Protein AF-0000000076029149 (afdb_homodimer)

Secondary structure (DSSP, 8-state):
--EEEEE----B-TTTTTSBBTTS-BGGGS-HHHHS--GGGGG--S--HHHHEEEEE---EEEEEETTT-S-EEEEEEEETTS-HHHHHHIIIIIS-PPPPSEEEEEE---SS----HHHHHIIIIIIHHHHHHHTEEEEE--BSSHHHHHHHHHHHHHHHHS-TT-----EEEEEEEGGG-TTGGGG--TT-EEEEEE--S---TT--PBPTT-SEEEEEE-S-SS-S-TTHHHHHHHHHHHHT-EEE-SSS-EEE--EEEEE-S--THHHHHHHHHHHTT--EEEEETSSHHHHHHHHHHHHHHHHH----S---SS--S----HHHHHHHHHHHHHH-TT-S-HHHHHHHHHHHHHTGGGEEEEETTTS-HHHHHHHHHS-SGGGGTT--BGGGGHHHHHHHHHHT-HHHIIIIISSSSSB--HHHHHHHHHHHHHTT-HHHHHHHHHTT--HHHH-BHHHHHHHHHT--TTSHHHHHHHHHHHHHHHHH--SS--STTSSS-GGGGS--HHHHHHHHHHHHGGGSPPTTHHHHT--TT--HHHHHHHHHHHHHS--GGGGSBPSSHHHHHHHHHHHTT-HHHHHHHHHHSSSHHHHHHHHHHHHHHHHHH---HHHHHHHHHHHHHHHHHHHHHHHHHHHH-HHHHHHHHHBPPTTTTT--HHHHHHHTT-HHHHTSHHHHHHHHHHHHTTB-TT--HHHHHHHHH-GGGGGTTTS-B--SHHHHHHHHHHHHGGGG-----------HHHHHHTS---HHHHHHHHHHTSHHHHHHHHHHHHHHHHHHHHHHHHT--PPSTTT---HHHHHHHHHHHHHHHHHHHHHHSSSSS-HHHHHHHHHHSHHHHHHHHHHHHHHHHHHHHTSSTTHHHHHHHHHHHHHHHHHGGGGGGGGSTTHHHHHHHHHHHHHHHHHHHHHHHHHHHHHHHHHHHHH-S----HHHHHIIIIIHHHHHTTT---HHHH-GGG------B--HHHHHTTPPBPP--TTHHHHHHHHHHHHIIIIIIIHHHHHHHHHHHHHHHHTTHHHHHHHHHHHHHHHHHHS-SSPTTTHHHHHHHHHIIIIIS-PPPSGGGGT-B---THHHHHHHHHHHHHHHHHHHHHHHHHHTSHHHHHHHHHHHHHHHHHHHHHHHHHHHHHHHHHHHHHHHHHHHHHHHHHHHHHHHHHHHH-/--EEEEE----B-TTTTTSBBTTS-BGGGS-HHHHS--GGGGS--S--HHHHEEEEE---EEEEEETTT-S-EEEEEEEETTS-HHHHHHIIIIIS-PPPPSEEEEEE---SS----HHHHHIIIIIIHHHHHHHTEEEEE--BSSHHHHHHHHHHHHHHTTS-TT-----EEEEEEEGGG-TTGGGG--TT-EEEEEE--SS--TT--PBPTT-SEEEEEE-S-SS-S-TTHHHHHHHHHHHHT-EEE-SSS-EEE--EEEEE-S--THHHHHHHHHHHTT--EEEEETSSHHHHHHHHHHHHHHHHH----S---SS--S----HHHHHHHHHHHHHH-TT-S-HHHHHHHHHHHHHTGGGEEEEETTTS-HHHHHHHHHS-SGGGGTT---GGGGHHHHHHHHHHT-HHHIIIIISSSSS---HHHHHHHHHHHHHTT-HHHHHHHHHTT--HHHH-BHHHHHHHHHT--TTSHHHHHHHHHHHHHHHHH--SS--STTSSS-GGGGS--HHHHHHHHHHHHGGGSPPTTHHHHT--TT--HHHHHHHHHHHHHS--GGGGSBPSSHHHHHHHHHHHTT-HHHHHHHHHHSSSHHHHHHHHHHHHHHHHHH---HHHHHHHHHHHHHHHHHHHHHHHHHHHH-HHHHHHHHHBPPTTTTT--HHHHHHHTT-HHHHTSHHHHHHHHHHHHTTB-TT--HHHHHHHHH-GGGGGSTTS-B--THHHHHHHHHHHHHTT------------HHHHHHTS---HHHHHHHHHHTSHHHHHHHHHHHHHHHHHHHHHHHHT--PPSTTT---HHHHHHHHHHHHHHHHHHHHHHHSSSS-HHHHHHHHHHSHHHHHHHHHHHHHHHHHHHHTSSTTHHHHHHHHHHHHHHHHHGGGGGGGGSTTHHHHHHHHHHHHHHHHHHHHHHHHHHHHHHHHHHHHH-S----HHHHHIIIIIHHHHHHTT---HHHH-GGG------B--HHHHHHTPPBPP--TTHHHHHHHHHHHHIIIIIIIHHHHHHHHHHHHHHHHTTHHHHHHHHHHHHHHHHHHS-SSPTTTHHHHHHHHHIIIIIS-PPPSGGGGT-B---THHHHHHHHHHHHHHHHHHHHHHHHHHTSHHHHHHHHHHHHHHHHHHHHHHHHHHHHHHHHHHHHHHHHHHHHHHHHHHHHHHHHHHHH-

Organism: Dicentrarchus labrax (NCBI:txid13489)

Radius of gyration: 50.24 Å; Cα contacts (8 Å, |Δi|>4): 3100; chains: 2; bounding box: 127×170×126 Å

Sequence (2366 aa):
MAHKPQNNSFVGLCVSNGALCQCGGVRELHDSVATGDFFGAAIVTQWDSRQHSSECPTDAFGELEFAGAGRRHSHFLRLSCDTSPQIIYTLMTAHWGLPLPNLVVSVVGGEGHEKIKTWVRDVLRNGLVRAAQSTGAWILTGGLREGISRCVGEAVRDHGAAAPALSRKKVIAVGLAPWGLVHNRQQLVQAQGSFPARYYVQNTSRDSCCLDNNCQAFLLVDDGSVGRRGGETSFRLNLEDYISHQRTGIWGSGSIEIPVLCMLISGDACMLERLDASLRKATPWLVLAGSGPAADLISELLGNLSSASLSPTSPPVEGEAAEGLSPELRDRVREKIQKYFPAEAELDRLVDRALSIYQNRELITVFHGEQEGSDDFDTFFGFPPFASKRVSSEASEYTEELKLAVAWNRVDIAKTELFNGDIQWKYEDLEDSMTDALINDKPQFVRLFCENGLNILDYLTYRRLESLYHSLSDSSLAYVLLQRRLSERQDVTVPLKSSQSALTGPASTMELSMYEVSRLLWDLLGDVCQPFYYGPLGLDHSISTRRALKQVNKMLLGECMYRDQRCLSPWAALFIWAVLQNRSDMAVYFWEMAGESVLSALGGCKILRELSKLESETENKLAMKELAQKFENLAHDVFGECYQSSENRSFTLLIRKSPVWGGATCLQMAIAADARLFFSHDGVQSLLSQIWWGDMERSTEVWKLVLTFFLPPLLYTNLMSFRDQEEEVKSLEVNHIRDNESLDGNDATVFSLADIIQNSKRPFIVSRWRQFWFAPVTSFLGNVLMYFLFLCLFAYVLLVDFKPPPPHGPSTLEFVLYFWVFTLVCEEIRQTFFVGGNFVIQRMRNYIQDVWNKCDLTAIALFTLALCCRMFPWSYQFGRAVMAIDYMVFTLRLIHIFAIHKQLGPKIIIVGKMMKDVFFFLFFLAVWLTAYGVANQALLYSYDPRPNWILRRVFYRPYLHIFGQIPINEMDADKLGDMNCTNDTTRIEAGEEPCMNTNANWLVVILLVIYLLFTNIVLVNLLIAMFSYTFSKVQEHSDTYWKFQRYNLIVEYHSRPCLAPPFIIISHLHLFIKRYIRRIPSVKSKHFVLELRGRKASRLNTWEAIQKENLLSAHNKQQRDSDRARLKCTSVKVDSVLKQMAEIRDHDQRLRLLETEVSNTLMHKQDLVSLTCTSHHQLYCSLMAHKPQNNSFVGLCVSNGALCQCGGVRELHDSVATGDFFGAAIVTQWDSRQHSSECPTDAFGELEFAGAGRRHSHFLRLSCDTSPQIIYTLMTAHWGLPLPNLVVSVVGGEGHEKIKTWVRDVLRNGLVRAAQSTGAWILTGGLREGISRCVGEAVRDHGAAAPALSRKKVIAVGLAPWGLVHNRQQLVQAQGSFPARYYVQNTSRDSCCLDNNCQAFLLVDDGSVGRRGGETSFRLNLEDYISHQRTGIWGSGSIEIPVLCMLISGDACMLERLDASLRKATPWLVLAGSGPAADLISELLGNLSSASLSPTSPPVEGEAAEGLSPELRDRVREKIQKYFPAEAELDRLVDRALSIYQNRELITVFHGEQEGSDDFDTFFGFPPFASKRVSSEASEYTEELKLAVAWNRVDIAKTELFNGDIQWKYEDLEDSMTDALINDKPQFVRLFCENGLNILDYLTYRRLESLYHSLSDSSLAYVLLQRRLSERQDVTVPLKSSQSALTGPASTMELSMYEVSRLLWDLLGDVCQPFYYGPLGLDHSISTRRALKQVNKMLLGECMYRDQRCLSPWAALFIWAVLQNRSDMAVYFWEMAGESVLSALGGCKILRELSKLESETENKLAMKELAQKFENLAHDVFGECYQSSENRSFTLLIRKSPVWGGATCLQMAIAADARLFFSHDGVQSLLSQIWWGDMERSTEVWKLVLTFFLPPLLYTNLMSFRDQEEEVKSLEVNHIRDNESLDGNDATVFSLADIIQNSKRPFIVSRWRQFWFAPVTSFLGNVLMYFLFLCLFAYVLLVDFKPPPPHGPSTLEFVLYFWVFTLVCEEIRQTFFVGGNFVIQRMRNYIQDVWNKCDLTAIALFTLALCCRMFPWSYQFGRAVMAIDYMVFTLRLIHIFAIHKQLGPKIIIVGKMMKDVFFFLFFLAVWLTAYGVANQALLYSYDPRPNWILRRVFYRPYLHIFGQIPINEMDADKLGDMNCTNDTTRIEAGEEPCMNTNANWLVVILLVIYLLFTNIVLVNLLIAMFSYTFSKVQEHSDTYWKFQRYNLIVEYHSRPCLAPPFIIISHLHLFIKRYIRRIPSVKSKHFVLELRGRKASRLNTWEAIQKENLLSAHNKQQRDSDRARLKCTSVKVDSVLKQMAEIRDHDQRLRLLETEVSNTLMHKQDLVSLTCTSHHQLYCSL

InterPro domains:
  IPR005821 Ion transport domain [PF00520] (787-1038)
  IPR041491 TRPM, SLOG domain [PF18139] (75-299)
  IPR050927 Transient receptor potential cation channel M [PTHR13800] (20-1163)
  IPR057366 TRPM-like domain [PF25508] (417-681)

Nearest PDB structures (foldseek):
  8bdc-assembly1_A  TM=6.657E-01  e=8.096E-61  Homo sapiens
  8e4l-assembly1_A  TM=7.271E-01  e=3.669E-50  Mus musculus
  8e4p-assembly1_A  TM=7.004E-01  e=1.069E-48  Mus musculus
  6o72-assembly1_A  TM=6.635E-01  e=4.085E-46  Parus major
  6o6r-assembly1_A  TM=6.726E-01  e=1.006E-42  Parus major

Solvent-accessible surface area (backbone atoms only — not comparable to full-atom values): 126922 Å² total; per-residue (Å²): 133,59,32,26,49,43,64,52,56,66,43,59,28,78,88,60,79,50,51,30,25,64,41,52,43,50,61,86,77,46,52,70,79,22,66,52,80,59,77,79,62,71,75,61,84,69,84,45,60,78,81,38,31,48,82,38,74,40,36,27,34,42,31,36,33,46,62,86,84,54,90,62,70,19,40,36,38,40,25,27,42,81,56,63,46,67,60,50,53,46,41,44,39,70,68,70,57,45,75,81,47,58,28,35,38,35,54,44,46,36,79,51,90,58,84,75,55,67,68,58,52,44,38,41,38,61,10,49,41,46,43,25,36,64,46,20,18,31,36,38,32,48,30,31,47,41,36,47,33,32,52,49,32,51,24,48,51,56,47,65,69,64,50,63,83,78,60,80,46,62,62,43,36,36,12,44,30,41,46,42,48,40,56,72,50,71,54,52,58,33,76,86,42,27,91,60,24,62,46,74,81,88,82,83,48,94,83,54,44,33,75,38,86,60,36,45,30,36,42,25,25,30,51,57,43,36,72,58,85,70,53,38,54,65,34,52,52,47,36,52,55,53,48,38,70,33,64,42,61,62,71,67,80,62,70,39,60,21,51,49,39,34,34,37,38,17,30,54,80,69,48,51,55,51,51,38,58,40,46,74,69,69,44,37,36,40,30,32,38,78,63,30,51,41,19,33,49,51,47,49,54,60,64,60,57,56,71,70,66,63,66,79,71,78,71,80,67,85,78,74,68,87,64,76,74,53,70,65,56,56,53,51,46,43,54,51,48,45,69,65,45,68,84,57,85,64,52,67,62,51,38,55,38,50,52,52,40,58,73,52,43,54,41,51,41,76,40,52,60,91,78,44,56,46,69,52,40,36,56,45,62,71,49,62,62,75,55,55,73,60,74,66,72,53,39,78,77,45,47,64,59,49,49,49,32,60,71,43,67,38,61,69,57,40,45,61,69,55,58,61,71,75,41,64,61,50,50,82,70,45,51,55,54,48,49,27,28,59,67,64,71,35,51,69,54,48,51,50,42,44,71,60,62,39,45,47,45,75,65,34,22,44,46,50,52,39,51,55,66,66,64,51,56,82,85,38,68,53,42,52,56,42,51,53,46,48,50,54,55,49,61,72,63,57,74,90,73,86,78,75,65,72,81,71,56,68,73,60,68,82,44,83,53,69,62,43,54,22,51,50,49,34,67,50,58,40,85,61,33,50,66,55,70,31,68,72,70,72,47,64,93,84,59,54,73,70,60,49,52,54,51,50,53,56,42,52,75,49,85,62,70,51,38,78,35,62,40,90,57,42,43,55,52,50,22,51,56,25,48,60,67,68,38,65,70,48,22,53,52,27,46,68,40,23,71,63,52,50,48,50,23,30,50,48,20,26,43,25,51,50,47,33,71,72,45,81,54,64,70,60,25,51,52,29,49,51,52,20,50,49,26,40,49,50,21,38,52,42,48,49,48,36,37,75,72,34,59,69,62,40,50,49,57,38,19,28,47,30,81,86,56,37,52,27,26,37,55,60,41,32,61,74,38,66,41,40,71,48,42,50,33,64,63,55,45,50,49,51,46,41,57,35,36,40,48,37,45,79,82,61,55,68,68,60,53,56,50,31,68,79,38,58,78,49,67,82,40,87,81,64,63,59,63,68,69,53,58,63,48,44,56,48,42,56,57,43,55,76,50,54,75,66,70,80,75,73,82,72,71,71,64,49,65,64,60,56,63,65,58,53,76,61,52,68,66,59,44,52,51,47,42,52,47,65,10,24,53,49,23,48,53,44,36,53,53,36,49,53,51,46,53,52,51,52,52,45,31,55,34,60,50,62,56,59,40,65,88,78,19,72,40,72,69,47,50,52,51,52,50,35,50,49,35,50,50,51,51,54,52,46,58,36,70,68,52,72,93,66,57,68,68,57,29,45,50,59,45,56,68,36,68,68,49,43,53,50,51,51,34,52,53,36,43,53,51,16,56,61,26,31,60,36,78,92,35,25,70,58,10,52,51,39,42,28,52,27,49,27,50,56,43,58,54,53,61,63,68,41,44,75,38,86,76,50,16,36,53,52,53,48,51,58,59,44,48,58,55,47,53,58,49,49,53,57,49,50,54,52,39,50,56,49,13,50,51,48,45,57,52,33,38,87,68,76,87,51,64,73,58,48,51,38,52,24,48,51,45,53,55,37,41,71,53,65,52,63,62,52,53,79,62,36,64,92,50,47,64,98,65,90,50,43,88,49,67,72,48,36,74,72,68,47,49,59,44,71,43,60,87,58,31,70,55,50,55,51,50,48,53,53,47,47,47,46,51,62,50,49,50,45,48,51,49,38,53,52,40,31,50,56,43,52,62,46,58,74,47,29,68,37,52,31,47,48,52,40,50,60,54,48,54,52,38,59,71,42,65,52,50,32,61,54,57,28,53,59,49,50,52,51,49,48,44,40,47,73,70,65,62,55,81,69,72,71,58,49,74,64,45,36,88,66,67,60,56,62,38,40,52,51,51,44,52,52,43,53,38,42,51,50,50,50,12,21,50,38,15,51,52,52,67,27,70,67,43,45,51,51,52,42,49,52,49,48,52,50,42,53,51,50,50,52,53,51,52,50,47,54,52,48,48,51,50,47,52,50,49,51,52,50,52,52,50,51,48,52,49,50,51,49,48,52,51,51,53,52,51,53,54,55,71,73,98,133,61,31,26,50,42,63,51,55,65,42,60,27,77,86,60,78,50,50,29,26,64,40,51,41,50,62,82,78,45,51,71,78,21,64,53,81,58,78,80,60,74,74,62,83,67,84,45,58,79,80,36,32,48,80,38,75,39,38,27,34,42,31,36,33,43,60,46,72,38,58,60,60,18,41,37,38,38,25,26,45,80,56,61,47,67,59,52,51,45,42,43,40,70,69,68,57,44,76,81,47,58,28,36,38,35,53,43,46,36,78,49,90,59,85,74,56,68,67,58,51,45,36,41,38,60,10,50,42,47,41,25,37,62,45,13,15,30,37,40,32,47,28,30,48,38,36,47,33,33,53,49,32,50,22,42,51,60,39,57,47,50,43,57,46,83,54,80,35,61,64,42,33,37,13,46,30,38,44,40,48,40,55,72,51,67,54,51,56,31,77,86,39,26,53,59,22,62,47,72,80,83,63,81,44,92,83,49,42,33,74,38,83,58,35,48,31,35,45,25,24,28,51,57,40,36,70,59,85,68,50,38,53,66,34,51,53,48,37,50,54,51,48,38,68,34,64,41,56,66,70,70,78,62,68,38,60,20,51,49,38,35,35,37,39,18,28,53,78,72,47,53,59,52,50,39,57,41,46,73,70,71,43,37,35,40,29,33,37,79,65,30,48,40,19,34,49,52,47,50,54,59,63,62,55,55,69,72,67,63,66,81,71,82,71,81,70,85,80,75,68,87,67,78,76,53,71,67,56,57,53,52,48,43,56,53,46,46,69,63,44,69,85,58,83,65,54,68,61,51,40,54,40,53,54,54,40,59,72,50,45,64,43,52,44,77,42,51,58,93,77,45,60,44,68,54,42,37,58,47,62,71,50,62,68,74,53,61,71,58,73,63,72,51,40,79,76,44,45,65,59,48,50,48,32,60,74,39,68,37,61,68,56,40,47,64,70,55,58,62,72,77,43,65,64,52,54,82,71,45,50,55,53,47,49,28,26,57,67,64,70,36,51,69,56,47,52,51,40,51,74,58,64,42,56,59,60,76,62,36,22,43,46,51,53,38,50,56,65,66,63,52,55,82,86,38,67,54,40,52,55,42,49,53,46,49,50,53,53,48,61,69,61,60,74,88,74,83,78,75,62,73,84,70,57,67,73,61,70,81,45,83,53,68,62,42,53,22,51,51,49,32,69,52,57,39,87,60,33,46,63,56,69,31,68,72,70,71,47,64,92,83,58,53,73,71,59,48,51,53,50,52,51,55,41,54,74,49,87,64,68,50,39,78,36,62,40,91,55,43,42,54,54,50,22,50,55,26,48,60,65,67,38,65,69,49,21,52,52,27,46,69,72,24,74,63,50,48,46,49,22,30,51,49,20,24,43,25,51,50,48,32,70,71,45,83,51,63,70,60,24,53,52,27,47,51,52,19,50,51,27,41,50,48,23,38,51,41,48,50,47,36,40,74,73,35,58,68,61,40,51,50,56,38,19,29,46,29,80,86,55,39,54,27,25,38,54,60,39,31,61,74,36,68,40,38,70,47,43,52,32,66,65,55,46,50,50,51,45,39,57,34,37,40,47,37,43,77,84,61,57,67,69,62,53,56,50,32,69,79,38,61,77,49,68,83,39,86,80,63,62,60,64,69,71,58,60,65,55,48,54,56,52,54,59,50,58,71,67,58,73,76,69,87,77,76,83,75,75,72,70,53,65,67,59,56,67,67,57,56,76,61,54,71,68,58,44,53,51,49,45,50,49,66,10,23,53,48,21,46,52,44,36,54,52,38,47,54,50,48,54,51,51,52,50,42,31,69,75,73,49,63,56,59,40,64,87,82,20,72,40,73,68,45,51,51,49,53,50,37,53,49,34,50,51,50,50,54,51,44,57,35,70,67,51,70,94,66,57,68,68,56,27,45,49,59,44,56,67,36,69,68,47,43,53,50,51,50,31,51,51,38,44,52,51,15,56,61,27,30,59,36,80,92,36,25,71,58,11,54,54,38,42,54,54,26,51,51,50,57,57,59,56,57,59,63,68,43,44,75,39,84,76,51,16,37,52,52,54,47,51,58,59,44,49,56,54,49,53,55,50,48,53,59,48,49,46,52,39,50,23,52,15,51,27,47,46,37,50,37,32,71,62,60,80,53,64,71,60,46,53,40,54,24,48,51,47,53,57,38,38,69,76,42,55,61,66,53,52,81,60,36,68,91,52,47,64,97,67,91,51,44,85,48,67,70,50,36,75,73,66,48,49,58,42,71,42,64,84,60,32,72,55,50,54,50,50,49,55,52,48,48,45,46,54,58,50,48,48,45,32,50,49,49,25,52,45,51,52,54,43,52,63,48,57,77,47,30,68,38,51,30,48,47,53,40,49,60,55,47,54,53,38,57,70,40,64,52,47,33,61,53,56,28,52,58,50,50,53,49,49,48,44,38,45,73,70,67,60,54,80,72,70,71,57,47,73,63,44,32,85,67,67,71,65,63,39,51,50,50,49,53,52,53,50,52,38,42,52,54,50,52,52,52,50,52,50,54,54,58,67,29,69,66,46,46,51,51,52,50,44,52,50,50,52,50,48,47,52,52,48,53,52,50,52,51,52,48,53,52,47,50,52,48,49,51,50,51,51,51,53,49,52,52,51,51,50,49,51,52,49,51,51,52,52,52,53,54,52,57,71,71,98

pLDDT: mean 79.85, std 16.29, range [25.69, 98.0]

Foldseek 3Di:
DFWFWAFQAFDADVVVVRQAGPLGDGPVPHDPNRPPPPPVNVPPNDDDLVVGIDIGHFQFWAWEDEPPPDDAIATEGEHALPDALVVVVCCVCVVVVDDQFQAEEEEDAFFDADDFDPLVLVLLQLFVLVLCQLQLYEYEYQQWCATVRVSNLVSLVVVVVVPPPPSPRRYAYEHEHECQQEDPSVQRGHRVYDHYRYDYDDDPPNHHGHGRPSHRYYYHYYSSHHPDPDSRLSSVLSNLLVQQQDFDDLQFDDTAGRAYEYEYAAHDLVVLVSLLVNVVSVHAYEAEDPRYLVSVLLVCLQPPVVVPPPPVPDDPPDPDPPPDPPVVQLVVNLVSCCVRPVPDDPSNVSSVSSVSSNVSCQRYDYDHSLQDDSVVSSLCSLQPSPVSVVPDLECVSCLSSLLSCLSSLPLVSCVVPPVVPSHQDEQVSCLRVLRSCLLNLNQSVVVVCVVRYHDLQQNDFQLSLLVSLVSDDPPAPLVVQLVVLLVVLCVLPPDPDDPPCVVPQPPQSSGGHVVSVQVVLCVQQPPQAQGPPCVLQVHDSFDDPSVSSVSSSVCSSDDRPRRNDTDPFRLLSSLVVCLSRLSQVNNVVSLLVGFLNLQSLLSSLSNLQSVLVVDDDPVVSVSSNVSSVVSLVLSQLLLVLVCVVPLVLSLCQQFEFDPNRRGHGSVSSCLSSVSLVSLLRPSNLVLLLCLQLFQWDSPQDPVLLVVCLVVVVCLPPVNTDGNPPVVVVVVVVVVVVVVVVPPPDDPPPPPPPCVVVVPPPPPPVVVSVCRSLLRLNLLLVQQLVVLVVLLVLLVCCLPPQPDAAPPRDDDPSVVVNVLLLVLVVVQLVCQLAPPDPDDSVVSNVVQCVDPLSVLNVVLSVLLVVLVVQRNDNVSNVVSSVSSVVSSVSSVVSSLVSCLLPLVSNLVVVLVVVLVVVVVVLVVVLVVLLQVLQVVQCVQWFVDADDPVVSCCSSHVQLVVVLVPPHPCCRQPPVNPPDDPADCDPVVNVVPGHHGTDNPCSVVNVVSSVVSNCCSNPPSVVVSVVVSVVSCVVSVVVSSSSSSSSNVVSSVVSSPQGSHYPPCSVVVVVVVCCCCVVVVDDDPSVCSNHPYDDDPVVVVSRVSSSVSSVVSVVVVVVVVCPDPVNVVVVVVVVVVVVVVVVSVVVVVVVVVVVVVVVVVVVVVVVVVVVVVVVVVVVVVVVVD/DFWFWAFQAFDADVVVVRQAGPLGDGPVPHDPNRPDCPPVNVPPNDDDLVVGIDIGHWQFWAWEDAPPPDDAIATEGEHALPDALVVVVCCVCVVVVDDQFQAEEEEDAFFAADDFDPLVLVLLQLFVLVLCLLQLYEYEYQQWCGTVRVSNLVSLVVCVVVRDDPPPRRYAYEHEHACQQEDPSVQRGHNVYPHYRHDYDDPPPNVHRHGRPSHRYYYHYYSSHHPDPDSRLSSVLSNLLVQQQAFDDQQFDDTAGRAYEYEYAAHDLVVLVSLLSNVVSVHAYEAEDPRHLVSVLLVVLQPPPVVPPPPPPDDPPPPDPPPDPPVVSLVVSLVSCCVSPVPDDPSNVSSVSSVSSNVSCQRYHYDHSVQDDSVVSSLCSLQPSPVSVVPDLECVSCLSSLLSCLSSLPVVSCVVPPVVVSHQDEQVSCQRSLRSCLLNLNQSVVVVCVVRYHDLQQNAAQLSLQVSLQSDDPPAPLNVQLVVLLVVLVVLPPDPDDPPCPVPQPPQSSGGHVVSVQVLLCVQQPPQAQGPPCVLLVHDSADDPSVSSVSSNVCSSDDRPRRGGTDPFRLLSSLVVCLSRLSQVNNVVSLLVGFLNLQSLLSSLSNLQSSLVVDPDPVSSVSSNVSSVVSLVLSQVLLVLVCVVDLVLSLCQQFEFDPNRRGHGSVSSCLSSVSLVSLLRPSNLVLLLCLQLQQWDSPQDVVLLVVCLVVVVCLPPPNTDGNPPVVVVVVVVVVVVVVPPDPPDDPPPCPPPVNVVVPPPPPPVVVSVCRSLLRLNLLLVQQLVVLVVLLVLLVCCLPPQPDAAPPRDDDPSVVVNVLLVVLVVVQLVCQLQVPDPDDSVSSNVVQCVDPLSVLNVVLSVLLVVLVVQCNDRVSNVVSSVSSVVSSVSSVVSSLVSCLLPLVSNLVVVLVVVLVVVVVVLVVVLVVLLQVLQVVLCVQFFVDAPDPVVSCCSSHVQLVVVLVPPHPCCSQAPVNPPDDPADCDPVVNVVPGHHGTDNPPSVVNVVSSVVSNCCSNPPSVVVSVVVSVVSCVVSVVVSSSSSSSSNVVSSVVSSPQGSHHPPCSVVVVVVVCCCCVVVVDDDPSSCSNHPHDDDPVVVVSRVSSSVSSVVVVVVVVVVVCPDPVNVVVVVVVVVVVVVSVVSVVVVVVVVVVVVVVVVVVVVVVVVVVVVVVVVVVVVVVVVD

Structure (mmCIF, N/CA/C/O backbone):
data_AF-0000000076029149-model_v1
#
loop_
_entity.id
_entity.type
_entity.pdbx_description
1 polymer 'Transient receptor potential cation channel subfamily M member 4'
#
loop_
_atom_site.group_PDB
_atom_site.id
_atom_site.type_symbol
_atom_site.label_atom_id
_atom_site.label_alt_id
_atom_site.label_comp_id
_atom_site.label_asym_id
_atom_site.label_entity_id
_atom_site.label_seq_id
_atom_site.pdbx_PDB_ins_code
_atom_site.Cartn_x
_atom_site.Cartn_y
_atom_site.Cartn_z
_atom_site.occupancy
_atom_site.B_iso_or_equiv
_atom_site.auth_seq_id
_atom_site.auth_comp_id
_atom_site.auth_asym_id
_atom_site.auth_atom_id
_atom_site.pdbx_PDB_model_num
ATOM 1 N N . MET A 1 1 ? -47.312 47.062 -6.355 1 63.06 1 MET A N 1
ATOM 2 C CA . MET A 1 1 ? -47.031 47.656 -7.656 1 63.06 1 MET A CA 1
ATOM 3 C C . MET A 1 1 ? -46.25 48.969 -7.504 1 63.06 1 MET A C 1
ATOM 5 O O . MET A 1 1 ? -46.531 49.781 -6.625 1 63.06 1 MET A O 1
ATOM 9 N N . ALA A 1 2 ? -45.094 49.031 -8.148 1 75.69 2 ALA A N 1
ATOM 10 C CA . ALA A 1 2 ? -44.25 50.25 -8.117 1 75.69 2 ALA A CA 1
ATOM 11 C C . ALA A 1 2 ? -44.906 51.375 -8.922 1 75.69 2 ALA A C 1
ATOM 13 O O . ALA A 1 2 ? -45.625 51.125 -9.875 1 75.69 2 ALA A O 1
ATOM 14 N N . HIS A 1 3 ? -44.938 52.594 -8.414 1 80.31 3 HIS A N 1
ATOM 15 C CA . HIS A 1 3 ? -45.562 53.75 -9.031 1 80.31 3 HIS A CA 1
ATOM 16 C C . HIS A 1 3 ? -44.531 54.75 -9.562 1 80.31 3 HIS A C 1
ATOM 18 O O . HIS A 1 3 ? -43.344 54.688 -9.188 1 80.31 3 HIS A O 1
ATOM 24 N N . LYS A 1 4 ? -44.938 55.594 -10.578 1 81.06 4 LYS A N 1
ATOM 25 C CA . LYS A 1 4 ? -44.156 56.719 -11.094 1 81.06 4 LYS A CA 1
ATOM 26 C C . LYS A 1 4 ? -44.875 58.031 -10.906 1 81.06 4 LYS A C 1
ATOM 28 O O . LYS A 1 4 ? -46.125 58.062 -10.938 1 81.06 4 LYS A O 1
ATOM 33 N N . PRO A 1 5 ? -44.156 59.062 -10.625 1 81.88 5 PRO A N 1
ATOM 34 C CA . PRO A 1 5 ? -44.812 60.375 -10.539 1 81.88 5 PRO A CA 1
ATOM 35 C C . PRO A 1 5 ? -45.062 61 -11.906 1 81.88 5 PRO A C 1
ATOM 37 O O . PRO A 1 5 ? -44.25 60.875 -12.812 1 81.88 5 PRO A O 1
ATOM 40 N N . GLN A 1 6 ? -46.219 61.531 -12.141 1 78.62 6 GLN A N 1
ATOM 41 C CA . GLN A 1 6 ? -46.562 62.281 -13.344 1 78.62 6 GLN A CA 1
ATOM 42 C C . GLN A 1 6 ? -46.938 63.719 -13 1 78.62 6 GLN A C 1
ATOM 44 O O . GLN A 1 6 ? -47.75 63.969 -12.117 1 78.62 6 GLN A O 1
ATOM 49 N N . ASN A 1 7 ? -46.094 64.625 -13.531 1 77.25 7 ASN A N 1
ATOM 50 C CA . ASN A 1 7 ? -46.312 66.062 -13.266 1 77.25 7 ASN A CA 1
ATOM 51 C C . ASN A 1 7 ? -47.656 66.5 -13.812 1 77.25 7 ASN A C 1
ATOM 53 O O . ASN A 1 7 ? -47.906 66.438 -15.008 1 77.25 7 ASN A O 1
ATOM 57 N N . ASN A 1 8 ? -48.531 67.062 -12.953 1 73.81 8 ASN A N 1
ATOM 58 C CA . ASN A 1 8 ? -49.875 67.5 -13.359 1 73.81 8 ASN A CA 1
ATOM 59 C C . ASN A 1 8 ? -49.938 69 -13.453 1 73.81 8 ASN A C 1
ATOM 61 O O . ASN A 1 8 ? -50.969 69.562 -13.836 1 73.81 8 ASN A O 1
ATOM 65 N N . SER A 1 9 ? -48.844 69.688 -13.023 1 76.56 9 SER A N 1
ATOM 66 C CA . SER A 1 9 ? -48.906 71.188 -13.031 1 76.56 9 SER A CA 1
ATOM 67 C C . SER A 1 9 ? -47.656 71.812 -13.672 1 76.56 9 SER A C 1
ATOM 69 O O . SER A 1 9 ? -46.531 71.375 -13.383 1 76.56 9 SER A O 1
ATOM 71 N N . PHE A 1 10 ? -47.812 72.625 -14.664 1 75.94 10 PHE A N 1
ATOM 72 C CA . PHE A 1 10 ? -46.719 73.312 -15.312 1 75.94 10 PHE A CA 1
ATOM 73 C C . PHE A 1 10 ? -46.406 74.625 -14.594 1 75.94 10 PHE A C 1
ATOM 75 O O . PHE A 1 10 ? -47.219 75.5 -14.531 1 75.94 10 PHE A O 1
ATOM 82 N N . VAL A 1 11 ? -45.312 74.688 -13.82 1 77 11 VAL A N 1
ATOM 83 C CA . VAL A 1 11 ? -44.812 75.875 -13.164 1 77 11 VAL A CA 1
ATOM 84 C C . VAL A 1 11 ? -43.625 76.438 -13.93 1 77 11 VAL A C 1
ATOM 86 O O . VAL A 1 11 ? -42.531 75.875 -13.898 1 77 11 VAL A O 1
ATOM 89 N N . GLY A 1 12 ? -43.688 77.438 -14.766 1 71.31 12 GLY A N 1
ATOM 90 C CA . GLY A 1 12 ? -42.688 78 -15.656 1 71.31 12 GLY A CA 1
ATOM 91 C C . GLY A 1 12 ? -41.469 78.562 -14.922 1 71.31 12 GLY A C 1
ATOM 92 O O . GLY A 1 12 ? -41.562 79.125 -13.836 1 71.31 12 GLY A O 1
ATOM 93 N N . LEU A 1 13 ? -40.094 78.125 -15.305 1 66.94 13 LEU A N 1
ATOM 94 C CA . LEU A 1 13 ? -38.844 78.688 -14.789 1 66.94 13 LEU A CA 1
ATOM 95 C C . LEU A 1 13 ? -38.562 80.062 -15.328 1 66.94 13 LEU A C 1
ATOM 97 O O . LEU A 1 13 ? -38.719 80.312 -16.516 1 66.94 13 LEU A O 1
ATOM 101 N N . CYS A 1 14 ? -38.406 81.125 -14.523 1 60.69 14 CYS A N 1
ATOM 102 C CA . CYS A 1 14 ? -38.25 82.5 -14.906 1 60.69 14 CYS A CA 1
ATOM 103 C C . CYS A 1 14 ? -37.062 82.688 -15.852 1 60.69 14 CYS A C 1
ATOM 105 O O . CYS A 1 14 ? -37.062 83.5 -16.75 1 60.69 14 CYS A O 1
ATOM 107 N N . VAL A 1 15 ? -35.969 81.875 -15.648 1 61.88 15 VAL A N 1
ATOM 108 C CA . VAL A 1 15 ? -34.75 82.125 -16.406 1 61.88 15 VAL A CA 1
ATOM 109 C C . VAL A 1 15 ? -34.969 81.75 -17.875 1 61.88 15 VAL A C 1
ATOM 111 O O . VAL A 1 15 ? -34.375 82.375 -18.766 1 61.88 15 VAL A O 1
ATOM 114 N N . SER A 1 16 ? -35.688 80.75 -18.203 1 64.19 16 SER A N 1
ATOM 115 C CA . SER A 1 16 ? -35.844 80.375 -19.609 1 64.19 16 SER A CA 1
ATOM 116 C C . SER A 1 16 ? -37.125 80.938 -20.203 1 64.19 16 SER A C 1
ATOM 118 O O . SER A 1 16 ? -37.625 80.438 -21.234 1 64.19 16 SER A O 1
ATOM 120 N N . ASN A 1 17 ? -37.625 82.062 -19.938 1 64.12 17 ASN A N 1
ATOM 121 C CA . ASN A 1 17 ? -38.781 82.812 -20.438 1 64.12 17 ASN A CA 1
ATOM 122 C C . ASN A 1 17 ? -40 81.938 -20.531 1 64.12 17 ASN A C 1
ATOM 124 O O . ASN A 1 17 ? -40.75 82 -21.5 1 64.12 17 ASN A O 1
ATOM 128 N N . GLY A 1 18 ? -40.094 80.875 -19.531 1 63.06 18 GLY A N 1
ATOM 129 C CA . GLY A 1 18 ? -41.312 80.062 -19.422 1 63.06 18 GLY A CA 1
ATOM 130 C C . GLY A 1 18 ? -41.281 78.812 -20.281 1 63.06 18 GLY A C 1
ATOM 131 O O . GLY A 1 18 ? -42.312 78.125 -20.422 1 63.06 18 GLY A O 1
ATOM 132 N N . ALA A 1 19 ? -40.344 78.438 -21 1 69.38 19 ALA A N 1
ATOM 133 C CA . ALA A 1 19 ? -40.281 77.312 -21.891 1 69.38 19 ALA A CA 1
ATOM 134 C C . ALA A 1 19 ? -40 76 -21.109 1 69.38 19 ALA A C 1
ATOM 136 O O . ALA A 1 19 ? -40.438 74.938 -21.516 1 69.38 19 ALA A O 1
ATOM 137 N N . LEU A 1 20 ? -39.438 76.125 -20.016 1 74.62 20 LEU A N 1
ATOM 138 C CA . LEU A 1 20 ? -39.125 74.938 -19.219 1 74.62 20 LEU A CA 1
ATOM 139 C C . LEU A 1 20 ? -39.844 75 -17.875 1 74.62 20 LEU A C 1
ATOM 141 O O . LEU A 1 20 ? -40 76.062 -17.297 1 74.62 20 LEU A O 1
ATOM 145 N N . CYS A 1 21 ? -40.438 73.938 -17.516 1 76.94 21 CYS A N 1
ATOM 146 C CA . CYS A 1 21 ? -41.031 73.812 -16.188 1 76.94 21 CYS A CA 1
ATOM 147 C C . CYS A 1 21 ? -39.969 73.75 -15.117 1 76.94 21 CYS A C 1
ATOM 149 O O . CYS A 1 21 ? -38.812 73.375 -15.406 1 76.94 21 CYS A O 1
ATOM 151 N N . GLN A 1 22 ? -40.281 74.125 -13.992 1 75 22 GLN A N 1
ATOM 152 C CA . GLN A 1 22 ? -39.312 74.062 -12.891 1 75 22 GLN A CA 1
ATOM 153 C C . GLN A 1 22 ? -38.938 72.625 -12.609 1 75 22 GLN A C 1
ATOM 155 O O . GLN A 1 22 ? -37.938 72.312 -11.922 1 75 22 GLN A O 1
ATOM 160 N N . CYS A 1 23 ? -39.688 71.688 -13.156 1 73.81 23 CYS A N 1
ATOM 161 C CA . CYS A 1 23 ? -39.312 70.312 -13.047 1 73.81 23 CYS A CA 1
ATOM 162 C C . CYS A 1 23 ? -38.219 69.938 -14.055 1 73.81 23 CYS A C 1
ATOM 164 O O . CYS A 1 23 ? -37.594 68.875 -13.93 1 73.81 23 CYS A O 1
ATOM 166 N N . GLY A 1 24 ? -37.875 70.75 -14.984 1 73.62 24 GLY A N 1
ATOM 167 C CA . GLY A 1 24 ? -36.875 70.5 -15.992 1 73.62 24 GLY A CA 1
ATOM 168 C C . GLY A 1 24 ? -37.438 70.062 -17.328 1 73.62 24 GLY A C 1
ATOM 169 O O . GLY A 1 24 ? -36.688 69.938 -18.312 1 73.62 24 GLY A O 1
ATOM 170 N N . GLY A 1 25 ? -38.75 69.812 -17.453 1 75.19 25 GLY A N 1
ATOM 171 C CA . GLY A 1 25 ? -39.375 69.312 -18.672 1 75.19 25 GLY A CA 1
ATOM 172 C C . GLY A 1 25 ? -39.844 70.438 -19.578 1 75.19 25 GLY A C 1
ATOM 173 O O . GLY A 1 25 ? -40.094 71.562 -19.141 1 75.19 25 GLY A O 1
ATOM 174 N N . VAL A 1 26 ? -39.875 70.125 -20.766 1 78 26 VAL A N 1
ATOM 175 C CA . VAL A 1 26 ? -40.344 71.062 -21.766 1 78 26 VAL A CA 1
ATOM 176 C C . VAL A 1 26 ? -41.875 71.125 -21.719 1 78 26 VAL A C 1
ATOM 178 O O . VAL A 1 26 ? -42.531 70.188 -21.312 1 78 26 VAL A O 1
ATOM 181 N N . ARG A 1 27 ? -42.344 72.188 -21.938 1 75.06 27 ARG A N 1
ATOM 182 C CA . ARG A 1 27 ? -43.781 72.438 -21.875 1 75.06 27 ARG A CA 1
ATOM 183 C C . ARG A 1 27 ? -44.562 71.438 -22.734 1 75.06 27 ARG A C 1
ATOM 185 O O . ARG A 1 27 ? -45.625 71 -22.344 1 75.06 27 ARG A O 1
ATOM 192 N N . GLU A 1 28 ? -43.969 70.938 -23.828 1 71.44 28 GLU A N 1
ATOM 193 C CA . GLU A 1 28 ? -44.688 70.125 -24.766 1 71.44 28 GLU A CA 1
ATOM 194 C C . GLU A 1 28 ? -44.906 68.688 -24.188 1 71.44 28 GLU A C 1
ATOM 196 O O . GLU A 1 28 ? -45.812 68 -24.594 1 71.44 28 GLU A O 1
ATOM 201 N N . LEU A 1 29 ? -44.156 68.375 -23.156 1 70.31 29 LEU A N 1
ATOM 202 C CA . LEU A 1 29 ? -44.219 67 -22.625 1 70.31 29 LEU A CA 1
ATOM 203 C C . LEU A 1 29 ? -45.219 66.875 -21.5 1 70.31 29 LEU A C 1
ATOM 205 O O . LEU A 1 29 ? -45.531 65.812 -21.031 1 70.31 29 LEU A O 1
ATOM 209 N N . HIS A 1 30 ? -45.75 67.938 -21.062 1 73.62 30 HIS A N 1
ATOM 210 C CA . HIS A 1 30 ? -46.75 67.938 -20.016 1 73.62 30 HIS A CA 1
ATOM 211 C C . HIS A 1 30 ? -48.156 67.812 -20.594 1 73.62 30 HIS A C 1
ATOM 213 O O . HIS A 1 30 ? -48.406 68.25 -21.719 1 73.62 30 HIS A O 1
ATOM 219 N N . ASP A 1 31 ? -49.031 67.062 -20.062 1 67.94 31 ASP A N 1
ATOM 220 C CA . ASP A 1 31 ? -50.375 66.812 -20.516 1 67.94 31 ASP A CA 1
ATOM 221 C C . ASP A 1 31 ? -51.156 68.125 -20.594 1 67.94 31 ASP A C 1
ATOM 223 O O . ASP A 1 31 ? -50.844 69.062 -19.875 1 67.94 31 ASP A O 1
ATOM 227 N N . SER A 1 32 ? -52 68.25 -21.469 1 65.31 32 SER A N 1
ATOM 228 C CA . SER A 1 32 ? -52.844 69.438 -21.734 1 65.31 32 SER A CA 1
ATOM 229 C C . SER A 1 32 ? -53.531 69.938 -20.469 1 65.31 32 SER A C 1
ATOM 231 O O . SER A 1 32 ? -53.781 71.125 -20.297 1 65.31 32 SER A O 1
ATOM 233 N N . VAL A 1 33 ? -53.812 69 -19.562 1 61.03 33 VAL A N 1
ATOM 234 C CA . VAL A 1 33 ? -54.531 69.375 -18.344 1 61.03 33 VAL A CA 1
ATOM 235 C C . VAL A 1 33 ? -53.594 70.188 -17.422 1 61.03 33 VAL A C 1
ATOM 237 O O . VAL A 1 33 ? -54.031 71.062 -16.719 1 61.03 33 VAL A O 1
ATOM 240 N N . ALA A 1 34 ? -52.25 69.938 -17.469 1 62.75 34 ALA A N 1
ATOM 241 C CA . ALA A 1 34 ? -51.281 70.625 -16.609 1 62.75 34 ALA A CA 1
ATOM 242 C C . ALA A 1 34 ? -50.969 72 -17.109 1 62.75 34 ALA A C 1
ATOM 244 O O . ALA A 1 34 ? -50.625 72.938 -16.312 1 62.75 34 ALA A O 1
ATOM 245 N N . THR A 1 35 ? -51.094 72.25 -18.453 1 60.97 35 THR A N 1
ATOM 246 C CA . THR A 1 35 ? -50.844 73.562 -19.031 1 60.97 35 THR A CA 1
ATOM 247 C C . THR A 1 35 ? -52.062 74.438 -18.953 1 60.97 35 THR A C 1
ATOM 249 O O . THR A 1 35 ? -52 75.625 -19.25 1 60.97 35 THR A O 1
ATOM 252 N N . GLY A 1 36 ? -53.375 73.938 -18.891 1 52.38 36 GLY A N 1
ATOM 253 C CA . GLY A 1 36 ? -54.562 74.812 -18.891 1 52.38 36 GLY A CA 1
ATOM 254 C C . GLY A 1 36 ? -54.531 75.812 -17.75 1 52.38 36 GLY A C 1
ATOM 255 O O . GLY A 1 36 ? -53.875 75.625 -16.734 1 52.38 36 GLY A O 1
ATOM 256 N N . ASP A 1 37 ? -54.844 77.188 -18.078 1 46.22 37 ASP A N 1
ATOM 257 C CA . ASP A 1 37 ? -54.875 78.438 -17.328 1 46.22 37 ASP A CA 1
ATOM 258 C C . ASP A 1 37 ? -55.656 78.312 -16.031 1 46.22 37 ASP A C 1
ATOM 260 O O . ASP A 1 37 ? -56.844 78.562 -15.977 1 46.22 37 ASP A O 1
ATOM 264 N N . PHE A 1 38 ? -55.75 77.188 -15.406 1 41.09 38 PHE A N 1
ATOM 265 C CA . PHE A 1 38 ? -56.562 77.5 -14.242 1 41.09 38 PHE A CA 1
ATOM 266 C C . PHE A 1 38 ? -55.969 78.625 -13.391 1 41.09 38 PHE A C 1
ATOM 268 O O . PHE A 1 38 ? -54.75 78.688 -13.266 1 41.09 38 PHE A O 1
ATOM 275 N N . PHE A 1 39 ? -56.656 79.812 -13.242 1 40.22 39 PHE A N 1
ATOM 276 C CA . PHE A 1 39 ? -56.438 81 -12.469 1 40.22 39 PHE A CA 1
ATOM 277 C C . PHE A 1 39 ? -55.656 80.688 -11.195 1 40.22 39 PHE A C 1
ATOM 279 O O . PHE A 1 39 ? -54.906 81.562 -10.695 1 40.22 39 PHE A O 1
ATOM 286 N N . GLY A 1 40 ? -56.094 79.75 -10.406 1 40.03 40 GLY A N 1
ATOM 287 C CA . GLY A 1 40 ? -55.531 79.625 -9.078 1 40.03 40 GLY A CA 1
ATOM 288 C C . GLY A 1 40 ? -54.062 79.188 -9.094 1 40.03 40 GLY A C 1
ATOM 289 O O . GLY A 1 40 ? -53.469 79 -8.039 1 40.03 40 GLY A O 1
ATOM 290 N N . ALA A 1 41 ? -53.531 78.688 -10.055 1 42.75 41 ALA A N 1
ATOM 291 C CA . ALA A 1 41 ? -52.188 78.125 -10.148 1 42.75 41 ALA A CA 1
ATOM 292 C C . ALA A 1 41 ? -51.156 79.25 -10.203 1 42.75 41 ALA A C 1
ATOM 294 O O . ALA A 1 41 ? -49.938 79 -10.375 1 42.75 41 ALA A O 1
ATOM 295 N N . ALA A 1 42 ? -51.5 80.5 -10.469 1 42.34 42 ALA A N 1
ATOM 296 C CA . ALA A 1 42 ? -50.562 81.625 -10.414 1 42.34 42 ALA A CA 1
ATOM 297 C C . ALA A 1 42 ? -49.781 81.625 -9.117 1 42.34 42 ALA A C 1
ATOM 299 O O . ALA A 1 42 ? -48.688 82.25 -9.047 1 42.34 42 ALA A O 1
ATOM 300 N N . ILE A 1 43 ? -50.406 81.375 -8 1 43.91 43 ILE A N 1
ATOM 301 C CA . ILE A 1 43 ? -49.781 81.688 -6.719 1 43.91 43 ILE A CA 1
ATOM 302 C C . ILE A 1 43 ? -48.688 80.625 -6.453 1 43.91 43 ILE A C 1
ATOM 304 O O . ILE A 1 43 ? -47.969 80.75 -5.453 1 43.91 43 ILE A O 1
ATOM 308 N N . VAL A 1 44 ? -48.656 79.5 -7.129 1 49.81 44 VAL A N 1
ATOM 309 C CA . VAL A 1 44 ? -47.656 78.562 -6.637 1 49.81 44 VAL A CA 1
ATOM 310 C C . VAL A 1 44 ? -46.312 78.875 -7.246 1 49.81 44 VAL A C 1
ATOM 312 O O . VAL A 1 44 ? -46.125 78.812 -8.461 1 49.81 44 VAL A O 1
ATOM 315 N N . THR A 1 45 ? -45.469 79.625 -6.746 1 57.72 45 THR A N 1
ATOM 316 C CA . THR A 1 45 ? -44.156 80.188 -7.125 1 57.72 45 THR A CA 1
ATOM 317 C C . THR A 1 45 ? -43.125 79.062 -7.117 1 57.72 45 THR A C 1
ATOM 319 O O . THR A 1 45 ? -42.094 79.125 -7.824 1 57.72 45 THR A O 1
ATOM 322 N N . GLN A 1 46 ? -43.219 78.062 -6.395 1 68.44 46 GLN A N 1
ATOM 323 C CA . GLN A 1 46 ? -42.125 77.125 -6.316 1 68.44 46 GLN A CA 1
ATOM 324 C C . GLN A 1 46 ? -42.625 75.688 -6.547 1 68.44 46 GLN A C 1
ATOM 326 O O . GLN A 1 46 ? -43.656 75.312 -5.996 1 68.44 46 GLN A O 1
ATOM 331 N N . TRP A 1 47 ? -42.094 74.938 -7.508 1 75.38 47 TRP A N 1
ATOM 332 C CA . TRP A 1 47 ? -42.469 73.562 -7.832 1 75.38 47 TRP A CA 1
ATOM 333 C C . TRP A 1 47 ? -42 72.562 -6.73 1 75.38 47 TRP A C 1
ATOM 335 O O . TRP A 1 47 ? -40.844 72.688 -6.273 1 75.38 47 TRP A O 1
ATOM 345 N N . ASP A 1 48 ? -43.031 71.938 -6.176 1 72.44 48 ASP A N 1
ATOM 346 C CA . ASP A 1 48 ? -42.75 70.875 -5.227 1 72.44 48 ASP A CA 1
ATOM 347 C C . ASP A 1 48 ? -43.25 69.562 -5.738 1 72.44 48 ASP A C 1
ATOM 349 O O . ASP A 1 48 ? -44.438 69.438 -6.117 1 72.44 48 ASP A O 1
ATOM 353 N N . SER A 1 49 ? -42.375 68.5 -5.863 1 75.44 49 SER A N 1
ATOM 354 C CA . SER A 1 49 ? -42.688 67.188 -6.473 1 75.44 49 SER A CA 1
ATOM 355 C C . SER A 1 49 ? -43.906 66.5 -5.801 1 75.44 49 SER A C 1
ATOM 357 O O . SER A 1 49 ? -44.75 65.938 -6.473 1 75.44 49 SER A O 1
ATOM 359 N N . ARG A 1 50 ? -44.156 66.75 -4.492 1 72.94 50 ARG A N 1
ATOM 360 C CA . ARG A 1 50 ? -45.219 66.062 -3.768 1 72.94 50 ARG A CA 1
ATOM 361 C C . ARG A 1 50 ? -46.562 66.688 -4.059 1 72.94 50 ARG A C 1
ATOM 363 O O . ARG A 1 50 ? -47.594 66 -4.16 1 72.94 50 ARG A O 1
ATOM 370 N N . GLN A 1 51 ? -46.5 68.062 -4.289 1 73.94 51 GLN A N 1
ATOM 371 C CA . GLN A 1 51 ? -47.75 68.75 -4.441 1 73.94 51 GLN A CA 1
ATOM 372 C C . GLN A 1 51 ? -48.188 68.812 -5.902 1 73.94 51 GLN A C 1
ATOM 374 O O . GLN A 1 51 ? -49.375 68.875 -6.207 1 73.94 51 GLN A O 1
ATOM 379 N N . HIS A 1 52 ? -47.219 68.688 -6.766 1 75.81 52 HIS A N 1
ATOM 380 C CA . HIS A 1 52 ? -47.562 68.938 -8.156 1 75.81 52 HIS A CA 1
ATOM 381 C C . HIS A 1 52 ? -47.5 67.688 -9 1 75.81 52 HIS A C 1
ATOM 383 O O . HIS A 1 52 ? -47.531 67.75 -10.234 1 75.81 52 HIS A O 1
ATOM 389 N N . SER A 1 53 ? -47.25 66.438 -8.375 1 77.38 53 SER A N 1
ATOM 390 C CA . SER A 1 53 ? -47.188 65.25 -9.156 1 77.38 53 SER A CA 1
ATOM 391 C C . SER A 1 53 ? -48.156 64.188 -8.633 1 77.38 53 SER A C 1
ATOM 393 O O . SER A 1 53 ? -48.531 64.188 -7.449 1 77.38 53 SER A O 1
ATOM 395 N N . SER A 1 54 ? -48.906 63.438 -9.469 1 78.69 54 SER A N 1
ATOM 396 C CA . SER A 1 54 ? -49.781 62.312 -9.094 1 78.69 54 SER A CA 1
ATOM 397 C C . SER A 1 54 ? -49.062 60.969 -9.375 1 78.69 54 SER A C 1
ATOM 399 O O . SER A 1 54 ? -48.25 60.875 -10.281 1 78.69 54 SER A O 1
ATOM 401 N N . GLU A 1 55 ? -49.312 59.969 -8.57 1 83.38 55 GLU A N 1
ATOM 402 C CA . GLU A 1 55 ? -48.688 58.656 -8.695 1 83.38 55 GLU A CA 1
ATOM 403 C C . GLU A 1 55 ? -49.438 57.781 -9.695 1 83.38 55 GLU A C 1
ATOM 405 O O . GLU A 1 55 ? -50.656 57.656 -9.641 1 83.38 55 GLU A O 1
ATOM 410 N N . CYS A 1 56 ? -48.781 57.344 -10.812 1 81.62 56 CYS A N 1
ATOM 411 C CA . CYS A 1 56 ? -49.281 56.406 -11.805 1 81.62 56 CYS A CA 1
ATOM 412 C C . CYS A 1 56 ? -48.438 55.125 -11.797 1 81.62 56 CYS A C 1
ATOM 414 O O . CYS A 1 56 ? -47.344 55.094 -11.273 1 81.62 56 CYS A O 1
ATOM 416 N N . PRO A 1 57 ? -49.094 54.062 -12.234 1 84.69 57 PRO A N 1
ATOM 417 C CA . PRO A 1 57 ? -48.312 52.812 -12.312 1 84.69 57 PRO A CA 1
ATOM 418 C C .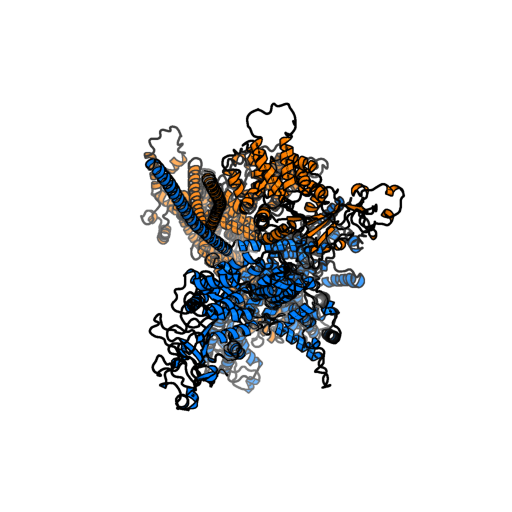 PRO A 1 57 ? -47.094 52.938 -13.211 1 84.69 57 PRO A C 1
ATOM 420 O O . PRO A 1 57 ? -47.125 53.688 -14.203 1 84.69 57 PRO A O 1
ATOM 423 N N . THR A 1 58 ? -46.031 52.219 -12.805 1 87.81 58 THR A N 1
ATOM 424 C CA . THR A 1 58 ? -44.75 52.375 -13.508 1 87.81 58 THR A CA 1
ATOM 425 C C . THR A 1 58 ? -44.844 51.812 -14.922 1 87.81 58 THR A C 1
ATOM 427 O O . THR A 1 58 ? -45.594 50.844 -15.164 1 87.81 58 THR A O 1
ATOM 430 N N . ASP A 1 59 ? -44.25 52.406 -15.93 1 85.94 59 ASP A N 1
ATOM 431 C CA . ASP A 1 59 ? -44.25 51.969 -17.328 1 85.94 59 ASP A CA 1
ATOM 432 C C . ASP A 1 59 ? -42.875 51.5 -17.766 1 85.94 59 ASP A C 1
ATOM 434 O O . ASP A 1 59 ? -42.594 51.344 -18.969 1 85.94 59 ASP A O 1
ATOM 438 N N . ALA A 1 60 ? -41.938 51.344 -16.844 1 89.75 60 ALA A N 1
ATOM 439 C CA . ALA A 1 60 ? -40.594 50.906 -17.234 1 89.75 60 ALA A CA 1
ATOM 440 C C . ALA A 1 60 ? -40.062 49.844 -16.266 1 89.75 60 ALA A C 1
ATOM 442 O O . ALA A 1 60 ? -39.656 50.188 -15.141 1 89.75 60 ALA A O 1
ATOM 443 N N . PHE A 1 61 ? -40.125 48.719 -16.594 1 91.31 61 PHE A N 1
ATOM 444 C CA . PHE A 1 61 ? -39.594 47.625 -15.773 1 91.31 61 PHE A CA 1
ATOM 445 C C . PHE A 1 61 ? -39.281 46.406 -16.625 1 91.31 61 PHE A C 1
ATOM 447 O O . PHE A 1 61 ? -39.781 46.281 -17.75 1 91.31 61 PHE A O 1
ATOM 454 N N . GLY A 1 62 ? -38.375 45.625 -16.234 1 90.38 62 GLY A N 1
ATOM 455 C CA . GLY A 1 62 ? -38.031 44.406 -16.953 1 90.38 62 GLY A CA 1
ATOM 456 C C . GLY A 1 62 ? -36.562 44.062 -16.906 1 90.38 62 GLY A C 1
ATOM 457 O O . GLY A 1 62 ? -35.906 44.281 -15.891 1 90.38 62 GLY A O 1
ATOM 458 N N . GLU A 1 63 ? -36.094 43.406 -18.031 1 91 63 GLU A N 1
ATOM 459 C CA . GLU A 1 63 ? -34.688 43.031 -18.188 1 91 63 GLU A CA 1
ATOM 460 C C . GLU A 1 63 ? -33.969 43.938 -19.188 1 91 63 GLU A C 1
ATOM 462 O O . GLU A 1 63 ? -34.562 44.344 -20.203 1 91 63 GLU A O 1
ATOM 467 N N . LEU A 1 64 ? -32.844 44.312 -18.781 1 89.75 64 LEU A N 1
ATOM 468 C CA . LEU A 1 64 ? -32.094 45.25 -19.594 1 89.75 64 LEU A CA 1
ATOM 469 C C . LEU A 1 64 ? -30.938 44.562 -20.328 1 89.75 64 LEU A C 1
ATOM 471 O O . LEU A 1 64 ? -30.188 43.781 -19.734 1 89.75 64 LEU A O 1
ATOM 475 N N . GLU A 1 65 ? -30.891 44.688 -21.625 1 89 65 GLU A N 1
ATOM 476 C CA . GLU A 1 65 ? -29.797 44.219 -22.453 1 89 65 GLU A CA 1
ATOM 477 C C . GLU A 1 65 ? -29 45.375 -23.047 1 89 65 GLU A C 1
ATOM 479 O O . GLU A 1 65 ? -29.578 46.25 -23.672 1 89 65 GLU A O 1
ATOM 484 N N . PHE A 1 66 ? -27.766 45.375 -22.641 1 85.5 66 PHE A N 1
ATOM 485 C CA . PHE A 1 66 ? -26.922 46.406 -23.25 1 85.5 66 PHE A CA 1
ATOM 486 C C . PHE A 1 66 ? -26.484 46 -24.656 1 85.5 66 PHE A C 1
ATOM 488 O O . PHE A 1 66 ? -25.688 45.062 -24.828 1 85.5 66 PHE A O 1
ATOM 495 N N . ALA A 1 67 ? -27.016 46.625 -25.562 1 77.56 67 ALA A N 1
ATOM 496 C CA . ALA A 1 67 ? -26.781 46.281 -26.969 1 77.56 67 ALA A CA 1
ATOM 497 C C . ALA A 1 67 ? -25.312 46.406 -27.328 1 77.56 67 ALA A C 1
ATOM 499 O O . ALA A 1 67 ? -24.719 47.5 -27.172 1 77.56 67 ALA A O 1
ATOM 500 N N . GLY A 1 68 ? -24.625 45.406 -27.672 1 67.81 68 GLY A N 1
ATOM 501 C CA . GLY A 1 68 ? -23.25 45.406 -28.141 1 67.81 68 GLY A CA 1
ATOM 502 C C . GLY A 1 68 ? -22.25 45.031 -27.062 1 67.81 68 GLY A C 1
ATOM 503 O O . GLY A 1 68 ? -21.078 44.781 -27.344 1 67.81 68 GLY A O 1
ATOM 504 N N . ALA A 1 69 ? -22.359 45.406 -25.719 1 65.94 69 ALA A N 1
ATOM 505 C CA . ALA A 1 69 ? -21.344 45.281 -24.672 1 65.94 69 ALA A CA 1
ATOM 506 C C . ALA A 1 69 ? -21.359 43.875 -24.078 1 65.94 69 ALA A C 1
ATOM 508 O O . ALA A 1 69 ? -20.484 43.531 -23.266 1 65.94 69 ALA A O 1
ATOM 509 N N . GLY A 1 70 ? -22.125 42.875 -24.625 1 62.12 70 GLY A N 1
ATOM 510 C CA . GLY A 1 70 ? -22.031 41.5 -24.156 1 62.12 70 GLY A CA 1
ATOM 511 C C . GLY A 1 70 ? -23.297 41 -23.5 1 62.12 70 GLY A C 1
ATOM 512 O O . GLY A 1 70 ? -24.281 41.75 -23.406 1 62.12 70 GLY A O 1
ATOM 513 N N . ARG A 1 71 ? -23.375 39.75 -23.062 1 62.97 71 ARG A N 1
ATOM 514 C CA . ARG A 1 71 ? -24.5 38.875 -22.75 1 62.97 71 ARG A CA 1
ATOM 515 C C . ARG A 1 71 ? -24.953 39.062 -21.312 1 62.97 71 ARG A C 1
ATOM 517 O O . ARG A 1 71 ? -25.688 38.219 -20.781 1 62.97 71 ARG A O 1
ATOM 524 N N . ARG A 1 72 ? -24.625 40.125 -20.609 1 73.88 72 ARG A N 1
ATOM 525 C CA . ARG A 1 72 ? -25.156 40.125 -19.25 1 73.88 72 ARG A CA 1
ATOM 526 C C . ARG A 1 72 ? -26.516 40.812 -19.188 1 73.88 72 ARG A C 1
ATOM 528 O O . ARG A 1 72 ? -26.734 41.844 -19.828 1 73.88 72 ARG A O 1
ATOM 535 N N . HIS A 1 73 ? -27.438 40.094 -18.641 1 81.75 73 HIS A N 1
ATOM 536 C CA . HIS A 1 73 ? -28.781 40.625 -18.422 1 81.75 73 HIS A CA 1
ATOM 537 C C . HIS A 1 73 ? -28.922 41.219 -17.016 1 81.75 73 HIS A C 1
ATOM 539 O O . HIS A 1 73 ? -28.422 40.625 -16.047 1 81.75 73 HIS A O 1
ATOM 545 N N . SER A 1 74 ? -29.359 42.469 -17.016 1 90 74 SER A N 1
ATOM 546 C CA . SER A 1 74 ? -29.609 43.125 -15.742 1 90 74 SER A CA 1
ATOM 547 C C . SER A 1 74 ? -31.094 43.406 -15.555 1 90 74 SER A C 1
ATOM 549 O O . SER A 1 74 ? -31.844 43.5 -16.531 1 90 74 SER A O 1
ATOM 551 N N . HIS A 1 75 ? -31.578 43.438 -14.383 1 93.06 75 HIS A N 1
ATOM 552 C CA . HIS A 1 75 ? -32.938 43.812 -14.078 1 93.06 75 HIS A CA 1
ATOM 553 C C . HIS A 1 75 ? -33.062 45.312 -13.852 1 93.06 75 HIS A C 1
ATOM 555 O O . HIS A 1 75 ? -32.094 45.969 -13.406 1 93.06 75 HIS A O 1
ATOM 561 N N . PHE A 1 76 ? -34.188 45.875 -14.281 1 92.75 76 PHE A N 1
ATOM 562 C CA . PHE A 1 76 ? -34.375 47.312 -14.023 1 92.75 76 PHE A CA 1
ATOM 563 C C . PHE A 1 76 ? -35.844 47.594 -13.664 1 92.75 76 PHE A C 1
ATOM 565 O O . PHE A 1 76 ? -36.75 46.875 -14.062 1 92.75 76 PHE A O 1
ATOM 572 N N . LEU A 1 77 ? -36.031 48.625 -12.875 1 92.81 77 LEU A N 1
ATOM 573 C CA . LEU A 1 77 ? -37.344 49.094 -12.43 1 92.81 77 LEU A CA 1
ATOM 574 C C . LEU A 1 77 ? -37.344 50.594 -12.227 1 92.81 77 LEU A C 1
ATOM 576 O O . LEU A 1 77 ? -36.438 51.156 -11.602 1 92.81 77 LEU A O 1
ATOM 580 N N . ARG A 1 78 ? -38.312 51.281 -12.852 1 92.31 78 ARG A N 1
ATOM 581 C CA . ARG A 1 78 ? -38.562 52.688 -12.594 1 92.31 78 ARG A CA 1
ATOM 582 C C . ARG A 1 78 ? -39.562 52.875 -11.438 1 92.31 78 ARG A C 1
ATOM 584 O O . ARG A 1 78 ? -40.656 52.312 -11.453 1 92.31 78 ARG A O 1
ATOM 591 N N . LEU A 1 79 ? -39.125 53.562 -10.398 1 90.38 79 LEU A N 1
ATOM 592 C CA . LEU A 1 79 ? -39.969 53.688 -9.219 1 90.38 79 LEU A CA 1
ATOM 593 C C . LEU A 1 79 ? -40 55.156 -8.734 1 90.38 79 LEU A C 1
ATOM 595 O O . LEU A 1 79 ? -39.125 55.938 -9.102 1 90.38 79 LEU A O 1
ATOM 599 N N . SER A 1 80 ? -41 55.375 -7.93 1 87.75 80 SER A N 1
ATOM 600 C CA . SER A 1 80 ? -41.156 56.688 -7.309 1 87.75 80 SER A CA 1
ATOM 601 C C . SER A 1 80 ? -40.312 56.812 -6.051 1 87.75 80 SER A C 1
ATOM 603 O O . SER A 1 80 ? -39.969 55.812 -5.434 1 87.75 80 SER A O 1
ATOM 605 N N . CYS A 1 81 ? -39.844 57.938 -5.633 1 83.62 81 CYS A N 1
ATOM 606 C CA . CYS A 1 81 ? -39.031 58.188 -4.461 1 83.62 81 CYS A CA 1
ATOM 607 C C . CYS A 1 81 ? -39.75 57.812 -3.182 1 83.62 81 CYS A C 1
ATOM 609 O O . CYS A 1 81 ? -39.156 57.562 -2.15 1 83.62 81 CYS A O 1
ATOM 611 N N . ASP A 1 82 ? -41.062 57.719 -3.184 1 81.25 82 ASP A N 1
ATOM 612 C CA . ASP A 1 82 ? -41.844 57.438 -1.979 1 81.25 82 ASP A CA 1
ATOM 613 C C . ASP A 1 82 ? -42.312 55.969 -1.954 1 81.25 82 ASP A C 1
ATOM 615 O O . ASP A 1 82 ? -43.125 55.594 -1.1 1 81.25 82 ASP A O 1
ATOM 619 N N . THR A 1 83 ? -41.781 55.188 -2.822 1 88.38 83 THR A N 1
ATOM 620 C CA . THR A 1 83 ? -42.156 53.781 -2.814 1 88.38 83 THR A CA 1
ATOM 621 C C . THR A 1 83 ? -41.625 53.094 -1.565 1 88.38 83 THR A C 1
ATOM 623 O O . THR A 1 83 ? -40.531 53.406 -1.098 1 88.38 83 THR A O 1
ATOM 626 N N . SER A 1 84 ? -42.406 52.219 -1.025 1 89.31 84 SER A N 1
ATOM 627 C CA . SER A 1 84 ? -42 51.5 0.184 1 89.31 84 SER A CA 1
ATOM 628 C C . SER A 1 84 ? -40.812 50.594 -0.083 1 89.31 84 SER A C 1
ATOM 630 O O . SER A 1 84 ? -40.812 49.812 -1.038 1 89.31 84 SER A O 1
ATOM 632 N N . PRO A 1 85 ? -39.781 50.688 0.752 1 91.44 85 PRO A N 1
ATOM 633 C CA . PRO A 1 85 ? -38.594 49.844 0.571 1 91.44 85 PRO A CA 1
ATOM 634 C C . PRO A 1 85 ? -38.906 48.344 0.724 1 91.44 85 PRO A C 1
ATOM 636 O O . PRO A 1 85 ? -38.188 47.5 0.172 1 91.44 85 PRO A O 1
ATOM 639 N N . GLN A 1 86 ? -39.844 47.938 1.438 1 91.38 86 GLN A N 1
ATOM 640 C CA . GLN A 1 86 ? -40.219 46.531 1.634 1 91.38 86 GLN A CA 1
ATOM 641 C C . GLN A 1 86 ? -40.594 45.875 0.313 1 91.38 86 GLN A C 1
ATOM 643 O O . GLN A 1 86 ? -40.219 44.75 0.041 1 91.38 86 GLN A O 1
ATOM 648 N N . ILE A 1 87 ? -41.312 46.562 -0.48 1 90.44 87 ILE A N 1
ATOM 649 C CA . ILE A 1 87 ? -41.781 46.062 -1.771 1 90.44 87 ILE A CA 1
ATOM 650 C C . ILE A 1 87 ? -40.562 45.844 -2.68 1 90.44 87 ILE A C 1
ATOM 652 O O . ILE A 1 87 ? -40.469 44.844 -3.381 1 90.44 87 ILE A O 1
ATOM 656 N N . ILE A 1 88 ? -39.719 46.688 -2.592 1 91.44 88 ILE A N 1
ATOM 657 C CA . ILE A 1 88 ? -38.562 46.625 -3.471 1 91.44 88 ILE A CA 1
ATOM 658 C C . ILE A 1 88 ? -37.625 45.469 -3.018 1 91.44 88 ILE A C 1
ATOM 660 O O . ILE A 1 88 ? -37.094 44.719 -3.846 1 91.44 88 ILE A O 1
ATOM 664 N N . TYR A 1 89 ? -37.406 45.375 -1.755 1 91.62 89 TYR A N 1
ATOM 665 C CA . TYR A 1 89 ? -36.594 44.312 -1.244 1 91.62 89 TYR A CA 1
ATOM 666 C C . TYR A 1 89 ? -37.156 42.938 -1.613 1 91.62 89 TYR A C 1
ATOM 668 O O . TYR A 1 89 ? -36.438 42.031 -2.025 1 91.62 89 TYR A O 1
ATOM 676 N N . THR A 1 90 ? -38.375 42.812 -1.464 1 89.12 90 THR A N 1
ATOM 677 C CA . THR A 1 90 ? -39.062 41.562 -1.817 1 89.12 90 THR A CA 1
ATOM 678 C C . THR A 1 90 ? -38.969 41.312 -3.32 1 89.12 90 THR A C 1
ATOM 680 O O . THR A 1 90 ? -38.844 40.156 -3.758 1 89.12 90 THR A O 1
ATOM 683 N N . LEU A 1 91 ? -39.094 42.375 -4.098 1 90.75 91 LEU A N 1
ATOM 684 C CA . LEU A 1 91 ? -38.938 42.25 -5.543 1 90.75 91 LEU A CA 1
ATOM 685 C C . LEU A 1 91 ? -37.531 41.75 -5.91 1 90.75 91 LEU A C 1
ATOM 687 O O . LEU A 1 91 ? -37.406 40.875 -6.758 1 90.75 91 LEU A O 1
ATOM 691 N N . MET A 1 92 ? -36.625 42.25 -5.293 1 90.31 92 MET A N 1
ATOM 692 C CA . MET A 1 92 ? -35.219 41.906 -5.609 1 90.31 92 MET A CA 1
ATOM 693 C C . MET A 1 92 ? -34.906 40.469 -5.176 1 90.31 92 MET A C 1
ATOM 695 O O . MET A 1 92 ? -34.219 39.719 -5.891 1 90.31 92 MET A O 1
ATOM 699 N N . THR A 1 93 ? -35.375 40 -4.035 1 87.69 93 THR A N 1
ATOM 700 C CA . THR A 1 93 ? -35 38.719 -3.48 1 87.69 93 THR A CA 1
ATOM 701 C C . THR A 1 93 ? -35.938 37.625 -4.008 1 87.69 93 THR A C 1
ATOM 703 O O . THR A 1 93 ? -35.469 36.562 -4.445 1 87.69 93 THR A O 1
ATOM 706 N N . ALA A 1 94 ? -37.156 37.844 -3.949 1 85.06 94 ALA A N 1
ATOM 707 C CA . ALA A 1 94 ? -38.125 36.781 -4.297 1 85.06 94 ALA A CA 1
ATOM 708 C C . ALA A 1 94 ? -38.375 36.75 -5.801 1 85.06 94 ALA A C 1
ATOM 710 O O . ALA A 1 94 ? -38.406 35.688 -6.41 1 85.06 94 ALA A O 1
ATOM 711 N N . HIS A 1 95 ? -38.5 37.906 -6.434 1 86 95 HIS A N 1
ATOM 712 C CA . HIS A 1 95 ? -38.875 37.938 -7.84 1 86 95 HIS A CA 1
ATOM 713 C C . HIS A 1 95 ? -37.656 37.875 -8.742 1 86 95 HIS A C 1
ATOM 715 O O . HIS A 1 95 ? -37.625 37.094 -9.695 1 86 95 HIS A O 1
ATOM 721 N N . TRP A 1 96 ? -36.719 38.75 -8.523 1 88.19 96 TRP A N 1
ATOM 722 C CA . TRP A 1 96 ? -35.5 38.719 -9.344 1 88.19 96 TRP A CA 1
ATOM 723 C C . TRP A 1 96 ? -34.625 37.562 -8.977 1 88.19 96 TRP A C 1
ATOM 725 O O . TRP A 1 96 ? -33.75 37.156 -9.75 1 88.19 96 TRP A O 1
ATOM 735 N N . GLY A 1 97 ? -34.75 36.938 -7.711 1 83.06 97 GLY A N 1
ATOM 736 C CA . GLY A 1 97 ? -34.031 35.75 -7.293 1 83.06 97 GLY A CA 1
ATOM 737 C C . GLY A 1 97 ? -32.594 36.062 -6.898 1 83.06 97 GLY A C 1
ATOM 738 O O . GLY A 1 97 ? -31.703 35.219 -7.098 1 83.06 97 GLY A O 1
ATOM 739 N N . LEU A 1 98 ? -32.281 37.25 -6.531 1 83.5 98 LEU A N 1
ATOM 740 C CA . LEU A 1 98 ? -30.953 37.594 -6.047 1 83.5 98 LEU A CA 1
ATOM 741 C C . LEU A 1 98 ? -30.688 36.906 -4.711 1 83.5 98 LEU A C 1
ATOM 743 O O . LEU A 1 98 ? -31.578 36.812 -3.863 1 83.5 98 LEU A O 1
ATOM 747 N N . PRO A 1 99 ? -29.547 36.312 -4.613 1 81 99 PRO A N 1
ATOM 748 C CA . PRO A 1 99 ? -29.234 35.688 -3.318 1 81 99 PRO A CA 1
ATOM 749 C C . PRO A 1 99 ? -29.25 36.688 -2.172 1 81 99 PRO A C 1
ATOM 751 O O . PRO A 1 99 ? -28.938 37.875 -2.377 1 81 99 PRO A O 1
ATOM 754 N N . LEU A 1 100 ? -29.609 36.25 -1.057 1 78.38 100 LEU A N 1
ATOM 755 C CA . LEU A 1 100 ? -29.625 37.125 0.112 1 78.38 100 LEU A CA 1
ATOM 756 C C . LEU A 1 100 ? -28.234 37.594 0.457 1 78.38 100 LEU A C 1
ATOM 758 O O . LEU A 1 100 ? -27.281 36.812 0.459 1 78.38 100 LEU A O 1
ATOM 762 N N . PRO A 1 101 ? -28.094 38.906 0.616 1 80.12 101 PRO A N 1
ATOM 763 C CA . PRO A 1 101 ? -26.766 39.438 0.922 1 80.12 101 PRO A CA 1
ATOM 764 C C . PRO A 1 101 ? -26.344 39.188 2.365 1 80.12 101 PRO A C 1
ATOM 766 O O . PRO A 1 101 ? -27.188 39.188 3.271 1 80.12 101 PRO A O 1
ATOM 769 N N . ASN A 1 102 ? -25.141 38.969 2.576 1 77.31 102 ASN A N 1
ATOM 770 C CA . ASN A 1 102 ? -24.562 38.875 3.91 1 77.31 102 ASN A CA 1
ATOM 771 C C . ASN A 1 102 ? -24.078 40.219 4.418 1 77.31 102 ASN A C 1
ATOM 773 O O . ASN A 1 102 ? -23.891 40.406 5.625 1 77.31 102 ASN A O 1
ATOM 777 N N . LEU A 1 103 ? -23.781 41.062 3.42 1 80.81 103 LEU A N 1
ATOM 778 C CA . LEU A 1 103 ? -23.312 42.406 3.672 1 80.81 103 LEU A CA 1
ATOM 779 C C . LEU A 1 103 ? -23.719 43.344 2.535 1 80.81 103 LEU A C 1
ATOM 781 O O . LEU A 1 103 ? -23.75 42.938 1.372 1 80.81 103 LEU A O 1
ATOM 785 N N . VAL A 1 104 ? -24.156 44.5 2.969 1 88.56 104 VAL A N 1
ATOM 786 C CA . VAL A 1 104 ? -24.484 45.5 1.955 1 88.56 104 VAL A CA 1
ATOM 787 C C . VAL A 1 104 ? -23.562 46.688 2.107 1 88.56 104 VAL A C 1
ATOM 789 O O . VAL A 1 104 ? -23.438 47.25 3.201 1 88.56 104 VAL A O 1
ATOM 792 N N . VAL A 1 105 ? -22.891 46.969 1.095 1 88.69 105 VAL A N 1
ATOM 793 C CA . VAL A 1 105 ? -22.031 48.156 1.085 1 88.69 105 VAL A CA 1
ATOM 794 C C . VAL A 1 105 ? -22.578 49.188 0.123 1 88.69 105 VAL A C 1
ATOM 796 O O . VAL A 1 105 ? -22.75 48.938 -1.067 1 88.69 105 VAL A O 1
ATOM 799 N N . SER A 1 106 ? -22.875 50.312 0.643 1 91.06 106 SER A N 1
ATOM 800 C CA . SER A 1 106 ? -23.359 51.406 -0.174 1 91.06 106 SER A CA 1
ATOM 801 C C . SER A 1 106 ? -22.266 52.438 -0.407 1 91.06 106 SER A C 1
ATOM 803 O O . SER A 1 106 ? -21.781 53.062 0.542 1 91.06 106 SER A O 1
ATOM 805 N N . VAL A 1 107 ? -21.891 52.625 -1.586 1 90.12 107 VAL A N 1
ATOM 806 C CA . VAL A 1 107 ? -20.828 53.594 -1.932 1 90.12 107 VAL A CA 1
ATOM 807 C C . VAL A 1 107 ? -21.453 54.906 -2.385 1 90.12 107 VAL A C 1
ATOM 809 O O . VAL A 1 107 ? -22.266 54.938 -3.316 1 90.12 107 VAL A O 1
ATOM 812 N N . VAL A 1 108 ? -21.047 55.938 -1.637 1 85.81 108 VAL A N 1
ATOM 813 C CA . VAL A 1 108 ? -21.609 57.25 -1.956 1 85.81 108 VAL A CA 1
ATOM 814 C C . VAL A 1 108 ? -20.469 58.25 -2.137 1 85.81 108 VAL A C 1
ATOM 816 O O . VAL A 1 108 ? -19.422 58.125 -1.507 1 85.81 108 VAL A O 1
ATOM 819 N N . GLY A 1 109 ? -20.531 59.156 -3.002 1 76.5 109 GLY A N 1
ATOM 820 C CA . GLY A 1 109 ? -19.609 60.25 -3.174 1 76.5 109 GLY A CA 1
ATOM 821 C C . GLY A 1 109 ? -19.062 60.375 -4.582 1 76.5 109 GLY A C 1
ATOM 822 O O . GLY A 1 109 ? -19.219 59.438 -5.391 1 76.5 109 GLY A O 1
ATOM 823 N N . GLY A 1 110 ? -18.391 61.5 -4.973 1 69.38 110 GLY A N 1
ATOM 824 C CA . GLY A 1 110 ? -17.625 61.812 -6.164 1 69.38 110 GLY A CA 1
ATOM 825 C C . GLY A 1 110 ? -18.453 61.719 -7.441 1 69.38 110 GLY A C 1
ATOM 826 O O . GLY A 1 110 ? -18.094 61 -8.375 1 69.38 110 GLY A O 1
ATOM 827 N N . GLU A 1 111 ? -19.625 62.281 -7.344 1 63.88 111 GLU A N 1
ATOM 828 C CA . GLU A 1 111 ? -20.5 62.344 -8.523 1 63.88 111 GLU A CA 1
ATOM 829 C C . GLU A 1 111 ? -20.078 63.438 -9.477 1 63.88 111 GLU A C 1
ATOM 831 O O . GLU A 1 111 ? -19.422 64.438 -9.07 1 63.88 111 GLU A O 1
ATOM 836 N N . GLY A 1 112 ? -19.844 63.188 -10.75 1 63.03 112 GLY A N 1
ATOM 837 C CA . GLY A 1 112 ? -19.531 64.125 -11.781 1 63.03 112 GLY A CA 1
ATOM 838 C C . GLY A 1 112 ? -18.234 63.844 -12.523 1 63.03 112 GLY A C 1
ATOM 839 O O . GLY A 1 112 ? -17.844 62.688 -12.625 1 63.03 112 GLY A O 1
ATOM 840 N N . HIS A 1 113 ? -17.562 64.812 -13.008 1 61.66 113 HIS A N 1
ATOM 841 C CA . HIS A 1 113 ? -16.391 64.688 -13.867 1 61.66 113 HIS A CA 1
ATOM 842 C C . HIS A 1 113 ? -15.094 64.812 -13.062 1 61.66 113 HIS A C 1
ATOM 844 O O . HIS A 1 113 ? -14.031 65.062 -13.625 1 61.66 113 HIS A O 1
ATOM 850 N N . GLU A 1 114 ? -15.172 64.375 -11.781 1 64.25 114 GLU A N 1
ATOM 851 C CA . GLU A 1 114 ? -13.953 64.5 -10.992 1 64.25 114 GLU A CA 1
ATOM 852 C C . GLU A 1 114 ? -12.984 63.375 -11.234 1 64.25 114 GLU A C 1
ATOM 854 O O . GLU A 1 114 ? -13.414 62.219 -11.414 1 64.25 114 GLU A O 1
ATOM 859 N N . LYS A 1 115 ? -11.773 63.656 -11.453 1 68.31 115 LYS A N 1
ATOM 860 C CA . LYS A 1 115 ? -10.719 62.688 -11.633 1 68.31 115 LYS A CA 1
ATOM 861 C C . LYS A 1 115 ? -10.438 61.906 -10.336 1 68.31 115 LYS A C 1
ATOM 863 O O . LYS A 1 115 ? -10.203 62.531 -9.297 1 68.31 115 LYS A O 1
ATOM 868 N N . ILE A 1 116 ? -10.695 60.625 -10.312 1 77.38 116 ILE A N 1
ATOM 869 C CA . ILE A 1 116 ? -10.5 59.75 -9.156 1 77.38 116 ILE A CA 1
ATOM 870 C C . ILE A 1 116 ? -9.023 59.406 -9.023 1 77.38 116 ILE A C 1
ATOM 872 O O . ILE A 1 116 ? -8.367 59.062 -10 1 77.38 116 ILE A O 1
ATOM 876 N N . LYS A 1 117 ? -8.578 59.625 -7.859 1 77.81 117 LYS A N 1
ATOM 877 C CA . LYS A 1 117 ? -7.184 59.312 -7.566 1 77.81 117 LYS A CA 1
ATOM 878 C C . LYS A 1 117 ? -6.895 57.812 -7.777 1 77.81 117 LYS A C 1
ATOM 880 O O . LYS A 1 117 ? -7.773 56.969 -7.59 1 77.81 117 LYS A O 1
ATOM 885 N N . THR A 1 118 ? -5.793 57.531 -8.117 1 75.5 118 THR A N 1
ATOM 886 C CA . THR A 1 118 ? -5.387 56.188 -8.477 1 75.5 118 THR A CA 1
ATOM 887 C C . THR A 1 118 ? -5.445 55.25 -7.266 1 75.5 118 THR A C 1
ATOM 889 O O . THR A 1 118 ? -5.801 54.094 -7.391 1 75.5 118 THR A O 1
ATOM 892 N N . TRP A 1 119 ? -5.105 55.781 -6.125 1 76.44 119 TRP A N 1
ATOM 893 C CA . TRP A 1 119 ? -5.117 54.938 -4.945 1 76.44 119 TRP A CA 1
ATOM 894 C C . TRP A 1 119 ? -6.543 54.531 -4.574 1 76.44 119 TRP A C 1
ATOM 896 O O . TRP A 1 119 ? -6.766 53.469 -4.016 1 76.44 119 TRP A O 1
ATOM 906 N N . VAL A 1 120 ? -7.387 55.438 -4.867 1 81.38 120 VAL A N 1
ATOM 907 C CA . VAL A 1 120 ? -8.789 55.156 -4.602 1 81.38 120 VAL A CA 1
ATOM 908 C C . VAL A 1 120 ? -9.258 54.031 -5.527 1 81.38 120 VAL A C 1
ATOM 910 O O . VAL A 1 120 ? -10 53.125 -5.109 1 81.38 120 VAL A O 1
ATOM 913 N N . ARG A 1 121 ? -8.812 54.062 -6.664 1 79.81 121 ARG A N 1
ATOM 914 C CA . ARG A 1 121 ? -9.148 53.031 -7.621 1 79.81 121 ARG A CA 1
ATOM 915 C C . ARG A 1 121 ? -8.609 51.656 -7.164 1 79.81 121 ARG A C 1
ATOM 917 O O . ARG A 1 121 ? -9.266 50.625 -7.336 1 79.81 121 ARG A O 1
ATOM 924 N N . ASP A 1 122 ? -7.496 51.75 -6.59 1 76.12 122 ASP A N 1
ATOM 925 C CA . ASP A 1 122 ? -6.883 50.5 -6.121 1 76.12 122 ASP A CA 1
ATOM 926 C C . ASP A 1 122 ? -7.621 49.938 -4.906 1 76.12 122 ASP A C 1
ATOM 928 O O . ASP A 1 122 ? -7.777 48.719 -4.766 1 76.12 122 ASP A O 1
ATOM 932 N N . VAL A 1 123 ? -8.031 50.75 -4.09 1 77.94 123 VAL A N 1
ATOM 933 C CA . VAL A 1 123 ? -8.766 50.344 -2.902 1 77.94 123 VAL A CA 1
ATOM 934 C C . VAL A 1 123 ? -10.117 49.75 -3.311 1 77.94 123 VAL A C 1
ATOM 936 O O . VAL A 1 123 ? -10.602 48.781 -2.691 1 77.94 123 VAL A O 1
ATOM 939 N N . LEU A 1 124 ? -10.594 50.312 -4.301 1 81.31 124 LEU A N 1
ATOM 940 C CA . LEU A 1 124 ? -11.883 49.781 -4.758 1 81.31 124 LEU A CA 1
ATOM 941 C C . LEU A 1 124 ? -11.711 48.469 -5.484 1 81.31 124 LEU A C 1
ATOM 943 O O . LEU A 1 124 ? -12.508 47.531 -5.301 1 81.31 124 LEU A O 1
ATOM 947 N N . ARG A 1 125 ? -10.75 48.406 -6.172 1 76.5 125 ARG A N 1
ATOM 948 C CA . ARG A 1 125 ? -10.523 47.219 -6.965 1 76.5 125 ARG A CA 1
ATOM 949 C C . ARG A 1 125 ? -10.023 46.062 -6.094 1 76.5 125 ARG A C 1
ATOM 951 O O . ARG A 1 125 ? -10.594 44.969 -6.102 1 76.5 125 ARG A O 1
ATOM 958 N N . ASN A 1 126 ? -9 46.281 -5.344 1 72.81 126 ASN A N 1
ATOM 959 C CA . ASN A 1 126 ? -8.352 45.188 -4.605 1 72.81 126 ASN A CA 1
ATOM 960 C C . ASN A 1 126 ? -8.867 45.094 -3.17 1 72.81 126 ASN A C 1
ATOM 962 O O . ASN A 1 126 ? -8.68 44.094 -2.496 1 72.81 126 ASN A O 1
ATOM 966 N N . GLY A 1 127 ? -9.523 46.062 -2.752 1 75.75 127 GLY A N 1
ATOM 967 C CA . GLY A 1 127 ? -10.023 46.062 -1.386 1 75.75 127 GLY A CA 1
ATOM 968 C C . GLY A 1 127 ? -11.508 45.75 -1.293 1 75.75 127 GLY A C 1
ATOM 969 O O . GLY A 1 127 ? -11.906 44.688 -0.83 1 75.75 127 GLY A O 1
ATOM 970 N N . LEU A 1 128 ? -12.258 46.594 -1.808 1 77.94 128 LEU A N 1
ATOM 971 C CA . LEU A 1 128 ? -13.711 46.5 -1.66 1 77.94 128 LEU A CA 1
ATOM 972 C C . LEU A 1 128 ? -14.258 45.281 -2.385 1 77.94 128 LEU A C 1
ATOM 974 O O . LEU A 1 128 ? -14.992 44.5 -1.799 1 77.94 128 LEU A O 1
ATOM 978 N N . VAL A 1 129 ? -13.938 45.156 -3.57 1 77.06 129 VAL A N 1
ATOM 979 C CA . VAL A 1 129 ? -14.555 44.062 -4.355 1 77.06 129 VAL A CA 1
ATOM 980 C C . VAL A 1 129 ? -14.055 42.719 -3.865 1 77.06 129 VAL A C 1
ATOM 982 O O . VAL A 1 129 ? -14.812 41.75 -3.83 1 77.06 129 VAL A O 1
ATOM 985 N N . ARG A 1 130 ? -12.883 42.656 -3.453 1 72.69 130 ARG A N 1
ATOM 986 C CA . ARG A 1 130 ? -12.359 41.406 -2.896 1 72.69 130 ARG A CA 1
ATOM 987 C C . ARG A 1 130 ? -13.086 41.062 -1.604 1 72.69 130 ARG A C 1
ATOM 989 O O . ARG A 1 130 ? -13.406 39.875 -1.375 1 72.69 130 ARG A O 1
ATOM 996 N N . ALA A 1 131 ? -13.227 42.031 -0.838 1 72.69 131 ALA A N 1
ATOM 997 C CA . ALA A 1 131 ? -13.961 41.812 0.405 1 72.69 131 ALA A CA 1
ATOM 998 C C . ALA A 1 131 ? -15.406 41.406 0.124 1 72.69 131 ALA A C 1
ATOM 1000 O O . ALA A 1 131 ? -15.969 40.562 0.827 1 72.69 131 ALA A O 1
ATOM 1001 N N . ALA A 1 132 ? -15.891 42 -0.852 1 76.38 132 ALA A N 1
ATOM 1002 C CA . ALA A 1 132 ? -17.266 41.688 -1.217 1 76.38 132 ALA A CA 1
ATOM 1003 C C . ALA A 1 132 ? -17.375 40.281 -1.78 1 76.38 132 ALA A C 1
ATOM 1005 O O . ALA A 1 132 ? -18.375 39.562 -1.552 1 76.38 132 ALA A O 1
ATOM 1006 N N . GLN A 1 133 ? -16.422 39.938 -2.467 1 74.25 133 GLN A N 1
ATOM 1007 C CA . GLN A 1 133 ? -16.422 38.594 -3.045 1 74.25 133 GLN A CA 1
ATOM 1008 C C . GLN A 1 133 ? -16.297 37.531 -1.961 1 74.25 133 GLN A C 1
ATOM 1010 O O . GLN A 1 133 ? -16.938 36.469 -2.031 1 74.25 133 GLN A O 1
ATOM 1015 N N . SER A 1 134 ? -15.492 37.719 -1.076 1 70 134 SER A N 1
ATOM 1016 C CA . SER A 1 134 ? -15.273 36.75 -0.01 1 70 134 SER A CA 1
ATOM 1017 C C . SER A 1 134 ? -16.484 36.656 0.913 1 70 134 SER A C 1
ATOM 1019 O O . SER A 1 134 ? -16.734 35.625 1.519 1 70 134 SER A O 1
ATOM 1021 N N . THR A 1 135 ? -17.312 37.719 1.011 1 70.38 135 THR A N 1
ATOM 1022 C CA . THR A 1 135 ? -18.438 37.75 1.933 1 70.38 135 THR A CA 1
ATOM 1023 C C . THR A 1 135 ? -19.75 37.531 1.184 1 70.38 135 THR A C 1
ATOM 1025 O O . THR A 1 135 ? -20.766 37.188 1.788 1 70.38 135 THR A O 1
ATOM 1028 N N . GLY A 1 136 ? -19.781 37.656 -0.03 1 75.5 136 GLY A N 1
ATOM 1029 C CA . GLY A 1 136 ? -21.047 37.688 -0.761 1 75.5 136 GLY A CA 1
ATOM 1030 C C . GLY A 1 136 ? -21.875 38.938 -0.479 1 75.5 136 GLY A C 1
ATOM 1031 O O . GLY A 1 136 ? -23.047 38.812 -0.11 1 75.5 136 GLY A O 1
ATOM 1032 N N . ALA A 1 137 ? -21.359 40.031 -0.795 1 80.38 137 ALA A N 1
ATOM 1033 C CA . ALA A 1 137 ? -21.984 41.312 -0.444 1 80.38 137 ALA A CA 1
ATOM 1034 C C . ALA A 1 137 ? -22.688 41.938 -1.646 1 80.38 137 ALA A C 1
ATOM 1036 O O . ALA A 1 137 ? -22.438 41.562 -2.789 1 80.38 137 ALA A O 1
ATOM 1037 N N . TRP A 1 138 ? -23.766 42.719 -1.342 1 89.19 138 TRP A N 1
ATOM 1038 C CA . TRP A 1 138 ? -24.359 43.625 -2.314 1 89.19 138 TRP A CA 1
ATOM 1039 C C . TRP A 1 138 ? -23.656 45 -2.307 1 89.19 138 TRP A C 1
ATOM 1041 O O . TRP A 1 138 ? -23.375 45.531 -1.242 1 89.19 138 TRP A O 1
ATOM 1051 N N . ILE A 1 139 ? -23.312 45.406 -3.432 1 90.31 139 ILE A N 1
ATOM 1052 C CA . ILE A 1 139 ? -22.75 46.75 -3.537 1 90.31 139 ILE A CA 1
ATOM 1053 C C . ILE A 1 139 ? -23.781 47.688 -4.156 1 90.31 139 ILE A C 1
ATOM 1055 O O . ILE A 1 139 ? -24.203 47.469 -5.297 1 90.31 139 ILE A O 1
ATOM 1059 N N . LEU A 1 140 ? -24.234 48.625 -3.416 1 92.12 140 LEU A N 1
ATOM 1060 C CA . LEU A 1 140 ? -25.125 49.656 -3.928 1 92.12 140 LEU A CA 1
ATOM 1061 C C . LEU A 1 140 ? -24.344 50.875 -4.441 1 92.12 140 LEU A C 1
ATOM 1063 O O . LEU A 1 140 ? -23.547 51.438 -3.703 1 92.12 140 LEU A O 1
ATOM 1067 N N . THR A 1 141 ? -24.516 51.188 -5.691 1 90.69 141 THR A N 1
ATOM 1068 C CA . THR A 1 141 ? -23.797 52.312 -6.312 1 90.69 141 THR A CA 1
ATOM 1069 C C . THR A 1 141 ? -24.75 53.219 -7.09 1 90.69 141 THR A C 1
ATOM 1071 O O . THR A 1 141 ? -25.953 52.938 -7.148 1 90.69 141 THR A O 1
ATOM 1074 N N . GLY A 1 142 ? -24.25 54.438 -7.746 1 86.44 142 GLY A N 1
ATOM 1075 C CA . GLY A 1 142 ? -25.031 55.406 -8.523 1 86.44 142 GLY A CA 1
ATOM 1076 C C . GLY A 1 142 ? -25.438 54.875 -9.883 1 86.44 142 GLY A C 1
ATOM 1077 O O . GLY A 1 142 ? -26.266 55.469 -10.562 1 86.44 142 GLY A O 1
ATOM 1078 N N . GLY A 1 143 ? -25.297 53.688 -10.383 1 86.19 143 GLY A N 1
ATOM 1079 C CA . GLY A 1 143 ? -25.719 52.969 -11.578 1 86.19 143 GLY A CA 1
ATOM 1080 C C . GLY A 1 143 ? -25.203 53.594 -12.859 1 86.19 143 GLY A C 1
ATOM 1081 O O . GLY A 1 143 ? -25.156 52.938 -13.898 1 86.19 143 GLY A O 1
ATOM 1082 N N . LEU A 1 144 ? -24.922 54.969 -12.875 1 86.06 144 LEU A N 1
ATOM 1083 C CA . LEU A 1 144 ? -24.469 55.656 -14.086 1 86.06 144 LEU A CA 1
ATOM 1084 C C . LEU A 1 144 ? -22.969 55.5 -14.258 1 86.06 144 LEU A C 1
ATOM 1086 O O . LEU A 1 144 ? -22.234 55.375 -13.273 1 86.06 144 LEU A O 1
ATOM 1090 N N . ARG A 1 145 ? -22.531 55.531 -15.383 1 84.06 145 ARG A N 1
ATOM 1091 C CA . ARG A 1 145 ? -21.109 55.406 -15.695 1 84.06 145 ARG A CA 1
ATOM 1092 C C . ARG A 1 145 ? -20.375 56.719 -15.492 1 84.06 145 ARG A C 1
ATOM 1094 O O . ARG A 1 145 ? -19.875 57.312 -16.453 1 84.06 145 ARG A O 1
ATOM 1101 N N . GLU A 1 146 ? -20.391 57.188 -14.328 1 81.19 146 GLU A N 1
ATOM 1102 C CA . GLU A 1 146 ? -19.703 58.438 -14.016 1 81.19 146 GLU A CA 1
ATOM 1103 C C . GLU A 1 146 ? -19 58.375 -12.664 1 81.19 146 GLU A C 1
ATOM 1105 O O . GLU A 1 146 ? -19.438 57.656 -11.766 1 81.19 146 GLU A O 1
ATOM 1110 N N . GLY A 1 147 ? -17.797 58.906 -12.656 1 80.38 147 GLY A N 1
ATOM 1111 C CA . GLY A 1 147 ? -17.062 59.094 -11.414 1 80.38 147 GLY A CA 1
ATOM 1112 C C . GLY A 1 147 ? -16.703 57.781 -10.742 1 80.38 147 GLY A C 1
ATOM 1113 O O . GLY A 1 147 ? -16.109 56.906 -11.367 1 80.38 147 GLY A O 1
ATOM 1114 N N . ILE A 1 148 ? -17.203 57.688 -9.453 1 85.75 148 ILE A N 1
ATOM 1115 C CA . ILE A 1 148 ? -16.844 56.562 -8.617 1 85.75 148 ILE A CA 1
ATOM 1116 C C . ILE A 1 148 ? -17.656 55.344 -9.039 1 85.75 148 ILE A C 1
ATOM 1118 O O . ILE A 1 148 ? -17.172 54.188 -8.93 1 85.75 148 ILE A O 1
ATOM 1122 N N . SER A 1 149 ? -18.844 55.531 -9.469 1 86.12 149 SER A N 1
ATOM 1123 C CA . SER A 1 149 ? -19.688 54.438 -9.891 1 86.12 149 SER A CA 1
ATOM 1124 C C . SER A 1 149 ? -19.078 53.688 -11.062 1 86.12 149 SER A C 1
ATOM 1126 O O . SER A 1 149 ? -19.203 52.469 -11.156 1 86.12 149 SER A O 1
ATOM 1128 N N . ARG A 1 150 ? -18.5 54.406 -11.844 1 84.69 150 ARG A N 1
ATOM 1129 C CA . ARG A 1 150 ? -17.797 53.75 -12.945 1 84.69 150 ARG A CA 1
ATOM 1130 C C . ARG A 1 150 ? -16.625 52.906 -12.445 1 84.69 150 ARG A C 1
ATOM 1132 O O . ARG A 1 150 ? -16.406 51.812 -12.922 1 84.69 150 ARG A O 1
ATOM 1139 N N . CYS A 1 151 ? -15.945 53.438 -11.508 1 85.25 151 CYS A N 1
ATOM 1140 C CA . CYS A 1 151 ? -14.805 52.719 -10.961 1 85.25 151 CYS A CA 1
ATOM 1141 C C . CYS A 1 151 ? -15.242 51.438 -10.258 1 85.25 151 CYS A C 1
ATOM 1143 O O . CYS A 1 151 ? -14.57 50.406 -10.359 1 85.25 151 CYS A O 1
ATOM 1145 N N . VAL A 1 152 ? -16.281 51.531 -9.562 1 87.94 152 VAL A N 1
ATOM 1146 C CA . VAL A 1 152 ? -16.812 50.344 -8.867 1 87.94 152 VAL A CA 1
ATOM 1147 C C . VAL A 1 152 ? -17.297 49.312 -9.891 1 87.94 152 VAL A C 1
ATOM 1149 O O . VAL A 1 152 ? -17.078 48.125 -9.719 1 87.94 152 VAL A O 1
ATOM 1152 N N . GLY A 1 153 ? -17.969 49.75 -10.859 1 84.38 153 GLY A N 1
ATOM 1153 C CA . GLY A 1 153 ? -18.406 48.844 -11.914 1 84.38 153 GLY A CA 1
ATOM 1154 C C . GLY A 1 153 ? -17.25 48.156 -12.609 1 84.38 153 GLY A C 1
ATOM 1155 O O . GLY A 1 153 ? -17.328 46.938 -12.883 1 84.38 153 GLY A O 1
ATOM 1156 N N . GLU A 1 154 ? -16.297 48.844 -12.828 1 83.5 154 GLU A N 1
ATOM 1157 C CA . GLU A 1 154 ? -15.109 48.25 -13.453 1 83.5 154 GLU A CA 1
ATOM 1158 C C . GLU A 1 154 ? -14.43 47.25 -12.516 1 83.5 154 GLU A C 1
ATOM 1160 O O . GLU A 1 154 ? -13.922 46.219 -12.953 1 83.5 154 GLU A O 1
ATOM 1165 N N . ALA A 1 155 ? -14.367 47.594 -11.312 1 83.56 155 ALA A N 1
ATOM 1166 C CA . ALA A 1 155 ? -13.773 46.688 -10.328 1 83.56 155 ALA A CA 1
ATOM 1167 C C . ALA A 1 155 ? -14.562 45.375 -10.219 1 83.56 155 ALA A C 1
ATOM 1169 O O . ALA A 1 155 ? -13.984 44.312 -10.062 1 83.56 155 ALA A O 1
ATOM 1170 N N . VAL A 1 156 ? -15.789 45.469 -10.273 1 84 156 VAL A N 1
ATOM 1171 C CA . VAL A 1 156 ? -16.656 44.312 -10.195 1 84 156 VAL A CA 1
ATOM 1172 C C . VAL A 1 156 ? -16.438 43.438 -11.43 1 84 156 VAL A C 1
ATOM 1174 O O . VAL A 1 156 ? -16.438 42.188 -11.328 1 84 156 VAL A O 1
ATOM 1177 N N . ARG A 1 157 ? -16.266 44.031 -12.477 1 78.88 157 ARG A N 1
ATOM 1178 C CA . ARG A 1 157 ? -16 43.281 -13.711 1 78.88 157 ARG A CA 1
ATOM 1179 C C . ARG A 1 157 ? -14.672 42.531 -13.625 1 78.88 157 ARG A C 1
ATOM 1181 O O . ARG A 1 157 ? -14.602 41.344 -13.977 1 78.88 157 ARG A O 1
ATOM 1188 N N . ASP A 1 158 ? -13.695 43.094 -13.117 1 73.81 158 ASP A N 1
ATOM 1189 C CA . ASP A 1 158 ? -12.359 42.5 -13.07 1 73.81 158 ASP A CA 1
ATOM 1190 C C . ASP A 1 158 ? -12.312 41.344 -12.086 1 73.81 158 ASP A C 1
ATOM 1192 O O . ASP A 1 158 ? -11.664 40.312 -12.352 1 73.81 158 ASP A O 1
ATOM 1196 N N . HIS A 1 159 ? -12.867 41.438 -10.992 1 71.31 159 HIS A N 1
ATOM 1197 C CA . HIS A 1 159 ? -12.828 40.375 -10 1 71.31 159 HIS A CA 1
ATOM 1198 C C . HIS A 1 159 ? -13.82 39.25 -10.344 1 71.31 159 HIS A C 1
ATOM 1200 O O . HIS A 1 159 ? -13.617 38.094 -9.969 1 71.31 159 HIS A O 1
ATOM 1206 N N . GLY A 1 160 ? -14.898 39.656 -10.797 1 63.19 160 GLY A N 1
ATOM 1207 C CA . GLY A 1 160 ? -15.805 38.594 -11.25 1 63.19 160 GLY A CA 1
ATOM 1208 C C . GLY A 1 160 ? -15.164 37.625 -12.227 1 63.19 160 GLY A C 1
ATOM 1209 O O . GLY A 1 160 ? -15.492 36.438 -12.227 1 63.19 160 GLY A O 1
ATOM 1210 N N . ALA A 1 161 ? -14.211 38.219 -12.93 1 52 161 ALA A N 1
ATOM 1211 C CA . ALA A 1 161 ? -13.484 37.375 -13.891 1 52 161 ALA A CA 1
ATOM 1212 C C . ALA A 1 161 ? -12.477 36.469 -13.18 1 52 161 ALA A C 1
ATOM 1214 O O . ALA A 1 161 ? -12.18 35.375 -13.641 1 52 161 ALA A O 1
ATOM 1215 N N . ALA A 1 162 ? -11.867 36.906 -12.07 1 49.72 162 ALA A N 1
ATOM 1216 C CA . ALA A 1 162 ? -10.789 36.188 -11.398 1 49.72 162 ALA A CA 1
ATOM 1217 C C . ALA A 1 162 ? -11.336 35.156 -10.406 1 49.72 162 ALA A C 1
ATOM 1219 O O . ALA A 1 162 ? -10.617 34.281 -9.969 1 49.72 162 ALA A O 1
ATOM 1220 N N . ALA A 1 163 ? -12.438 35.375 -9.891 1 51.19 163 ALA A N 1
ATOM 1221 C CA . ALA A 1 163 ? -12.945 34.5 -8.844 1 51.19 163 ALA A CA 1
ATOM 1222 C C . ALA A 1 163 ? -13.133 33.062 -9.359 1 51.19 163 ALA A C 1
ATOM 1224 O O . ALA A 1 163 ? -13.672 32.875 -10.453 1 51.19 163 ALA A O 1
ATOM 1225 N N . PRO A 1 164 ? -12.336 32.156 -8.867 1 46.75 164 PRO A N 1
ATOM 1226 C CA . PRO A 1 164 ? -12.539 30.766 -9.312 1 46.75 164 PRO A CA 1
ATOM 1227 C C . PRO A 1 164 ? -14.016 30.391 -9.414 1 46.75 164 PRO A C 1
ATOM 1229 O O . PRO A 1 164 ? -14.844 30.938 -8.688 1 46.75 164 PRO A O 1
ATOM 1232 N N . ALA A 1 165 ? -14.445 29.859 -10.461 1 42.22 165 ALA A N 1
ATOM 1233 C CA . ALA A 1 165 ? -15.781 29.422 -10.859 1 42.22 165 ALA A CA 1
ATOM 1234 C C . ALA A 1 165 ? -16.547 28.844 -9.672 1 42.22 165 ALA A C 1
ATOM 1236 O O . ALA A 1 165 ? -17.766 28.969 -9.586 1 42.22 165 ALA A O 1
ATOM 1237 N N . LEU A 1 166 ? -15.844 28.172 -8.828 1 43.44 166 LEU A N 1
ATOM 1238 C CA . LEU A 1 166 ? -16.547 27.375 -7.824 1 43.44 166 LEU A CA 1
ATOM 1239 C C . LEU A 1 166 ? -17.016 28.25 -6.672 1 43.44 166 LEU A C 1
ATOM 1241 O O . LEU A 1 166 ? -17.703 27.766 -5.758 1 43.44 166 LEU A O 1
ATOM 1245 N N . SER A 1 167 ? -16.453 29.406 -6.402 1 44.09 167 SER A N 1
ATOM 1246 C CA . SER A 1 167 ? -16.969 30.141 -5.25 1 44.09 167 SER A CA 1
ATOM 1247 C C . SER A 1 167 ? -18.406 30.609 -5.488 1 44.09 167 SER A C 1
ATOM 1249 O O . SER A 1 167 ? -18.656 31.359 -6.43 1 44.09 167 SER A O 1
ATOM 1251 N N . ARG A 1 168 ? -19.234 30.031 -5.113 1 49.41 168 ARG A N 1
ATOM 1252 C CA . ARG A 1 168 ? -20.688 30.281 -5.152 1 49.41 168 ARG A CA 1
ATOM 1253 C C . ARG A 1 168 ? -21.016 31.703 -4.746 1 49.41 168 ARG A C 1
ATOM 1255 O O . ARG A 1 168 ? -22.156 32.156 -4.871 1 49.41 168 ARG A O 1
ATOM 1262 N N . LYS A 1 169 ? -20.125 32.406 -4.109 1 55.28 169 LYS A N 1
ATOM 1263 C CA . LYS A 1 169 ? -20.531 33.688 -3.582 1 55.28 169 LYS A CA 1
ATOM 1264 C C . LYS A 1 169 ? -20.312 34.781 -4.609 1 55.28 169 LYS A C 1
ATOM 1266 O O . LYS A 1 169 ? -19.172 35.094 -4.961 1 55.28 169 LYS A O 1
ATOM 1271 N N . LYS A 1 170 ? -21.328 35.125 -5.355 1 64.88 170 LYS A N 1
ATOM 1272 C CA . LYS A 1 170 ? -21.297 36.125 -6.414 1 64.88 170 LYS A CA 1
ATOM 1273 C C . LYS A 1 170 ? -21.547 37.5 -5.848 1 64.88 170 LYS A C 1
ATOM 1275 O O . LYS A 1 170 ? -22.344 37.688 -4.926 1 64.88 170 LYS A O 1
ATOM 1280 N N . VAL A 1 171 ? -20.641 38.5 -6.172 1 79.56 171 VAL A N 1
ATOM 1281 C CA . VAL A 1 171 ? -20.844 39.906 -5.848 1 79.56 171 VAL A CA 1
ATOM 1282 C C . VAL A 1 171 ? -21.953 40.469 -6.719 1 79.56 171 VAL A C 1
ATOM 1284 O O . VAL A 1 171 ? -21.984 40.25 -7.934 1 79.56 171 VAL A O 1
ATOM 1287 N N . ILE A 1 172 ? -23.016 41.062 -6.023 1 86.25 172 ILE A N 1
ATOM 1288 C CA . ILE A 1 172 ? -24.141 41.688 -6.738 1 86.25 172 ILE A CA 1
ATOM 1289 C C . ILE A 1 172 ? -24.031 43.188 -6.652 1 86.25 172 ILE A C 1
ATOM 1291 O O . ILE A 1 172 ? -24 43.75 -5.555 1 86.25 172 ILE A O 1
ATOM 1295 N N . ALA A 1 173 ? -23.906 43.781 -7.754 1 90.19 173 ALA A N 1
ATOM 1296 C CA . ALA A 1 173 ? -23.891 45.25 -7.809 1 90.19 173 ALA A CA 1
ATOM 1297 C C . ALA A 1 173 ? -25.25 45.781 -8.211 1 90.19 173 ALA A C 1
ATOM 1299 O O . ALA A 1 173 ? -25.797 45.406 -9.25 1 90.19 173 ALA A O 1
ATOM 1300 N N . VAL A 1 174 ? -25.844 46.688 -7.438 1 92.5 174 VAL A N 1
ATOM 1301 C CA . VAL A 1 174 ? -27.141 47.312 -7.699 1 92.5 174 VAL A CA 1
ATOM 1302 C C . VAL A 1 174 ? -26.938 48.812 -7.965 1 92.5 174 VAL A C 1
ATOM 1304 O O . VAL A 1 174 ? -26.344 49.531 -7.145 1 92.5 174 VAL A O 1
ATOM 1307 N N . GLY A 1 175 ? -27.422 49.219 -9.062 1 92 175 GLY A N 1
ATOM 1308 C CA . GLY A 1 175 ? -27.312 50.625 -9.414 1 92 175 GLY A CA 1
ATOM 1309 C C . GLY A 1 175 ? -28.562 51.438 -9.133 1 92 175 GLY A C 1
ATOM 1310 O O . GLY A 1 175 ? -29.641 51.094 -9.641 1 92 175 GLY A O 1
ATOM 1311 N N . LEU A 1 176 ? -28.422 52.406 -8.391 1 92.12 176 LEU A N 1
ATOM 1312 C CA . LEU A 1 176 ? -29.5 53.375 -8.117 1 92.12 176 LEU A CA 1
ATOM 1313 C C . LEU A 1 176 ? -29.25 54.688 -8.852 1 92.12 176 LEU A C 1
ATOM 1315 O O . LEU A 1 176 ? -28.297 55.406 -8.562 1 92.12 176 LEU A O 1
ATOM 1319 N N . ALA A 1 177 ? -30.094 54.969 -9.773 1 89.31 177 ALA A N 1
ATOM 1320 C CA . ALA A 1 177 ? -29.922 56.188 -10.57 1 89.31 177 ALA A CA 1
ATOM 1321 C C . ALA A 1 177 ? -31.25 56.938 -10.68 1 89.31 177 ALA A C 1
ATOM 1323 O O . ALA A 1 177 ? -32.312 56.344 -10.641 1 89.31 177 ALA A O 1
ATOM 1324 N N . PRO A 1 178 ? -31.109 58.312 -10.773 1 89 178 PRO A N 1
ATOM 1325 C CA . PRO A 1 178 ? -32.312 59.094 -11.031 1 89 178 PRO A CA 1
ATOM 1326 C C . PRO A 1 178 ? -32.812 58.969 -12.477 1 89 178 PRO A C 1
ATOM 1328 O O . PRO A 1 178 ? -32 59.094 -13.414 1 89 178 PRO A O 1
ATOM 1331 N N . TRP A 1 179 ? -34.031 58.75 -12.648 1 89.44 179 TRP A N 1
ATOM 1332 C CA . TRP A 1 179 ? -34.625 58.5 -13.953 1 89.44 179 TRP A CA 1
ATOM 1333 C C . TRP A 1 179 ? -34.438 59.719 -14.867 1 89.44 179 TRP A C 1
ATOM 1335 O O . TRP A 1 179 ? -34.156 59.562 -16.062 1 89.44 179 TRP A O 1
ATOM 1345 N N . GLY A 1 180 ? -34.406 60.875 -14.32 1 83.19 180 GLY A N 1
ATOM 1346 C CA . GLY A 1 180 ? -34.312 62.094 -15.117 1 83.19 180 GLY A CA 1
ATOM 1347 C C . GLY A 1 180 ? -32.938 62.312 -15.719 1 83.19 180 GLY A C 1
ATOM 1348 O O . GLY A 1 180 ? -32.781 63.094 -16.656 1 83.19 180 GLY A O 1
ATOM 1349 N N . LEU A 1 181 ? -31.984 61.562 -15.211 1 85.75 181 LEU A N 1
ATOM 1350 C CA . LEU A 1 181 ? -30.625 61.781 -15.68 1 85.75 181 LEU A CA 1
ATOM 1351 C C . LEU A 1 181 ? -30.203 60.688 -16.656 1 85.75 181 LEU A C 1
ATOM 1353 O O . LEU A 1 181 ? -29.188 60.844 -17.344 1 85.75 181 LEU A O 1
ATOM 1357 N N . VAL A 1 182 ? -30.922 59.688 -16.797 1 89.44 182 VAL A N 1
ATOM 1358 C CA . VAL A 1 182 ? -30.562 58.562 -17.656 1 89.44 182 VAL A CA 1
ATOM 1359 C C . VAL A 1 182 ? -30.656 59 -19.125 1 89.44 182 VAL A C 1
ATOM 1361 O O . VAL A 1 182 ? -31.703 59.469 -19.578 1 89.44 182 VAL A O 1
ATOM 1364 N N . HIS A 1 183 ? -29.578 58.719 -19.688 1 87.75 183 HIS A N 1
ATOM 1365 C CA . HIS A 1 183 ? -29.531 59.031 -21.109 1 87.75 183 HIS A CA 1
ATOM 1366 C C . HIS A 1 183 ? -30.359 58.062 -21.922 1 87.75 183 HIS A C 1
ATOM 1368 O O . HIS A 1 183 ? -30.344 56.844 -21.656 1 87.75 183 HIS A O 1
ATOM 1374 N N . ASN A 1 184 ? -31.156 58.469 -22.875 1 85.88 184 ASN A N 1
ATOM 1375 C CA . ASN A 1 184 ? -32 57.656 -23.734 1 85.88 184 ASN A CA 1
ATOM 1376 C C . ASN A 1 184 ? -33 56.844 -22.938 1 85.88 184 ASN A C 1
ATOM 1378 O O . ASN A 1 184 ? -33.156 55.625 -23.156 1 85.88 184 ASN A O 1
ATOM 1382 N N . ARG A 1 185 ? -33.531 57.438 -21.938 1 87.75 185 ARG A N 1
ATOM 1383 C CA . ARG A 1 185 ? -34.469 56.781 -21.047 1 87.75 185 ARG A CA 1
ATOM 1384 C C . ARG A 1 185 ? -35.719 56.312 -21.797 1 87.75 185 ARG A C 1
ATOM 1386 O O . ARG A 1 185 ? -36.438 55.406 -21.359 1 87.75 185 ARG A O 1
ATOM 1393 N N . GLN A 1 186 ? -36 56.906 -22.953 1 86.12 186 GLN A N 1
ATOM 1394 C CA . GLN A 1 186 ? -37.188 56.562 -23.734 1 86.12 186 GLN A CA 1
ATOM 1395 C C . GLN A 1 186 ? -37.094 55.125 -24.25 1 86.12 186 GLN A C 1
ATOM 1397 O O . GLN A 1 186 ? -38.125 54.5 -24.5 1 86.12 186 GLN A O 1
ATOM 1402 N N . GLN A 1 187 ? -35.906 54.719 -24.266 1 89 187 GLN A N 1
ATOM 1403 C CA . GLN A 1 187 ? -35.719 53.375 -24.766 1 89 187 GLN A CA 1
ATOM 1404 C C . GLN A 1 187 ? -36.188 52.344 -23.734 1 89 187 GLN A C 1
ATOM 1406 O O . GLN A 1 187 ? -36.438 51.188 -24.078 1 89 187 GLN A O 1
ATOM 1411 N N . LEU A 1 188 ? -36.344 52.75 -22.531 1 90.25 188 LEU A N 1
ATOM 1412 C CA . LEU A 1 188 ? -36.656 51.812 -21.469 1 90.25 188 LEU A CA 1
ATOM 1413 C C . LEU A 1 188 ? -38.156 51.844 -21.156 1 90.25 188 LEU A C 1
ATOM 1415 O O . LEU A 1 188 ? -38.656 51.031 -20.375 1 90.25 188 LEU A O 1
ATOM 1419 N N . VAL A 1 189 ? -38.906 52.719 -21.812 1 88.5 189 VAL A N 1
ATOM 1420 C CA . VAL A 1 189 ? -40.312 52.906 -21.469 1 88.5 189 VAL A CA 1
ATOM 1421 C C . VAL A 1 189 ? -41.188 52 -22.344 1 88.5 189 VAL A C 1
ATOM 1423 O O . VAL A 1 189 ? -41.156 52.094 -23.578 1 88.5 189 VAL A O 1
ATOM 1426 N N . GLN A 1 190 ? -41.75 51 -21.703 1 85.94 190 GLN A N 1
ATOM 1427 C CA . GLN A 1 190 ? -42.75 50.156 -22.297 1 85.94 190 GLN A CA 1
ATOM 1428 C C . GLN A 1 190 ? -43.812 49.75 -21.281 1 85.94 190 GLN A C 1
ATOM 1430 O O . GLN A 1 190 ? -43.5 49.188 -20.234 1 85.94 190 GLN A O 1
ATOM 1435 N N . ALA A 1 191 ? -45.062 49.969 -21.438 1 79.44 191 ALA A N 1
ATOM 1436 C CA . ALA A 1 191 ? -46.188 49.812 -20.516 1 79.44 191 ALA A CA 1
ATOM 1437 C C . ALA A 1 191 ? -46.281 48.375 -20.031 1 79.44 191 ALA A C 1
ATOM 1439 O O . ALA A 1 191 ? -46.625 48.125 -18.859 1 79.44 191 ALA A O 1
ATOM 1440 N N . GLN A 1 192 ? -46.031 47.406 -20.859 1 81.81 192 GLN A N 1
ATOM 1441 C CA . GLN A 1 192 ? -46.188 46.031 -20.453 1 81.81 192 GLN A CA 1
ATOM 1442 C C . GLN A 1 192 ? -44.844 45.438 -20.031 1 81.81 192 GLN A C 1
ATOM 1444 O O . GLN A 1 192 ? -44.75 44.25 -19.688 1 81.81 192 GLN A O 1
ATOM 1449 N N . GLY A 1 193 ? -43.875 46.219 -19.812 1 84.12 193 GLY A N 1
ATOM 1450 C CA . GLY A 1 193 ? -42.562 45.719 -19.422 1 84.12 193 GLY A CA 1
ATOM 1451 C C . GLY A 1 193 ? -41.719 45.25 -20.609 1 84.12 193 GLY A C 1
ATOM 1452 O O . GLY A 1 193 ? -42.281 44.875 -21.641 1 84.12 193 GLY A O 1
ATOM 1453 N N . SER A 1 194 ? -40.5 45.281 -20.484 1 83.81 194 SER A N 1
ATOM 1454 C CA . SER A 1 194 ? -39.625 44.844 -21.578 1 83.81 194 SER A CA 1
ATOM 1455 C C . SER A 1 194 ? -38.719 43.688 -21.141 1 83.81 194 SER A C 1
ATOM 1457 O O . SER A 1 194 ? -38.031 43.781 -20.125 1 83.81 194 SER A O 1
ATOM 1459 N N . PHE A 1 195 ? -38.938 42.625 -21.938 1 84.81 195 PHE A N 1
ATOM 1460 C CA . PHE A 1 195 ? -38.156 41.438 -21.672 1 84.81 195 PHE A CA 1
ATOM 1461 C C . PHE A 1 195 ? -37.438 40.938 -22.938 1 84.81 195 PHE A C 1
ATOM 1463 O O . PHE A 1 195 ? -37.969 40.125 -23.672 1 84.81 195 PHE A O 1
ATOM 1470 N N . PRO A 1 196 ? -36.25 41.562 -23.25 1 85.44 196 PRO A N 1
ATOM 1471 C CA . PRO A 1 196 ? -35.406 42.562 -22.609 1 85.44 196 PRO A CA 1
ATOM 1472 C C . PRO A 1 196 ? -35.562 43.938 -23.219 1 85.44 196 PRO A C 1
ATOM 1474 O O . PRO A 1 196 ? -36.031 44.062 -24.344 1 85.44 196 PRO A O 1
ATOM 1477 N N . ALA A 1 197 ? -35.312 45 -22.484 1 88.75 197 ALA A N 1
ATOM 1478 C CA . ALA A 1 197 ? -35.219 46.344 -23.016 1 88.75 197 ALA A CA 1
ATOM 1479 C C . ALA A 1 197 ? -33.844 46.594 -23.609 1 88.75 197 ALA A C 1
ATOM 1481 O O . ALA A 1 197 ? -32.812 46.375 -22.938 1 88.75 197 ALA A O 1
ATOM 1482 N N . ARG A 1 198 ? -33.812 46.875 -24.844 1 87.69 198 ARG A N 1
ATOM 1483 C CA . ARG A 1 198 ? -32.562 47.094 -25.531 1 87.69 198 ARG A CA 1
ATOM 1484 C C . ARG A 1 198 ? -32.062 48.531 -25.297 1 87.69 198 ARG A C 1
ATOM 1486 O O . ARG A 1 198 ? -32.75 49.5 -25.672 1 87.69 198 ARG A O 1
ATOM 1493 N N . TYR A 1 199 ? -31.016 48.688 -24.562 1 87.62 199 TYR A N 1
ATOM 1494 C CA . TYR A 1 199 ? -30.422 49.969 -24.25 1 87.62 199 TYR A CA 1
ATOM 1495 C C . TYR A 1 199 ? -29.141 50.188 -25.062 1 87.62 199 TYR A C 1
ATOM 1497 O O . TYR A 1 199 ? -28.203 49.406 -24.984 1 87.62 199 TYR A O 1
ATOM 1505 N N . TYR A 1 200 ? -29.188 51.094 -25.969 1 82.88 200 TYR A N 1
ATOM 1506 C CA . TYR A 1 200 ? -28.047 51.406 -26.844 1 82.88 200 TYR A CA 1
ATOM 1507 C C . TYR A 1 200 ? -27.594 52.844 -26.688 1 82.88 200 TYR A C 1
ATOM 1509 O O . TYR A 1 200 ? -28.406 53.75 -26.656 1 82.88 200 TYR A O 1
ATOM 1517 N N . VAL A 1 201 ? -26.266 52.938 -26.375 1 75.56 201 VAL A N 1
ATOM 1518 C CA . VAL A 1 201 ? -25.703 54.281 -26.297 1 75.56 201 VAL A CA 1
ATOM 1519 C C . VAL A 1 201 ? -24.5 54.406 -27.234 1 75.56 201 VAL A C 1
ATOM 1521 O O . VAL A 1 201 ? -23.594 53.562 -27.188 1 75.56 201 VAL A O 1
ATOM 1524 N N . GLN A 1 202 ? -24.438 54.969 -28.5 1 64.06 202 GLN A N 1
ATOM 1525 C CA . GLN A 1 202 ? -23.359 55.062 -29.484 1 64.06 202 GLN A CA 1
ATOM 1526 C C . GLN A 1 202 ? -22.141 55.781 -28.906 1 64.06 202 GLN A C 1
ATOM 1528 O O . GLN A 1 202 ? -21.016 55.312 -29.062 1 64.06 202 GLN A O 1
ATOM 1533 N N . ASN A 1 203 ? -22.047 57.25 -28.688 1 56.75 203 ASN A N 1
ATOM 1534 C CA . ASN A 1 203 ? -20.891 58.094 -28.359 1 56.75 203 ASN A CA 1
ATOM 1535 C C . ASN A 1 203 ? -20.781 58.312 -26.844 1 56.75 203 ASN A C 1
ATOM 1537 O O . ASN A 1 203 ? -21.438 59.188 -26.297 1 56.75 203 ASN A O 1
ATOM 1541 N N . THR A 1 204 ? -20.266 57.344 -26.203 1 57.12 204 THR A N 1
ATOM 1542 C CA . THR A 1 204 ? -20.062 57.406 -24.766 1 57.12 204 THR A CA 1
ATOM 1543 C C . THR A 1 204 ? -19.156 58.594 -24.391 1 57.12 204 THR A C 1
ATOM 1545 O O . THR A 1 204 ? -17.938 58.438 -24.359 1 57.12 204 THR A O 1
ATOM 1548 N N . SER A 1 205 ? -19.312 59.75 -24.969 1 52.69 205 SER A N 1
ATOM 1549 C CA . SER A 1 205 ? -18.484 60.875 -24.5 1 52.69 205 SER A CA 1
ATOM 1550 C C . SER A 1 205 ? -18.625 61.062 -23 1 52.69 205 SER A C 1
ATOM 1552 O O . SER A 1 205 ? -19.609 60.594 -22.391 1 52.69 205 SER A O 1
ATOM 1554 N N . ARG A 1 206 ? -17.594 61.656 -22.375 1 53.94 206 ARG A N 1
ATOM 1555 C CA . ARG A 1 206 ? -17.359 61.875 -20.953 1 53.94 206 ARG A CA 1
ATOM 1556 C C . ARG A 1 206 ? -18.562 62.562 -20.312 1 53.94 206 ARG A C 1
ATOM 1558 O O . ARG A 1 206 ? -18.781 62.438 -19.109 1 53.94 206 ARG A O 1
ATOM 1565 N N . ASP A 1 207 ? -19.422 63.25 -21.109 1 57.09 207 ASP A N 1
ATOM 1566 C CA . ASP A 1 207 ? -20.453 64.062 -20.5 1 57.09 207 ASP A CA 1
ATOM 1567 C C . ASP A 1 207 ? -21.781 63.312 -20.406 1 57.09 207 ASP A C 1
ATOM 1569 O O . ASP A 1 207 ? -22.75 63.844 -19.844 1 57.09 207 ASP A O 1
ATOM 1573 N N . SER A 1 208 ? -21.984 62.125 -20.938 1 64.62 208 SER A N 1
ATOM 1574 C CA . SER A 1 208 ? -23.281 61.469 -20.984 1 64.62 208 SER A CA 1
ATOM 1575 C C . SER A 1 208 ? -23.453 60.5 -19.812 1 64.62 208 SER A C 1
ATOM 1577 O O . SER A 1 208 ? -22.516 59.781 -19.453 1 64.62 208 SER A O 1
ATOM 1579 N N . CYS A 1 209 ? -24.562 60.625 -19.062 1 80.88 209 CYS A N 1
ATOM 1580 C CA . CYS A 1 209 ? -24.953 59.812 -17.922 1 80.88 209 CYS A CA 1
ATOM 1581 C C . CYS A 1 209 ? -25.594 58.5 -18.375 1 80.88 209 CYS A C 1
ATOM 1583 O O . CYS A 1 209 ? -26.828 58.375 -18.406 1 80.88 209 CYS A O 1
ATOM 1585 N N . CYS A 1 210 ? -24.812 57.562 -18.844 1 86.62 210 CYS A N 1
ATOM 1586 C CA . CYS A 1 210 ? -25.312 56.281 -19.297 1 86.62 210 CYS A CA 1
ATOM 1587 C C . CYS A 1 210 ? -25.281 55.25 -18.172 1 86.62 210 CYS A C 1
ATOM 1589 O O . CYS A 1 210 ? -24.547 55.438 -17.188 1 86.62 210 CYS A O 1
ATOM 1591 N N . LEU A 1 211 ? -26.172 54.344 -18.312 1 89.31 211 LEU A N 1
ATOM 1592 C CA . LEU A 1 211 ? -26.203 53.25 -17.328 1 89.31 211 LEU A CA 1
ATOM 1593 C C . LEU A 1 211 ? -24.969 52.375 -17.453 1 89.31 211 LEU A C 1
ATOM 1595 O O . LEU A 1 211 ? -24.453 52.156 -18.547 1 89.31 211 LEU A O 1
ATOM 1599 N N . ASP A 1 212 ? -24.5 51.969 -16.312 1 87.44 212 ASP A N 1
ATOM 1600 C CA . ASP A 1 212 ? -23.297 51.156 -16.281 1 87.44 212 ASP A CA 1
ATOM 1601 C C . ASP A 1 212 ? -23.625 49.688 -16.562 1 87.44 212 ASP A C 1
ATOM 1603 O O . ASP A 1 212 ? -24.453 49.094 -15.875 1 87.44 212 ASP A O 1
ATOM 1607 N N . ASN A 1 213 ? -22.984 49.094 -17.422 1 85.38 213 ASN A N 1
ATOM 1608 C CA . ASN A 1 213 ? -23.266 47.719 -17.875 1 85.38 213 ASN A CA 1
ATOM 1609 C C . ASN A 1 213 ? -22.766 46.688 -16.875 1 85.38 213 ASN A C 1
ATOM 1611 O O . ASN A 1 213 ? -23.047 45.5 -17 1 85.38 213 ASN A O 1
ATOM 1615 N N . ASN A 1 214 ? -22.094 47.031 -15.922 1 86.25 214 ASN A N 1
ATOM 1616 C CA . ASN A 1 214 ? -21.531 46.062 -14.984 1 86.25 214 ASN A CA 1
ATOM 1617 C C . ASN A 1 214 ? -22.438 45.812 -13.789 1 86.25 214 ASN A C 1
ATOM 1619 O O . ASN A 1 214 ? -22.172 44.969 -12.953 1 86.25 214 ASN A O 1
ATOM 1623 N N . CYS A 1 215 ? -23.5 46.469 -13.703 1 87.81 215 CYS A N 1
ATOM 1624 C CA . CYS A 1 215 ? -24.453 46.281 -12.617 1 87.81 215 CYS A CA 1
ATOM 1625 C C . CYS A 1 215 ? -25.453 45.188 -12.961 1 87.81 215 CYS A C 1
ATOM 1627 O O . CYS A 1 215 ? -25.844 45.031 -14.125 1 87.81 215 CYS A O 1
ATOM 1629 N N . GLN A 1 216 ? -25.922 44.5 -12 1 89.31 216 GLN A N 1
ATOM 1630 C CA . GLN A 1 216 ? -26.844 43.375 -12.219 1 89.31 216 GLN A CA 1
ATOM 1631 C C . GLN A 1 216 ? -28.297 43.844 -12.094 1 89.31 216 GLN A C 1
ATOM 1633 O O . GLN A 1 216 ? -29.203 43.188 -12.594 1 89.31 216 GLN A O 1
ATOM 1638 N N . ALA A 1 217 ? -28.5 44.812 -11.328 1 91.94 217 ALA A N 1
ATOM 1639 C CA . ALA A 1 217 ? -29.828 45.375 -11.156 1 91.94 217 ALA A CA 1
ATOM 1640 C C . ALA A 1 217 ? -29.797 46.906 -11.117 1 91.94 217 ALA A C 1
ATOM 1642 O O . ALA A 1 217 ? -28.828 47.5 -10.641 1 91.94 217 ALA A O 1
ATOM 1643 N N . PHE A 1 218 ? -30.922 47.469 -11.656 1 92.94 218 PHE A N 1
ATOM 1644 C CA . PHE A 1 218 ? -31.047 48.938 -11.656 1 92.94 218 PHE A CA 1
ATOM 1645 C C . PHE A 1 218 ? -32.344 49.375 -11.023 1 92.94 218 PHE A C 1
ATOM 1647 O O . PHE A 1 218 ? -33.406 48.844 -11.352 1 92.94 218 PHE A O 1
ATOM 1654 N N . LEU A 1 219 ? -32.188 50.188 -10.133 1 93.75 219 LEU A N 1
ATOM 1655 C CA . LEU A 1 219 ? -33.344 50.906 -9.562 1 93.75 219 LEU A CA 1
ATOM 1656 C C . LEU A 1 219 ? -33.375 52.344 -9.992 1 93.75 219 LEU A C 1
ATOM 1658 O O . LEU A 1 219 ? -32.594 53.156 -9.477 1 93.75 219 LEU A O 1
ATOM 1662 N N . LEU A 1 220 ? -34.25 52.594 -10.883 1 92.88 220 LEU A N 1
ATOM 1663 C CA . LEU A 1 220 ? -34.312 53.938 -11.43 1 92.88 220 LEU A CA 1
ATOM 1664 C C . LEU A 1 220 ? -35.375 54.75 -10.695 1 92.88 220 LEU A C 1
ATOM 1666 O O . LEU A 1 220 ? -36.594 54.562 -10.914 1 92.88 220 LEU A O 1
ATOM 1670 N N . VAL A 1 221 ? -34.906 55.688 -9.914 1 91.69 221 VAL A N 1
ATOM 1671 C CA . VAL A 1 221 ? -35.812 56.469 -9.039 1 91.69 221 VAL A CA 1
ATOM 1672 C C . VAL A 1 221 ? -36.25 57.75 -9.75 1 91.69 221 VAL A C 1
ATOM 1674 O O . VAL A 1 221 ? -35.438 58.5 -10.242 1 91.69 221 VAL A O 1
ATOM 1677 N N . ASP A 1 222 ? -37.562 57.938 -9.75 1 87.56 222 ASP A N 1
ATOM 1678 C CA . ASP A 1 222 ? -38.156 59.094 -10.414 1 87.56 222 ASP A CA 1
ATOM 1679 C C . ASP A 1 222 ? -38.781 60.062 -9.391 1 87.56 222 ASP A C 1
ATOM 1681 O O . ASP A 1 222 ? -39.719 59.688 -8.672 1 87.56 222 ASP A O 1
ATOM 1685 N N . ASP A 1 223 ? -38.219 61.25 -9.234 1 81 223 ASP A N 1
ATOM 1686 C CA . ASP A 1 223 ? -38.781 62.281 -8.367 1 81 223 ASP A CA 1
ATOM 1687 C C . ASP A 1 223 ? -39.594 63.281 -9.18 1 81 223 ASP A C 1
ATOM 1689 O O . ASP A 1 223 ? -40 64.312 -8.648 1 81 223 ASP A O 1
ATOM 1693 N N . GLY A 1 224 ? -39.75 63.094 -10.445 1 76.94 224 GLY A N 1
ATOM 1694 C CA . GLY A 1 224 ? -40.531 63.969 -11.297 1 76.94 224 GLY A CA 1
ATOM 1695 C C . GLY A 1 224 ? -39.688 65.062 -11.961 1 76.94 224 GLY A C 1
ATOM 1696 O O . GLY A 1 224 ? -40.156 65.75 -12.844 1 76.94 224 GLY A O 1
ATOM 1697 N N . SER A 1 225 ? -38.469 65.188 -11.469 1 78.38 225 SER A N 1
ATOM 1698 C CA . SER A 1 225 ? -37.625 66.25 -12.023 1 78.38 225 SER A CA 1
ATOM 1699 C C . SER A 1 225 ? -36.75 65.688 -13.164 1 78.38 225 SER A C 1
ATOM 1701 O O . SER A 1 225 ? -36.531 64.5 -13.25 1 78.38 225 SER A O 1
ATOM 1703 N N . VAL A 1 226 ? -36.5 66.562 -14.141 1 78.69 226 VAL A N 1
ATOM 1704 C CA . VAL A 1 226 ? -35.625 66.125 -15.25 1 78.69 226 VAL A CA 1
ATOM 1705 C C . VAL A 1 226 ? -34.312 66.938 -15.18 1 78.69 226 VAL A C 1
ATOM 1707 O O . VAL A 1 226 ? -34.312 68.125 -15.008 1 78.69 226 VAL A O 1
ATOM 1710 N N . GLY A 1 227 ? -33.156 66.188 -15.117 1 73.94 227 GLY A N 1
ATOM 1711 C CA . GLY A 1 227 ? -31.859 66.812 -15.195 1 73.94 227 GLY A CA 1
ATOM 1712 C C . GLY A 1 227 ? -31.281 67.188 -13.844 1 73.94 227 GLY A C 1
ATOM 1713 O O . GLY A 1 227 ? -30.266 67.875 -13.758 1 73.94 227 GLY A O 1
ATOM 1714 N N . ARG A 1 228 ? -32.031 66.875 -12.797 1 73.31 228 ARG A N 1
ATOM 1715 C CA . ARG A 1 228 ? -31.547 67.25 -11.461 1 73.31 228 ARG A CA 1
ATOM 1716 C C . ARG A 1 228 ? -31 66.062 -10.734 1 73.31 228 ARG A C 1
ATOM 1718 O O . ARG A 1 228 ? -31.547 64.938 -10.828 1 73.31 228 ARG A O 1
ATOM 1725 N N . ARG A 1 229 ? -29.922 66.375 -10.047 1 74.12 229 ARG A N 1
ATOM 1726 C CA . ARG A 1 229 ? -29.297 65.312 -9.242 1 74.12 229 ARG A CA 1
ATOM 1727 C C . ARG A 1 229 ? -29.828 65.312 -7.816 1 74.12 229 ARG A C 1
ATOM 1729 O O . ARG A 1 229 ? -30.203 66.375 -7.301 1 74.12 229 ARG A O 1
ATOM 1736 N N . GLY A 1 230 ? -30 64.125 -7.125 1 71.62 230 GLY A N 1
ATOM 1737 C CA . GLY A 1 230 ? -30.312 64.125 -5.703 1 71.62 230 GLY A CA 1
ATOM 1738 C C . GLY A 1 230 ? -31.656 63.5 -5.398 1 71.62 230 GLY A C 1
ATOM 1739 O O . GLY A 1 230 ? -32 63.25 -4.234 1 71.62 230 GLY A O 1
ATOM 1740 N N . GLY A 1 231 ? -32.469 63.25 -6.363 1 71.94 231 GLY A N 1
ATOM 1741 C CA . GLY A 1 231 ? -33.781 62.688 -6.105 1 71.94 231 GLY A CA 1
ATOM 1742 C C . GLY A 1 231 ? -33.719 61.281 -5.566 1 71.94 231 GLY A C 1
ATOM 1743 O O . GLY A 1 231 ? -34.656 60.812 -4.918 1 71.94 231 GLY A O 1
ATOM 1744 N N . GLU A 1 232 ? -32.688 60.625 -5.711 1 83.25 232 GLU A N 1
ATOM 1745 C CA . GLU A 1 232 ? -32.562 59.219 -5.332 1 83.25 232 GLU A CA 1
ATOM 1746 C C . GLU A 1 232 ? -32.062 59.062 -3.902 1 83.25 232 GLU A C 1
ATOM 1748 O O . GLU A 1 232 ? -32.125 57.969 -3.324 1 83.25 232 GLU A O 1
ATOM 1753 N N . THR A 1 233 ? -31.609 60.062 -3.264 1 84.38 233 THR A N 1
ATOM 1754 C CA . THR A 1 233 ? -30.922 59.969 -1.982 1 84.38 233 THR A CA 1
ATOM 1755 C C . THR A 1 233 ? -31.875 59.531 -0.874 1 84.38 233 THR A C 1
ATOM 1757 O O . THR A 1 233 ? -31.531 58.719 -0.022 1 84.38 233 THR A O 1
ATOM 1760 N N . SER A 1 234 ? -33.062 60.156 -0.89 1 83.69 234 SER A N 1
ATOM 1761 C CA . SER A 1 234 ? -34.031 59.812 0.164 1 83.69 234 SER A CA 1
ATOM 1762 C C . SER A 1 234 ? -34.469 58.344 0.052 1 83.69 234 SER A C 1
ATOM 1764 O O . SER A 1 234 ? -34.562 57.656 1.061 1 83.69 234 SER A O 1
ATOM 1766 N N . PHE A 1 235 ? -34.719 57.906 -1.107 1 89.62 235 PHE A N 1
ATOM 1767 C CA . PHE A 1 235 ? -35.094 56.531 -1.314 1 89.62 235 PHE A CA 1
ATOM 1768 C C . PHE A 1 235 ? -33.969 55.594 -0.92 1 89.62 235 PHE A C 1
ATOM 1770 O O . PHE A 1 235 ? -34.219 54.562 -0.283 1 89.62 235 PHE A O 1
ATOM 1777 N N . ARG A 1 236 ? -32.781 55.875 -1.367 1 90.69 236 ARG A N 1
ATOM 1778 C CA . ARG A 1 236 ? -31.625 55.062 -1.033 1 90.69 236 ARG A CA 1
ATOM 1779 C C . ARG A 1 236 ? -31.469 54.938 0.477 1 90.69 236 ARG A C 1
ATOM 1781 O O . ARG A 1 236 ? -31.172 53.844 0.985 1 90.69 236 ARG A O 1
ATOM 1788 N N . LEU A 1 237 ? -31.625 55.938 1.188 1 89.12 237 LEU A N 1
ATOM 1789 C CA . LEU A 1 237 ? -31.516 55.938 2.643 1 89.12 237 LEU A CA 1
ATOM 1790 C C . LEU A 1 237 ? -32.562 55.031 3.266 1 89.12 237 LEU A C 1
ATOM 1792 O O . LEU A 1 237 ? -32.281 54.281 4.199 1 89.12 237 LEU A O 1
ATOM 1796 N N . ASN A 1 238 ? -33.688 55.094 2.738 1 89.75 238 ASN A N 1
ATOM 1797 C CA . ASN A 1 238 ? -34.781 54.281 3.277 1 89.75 238 ASN A CA 1
ATOM 1798 C C . ASN A 1 238 ? -34.562 52.812 2.936 1 89.75 238 ASN A C 1
ATOM 1800 O O . ASN A 1 238 ? -34.906 51.906 3.732 1 89.75 238 ASN A O 1
ATOM 1804 N N . LEU A 1 239 ? -34.125 52.625 1.816 1 92.44 239 LEU A N 1
ATOM 1805 C CA . LEU A 1 239 ? -33.844 51.25 1.419 1 92.44 239 LEU A CA 1
ATOM 1806 C C . LEU A 1 239 ? -32.719 50.656 2.281 1 92.44 239 LEU A C 1
ATOM 1808 O O . LEU A 1 239 ? -32.844 49.531 2.73 1 92.44 239 LEU A O 1
ATOM 1812 N N . GLU A 1 240 ? -31.672 51.312 2.467 1 91.88 240 GLU A N 1
ATOM 1813 C CA . GLU A 1 240 ? -30.578 50.844 3.316 1 91.88 240 GLU A CA 1
ATOM 1814 C C . GLU A 1 240 ? -31.047 50.594 4.738 1 91.88 240 GLU A C 1
ATOM 1816 O O . GLU A 1 240 ? -30.656 49.594 5.355 1 91.88 240 GLU A O 1
ATOM 1821 N N . ASP A 1 241 ? -31.812 51.375 5.234 1 88.62 241 ASP A N 1
ATOM 1822 C CA . ASP A 1 241 ? -32.344 51.219 6.582 1 88.62 241 ASP A CA 1
ATOM 1823 C C . ASP A 1 241 ? -33.219 49.969 6.672 1 88.62 241 ASP A C 1
ATOM 1825 O O . ASP A 1 241 ? -33.156 49.219 7.641 1 88.62 241 ASP A O 1
ATOM 1829 N N . TYR A 1 242 ? -34 49.781 5.73 1 90.25 242 TYR A N 1
ATOM 1830 C CA . TYR A 1 242 ? -34.875 48.594 5.73 1 90.25 242 TYR A CA 1
ATOM 1831 C C . TYR A 1 242 ? -34.031 47.312 5.664 1 90.25 242 TYR A C 1
ATOM 1833 O O . TYR A 1 242 ? -34.344 46.344 6.371 1 90.25 242 TYR A O 1
ATOM 1841 N N . ILE A 1 243 ? -33.125 47.312 4.84 1 89.06 243 ILE A N 1
ATOM 1842 C CA . ILE A 1 243 ? -32.312 46.125 4.668 1 89.06 243 ILE A CA 1
ATOM 1843 C C . ILE A 1 243 ? -31.562 45.812 5.965 1 89.06 243 ILE A C 1
ATOM 1845 O O . ILE A 1 243 ? -31.344 44.656 6.316 1 89.06 243 ILE A O 1
ATOM 1849 N N . SER A 1 244 ? -31.109 46.75 6.699 1 85.38 244 SER A N 1
ATOM 1850 C CA . SER A 1 244 ? -30.359 46.562 7.941 1 85.38 244 SER A CA 1
ATOM 1851 C C . SER A 1 244 ? -31.203 45.844 8.984 1 85.38 244 SER A C 1
ATOM 1853 O O . SER A 1 244 ? -30.656 45.219 9.906 1 85.38 244 SER A O 1
ATOM 1855 N N . HIS A 1 245 ? -32.469 45.812 8.781 1 80.25 245 HIS A N 1
ATOM 1856 C CA . HIS A 1 245 ? -33.312 45.156 9.766 1 80.25 245 HIS A CA 1
ATOM 1857 C C . HIS A 1 245 ? -33.781 43.781 9.266 1 80.25 245 HIS A C 1
ATOM 1859 O O . HIS A 1 245 ? -34.5 43.062 9.977 1 80.25 245 HIS A O 1
ATOM 1865 N N . GLN A 1 246 ? -33.344 43.5 8.148 1 81.5 246 GLN A N 1
ATOM 1866 C CA . GLN A 1 246 ? -33.688 42.188 7.621 1 81.5 246 GLN A CA 1
ATOM 1867 C C . GLN A 1 246 ? -32.719 41.125 8.109 1 81.5 246 GLN A C 1
ATOM 1869 O O . GLN A 1 246 ? -31.562 41.406 8.414 1 81.5 246 GLN A O 1
ATOM 1874 N N . ARG A 1 247 ? -33.312 40 8.305 1 72.06 247 ARG A N 1
ATOM 1875 C CA . ARG A 1 247 ? -32.531 38.906 8.859 1 72.06 247 ARG A CA 1
ATOM 1876 C C . ARG A 1 247 ? -32.125 37.938 7.766 1 72.06 247 ARG A C 1
ATOM 1878 O O . ARG A 1 247 ? -32.844 37.75 6.773 1 72.06 247 ARG A O 1
ATOM 1885 N N . THR A 1 248 ? -30.859 37.656 7.703 1 62.97 248 THR A N 1
ATOM 1886 C CA . THR A 1 248 ? -30.375 36.594 6.816 1 62.97 248 THR A CA 1
ATOM 1887 C C . THR A 1 248 ? -29.953 35.375 7.617 1 62.97 248 THR A C 1
ATOM 1889 O O . THR A 1 248 ? -29.609 35.469 8.797 1 62.97 248 THR A O 1
ATOM 1892 N N . GLY A 1 249 ? -30.484 34.25 7.477 1 55.25 249 GLY A N 1
ATOM 1893 C CA . GLY A 1 249 ? -30.25 33.125 8.367 1 55.25 249 GLY A CA 1
ATOM 1894 C C . GLY A 1 249 ? -29.359 32.062 7.758 1 55.25 249 GLY A C 1
ATOM 1895 O O . GLY A 1 249 ? -29.359 31.859 6.539 1 55.25 249 GLY A O 1
ATOM 1896 N N . ILE A 1 250 ? -28.125 31.859 8.234 1 56.84 250 ILE A N 1
ATOM 1897 C CA . ILE A 1 250 ? -27.484 30.547 8.133 1 56.84 250 ILE A CA 1
ATOM 1898 C C . ILE A 1 250 ? -28.406 29.484 8.734 1 56.84 250 ILE A C 1
ATOM 1900 O O . ILE A 1 250 ? -29.125 29.75 9.695 1 56.84 250 ILE A O 1
ATOM 1904 N N . TRP A 1 251 ? -28.734 28.438 8.039 1 53.03 251 TRP A N 1
ATOM 1905 C CA . TRP A 1 251 ? -29.531 27.328 8.57 1 53.03 251 TRP A CA 1
ATOM 1906 C C . TRP A 1 251 ? -29.062 26.953 9.969 1 53.03 251 TRP A C 1
ATOM 1908 O O . TRP A 1 251 ? -27.859 26.812 10.211 1 53.03 251 TRP A O 1
ATOM 1918 N N . GLY A 1 252 ? -29.812 27.078 11.078 1 54.94 252 GLY A N 1
ATOM 1919 C CA . GLY A 1 252 ? -29.625 26.609 12.445 1 54.94 252 GLY A CA 1
ATOM 1920 C C . GLY A 1 252 ? -30.375 27.453 13.461 1 54.94 252 GLY A C 1
ATOM 1921 O O . GLY A 1 252 ? -31.578 27.672 13.336 1 54.94 252 GLY A O 1
ATOM 1922 N N . SER A 1 253 ? -29.719 27.891 14.562 1 55.75 253 SER A N 1
ATOM 1923 C CA . SER A 1 253 ? -30.344 28.516 15.727 1 55.75 253 SER A CA 1
ATOM 1924 C C . SER A 1 253 ? -30.531 30.016 15.516 1 55.75 253 SER A C 1
ATOM 1926 O O . SER A 1 253 ? -31.406 30.625 16.125 1 55.75 253 SER A O 1
ATOM 1928 N N . GLY A 1 254 ? -29.578 31.047 14.609 1 55.66 254 GLY A N 1
ATOM 1929 C CA . GLY A 1 254 ? -29.641 32.469 14.914 1 55.66 254 GLY A CA 1
ATOM 1930 C C . GLY A 1 254 ? -29.703 33.344 13.68 1 55.66 254 GLY A C 1
ATOM 1931 O O . GLY A 1 254 ? -29.078 33.031 12.664 1 55.66 254 GLY A O 1
ATOM 1932 N N . SER A 1 255 ? -30.922 33.812 13.305 1 61.25 255 SER A N 1
ATOM 1933 C CA . SER A 1 255 ? -31.125 34.812 12.273 1 61.25 255 SER A CA 1
ATOM 1934 C C . SER A 1 255 ? -30.312 36.094 12.562 1 61.25 255 SER A C 1
ATOM 1936 O O . SER A 1 255 ? -30.203 36.5 13.719 1 61.25 255 SER A O 1
ATOM 1938 N N . ILE A 1 256 ? -29.297 36.406 11.781 1 67 256 ILE A N 1
ATOM 1939 C CA . ILE A 1 256 ? -28.484 37.594 11.938 1 67 256 ILE A CA 1
ATOM 1940 C C . ILE A 1 256 ? -29.016 38.719 11.023 1 67 256 ILE A C 1
ATOM 1942 O O . ILE A 1 256 ? -29.5 38.438 9.922 1 67 256 ILE A O 1
ATOM 1946 N N . GLU A 1 257 ? -29.047 39.844 11.656 1 75.56 257 GLU A N 1
ATOM 1947 C CA . GLU A 1 257 ? -29.406 41.031 10.844 1 75.56 257 GLU A CA 1
ATOM 1948 C C . GLU A 1 257 ? -28.328 41.312 9.812 1 75.56 257 GLU A C 1
ATOM 1950 O O . GLU A 1 257 ? -27.141 41.094 10.062 1 75.56 257 GLU A O 1
ATOM 1955 N N . ILE A 1 258 ? -28.688 41.781 8.672 1 80.5 258 ILE A N 1
ATOM 1956 C CA . ILE A 1 258 ? -27.766 42.094 7.594 1 80.5 258 ILE A CA 1
ATOM 1957 C C . ILE A 1 258 ? -27.047 43.406 7.895 1 80.5 258 ILE A C 1
ATOM 1959 O O . ILE A 1 258 ? -27.672 44.438 8.008 1 80.5 258 ILE A O 1
ATOM 1963 N N . PRO A 1 259 ? -25.797 43.344 8.062 1 79.81 259 PRO A N 1
ATOM 1964 C CA . PRO A 1 259 ? -25.062 44.594 8.273 1 79.81 259 PRO A CA 1
ATOM 1965 C C . PRO A 1 259 ? -24.984 45.469 7.012 1 79.81 259 PRO A C 1
ATOM 1967 O O . PRO A 1 259 ? -24.766 44.938 5.918 1 79.81 259 PRO A O 1
ATOM 1970 N N . VAL A 1 260 ? -25.281 46.75 7.18 1 86.88 260 VAL A N 1
ATOM 1971 C CA . VAL A 1 260 ? -25.188 47.719 6.082 1 86.88 260 VAL A CA 1
ATOM 1972 C C . VAL A 1 260 ? -24.094 48.75 6.375 1 86.88 260 VAL A C 1
ATOM 1974 O O . VAL A 1 260 ? -24.047 49.312 7.461 1 86.88 260 VAL A O 1
ATOM 1977 N N . LEU A 1 261 ? -23.172 48.812 5.504 1 86.19 261 LEU A N 1
ATOM 1978 C CA . LEU A 1 261 ? -22.062 49.781 5.629 1 86.19 261 LEU A CA 1
ATOM 1979 C C . LEU A 1 261 ? -22.094 50.781 4.496 1 86.19 261 LEU A C 1
ATOM 1981 O O . LEU A 1 261 ? -22.281 50.406 3.332 1 86.19 261 LEU A O 1
ATOM 1985 N N . CYS A 1 262 ? -21.969 52.031 4.859 1 88.56 262 CYS A N 1
ATOM 1986 C CA . CYS A 1 262 ? -21.891 53.094 3.857 1 88.56 262 CYS A CA 1
ATOM 1987 C C . CYS A 1 262 ? -20.453 53.594 3.707 1 88.56 262 CYS A C 1
ATOM 1989 O O . CYS A 1 262 ? -19.734 53.75 4.699 1 88.56 262 CYS A O 1
ATOM 1991 N N . MET A 1 263 ? -20.047 53.781 2.525 1 88.81 263 MET A N 1
ATOM 1992 C CA . MET A 1 263 ? -18.703 54.25 2.232 1 88.81 263 MET A CA 1
ATOM 1993 C C . MET A 1 263 ? -18.734 55.594 1.547 1 88.81 263 MET A C 1
ATOM 1995 O O . MET A 1 263 ? -19.422 55.781 0.545 1 88.81 263 MET A O 1
ATOM 1999 N N . LEU A 1 264 ? -17.969 56.562 2.123 1 89.75 264 LEU A N 1
ATOM 2000 C CA . LEU A 1 264 ? -17.906 57.875 1.545 1 89.75 264 LEU A CA 1
ATOM 2001 C C . LEU A 1 264 ? -16.578 58.094 0.828 1 89.75 264 LEU A C 1
ATOM 2003 O O . LEU A 1 264 ? -15.508 57.938 1.423 1 89.75 264 LEU A O 1
ATOM 2007 N N . ILE A 1 265 ? -16.719 58.344 -0.385 1 88.25 265 ILE A N 1
ATOM 2008 C CA . ILE A 1 265 ? -15.539 58.688 -1.191 1 88.25 265 ILE A CA 1
ATOM 2009 C C . ILE A 1 265 ? -15.695 60.094 -1.779 1 88.25 265 ILE A C 1
ATOM 2011 O O . ILE A 1 265 ? -16.656 60.375 -2.5 1 88.25 265 ILE A O 1
ATOM 2015 N N . SER A 1 266 ? -14.773 60.906 -1.467 1 85 266 SER A N 1
ATOM 2016 C CA . SER A 1 266 ? -14.82 62.312 -1.885 1 85 266 SER A CA 1
ATOM 2017 C C . SER A 1 266 ? -16.156 62.969 -1.521 1 85 266 SER A C 1
ATOM 2019 O O . SER A 1 266 ? -16.688 62.719 -0.435 1 85 266 SER A O 1
ATOM 2021 N N . GLY A 1 267 ? -16.906 63.688 -2.234 1 82.19 267 GLY A N 1
ATOM 2022 C CA . GLY A 1 267 ? -18.234 64.25 -2.02 1 82.19 267 GLY A CA 1
ATOM 2023 C C . GLY A 1 267 ? -18.25 65.75 -1.842 1 82.19 267 GLY A C 1
ATOM 2024 O O . GLY A 1 267 ? -17.219 66.312 -1.494 1 82.19 267 GLY A O 1
ATOM 2025 N N . ASP A 1 268 ? -19.422 66.25 -2.045 1 79.62 268 ASP A N 1
ATOM 2026 C CA . ASP A 1 268 ? -19.641 67.688 -1.915 1 79.62 268 ASP A CA 1
ATOM 2027 C C . ASP A 1 268 ? -20.391 68 -0.623 1 79.62 268 ASP A C 1
ATOM 2029 O O . ASP A 1 268 ? -20.578 67.125 0.228 1 79.62 268 ASP A O 1
ATOM 2033 N N . ALA A 1 269 ? -20.766 69.25 -0.443 1 80.06 269 ALA A N 1
ATOM 2034 C CA . ALA A 1 269 ? -21.422 69.75 0.773 1 80.06 269 ALA A CA 1
ATOM 2035 C C . ALA A 1 269 ? -22.766 69.062 0.982 1 80.06 269 ALA A C 1
ATOM 2037 O O . ALA A 1 269 ? -23.219 68.875 2.119 1 80.06 269 ALA A O 1
ATOM 2038 N N . CYS A 1 270 ? -23.375 68.562 -0.102 1 76.81 270 CYS A N 1
ATOM 2039 C CA . CYS A 1 270 ? -24.672 67.938 0.009 1 76.81 270 CYS A CA 1
ATOM 2040 C C . CYS A 1 270 ? -24.547 66.562 0.693 1 76.81 270 CYS A C 1
ATOM 2042 O O . CYS A 1 270 ? -25.531 66.062 1.239 1 76.81 270 CYS A O 1
ATOM 2044 N N . MET A 1 271 ? -23.453 66.062 0.688 1 85.5 271 MET A N 1
ATOM 2045 C CA . MET A 1 271 ? -23.219 64.75 1.285 1 85.5 271 MET A CA 1
ATOM 2046 C C . MET A 1 271 ? -23.266 64.812 2.807 1 85.5 271 MET A C 1
ATOM 2048 O O . MET A 1 271 ? -23.516 63.812 3.479 1 85.5 271 MET A O 1
ATOM 2052 N N . LEU A 1 272 ? -23.031 66 3.336 1 86.38 272 LEU A N 1
ATOM 2053 C CA . LEU A 1 272 ? -23.078 66.188 4.785 1 86.38 272 LEU A CA 1
ATOM 2054 C C . LEU A 1 272 ? -24.5 66 5.301 1 86.38 272 LEU A C 1
ATOM 2056 O O . LEU A 1 272 ? -24.703 65.438 6.398 1 86.38 272 LEU A O 1
ATOM 2060 N N . GLU A 1 273 ? -25.422 66.375 4.469 1 82.94 273 GLU A N 1
ATOM 2061 C CA . GLU A 1 273 ? -26.812 66.188 4.844 1 82.94 273 GLU A CA 1
ATOM 2062 C C . GLU A 1 273 ? -27.172 64.688 4.812 1 82.94 273 GLU A C 1
ATOM 2064 O O . GLU A 1 273 ? -27.875 64.188 5.691 1 82.94 273 GLU A O 1
ATOM 2069 N N . ARG A 1 274 ? -26.672 64.062 3.891 1 87 274 ARG A N 1
ATOM 2070 C CA . ARG A 1 274 ? -26.922 62.625 3.773 1 87 274 ARG A CA 1
ATOM 2071 C C . ARG A 1 274 ? -26.266 61.875 4.918 1 87 274 ARG A C 1
ATOM 2073 O O . ARG A 1 274 ? -26.859 60.938 5.484 1 87 274 ARG A O 1
ATOM 2080 N N . LEU A 1 275 ? -25.094 62.156 5.18 1 89.31 275 LEU A N 1
ATOM 2081 C CA . LEU A 1 275 ? -24.359 61.5 6.273 1 89.31 275 LEU A CA 1
ATOM 2082 C C . LEU A 1 275 ? -25.078 61.719 7.598 1 89.31 275 LEU A C 1
ATOM 2084 O O . LEU A 1 275 ? -25.219 60.781 8.391 1 89.31 275 LEU A O 1
ATOM 2088 N N . ASP A 1 276 ? -25.531 62.938 7.781 1 87.44 276 ASP A N 1
ATOM 2089 C CA . ASP A 1 276 ? -26.234 63.219 9.023 1 87.44 276 ASP A CA 1
ATOM 2090 C C . ASP A 1 276 ? -27.531 62.438 9.133 1 87.44 276 ASP A C 1
ATOM 2092 O O . ASP A 1 276 ? -27.844 61.875 10.188 1 87.44 276 ASP A O 1
ATOM 2096 N N . ALA A 1 277 ? -28.25 62.312 8.031 1 85.88 277 ALA A N 1
ATOM 2097 C CA . ALA A 1 277 ? -29.516 61.562 8.016 1 85.88 277 ALA A CA 1
ATOM 2098 C C . ALA A 1 277 ? -29.266 60.094 8.242 1 85.88 277 ALA A C 1
ATOM 2100 O O . ALA A 1 277 ? -30.047 59.438 8.938 1 85.88 277 ALA A O 1
ATOM 2101 N N . SER A 1 278 ? -28.297 59.562 7.703 1 88.94 278 SER A N 1
ATOM 2102 C CA . SER A 1 278 ? -27.969 58.156 7.832 1 88.94 278 SER A CA 1
ATOM 2103 C C . SER A 1 278 ? -27.469 57.812 9.227 1 88.94 278 SER A C 1
ATOM 2105 O O . SER A 1 278 ? -27.75 56.75 9.766 1 88.94 278 SER A O 1
ATOM 2107 N N . LEU A 1 279 ? -26.672 58.656 9.82 1 87.12 279 LEU A N 1
ATOM 2108 C CA . LEU A 1 279 ? -26.125 58.438 11.148 1 87.12 279 LEU A CA 1
ATOM 2109 C C . LEU A 1 279 ? -27.234 58.469 12.203 1 87.12 279 LEU A C 1
ATOM 2111 O O . LEU A 1 279 ? -27.141 57.781 13.227 1 87.12 279 LEU A O 1
ATOM 2115 N N . ARG A 1 280 ? -28.203 59.281 11.914 1 82.12 280 ARG A N 1
ATOM 2116 C CA . ARG A 1 280 ? -29.344 59.312 12.836 1 82.12 280 ARG A CA 1
ATOM 2117 C C . ARG A 1 280 ? -30.094 58 12.852 1 82.12 280 ARG A C 1
ATOM 2119 O O . ARG A 1 280 ? -30.734 57.656 13.852 1 82.12 280 ARG A O 1
ATOM 2126 N N . LYS A 1 281 ? -29.938 57.281 11.75 1 82.06 281 LYS A N 1
ATOM 2127 C CA . LYS A 1 281 ? -30.547 55.969 11.68 1 82.06 281 LYS A CA 1
ATOM 2128 C C . LYS A 1 281 ? -29.578 54.875 12.133 1 82.06 281 LYS A C 1
ATOM 2130 O O . LYS A 1 281 ? -29.812 53.688 11.891 1 82.06 281 LYS A O 1
ATOM 2135 N N . ALA A 1 282 ? -28.453 55.219 12.664 1 80.5 282 ALA A N 1
ATOM 2136 C CA . ALA A 1 282 ? -27.453 54.375 13.273 1 80.5 282 ALA A CA 1
ATOM 2137 C C . ALA A 1 282 ? -26.766 53.5 12.227 1 80.5 282 ALA A C 1
ATOM 2139 O O . ALA A 1 282 ? -26.469 52.344 12.484 1 80.5 282 ALA A O 1
ATOM 2140 N N . THR A 1 283 ? -26.625 53.938 11.047 1 85.69 283 THR A N 1
ATOM 2141 C CA . THR A 1 283 ? -25.875 53.219 10.023 1 85.69 283 THR A CA 1
ATOM 2142 C C . THR A 1 283 ? -24.391 53.594 10.086 1 85.69 283 THR A C 1
ATOM 2144 O O . THR A 1 283 ? -24.047 54.781 10.078 1 85.69 283 THR A O 1
ATOM 2147 N N . PRO A 1 284 ? -23.547 52.594 10.148 1 85 284 PRO A N 1
ATOM 2148 C CA . PRO A 1 284 ? -22.125 52.906 10.227 1 85 284 PRO A CA 1
ATOM 2149 C C . PRO A 1 284 ? -21.547 53.375 8.898 1 85 284 PRO A C 1
ATOM 2151 O O . PRO A 1 284 ? -22.016 52.969 7.832 1 85 284 PRO A O 1
ATOM 2154 N N . TRP A 1 285 ? -20.469 54.281 8.953 1 86.5 285 TRP A N 1
ATOM 2155 C CA . TRP A 1 285 ? -19.875 54.875 7.762 1 86.5 285 TRP A CA 1
ATOM 2156 C C . TRP A 1 285 ? -18.359 54.625 7.73 1 86.5 285 TRP A C 1
ATOM 2158 O O . TRP A 1 285 ? -17.703 54.688 8.773 1 86.5 285 TRP A O 1
ATOM 2168 N N . LEU A 1 286 ? -17.922 54.281 6.609 1 85.56 286 LEU A N 1
ATOM 2169 C CA . LEU A 1 286 ? -16.484 54.219 6.328 1 85.56 286 LEU A CA 1
ATOM 2170 C C . LEU A 1 286 ? -16.078 55.375 5.441 1 85.56 286 LEU A C 1
ATOM 2172 O O . LEU A 1 286 ? -16.578 55.531 4.328 1 85.56 286 LEU A O 1
ATOM 2176 N N . VAL A 1 287 ? -15.172 56.219 5.953 1 87.25 287 VAL A N 1
ATOM 2177 C CA . VAL A 1 287 ? -14.766 57.406 5.219 1 87.25 287 VAL A CA 1
ATOM 2178 C C . VAL A 1 287 ? -13.328 57.25 4.738 1 87.25 287 VAL A C 1
ATOM 2180 O O . VAL A 1 287 ? -12.438 56.906 5.52 1 87.25 287 VAL A O 1
ATOM 2183 N N . LEU A 1 288 ? -13.148 57.406 3.502 1 85.75 288 LEU A N 1
ATOM 2184 C CA . LEU A 1 288 ? -11.805 57.375 2.93 1 85.75 288 LEU A CA 1
ATOM 2185 C C . LEU A 1 288 ? -11.133 58.719 2.977 1 85.75 288 LEU A C 1
ATOM 2187 O O . LEU A 1 288 ? -11.352 59.562 2.098 1 85.75 288 LEU A O 1
ATOM 2191 N N . ALA A 1 289 ? -10.289 58.906 3.854 1 83.38 289 ALA A N 1
ATOM 2192 C CA . ALA A 1 289 ? -9.602 60.188 4.012 1 83.38 289 ALA A CA 1
ATOM 2193 C C . ALA A 1 289 ? -8.641 60.438 2.855 1 83.38 289 ALA A C 1
ATOM 2195 O O . ALA A 1 289 ? -7.965 59.5 2.387 1 83.38 289 ALA A O 1
ATOM 2196 N N . GLY A 1 290 ? -8.578 61.625 2.336 1 78.94 290 GLY A N 1
ATOM 2197 C CA . GLY A 1 290 ? -7.688 62 1.262 1 78.94 290 GLY A CA 1
ATOM 2198 C C . GLY A 1 290 ? -8.328 61.938 -0.111 1 78.94 290 GLY A C 1
ATOM 2199 O O . GLY A 1 290 ? -7.723 62.344 -1.108 1 78.94 290 GLY A O 1
ATOM 2200 N N . SER A 1 291 ? -9.5 61.438 -0.286 1 84 291 SER A N 1
ATOM 2201 C CA . SER A 1 291 ? -10.141 61.219 -1.58 1 84 291 SER A CA 1
ATOM 2202 C C . SER A 1 291 ? -10.805 62.5 -2.084 1 84 291 SER A C 1
ATOM 2204 O O . SER A 1 291 ? -10.914 62.719 -3.293 1 84 291 SER A O 1
ATOM 2206 N N . GLY A 1 292 ? -11.375 63.469 -1.151 1 81.56 292 GLY A N 1
ATOM 2207 C CA . GLY A 1 292 ? -12.078 64.688 -1.566 1 81.56 292 GLY A CA 1
ATOM 2208 C C . GLY A 1 292 ? -12.422 65.562 -0.408 1 81.56 292 GLY A C 1
ATOM 2209 O O . GLY A 1 292 ? -12.039 65.312 0.733 1 81.56 292 GLY A O 1
ATOM 2210 N N . PRO A 1 293 ? -13.039 66.5 -0.662 1 82.88 293 PRO A N 1
ATOM 2211 C CA . PRO A 1 293 ? -13.25 67.562 0.337 1 82.88 293 PRO A CA 1
ATOM 2212 C C . PRO A 1 293 ? -14.148 67.125 1.484 1 82.88 293 PRO A C 1
ATOM 2214 O O . PRO A 1 293 ? -13.82 67.312 2.654 1 82.88 293 PRO A O 1
ATOM 2217 N N . ALA A 1 294 ? -15.305 66.5 1.104 1 87.12 294 ALA A N 1
ATOM 2218 C CA . ALA A 1 294 ? -16.188 66.062 2.182 1 87.12 294 ALA A CA 1
ATOM 2219 C C . ALA A 1 294 ? -15.516 65.062 3.068 1 87.12 294 ALA A C 1
ATOM 2221 O O . ALA A 1 294 ? -15.617 65.125 4.297 1 87.12 294 ALA A O 1
ATOM 2222 N N . ALA A 1 295 ? -14.953 64 2.498 1 89.12 295 ALA A N 1
ATOM 2223 C CA . ALA A 1 295 ? -14.273 62.969 3.252 1 89.12 295 ALA A CA 1
ATOM 2224 C C . ALA A 1 295 ? -13.156 63.562 4.109 1 89.12 295 ALA A C 1
ATOM 2226 O O . ALA A 1 295 ? -12.977 63.156 5.262 1 89.12 295 ALA A O 1
ATOM 2227 N N . ASP A 1 296 ? -12.438 64.438 3.602 1 86.38 296 ASP A N 1
ATOM 2228 C CA . ASP A 1 296 ? -11.328 65.062 4.332 1 86.38 296 ASP A CA 1
ATOM 2229 C C . ASP A 1 296 ? -11.844 65.938 5.473 1 86.38 296 ASP A C 1
ATOM 2231 O O . ASP A 1 296 ? -11.227 66 6.535 1 86.38 296 ASP A O 1
ATOM 2235 N N . LEU A 1 297 ? -12.891 66.625 5.184 1 87.94 297 LEU A N 1
ATOM 2236 C CA . LEU A 1 297 ? -13.492 67.438 6.238 1 87.94 297 LEU A CA 1
ATOM 2237 C C . LEU A 1 297 ? -13.867 66.562 7.438 1 87.94 297 LEU A C 1
ATOM 2239 O O . LEU A 1 297 ? -13.57 66.938 8.578 1 87.94 297 LEU A O 1
ATOM 2243 N N . ILE A 1 298 ? -14.477 65.5 7.133 1 87.94 298 ILE A N 1
ATOM 2244 C CA . ILE A 1 298 ? -14.922 64.625 8.203 1 87.94 298 ILE A CA 1
ATOM 2245 C C . ILE A 1 298 ? -13.711 64.062 8.938 1 87.94 298 ILE A C 1
ATOM 2247 O O . ILE A 1 298 ? -13.727 63.906 10.164 1 87.94 298 ILE A O 1
ATOM 2251 N N . SER A 1 299 ? -12.742 63.688 8.242 1 86.5 299 SER A N 1
ATOM 2252 C CA . SER A 1 299 ? -11.531 63.156 8.859 1 86.5 299 SER A CA 1
ATOM 2253 C C . SER A 1 299 ? -10.898 64.188 9.797 1 86.5 299 SER A C 1
ATOM 2255 O O . SER A 1 299 ? -10.453 63.844 10.891 1 86.5 299 SER A O 1
ATOM 2257 N N . GLU A 1 300 ? -10.852 65.375 9.438 1 82.38 300 GLU A N 1
ATOM 2258 C CA . GLU A 1 300 ? -10.273 66.438 10.25 1 82.38 300 GLU A CA 1
ATOM 2259 C C . GLU A 1 300 ? -11.156 66.75 11.453 1 82.38 300 GLU A C 1
ATOM 2261 O O . GLU A 1 300 ? -10.648 67.062 12.531 1 82.38 300 GLU A O 1
ATOM 2266 N N . LEU A 1 301 ? -12.375 66.75 11.156 1 82.44 301 LEU A N 1
ATOM 2267 C CA . LEU A 1 301 ? -13.32 67 12.234 1 82.44 301 LEU A CA 1
ATOM 2268 C C . LEU A 1 301 ? -13.156 66 13.352 1 82.44 301 LEU A C 1
ATOM 2270 O O . LEU A 1 301 ? -13.188 66.312 14.539 1 82.44 301 LEU A O 1
ATOM 2274 N N . LEU A 1 302 ? -13.008 64.75 12.969 1 80.38 302 LEU A N 1
ATOM 2275 C CA . LEU A 1 302 ? -12.914 63.656 13.953 1 80.38 302 LEU A CA 1
ATOM 2276 C C . LEU A 1 302 ? -11.531 63.656 14.609 1 80.38 302 LEU A C 1
ATOM 2278 O O . LEU A 1 302 ? -11.406 63.312 15.789 1 80.38 302 LEU A O 1
ATOM 2282 N N . GLY A 1 303 ? -10.406 63.812 14.016 1 69.62 303 GLY A N 1
ATOM 2283 C CA . GLY A 1 303 ? -9.055 63.781 14.555 1 69.62 303 GLY A CA 1
ATOM 2284 C C . GLY A 1 303 ? -8.766 64.938 15.469 1 69.62 303 GLY A C 1
ATOM 2285 O O . GLY A 1 303 ? -8.172 64.812 16.531 1 69.62 303 GLY A O 1
ATOM 2286 N N . ASN A 1 304 ? -8.992 66.25 15.141 1 58.66 304 ASN A N 1
ATOM 2287 C CA . ASN A 1 304 ? -8.57 67.438 15.836 1 58.66 304 ASN A CA 1
ATOM 2288 C C . ASN A 1 304 ? -9.523 67.812 16.969 1 58.66 304 ASN A C 1
ATOM 2290 O O . ASN A 1 304 ? -9.102 68.375 18 1 58.66 304 ASN A O 1
ATOM 2294 N N . LEU A 1 305 ? -10.758 67.625 16.891 1 55.03 305 LEU A N 1
ATOM 2295 C CA . LEU A 1 305 ? -11.672 68.125 17.922 1 55.03 305 LEU A CA 1
ATOM 2296 C C . LEU A 1 305 ? -11.617 67.188 19.156 1 55.03 305 LEU A C 1
ATOM 2298 O O . LEU A 1 305 ? -11.969 67.625 20.25 1 55.03 305 LEU A O 1
ATOM 2302 N N . SER A 1 306 ? -11.227 66 19.031 1 52.03 306 SER A N 1
ATOM 2303 C CA . SER A 1 306 ? -11.172 65.125 20.188 1 52.03 306 SER A CA 1
ATOM 2304 C C . SER A 1 306 ? -10.094 65.562 21.172 1 52.03 306 SER A C 1
ATOM 2306 O O . SER A 1 306 ? -10.234 65.312 22.375 1 52.03 306 SER A O 1
ATOM 2308 N N . SER A 1 307 ? -8.945 66.062 20.812 1 45.06 307 SER A N 1
ATOM 2309 C CA . SER A 1 307 ? -7.891 66.438 21.75 1 45.06 307 SER A CA 1
ATOM 2310 C C . SER A 1 307 ? -8.352 67.562 22.688 1 45.06 307 SER A C 1
ATOM 2312 O O . SER A 1 307 ? -7.887 67.625 23.828 1 45.06 307 SER A O 1
ATOM 2314 N N . ALA A 1 308 ? -9.125 68.562 22.375 1 41.25 308 ALA A N 1
ATOM 2315 C CA . ALA A 1 308 ? -9.406 69.688 23.281 1 41.25 308 ALA A CA 1
ATOM 2316 C C . ALA A 1 308 ? -10.406 69.25 24.359 1 41.25 308 ALA A C 1
ATOM 2318 O O . ALA A 1 308 ? -10.352 69.812 25.484 1 41.25 308 ALA A O 1
ATOM 2319 N N . SER A 1 309 ? -11.375 68.562 23.953 1 39.28 309 SER A N 1
ATOM 2320 C CA . SER A 1 309 ? -12.461 68.438 24.922 1 39.28 309 SER A CA 1
ATOM 2321 C C . SER A 1 309 ? -12.148 67.438 26 1 39.28 309 SER A C 1
ATOM 2323 O O . SER A 1 309 ? -12.93 67.25 26.938 1 39.28 309 SER A O 1
ATOM 2325 N N . LEU A 1 310 ? -11.297 66.5 25.734 1 36.38 310 LEU A N 1
ATOM 2326 C CA . LEU A 1 310 ? -11.266 65.5 26.797 1 36.38 310 LEU A CA 1
ATOM 2327 C C . LEU A 1 310 ? -10.492 66 28 1 36.38 310 LEU A C 1
ATOM 2329 O O . LEU A 1 310 ? -9.352 65.625 28.234 1 36.38 310 LEU A O 1
ATOM 2333 N N . SER A 1 311 ? -10.438 67.25 28.344 1 31.39 311 SER A N 1
ATOM 2334 C CA . SER A 1 311 ? -9.961 67.312 29.734 1 31.39 311 SER A CA 1
ATOM 2335 C C . SER A 1 311 ? -10.859 66.438 30.641 1 31.39 311 SER A C 1
ATOM 2337 O O . SER A 1 311 ? -12.078 66.625 30.656 1 31.39 311 SER A O 1
ATOM 2339 N N . PRO A 1 312 ? -10.422 65.312 31.062 1 34.12 312 PRO A N 1
ATOM 2340 C CA . PRO A 1 312 ? -11.086 64.312 31.922 1 34.12 312 PRO A CA 1
ATOM 2341 C C . PRO A 1 312 ? -11.742 64.938 33.125 1 34.12 312 PRO A C 1
ATOM 2343 O O . PRO A 1 312 ? -12.211 64.25 34.031 1 34.12 312 PRO A O 1
ATOM 2346 N N . THR A 1 313 ? -11.406 66.188 33.594 1 33.28 313 THR A N 1
ATOM 2347 C CA . THR A 1 313 ? -11.805 66.438 34.969 1 33.28 313 THR A CA 1
ATOM 2348 C C . THR A 1 313 ? -13.305 66.188 35.156 1 33.28 313 THR A C 1
ATOM 2350 O O . THR A 1 313 ? -13.727 65.562 36.156 1 33.28 313 THR A O 1
ATOM 2353 N N . SER A 1 314 ? -14.227 67.188 35.062 1 33.09 314 SER A N 1
ATOM 2354 C CA . SER A 1 314 ? -15.461 67.188 35.844 1 33.09 314 SER A CA 1
ATOM 2355 C C . SER A 1 314 ? -16.484 66.25 35.281 1 33.09 314 SER A C 1
ATOM 2357 O O . SER A 1 314 ? -16.656 66.125 34.062 1 33.09 314 SER A O 1
ATOM 2359 N N . PRO A 1 315 ? -16.812 65.125 36.062 1 34.44 315 PRO A N 1
ATOM 2360 C CA . PRO A 1 315 ? -17.844 64.125 35.719 1 34.44 315 PRO A CA 1
ATOM 2361 C C . PRO A 1 315 ? -19.078 64.75 35.062 1 34.44 315 PRO A C 1
ATOM 2363 O O . PRO A 1 315 ? -19.438 65.938 35.406 1 34.44 315 PRO A O 1
ATOM 2366 N N . PRO A 1 316 ? -19.438 64.438 33.844 1 33.66 316 PRO A N 1
ATOM 2367 C CA . PRO A 1 316 ? -20.703 65.062 33.406 1 33.66 316 PRO A CA 1
ATOM 2368 C C . PRO A 1 316 ? -21.812 64.875 34.438 1 33.66 316 PRO A C 1
ATOM 2370 O O . PRO A 1 316 ? -22 63.781 34.969 1 33.66 316 PRO A O 1
ATOM 2373 N N . VAL A 1 317 ? -22 65.812 35.406 1 33.34 317 VAL A N 1
ATOM 2374 C CA . VAL A 1 317 ? -23.188 65.75 36.25 1 33.34 317 VAL A CA 1
ATOM 2375 C C . VAL A 1 317 ? -24.375 65.312 35.406 1 33.34 317 VAL A C 1
ATOM 2377 O O . VAL A 1 317 ? -24.484 65.688 34.219 1 33.34 317 VAL A O 1
ATOM 2380 N N . GLU A 1 318 ? -25.031 64.188 35.75 1 32.66 318 GLU A N 1
ATOM 2381 C CA . GLU A 1 318 ? -26.141 63.438 35.188 1 32.66 318 GLU A CA 1
ATOM 2382 C C . GLU A 1 318 ? -27.094 64.312 34.406 1 32.66 318 GLU A C 1
ATOM 2384 O O . GLU A 1 318 ? -27.672 63.938 33.406 1 32.66 318 GLU A O 1
ATOM 2389 N N . GLY A 1 319 ? -27.797 65.188 35.156 1 30.89 319 GLY A N 1
ATOM 2390 C CA . GLY A 1 319 ? -29.047 65.875 34.781 1 30.89 319 GLY A CA 1
ATOM 2391 C C . GLY A 1 319 ? -28.922 66.75 33.594 1 30.89 319 GLY A C 1
ATOM 2392 O O . GLY A 1 319 ? -29.922 67.25 33.031 1 30.89 319 GLY A O 1
ATOM 2393 N N . GLU A 1 320 ? -27.984 67.75 33.656 1 30.89 320 GLU A N 1
ATOM 2394 C CA . GLU A 1 320 ? -28.125 68.938 32.781 1 30.89 320 GLU A CA 1
ATOM 2395 C C . GLU A 1 320 ? -27.844 68.562 31.328 1 30.89 320 GLU A C 1
ATOM 2397 O O . GLU A 1 320 ? -26.797 67.938 31.031 1 30.89 320 GLU A O 1
ATOM 2402 N N . ALA A 1 321 ? -28.781 68.562 30.469 1 37.19 321 ALA A N 1
ATOM 2403 C CA . ALA A 1 321 ? -29.062 68.375 29.047 1 37.19 321 ALA A CA 1
ATOM 2404 C C . ALA A 1 321 ? -27.859 68.812 28.203 1 37.19 321 ALA A C 1
ATOM 2406 O O . ALA A 1 321 ? -26.953 69.5 28.703 1 37.19 321 ALA A O 1
ATOM 2407 N N . ALA A 1 322 ? -28.172 68.875 26.938 1 39.72 322 ALA A N 1
ATOM 2408 C CA . ALA A 1 322 ? -27.609 69.188 25.641 1 39.72 322 ALA A CA 1
ATOM 2409 C C . ALA A 1 322 ? -26.844 70.562 25.734 1 39.72 322 ALA A C 1
ATOM 2411 O O . ALA A 1 322 ? -27.406 71.625 25.453 1 39.72 322 ALA A O 1
ATOM 2412 N N . GLU A 1 323 ? -26.453 70.875 26.891 1 37.72 323 GLU A N 1
ATOM 2413 C CA . GLU A 1 323 ? -25.938 72.25 27 1 37.72 323 GLU A CA 1
ATOM 2414 C C . GLU A 1 323 ? -25.047 72.562 25.812 1 37.72 323 GLU A C 1
ATOM 2416 O O . GLU A 1 323 ? -24.484 71.688 25.172 1 37.72 323 GLU A O 1
ATOM 2421 N N . GLY A 1 324 ? -25.125 73.812 25.344 1 41.94 324 GLY A N 1
ATOM 2422 C CA . GLY A 1 324 ? -24.625 74.688 24.266 1 41.94 324 GLY A CA 1
ATOM 2423 C C . GLY A 1 324 ? -23.172 74.438 23.953 1 41.94 324 GLY A C 1
ATOM 2424 O O . GLY A 1 324 ? -22.328 74.5 24.859 1 41.94 324 GLY A O 1
ATOM 2425 N N . LEU A 1 325 ? -22.906 73.438 22.969 1 49.31 325 LEU A N 1
ATOM 2426 C CA . LEU A 1 325 ? -21.594 73.375 22.344 1 49.31 325 LEU A CA 1
ATOM 2427 C C . LEU A 1 325 ? -20.906 74.75 22.375 1 49.31 325 LEU A C 1
ATOM 2429 O O . LEU A 1 325 ? -21.547 75.75 22.156 1 49.31 325 LEU A O 1
ATOM 2433 N N . SER A 1 326 ? -20.016 74.938 23.125 1 61 326 SER A N 1
ATOM 2434 C CA . SER A 1 326 ? -19.25 76.125 23.359 1 61 326 SER A CA 1
ATOM 2435 C C . SER A 1 326 ? -19.109 76.938 22.078 1 61 326 SER A C 1
ATOM 2437 O O . SER A 1 326 ? -19.094 76.438 20.984 1 61 326 SER A O 1
ATOM 2439 N N . PRO A 1 327 ? -19.656 78.188 21.891 1 68.06 327 PRO A N 1
ATOM 2440 C CA . PRO A 1 327 ? -19.5 79.062 20.75 1 68.06 327 PRO A CA 1
ATOM 2441 C C . PRO A 1 327 ? -18.125 79 20.109 1 68.06 327 PRO A C 1
ATOM 2443 O O . PRO A 1 327 ? -17.984 79.125 18.891 1 68.06 327 PRO A O 1
ATOM 2446 N N . GLU A 1 328 ? -17.156 78.562 20.906 1 73.69 328 GLU A N 1
ATOM 2447 C CA . GLU A 1 328 ? -15.828 78.375 20.344 1 73.69 328 GLU A CA 1
ATOM 2448 C C . GLU A 1 328 ? -15.75 77.188 19.391 1 73.69 328 GLU A C 1
ATOM 2450 O O . GLU A 1 328 ? -15.102 77.25 18.344 1 73.69 328 GLU A O 1
ATOM 2455 N N . LEU A 1 329 ? -16.5 76.125 19.688 1 78.19 329 LEU A N 1
ATOM 2456 C CA . LEU A 1 329 ? -16.516 74.938 18.828 1 78.19 329 LEU A CA 1
ATOM 2457 C C . LEU A 1 329 ? -17.25 75.25 17.516 1 78.19 329 LEU A C 1
ATOM 2459 O O . LEU A 1 329 ? -16.812 74.812 16.453 1 78.19 329 LEU A O 1
ATOM 2463 N N . ARG A 1 330 ? -18.219 75.938 17.594 1 80.75 330 ARG A N 1
ATOM 2464 C CA . ARG A 1 330 ? -18.969 76.312 16.406 1 80.75 330 ARG A CA 1
ATOM 2465 C C . ARG A 1 330 ? -18.141 77.188 15.469 1 80.75 330 ARG A C 1
ATOM 2467 O O . ARG A 1 330 ? -18.188 77 14.242 1 80.75 330 ARG A O 1
ATOM 2474 N N . ASP A 1 331 ? -17.297 78.125 16.172 1 80.19 331 ASP A N 1
ATOM 2475 C CA . ASP A 1 331 ? -16.453 79 15.344 1 80.19 331 ASP A CA 1
ATOM 2476 C C . ASP A 1 331 ? -15.328 78.188 14.68 1 80.19 331 ASP A C 1
ATOM 2478 O O . ASP A 1 331 ? -14.984 78.438 13.523 1 80.19 331 ASP A O 1
ATOM 2482 N N . ARG A 1 332 ? -14.891 77.188 15.289 1 82.19 332 ARG A N 1
ATOM 2483 C CA . ARG A 1 332 ? -13.836 76.375 14.719 1 82.19 332 ARG A CA 1
ATOM 2484 C C . ARG A 1 332 ? -14.375 75.5 13.57 1 82.19 332 ARG A C 1
ATOM 2486 O O . ARG A 1 332 ? -13.695 75.312 12.555 1 82.19 332 ARG A O 1
ATOM 2493 N N . VAL A 1 333 ? -15.5 74.938 13.789 1 87.5 333 VAL A N 1
ATOM 2494 C CA . VAL A 1 333 ? -16.125 74.188 12.742 1 87.5 333 VAL A CA 1
ATOM 2495 C C . VAL A 1 333 ? -16.453 75.062 11.539 1 87.5 333 VAL A C 1
ATOM 2497 O O . VAL A 1 333 ? -16.312 74.625 10.391 1 87.5 333 VAL A O 1
ATOM 2500 N N . ARG A 1 334 ? -16.828 76.188 11.82 1 84.69 334 ARG A N 1
ATOM 2501 C CA . ARG A 1 334 ? -17.141 77.125 10.75 1 84.69 334 ARG A CA 1
ATOM 2502 C C . ARG A 1 334 ? -15.898 77.438 9.906 1 84.69 334 ARG A C 1
ATOM 2504 O O . ARG A 1 334 ? -15.984 77.5 8.68 1 84.69 334 ARG A O 1
ATOM 2511 N N . GLU A 1 335 ? -14.836 77.625 10.547 1 83.5 335 GLU A N 1
ATOM 2512 C CA . GLU A 1 335 ? -13.586 77.875 9.836 1 83.5 335 GLU A CA 1
ATOM 2513 C C . GLU A 1 335 ? -13.195 76.688 8.961 1 83.5 335 GLU A C 1
ATOM 2515 O O . GLU A 1 335 ? -12.727 76.875 7.836 1 83.5 335 GLU A O 1
ATOM 2520 N N . LYS A 1 336 ? -13.438 75.562 9.461 1 86.5 336 LYS A N 1
ATOM 2521 C CA . LYS A 1 336 ? -13.078 74.375 8.703 1 86.5 336 LYS A CA 1
ATOM 2522 C C . LYS A 1 336 ? -14.008 74.188 7.508 1 86.5 336 LYS A C 1
ATOM 2524 O O . LYS A 1 336 ? -13.562 73.812 6.426 1 86.5 336 LYS A O 1
ATOM 2529 N N . ILE A 1 337 ? -15.211 74.312 7.633 1 87.38 337 ILE A N 1
ATOM 2530 C CA . ILE A 1 337 ? -16.172 74.188 6.539 1 87.38 337 ILE A CA 1
ATOM 2531 C C . ILE A 1 337 ? -15.852 75.25 5.453 1 87.38 337 ILE A C 1
ATOM 2533 O O . ILE A 1 337 ? -15.945 74.938 4.262 1 87.38 337 ILE A O 1
ATOM 2537 N N . GLN A 1 338 ? -15.445 76.438 5.93 1 85.06 338 GLN A N 1
ATOM 2538 C CA . GLN A 1 338 ? -15.109 77.5 4.965 1 85.06 338 GLN A CA 1
ATOM 2539 C C . GLN A 1 338 ? -13.852 77.125 4.184 1 85.06 338 GLN A C 1
ATOM 2541 O O . GLN A 1 338 ? -13.711 77.562 3.021 1 85.06 338 GLN A O 1
ATOM 2546 N N . LYS A 1 339 ? -13.047 76.375 4.766 1 84.25 339 LYS A N 1
ATOM 2547 C CA . LYS A 1 339 ? -11.82 75.938 4.109 1 84.25 339 LYS A CA 1
ATOM 2548 C C . LYS A 1 339 ? -12.117 75 2.99 1 84.25 339 LYS A C 1
ATOM 2550 O O . LYS A 1 339 ? -11.555 75.062 1.896 1 84.25 339 LYS A O 1
ATOM 2555 N N . TYR A 1 340 ? -12.977 74.125 3.24 1 86.12 340 TYR A N 1
ATOM 2556 C CA . TYR A 1 340 ? -13.203 73.062 2.273 1 86.12 340 TYR A CA 1
ATOM 2557 C C . TYR A 1 340 ? -14.344 73.375 1.328 1 86.12 340 TYR A C 1
ATOM 2559 O O . TYR A 1 340 ? -14.367 72.938 0.175 1 86.12 340 TYR A O 1
ATOM 2567 N N . PHE A 1 341 ? -15.352 74.125 1.842 1 85.69 341 PHE A N 1
ATOM 2568 C CA . PHE A 1 341 ? -16.469 74.562 1.003 1 85.69 341 PHE A CA 1
ATOM 2569 C C . PHE A 1 341 ? -16.609 76.062 0.978 1 85.69 341 PHE A C 1
ATOM 2571 O O . PHE A 1 341 ? -17.547 76.625 1.561 1 85.69 341 PHE A O 1
ATOM 2578 N N . PRO A 1 342 ? -15.773 76.75 0.268 1 79 342 PRO A N 1
ATOM 2579 C CA . PRO A 1 342 ? -15.812 78.188 0.283 1 79 342 PRO A CA 1
ATOM 2580 C C . PRO A 1 342 ? -17.047 78.75 -0.432 1 79 342 PRO A C 1
ATOM 2582 O O . PRO A 1 342 ? -17.5 79.875 -0.108 1 79 342 PRO A O 1
ATOM 2585 N N . ALA A 1 343 ? -17.594 78 -1.369 1 72.62 343 ALA A N 1
ATOM 2586 C CA . ALA A 1 343 ? -18.641 78.562 -2.232 1 72.62 343 ALA A CA 1
ATOM 2587 C C . ALA A 1 343 ? -20.016 78.375 -1.612 1 72.62 343 ALA A C 1
ATOM 2589 O O . ALA A 1 343 ? -21 78.938 -2.111 1 72.62 343 ALA A O 1
ATOM 2590 N N . GLU A 1 344 ? -20.156 77.812 -0.47 1 72.19 344 GLU A N 1
ATOM 2591 C CA . GLU A 1 344 ? -21.5 77.5 -0 1 72.19 344 GLU A CA 1
ATOM 2592 C C . GLU A 1 344 ? -22.078 78.562 0.863 1 72.19 344 GLU A C 1
ATOM 2594 O O . GLU A 1 344 ? -21.406 79.125 1.75 1 72.19 344 GLU A O 1
ATOM 2599 N N . ALA A 1 345 ? -23.266 79.062 0.452 1 65.94 345 ALA A N 1
ATOM 2600 C CA . ALA A 1 345 ? -23.938 80.25 1.016 1 65.94 345 ALA A CA 1
ATOM 2601 C C . ALA A 1 345 ? -24.484 79.938 2.406 1 65.94 345 ALA A C 1
ATOM 2603 O O . ALA A 1 345 ? -24.453 80.812 3.291 1 65.94 345 ALA A O 1
ATOM 2604 N N . GLU A 1 346 ? -25.016 78.75 2.658 1 78.88 346 GLU A N 1
ATOM 2605 C CA . GLU A 1 346 ? -25.656 78.438 3.941 1 78.88 346 GLU A CA 1
ATOM 2606 C C . GLU A 1 346 ? -24.672 77.812 4.902 1 78.88 346 GLU A C 1
ATOM 2608 O O . GLU A 1 346 ? -24.812 76.625 5.234 1 78.88 346 GLU A O 1
ATOM 2613 N N . LEU A 1 347 ? -23.781 78.438 5.418 1 81.25 347 LEU A N 1
ATOM 2614 C CA . LEU A 1 347 ? -22.688 77.938 6.25 1 81.25 347 LEU A CA 1
ATOM 2615 C C . LEU A 1 347 ? -23.203 77.5 7.629 1 81.25 347 LEU A C 1
ATOM 2617 O O . LEU A 1 347 ? -22.734 76.5 8.195 1 81.25 347 LEU A O 1
ATOM 2621 N N . ASP A 1 348 ? -24.312 78.25 8.109 1 80.69 348 ASP A N 1
ATOM 2622 C CA . ASP A 1 348 ? -24.781 77.938 9.453 1 80.69 348 ASP A CA 1
ATOM 2623 C C . ASP A 1 348 ? -25.469 76.625 9.492 1 80.69 348 ASP A C 1
ATOM 2625 O O . ASP A 1 348 ? -25.328 75.875 10.461 1 80.69 348 ASP A O 1
ATOM 2629 N N . ARG A 1 349 ? -26.094 76.25 8.484 1 84.38 349 ARG A N 1
ATOM 2630 C CA . ARG A 1 349 ? -26.75 74.938 8.414 1 84.38 349 ARG A CA 1
ATOM 2631 C C . ARG A 1 349 ? -25.703 73.812 8.32 1 84.38 349 ARG A C 1
ATOM 2633 O O . ARG A 1 349 ? -25.875 72.75 8.938 1 84.38 349 ARG A O 1
ATOM 2640 N N . LEU A 1 350 ? -24.703 74.062 7.637 1 87.25 350 LEU A N 1
ATOM 2641 C CA . LEU A 1 350 ? -23.656 73.062 7.48 1 87.25 350 LEU A CA 1
ATOM 2642 C C . LEU A 1 350 ? -22.891 72.875 8.789 1 87.25 350 LEU A C 1
ATOM 2644 O O . LEU A 1 350 ? -22.453 71.75 9.102 1 87.25 350 LEU A O 1
ATOM 2648 N N . VAL A 1 351 ? -22.781 73.938 9.477 1 87.38 351 VAL A N 1
ATOM 2649 C CA . VAL A 1 351 ? -22.094 73.875 10.766 1 87.38 351 VAL A CA 1
ATOM 2650 C C . VAL A 1 351 ? -22.922 73.062 11.742 1 87.38 351 VAL A C 1
ATOM 2652 O O . VAL A 1 351 ? -22.391 72.188 12.477 1 87.38 351 VAL A O 1
ATOM 2655 N N . ASP A 1 352 ? -24.234 73.312 11.719 1 85.38 352 ASP A N 1
ATOM 2656 C CA . ASP A 1 352 ? -25.094 72.5 12.578 1 85.38 352 ASP A CA 1
ATOM 2657 C C . ASP A 1 352 ? -25.031 71 12.203 1 85.38 352 ASP A C 1
ATOM 2659 O O . ASP A 1 352 ? -25.031 70.188 13.086 1 85.38 352 ASP A O 1
ATOM 2663 N N . ARG A 1 353 ? -24.953 70.75 11 1 87.56 353 ARG A N 1
ATOM 2664 C CA . ARG A 1 353 ? -24.875 69.375 10.531 1 87.56 353 ARG A CA 1
ATOM 2665 C C . ARG A 1 353 ? -23.531 68.75 10.906 1 87.56 353 ARG A C 1
ATOM 2667 O O . ARG A 1 353 ? -23.484 67.562 11.297 1 87.56 353 ARG A O 1
ATOM 2674 N N . ALA A 1 354 ? -22.531 69.375 10.719 1 87.12 354 ALA A N 1
ATOM 2675 C CA . ALA A 1 354 ? -21.203 68.875 11.07 1 87.12 354 ALA A CA 1
ATOM 2676 C C . ALA A 1 354 ? -21.094 68.625 12.562 1 87.12 354 ALA A C 1
ATOM 2678 O O . ALA A 1 354 ? -20.453 67.625 12.961 1 87.12 354 ALA A O 1
ATOM 2679 N N . LEU A 1 355 ? -21.797 69.5 13.336 1 85.75 355 LEU A N 1
ATOM 2680 C CA . LEU A 1 355 ? -21.766 69.25 14.773 1 85.75 355 LEU A CA 1
ATOM 2681 C C . LEU A 1 355 ? -22.609 68 15.141 1 85.75 355 LEU A C 1
ATOM 2683 O O . LEU A 1 355 ? -22.25 67.25 16.047 1 85.75 355 LEU A O 1
ATOM 2687 N N . SER A 1 356 ? -23.609 67.812 14.406 1 86.62 356 SER A N 1
ATOM 2688 C CA . SER A 1 356 ? -24.406 66.625 14.602 1 86.62 356 SER A CA 1
ATOM 2689 C C . SER A 1 356 ? -23.625 65.375 14.234 1 86.62 356 SER A C 1
ATOM 2691 O O . SER A 1 356 ? -23.719 64.312 14.906 1 86.62 356 SER A O 1
ATOM 2693 N N . ILE A 1 357 ? -22.922 65.375 13.219 1 88.12 357 ILE A N 1
ATOM 2694 C CA . ILE A 1 357 ? -22.094 64.25 12.766 1 88.12 357 ILE A CA 1
ATOM 2695 C C . ILE A 1 357 ? -21.031 63.938 13.82 1 88.12 357 ILE A C 1
ATOM 2697 O O . ILE A 1 357 ? -20.75 62.781 14.109 1 88.12 357 ILE A O 1
ATOM 2701 N N . TYR A 1 358 ? -20.531 65 14.32 1 84.88 358 TYR A N 1
ATOM 2702 C CA . TYR A 1 358 ? -19.5 64.812 15.328 1 84.88 358 TYR A CA 1
ATOM 2703 C C . TYR A 1 358 ? -20.047 64.125 16.578 1 84.88 358 TYR A C 1
ATOM 2705 O O . TYR A 1 358 ? -19.344 63.375 17.25 1 84.88 358 TYR A O 1
ATOM 2713 N N . GLN A 1 359 ? -21.266 64.375 16.844 1 79.06 359 GLN A N 1
ATOM 2714 C CA . GLN A 1 359 ? -21.875 63.719 18 1 79.06 359 GLN A CA 1
ATOM 2715 C C . GLN A 1 359 ? -22.016 62.219 17.797 1 79.06 359 GLN A C 1
ATOM 2717 O O . GLN A 1 359 ? -22.016 61.438 18.766 1 79.06 359 GLN A O 1
ATOM 2722 N N . ASN A 1 360 ? -22.141 61.781 16.609 1 82.12 360 ASN A N 1
ATOM 2723 C CA . ASN A 1 360 ? -22.234 60.375 16.281 1 82.12 360 ASN A CA 1
ATOM 2724 C C . ASN A 1 360 ? -20.906 59.844 15.727 1 82.12 360 ASN A C 1
ATOM 2726 O O . ASN A 1 360 ? -20.906 59.031 14.789 1 82.12 360 ASN A O 1
ATOM 2730 N N . ARG A 1 361 ? -19.875 60.25 16.234 1 79.75 361 ARG A N 1
ATOM 2731 C CA . ARG A 1 361 ? -18.547 59.938 15.719 1 79.75 361 ARG A CA 1
ATOM 2732 C C . ARG A 1 361 ? -18.25 58.438 15.883 1 79.75 361 ARG A C 1
ATOM 2734 O O . ARG A 1 361 ? -17.422 57.875 15.156 1 79.75 361 ARG A O 1
ATOM 2741 N N . GLU A 1 362 ? -18.953 57.844 16.719 1 74.44 362 GLU A N 1
ATOM 2742 C CA . GLU A 1 362 ? -18.672 56.438 17 1 74.44 362 GLU A CA 1
ATOM 2743 C C . GLU A 1 362 ? -19.031 55.531 15.812 1 74.44 362 GLU A C 1
ATOM 2745 O O . GLU A 1 362 ? -18.484 54.469 15.648 1 74.44 362 GLU A O 1
ATOM 2750 N N . LEU A 1 363 ? -19.875 55.969 14.984 1 80 363 LEU A N 1
ATOM 2751 C CA . LEU A 1 363 ? -20.328 55.156 13.844 1 80 363 LEU A CA 1
ATOM 2752 C C . LEU A 1 363 ? -19.469 55.438 12.609 1 80 363 LEU A C 1
ATOM 2754 O O . LEU A 1 363 ? -19.688 54.844 11.547 1 80 363 LEU A O 1
ATOM 2758 N N . ILE A 1 364 ? -18.469 56.281 12.789 1 82.88 364 ILE A N 1
ATOM 2759 C CA . ILE A 1 364 ? -17.656 56.656 11.633 1 82.88 364 ILE A CA 1
ATOM 2760 C C . ILE A 1 364 ? -16.234 56.125 11.789 1 82.88 364 ILE A C 1
ATOM 2762 O O . ILE A 1 364 ? -15.609 56.312 12.828 1 82.88 364 ILE A O 1
ATOM 2766 N N . THR A 1 365 ? -15.883 55.281 10.867 1 79.75 365 THR A N 1
ATOM 2767 C CA . THR A 1 365 ? -14.508 54.812 10.812 1 79.75 365 THR A CA 1
ATOM 2768 C C . THR A 1 365 ? -13.758 55.438 9.648 1 79.75 365 THR A C 1
ATOM 2770 O O . THR A 1 365 ? -14.297 55.562 8.539 1 79.75 365 THR A O 1
ATOM 2773 N N . VAL A 1 366 ? -12.602 55.969 9.914 1 80.31 366 VAL A N 1
ATOM 2774 C CA . VAL A 1 366 ? -11.844 56.688 8.891 1 80.31 366 VAL A CA 1
ATOM 2775 C C . VAL A 1 366 ? -10.695 55.781 8.398 1 80.31 366 VAL A C 1
ATOM 2777 O O . VAL A 1 366 ? -9.945 55.25 9.211 1 80.31 366 VAL A O 1
ATOM 2780 N N . PHE A 1 367 ? -10.719 55.469 7.191 1 75.94 367 PHE A N 1
ATOM 2781 C CA . PHE A 1 367 ? -9.641 54.719 6.555 1 75.94 367 PHE A CA 1
ATOM 2782 C C . PHE A 1 367 ? -8.648 55.656 5.875 1 75.94 367 PHE A C 1
ATOM 2784 O O . PHE A 1 367 ? -9.039 56.5 5.066 1 75.94 367 PHE A O 1
ATOM 2791 N N . HIS A 1 368 ? -7.465 55.469 6.316 1 69.06 368 HIS A N 1
ATOM 2792 C CA . HIS A 1 368 ? -6.434 56.312 5.711 1 69.06 368 HIS A CA 1
ATOM 2793 C C . HIS A 1 368 ? -5.691 55.562 4.609 1 69.06 368 HIS A C 1
ATOM 2795 O O . HIS A 1 368 ? -4.816 54.75 4.895 1 69.06 368 HIS A O 1
ATOM 2801 N N . GLY A 1 369 ? -6.285 55.406 3.457 1 60.94 369 GLY A N 1
ATOM 2802 C CA . GLY A 1 369 ? -5.867 54.625 2.303 1 60.94 369 GLY A CA 1
ATOM 2803 C C . GLY A 1 369 ? -4.398 54.781 1.963 1 60.94 369 GLY A C 1
ATOM 2804 O O . GLY A 1 369 ? -3.752 53.844 1.488 1 60.94 369 GLY A O 1
ATOM 2805 N N . GLU A 1 370 ? -3.918 56.031 2.08 1 55.97 370 GLU A N 1
ATOM 2806 C CA . GLU A 1 370 ? -2.531 56.25 1.674 1 55.97 370 GLU A CA 1
ATOM 2807 C C . GLU A 1 370 ? -1.569 55.469 2.582 1 55.97 370 GLU A C 1
ATOM 2809 O O . GLU A 1 370 ? -0.515 55.031 2.135 1 55.97 370 GLU A O 1
ATOM 2814 N N . GLN A 1 371 ? -2.08 55.25 3.768 1 51.81 371 GLN A N 1
ATOM 2815 C CA . GLN A 1 371 ? -1.2 54.625 4.754 1 51.81 371 GLN A CA 1
ATOM 2816 C C . GLN A 1 371 ? -1.501 53.125 4.898 1 51.81 371 GLN A C 1
ATOM 2818 O O . GLN A 1 371 ? -0.592 52.344 5.125 1 51.81 371 GLN A O 1
ATOM 2823 N N . GLU A 1 372 ? -2.789 52.812 4.82 1 54.06 372 GLU A N 1
ATOM 2824 C CA . GLU A 1 372 ? -3.195 51.469 5.121 1 54.06 372 GLU A CA 1
ATOM 2825 C C . GLU A 1 372 ? -3.373 50.625 3.846 1 54.06 372 GLU A C 1
ATOM 2827 O O . GLU A 1 372 ? -3.938 51.125 2.863 1 54.06 372 GLU A O 1
ATOM 2832 N N . GLY A 1 373 ? -2.57 49.625 3.531 1 53.19 373 GLY A N 1
ATOM 2833 C CA . GLY A 1 373 ? -2.59 48.812 2.324 1 53.19 373 GLY A CA 1
ATOM 2834 C C . GLY A 1 373 ? -3.926 48.156 2.082 1 53.19 373 GLY A C 1
ATOM 2835 O O . GLY A 1 373 ? -4.824 48.219 2.922 1 53.19 373 GLY A O 1
ATOM 2836 N N . SER A 1 374 ? -4.199 47.719 0.855 1 54.78 374 SER A N 1
ATOM 2837 C CA . SER A 1 374 ? -5.398 47.062 0.353 1 54.78 374 SER A CA 1
ATOM 2838 C C . SER A 1 374 ? -5.762 45.844 1.212 1 54.78 374 SER A C 1
ATOM 2840 O O . SER A 1 374 ? -6.941 45.531 1.373 1 54.78 374 SER A O 1
ATOM 2842 N N . ASP A 1 375 ? -4.828 45.188 1.857 1 55.88 375 ASP A N 1
ATOM 2843 C CA . ASP A 1 375 ? -5.109 44 2.641 1 55.88 375 ASP A CA 1
ATOM 2844 C C . ASP A 1 375 ? -5.734 44.344 3.986 1 55.88 375 ASP A C 1
ATOM 2846 O O . ASP A 1 375 ? -6.516 43.562 4.539 1 55.88 375 ASP A O 1
ATOM 2850 N N . ASP A 1 376 ? -5.438 45.5 4.402 1 56.66 376 ASP A N 1
ATOM 2851 C CA . ASP A 1 376 ? -6.035 45.969 5.656 1 56.66 376 ASP A CA 1
ATOM 2852 C C . ASP A 1 376 ? -7.52 46.281 5.48 1 56.66 376 ASP A C 1
ATOM 2854 O O . ASP A 1 376 ? -8.297 46.188 6.434 1 56.66 376 ASP A O 1
ATOM 2858 N N . PHE A 1 377 ? -7.684 46.562 4.301 1 60.81 377 PHE A N 1
ATOM 2859 C CA . PHE A 1 377 ? -9.078 46.875 4.012 1 60.81 377 PHE A CA 1
ATOM 2860 C C . PHE A 1 377 ? -9.953 45.625 4.168 1 60.81 377 PHE A C 1
ATOM 2862 O O . PHE A 1 377 ? -11.086 45.719 4.637 1 60.81 377 PHE A O 1
ATOM 2869 N N . ASP A 1 378 ? -9.352 44.594 3.855 1 59.78 378 ASP A N 1
ATOM 2870 C CA . ASP A 1 378 ? -10.094 43.344 4 1 59.78 378 ASP A CA 1
ATOM 2871 C C . ASP A 1 378 ? -10.383 43.031 5.469 1 59.78 378 ASP A C 1
ATOM 2873 O O . ASP A 1 378 ? -11.453 42.531 5.805 1 59.78 378 ASP A O 1
ATOM 2877 N N . THR A 1 379 ? -9.43 43.344 6.156 1 57.38 379 THR A N 1
ATOM 2878 C CA . THR A 1 379 ? -9.625 43.094 7.582 1 57.38 379 THR A CA 1
ATOM 2879 C C . THR A 1 379 ? -10.641 44.094 8.164 1 57.38 379 THR A C 1
ATOM 2881 O O . THR A 1 379 ? -11.391 43.719 9.078 1 57.38 379 THR A O 1
ATOM 2884 N N . PHE A 1 380 ? -10.516 45.219 7.578 1 56.5 380 PHE A N 1
ATOM 2885 C CA . PHE A 1 380 ? -11.43 46.25 8.062 1 56.5 380 PHE A CA 1
ATOM 2886 C C . PHE A 1 380 ? -12.875 45.875 7.723 1 56.5 380 PHE A C 1
ATOM 2888 O O . PHE A 1 380 ? -13.789 46.156 8.508 1 56.5 380 PHE A O 1
ATOM 2895 N N . PHE A 1 381 ? -12.961 45.438 6.5 1 54.88 381 PHE A N 1
ATOM 2896 C CA . PHE A 1 381 ? -14.297 45.094 6.023 1 54.88 381 PHE A CA 1
ATOM 2897 C C . PHE A 1 381 ? -14.867 43.906 6.82 1 54.88 381 PHE A C 1
ATOM 2899 O O . PHE A 1 381 ? -16.078 43.75 6.91 1 54.88 381 PHE A O 1
ATOM 2906 N N . GLY A 1 382 ? -14.07 43.031 7.137 1 51.31 382 GLY A N 1
ATOM 2907 C CA . GLY A 1 382 ? -14.57 41.906 7.891 1 51.31 382 GLY A CA 1
ATOM 2908 C C . GLY A 1 382 ? -15.188 42.312 9.219 1 51.31 382 GLY A C 1
ATOM 2909 O O . GLY A 1 382 ? -15.977 41.531 9.797 1 51.31 382 GLY A O 1
ATOM 2910 N N . PHE A 1 383 ? -14.609 43.281 10 1 50 383 PHE A N 1
ATOM 2911 C CA . PHE A 1 383 ? -15.211 43.688 11.273 1 50 383 PHE A CA 1
ATOM 2912 C C . PHE A 1 383 ? -15.875 45.031 11.148 1 50 383 PHE A C 1
ATOM 2914 O O . PHE A 1 383 ? -15.203 46.062 11.133 1 50 383 PHE A O 1
ATOM 2921 N N . PRO A 1 384 ? -16.891 45.125 10.461 1 46.22 384 PRO A N 1
ATOM 2922 C CA . PRO A 1 384 ? -17.469 46.469 10.453 1 46.22 384 PRO A CA 1
ATOM 2923 C C . PRO A 1 384 ? -17.203 47.25 11.75 1 46.22 384 PRO A C 1
ATOM 2925 O O . PRO A 1 384 ? -17.078 46.625 12.812 1 46.22 384 PRO A O 1
ATOM 2928 N N . PRO A 1 385 ? -16.578 48.406 11.789 1 42.75 385 PRO A N 1
ATOM 2929 C CA . PRO A 1 385 ? -16.391 49.281 12.945 1 42.75 385 PRO A CA 1
ATOM 2930 C C . PRO A 1 385 ? -17.531 49.188 13.953 1 42.75 385 PRO A C 1
ATOM 2932 O O . PRO A 1 385 ? -17.953 50.219 14.5 1 42.75 385 PRO A O 1
ATOM 2935 N N . PHE A 1 386 ? -18.281 48.344 13.945 1 46.09 386 PHE A N 1
ATOM 2936 C CA . PHE A 1 386 ? -19.297 48.312 14.992 1 46.09 386 PHE A CA 1
ATOM 2937 C C . PHE A 1 386 ? -18.656 48.5 16.375 1 46.09 386 PHE A C 1
ATOM 2939 O O . PHE A 1 386 ? -19.312 48.281 17.391 1 46.09 386 PHE A O 1
ATOM 2946 N N . ALA A 1 387 ? -17.453 48.625 16.406 1 42.81 387 ALA A N 1
ATOM 2947 C CA . ALA A 1 387 ? -16.453 48.781 17.469 1 42.81 387 ALA A CA 1
ATOM 2948 C C . ALA A 1 387 ? -16.906 49.844 18.469 1 42.81 387 ALA A C 1
ATOM 2950 O O . ALA A 1 387 ? -16.281 50 19.531 1 42.81 387 ALA A O 1
ATOM 2951 N N . SER A 1 388 ? -17.484 50.875 17.938 1 38.75 388 SER A N 1
ATOM 2952 C CA . SER A 1 388 ? -17.547 52.031 18.828 1 38.75 388 SER A CA 1
ATOM 2953 C C . SER A 1 388 ? -18.156 51.656 20.172 1 38.75 388 SER A C 1
ATOM 2955 O O . SER A 1 388 ? -18.125 52.438 21.109 1 38.75 388 SER A O 1
ATOM 2957 N N . LYS A 1 389 ? -19.016 50.781 20.078 1 43.09 389 LYS A N 1
ATOM 2958 C CA . LYS A 1 389 ? -19.656 50.594 21.375 1 43.09 389 LYS A CA 1
ATOM 2959 C C . LYS A 1 389 ? -18.766 49.781 22.312 1 43.09 389 LYS A C 1
ATOM 2961 O O . LYS A 1 389 ? -19.234 49.281 23.344 1 43.09 389 LYS A O 1
ATOM 2966 N N . ARG A 1 390 ? -17.594 49.719 22 1 48.25 390 ARG A N 1
ATOM 2967 C CA . ARG A 1 390 ? -16.656 48.781 22.625 1 48.25 390 ARG A CA 1
ATOM 2968 C C . ARG A 1 390 ? -16.234 49.281 24 1 48.25 390 ARG A C 1
ATOM 2970 O O . ARG A 1 390 ? -15.242 50.031 24.109 1 48.25 390 ARG A O 1
ATOM 2977 N N . VAL A 1 391 ? -17.094 49.594 24.609 1 45.38 391 VAL A N 1
ATOM 2978 C CA . VAL A 1 391 ? -16.578 50.031 25.891 1 45.38 391 VAL A CA 1
ATOM 2979 C C . VAL A 1 391 ? -16.031 48.844 26.688 1 45.38 391 VAL A C 1
ATOM 2981 O O . VAL A 1 391 ? -15.008 48.969 27.344 1 45.38 391 VAL A O 1
ATOM 2984 N N . SER A 1 392 ? -16.828 47.688 26.734 1 47.5 392 SER A N 1
ATOM 2985 C CA . SER A 1 392 ? -16.453 46.688 27.75 1 47.5 392 SER A CA 1
ATOM 2986 C C . SER A 1 392 ? -15.852 45.438 27.125 1 47.5 392 SER A C 1
ATOM 2988 O O . SER A 1 392 ? -16.125 45.125 25.969 1 47.5 392 SER A O 1
ATOM 2990 N N . SER A 1 393 ? -14.742 44.938 27.531 1 53.12 393 SER A N 1
ATOM 2991 C CA . SER A 1 393 ? -14.016 43.719 27.203 1 53.12 393 SER A CA 1
ATOM 2992 C C . SER A 1 393 ? -14.891 42.469 27.375 1 53.12 393 SER A C 1
ATOM 2994 O O . SER A 1 393 ? -14.414 41.344 27.234 1 53.12 393 SER A O 1
ATOM 2996 N N . GLU A 1 394 ? -16.172 42.656 27.516 1 60.16 394 GLU A N 1
ATOM 2997 C CA . GLU A 1 394 ? -16.984 41.469 27.75 1 60.16 394 GLU A CA 1
ATOM 2998 C C . GLU A 1 394 ? -17.406 40.812 26.453 1 60.16 394 GLU A C 1
ATOM 3000 O O . GLU A 1 394 ? -17.703 41.5 25.469 1 60.16 394 GLU A O 1
ATOM 3005 N N . ALA A 1 395 ? -17.406 39.469 26.297 1 64.69 395 ALA A N 1
ATOM 3006 C CA . ALA A 1 395 ? -17.672 38.625 25.141 1 64.69 395 ALA A CA 1
ATOM 3007 C C . ALA A 1 395 ? -19.047 38.875 24.547 1 64.69 395 ALA A C 1
ATOM 3009 O O . ALA A 1 395 ? -19.25 38.75 23.344 1 64.69 395 ALA A O 1
ATOM 3010 N N . SER A 1 396 ? -20.031 39.312 25.359 1 65.06 396 SER A N 1
ATOM 3011 C CA . SER A 1 396 ? -21.406 39.469 24.906 1 65.06 396 SER A CA 1
ATOM 3012 C C . SER A 1 396 ? -21.5 40.562 23.844 1 65.06 396 SER A C 1
ATOM 3014 O O . SER A 1 396 ? -22.375 40.531 22.984 1 65.06 396 SER A O 1
ATOM 3016 N N . GLU A 1 397 ? -20.469 41.406 23.938 1 65.94 397 GLU A N 1
ATOM 3017 C CA . GLU A 1 397 ? -20.5 42.531 22.969 1 65.94 397 GLU A CA 1
ATOM 3018 C C . GLU A 1 397 ? -19.984 42.062 21.609 1 65.94 397 GLU A C 1
ATOM 3020 O O . GLU A 1 397 ? -20.297 42.688 20.594 1 65.94 397 GLU A O 1
ATOM 3025 N N . TYR A 1 398 ? -19.406 40.875 21.656 1 76.12 398 TYR A N 1
ATOM 3026 C CA . TYR A 1 398 ? -18.766 40.438 20.422 1 76.12 398 TYR A CA 1
ATOM 3027 C C . TYR A 1 398 ? -19.484 39.219 19.828 1 76.12 398 TYR A C 1
ATOM 3029 O O . TYR A 1 398 ? -19.016 38.656 18.844 1 76.12 398 TYR A O 1
ATOM 3037 N N . THR A 1 399 ? -20.609 38.812 20.312 1 79.38 399 THR A N 1
ATOM 3038 C CA . THR A 1 399 ? -21.312 37.625 19.859 1 79.38 399 THR A CA 1
ATOM 3039 C C . THR A 1 399 ? -21.859 37.812 18.453 1 79.38 399 THR A C 1
ATOM 3041 O O . THR A 1 399 ? -21.891 36.906 17.641 1 79.38 399 THR A O 1
ATOM 3044 N N . GLU A 1 400 ? -22.328 39 18.109 1 73.88 400 GLU A N 1
ATOM 3045 C CA . GLU A 1 400 ? -22.875 39.25 16.781 1 73.88 400 GLU A CA 1
ATOM 3046 C C . GLU A 1 400 ? -21.781 39.25 15.719 1 73.88 400 GLU A C 1
ATOM 3048 O O . GLU A 1 400 ? -22.016 38.781 14.594 1 73.88 400 GLU A O 1
ATOM 3053 N N . GLU A 1 401 ? -20.672 39.812 16.156 1 75.31 401 GLU A N 1
ATOM 3054 C CA . GLU A 1 401 ? -19.547 39.75 15.227 1 75.31 401 GLU A CA 1
ATOM 3055 C C . GLU A 1 401 ? -19.109 38.312 14.969 1 75.31 401 GLU A C 1
ATOM 3057 O O . GLU A 1 401 ? -18.703 37.969 13.859 1 75.31 401 GLU A O 1
ATOM 3062 N N . LEU A 1 402 ? -19.188 37.531 15.969 1 82.75 402 LEU A N 1
ATOM 3063 C CA . LEU A 1 402 ? -18.812 36.156 15.805 1 82.75 402 LEU A CA 1
ATOM 3064 C C . LEU A 1 402 ? -19.781 35.406 14.891 1 82.75 402 LEU A C 1
ATOM 3066 O O . LEU A 1 402 ? -19.375 34.625 14.047 1 82.75 402 LEU A O 1
ATOM 3070 N N . LYS A 1 403 ? -21.047 35.688 15.07 1 80 403 LYS A N 1
ATOM 3071 C CA . LYS A 1 403 ? -22.062 35.062 14.219 1 80 403 LYS A CA 1
ATOM 3072 C C . LYS A 1 403 ? -21.859 35.469 12.758 1 80 403 LYS A C 1
ATOM 3074 O O . LYS A 1 403 ? -22.078 34.656 11.852 1 80 403 LYS A O 1
ATOM 3079 N N . LEU A 1 404 ? -21.406 36.688 12.562 1 73.81 404 LEU A N 1
ATOM 3080 C CA . LEU A 1 404 ? -21.141 37.188 11.203 1 73.81 404 LEU A CA 1
ATOM 3081 C C . LEU A 1 404 ? -19.906 36.5 10.625 1 73.81 404 LEU A C 1
ATOM 3083 O O . LEU A 1 404 ? -19.875 36.156 9.445 1 73.81 404 LEU A O 1
ATOM 3087 N N . ALA A 1 405 ? -18.938 36.344 11.492 1 78.31 405 ALA A N 1
ATOM 3088 C CA . ALA A 1 405 ? -17.719 35.656 11.039 1 78.31 405 ALA A CA 1
ATOM 3089 C C . ALA A 1 405 ? -18.016 34.219 10.625 1 78.31 405 ALA A C 1
ATOM 3091 O O . ALA A 1 405 ? -17.438 33.719 9.656 1 78.31 405 ALA A O 1
ATOM 3092 N N . VAL A 1 406 ? -18.875 33.594 11.32 1 83 406 VAL A N 1
ATOM 3093 C CA . VAL A 1 406 ? -19.25 32.219 11.008 1 83 406 VAL A CA 1
ATOM 3094 C C . VAL A 1 406 ? -20.047 32.188 9.711 1 83 406 VAL A C 1
ATOM 3096 O O . VAL A 1 406 ? -19.844 31.297 8.867 1 83 406 VAL A O 1
ATOM 3099 N N . ALA A 1 407 ? -20.891 33.094 9.562 1 74.25 407 ALA A N 1
ATOM 3100 C CA . ALA A 1 407 ? -21.719 33.156 8.359 1 74.25 407 ALA A CA 1
ATOM 3101 C C . ALA A 1 407 ? -20.875 33.375 7.113 1 74.25 407 ALA A C 1
ATOM 3103 O O . ALA A 1 407 ? -21.141 32.812 6.051 1 74.25 407 ALA A O 1
ATOM 3104 N N . TRP A 1 408 ? -19.812 34.219 7.328 1 70.81 408 TRP A N 1
ATOM 3105 C CA . TRP A 1 408 ? -18.938 34.531 6.203 1 70.81 408 TRP A CA 1
ATOM 3106 C C . TRP A 1 408 ? -17.859 33.469 6.031 1 70.81 408 TRP A C 1
ATOM 3108 O O . TRP A 1 408 ? -17.141 33.469 5.027 1 70.81 408 TRP A O 1
ATOM 3118 N N . ASN A 1 409 ? -17.703 32.531 6.855 1 79 409 ASN A N 1
ATOM 3119 C CA . ASN A 1 409 ? -16.688 31.484 6.863 1 79 409 ASN A CA 1
ATOM 3120 C C . ASN A 1 409 ? -15.273 32.062 6.82 1 79 409 ASN A C 1
ATOM 3122 O O . ASN A 1 409 ? -14.461 31.672 5.992 1 79 409 ASN A O 1
ATOM 3126 N N . ARG A 1 410 ? -15.055 33.125 7.52 1 77.94 410 ARG A N 1
ATOM 3127 C CA . ARG A 1 410 ? -13.742 33.75 7.629 1 77.94 410 ARG A CA 1
ATOM 3128 C C . ARG A 1 410 ? -13.086 33.406 8.961 1 77.94 410 ARG A C 1
ATOM 3130 O O . ARG A 1 410 ? -13.148 34.219 9.906 1 77.94 410 ARG A O 1
ATOM 3137 N N . VAL A 1 411 ? -12.445 32.375 8.898 1 84.31 411 VAL A N 1
ATOM 3138 C CA . VAL A 1 411 ? -11.812 31.875 10.109 1 84.31 411 VAL A CA 1
ATOM 3139 C C . VAL A 1 411 ? -10.57 32.688 10.422 1 84.31 411 VAL A C 1
ATOM 3141 O O . VAL A 1 411 ? -10.188 32.844 11.586 1 84.31 411 VAL A O 1
ATOM 3144 N N . ASP A 1 412 ? -9.914 33.344 9.461 1 75.44 412 ASP A N 1
ATOM 3145 C CA . ASP A 1 412 ? -8.711 34.125 9.648 1 75.44 412 ASP A CA 1
ATOM 3146 C C . ASP A 1 412 ? -9 35.375 10.508 1 75.44 412 ASP A C 1
ATOM 3148 O O . ASP A 1 412 ? -8.25 35.688 11.438 1 75.44 412 ASP A O 1
ATOM 3152 N N . ILE A 1 413 ? -10.156 35.938 10.195 1 70.5 413 ILE A N 1
ATOM 3153 C CA . ILE A 1 413 ? -10.539 37.156 10.922 1 70.5 413 ILE A CA 1
ATOM 3154 C C . ILE A 1 413 ? -10.93 36.781 12.352 1 70.5 413 ILE A C 1
ATOM 3156 O O . ILE A 1 413 ? -10.633 37.5 13.297 1 70.5 413 ILE A O 1
ATOM 3160 N N . ALA A 1 414 ? -11.625 35.625 12.445 1 79.81 414 ALA A N 1
ATOM 3161 C CA . ALA A 1 414 ? -12.039 35.219 13.781 1 79.81 414 ALA A CA 1
ATOM 3162 C C . ALA A 1 414 ? -10.828 34.906 14.656 1 79.81 414 ALA A C 1
ATOM 3164 O O . ALA A 1 414 ? -10.812 35.25 15.844 1 79.81 414 ALA A O 1
ATOM 3165 N N . LYS A 1 415 ? -9.867 34.406 14.141 1 78.75 415 LYS A N 1
ATOM 3166 C CA . LYS A 1 415 ? -8.688 34.031 14.906 1 78.75 415 LYS A CA 1
ATOM 3167 C C . LYS A 1 415 ? -7.883 35.25 15.336 1 78.75 415 LYS A C 1
ATOM 3169 O O . LYS A 1 415 ? -7.383 35.312 16.453 1 78.75 415 LYS A O 1
ATOM 3174 N N . THR A 1 416 ? -7.797 36.156 14.422 1 68.94 416 THR A N 1
ATOM 3175 C CA . THR A 1 416 ? -6.93 37.312 14.68 1 68.94 416 THR A CA 1
ATOM 3176 C C . THR A 1 416 ? -7.656 38.344 15.523 1 68.94 416 THR A C 1
ATOM 3178 O O . THR A 1 416 ? -7.055 38.969 16.406 1 68.94 416 THR A O 1
ATOM 3181 N N . GLU A 1 417 ? -8.953 38.469 15.305 1 69.12 417 GLU A N 1
ATOM 3182 C CA . GLU A 1 417 ? -9.641 39.594 15.938 1 69.12 417 GLU A CA 1
ATOM 3183 C C . GLU A 1 417 ? -10.461 39.125 17.141 1 69.12 417 GLU A C 1
ATOM 3185 O O . GLU A 1 417 ? -10.602 39.875 18.125 1 69.12 417 GLU A O 1
ATOM 3190 N N . LEU A 1 418 ? -10.984 38.031 17.031 1 77.19 418 LEU A N 1
ATOM 3191 C CA . LEU A 1 418 ? -11.945 37.656 18.062 1 77.19 418 LEU A CA 1
ATOM 3192 C C . LEU A 1 418 ? -11.312 36.719 19.078 1 77.19 418 LEU A C 1
ATOM 3194 O O . LEU A 1 418 ? -11.672 36.719 20.25 1 77.19 418 LEU A O 1
ATOM 3198 N N . PHE A 1 419 ? -10.445 35.875 18.625 1 77.12 419 PHE A N 1
ATOM 3199 C CA . PHE A 1 419 ? -9.875 34.906 19.531 1 77.12 419 PHE A CA 1
ATOM 3200 C C . PHE A 1 419 ? -8.391 35.188 19.766 1 77.12 419 PHE A C 1
ATOM 3202 O O . PHE A 1 419 ? -7.559 34.281 19.672 1 77.12 419 PHE A O 1
ATOM 3209 N N . ASN A 1 420 ? -8.031 36.438 19.812 1 64.44 420 ASN A N 1
ATOM 3210 C CA . ASN A 1 420 ? -6.648 36.844 20.031 1 64.44 420 ASN A CA 1
ATOM 3211 C C . ASN A 1 420 ? -6.289 36.812 21.516 1 64.44 420 ASN A C 1
ATOM 3213 O O . ASN A 1 420 ? -5.16 37.125 21.891 1 64.44 420 ASN A O 1
ATOM 3217 N N . GLY A 1 421 ? -7.18 36.25 22.406 1 63.25 421 GLY A N 1
ATOM 3218 C CA . GLY A 1 421 ? -6.852 36.156 23.828 1 63.25 421 GLY A CA 1
ATOM 3219 C C . GLY A 1 421 ? -7.449 37.25 24.672 1 63.25 421 GLY A C 1
ATOM 3220 O O . GLY A 1 421 ? -7.539 37.156 25.891 1 63.25 421 GLY A O 1
ATOM 3221 N N . ASP A 1 422 ? -7.84 38.438 23.984 1 61.09 422 ASP A N 1
ATOM 3222 C CA . ASP A 1 422 ? -8.336 39.594 24.719 1 61.09 422 ASP A CA 1
ATOM 3223 C C . ASP A 1 422 ? -9.781 39.375 25.172 1 61.09 422 ASP A C 1
ATOM 3225 O O . ASP A 1 422 ? -10.203 39.906 26.203 1 61.09 422 ASP A O 1
ATOM 3229 N N . ILE A 1 423 ? -10.477 38.594 24.438 1 71.06 423 ILE A N 1
ATOM 3230 C CA . ILE A 1 423 ? -11.883 38.375 24.734 1 71.06 423 ILE A CA 1
ATOM 3231 C C . ILE A 1 423 ? -12.062 37.062 25.453 1 71.06 423 ILE A C 1
ATOM 3233 O O . ILE A 1 423 ? -11.5 36.031 25.031 1 71.06 423 ILE A O 1
ATOM 3237 N N . GLN A 1 424 ? -12.68 37.062 26.594 1 70.06 424 GLN A N 1
ATOM 3238 C CA . GLN A 1 424 ? -12.945 35.844 27.312 1 70.06 424 GLN A CA 1
ATOM 3239 C C . GLN A 1 424 ? -14.297 35.25 26.922 1 70.06 424 GLN A C 1
ATOM 3241 O O . GLN A 1 424 ? -15.344 35.781 27.281 1 70.06 424 GLN A O 1
ATOM 3246 N N . TRP A 1 425 ? -14.32 34.219 26.172 1 77.25 425 TRP A N 1
ATOM 3247 C CA . TRP A 1 425 ? -15.523 33.531 25.688 1 77.25 425 TRP A CA 1
ATOM 3248 C C . TRP A 1 425 ? -16 32.5 26.688 1 77.25 425 TRP A C 1
ATOM 3250 O O . TRP A 1 425 ? -15.203 31.719 27.219 1 77.25 425 TRP A O 1
ATOM 3260 N N . LYS A 1 426 ? -17.219 32.625 27.156 1 77.62 426 LYS A N 1
ATOM 3261 C CA . LYS A 1 426 ? -17.844 31.609 28 1 77.62 426 LYS A CA 1
ATOM 3262 C C . LYS A 1 426 ? -18.562 30.562 27.156 1 77.62 426 LYS A C 1
ATOM 3264 O O . LYS A 1 426 ? -18.828 30.781 25.969 1 77.62 426 LYS A O 1
ATOM 3269 N N . TYR A 1 427 ? -18.922 29.516 27.703 1 82.44 427 TYR A N 1
ATOM 3270 C CA . TYR A 1 427 ? -19.578 28.406 27.031 1 82.44 427 TYR A CA 1
ATOM 3271 C C . TYR A 1 427 ? -20.922 28.844 26.453 1 82.44 427 TYR A C 1
ATOM 3273 O O . TYR A 1 427 ? -21.266 28.5 25.328 1 82.44 427 TYR A O 1
ATOM 3281 N N . GLU A 1 428 ? -21.672 29.594 27.188 1 80.19 428 GLU A N 1
ATOM 3282 C CA . GLU A 1 428 ? -23.031 29.969 26.797 1 80.19 428 GLU A CA 1
ATOM 3283 C C . GLU A 1 428 ? -23.016 30.875 25.562 1 80.19 428 GLU A C 1
ATOM 3285 O O . GLU A 1 428 ? -23.969 30.875 24.781 1 80.19 428 GLU A O 1
ATOM 3290 N N . ASP A 1 429 ? -21.859 31.5 25.391 1 81.5 429 ASP A N 1
ATOM 3291 C CA . ASP A 1 429 ? -21.766 32.438 24.25 1 81.5 429 ASP A CA 1
ATOM 3292 C C . ASP A 1 429 ? -21.484 31.672 22.953 1 81.5 429 ASP A C 1
ATOM 3294 O O . ASP A 1 429 ? -21.828 32.125 21.875 1 81.5 429 ASP A O 1
ATOM 3298 N N . LEU A 1 430 ? -20.859 30.531 23.109 1 87.88 430 LEU A N 1
ATOM 3299 C CA . LEU A 1 430 ? -20.359 29.828 21.922 1 87.88 430 LEU A CA 1
ATOM 3300 C C . LEU A 1 430 ? -21.312 28.719 21.516 1 87.88 430 LEU A C 1
ATOM 3302 O O . LEU A 1 430 ? -21.188 28.172 20.406 1 87.88 430 LEU A O 1
ATOM 3306 N N . GLU A 1 431 ? -22.328 28.406 22.234 1 88.12 431 GLU A N 1
ATOM 3307 C CA . GLU A 1 431 ? -23.188 27.25 22 1 88.12 431 GLU A CA 1
ATOM 3308 C C . GLU A 1 431 ? -23.969 27.406 20.703 1 88.12 431 GLU A C 1
ATOM 3310 O O . GLU A 1 431 ? -23.984 26.5 19.875 1 88.12 431 GLU A O 1
ATOM 3315 N N . ASP A 1 432 ? -24.547 28.516 20.453 1 84.94 432 ASP A N 1
ATOM 3316 C CA . ASP A 1 432 ? -25.359 28.734 19.25 1 84.94 432 ASP A CA 1
ATOM 3317 C C . ASP A 1 432 ? -24.484 28.797 18 1 84.94 432 ASP A C 1
ATOM 3319 O O . ASP A 1 432 ? -24.875 28.297 16.953 1 84.94 432 ASP A O 1
ATOM 3323 N N . SER A 1 433 ? -23.375 29.484 18.156 1 87.31 433 SER A N 1
ATOM 3324 C CA . SER A 1 433 ? -22.484 29.562 17.016 1 87.31 433 SER A CA 1
ATOM 3325 C C . SER A 1 433 ? -21.922 28.188 16.641 1 87.31 433 SER A C 1
ATOM 3327 O O . SER A 1 433 ? -21.656 27.922 15.469 1 87.31 433 SER A O 1
ATOM 3329 N N . MET A 1 434 ? -21.781 27.344 17.625 1 91.62 434 MET A N 1
ATOM 3330 C CA . MET A 1 434 ? -21.312 25.984 17.375 1 91.62 434 MET A CA 1
ATOM 3331 C C . MET A 1 434 ? -22.344 25.188 16.578 1 91.62 434 MET A C 1
ATOM 3333 O O . MET A 1 434 ? -22 24.484 15.625 1 91.62 434 MET A O 1
ATOM 3337 N N . THR A 1 435 ? -23.609 25.297 16.953 1 91.31 435 THR A N 1
ATOM 3338 C CA . THR A 1 435 ? -24.688 24.609 16.234 1 91.31 435 THR A CA 1
ATOM 3339 C C . THR A 1 435 ? -24.766 25.094 14.789 1 91.31 435 THR A C 1
ATOM 3341 O O . THR A 1 435 ? -24.969 24.297 13.875 1 91.31 435 THR A O 1
ATOM 3344 N N . ASP A 1 436 ? -24.516 26.375 14.586 1 87.94 436 ASP A N 1
ATOM 3345 C CA . ASP A 1 436 ? -24.547 26.938 13.242 1 87.94 436 ASP A CA 1
ATOM 3346 C C . ASP A 1 436 ? -23.359 26.438 12.414 1 87.94 436 ASP A C 1
ATOM 3348 O O . ASP A 1 436 ? -23.5 26.172 11.219 1 87.94 436 ASP A O 1
ATOM 3352 N N . ALA A 1 437 ? -22.25 26.391 13.07 1 90.94 437 ALA A N 1
ATOM 3353 C CA . ALA A 1 437 ? -21.062 25.906 12.367 1 90.94 437 ALA A CA 1
ATOM 3354 C C . ALA A 1 437 ? -21.219 24.453 11.953 1 90.94 437 ALA A C 1
ATOM 3356 O O . ALA A 1 437 ? -20.766 24.047 10.875 1 90.94 437 ALA A O 1
ATOM 3357 N N . LEU A 1 438 ? -21.906 23.641 12.758 1 93.44 438 LEU A N 1
ATOM 3358 C CA . LEU A 1 438 ? -22.109 22.219 12.461 1 93.44 438 LEU A CA 1
ATOM 3359 C C . LEU A 1 438 ? -23.109 22.031 11.336 1 93.44 438 LEU A C 1
ATOM 3361 O O . LEU A 1 438 ? -22.859 21.312 10.375 1 93.44 438 LEU A O 1
ATOM 3365 N N . ILE A 1 439 ? -24.203 22.719 11.422 1 90.5 439 ILE A N 1
ATOM 3366 C CA . ILE A 1 439 ? -25.297 22.562 10.461 1 90.5 439 ILE A CA 1
ATOM 3367 C C . ILE A 1 439 ? -24.844 23.062 9.086 1 90.5 439 ILE A C 1
ATOM 3369 O O . ILE A 1 439 ? -25.188 22.469 8.062 1 90.5 439 ILE A O 1
ATOM 3373 N N . ASN A 1 440 ? -23.969 24.094 9.062 1 86.62 440 ASN A N 1
ATOM 3374 C CA . ASN A 1 440 ? -23.531 24.672 7.793 1 86.62 440 ASN A CA 1
ATOM 3375 C C . ASN A 1 440 ? -22.203 24.094 7.336 1 86.62 440 ASN A C 1
ATOM 3377 O O . ASN A 1 440 ? -21.594 24.594 6.387 1 86.62 440 ASN A O 1
ATOM 3381 N N . ASP A 1 441 ? -21.656 23.062 7.922 1 90.5 441 ASP A N 1
ATOM 3382 C CA . ASP A 1 441 ? -20.469 22.297 7.535 1 90.5 441 ASP A CA 1
ATOM 3383 C C . ASP A 1 441 ? -19.234 23.188 7.48 1 90.5 441 ASP A C 1
ATOM 3385 O O . ASP A 1 441 ? -18.562 23.266 6.445 1 90.5 441 ASP A O 1
ATOM 3389 N N . LYS A 1 442 ? -18.969 23.906 8.516 1 91.88 442 LYS A N 1
ATOM 3390 C CA . LYS A 1 442 ? -17.766 24.719 8.664 1 91.88 442 LYS A CA 1
ATOM 3391 C C . LYS A 1 442 ? -16.812 24.109 9.695 1 91.88 442 LYS A C 1
ATOM 3393 O O . LYS A 1 442 ? -16.781 24.547 10.852 1 91.88 442 LYS A O 1
ATOM 3398 N N . PRO A 1 443 ? -15.977 23.188 9.234 1 93.56 443 PRO A N 1
ATOM 3399 C CA . PRO A 1 443 ? -15.148 22.438 10.188 1 93.56 443 PRO A CA 1
ATOM 3400 C C . PRO A 1 443 ? -14.078 23.297 10.852 1 93.56 443 PRO A C 1
ATOM 3402 O O . PRO A 1 443 ? -13.742 23.078 12.016 1 93.56 443 PRO A O 1
ATOM 3405 N N . GLN A 1 444 ? -13.578 24.391 10.219 1 91.25 444 GLN A N 1
ATOM 3406 C CA . GLN A 1 444 ? -12.531 25.219 10.805 1 91.25 444 GLN A CA 1
ATOM 3407 C C . GLN A 1 444 ? -13.062 26.016 12 1 91.25 444 GLN A C 1
ATOM 3409 O O . GLN A 1 444 ? -12.336 26.219 12.977 1 91.25 444 GLN A O 1
ATOM 3414 N N . PHE A 1 445 ? -14.32 26.406 11.914 1 90.81 445 PHE A N 1
ATOM 3415 C CA . PHE A 1 445 ? -14.922 27.094 13.039 1 90.81 445 PHE A CA 1
ATOM 3416 C C . PHE A 1 445 ? -15.172 26.141 14.203 1 90.81 445 PHE A C 1
ATOM 3418 O O . PHE A 1 445 ? -15.023 26.516 15.367 1 90.81 445 PHE A O 1
ATOM 3425 N N . VAL A 1 446 ? -15.594 24.953 13.852 1 93.12 446 VAL A N 1
ATOM 3426 C CA . VAL A 1 446 ? -15.805 23.953 14.906 1 93.12 446 VAL A CA 1
ATOM 3427 C C . VAL A 1 446 ? -14.492 23.719 15.656 1 93.12 446 VAL A C 1
ATOM 3429 O O . VAL A 1 446 ? -14.484 23.656 16.891 1 93.12 446 VAL A O 1
ATOM 3432 N N . ARG A 1 447 ? -13.469 23.641 14.906 1 88.94 447 ARG A N 1
ATOM 3433 C CA . ARG A 1 447 ? -12.156 23.453 15.516 1 88.94 447 ARG A CA 1
ATOM 3434 C C . ARG A 1 447 ? -11.789 24.656 16.391 1 88.94 447 ARG A C 1
ATOM 3436 O O . ARG A 1 447 ? -11.258 24.484 17.484 1 88.94 447 ARG A O 1
ATOM 3443 N N . LEU A 1 448 ? -12.023 25.828 15.883 1 87.62 448 LEU A N 1
ATOM 3444 C CA . LEU A 1 448 ? -11.703 27.047 16.594 1 87.62 448 LEU A CA 1
ATOM 3445 C C . LEU A 1 448 ? -12.461 27.125 17.922 1 87.62 448 LEU A C 1
ATOM 3447 O O . LEU A 1 448 ? -11.891 27.5 18.938 1 87.62 448 LEU A O 1
ATOM 3451 N N . PHE A 1 449 ? -13.711 26.719 17.938 1 88.38 449 PHE A N 1
ATOM 3452 C CA . PHE A 1 449 ? -14.539 26.797 19.141 1 88.38 449 PHE A CA 1
ATOM 3453 C C . PHE A 1 449 ? -14.094 25.766 20.156 1 88.38 449 PHE A C 1
ATOM 3455 O O . PHE A 1 449 ? -14.07 26.047 21.359 1 88.38 449 PHE A O 1
ATOM 3462 N N . CYS A 1 450 ? -13.727 24.594 19.688 1 84.25 450 CYS A N 1
ATOM 3463 C CA . CYS A 1 450 ? -13.289 23.531 20.594 1 84.25 450 CYS A CA 1
ATOM 3464 C C . CYS A 1 450 ? -11.938 23.875 21.219 1 84.25 450 CYS A C 1
ATOM 3466 O O . CYS A 1 450 ? -11.648 23.484 22.344 1 84.25 450 CYS A O 1
ATOM 3468 N N . GLU A 1 451 ? -11.172 24.641 20.484 1 77.38 451 GLU A N 1
ATOM 3469 C CA . GLU A 1 451 ? -9.852 25 20.984 1 77.38 451 GLU A CA 1
ATOM 3470 C C . GLU A 1 451 ? -9.93 26.188 21.938 1 77.38 451 GLU A C 1
ATOM 3472 O O . GLU A 1 451 ? -9.023 26.406 22.734 1 77.38 451 GLU A O 1
ATOM 3477 N N . ASN A 1 452 ? -11.023 26.938 21.75 1 76.25 452 ASN A N 1
ATOM 3478 C CA . ASN A 1 452 ? -11.094 28.172 22.516 1 76.25 452 ASN A CA 1
ATOM 3479 C C . ASN A 1 452 ? -12.164 28.094 23.609 1 76.25 452 ASN A C 1
ATOM 3481 O O . ASN A 1 452 ? -12.859 29.078 23.875 1 76.25 452 ASN A O 1
ATOM 3485 N N . GLY A 1 453 ? -12.344 26.953 24.266 1 71.31 453 GLY A N 1
ATOM 3486 C CA . GLY A 1 453 ? -13.109 26.938 25.5 1 71.31 453 GLY A CA 1
ATOM 3487 C C . GLY A 1 453 ? -14.375 26.109 25.406 1 71.31 453 GLY A C 1
ATOM 3488 O O . GLY A 1 453 ? -15.016 25.828 26.438 1 71.31 453 GLY A O 1
ATOM 3489 N N . LEU A 1 454 ? -14.82 25.75 24.266 1 82.88 454 LEU A N 1
ATOM 3490 C CA . LEU A 1 454 ? -16.031 24.953 24.188 1 82.88 454 LEU A CA 1
ATOM 3491 C C . LEU A 1 454 ? -15.734 23.484 24.469 1 82.88 454 LEU A C 1
ATOM 3493 O O . LEU A 1 454 ? -14.867 22.891 23.828 1 82.88 454 LEU A O 1
ATOM 3497 N N . ASN A 1 455 ? -16.391 23.016 25.516 1 81.75 455 ASN A N 1
ATOM 3498 C CA . ASN A 1 455 ? -16.266 21.594 25.812 1 81.75 455 ASN A CA 1
ATOM 3499 C C . ASN A 1 455 ? -17.391 20.781 25.172 1 81.75 455 ASN A C 1
ATOM 3501 O O . ASN A 1 455 ? -18.562 21 25.469 1 81.75 455 ASN A O 1
ATOM 3505 N N . ILE A 1 456 ? -17.125 19.875 24.391 1 88.44 456 ILE A N 1
ATOM 3506 C CA . ILE A 1 456 ? -18.062 19.109 23.562 1 88.44 456 ILE A CA 1
ATOM 3507 C C . ILE A 1 456 ? -18.922 18.219 24.469 1 88.44 456 ILE A C 1
ATOM 3509 O O . ILE A 1 456 ? -20.047 17.844 24.094 1 88.44 456 ILE A O 1
ATOM 3513 N N . LEU A 1 457 ? -18.5 17.844 25.672 1 85.62 457 LEU A N 1
ATOM 3514 C CA . LEU A 1 457 ? -19.281 16.984 26.578 1 85.62 457 LEU A CA 1
ATOM 3515 C C . LEU A 1 457 ? -20.5 17.719 27.109 1 85.62 457 LEU A C 1
ATOM 3517 O O . LEU A 1 457 ? -21.562 17.109 27.266 1 85.62 457 LEU A O 1
ATOM 3521 N N . ASP A 1 458 ? -20.281 18.938 27.312 1 85.5 458 ASP A N 1
ATOM 3522 C CA . ASP A 1 458 ? -21.422 19.719 27.797 1 85.5 458 ASP A CA 1
ATOM 3523 C C . ASP A 1 458 ? -22.328 20.125 26.656 1 85.5 458 ASP A C 1
ATOM 3525 O O . ASP A 1 458 ? -23.531 20.297 26.844 1 85.5 458 ASP A O 1
ATOM 3529 N N . TYR A 1 459 ? -21.75 20.312 25.547 1 91.19 459 TYR A N 1
ATOM 3530 C CA . TYR A 1 459 ? -22.516 20.781 24.406 1 91.19 459 TYR A CA 1
ATOM 3531 C C . TYR A 1 459 ? -23.438 19.703 23.891 1 91.19 459 TYR A C 1
ATOM 3533 O O . TYR A 1 459 ? -24.609 19.969 23.609 1 91.19 459 TYR A O 1
ATOM 3541 N N . LEU A 1 460 ? -22.906 18.469 23.781 1 93.44 460 LEU A N 1
ATOM 3542 C CA . LEU A 1 460 ? -23.672 17.453 23.062 1 93.44 460 LEU A CA 1
ATOM 3543 C C . LEU A 1 460 ? -24.531 16.641 24.016 1 93.44 460 LEU A C 1
ATOM 3545 O O . LEU A 1 460 ? -24.062 15.648 24.594 1 93.44 460 LEU A O 1
ATOM 3549 N N . THR A 1 461 ? -25.688 16.984 24.25 1 93.12 461 THR A N 1
ATOM 3550 C CA . THR A 1 461 ? -26.734 16.219 24.906 1 93.12 461 THR A CA 1
ATOM 3551 C C . THR A 1 461 ? -27.562 15.453 23.891 1 93.12 461 THR A C 1
ATOM 3553 O O . THR A 1 461 ? -27.453 15.688 22.688 1 93.12 461 THR A O 1
ATOM 3556 N N . TYR A 1 462 ? -28.344 14.531 24.234 1 94 462 TYR A N 1
ATOM 3557 C CA . TYR A 1 462 ? -29.156 13.766 23.297 1 94 462 TYR A CA 1
ATOM 3558 C C . TYR A 1 462 ? -30.219 14.648 22.672 1 94 462 TYR A C 1
ATOM 3560 O O . TYR A 1 462 ? -30.625 14.422 21.531 1 94 462 TYR A O 1
ATOM 3568 N N . ARG A 1 463 ? -30.641 15.703 23.391 1 90.56 463 ARG A N 1
ATOM 3569 C CA . ARG A 1 463 ? -31.562 16.672 22.812 1 90.56 463 ARG A CA 1
ATOM 3570 C C . ARG A 1 463 ? -30.922 17.422 21.656 1 90.56 463 ARG A C 1
ATOM 3572 O O . ARG A 1 463 ? -31.531 17.578 20.594 1 90.56 463 ARG A O 1
ATOM 3579 N N . ARG A 1 464 ? -29.703 17.828 21.906 1 92.56 464 ARG A N 1
ATOM 3580 C CA . ARG A 1 464 ? -28.984 18.547 20.859 1 92.56 464 ARG A CA 1
ATOM 3581 C C . ARG A 1 464 ? -28.688 17.6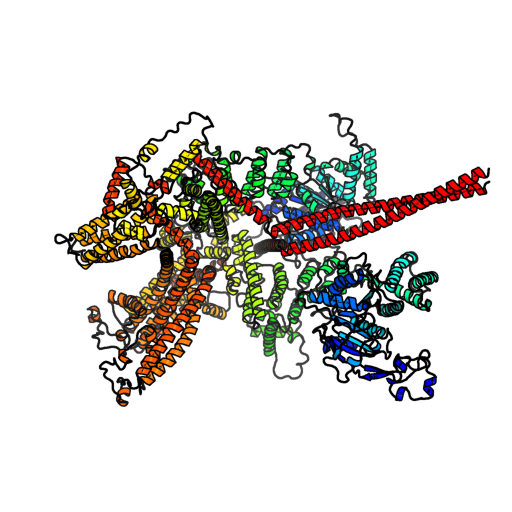25 19.688 1 92.56 464 ARG A C 1
ATOM 3583 O O . ARG A 1 464 ? -28.719 18.062 18.531 1 92.56 464 ARG A O 1
ATOM 3590 N N . LEU A 1 465 ? -28.344 16.406 19.969 1 94.94 465 LEU A N 1
ATOM 3591 C CA . LEU A 1 465 ? -28.062 15.445 18.891 1 94.94 465 LEU A CA 1
ATOM 3592 C C . LEU A 1 465 ? -29.312 15.219 18.047 1 94.94 465 LEU A C 1
ATOM 3594 O O . LEU A 1 465 ? -29.219 15.109 16.828 1 94.94 465 LEU A O 1
ATOM 3598 N N . GLU A 1 466 ? -30.5 15.102 18.656 1 93.19 466 GLU A N 1
ATOM 3599 C CA . GLU A 1 466 ? -31.766 14.977 17.922 1 93.19 466 GLU A CA 1
ATOM 3600 C C . GLU A 1 466 ? -32.031 16.219 17.078 1 93.19 466 GLU A C 1
ATOM 3602 O O . GLU A 1 466 ? -32.531 16.109 15.945 1 93.19 466 GLU A O 1
ATOM 3607 N N . SER A 1 467 ? -31.688 17.344 17.656 1 90.5 467 SER A N 1
ATOM 3608 C CA . SER A 1 467 ? -31.891 18.578 16.906 1 90.5 467 SER A CA 1
ATOM 3609 C C . SER A 1 467 ? -31 18.641 15.68 1 90.5 467 SER A C 1
ATOM 3611 O O . SER A 1 467 ? -31.391 19.188 14.641 1 90.5 467 SER A O 1
ATOM 3613 N N . LEU A 1 468 ? -29.797 18.125 15.828 1 93.12 468 LEU A N 1
ATOM 3614 C CA . LEU A 1 468 ? -28.891 18.062 14.688 1 93.12 468 LEU A CA 1
ATOM 3615 C C . LEU A 1 468 ? -29.453 17.172 13.594 1 93.12 468 LEU A C 1
ATOM 3617 O O . LEU A 1 468 ? -29.344 17.484 12.406 1 93.12 468 LEU A O 1
ATOM 3621 N N . TYR A 1 469 ? -30.094 16.047 13.938 1 94.25 469 TYR A N 1
ATOM 3622 C CA . TYR A 1 469 ? -30.672 15.133 12.945 1 94.25 469 TYR A CA 1
ATOM 3623 C C . TYR A 1 469 ? -31.938 15.719 12.344 1 94.25 469 TYR A C 1
ATOM 3625 O O . TYR A 1 469 ? -32.344 15.336 11.242 1 94.25 469 TYR A O 1
ATOM 3633 N N . HIS A 1 470 ? -32.562 16.672 13.031 1 88.88 470 HIS A N 1
ATOM 3634 C CA . HIS A 1 470 ? -33.719 17.375 12.5 1 88.88 470 HIS A CA 1
ATOM 3635 C C . HIS A 1 470 ? -33.312 18.391 11.43 1 88.88 470 HIS A C 1
ATOM 3637 O O . HIS A 1 470 ? -34.094 18.734 10.555 1 88.88 470 HIS A O 1
ATOM 3643 N N . SER A 1 471 ? -32.094 18.797 11.57 1 88.25 471 SER A N 1
ATOM 3644 C CA . SER A 1 471 ? -31.625 19.859 10.688 1 88.25 471 SER A CA 1
ATOM 3645 C C . SER A 1 471 ? -30.969 19.297 9.43 1 88.25 471 SER A C 1
ATOM 3647 O O . SER A 1 471 ? -30.281 20.016 8.703 1 88.25 471 SER A O 1
ATOM 3649 N N . LEU A 1 472 ? -31.266 18.062 9.094 1 90.25 472 LEU A N 1
ATOM 3650 C CA . LEU A 1 472 ? -30.719 17.469 7.879 1 90.25 472 LEU A CA 1
ATOM 3651 C C . LEU A 1 472 ? -31.406 18.031 6.641 1 90.25 472 LEU A C 1
ATOM 3653 O O . LEU A 1 472 ? -32.594 18.391 6.695 1 90.25 472 LEU A O 1
ATOM 3657 N N . SER A 1 473 ? -30.641 18.172 5.566 1 85.62 473 SER A N 1
ATOM 3658 C CA . SER A 1 473 ? -31.234 18.641 4.312 1 85.62 473 SER A CA 1
ATOM 3659 C C . SER A 1 473 ? -32.219 17.625 3.734 1 85.62 473 SER A C 1
ATOM 3661 O O . SER A 1 473 ? -31.969 16.406 3.832 1 85.62 473 SER A O 1
ATOM 3663 N N . ASP A 1 474 ? -33.188 18.016 3.143 1 83.06 474 ASP A N 1
ATOM 3664 C CA . ASP A 1 474 ? -34.25 17.156 2.598 1 83.06 474 ASP A CA 1
ATOM 3665 C C . ASP A 1 474 ? -33.75 16.344 1.407 1 83.06 474 ASP A C 1
ATOM 3667 O O . ASP A 1 474 ? -34.312 15.305 1.076 1 83.06 474 ASP A O 1
ATOM 3671 N N . SER A 1 475 ? -32.719 16.844 0.887 1 83.5 475 SER A N 1
ATOM 3672 C CA . SER A 1 475 ? -32.219 16.156 -0.302 1 83.5 475 SER A CA 1
ATOM 3673 C C . SER A 1 475 ? -31.188 15.117 0.059 1 83.5 475 SER A C 1
ATOM 3675 O O . SER A 1 475 ? -30.781 14.312 -0.789 1 83.5 475 SER A O 1
ATOM 3677 N N . SER A 1 476 ? -30.938 14.969 1.27 1 89.75 476 SER A N 1
ATOM 3678 C CA . SER A 1 476 ? -29.906 14.008 1.672 1 89.75 476 SER A CA 1
ATOM 3679 C C . SER A 1 476 ? -30.5 12.609 1.825 1 89.75 476 SER A C 1
ATOM 3681 O O . SER A 1 476 ? -31.672 12.453 2.154 1 89.75 476 SER A O 1
ATOM 3683 N N . LEU A 1 477 ? -29.766 11.609 1.458 1 93.62 477 LEU A N 1
ATOM 3684 C CA . LEU A 1 477 ? -30.188 10.219 1.564 1 93.62 477 LEU A CA 1
ATOM 3685 C C . LEU A 1 477 ? -30.5 9.852 3.012 1 93.62 477 LEU A C 1
ATOM 3687 O O . LEU A 1 477 ? -31.453 9.102 3.277 1 93.62 477 LEU A O 1
ATOM 3691 N N . ALA A 1 478 ? -29.719 10.359 3.961 1 93.94 478 ALA A N 1
ATOM 3692 C CA . ALA A 1 478 ? -29.922 10.078 5.379 1 93.94 478 ALA A CA 1
ATOM 3693 C C . ALA A 1 478 ? -31.297 10.562 5.828 1 93.94 478 ALA A C 1
ATOM 3695 O O . ALA A 1 478 ? -31.969 9.914 6.641 1 93.94 478 ALA A O 1
ATOM 3696 N N . TYR A 1 479 ? -31.688 11.711 5.285 1 93 479 TYR A N 1
ATOM 3697 C CA . TYR A 1 479 ? -33 12.242 5.625 1 93 479 TYR A CA 1
ATOM 3698 C C . TYR A 1 479 ? -34.125 11.312 5.145 1 93 479 TYR A C 1
ATOM 3700 O O . TYR A 1 479 ? -35.062 11.008 5.895 1 93 479 TYR A O 1
ATOM 3708 N N . VAL A 1 480 ? -34 10.812 3.963 1 92.69 480 VAL A N 1
ATOM 3709 C CA . VAL A 1 480 ? -35 9.953 3.367 1 92.69 480 VAL A CA 1
ATOM 3710 C C . VAL A 1 480 ? -35.094 8.641 4.145 1 92.69 480 VAL A C 1
ATOM 3712 O O . VAL A 1 480 ? -36.188 8.141 4.418 1 92.69 480 VAL A O 1
ATOM 3715 N N . LEU A 1 481 ? -34 8.109 4.523 1 95.19 481 LEU A N 1
ATOM 3716 C CA . LEU A 1 481 ? -33.969 6.84 5.246 1 95.19 481 LEU A CA 1
ATOM 3717 C C . LEU A 1 481 ? -34.562 7.004 6.648 1 95.19 481 LEU A C 1
ATOM 3719 O O . LEU A 1 481 ? -35.25 6.113 7.148 1 95.19 481 LEU A O 1
ATOM 3723 N N . LEU A 1 482 ? -34.281 8.133 7.266 1 94.88 482 LEU A N 1
ATOM 3724 C CA . LEU A 1 482 ? -34.781 8.383 8.609 1 94.88 482 LEU A CA 1
ATOM 3725 C C . LEU A 1 482 ? -36.312 8.641 8.57 1 94.88 482 LEU A C 1
ATOM 3727 O O . LEU A 1 482 ? -37.031 8.219 9.469 1 94.88 482 LEU A O 1
ATOM 3731 N N . GLN A 1 483 ? -36.781 9.328 7.473 1 91.44 483 GLN A N 1
ATOM 3732 C CA . GLN A 1 483 ? -38.188 9.578 7.332 1 91.44 483 GLN A CA 1
ATOM 3733 C C . GLN A 1 483 ? -38.969 8.281 7.094 1 91.44 483 GLN A C 1
ATOM 3735 O O . GLN A 1 483 ? -40.125 8.141 7.539 1 91.44 483 GLN A O 1
ATOM 3740 N N . ARG A 1 484 ? -38.344 7.398 6.457 1 91.5 484 ARG A N 1
ATOM 3741 C CA . ARG A 1 484 ? -38.969 6.098 6.238 1 91.5 484 ARG A CA 1
ATOM 3742 C C . ARG A 1 484 ? -39.156 5.348 7.555 1 91.5 484 ARG A C 1
ATOM 3744 O O . ARG A 1 484 ? -40.188 4.734 7.785 1 91.5 484 ARG A O 1
ATOM 3751 N N . ARG A 1 485 ? -38.219 5.41 8.406 1 90.81 485 ARG A N 1
ATOM 3752 C CA . ARG A 1 485 ? -38.312 4.746 9.703 1 90.81 485 ARG A CA 1
ATOM 3753 C C . ARG A 1 485 ? -39.281 5.449 10.617 1 90.81 485 ARG A C 1
ATOM 3755 O O . ARG A 1 485 ? -39.969 4.805 11.422 1 90.81 485 ARG A O 1
ATOM 3762 N N . LEU A 1 486 ? -39.344 6.75 10.5 1 90.31 486 LEU A N 1
ATOM 3763 C CA . LEU A 1 486 ? -40.312 7.508 11.273 1 90.31 486 LEU A CA 1
ATOM 3764 C C . LEU A 1 486 ? -41.719 7.141 10.859 1 90.31 486 LEU A C 1
ATOM 3766 O O . LEU A 1 486 ? -42.625 6.977 11.711 1 90.31 486 LEU A O 1
ATOM 3770 N N . SER A 1 487 ? -41.938 6.941 9.539 1 89 487 SER A N 1
ATOM 3771 C CA . SER A 1 487 ? -43.25 6.562 9.039 1 89 487 SER A CA 1
ATOM 3772 C C . SER A 1 487 ? -43.656 5.172 9.523 1 89 487 SER A C 1
ATOM 3774 O O . SER A 1 487 ? -44.844 4.918 9.781 1 89 487 SER A O 1
ATOM 3776 N N . GLU A 1 488 ? -42.688 4.344 9.719 1 86.94 488 GLU A N 1
ATOM 3777 C CA . GLU A 1 488 ? -42.969 3.002 10.219 1 86.94 488 GLU A CA 1
ATOM 3778 C C . GLU A 1 488 ? -43.438 3.039 11.672 1 86.94 488 GLU A C 1
ATOM 3780 O O . GLU A 1 488 ? -44.312 2.264 12.055 1 86.94 488 GLU A O 1
ATOM 3785 N N . ARG A 1 489 ? -42.812 3.863 12.461 1 84.56 489 ARG A N 1
ATOM 3786 C CA . ARG A 1 489 ? -43.25 3.986 13.852 1 84.56 489 ARG A CA 1
ATOM 3787 C C . ARG A 1 489 ? -44.625 4.613 13.953 1 84.56 489 ARG A C 1
ATOM 3789 O O . ARG A 1 489 ? -45.438 4.188 14.758 1 84.56 489 ARG A O 1
ATOM 3796 N N . GLN A 1 490 ? -44.906 5.586 13.094 1 83.56 490 GLN A N 1
ATOM 3797 C CA . GLN A 1 490 ? -46.188 6.281 13.109 1 83.56 490 GLN A CA 1
ATOM 3798 C C . GLN A 1 490 ? -47.312 5.363 12.648 1 83.56 490 GLN A C 1
ATOM 3800 O O . GLN A 1 490 ? -48.469 5.496 13.102 1 83.56 490 GLN A O 1
ATOM 3805 N N . ASP A 1 491 ? -46.969 4.492 11.789 1 79.88 491 ASP A N 1
ATOM 3806 C CA . ASP A 1 491 ? -47.969 3.541 11.297 1 79.88 491 ASP A CA 1
ATOM 3807 C C . ASP A 1 491 ? -48.406 2.592 12.406 1 79.88 491 ASP A C 1
ATOM 3809 O O . ASP A 1 491 ? -49.562 2.186 12.461 1 79.88 491 ASP A O 1
ATOM 3813 N N . VAL A 1 492 ? -47.469 2.256 13.203 1 75.56 492 VAL A N 1
ATOM 3814 C CA . VAL A 1 492 ? -47.781 1.316 14.273 1 75.56 492 VAL A CA 1
ATOM 3815 C C . VAL A 1 492 ? -48.562 2.037 15.375 1 75.56 492 VAL A C 1
ATOM 3817 O O . VAL A 1 492 ? -49.406 1.438 16.047 1 75.56 492 VAL A O 1
ATOM 3820 N N . THR A 1 493 ? -48.219 3.344 15.617 1 65.5 493 THR A N 1
ATOM 3821 C CA . THR A 1 493 ? -48.844 4.074 16.719 1 65.5 493 THR A CA 1
ATOM 3822 C C . THR A 1 493 ? -50.188 4.617 16.312 1 65.5 493 THR A C 1
ATOM 3824 O O . THR A 1 493 ? -50.938 5.125 17.141 1 65.5 493 THR A O 1
ATOM 3827 N N . VAL A 1 494 ? -50.531 4.984 14.977 1 53.5 494 VAL A N 1
ATOM 3828 C CA . VAL A 1 494 ? -51.812 5.594 14.719 1 53.5 494 VAL A CA 1
ATOM 3829 C C . VAL A 1 494 ? -52.938 4.637 15.133 1 53.5 494 VAL A C 1
ATOM 3831 O O . VAL A 1 494 ? -53.094 3.561 14.547 1 53.5 494 VAL A O 1
ATOM 3834 N N . PRO A 1 495 ? -53.406 4.57 16.25 1 46.16 495 PRO A N 1
ATOM 3835 C CA . PRO A 1 495 ? -54.719 4.004 16.484 1 46.16 495 PRO A CA 1
ATOM 3836 C C . PRO A 1 495 ? -55.781 4.527 15.492 1 46.16 495 PRO A C 1
ATOM 3838 O O . PRO A 1 495 ? -55.656 5.66 15.016 1 46.16 495 PRO A O 1
ATOM 3841 N N . LEU A 1 496 ? -56.688 3.637 14.836 1 37.69 496 LEU A N 1
ATOM 3842 C CA . LEU A 1 496 ? -57.844 3.93 13.984 1 37.69 496 LEU A CA 1
ATOM 3843 C C . LEU A 1 496 ? -58.438 5.289 14.328 1 37.69 496 LEU A C 1
ATOM 3845 O O . LEU A 1 496 ? -58.688 6.113 13.445 1 37.69 496 LEU A O 1
ATOM 3849 N N . LYS A 1 497 ? -59.875 5.129 15.078 1 35.41 497 LYS A N 1
ATOM 3850 C CA . LYS A 1 497 ? -61.156 5.828 15.078 1 35.41 497 LYS A CA 1
ATOM 3851 C C . LYS A 1 497 ? -61 7.207 15.719 1 35.41 497 LYS A C 1
ATOM 3853 O O . LYS A 1 497 ? -61.969 8 15.688 1 35.41 497 LYS A O 1
ATOM 3858 N N . SER A 1 498 ? -60.625 7.277 17.031 1 33.91 498 SER A N 1
ATOM 3859 C CA . SER A 1 498 ? -61.219 8.461 17.641 1 33.91 498 SER A CA 1
ATOM 3860 C C . SER A 1 498 ? -60.625 9.742 17.062 1 33.91 498 SER A C 1
ATOM 3862 O O . SER A 1 498 ? -59.406 9.836 16.875 1 33.91 498 SER A O 1
ATOM 3864 N N . SER A 1 499 ? -61.375 10.516 16.188 1 36.38 499 SER A N 1
ATOM 3865 C CA . SER A 1 499 ? -61.406 11.781 15.453 1 36.38 499 SER A CA 1
ATOM 3866 C C . SER A 1 499 ? -60.562 12.844 16.172 1 36.38 499 SER A C 1
ATOM 3868 O O . SER A 1 499 ? -60.125 13.805 15.539 1 36.38 499 SER A O 1
ATOM 3870 N N . GLN A 1 500 ? -61.031 13.109 17.516 1 34.62 500 GLN A N 1
ATOM 3871 C CA . GLN A 1 500 ? -60.844 14.422 18.125 1 34.62 500 GLN A CA 1
ATOM 3872 C C . GLN A 1 500 ? -59.344 14.695 18.344 1 34.62 500 GLN A C 1
ATOM 3874 O O . GLN A 1 500 ? -58.906 15.836 18.203 1 34.62 500 GLN A O 1
ATOM 3879 N N . SER A 1 501 ? -58.625 13.836 19.188 1 36.28 501 SER A N 1
ATOM 3880 C CA . SER A 1 501 ? -57.406 14.367 19.859 1 36.28 501 SER A CA 1
ATOM 3881 C C . SER A 1 501 ? -56.188 14.297 18.938 1 36.28 501 SER A C 1
ATOM 3883 O O . SER A 1 501 ? -55.062 14.164 19.406 1 36.28 501 SER A O 1
ATOM 3885 N N . ALA A 1 502 ? -56.219 14.07 17.75 1 39.78 502 ALA A N 1
ATOM 3886 C CA . ALA A 1 502 ? -55.156 14.094 16.734 1 39.78 502 ALA A CA 1
ATOM 3887 C C . ALA A 1 502 ? -54.344 15.383 16.828 1 39.78 502 ALA A C 1
ATOM 3889 O O . ALA A 1 502 ? -53.156 15.406 16.484 1 39.78 502 ALA A O 1
ATOM 3890 N N . LEU A 1 503 ? -55.062 16.469 16.922 1 36.88 503 LEU A N 1
ATOM 3891 C CA . LEU A 1 503 ? -54.438 17.781 16.844 1 36.88 503 LEU A CA 1
ATOM 3892 C C . LEU A 1 503 ? -53.469 18 18 1 36.88 503 LEU A C 1
ATOM 3894 O O . LEU A 1 503 ? -52.562 18.812 17.906 1 36.88 503 LEU A O 1
ATOM 3898 N N . THR A 1 504 ? -53.844 17.562 19.297 1 37.72 504 THR A N 1
ATOM 3899 C CA . THR A 1 504 ? -53.031 17.969 20.438 1 37.72 504 THR A CA 1
ATOM 3900 C C . THR A 1 504 ? -52 16.922 20.781 1 37.72 504 THR A C 1
ATOM 3902 O O . THR A 1 504 ? -51.5 16.875 21.906 1 37.72 504 THR A O 1
ATOM 3905 N N . GLY A 1 505 ? -51.781 15.773 20.188 1 45.28 505 GLY A N 1
ATOM 3906 C CA . GLY A 1 505 ? -50.719 14.922 20.656 1 45.28 505 GLY A CA 1
ATOM 3907 C C . GLY A 1 505 ? -49.375 15.625 20.672 1 45.28 505 GLY A C 1
ATOM 3908 O O . GLY A 1 505 ? -49.156 16.641 20 1 45.28 505 GLY A O 1
ATOM 3909 N N . PRO A 1 506 ? -48.5 15.453 21.859 1 53.16 506 PRO A N 1
ATOM 3910 C CA . PRO A 1 506 ? -47.25 16.219 22.031 1 53.16 506 PRO A CA 1
ATOM 3911 C C . PRO A 1 506 ? -46.312 16.141 20.828 1 53.16 506 PRO A C 1
ATOM 3913 O O . PRO A 1 506 ? -46.312 15.133 20.109 1 53.16 506 PRO A O 1
ATOM 3916 N N . ALA A 1 507 ? -46.094 17.312 20.109 1 60.44 507 ALA A N 1
ATOM 3917 C CA . ALA A 1 507 ? -45.156 17.656 19.031 1 60.44 507 ALA A CA 1
ATOM 3918 C C . ALA A 1 507 ? -43.969 16.719 19.031 1 60.44 507 ALA A C 1
ATOM 3920 O O . ALA A 1 507 ? -43.406 16.422 17.969 1 60.44 507 ALA A O 1
ATOM 3921 N N . SER A 1 508 ? -43.75 16.016 20.094 1 66.06 508 SER A N 1
ATOM 3922 C CA . SER A 1 508 ? -42.531 15.188 20.203 1 66.06 508 SER A CA 1
ATOM 3923 C C . SER A 1 508 ? -42.719 13.844 19.516 1 66.06 508 SER A C 1
ATOM 3925 O O . SER A 1 508 ? -41.75 13.25 19.016 1 66.06 508 SER A O 1
ATOM 3927 N N . THR A 1 509 ? -43.969 13.305 19.344 1 66.88 509 THR A N 1
ATOM 3928 C CA . THR A 1 509 ? -44.188 11.984 18.766 1 66.88 509 THR A CA 1
ATOM 3929 C C . THR A 1 509 ? -44.062 12.047 17.234 1 66.88 509 THR A C 1
ATOM 3931 O O . THR A 1 509 ? -43.844 11.031 16.578 1 66.88 509 THR A O 1
ATOM 3934 N N . MET A 1 510 ? -44.219 13.281 16.719 1 75.19 510 MET A N 1
ATOM 3935 C CA . MET A 1 510 ? -44.219 13.398 15.258 1 75.19 510 MET A CA 1
ATOM 3936 C C . MET A 1 510 ? -42.812 13.734 14.766 1 75.19 510 MET A C 1
ATOM 3938 O O . MET A 1 510 ? -42.531 13.695 13.562 1 75.19 510 MET A O 1
ATOM 3942 N N . GLU A 1 511 ? -41.906 13.898 15.742 1 85.88 511 GLU A N 1
ATOM 3943 C CA . GLU A 1 511 ? -40.562 14.281 15.352 1 85.88 511 GLU A CA 1
ATOM 3944 C C . GLU A 1 511 ? -39.594 13.102 15.469 1 85.88 511 GLU A C 1
ATOM 3946 O O . GLU A 1 511 ? -39.938 12.062 16.031 1 85.88 511 GLU A O 1
ATOM 3951 N N . LEU A 1 512 ? -38.5 13.188 14.859 1 90.19 512 LEU A N 1
ATOM 3952 C CA . LEU A 1 512 ? -37.469 12.164 14.859 1 90.19 512 LEU A CA 1
ATOM 3953 C C . LEU A 1 512 ? -36.875 11.992 16.25 1 90.19 512 LEU A C 1
ATOM 3955 O O . LEU A 1 512 ? -36.625 12.977 16.953 1 90.19 512 LEU A O 1
ATOM 3959 N N . SER A 1 513 ? -36.812 10.82 16.719 1 90.75 513 SER A N 1
ATOM 3960 C CA . SER A 1 513 ? -36.156 10.484 17.984 1 90.75 513 SER A CA 1
ATOM 3961 C C . SER A 1 513 ? -34.875 9.688 17.766 1 90.75 513 SER A C 1
ATOM 3963 O O . SER A 1 513 ? -34.562 9.344 16.625 1 90.75 513 SER A O 1
ATOM 3965 N N . MET A 1 514 ? -34.219 9.398 18.844 1 92.25 514 MET A N 1
ATOM 3966 C CA . MET A 1 514 ? -32.938 8.672 18.766 1 92.25 514 MET A CA 1
ATOM 3967 C C . MET A 1 514 ? -33.188 7.211 18.391 1 92.25 514 MET A C 1
ATOM 3969 O O . MET A 1 514 ? -32.25 6.52 17.969 1 92.25 514 MET A O 1
ATOM 3973 N N . TYR A 1 515 ? -34.375 6.77 18.5 1 91.62 515 TYR A N 1
ATOM 3974 C CA . TYR A 1 515 ? -34.688 5.387 18.156 1 91.62 515 TYR A CA 1
ATOM 3975 C C . TYR A 1 515 ? -34.594 5.16 16.656 1 91.62 515 TYR A C 1
ATOM 3977 O O . TYR A 1 515 ? -34.094 4.125 16.219 1 91.62 515 TYR A O 1
ATOM 3985 N N . GLU A 1 516 ? -35.125 6.074 15.867 1 93.44 516 GLU A N 1
ATOM 3986 C CA . GLU A 1 516 ? -35.031 5.945 14.414 1 93.44 516 GLU A CA 1
ATOM 3987 C C . GLU A 1 516 ? -33.562 5.961 13.953 1 93.44 516 GLU A C 1
ATOM 3989 O O . GLU A 1 516 ? -33.219 5.27 12.992 1 93.44 516 GLU A O 1
ATOM 3994 N N . VAL A 1 517 ? -32.781 6.75 14.594 1 94.62 517 VAL A N 1
ATOM 3995 C CA . VAL A 1 517 ? -31.359 6.793 14.25 1 94.62 517 VAL A CA 1
ATOM 3996 C C . VAL A 1 517 ? -30.703 5.453 14.578 1 94.62 517 VAL A C 1
ATOM 3998 O O . VAL A 1 517 ? -29.875 4.957 13.82 1 94.62 517 VAL A O 1
ATOM 4001 N N . SER A 1 518 ? -31.078 4.887 15.727 1 93.25 518 SER A N 1
ATOM 4002 C CA . SER A 1 518 ? -30.547 3.584 16.109 1 93.25 518 SER A CA 1
ATOM 4003 C C . SER A 1 518 ? -30.938 2.506 15.109 1 93.25 518 SER A C 1
ATOM 4005 O O . SER A 1 518 ? -30.125 1.652 14.758 1 93.25 518 SER A O 1
ATOM 4007 N N . ARG A 1 519 ? -32.125 2.531 14.617 1 92.06 519 ARG A N 1
ATOM 4008 C CA . ARG A 1 519 ? -32.594 1.555 13.641 1 92.06 519 ARG A CA 1
ATOM 4009 C C . ARG A 1 519 ? -31.891 1.712 12.305 1 92.06 519 ARG A C 1
ATOM 4011 O O . ARG A 1 519 ? -31.562 0.722 11.648 1 92.06 519 ARG A O 1
ATOM 4018 N N . LEU A 1 520 ? -31.734 2.895 11.953 1 94.81 520 LEU A N 1
ATOM 4019 C CA . LEU A 1 520 ? -30.984 3.146 10.719 1 94.81 520 LEU A CA 1
ATOM 4020 C C . LEU A 1 520 ? -29.562 2.607 10.82 1 94.81 520 LEU A C 1
ATOM 4022 O O . LEU A 1 520 ? -29.078 1.96 9.891 1 94.81 520 LEU A O 1
ATOM 4026 N N . LEU A 1 521 ? -28.906 2.854 11.914 1 94.75 521 LEU A N 1
ATOM 4027 C CA . LEU A 1 521 ? -27.531 2.395 12.094 1 94.75 521 LEU A CA 1
ATOM 4028 C C . LEU A 1 521 ? -27.484 0.872 12.156 1 94.75 521 LEU A C 1
ATOM 4030 O O . LEU A 1 521 ? -26.5 0.266 11.703 1 94.75 521 LEU A O 1
ATOM 4034 N N . TRP A 1 522 ? -28.484 0.302 12.664 1 90.75 522 TRP A N 1
ATOM 4035 C CA . TRP A 1 522 ? -28.547 -1.155 12.719 1 90.75 522 TRP A CA 1
ATOM 4036 C C . TRP A 1 522 ? -28.688 -1.748 11.32 1 90.75 522 TRP A C 1
ATOM 4038 O O . TRP A 1 522 ? -28.094 -2.795 11.023 1 90.75 522 TRP A O 1
ATOM 4048 N N . ASP A 1 523 ? -29.406 -1.09 10.5 1 91.38 523 ASP A N 1
ATOM 4049 C CA . ASP A 1 523 ? -29.547 -1.542 9.117 1 91.38 523 ASP A CA 1
ATOM 4050 C C . ASP A 1 523 ? -28.234 -1.411 8.352 1 91.38 523 ASP A C 1
ATOM 4052 O O . ASP A 1 523 ? -27.922 -2.236 7.492 1 91.38 523 ASP A O 1
ATOM 4056 N N . LEU A 1 524 ? -27.531 -0.427 8.656 1 94.38 524 LEU A N 1
ATOM 4057 C CA . LEU A 1 524 ? -26.297 -0.164 7.926 1 94.38 524 LEU A CA 1
ATOM 4058 C C . LEU A 1 524 ? -25.156 -1.023 8.453 1 94.38 524 LEU A C 1
ATOM 4060 O O . LEU A 1 524 ? -24.359 -1.561 7.68 1 94.38 524 LEU A O 1
ATOM 4064 N N . LEU A 1 525 ? -25.016 -1.219 9.789 1 92.75 525 LEU A N 1
ATOM 4065 C CA . LEU A 1 525 ? -23.891 -1.933 10.391 1 92.75 525 LEU A CA 1
ATOM 4066 C C . LEU A 1 525 ? -24.203 -3.42 10.516 1 92.75 525 LEU A C 1
ATOM 4068 O O . LEU A 1 525 ? -23.297 -4.242 10.602 1 92.75 525 LEU A O 1
ATOM 4072 N N . GLY A 1 526 ? -25.375 -3.764 10.469 1 83 526 GLY A N 1
ATOM 4073 C CA . GLY A 1 526 ? -25.75 -5.172 10.492 1 83 526 GLY A CA 1
ATOM 4074 C C . GLY A 1 526 ? -25.547 -5.816 11.852 1 83 526 GLY A C 1
ATOM 4075 O O . GLY A 1 526 ? -25.688 -5.16 12.883 1 83 526 GLY A O 1
ATOM 4076 N N . ASP A 1 527 ? -25.094 -7.039 11.867 1 79.5 527 ASP A N 1
ATOM 4077 C CA . ASP A 1 527 ? -25.047 -7.836 13.094 1 79.5 527 ASP A CA 1
ATOM 4078 C C . ASP A 1 527 ? -23.656 -7.773 13.719 1 79.5 527 ASP A C 1
ATOM 4080 O O . ASP A 1 527 ? -23.406 -8.406 14.75 1 79.5 527 ASP A O 1
ATOM 4084 N N . VAL A 1 528 ? -22.875 -6.945 13.219 1 83.19 528 VAL A N 1
ATOM 4085 C CA . VAL A 1 528 ? -21.516 -6.871 13.75 1 83.19 528 VAL A CA 1
ATOM 4086 C C . VAL A 1 528 ? -21.516 -6.09 15.062 1 83.19 528 VAL A C 1
ATOM 4088 O O . VAL A 1 528 ? -20.766 -6.41 15.984 1 83.19 528 VAL A O 1
ATOM 4091 N N . CYS A 1 529 ? -22.469 -5.051 15.125 1 88.12 529 CYS A N 1
ATOM 4092 C CA . CYS A 1 529 ? -22.531 -4.203 16.312 1 88.12 529 CYS A CA 1
ATOM 4093 C C . CYS A 1 529 ? -23.875 -4.352 17.016 1 88.12 529 CYS A C 1
ATOM 4095 O O . CYS A 1 529 ? -24.891 -4.672 16.375 1 88.12 529 CYS A O 1
ATOM 4097 N N . GLN A 1 530 ? -23.844 -4.262 18.297 1 87.12 530 GLN A N 1
ATOM 4098 C CA . GLN A 1 530 ? -25.094 -4.094 19.031 1 87.12 530 GLN A CA 1
ATOM 4099 C C . GLN A 1 530 ? -25.734 -2.746 18.719 1 87.12 530 GLN A C 1
ATOM 4101 O O . GLN A 1 530 ? -25.047 -1.799 18.328 1 87.12 530 GLN A O 1
ATOM 4106 N N . PRO A 1 531 ? -27 -2.734 18.766 1 89.19 531 PRO A N 1
ATOM 4107 C CA . PRO A 1 531 ? -27.672 -1.484 18.422 1 89.19 531 PRO A CA 1
ATOM 4108 C C . PRO A 1 531 ? -27.219 -0.305 19.266 1 89.19 531 PRO A C 1
ATOM 4110 O O . PRO A 1 531 ? -27.047 -0.445 20.484 1 89.19 531 PRO A O 1
ATOM 4113 N N . PHE A 1 532 ? -27.016 0.801 18.562 1 91.81 532 PHE A N 1
ATOM 4114 C CA . PHE A 1 532 ? -26.547 2.023 19.203 1 91.81 532 PHE A CA 1
ATOM 4115 C C . PHE A 1 532 ? -27.672 2.686 19.984 1 91.81 532 PHE A C 1
ATOM 4117 O O . PHE A 1 532 ? -28.844 2.637 19.578 1 91.81 532 PHE A O 1
ATOM 4124 N N . TYR A 1 533 ? -27.484 3.301 21.078 1 91.5 533 TYR A N 1
ATOM 4125 C CA . TYR A 1 533 ? -28.328 4.203 21.859 1 91.5 533 TYR A CA 1
ATOM 4126 C C . TYR A 1 533 ? -29.484 3.449 22.516 1 91.5 533 TYR A C 1
ATOM 4128 O O . TYR A 1 533 ? -30.516 4.039 22.828 1 91.5 533 TYR A O 1
ATOM 4136 N N . TYR A 1 534 ? -29.469 2.188 22.672 1 88.25 534 TYR A N 1
ATOM 4137 C CA . TYR A 1 534 ? -30.469 1.431 23.391 1 88.25 534 TYR A CA 1
ATOM 4138 C C . TYR A 1 534 ? -30.359 1.672 24.891 1 88.25 534 TYR A C 1
ATOM 4140 O O . TYR A 1 534 ? -31.375 1.685 25.594 1 88.25 534 TYR A O 1
ATOM 4148 N N . GLY A 1 535 ? -29.188 1.991 25.391 1 86.19 535 GLY A N 1
ATOM 4149 C CA . GLY A 1 535 ? -28.984 2.256 26.812 1 86.19 535 GLY A CA 1
ATOM 4150 C C . GLY A 1 535 ? -29.75 3.467 27.312 1 86.19 535 GLY A C 1
ATOM 4151 O O . GLY A 1 535 ? -30.609 3.344 28.172 1 86.19 535 GLY A O 1
ATOM 4152 N N . PRO A 1 536 ? -29.484 4.586 26.656 1 88.06 536 PRO A N 1
ATOM 4153 C CA . PRO A 1 536 ? -30.219 5.789 27.078 1 88.06 536 PRO A CA 1
ATOM 4154 C C . PRO A 1 536 ? -31.719 5.668 26.906 1 88.06 536 PRO A C 1
ATOM 4156 O O . PRO A 1 536 ? -32.5 6.305 27.625 1 88.06 536 PRO A O 1
ATOM 4159 N N . LEU A 1 537 ? -32.156 4.793 25.984 1 89 537 LEU A N 1
ATOM 4160 C CA . LEU A 1 537 ? -33.594 4.613 25.734 1 89 537 LEU A CA 1
ATOM 4161 C C . LEU A 1 537 ? -34.188 3.551 26.656 1 89 537 LEU A C 1
ATOM 4163 O O . LEU A 1 537 ? -35.406 3.332 26.672 1 89 537 LEU A O 1
ATOM 4167 N N . GLY A 1 538 ? -33.312 2.91 27.484 1 84.62 538 GLY A N 1
ATOM 4168 C CA . GLY A 1 538 ? -33.781 1.916 28.438 1 84.62 538 GLY A CA 1
ATOM 4169 C C . GLY A 1 538 ? -34.188 0.61 27.797 1 84.62 538 GLY A C 1
ATOM 4170 O O . GLY A 1 538 ? -35.031 -0.112 28.328 1 84.62 538 GLY A O 1
ATOM 4171 N N . LEU A 1 539 ? -33.75 0.363 26.594 1 88.38 539 LEU A N 1
ATOM 4172 C CA . LEU A 1 539 ? -34.094 -0.854 25.875 1 88.38 539 LEU A CA 1
ATOM 4173 C C . LEU A 1 539 ? -33.031 -1.931 26.078 1 88.38 539 LEU A C 1
ATOM 4175 O O . LEU A 1 539 ? -31.844 -1.624 26.188 1 88.38 539 LEU A O 1
ATOM 4179 N N . ASP A 1 540 ? -33.5 -3.113 26.203 1 83.88 540 ASP A N 1
ATOM 4180 C CA . ASP A 1 540 ? -32.562 -4.242 26.281 1 83.88 540 ASP A CA 1
ATOM 4181 C C . ASP A 1 540 ? -32.094 -4.66 24.906 1 83.88 540 ASP A C 1
ATOM 4183 O O . ASP A 1 540 ? -32.812 -4.488 23.906 1 83.88 540 ASP A O 1
ATOM 4187 N N . HIS A 1 541 ? -30.984 -5.191 24.797 1 77.62 541 HIS A N 1
ATOM 4188 C CA . HIS A 1 541 ? -30.391 -5.551 23.516 1 77.62 541 HIS A CA 1
ATOM 4189 C C . HIS A 1 541 ? -31.094 -6.754 22.906 1 77.62 541 HIS A C 1
ATOM 4191 O O . HIS A 1 541 ? -31.031 -6.961 21.688 1 77.62 541 HIS A O 1
ATOM 4197 N N . SER A 1 542 ? -31.875 -7.516 23.688 1 76.75 542 SER A N 1
ATOM 4198 C CA . SER A 1 542 ? -32.5 -8.727 23.172 1 76.75 542 SER A CA 1
ATOM 4199 C C . SER A 1 542 ? -34 -8.516 22.906 1 76.75 542 SER A C 1
ATOM 4201 O O . SER A 1 542 ? -34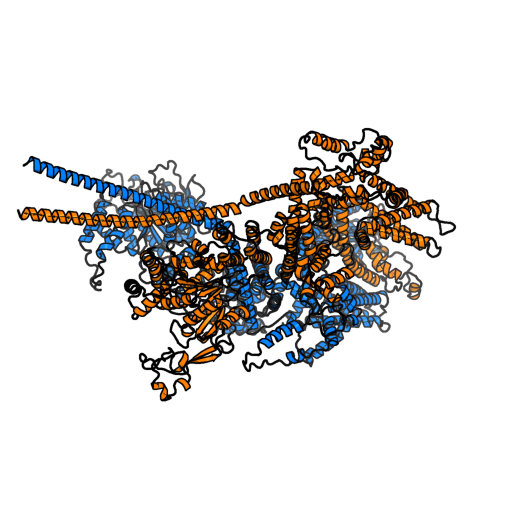.688 -9.453 22.547 1 76.75 542 SER A O 1
ATOM 4203 N N . ILE A 1 543 ? -34.469 -7.254 22.844 1 79.69 543 ILE A N 1
ATOM 4204 C CA . ILE A 1 543 ? -35.875 -6.973 22.703 1 79.69 543 ILE A CA 1
ATOM 4205 C C . ILE A 1 543 ? -36.281 -7.039 21.234 1 79.69 543 ILE A C 1
ATOM 4207 O O . ILE A 1 543 ? -35.5 -6.688 20.344 1 79.69 543 ILE A O 1
ATOM 4211 N N . SER A 1 544 ? -37.438 -7.586 20.969 1 80.31 544 SER A N 1
ATOM 4212 C CA . SER A 1 544 ? -37.938 -7.641 19.609 1 80.31 544 SER A CA 1
ATOM 4213 C C . SER A 1 544 ? -38.312 -6.25 19.094 1 80.31 544 SER A C 1
ATOM 4215 O O . SER A 1 544 ? -38.531 -5.328 19.891 1 80.31 544 SER A O 1
ATOM 4217 N N . THR A 1 545 ? -38.25 -5.988 17.797 1 83.44 545 THR A N 1
ATOM 4218 C CA . THR A 1 545 ? -38.469 -4.691 17.156 1 83.44 545 THR A CA 1
ATOM 4219 C C . THR A 1 545 ? -39.875 -4.172 17.453 1 83.44 545 THR A C 1
ATOM 4221 O O . THR A 1 545 ? -40.062 -2.977 17.688 1 83.44 545 THR A O 1
ATOM 4224 N N . ARG A 1 546 ? -40.938 -5.012 17.578 1 82.5 546 ARG A N 1
ATOM 4225 C CA . ARG A 1 546 ? -42.312 -4.582 17.797 1 82.5 546 ARG A CA 1
ATOM 4226 C C . ARG A 1 546 ? -42.5 -4.098 19.234 1 82.5 546 ARG A C 1
ATOM 4228 O O . ARG A 1 546 ? -43.188 -3.094 19.469 1 82.5 546 ARG A O 1
ATOM 4235 N N . ARG A 1 547 ? -41.969 -4.77 20.203 1 85.12 547 ARG A N 1
ATOM 4236 C CA . ARG A 1 547 ? -42.062 -4.363 21.594 1 85.12 547 ARG A CA 1
ATOM 4237 C C . ARG A 1 547 ? -41.25 -3.08 21.859 1 85.12 547 ARG A C 1
ATOM 4239 O O . ARG A 1 547 ? -41.656 -2.26 22.688 1 85.12 547 ARG A O 1
ATOM 4246 N N . ALA A 1 548 ? -40.062 -3 21.125 1 88 548 ALA A N 1
ATOM 4247 C CA . ALA A 1 548 ? -39.25 -1.795 21.281 1 88 548 ALA A CA 1
ATOM 4248 C C . ALA A 1 548 ? -40.031 -0.561 20.797 1 88 548 ALA A C 1
ATOM 4250 O O . ALA A 1 548 ? -39.938 0.498 21.438 1 88 548 ALA A O 1
ATOM 4251 N N . LEU A 1 549 ? -40.781 -0.706 19.719 1 88 549 LEU A N 1
ATOM 4252 C CA . LEU A 1 549 ? -41.562 0.402 19.172 1 88 549 LEU A CA 1
ATOM 4253 C C . LEU A 1 549 ? -42.656 0.836 20.125 1 88 549 LEU A C 1
ATOM 4255 O O . LEU A 1 549 ? -42.906 2.033 20.297 1 88 549 LEU A O 1
ATOM 4259 N N . LYS A 1 550 ? -43.281 -0.099 20.812 1 84.12 550 LYS A N 1
ATOM 4260 C CA . LYS A 1 550 ? -44.344 0.207 21.75 1 84.12 550 LYS A CA 1
ATOM 4261 C C . LYS A 1 550 ? -43.781 0.901 23 1 84.12 550 LYS A C 1
ATOM 4263 O O . LYS A 1 550 ? -44.406 1.843 23.516 1 84.12 550 LYS A O 1
ATOM 4268 N N . GLN A 1 551 ? -42.656 0.433 23.359 1 86.62 551 GLN A N 1
ATOM 4269 C CA . GLN A 1 551 ? -42.062 1.018 24.547 1 86.62 551 GLN A CA 1
ATOM 4270 C C . GLN A 1 551 ? -41.562 2.438 24.281 1 86.62 551 GLN A C 1
ATOM 4272 O O . GLN A 1 551 ? -41.688 3.314 25.141 1 86.62 551 GLN A O 1
ATOM 4277 N N . VAL A 1 552 ? -40.969 2.664 23.141 1 88.38 552 VAL A N 1
ATOM 4278 C CA . VAL A 1 552 ? -40.469 3.98 22.781 1 88.38 552 VAL A CA 1
ATOM 4279 C C . VAL A 1 552 ? -41.625 4.961 22.625 1 88.38 552 VAL A C 1
ATOM 4281 O O . VAL A 1 552 ? -41.5 6.121 23.031 1 88.38 552 VAL A O 1
ATOM 4284 N N . ASN A 1 553 ? -42.75 4.539 22.094 1 83.38 553 ASN A N 1
ATOM 4285 C CA . ASN A 1 553 ? -43.906 5.406 21.922 1 83.38 553 ASN A CA 1
ATOM 4286 C C . ASN A 1 553 ? -44.5 5.809 23.281 1 83.38 553 ASN A C 1
ATOM 4288 O O . ASN A 1 553 ? -44.938 6.945 23.453 1 83.38 553 ASN A O 1
ATOM 4292 N N . LYS A 1 554 ? -44.469 4.84 24.141 1 82.31 554 LYS A N 1
ATOM 4293 C CA . LYS A 1 554 ? -44.969 5.141 25.484 1 82.31 554 LYS A CA 1
ATOM 4294 C C . LYS A 1 554 ? -44.062 6.152 26.188 1 82.31 554 LYS A C 1
ATOM 4296 O O . LYS A 1 554 ? -44.531 7.035 26.906 1 82.31 554 LYS A O 1
ATOM 4301 N N . MET A 1 555 ? -42.812 6.02 25.938 1 86.12 555 MET A N 1
ATOM 4302 C CA . MET A 1 555 ? -41.812 6.922 26.547 1 86.12 555 MET A CA 1
ATOM 4303 C C . MET A 1 555 ? -41.938 8.328 25.969 1 86.12 555 MET A C 1
ATOM 4305 O O . MET A 1 555 ? -41.812 9.32 26.688 1 86.12 555 MET A O 1
ATOM 4309 N N . LEU A 1 556 ? -42.188 8.461 24.688 1 85.56 556 LEU A N 1
ATOM 4310 C CA . LEU A 1 556 ? -42.25 9.75 24 1 85.56 556 LEU A CA 1
ATOM 4311 C C . LEU A 1 556 ? -43.5 10.516 24.375 1 85.56 556 LEU A C 1
ATOM 4313 O O . LEU A 1 556 ? -43.562 11.742 24.234 1 85.56 556 LEU A O 1
ATOM 4317 N N . LEU A 1 557 ? -44.594 9.82 24.891 1 79 557 LEU A N 1
ATOM 4318 C CA . LEU A 1 557 ? -45.812 10.453 25.328 1 79 557 LEU A CA 1
ATOM 4319 C C . LEU A 1 557 ? -45.656 11.07 26.719 1 79 557 LEU A C 1
ATOM 4321 O O . LEU A 1 557 ? -46.375 12.016 27.062 1 79 557 LEU A O 1
ATOM 4325 N N . GLY A 1 558 ? -44.594 10.555 27.406 1 77.75 558 GLY A N 1
ATOM 4326 C CA . GLY A 1 558 ? -44.344 11.094 28.734 1 77.75 558 GLY A CA 1
ATOM 4327 C C . GLY A 1 558 ? -43.188 12.078 28.766 1 77.75 558 GLY A C 1
ATOM 4328 O O . GLY A 1 558 ? -42.938 12.766 27.766 1 77.75 558 GLY A O 1
ATOM 4329 N N . GLU A 1 559 ? -42.625 12.352 29.969 1 79.81 559 GLU A N 1
ATOM 4330 C CA . GLU A 1 559 ? -41.438 13.195 30.125 1 79.81 559 GLU A CA 1
ATOM 4331 C C . GLU A 1 559 ? -40.188 12.453 29.734 1 79.81 559 GLU A C 1
ATOM 4333 O O . GLU A 1 559 ? -39.906 11.367 30.234 1 79.81 559 GLU A O 1
ATOM 4338 N N . CYS A 1 560 ? -39.625 12.773 28.578 1 83.44 560 CYS A N 1
ATOM 4339 C CA . CYS A 1 560 ? -38.406 12.133 28.062 1 83.44 560 CYS A CA 1
ATOM 4340 C C . CYS A 1 560 ? -37.188 12.578 28.828 1 83.44 560 CYS A C 1
ATOM 4342 O O . CYS A 1 560 ? -36.531 13.555 28.453 1 83.44 560 CYS A O 1
ATOM 4344 N N . MET A 1 561 ? -36.688 11.938 29.812 1 84.88 561 MET A N 1
ATOM 4345 C CA . MET A 1 561 ? -35.562 12.289 30.688 1 84.88 561 MET A CA 1
ATOM 4346 C C . MET A 1 561 ? -34.219 12.031 30 1 84.88 561 MET A C 1
ATOM 4348 O O . MET A 1 561 ? -33.219 12.617 30.375 1 84.88 561 MET A O 1
ATOM 4352 N N . TYR A 1 562 ? -34.219 11.156 28.969 1 89.12 562 TYR A N 1
ATOM 4353 C CA . TYR A 1 562 ? -32.938 10.828 28.344 1 89.12 562 TYR A CA 1
ATOM 4354 C C . TYR A 1 562 ? -32.406 12.008 27.531 1 89.12 562 TYR A C 1
ATOM 4356 O O . TYR A 1 562 ? -31.203 12.086 27.266 1 89.12 562 TYR A O 1
ATOM 4364 N N . ARG A 1 563 ? -33.281 12.922 27.125 1 88.88 563 ARG A N 1
ATOM 4365 C CA . ARG A 1 563 ? -32.906 14.047 26.281 1 88.88 563 ARG A CA 1
ATOM 4366 C C . ARG A 1 563 ? -31.938 14.984 27.016 1 88.88 563 ARG A C 1
ATOM 4368 O O . ARG A 1 563 ? -31.109 15.648 26.391 1 88.88 563 ARG A O 1
ATOM 4375 N N . ASP A 1 564 ? -31.906 14.984 28.266 1 88.44 564 ASP A N 1
ATOM 4376 C CA . ASP A 1 564 ? -31.078 15.914 29.016 1 88.44 564 ASP A CA 1
ATOM 4377 C C . ASP A 1 564 ? -29.797 15.242 29.5 1 88.44 564 ASP A C 1
ATOM 4379 O O . ASP A 1 564 ? -28.922 15.898 30.078 1 88.44 564 ASP A O 1
ATOM 4383 N N . GLN A 1 565 ? -29.688 14.07 29.141 1 91.19 565 GLN A N 1
ATOM 4384 C CA . GLN A 1 565 ? -28.469 13.367 29.5 1 91.19 565 GLN A CA 1
ATOM 4385 C C . GLN A 1 565 ? -27.344 13.656 28.5 1 91.19 565 GLN A C 1
ATOM 4387 O O . GLN A 1 565 ? -27.609 13.883 27.312 1 91.19 565 GLN A O 1
ATOM 4392 N N . ARG A 1 566 ? -26.125 13.727 29.031 1 89.25 566 ARG A N 1
ATOM 4393 C CA . ARG A 1 566 ? -24.953 13.953 28.188 1 89.25 566 ARG A CA 1
ATOM 4394 C C . ARG A 1 566 ? -24.547 12.68 27.469 1 89.25 566 ARG A C 1
ATOM 4396 O O . ARG A 1 566 ? -24.734 11.578 27.969 1 89.25 566 ARG A O 1
ATOM 4403 N N . CYS A 1 567 ? -24.094 12.891 26.25 1 90.31 567 CYS A N 1
ATOM 4404 C CA . CYS A 1 567 ? -23.609 11.758 25.469 1 90.31 567 CYS A CA 1
ATOM 4405 C C . CYS A 1 567 ? -22.281 11.25 26 1 90.31 567 CYS A C 1
ATOM 4407 O O . CYS A 1 567 ? -21.391 12.039 26.297 1 90.31 567 CYS A O 1
ATOM 4409 N N . LEU A 1 568 ? -22.172 10.008 26.219 1 83 568 LEU A N 1
ATOM 4410 C CA . LEU A 1 568 ? -20.969 9.406 26.797 1 83 568 LEU A CA 1
ATOM 4411 C C . LEU A 1 568 ? -19.781 9.578 25.875 1 83 568 LEU A C 1
ATOM 4413 O O . LEU A 1 568 ? -18.672 9.875 26.328 1 83 568 LEU A O 1
ATOM 4417 N N . SER A 1 569 ? -20.016 9.352 24.531 1 89 569 SER A N 1
ATOM 4418 C CA . SER A 1 569 ? -18.969 9.531 23.531 1 89 569 SER A CA 1
ATOM 4419 C C . SER A 1 569 ? -19.406 10.523 22.453 1 89 569 SER A C 1
ATOM 4421 O O . SER A 1 569 ? -19.766 10.125 21.359 1 89 569 SER A O 1
ATOM 4423 N N . PRO A 1 570 ? -19.219 11.797 22.75 1 92.38 570 PRO A N 1
ATOM 4424 C CA . PRO A 1 570 ? -19.75 12.82 21.859 1 92.38 570 PRO A CA 1
ATOM 4425 C C . PRO A 1 570 ? -19.031 12.859 20.5 1 92.38 570 PRO A C 1
ATOM 4427 O O . PRO A 1 570 ? -19.672 13.047 19.469 1 92.38 570 PRO A O 1
ATOM 4430 N N . TRP A 1 571 ? -17.734 12.672 20.469 1 92.56 571 TRP A N 1
ATOM 4431 C CA . TRP A 1 571 ? -16.984 12.75 19.219 1 92.56 571 TRP A CA 1
ATOM 4432 C C . TRP A 1 571 ? -17.375 11.633 18.266 1 92.56 571 TRP A C 1
ATOM 4434 O O . TRP A 1 571 ? -17.5 11.844 17.062 1 92.56 571 TRP A O 1
ATOM 4444 N N . ALA A 1 572 ? -17.609 10.422 18.781 1 93.69 572 ALA A N 1
ATOM 4445 C CA . ALA A 1 572 ? -18.047 9.305 17.953 1 93.69 572 ALA A CA 1
ATOM 4446 C C . ALA A 1 572 ? -19.438 9.547 17.406 1 93.69 572 ALA A C 1
ATOM 4448 O O . ALA A 1 572 ? -19.734 9.211 16.25 1 93.69 572 ALA A O 1
ATOM 4449 N N . ALA A 1 573 ? -20.297 10.117 18.25 1 95.44 573 ALA A N 1
ATOM 4450 C CA . ALA A 1 573 ? -21.656 10.414 17.797 1 95.44 573 ALA A CA 1
ATOM 4451 C C . ALA A 1 573 ? -21.656 11.453 16.688 1 95.44 573 ALA A C 1
ATOM 4453 O O . ALA A 1 573 ? -22.391 11.32 15.695 1 95.44 573 ALA A O 1
ATOM 4454 N N . LEU A 1 574 ? -20.812 12.461 16.844 1 95.81 574 LEU A N 1
ATOM 4455 C CA . LEU A 1 574 ? -20.703 13.492 15.812 1 95.81 574 LEU A CA 1
ATOM 4456 C C . LEU A 1 574 ? -20.047 12.938 14.555 1 95.81 574 LEU A C 1
ATOM 4458 O O . LEU A 1 574 ? -20.406 13.336 13.438 1 95.81 574 LEU A O 1
ATOM 4462 N N . PHE A 1 575 ? -19.172 12.023 14.781 1 97 575 PHE A N 1
ATOM 4463 C CA . PHE A 1 575 ? -18.531 11.367 13.641 1 97 575 PHE A CA 1
ATOM 4464 C C . PHE A 1 575 ? -19.562 10.617 12.805 1 97 575 PHE A C 1
ATOM 4466 O O . PHE A 1 575 ? -19.594 10.75 11.578 1 97 575 PHE A O 1
ATOM 4473 N N . ILE A 1 576 ? -20.391 9.836 13.445 1 97.31 576 ILE A N 1
ATOM 4474 C CA . ILE A 1 576 ? -21.422 9.078 12.75 1 97.31 576 ILE A CA 1
ATOM 4475 C C . ILE A 1 576 ? -22.391 10.039 12.055 1 97.31 576 ILE A C 1
ATOM 4477 O O . ILE A 1 576 ? -22.781 9.812 10.906 1 97.31 576 ILE A O 1
ATOM 4481 N N . TRP A 1 577 ? -22.703 11.133 12.766 1 96.69 577 TRP A N 1
ATOM 4482 C CA . TRP A 1 577 ? -23.594 12.148 12.203 1 96.69 577 TRP A CA 1
ATOM 4483 C C . TRP A 1 577 ? -22.984 12.758 10.945 1 96.69 577 TRP A C 1
ATOM 4485 O O . TRP A 1 577 ? -23.688 12.953 9.945 1 96.69 577 TRP A O 1
ATOM 4495 N N . ALA A 1 578 ? -21.703 13.055 10.938 1 97 578 ALA A N 1
ATOM 4496 C CA . ALA A 1 578 ? -21.031 13.656 9.789 1 97 578 ALA A CA 1
ATOM 4497 C C . ALA A 1 578 ? -20.906 12.656 8.641 1 97 578 ALA A C 1
ATOM 4499 O O . ALA A 1 578 ? -21.062 13.016 7.473 1 97 578 ALA A O 1
ATOM 4500 N N . VAL A 1 579 ? -20.672 11.375 8.93 1 97.44 579 VAL A N 1
ATOM 4501 C CA . VAL A 1 579 ? -20.5 10.328 7.93 1 97.44 579 VAL A CA 1
ATOM 4502 C C . VAL A 1 579 ? -21.812 10.062 7.219 1 97.44 579 VAL A C 1
ATOM 4504 O O . VAL A 1 579 ? -21.844 9.836 6.008 1 97.44 579 VAL A O 1
ATOM 4507 N N . LEU A 1 580 ? -22.891 10.109 7.953 1 96.62 580 LEU A N 1
ATOM 4508 C CA . LEU A 1 580 ? -24.203 9.875 7.363 1 96.62 580 LEU A CA 1
ATOM 4509 C C . LEU A 1 580 ? -24.547 10.953 6.344 1 96.62 580 LEU A C 1
ATOM 4511 O O . LEU A 1 580 ? -25.297 10.703 5.395 1 96.62 580 LEU A O 1
ATOM 4515 N N . GLN A 1 581 ? -23.922 12.156 6.484 1 94.75 581 GLN A N 1
ATOM 4516 C CA . GLN A 1 581 ? -24.203 13.266 5.578 1 94.75 581 GLN A CA 1
ATOM 4517 C C . GLN A 1 581 ? -23.109 13.398 4.52 1 94.75 581 GLN A C 1
ATOM 4519 O O . GLN A 1 581 ? -23.141 14.32 3.707 1 94.75 581 GLN A O 1
ATOM 4524 N N . ASN A 1 582 ? -22.156 12.539 4.441 1 94.56 582 ASN A N 1
ATOM 4525 C CA . ASN A 1 582 ? -21.047 12.516 3.49 1 94.56 582 ASN A CA 1
ATOM 4526 C C . ASN A 1 582 ? -20.266 13.82 3.52 1 94.56 582 ASN A C 1
ATOM 4528 O O . ASN A 1 582 ? -19.938 14.375 2.471 1 94.56 582 ASN A O 1
ATOM 4532 N N . ARG A 1 583 ? -20.094 14.406 4.746 1 95.06 583 ARG A N 1
ATOM 4533 C CA . ARG A 1 583 ? -19.25 15.586 4.934 1 95.06 583 ARG A CA 1
ATOM 4534 C C . ARG A 1 583 ? -17.797 15.18 5.145 1 95.06 583 ARG A C 1
ATOM 4536 O O . ARG A 1 583 ? -17.406 14.812 6.254 1 95.06 583 ARG A O 1
ATOM 4543 N N . SER A 1 584 ? -17 15.242 4.184 1 95.25 584 SER A N 1
ATOM 4544 C CA . SER A 1 584 ? -15.648 14.672 4.184 1 95.25 584 SER A CA 1
ATOM 4545 C C . SER A 1 584 ? -14.758 15.359 5.207 1 95.25 584 SER A C 1
ATOM 4547 O O . SER A 1 584 ? -14.242 14.711 6.121 1 95.25 584 SER A O 1
ATOM 4549 N N . ASP A 1 585 ? -14.641 16.781 5.246 1 94 585 ASP A N 1
ATOM 4550 C CA . ASP A 1 585 ? -13.711 17.484 6.121 1 94 585 ASP A CA 1
ATOM 4551 C C . ASP A 1 585 ? -14.156 17.406 7.578 1 94 585 ASP A C 1
ATOM 4553 O O . ASP A 1 585 ? -13.336 17.234 8.484 1 94 585 ASP A O 1
ATOM 4557 N N . MET A 1 586 ? -15.414 17.547 7.824 1 96 586 MET A N 1
ATOM 4558 C CA . MET A 1 586 ? -15.945 17.469 9.18 1 96 586 MET A CA 1
ATOM 4559 C C . MET A 1 586 ? -15.781 16.078 9.766 1 96 586 MET A C 1
ATOM 4561 O O . MET A 1 586 ? -15.438 15.922 10.938 1 96 586 MET A O 1
ATOM 4565 N N . ALA A 1 587 ? -16.031 15.055 8.93 1 97.19 587 ALA A N 1
ATOM 4566 C CA . ALA A 1 587 ? -15.914 13.672 9.391 1 97.19 587 ALA A CA 1
ATOM 4567 C C . ALA A 1 587 ? -14.461 13.344 9.75 1 97.19 587 ALA A C 1
ATOM 4569 O O . ALA A 1 587 ? -14.195 12.664 10.742 1 97.19 587 ALA A O 1
ATOM 4570 N N . VAL A 1 588 ? -13.547 13.812 8.898 1 95.62 588 VAL A N 1
ATOM 4571 C CA . VAL A 1 588 ? -12.133 13.555 9.164 1 95.62 588 VAL A CA 1
ATOM 4572 C C . VAL A 1 588 ? -11.711 14.242 10.461 1 95.62 588 VAL A C 1
ATOM 4574 O O . VAL A 1 588 ? -10.961 13.68 11.258 1 95.62 588 VAL A O 1
ATOM 4577 N N . TYR A 1 589 ? -12.18 15.469 10.703 1 93.5 589 TYR A N 1
ATOM 4578 C CA . TYR A 1 589 ? -11.859 16.172 11.945 1 93.5 589 TYR A CA 1
ATOM 4579 C C . TYR A 1 589 ? -12.414 15.43 13.148 1 93.5 589 TYR A C 1
ATOM 4581 O O . TYR A 1 589 ? -11.719 15.266 14.156 1 93.5 589 TYR A O 1
ATOM 4589 N N . PHE A 1 590 ? -13.664 15 13.094 1 95.69 590 PHE A N 1
ATOM 4590 C CA . PHE A 1 590 ? -14.25 14.281 14.219 1 95.69 590 PHE A CA 1
ATOM 4591 C C . PHE A 1 590 ? -13.547 12.953 14.445 1 95.69 590 PHE A C 1
ATOM 4593 O O . PHE A 1 590 ? -13.414 12.5 15.586 1 95.69 590 PHE A O 1
ATOM 4600 N N . TRP A 1 591 ? -13.141 12.328 13.391 1 95.62 591 TRP A N 1
ATOM 4601 C CA . TRP A 1 591 ? -12.359 11.102 13.516 1 95.62 591 TRP A CA 1
ATOM 4602 C C . TRP A 1 591 ? -11.039 11.367 14.242 1 95.62 591 TRP A C 1
ATOM 4604 O O . TRP A 1 591 ? -10.609 10.555 15.062 1 95.62 591 TRP A O 1
ATOM 4614 N N . GLU A 1 592 ? -10.398 12.547 13.945 1 91.44 592 GLU A N 1
ATOM 4615 C CA . GLU A 1 592 ? -9.148 12.906 14.609 1 91.44 592 GLU A CA 1
ATOM 4616 C C . GLU A 1 592 ? -9.344 13.062 16.109 1 91.44 592 GLU A C 1
ATOM 4618 O O . GLU A 1 592 ? -8.445 12.742 16.891 1 91.44 592 GLU A O 1
ATOM 4623 N N . MET A 1 593 ? -10.523 13.5 16.469 1 89.56 593 MET A N 1
ATOM 4624 C CA . MET A 1 593 ? -10.781 13.773 17.875 1 89.56 593 MET A CA 1
ATOM 4625 C C . MET A 1 593 ? -11.312 12.539 18.594 1 89.56 593 MET A C 1
ATOM 4627 O O . MET A 1 593 ? -11.188 12.414 19.812 1 89.56 593 MET A O 1
ATOM 4631 N N . ALA A 1 594 ? -11.844 11.617 17.844 1 90.31 594 ALA A N 1
ATOM 4632 C CA . ALA A 1 594 ? -12.461 10.438 18.453 1 90.31 594 ALA A CA 1
ATOM 4633 C C . ALA A 1 594 ? -11.406 9.414 18.859 1 90.31 594 ALA A C 1
ATOM 4635 O O . ALA A 1 594 ? -10.289 9.43 18.344 1 90.31 594 ALA A O 1
ATOM 4636 N N . GLY A 1 595 ? -11.758 8.617 19.906 1 87.31 595 GLY A N 1
ATOM 4637 C CA . GLY A 1 595 ? -10.898 7.516 20.312 1 87.31 595 GLY A CA 1
ATOM 4638 C C . GLY A 1 595 ? -11.078 6.273 19.453 1 87.31 595 GLY A C 1
ATOM 4639 O O . GLY A 1 595 ? -11.883 6.262 18.531 1 87.31 595 GLY A O 1
ATOM 4640 N N . GLU A 1 596 ? -10.258 5.266 19.625 1 92.62 596 GLU A N 1
ATOM 4641 C CA . GLU A 1 596 ? -10.289 4.035 18.844 1 92.62 596 GLU A CA 1
ATOM 4642 C C . GLU A 1 596 ? -10.289 4.34 17.344 1 92.62 596 GLU A C 1
ATOM 4644 O O . GLU A 1 596 ? -11.227 3.967 16.625 1 92.62 596 GLU A O 1
ATOM 4649 N N . SER A 1 597 ? -9.273 4.895 16.906 1 94.19 597 SER A N 1
ATOM 4650 C CA . SER A 1 597 ? -9.188 5.492 15.578 1 94.19 597 SER A CA 1
ATOM 4651 C C . SER A 1 597 ? -9.289 4.434 14.492 1 94.19 597 SER A C 1
ATOM 4653 O O . SER A 1 597 ? -9.953 4.645 13.477 1 94.19 597 SER A O 1
ATOM 4655 N N . VAL A 1 598 ? -8.727 3.207 14.68 1 97.25 598 VAL A N 1
ATOM 4656 C CA . VAL A 1 598 ? -8.758 2.18 13.648 1 97.25 598 VAL A CA 1
ATOM 4657 C C . VAL A 1 598 ? -10.18 1.665 13.469 1 97.25 598 VAL A C 1
ATOM 4659 O O . VAL A 1 598 ? -10.695 1.624 12.352 1 97.25 598 VAL A O 1
ATOM 4662 N N . LEU A 1 599 ? -10.836 1.364 14.555 1 97.19 599 LEU A N 1
ATOM 4663 C CA . LEU A 1 599 ? -12.188 0.828 14.508 1 97.19 599 LEU A CA 1
ATOM 4664 C C . LEU A 1 599 ? -13.172 1.88 14.008 1 97.19 599 LEU A C 1
ATOM 4666 O O . LEU A 1 599 ? -14.07 1.57 13.219 1 97.19 599 LEU A O 1
ATOM 4670 N N . SER A 1 600 ? -13.016 3.145 14.43 1 96.94 600 SER A N 1
ATOM 4671 C CA . SER A 1 600 ? -13.914 4.207 13.984 1 96.94 600 SER A CA 1
ATOM 4672 C C . SER A 1 600 ? -13.781 4.449 12.484 1 96.94 600 SER A C 1
ATOM 4674 O O . SER A 1 600 ? -14.773 4.703 11.797 1 96.94 600 SER A O 1
ATOM 4676 N N . ALA A 1 601 ? -12.578 4.398 11.977 1 97.94 601 ALA A N 1
ATOM 4677 C CA . ALA A 1 601 ? -12.375 4.562 10.539 1 97.94 601 ALA A CA 1
ATOM 4678 C C . ALA A 1 601 ? -13.023 3.424 9.758 1 97.94 601 ALA A C 1
ATOM 4680 O O . ALA A 1 601 ? -13.664 3.652 8.727 1 97.94 601 ALA A O 1
ATOM 4681 N N . LEU A 1 602 ? -12.906 2.188 10.266 1 97.81 602 LEU A N 1
ATOM 4682 C CA . LEU A 1 602 ? -13.523 1.037 9.609 1 97.81 602 LEU A CA 1
ATOM 4683 C C . LEU A 1 602 ? -15.039 1.111 9.703 1 97.81 602 LEU A C 1
ATOM 4685 O O . LEU A 1 602 ? -15.742 0.715 8.766 1 97.81 602 LEU A O 1
ATOM 4689 N N . GLY A 1 603 ? -15.516 1.592 10.844 1 97.06 603 GLY A N 1
ATOM 4690 C CA . GLY A 1 603 ? -16.953 1.808 10.961 1 97.06 603 GLY A CA 1
ATOM 4691 C C . GLY A 1 603 ? -17.484 2.826 9.977 1 97.06 603 GLY A C 1
ATOM 4692 O O . GLY A 1 603 ? -18.547 2.627 9.383 1 97.06 603 GLY A O 1
ATOM 4693 N N . GLY A 1 604 ? -16.734 3.932 9.766 1 96.94 604 GLY A N 1
ATOM 4694 C CA . GLY A 1 604 ? -17.109 4.906 8.758 1 96.94 604 GLY A CA 1
ATOM 4695 C C . GLY A 1 604 ? -17.078 4.348 7.348 1 96.94 604 GLY A C 1
ATOM 4696 O O . GLY A 1 604 ? -17.953 4.656 6.535 1 96.94 604 GLY A O 1
ATOM 4697 N N . CYS A 1 605 ? -16.125 3.494 7.102 1 97.44 605 CYS A N 1
ATOM 4698 C CA . CYS A 1 605 ? -16.016 2.844 5.801 1 97.44 605 CYS A CA 1
ATOM 4699 C C . CYS A 1 605 ? -17.234 1.953 5.539 1 97.44 605 CYS A C 1
ATOM 4701 O O . CYS A 1 605 ? -17.797 1.985 4.449 1 97.44 605 CYS A O 1
ATOM 4703 N N . LYS A 1 606 ? -17.672 1.196 6.551 1 97.5 606 LYS A N 1
ATOM 4704 C CA . LYS A 1 606 ? -18.797 0.292 6.41 1 97.5 606 LYS A CA 1
ATOM 4705 C C . LYS A 1 606 ? -20.094 1.065 6.152 1 97.5 606 LYS A C 1
ATOM 4707 O O . LYS A 1 606 ? -20.859 0.729 5.242 1 97.5 606 LYS A O 1
ATOM 4712 N N . ILE A 1 607 ? -20.297 2.123 6.855 1 97.44 607 ILE A N 1
ATOM 4713 C CA . ILE A 1 607 ? -21.5 2.922 6.723 1 97.44 607 ILE A CA 1
ATOM 4714 C C . ILE A 1 607 ? -21.562 3.545 5.328 1 97.44 607 ILE A C 1
ATOM 4716 O O . ILE A 1 607 ? -22.594 3.475 4.652 1 97.44 607 ILE A O 1
ATOM 4720 N N . LEU A 1 608 ? -20.453 4.078 4.848 1 97.56 608 LEU A N 1
ATOM 4721 C CA . LEU A 1 608 ? -20.422 4.773 3.566 1 97.56 608 LEU A CA 1
ATOM 4722 C C . LEU A 1 608 ? -20.578 3.795 2.412 1 97.56 608 LEU A C 1
ATOM 4724 O O . LEU A 1 608 ? -21.234 4.109 1.414 1 97.56 608 LEU A O 1
ATOM 4728 N N . ARG A 1 609 ? -20.062 2.602 2.539 1 96.75 609 ARG A N 1
ATOM 4729 C CA . ARG A 1 609 ? -20.219 1.608 1.479 1 96.75 609 ARG A CA 1
ATOM 4730 C C . ARG A 1 609 ? -21.656 1.127 1.378 1 96.75 609 ARG A C 1
ATOM 4732 O O . ARG A 1 609 ? -22.188 0.951 0.276 1 96.75 609 ARG A O 1
ATOM 4739 N N . GLU A 1 610 ? -22.328 0.924 2.463 1 96.31 610 GLU A N 1
ATOM 4740 C CA . GLU A 1 610 ? -23.734 0.528 2.445 1 96.31 610 GLU A CA 1
ATOM 4741 C C . GLU A 1 610 ? -24.625 1.656 1.924 1 96.31 610 GLU A C 1
ATOM 4743 O O . GLU A 1 610 ? -25.594 1.41 1.195 1 96.31 610 GLU A O 1
ATOM 4748 N N . LEU A 1 611 ? -24.234 2.906 2.309 1 96.06 611 LEU A N 1
ATOM 4749 C CA . LEU A 1 611 ? -24.984 4.055 1.816 1 96.06 611 LEU A CA 1
ATOM 4750 C C . LEU A 1 611 ? -24.812 4.215 0.311 1 96.06 611 LEU A C 1
ATOM 4752 O O . LEU A 1 611 ? -25.75 4.609 -0.392 1 96.06 611 LEU A O 1
ATOM 4756 N N . SER A 1 612 ? -23.609 3.951 -0.201 1 95.75 612 SER A N 1
ATOM 4757 C CA . SER A 1 612 ? -23.344 4.082 -1.63 1 95.75 612 SER A CA 1
ATOM 4758 C C . SER A 1 612 ? -24.203 3.115 -2.443 1 95.75 612 SER A C 1
ATOM 4760 O O . SER A 1 612 ? -24.578 3.416 -3.578 1 95.75 612 SER A O 1
ATOM 4762 N N . LYS A 1 613 ? -24.594 1.963 -1.809 1 94.31 613 LYS A N 1
ATOM 4763 C CA . LYS A 1 613 ? -25.438 0.986 -2.494 1 94.31 613 LYS A CA 1
ATOM 4764 C C . LYS A 1 613 ? -26.875 1.476 -2.59 1 94.31 613 LYS A C 1
ATOM 4766 O O . LYS A 1 613 ? -27.578 1.158 -3.549 1 94.31 613 LYS A O 1
ATOM 4771 N N . LEU A 1 614 ? -27.266 2.303 -1.621 1 93.94 614 LEU A N 1
ATOM 4772 C CA . LEU A 1 614 ? -28.641 2.771 -1.554 1 93.94 614 LEU A CA 1
ATOM 4773 C C . LEU A 1 614 ? -28.812 4.082 -2.314 1 93.94 614 LEU A C 1
ATOM 4775 O O . LEU A 1 614 ? -29.922 4.461 -2.672 1 93.94 614 LEU A O 1
ATOM 4779 N N . GLU A 1 615 ? -27.688 4.723 -2.654 1 93 615 GLU A N 1
ATOM 4780 C CA . GLU A 1 615 ? -27.734 6.012 -3.334 1 93 615 GLU A CA 1
ATOM 4781 C C . GLU A 1 615 ? -27.953 5.84 -4.832 1 93 615 GLU A C 1
ATOM 4783 O O . GLU A 1 615 ? -27.312 4.992 -5.469 1 93 615 GLU A O 1
ATOM 4788 N N . SER A 1 616 ? -28.828 6.59 -5.367 1 89.19 616 SER A N 1
ATOM 4789 C CA . SER A 1 616 ? -29.188 6.469 -6.777 1 89.19 616 SER A CA 1
ATOM 4790 C C . SER A 1 616 ? -28.422 7.488 -7.625 1 89.19 616 SER A C 1
ATOM 4792 O O . SER A 1 616 ? -28.141 7.234 -8.797 1 89.19 616 SER A O 1
ATOM 4794 N N . GLU A 1 617 ? -28.047 8.664 -7.008 1 90.5 617 GLU A N 1
ATOM 4795 C CA . GLU A 1 617 ? -27.297 9.68 -7.754 1 90.5 617 GLU A CA 1
ATOM 4796 C C . GLU A 1 617 ? -25.844 9.273 -7.926 1 90.5 617 GLU A C 1
ATOM 4798 O O . GLU A 1 617 ? -25.141 9.016 -6.945 1 90.5 617 GLU A O 1
ATOM 4803 N N . THR A 1 618 ? -25.375 9.289 -9.133 1 89.25 618 THR A N 1
ATOM 4804 C CA . THR A 1 618 ? -24.062 8.742 -9.469 1 89.25 618 THR A CA 1
ATOM 4805 C C . THR A 1 618 ? -22.953 9.602 -8.867 1 89.25 618 THR A C 1
ATOM 4807 O O . THR A 1 618 ? -21.953 9.07 -8.375 1 89.25 618 THR A O 1
ATOM 4810 N N . GLU A 1 619 ? -23.078 10.945 -8.891 1 89.69 619 GLU A N 1
ATOM 4811 C CA . GLU A 1 619 ? -22.016 11.805 -8.359 1 89.69 619 GLU A CA 1
ATOM 4812 C C . GLU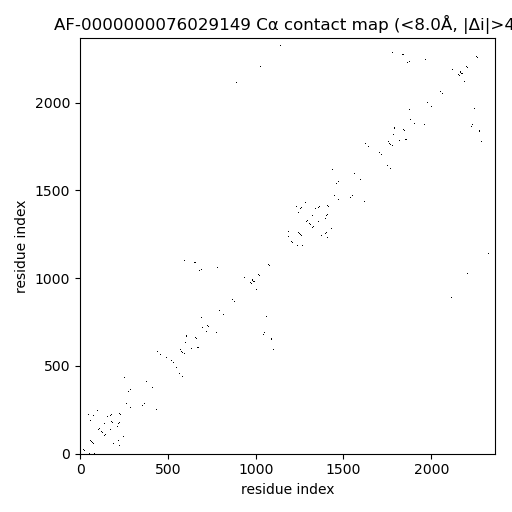 A 1 619 ? -21.859 11.617 -6.855 1 89.69 619 GLU A C 1
ATOM 4814 O O . GLU A 1 619 ? -20.734 11.562 -6.348 1 89.69 619 GLU A O 1
ATOM 4819 N N . ASN A 1 620 ? -22.984 11.547 -6.199 1 91.25 620 ASN A N 1
ATOM 4820 C CA . ASN A 1 620 ? -22.938 11.32 -4.758 1 91.25 620 ASN A CA 1
ATOM 4821 C C . ASN A 1 620 ? -22.438 9.922 -4.43 1 91.25 620 ASN A C 1
ATOM 4823 O O . ASN A 1 620 ? -21.75 9.727 -3.428 1 91.25 620 ASN A O 1
ATOM 4827 N N . LYS A 1 621 ? -22.812 9.047 -5.266 1 93.94 621 LYS A N 1
ATOM 4828 C CA . LYS A 1 621 ? -22.328 7.684 -5.086 1 93.94 621 LYS A CA 1
ATOM 4829 C C . LYS A 1 621 ? -20.812 7.613 -5.172 1 93.94 621 LYS A C 1
ATOM 4831 O O . LYS A 1 621 ? -20.156 6.965 -4.344 1 93.94 621 LYS A O 1
ATOM 4836 N N . LEU A 1 622 ? -20.25 8.328 -6.176 1 94 622 LEU A N 1
ATOM 4837 C CA . LEU A 1 622 ? -18.797 8.336 -6.348 1 94 622 LEU A CA 1
ATOM 4838 C C . LEU A 1 622 ? -18.109 9.047 -5.188 1 94 622 LEU A C 1
ATOM 4840 O O . LEU A 1 622 ? -17.062 8.617 -4.715 1 94 622 LEU A O 1
ATOM 4844 N N . ALA A 1 623 ? -18.75 10.07 -4.68 1 94.25 623 ALA A N 1
ATOM 4845 C CA . ALA A 1 623 ? -18.188 10.812 -3.553 1 94.25 623 ALA A CA 1
ATOM 4846 C C . ALA A 1 623 ? -18.172 9.953 -2.289 1 94.25 623 ALA A C 1
ATOM 4848 O O . ALA A 1 623 ? -17.219 10 -1.51 1 94.25 623 ALA A O 1
ATOM 4849 N N . MET A 1 624 ? -19.203 9.195 -2.131 1 96.31 624 MET A N 1
ATOM 4850 C CA . MET A 1 624 ? -19.281 8.32 -0.963 1 96.31 624 MET A CA 1
ATOM 4851 C C . MET A 1 624 ? -18.234 7.215 -1.038 1 96.31 624 MET A C 1
ATOM 4853 O O . MET A 1 624 ? -17.625 6.871 -0.03 1 96.31 624 MET A O 1
ATOM 4857 N N . LYS A 1 625 ? -18.047 6.68 -2.195 1 96.12 625 LYS A N 1
ATOM 4858 C CA . LYS A 1 625 ? -17.031 5.633 -2.367 1 96.12 625 LYS A CA 1
ATOM 4859 C C . LYS A 1 625 ? -15.633 6.184 -2.141 1 96.12 625 LYS A C 1
ATOM 4861 O O . LYS A 1 625 ? -14.789 5.508 -1.551 1 96.12 625 LYS A O 1
ATOM 4866 N N . GLU A 1 626 ? -15.398 7.367 -2.594 1 95.81 626 GLU A N 1
ATOM 4867 C CA . GLU A 1 626 ? -14.094 7.992 -2.389 1 95.81 626 GLU A CA 1
ATOM 4868 C C . GLU A 1 626 ? -13.836 8.258 -0.909 1 95.81 626 GLU A C 1
ATOM 4870 O O . GLU A 1 626 ? -12.719 8.062 -0.422 1 95.81 626 GLU A O 1
ATOM 4875 N N . LEU A 1 627 ? -14.82 8.727 -0.229 1 97.06 627 LEU A N 1
ATOM 4876 C CA . LEU A 1 627 ? -14.664 8.969 1.202 1 97.06 627 LEU A CA 1
ATOM 4877 C C . LEU A 1 627 ? -14.484 7.66 1.959 1 97.06 627 LEU A C 1
ATOM 4879 O O . LEU A 1 627 ? -13.727 7.598 2.93 1 97.06 627 LEU A O 1
ATOM 4883 N N . ALA A 1 628 ? -15.203 6.609 1.532 1 97.75 628 ALA A N 1
ATOM 4884 C CA . ALA A 1 628 ? -15.023 5.293 2.143 1 97.75 628 ALA A CA 1
ATOM 4885 C C . ALA A 1 628 ? -13.594 4.793 1.966 1 97.75 628 ALA A C 1
ATOM 4887 O O . ALA A 1 628 ? -13 4.25 2.898 1 97.75 628 ALA A O 1
ATOM 4888 N N . GLN A 1 629 ? -13.062 5.016 0.783 1 96.69 629 GLN A N 1
ATOM 4889 C CA . GLN A 1 629 ? -11.68 4.617 0.518 1 96.69 629 GLN A CA 1
ATOM 4890 C C . GLN A 1 629 ? -10.703 5.438 1.354 1 96.69 629 GLN A C 1
ATOM 4892 O O . GLN A 1 629 ? -9.68 4.922 1.8 1 96.69 629 GLN A O 1
ATOM 4897 N N . LYS A 1 630 ? -11.008 6.668 1.536 1 96.44 630 LYS A N 1
ATOM 4898 C CA . LYS A 1 630 ? -10.164 7.516 2.373 1 96.44 630 LYS A CA 1
ATOM 4899 C C . LYS A 1 630 ? -10.109 6.992 3.807 1 96.44 630 LYS A C 1
ATOM 4901 O O . LYS A 1 630 ? -9.039 6.945 4.414 1 96.44 630 LYS A O 1
ATOM 4906 N N . PHE A 1 631 ? -11.203 6.562 4.352 1 97.62 631 PHE A N 1
ATOM 4907 C CA . PHE A 1 631 ? -11.227 6.047 5.719 1 97.62 631 PHE A CA 1
ATOM 4908 C C . PHE A 1 631 ? -10.547 4.684 5.793 1 97.62 631 PHE A C 1
ATOM 4910 O O . PHE A 1 631 ? -9.914 4.355 6.797 1 97.62 631 PHE A O 1
ATOM 4917 N N . GLU A 1 632 ? -10.703 3.906 4.832 1 97.62 632 GLU A N 1
ATOM 4918 C CA . GLU A 1 632 ? -9.961 2.648 4.812 1 97.62 632 GLU A CA 1
ATOM 4919 C C . GLU A 1 632 ? -8.453 2.895 4.793 1 97.62 632 GLU A C 1
ATOM 4921 O O . GLU A 1 632 ? -7.699 2.211 5.488 1 97.62 632 GLU A O 1
ATOM 4926 N N . ASN A 1 633 ? -8.031 3.898 4.016 1 95.69 633 ASN A N 1
ATOM 4927 C CA . ASN A 1 633 ? -6.613 4.254 3.967 1 95.69 633 ASN A CA 1
ATOM 4928 C C . ASN A 1 633 ? -6.121 4.773 5.312 1 95.69 633 ASN A C 1
ATOM 4930 O O . ASN A 1 633 ? -5 4.469 5.727 1 95.69 633 ASN A O 1
ATOM 4934 N N . LEU A 1 634 ? -6.98 5.539 5.965 1 96.25 634 LEU A N 1
ATOM 4935 C CA . LEU A 1 634 ? -6.602 6.055 7.277 1 96.25 634 LEU A CA 1
ATOM 4936 C C . LEU A 1 634 ? -6.469 4.918 8.289 1 96.25 634 LEU A C 1
ATOM 4938 O O . LEU A 1 634 ? -5.535 4.91 9.094 1 96.25 634 LEU A O 1
ATOM 4942 N N . ALA A 1 635 ? -7.418 3.98 8.266 1 97.38 635 ALA A N 1
ATOM 4943 C CA . ALA A 1 635 ? -7.324 2.822 9.148 1 97.38 635 ALA A CA 1
ATOM 4944 C C . ALA A 1 635 ? -6.059 2.016 8.867 1 97.38 635 ALA A C 1
ATOM 4946 O O . ALA A 1 635 ? -5.367 1.591 9.797 1 97.38 635 ALA A O 1
ATOM 4947 N N . HIS A 1 636 ? -5.785 1.829 7.586 1 95.75 636 HIS A N 1
ATOM 4948 C CA . HIS A 1 636 ? -4.602 1.089 7.156 1 95.75 636 HIS A CA 1
ATOM 4949 C C . HIS A 1 636 ? -3.322 1.773 7.621 1 95.75 636 HIS A C 1
ATOM 4951 O O . HIS A 1 636 ? -2.414 1.118 8.141 1 95.75 636 HIS A O 1
ATOM 4957 N N . ASP A 1 637 ? -3.238 3.123 7.547 1 93.94 637 ASP A N 1
ATOM 4958 C CA . ASP A 1 637 ? -2.037 3.879 7.887 1 93.94 637 ASP A CA 1
ATOM 4959 C C . ASP A 1 637 ? -1.829 3.928 9.398 1 93.94 637 ASP A C 1
ATOM 4961 O O . ASP A 1 637 ? -0.703 3.793 9.883 1 93.94 637 ASP A O 1
ATOM 4965 N N . VAL A 1 638 ? -2.904 4.137 10.141 1 95.88 638 VAL A N 1
ATOM 4966 C CA . VAL A 1 638 ? -2.771 4.164 11.594 1 95.88 638 VAL A CA 1
ATOM 4967 C C . VAL A 1 638 ? -2.348 2.789 12.102 1 95.88 638 VAL A C 1
ATOM 4969 O O . VAL A 1 638 ? -1.468 2.682 12.961 1 95.88 638 VAL A O 1
ATOM 4972 N N . PHE A 1 639 ? -2.955 1.777 11.586 1 96.31 639 PHE A N 1
ATOM 4973 C CA . PHE A 1 639 ? -2.588 0.43 12 1 96.31 639 PHE A CA 1
ATOM 4974 C C . PHE A 1 639 ? -1.147 0.116 11.617 1 96.31 639 PHE A C 1
ATOM 4976 O O . PHE A 1 639 ? -0.44 -0.582 12.344 1 96.31 639 PHE A O 1
ATOM 4983 N N . GLY A 1 640 ? -0.761 0.604 10.484 1 91.31 640 GLY A N 1
ATOM 4984 C CA . GLY A 1 640 ? 0.623 0.421 10.078 1 91.31 640 GLY A CA 1
ATOM 4985 C C . GLY A 1 640 ? 1.616 1.03 11.055 1 91.31 640 GLY A C 1
ATOM 4986 O O . GLY A 1 640 ? 2.633 0.413 11.375 1 91.31 640 GLY A O 1
ATOM 4987 N N . GLU A 1 641 ? 1.313 2.174 11.586 1 90.19 641 GLU A N 1
ATOM 4988 C CA . GLU A 1 641 ? 2.154 2.816 12.586 1 90.19 641 GLU A CA 1
ATOM 4989 C C . GLU A 1 641 ? 2.133 2.041 13.906 1 90.19 641 GLU A C 1
ATOM 4991 O O . GLU A 1 641 ? 3.148 1.959 14.594 1 90.19 641 GLU A O 1
ATOM 4996 N N . CYS A 1 642 ? 0.983 1.512 14.219 1 90.69 642 CYS A N 1
ATOM 4997 C CA . CYS A 1 642 ? 0.869 0.708 15.43 1 90.69 642 CYS A CA 1
ATOM 4998 C C . CYS A 1 642 ? 1.691 -0.57 15.32 1 90.69 642 CYS A C 1
ATOM 5000 O O . CYS A 1 642 ? 2.389 -0.951 16.266 1 90.69 642 CYS A O 1
ATOM 5002 N N . TYR A 1 643 ? 1.649 -1.185 14.188 1 91.75 643 TYR A N 1
ATOM 5003 C CA . TYR A 1 643 ? 2.369 -2.436 13.977 1 91.75 643 TYR A CA 1
ATOM 5004 C C . TYR A 1 643 ? 3.877 -2.211 14.031 1 91.75 643 TYR A C 1
ATOM 5006 O O . TYR A 1 643 ? 4.617 -3.039 14.562 1 91.75 643 TYR A O 1
ATOM 5014 N N . GLN A 1 644 ? 4.312 -1.077 13.484 1 80.88 644 GLN A N 1
ATOM 5015 C CA . GLN A 1 644 ? 5.738 -0.756 13.5 1 80.88 644 GLN A CA 1
ATOM 5016 C C . GLN A 1 644 ? 6.227 -0.482 14.922 1 80.88 644 GLN A C 1
ATOM 5018 O O . GLN A 1 644 ? 7.375 -0.774 15.25 1 80.88 644 GLN A O 1
ATOM 5023 N N . SER A 1 645 ? 5.277 -0.001 15.789 1 80.06 645 SER A N 1
ATOM 5024 C CA . SER A 1 645 ? 5.645 0.299 17.172 1 80.06 645 SER A CA 1
ATOM 5025 C C . SER A 1 645 ? 5.699 -0.97 18.016 1 80.06 645 SER A C 1
ATOM 5027 O O . SER A 1 645 ? 6.68 -1.208 18.719 1 80.06 645 SER A O 1
ATOM 5029 N N . SER A 1 646 ? 4.574 -1.738 17.953 1 84.38 646 SER A N 1
ATOM 5030 C CA . SER A 1 646 ? 4.52 -2.977 18.719 1 84.38 646 SER A CA 1
ATOM 5031 C C . SER A 1 646 ? 3.658 -4.023 18.016 1 84.38 646 SER A C 1
ATOM 5033 O O . SER A 1 646 ? 2.479 -3.785 17.75 1 84.38 646 SER A O 1
ATOM 5035 N N . GLU A 1 647 ? 4.254 -5.137 17.844 1 86.44 647 GLU A N 1
ATOM 5036 C CA . GLU A 1 647 ? 3.521 -6.207 17.188 1 86.44 647 GLU A CA 1
ATOM 5037 C C . GLU A 1 647 ? 2.482 -6.828 18.109 1 86.44 647 GLU A C 1
ATOM 5039 O O . GLU A 1 647 ? 1.333 -7.035 17.719 1 86.44 647 GLU A O 1
ATOM 5044 N N . ASN A 1 648 ? 2.766 -7.035 19.344 1 85.38 648 ASN A N 1
ATOM 5045 C CA . ASN A 1 648 ? 1.871 -7.711 20.281 1 85.38 648 ASN A CA 1
ATOM 5046 C C . ASN A 1 648 ? 0.664 -6.844 20.625 1 85.38 648 ASN A C 1
ATOM 5048 O O . ASN A 1 648 ? -0.465 -7.336 20.672 1 85.38 648 ASN A O 1
ATOM 5052 N N . ARG A 1 649 ? 0.93 -5.598 20.812 1 90.5 649 ARG A N 1
ATOM 5053 C CA . ARG A 1 649 ? -0.181 -4.703 21.125 1 90.5 649 ARG A CA 1
ATOM 5054 C C . ARG A 1 649 ? -1.104 -4.531 19.922 1 90.5 649 ARG A C 1
ATOM 5056 O O . ARG A 1 649 ? -2.312 -4.352 20.094 1 90.5 649 ARG A O 1
ATOM 5063 N N . SER A 1 650 ? -0.498 -4.59 18.766 1 93.75 650 SER A N 1
ATOM 5064 C CA . SER A 1 650 ? -1.318 -4.469 17.562 1 93.75 650 SER A CA 1
ATOM 5065 C C . SER A 1 650 ? -2.252 -5.664 17.406 1 93.75 650 SER A C 1
ATOM 5067 O O . SER A 1 650 ? -3.385 -5.52 16.938 1 93.75 650 SER A O 1
ATOM 5069 N N . PHE A 1 651 ? -1.813 -6.867 17.844 1 93.12 651 PHE A N 1
ATOM 5070 C CA . PHE A 1 651 ? -2.672 -8.047 17.812 1 93.12 651 PHE A CA 1
ATOM 5071 C C . PHE A 1 651 ? -3.85 -7.895 18.766 1 93.12 651 PHE A C 1
ATOM 5073 O O . PHE A 1 651 ? -4.988 -8.203 18.406 1 93.12 651 PHE A O 1
ATOM 5080 N N . THR A 1 652 ? -3.521 -7.32 19.875 1 93.19 652 THR A N 1
ATOM 5081 C CA . THR A 1 652 ? -4.578 -7.109 20.859 1 93.19 652 THR A CA 1
ATOM 5082 C C . THR A 1 652 ? -5.574 -6.062 20.375 1 93.19 652 THR A C 1
ATOM 5084 O O . THR A 1 652 ? -6.773 -6.164 20.641 1 93.19 652 THR A O 1
ATOM 5087 N N . LEU A 1 653 ? -5.102 -5.105 19.656 1 95.25 653 LEU A N 1
ATOM 5088 C CA . LEU A 1 653 ? -5.957 -4.051 19.125 1 95.25 653 LEU A CA 1
ATOM 5089 C C . LEU A 1 653 ? -6.957 -4.617 18.125 1 95.25 653 LEU A C 1
ATOM 5091 O O . LEU A 1 653 ? -8.109 -4.188 18.078 1 95.25 653 LEU A O 1
ATOM 5095 N N . LEU A 1 654 ? -6.555 -5.637 17.344 1 95.31 654 LEU A N 1
ATOM 5096 C CA . LEU A 1 654 ? -7.398 -6.215 16.312 1 95.31 654 LEU A CA 1
ATOM 5097 C C . LEU A 1 654 ? -8.516 -7.051 16.922 1 95.31 654 LEU A C 1
ATOM 5099 O O . LEU A 1 654 ? -9.609 -7.148 16.344 1 95.31 654 LEU A O 1
ATOM 5103 N N . ILE A 1 655 ? -8.328 -7.586 18.141 1 94.5 655 ILE A N 1
ATOM 5104 C CA . ILE A 1 655 ? -9.281 -8.555 18.688 1 94.5 655 ILE A CA 1
ATOM 5105 C C . ILE A 1 655 ? -10.008 -7.957 19.875 1 94.5 655 ILE A C 1
ATOM 5107 O O . ILE A 1 655 ? -10.891 -8.594 20.469 1 94.5 655 ILE A O 1
ATOM 5111 N N . ARG A 1 656 ? -9.758 -6.781 20.203 1 94.25 656 ARG A N 1
ATOM 5112 C CA . ARG A 1 656 ? -10.383 -6.156 21.359 1 94.25 656 ARG A CA 1
ATOM 5113 C C . ARG A 1 656 ? -11.82 -5.75 21.047 1 94.25 656 ARG A C 1
ATOM 5115 O O . ARG A 1 656 ? -12.094 -5.195 19.984 1 94.25 656 ARG A O 1
ATOM 5122 N N . LYS A 1 657 ? -12.695 -6.008 22 1 93.12 657 LYS A N 1
ATOM 5123 C CA . LYS A 1 657 ? -14.078 -5.559 21.891 1 93.12 657 LYS A CA 1
ATOM 5124 C C . LYS A 1 657 ? -14.219 -4.098 22.297 1 93.12 657 LYS A C 1
ATOM 5126 O O . LYS A 1 657 ? -13.68 -3.676 23.328 1 93.12 657 LYS A O 1
ATOM 5131 N N . SER A 1 658 ? -14.883 -3.334 21.438 1 93.25 658 SER A N 1
ATOM 5132 C CA . SER A 1 658 ? -15.055 -1.909 21.719 1 93.25 658 SER A CA 1
ATOM 5133 C C . SER A 1 658 ? -16.391 -1.635 22.391 1 93.25 658 SER A C 1
ATOM 5135 O O . SER A 1 658 ? -17.438 -2.061 21.891 1 93.25 658 SER A O 1
ATOM 5137 N N . PRO A 1 659 ? -16.359 -0.967 23.484 1 88.44 659 PRO A N 1
ATOM 5138 C CA . PRO A 1 659 ? -17.641 -0.573 24.109 1 88.44 659 PRO A CA 1
ATOM 5139 C C . PRO A 1 659 ? -18.328 0.554 23.344 1 88.44 659 PRO A C 1
ATOM 5141 O O . PRO A 1 659 ? -19.547 0.71 23.453 1 88.44 659 PRO A O 1
ATOM 5144 N N . VAL A 1 660 ? -17.594 1.316 22.547 1 90 660 VAL A N 1
ATOM 5145 C CA . VAL A 1 660 ? -18.141 2.451 21.828 1 90 660 VAL A CA 1
ATOM 5146 C C . VAL A 1 660 ? -18.891 1.955 20.594 1 90 660 VAL A C 1
ATOM 5148 O O . VAL A 1 660 ? -19.984 2.441 20.281 1 90 660 VAL A O 1
ATOM 5151 N N . TRP A 1 661 ? -18.359 0.936 19.906 1 93.44 661 TRP A N 1
ATOM 5152 C CA . TRP A 1 661 ? -18.953 0.42 18.672 1 93.44 661 TRP A CA 1
ATOM 5153 C C . TRP A 1 661 ? -19.734 -0.865 18.938 1 93.44 661 TRP A C 1
ATOM 5155 O O . TRP A 1 661 ? -19.656 -1.815 18.156 1 93.44 661 TRP A O 1
ATOM 5165 N N . GLY A 1 662 ? -20.438 -0.928 20.078 1 89 662 GLY A N 1
ATOM 5166 C CA . GLY A 1 662 ? -21.359 -2.01 20.375 1 89 662 GLY A CA 1
ATOM 5167 C C . GLY A 1 662 ? -20.672 -3.361 20.5 1 89 662 GLY A C 1
ATOM 5168 O O . GLY A 1 662 ? -21.203 -4.371 20.031 1 89 662 GLY A O 1
ATOM 5169 N N . GLY A 1 663 ? -19.453 -3.412 20.844 1 89.38 663 GLY A N 1
ATOM 5170 C CA . GLY A 1 663 ? -18.766 -4.68 21.078 1 89.38 663 GLY A CA 1
ATOM 5171 C C . GLY A 1 663 ? -18.141 -5.254 19.828 1 89.38 663 GLY A C 1
ATOM 5172 O O . GLY A 1 663 ? -17.828 -6.445 19.766 1 89.38 663 GLY A O 1
ATOM 5173 N N . ALA A 1 664 ? -17.984 -4.508 18.812 1 92.5 664 ALA A N 1
ATOM 5174 C CA . ALA A 1 664 ? -17.359 -4.965 17.578 1 92.5 664 ALA A CA 1
ATOM 5175 C C . ALA A 1 664 ? -15.836 -4.945 17.688 1 92.5 664 ALA A C 1
ATOM 5177 O O . ALA A 1 664 ? -15.273 -4.172 18.484 1 92.5 664 ALA A O 1
ATOM 5178 N N . THR A 1 665 ? -15.18 -5.887 17.031 1 94.12 665 THR A N 1
ATOM 5179 C CA . THR A 1 665 ? -13.719 -5.879 16.938 1 94.12 665 THR A CA 1
ATOM 5180 C C . THR A 1 665 ? -13.273 -5.285 15.609 1 94.12 665 THR A C 1
ATOM 5182 O O . THR A 1 665 ? -14.078 -5.125 14.688 1 94.12 665 THR A O 1
ATOM 5185 N N . CYS A 1 666 ? -12.031 -4.906 15.492 1 95.19 666 CYS A N 1
ATOM 5186 C CA . CYS A 1 666 ? -11.492 -4.348 14.258 1 95.19 666 CYS A CA 1
ATOM 5187 C C . CYS A 1 666 ? -11.523 -5.375 13.133 1 95.19 666 CYS A C 1
ATOM 5189 O O . CYS A 1 666 ? -11.859 -5.047 11.992 1 95.19 666 CYS A O 1
ATOM 5191 N N . LEU A 1 667 ? -11.273 -6.629 13.484 1 93.75 667 LEU A N 1
ATOM 5192 C CA . LEU A 1 667 ? -11.258 -7.699 12.492 1 93.75 667 LEU A CA 1
ATOM 5193 C C . LEU A 1 667 ? -12.656 -7.969 11.961 1 93.75 667 LEU A C 1
ATOM 5195 O O . LEU A 1 667 ? -12.859 -8.094 10.75 1 93.75 667 LEU A O 1
ATOM 5199 N N . GLN A 1 668 ? -13.625 -8.008 12.812 1 92 668 GLN A N 1
ATOM 5200 C CA . GLN A 1 668 ? -15.008 -8.242 12.406 1 92 668 GLN A CA 1
ATOM 5201 C C . GLN A 1 668 ? -15.539 -7.098 11.555 1 92 668 GLN A C 1
ATOM 5203 O O . GLN A 1 668 ? -16.203 -7.324 10.539 1 92 668 GLN A O 1
ATOM 5208 N N . MET A 1 669 ? -15.219 -5.867 11.977 1 94.44 669 MET A N 1
ATOM 5209 C CA . MET A 1 669 ? -15.672 -4.695 11.242 1 94.44 669 MET A CA 1
ATOM 5210 C C . MET A 1 669 ? -15.008 -4.621 9.867 1 94.44 669 MET A C 1
ATOM 5212 O O . MET A 1 669 ? -15.641 -4.23 8.883 1 94.44 669 MET A O 1
ATOM 5216 N N . ALA A 1 670 ? -13.742 -5.012 9.781 1 95 670 ALA A N 1
ATOM 5217 C CA . ALA A 1 670 ? -13.008 -4.98 8.523 1 95 670 ALA A CA 1
ATOM 5218 C C . ALA A 1 670 ? -13.602 -5.977 7.523 1 95 670 ALA A C 1
ATOM 5220 O O . ALA A 1 670 ? -13.703 -5.684 6.328 1 95 670 ALA A O 1
ATOM 5221 N N . ILE A 1 671 ? -14.062 -7.16 7.973 1 91.88 671 ILE A N 1
ATOM 5222 C CA . ILE A 1 671 ? -14.656 -8.164 7.098 1 91.88 671 ILE A CA 1
ATOM 5223 C C . ILE A 1 671 ? -16.047 -7.703 6.648 1 91.88 671 ILE A C 1
ATOM 5225 O O . ILE A 1 671 ? -16.391 -7.84 5.477 1 91.88 671 ILE A O 1
ATOM 5229 N N . ALA A 1 672 ? -16.734 -7.141 7.594 1 91.62 672 ALA A N 1
ATOM 5230 C CA . ALA A 1 672 ? -18.078 -6.672 7.273 1 91.62 672 ALA A CA 1
ATOM 5231 C C . ALA A 1 672 ? -18.031 -5.504 6.293 1 91.62 672 ALA A C 1
ATOM 5233 O O . ALA A 1 672 ? -18.922 -5.359 5.449 1 91.62 672 ALA A O 1
ATOM 5234 N N . ALA A 1 673 ? -16.969 -4.664 6.398 1 94.44 673 ALA A N 1
ATOM 5235 C CA . ALA A 1 673 ? -16.828 -3.502 5.527 1 94.44 673 ALA A CA 1
ATOM 5236 C C . ALA A 1 673 ? -16.156 -3.883 4.211 1 94.44 673 ALA A C 1
ATOM 5238 O O . ALA A 1 673 ? -16 -3.047 3.32 1 94.44 673 ALA A O 1
ATOM 5239 N N . ASP A 1 674 ? -15.758 -5.133 3.984 1 92.38 674 ASP A N 1
ATOM 5240 C CA . ASP A 1 674 ? -15.031 -5.578 2.799 1 92.38 674 ASP A CA 1
ATOM 5241 C C . ASP A 1 674 ? -13.789 -4.719 2.561 1 92.38 674 ASP A C 1
ATOM 5243 O O . ASP A 1 674 ? -13.578 -4.223 1.453 1 92.38 674 ASP A O 1
ATOM 5247 N N . ALA A 1 675 ? -13.125 -4.41 3.701 1 95.25 675 ALA A N 1
ATOM 5248 C CA . ALA A 1 675 ? -11.898 -3.617 3.631 1 95.25 675 ALA A CA 1
ATOM 5249 C C . ALA A 1 675 ? -10.703 -4.484 3.246 1 95.25 675 ALA A C 1
ATOM 5251 O O . ALA A 1 675 ? -9.883 -4.84 4.098 1 95.25 675 ALA A O 1
ATOM 5252 N N . ARG A 1 676 ? -10.477 -4.719 2.031 1 93.69 676 ARG A N 1
ATOM 5253 C CA . ARG A 1 676 ? -9.492 -5.66 1.506 1 93.69 676 ARG A CA 1
ATOM 5254 C C . ARG A 1 676 ? -8.078 -5.109 1.647 1 93.69 676 ARG A C 1
ATOM 5256 O O . ARG A 1 676 ? -7.141 -5.855 1.942 1 93.69 676 ARG A O 1
ATOM 5263 N N . LEU A 1 677 ? -7.949 -3.818 1.458 1 92.75 677 LEU A N 1
ATOM 5264 C CA . LEU A 1 677 ? -6.629 -3.217 1.606 1 92.75 677 LEU A CA 1
ATOM 5265 C C . LEU A 1 677 ? -6.141 -3.33 3.047 1 92.75 677 LEU A C 1
ATOM 5267 O O . LEU A 1 677 ? -4.984 -3.691 3.287 1 92.75 677 LEU A O 1
ATOM 5271 N N . PHE A 1 678 ? -7.031 -3.096 4.016 1 94.88 678 PHE A N 1
ATOM 5272 C CA . PHE A 1 678 ? -6.695 -3.213 5.43 1 94.88 678 PHE A CA 1
ATOM 5273 C C . PHE A 1 678 ? -6.305 -4.645 5.777 1 94.88 678 PHE A C 1
ATOM 5275 O O . PHE A 1 678 ? -5.34 -4.871 6.512 1 94.88 678 PHE A O 1
ATOM 5282 N N . PHE A 1 679 ? -6.988 -5.574 5.227 1 91.69 679 PHE A N 1
ATOM 5283 C CA . PHE A 1 679 ? -6.738 -6.98 5.523 1 91.69 679 PHE A CA 1
ATOM 5284 C C . PHE A 1 679 ? -5.418 -7.438 4.922 1 91.69 679 PHE A C 1
ATOM 5286 O O . PHE A 1 679 ? -4.809 -8.391 5.402 1 91.69 679 PHE A O 1
ATOM 5293 N N . SER A 1 680 ? -5.031 -6.793 3.891 1 90.69 680 SER A N 1
ATOM 5294 C CA . SER A 1 680 ? -3.805 -7.195 3.209 1 90.69 680 SER A CA 1
ATOM 5295 C C . SER A 1 680 ? -2.57 -6.672 3.932 1 90.69 680 SER A C 1
ATOM 5297 O O . SER A 1 680 ? -1.441 -7 3.562 1 90.69 680 SER A O 1
ATOM 5299 N N . HIS A 1 681 ? -2.85 -5.949 5.031 1 91.5 681 HIS A N 1
ATOM 5300 C CA . HIS A 1 681 ? -1.723 -5.445 5.809 1 91.5 681 HIS A CA 1
ATOM 5301 C C . HIS A 1 681 ? -0.962 -6.586 6.477 1 91.5 681 HIS A C 1
ATOM 5303 O O . HIS A 1 681 ? -1.563 -7.582 6.891 1 91.5 681 HIS A O 1
ATOM 5309 N N . ASP A 1 682 ? 0.378 -6.504 6.605 1 88.75 682 ASP A N 1
ATOM 5310 C CA . ASP A 1 682 ? 1.235 -7.566 7.125 1 88.75 682 ASP A CA 1
ATOM 5311 C C . ASP A 1 682 ? 0.917 -7.859 8.594 1 88.75 682 ASP A C 1
ATOM 5313 O O . ASP A 1 682 ? 1.047 -9 9.047 1 88.75 682 ASP A O 1
ATOM 5317 N N . GLY A 1 683 ? 0.515 -6.805 9.297 1 91 683 GLY A N 1
ATOM 5318 C CA . GLY A 1 683 ? 0.164 -7.023 10.688 1 91 683 GLY A CA 1
ATOM 5319 C C . GLY A 1 683 ? -1.042 -7.926 10.867 1 91 683 GLY A C 1
ATOM 5320 O O . GLY A 1 683 ? -1.044 -8.805 11.734 1 91 683 GLY A O 1
ATOM 5321 N N . VAL A 1 684 ? -2.1 -7.707 10.094 1 94.06 684 VAL A N 1
ATOM 5322 C CA . VAL A 1 684 ? -3.301 -8.531 10.164 1 94.06 684 VAL A CA 1
ATOM 5323 C C . VAL A 1 684 ? -2.975 -9.961 9.727 1 94.06 684 VAL A C 1
ATOM 5325 O O . VAL A 1 684 ? -3.389 -10.922 10.375 1 94.06 684 VAL A O 1
ATOM 5328 N N . GLN A 1 685 ? -2.131 -10.086 8.688 1 91.19 685 GLN A N 1
ATOM 5329 C CA . GLN A 1 685 ? -1.777 -11.398 8.164 1 91.19 685 GLN A CA 1
ATOM 5330 C C . GLN A 1 685 ? -0.875 -12.148 9.141 1 91.19 685 GLN A C 1
ATOM 5332 O O . GLN A 1 685 ? -0.952 -13.375 9.25 1 91.19 685 GLN A O 1
ATOM 5337 N N . SER A 1 686 ? -0.038 -11.422 9.82 1 89.56 686 SER A N 1
ATOM 5338 C CA . SER A 1 686 ? 0.818 -12.062 10.812 1 89.56 686 SER A CA 1
ATOM 5339 C C . SER A 1 686 ? -0.002 -12.641 11.961 1 89.56 686 SER A C 1
ATOM 5341 O O . SER A 1 686 ? 0.314 -13.711 12.477 1 89.56 686 SER A O 1
ATOM 5343 N N . LEU A 1 687 ? -1.039 -11.898 12.367 1 92.56 687 LEU A N 1
ATOM 5344 C CA . LEU A 1 687 ? -1.924 -12.43 13.398 1 92.56 687 LEU A CA 1
ATOM 5345 C C . LEU A 1 687 ? -2.635 -13.688 12.914 1 92.56 687 LEU A C 1
ATOM 5347 O O . LEU A 1 687 ? -2.703 -14.688 13.641 1 92.56 687 LEU A O 1
ATOM 5351 N N . LEU A 1 688 ? -3.113 -13.672 11.695 1 92.38 688 LEU A N 1
ATOM 5352 C CA . LEU A 1 688 ? -3.832 -14.812 11.148 1 92.38 688 LEU A CA 1
ATOM 5353 C C . LEU A 1 688 ? -2.9 -16.016 10.977 1 92.38 688 LEU A C 1
ATOM 5355 O O . LEU A 1 688 ? -3.301 -17.156 11.211 1 92.38 688 LEU A O 1
ATOM 5359 N N . SER A 1 689 ? -1.676 -15.734 10.547 1 90.62 689 SER A N 1
ATOM 5360 C CA . SER A 1 689 ? -0.703 -16.812 10.43 1 90.62 689 SER A CA 1
ATOM 5361 C C . SER A 1 689 ? -0.368 -17.406 11.797 1 90.62 689 SER A C 1
ATOM 5363 O O . SER A 1 689 ? -0.165 -18.625 11.922 1 90.62 689 SER A O 1
ATOM 5365 N N . GLN A 1 690 ? -0.328 -16.562 12.766 1 89.62 690 GLN A N 1
ATOM 5366 C CA . GLN A 1 690 ? -0.073 -17.062 14.117 1 89.62 690 GLN A CA 1
ATOM 5367 C C . GLN A 1 690 ? -1.211 -17.953 14.602 1 89.62 690 GLN A C 1
ATOM 5369 O O . GLN A 1 690 ? -0.971 -18.984 15.234 1 89.62 690 GLN A O 1
ATOM 5374 N N . ILE A 1 691 ? -2.395 -17.547 14.312 1 91.25 691 ILE A N 1
ATOM 5375 C CA . ILE A 1 691 ? -3.543 -18.344 14.703 1 91.25 691 ILE A CA 1
ATOM 5376 C C . ILE A 1 691 ? -3.564 -19.641 13.898 1 91.25 691 ILE A C 1
ATOM 5378 O O . ILE A 1 691 ? -3.875 -20.719 14.43 1 91.25 691 ILE A O 1
ATOM 5382 N N . TRP A 1 692 ? -3.18 -19.594 12.656 1 91.81 692 TRP A N 1
ATOM 5383 C CA . TRP A 1 692 ? -3.184 -20.75 11.75 1 91.81 692 TRP A CA 1
ATOM 5384 C C . TRP A 1 692 ? -2.184 -21.797 12.203 1 91.81 692 TRP A C 1
ATOM 5386 O O . TRP A 1 692 ? -2.498 -23 12.227 1 91.81 692 TRP A O 1
ATOM 5396 N N . TRP A 1 693 ? -1.026 -21.391 12.68 1 91.19 693 TRP A N 1
ATOM 5397 C CA . TRP A 1 693 ? 0.027 -22.328 13.062 1 91.19 693 TRP A CA 1
ATOM 5398 C C . TRP A 1 693 ? -0.056 -22.656 14.547 1 91.19 693 TRP A C 1
ATOM 5400 O O . TRP A 1 693 ? 0.598 -23.594 15.016 1 91.19 693 TRP A O 1
ATOM 5410 N N . GLY A 1 694 ? -0.981 -21.938 15.25 1 89 694 GLY A N 1
ATOM 5411 C CA . GLY A 1 694 ? -1.125 -22.203 16.672 1 89 694 GLY A CA 1
ATOM 5412 C C . GLY A 1 694 ? 0.139 -21.922 17.453 1 89 694 GLY A C 1
ATOM 5413 O O . GLY A 1 694 ? 0.714 -20.828 17.344 1 89 694 GLY A O 1
ATOM 5414 N N . ASP A 1 695 ? 0.609 -22.969 18.156 1 86.12 695 ASP A N 1
ATOM 5415 C CA . ASP A 1 695 ? 1.789 -22.797 19 1 86.12 695 ASP A CA 1
ATOM 5416 C C . ASP A 1 695 ? 3.062 -23.172 18.25 1 86.12 695 ASP A C 1
ATOM 5418 O O . ASP A 1 695 ? 4.164 -23.047 18.781 1 86.12 695 ASP A O 1
ATOM 5422 N N . MET A 1 696 ? 2.855 -23.562 17.031 1 87.56 696 MET A N 1
ATOM 5423 C CA . MET A 1 696 ? 4.012 -23.891 16.203 1 87.56 696 MET A CA 1
ATOM 5424 C C . MET A 1 696 ? 4.621 -22.641 15.594 1 87.56 696 MET A C 1
ATOM 5426 O O . MET A 1 696 ? 3.924 -21.641 15.391 1 87.56 696 MET A O 1
ATOM 5430 N N . GLU A 1 697 ? 5.895 -22.75 15.266 1 85.06 697 GLU A N 1
ATOM 5431 C CA . GLU A 1 697 ? 6.551 -21.609 14.656 1 85.06 697 GLU A CA 1
ATOM 5432 C C . GLU A 1 697 ? 6.016 -21.344 13.25 1 85.06 697 GLU A C 1
ATOM 5434 O O . GLU A 1 697 ? 5.777 -22.297 12.484 1 85.06 697 GLU A O 1
ATOM 5439 N N . ARG A 1 698 ? 5.914 -20.109 12.883 1 78.06 698 ARG A N 1
ATOM 5440 C CA . ARG A 1 698 ? 5.328 -19.672 11.625 1 78.06 698 ARG A CA 1
ATOM 5441 C C . ARG A 1 698 ? 6.203 -20.078 10.445 1 78.06 698 ARG A C 1
ATOM 5443 O O . ARG A 1 698 ? 5.703 -20.266 9.328 1 78.06 698 ARG A O 1
ATOM 5450 N N . SER A 1 699 ? 7.484 -20.281 10.688 1 75.5 699 SER A N 1
ATOM 5451 C CA . SER A 1 699 ? 8.414 -20.516 9.586 1 75.5 699 SER A CA 1
ATOM 5452 C C . SER A 1 699 ? 8.641 -22.016 9.383 1 75.5 699 SER A C 1
ATOM 5454 O O . SER A 1 699 ? 9.586 -22.422 8.695 1 75.5 699 SER A O 1
ATOM 5456 N N . THR A 1 700 ? 7.691 -22.828 9.922 1 83.69 700 THR A N 1
ATOM 5457 C CA . THR A 1 700 ? 7.844 -24.281 9.75 1 83.69 700 THR A CA 1
ATOM 5458 C C . THR A 1 700 ? 7.586 -24.672 8.297 1 83.69 700 THR A C 1
ATOM 5460 O O . THR A 1 700 ? 6.652 -24.172 7.668 1 83.69 700 THR A O 1
ATOM 5463 N N . GLU A 1 701 ? 8.484 -25.516 7.809 1 85.5 701 GLU A N 1
ATOM 5464 C CA . GLU A 1 701 ? 8.32 -25.984 6.438 1 85.5 701 GLU A CA 1
ATOM 5465 C C . GLU A 1 701 ? 7.188 -27 6.332 1 85.5 701 GLU A C 1
ATOM 5467 O O . GLU A 1 701 ? 6.988 -27.812 7.242 1 85.5 701 GLU A O 1
ATOM 5472 N N . VAL A 1 702 ? 6.496 -26.984 5.27 1 87.69 702 VAL A N 1
ATOM 5473 C CA . VAL A 1 702 ? 5.289 -27.781 5.062 1 87.69 702 VAL A CA 1
ATOM 5474 C C . VAL A 1 702 ? 5.641 -29.266 5.059 1 87.69 702 VAL A C 1
ATOM 5476 O O . VAL A 1 702 ? 4.879 -30.094 5.566 1 87.69 702 VAL A O 1
ATOM 5479 N N . TRP A 1 703 ? 6.875 -29.719 4.543 1 88.25 703 TRP A N 1
ATOM 5480 C CA . TRP A 1 703 ? 7.211 -31.125 4.465 1 88.25 703 TRP A CA 1
ATOM 5481 C C . TRP A 1 703 ? 7.438 -31.719 5.859 1 88.25 703 TRP A C 1
ATOM 5483 O O . TRP A 1 703 ? 7.102 -32.875 6.113 1 88.25 703 TRP A O 1
ATOM 5493 N N . LYS A 1 704 ? 7.957 -30.891 6.805 1 90.94 704 LYS A N 1
ATOM 5494 C CA . LYS A 1 704 ? 8.125 -31.344 8.18 1 90.94 704 LYS A CA 1
ATOM 5495 C C . LYS A 1 704 ? 6.781 -31.594 8.852 1 90.94 704 LYS A C 1
ATOM 5497 O O . LYS A 1 704 ? 6.629 -32.531 9.625 1 90.94 704 LYS A O 1
ATOM 5502 N N . LEU A 1 705 ? 5.832 -30.734 8.492 1 91.44 705 LEU A N 1
ATOM 5503 C CA . LEU A 1 705 ? 4.484 -30.875 9.039 1 91.44 705 LEU A CA 1
ATOM 5504 C C . LEU A 1 705 ? 3.82 -32.156 8.531 1 91.44 705 LEU A C 1
ATOM 5506 O O . LEU A 1 705 ? 3.24 -32.906 9.312 1 91.44 705 LEU A O 1
ATOM 5510 N N . VAL A 1 706 ? 3.992 -32.469 7.199 1 92.06 706 VAL A N 1
ATOM 5511 C CA . VAL A 1 706 ? 3.363 -33.656 6.582 1 92.06 706 VAL A CA 1
ATOM 5512 C C . VAL A 1 706 ? 4.031 -34.906 7.09 1 92.06 706 VAL A C 1
ATOM 5514 O O . VAL A 1 706 ? 3.352 -35.906 7.398 1 92.06 706 VAL A O 1
ATOM 5517 N N . LEU A 1 707 ? 5.309 -34.812 7.285 1 91.81 707 LEU A N 1
ATOM 5518 C CA . LEU A 1 707 ? 6.047 -35.969 7.793 1 91.81 707 LEU A CA 1
ATOM 5519 C C . LEU A 1 707 ? 5.656 -36.281 9.234 1 91.81 707 LEU A C 1
ATOM 5521 O O . LEU A 1 707 ? 5.453 -37.438 9.594 1 91.81 707 LEU A O 1
ATOM 5525 N N . THR A 1 708 ? 5.465 -35.25 10.047 1 91.56 708 THR A N 1
ATOM 5526 C CA . THR A 1 708 ? 5.098 -35.438 11.445 1 91.56 708 THR A CA 1
ATOM 5527 C C . THR A 1 708 ? 3.65 -35.906 11.57 1 91.56 708 THR A C 1
ATOM 5529 O O . THR A 1 708 ? 3.311 -36.656 12.492 1 91.56 708 THR A O 1
ATOM 5532 N N . PHE A 1 709 ? 2.883 -35.562 10.656 1 92.44 709 PHE A N 1
ATOM 5533 C CA . PHE A 1 709 ? 1.483 -35.969 10.656 1 92.44 709 PHE A CA 1
ATOM 5534 C C . PHE A 1 709 ? 1.356 -37.469 10.469 1 92.44 709 PHE A C 1
ATOM 5536 O O . PHE A 1 709 ? 0.55 -38.125 11.133 1 92.44 709 PHE A O 1
ATOM 5543 N N . PHE A 1 710 ? 2.174 -38 9.602 1 92.62 710 PHE A N 1
ATOM 5544 C CA . PHE A 1 710 ? 2.1 -39.438 9.305 1 92.62 710 PHE A CA 1
ATOM 5545 C C . PHE A 1 710 ? 2.932 -40.25 10.297 1 92.62 710 PHE A C 1
ATOM 5547 O O . PHE A 1 710 ? 2.646 -41.406 10.555 1 92.62 710 PHE A O 1
ATOM 5554 N N . LEU A 1 711 ? 3.984 -39.5 10.906 1 93.56 711 LEU A N 1
ATOM 5555 C CA . LEU A 1 711 ? 4.824 -40.125 11.914 1 93.56 711 LEU A CA 1
ATOM 5556 C C . LEU A 1 711 ? 4.832 -39.312 13.203 1 93.56 711 LEU A C 1
ATOM 5558 O O . LEU A 1 711 ? 5.801 -38.594 13.484 1 93.56 711 LEU A O 1
ATOM 5562 N N . PRO A 1 712 ? 3.775 -39.469 14.109 1 90.44 712 PRO A N 1
ATOM 5563 C CA . PRO A 1 712 ? 3.578 -38.625 15.297 1 90.44 712 PRO A CA 1
ATOM 5564 C C . PRO A 1 712 ? 4.738 -38.719 16.281 1 90.44 712 PRO A C 1
ATOM 5566 O O . PRO A 1 712 ? 5.039 -37.75 16.984 1 90.44 712 PRO A O 1
ATOM 5569 N N . PRO A 1 713 ? 5.543 -39.812 16.328 1 87.94 713 PRO A N 1
ATOM 5570 C CA . PRO A 1 713 ? 6.645 -39.812 17.297 1 87.94 713 PRO A CA 1
ATOM 5571 C C . PRO A 1 713 ? 7.727 -38.781 16.969 1 87.94 713 PRO A C 1
ATOM 5573 O O . PRO A 1 713 ? 8.539 -38.469 17.828 1 87.94 713 PRO A O 1
ATOM 5576 N N . LEU A 1 714 ? 7.711 -38.25 15.828 1 90.69 714 LEU A N 1
ATOM 5577 C CA . LEU A 1 714 ? 8.688 -37.25 15.438 1 90.69 714 LEU A CA 1
ATOM 5578 C C . LEU A 1 714 ? 8.406 -35.938 16.141 1 90.69 714 LEU A C 1
ATOM 5580 O O . LEU A 1 714 ? 9.25 -35.031 16.141 1 90.69 714 LEU A O 1
ATOM 5584 N N . LEU A 1 715 ? 7.242 -35.781 16.766 1 89.5 715 LEU A N 1
ATOM 5585 C CA . LEU A 1 715 ? 6.84 -34.594 17.484 1 89.5 715 LEU A CA 1
ATOM 5586 C C . LEU A 1 715 ? 7.762 -34.344 18.672 1 89.5 715 LEU A C 1
ATOM 5588 O O . LEU A 1 715 ? 7.957 -33.188 19.078 1 89.5 715 LEU A O 1
ATOM 5592 N N . TYR A 1 716 ? 8.273 -35.406 19.141 1 86.38 716 TYR A N 1
ATOM 5593 C CA . TYR A 1 716 ? 9.062 -35.312 20.359 1 86.38 716 TYR A CA 1
ATOM 5594 C C . TYR A 1 716 ? 10.539 -35.125 20.047 1 86.38 716 TYR A C 1
ATOM 5596 O O . TYR A 1 716 ? 11.375 -35.062 20.938 1 86.38 716 TYR A O 1
ATOM 5604 N N . THR A 1 717 ? 10.758 -34.875 18.703 1 84.75 717 THR A N 1
ATOM 5605 C CA . THR A 1 717 ? 12.109 -34.562 18.281 1 84.75 717 THR A CA 1
ATOM 5606 C C . THR A 1 717 ? 12.258 -33.062 18.016 1 84.75 717 THR A C 1
ATOM 5608 O O . THR A 1 717 ? 11.297 -32.312 18.188 1 84.75 717 THR A O 1
ATOM 5611 N N . ASN A 1 718 ? 13.43 -32.562 17.719 1 80.69 718 ASN A N 1
ATOM 5612 C CA . ASN A 1 718 ? 13.711 -31.156 17.5 1 80.69 718 ASN A CA 1
ATOM 5613 C C . ASN A 1 718 ? 13.461 -30.766 16.047 1 80.69 718 ASN A C 1
ATOM 5615 O O . ASN A 1 718 ? 14 -29.766 15.562 1 80.69 718 ASN A O 1
ATOM 5619 N N . LEU A 1 719 ? 12.664 -31.578 15.453 1 82.81 719 LEU A N 1
ATOM 5620 C CA . LEU A 1 719 ? 12.391 -31.266 14.055 1 82.81 719 LEU A CA 1
ATOM 5621 C C . LEU A 1 719 ? 11.539 -30.016 13.93 1 82.81 719 LEU A C 1
ATOM 5623 O O . LEU A 1 719 ? 11.742 -29.203 13.016 1 82.81 719 LEU A O 1
ATOM 5627 N N . MET A 1 720 ? 10.586 -29.875 14.906 1 86.25 720 MET A N 1
ATOM 5628 C CA . MET A 1 720 ? 9.703 -28.703 14.891 1 86.25 720 MET A CA 1
ATOM 5629 C C . MET A 1 720 ? 9.891 -27.859 16.141 1 86.25 720 MET A C 1
ATOM 5631 O O . MET A 1 720 ? 10.117 -28.406 17.234 1 86.25 720 MET A O 1
ATOM 5635 N N . SER A 1 721 ? 9.953 -26.531 15.828 1 82.81 721 SER A N 1
ATOM 5636 C CA . SER A 1 721 ? 10.109 -25.625 16.953 1 82.81 721 SER A CA 1
ATOM 5637 C C . SER A 1 721 ? 8.766 -25.062 17.406 1 82.81 721 SER A C 1
ATOM 5639 O O . SER A 1 721 ? 7.891 -24.797 16.578 1 82.81 721 SER A O 1
ATOM 5641 N N . PHE A 1 722 ? 8.484 -25.078 18.703 1 84.06 722 PHE A N 1
ATOM 5642 C CA . PHE A 1 722 ? 7.246 -24.578 19.281 1 84.06 722 PHE A CA 1
ATOM 5643 C C . PHE A 1 722 ? 7.504 -23.312 20.109 1 84.06 722 PHE A C 1
ATOM 5645 O O . PHE A 1 722 ? 8.586 -23.156 20.672 1 84.06 722 PHE A O 1
ATOM 5652 N N . ARG A 1 723 ? 6.727 -22.344 19.906 1 70.94 723 ARG A N 1
ATOM 5653 C CA . ARG A 1 723 ? 6.84 -21.094 20.641 1 70.94 723 ARG A CA 1
ATOM 5654 C C . ARG A 1 723 ? 6.766 -21.328 22.141 1 70.94 723 ARG A C 1
ATOM 5656 O O . ARG A 1 723 ? 5.926 -22.094 22.625 1 70.94 723 ARG A O 1
ATOM 5663 N N . ASP A 1 724 ? 7.918 -21.172 22.859 1 58.09 724 ASP A N 1
ATOM 5664 C CA . ASP A 1 724 ? 7.965 -21.359 24.312 1 58.09 724 ASP A CA 1
ATOM 5665 C C . ASP A 1 724 ? 6.988 -20.438 25.016 1 58.09 724 ASP A C 1
ATOM 5667 O O . ASP A 1 724 ? 7.027 -19.219 24.812 1 58.09 724 ASP A O 1
ATOM 5671 N N . GLN A 1 725 ? 5.859 -20.781 25.422 1 49 725 GLN A N 1
ATOM 5672 C CA . GLN A 1 725 ? 4.938 -20.031 26.281 1 49 725 GLN A CA 1
ATOM 5673 C C . GLN A 1 725 ? 5.672 -19.375 27.438 1 49 725 GLN A C 1
ATOM 5675 O O . GLN A 1 725 ? 5.164 -18.438 28.047 1 49 725 GLN A O 1
ATOM 5680 N N . GLU A 1 726 ? 6.711 -19.875 28 1 42.94 726 GLU A N 1
ATOM 5681 C CA . GLU A 1 726 ? 7.352 -19.422 29.234 1 42.94 726 GLU A CA 1
ATOM 5682 C C . GLU A 1 726 ? 7.992 -18.047 29.047 1 42.94 726 GLU A C 1
ATOM 5684 O O . GLU A 1 726 ? 8.109 -17.281 30 1 42.94 726 GLU A O 1
ATOM 5689 N N . GLU A 1 727 ? 8.5 -17.766 27.984 1 40.75 727 GLU A N 1
ATOM 5690 C CA . GLU A 1 727 ? 9.18 -16.469 27.859 1 40.75 727 GLU A CA 1
ATOM 5691 C C . GLU A 1 727 ? 8.195 -15.312 27.953 1 40.75 727 GLU A C 1
ATOM 5693 O O . GLU A 1 727 ? 8.547 -14.227 28.422 1 40.75 727 GLU A O 1
ATOM 5698 N N . GLU A 1 728 ? 7.016 -15.477 27.531 1 39.69 728 GLU A N 1
ATOM 5699 C CA . GLU A 1 728 ? 6.02 -14.453 27.844 1 39.69 728 GLU A CA 1
ATOM 5700 C C . GLU A 1 728 ? 5.695 -14.445 29.344 1 39.69 728 GLU A C 1
ATOM 5702 O O . GLU A 1 728 ? 5.457 -13.383 29.922 1 39.69 728 GLU A O 1
ATOM 5707 N N . VAL A 1 729 ? 5.598 -15.57 30 1 39.5 729 VAL A N 1
ATOM 5708 C CA . VAL A 1 729 ? 5.41 -15.633 31.453 1 39.5 729 VAL A CA 1
ATOM 5709 C C . VAL A 1 729 ? 6.695 -15.203 32.156 1 39.5 729 VAL A C 1
ATOM 5711 O O . VAL A 1 729 ? 6.652 -14.57 33.219 1 39.5 729 VAL A O 1
ATOM 5714 N N . LYS A 1 730 ? 7.91 -15.641 31.844 1 38.53 730 LYS A N 1
ATOM 5715 C CA . LYS A 1 730 ? 9.117 -15.148 32.5 1 38.53 730 LYS A CA 1
ATOM 5716 C C . LYS A 1 730 ? 9.312 -13.656 32.25 1 38.53 730 LYS A C 1
ATOM 5718 O O . LYS A 1 730 ? 9.82 -12.938 33.125 1 38.53 730 LYS A O 1
ATOM 5723 N N . SER A 1 731 ? 8.984 -13.289 31.031 1 37 731 SER A N 1
ATOM 5724 C CA . SER A 1 731 ? 9.062 -11.844 30.875 1 37 731 SER A CA 1
ATOM 5725 C C . SER A 1 731 ? 8.023 -11.141 31.75 1 37 731 SER A C 1
ATOM 5727 O O . SER A 1 731 ? 8.273 -10.047 32.25 1 37 731 SER A O 1
ATOM 5729 N N . LEU A 1 732 ? 6.902 -11.797 31.953 1 36.66 732 LEU A N 1
ATOM 5730 C CA . LEU A 1 732 ? 5.996 -11.289 32.969 1 36.66 732 LEU A CA 1
ATOM 5731 C C . LEU A 1 732 ? 6.551 -11.547 34.375 1 36.66 732 LEU A C 1
ATOM 5733 O O . LEU A 1 732 ? 6.375 -10.727 35.281 1 36.66 732 LEU A O 1
ATOM 5737 N N . GLU A 1 733 ? 7.078 -12.773 34.688 1 35.66 733 GLU A N 1
ATOM 5738 C CA . GLU A 1 733 ? 7.629 -13 36 1 35.66 733 GLU A CA 1
ATOM 5739 C C . GLU A 1 733 ? 8.891 -12.164 36.219 1 35.66 733 GLU A C 1
ATOM 5741 O O . GLU A 1 733 ? 9.141 -11.703 37.344 1 35.66 733 GLU A O 1
ATOM 5746 N N . VAL A 1 734 ? 9.867 -12.109 35.281 1 35.94 734 VAL A N 1
ATOM 5747 C CA . VAL A 1 734 ? 11.008 -11.258 35.562 1 35.94 734 VAL A CA 1
ATOM 5748 C C . VAL A 1 734 ? 10.539 -9.828 35.844 1 35.94 734 VAL A C 1
ATOM 5750 O O . VAL A 1 734 ? 11.094 -9.117 36.688 1 35.94 734 VAL A O 1
ATOM 5753 N N . ASN A 1 735 ? 9.5 -9.438 35.156 1 32.88 735 ASN A N 1
ATOM 5754 C CA . ASN A 1 735 ? 8.992 -8.141 35.594 1 32.88 735 ASN A CA 1
ATOM 5755 C C . ASN A 1 735 ? 8.281 -8.258 36.938 1 32.88 735 ASN A C 1
ATOM 5757 O O . ASN A 1 735 ? 7.996 -7.25 37.594 1 32.88 735 ASN A O 1
ATOM 5761 N N . HIS A 1 736 ? 7.844 -9.508 37.312 1 31.92 736 HIS A N 1
ATOM 5762 C CA . HIS A 1 736 ? 7.363 -9.562 38.688 1 31.92 736 HIS A CA 1
ATOM 5763 C C . HIS A 1 736 ? 8.523 -9.602 39.656 1 31.92 736 HIS A C 1
ATOM 5765 O O . HIS A 1 736 ? 8.336 -9.359 40.844 1 31.92 736 HIS A O 1
ATOM 5771 N N . ILE A 1 737 ? 9.656 -10.234 39.438 1 31.42 737 ILE A N 1
ATOM 5772 C CA . ILE A 1 737 ? 10.609 -10.18 40.531 1 31.42 737 ILE A CA 1
ATOM 5773 C C . ILE A 1 737 ? 11.016 -8.727 40.781 1 31.42 737 ILE A C 1
ATOM 5775 O O . ILE A 1 737 ? 11.164 -8.312 41.938 1 31.42 737 ILE A O 1
ATOM 5779 N N . ARG A 1 738 ? 11.43 -7.98 39.812 1 32.16 738 ARG A N 1
ATOM 5780 C CA . ARG A 1 738 ? 11.867 -6.672 40.281 1 32.16 738 ARG A CA 1
ATOM 5781 C C . ARG A 1 738 ? 10.711 -5.898 40.906 1 32.16 738 ARG A C 1
ATOM 5783 O O . ARG A 1 738 ? 10.906 -4.832 41.5 1 32.16 738 ARG A O 1
ATOM 5790 N N . ASP A 1 739 ? 9.445 -6.27 40.531 1 30.25 739 ASP A N 1
ATOM 5791 C CA . ASP A 1 739 ? 8.445 -5.586 41.344 1 30.25 739 ASP A CA 1
ATOM 5792 C C . ASP A 1 739 ? 8.297 -6.266 42.719 1 30.25 739 ASP A C 1
ATOM 5794 O O . ASP A 1 739 ? 7.277 -6.09 43.406 1 30.25 739 ASP A O 1
ATOM 5798 N N . ASN A 1 740 ? 9.094 -7.227 43.125 1 27.73 740 ASN A N 1
ATOM 5799 C CA . ASN A 1 740 ? 8.891 -7.672 44.5 1 27.73 740 ASN A CA 1
ATOM 5800 C C . ASN A 1 740 ? 8.898 -6.496 45.5 1 27.73 740 ASN A C 1
ATOM 5802 O O . ASN A 1 740 ? 8.547 -6.656 46.656 1 27.73 740 ASN A O 1
ATOM 5806 N N . GLU A 1 741 ? 9.883 -5.562 45.5 1 27.98 741 GLU A N 1
ATOM 5807 C CA . GLU A 1 741 ? 9.898 -4.793 46.719 1 27.98 741 GLU A CA 1
ATOM 5808 C C . GLU A 1 741 ? 8.609 -3.996 46.906 1 27.98 741 GLU A C 1
ATOM 5810 O O . GLU A 1 741 ? 8.484 -3.215 47.844 1 27.98 741 GLU A O 1
ATOM 5815 N N . SER A 1 742 ? 7.891 -3.578 45.844 1 26.52 742 SER A N 1
ATOM 5816 C CA . SER A 1 742 ? 6.789 -2.75 46.312 1 26.52 742 SER A CA 1
ATOM 5817 C C . SER A 1 742 ? 5.77 -3.578 47.094 1 26.52 742 SER A C 1
ATOM 5819 O O . SER A 1 742 ? 5.383 -4.664 46.656 1 26.52 742 SER A O 1
ATOM 5821 N N . LEU A 1 743 ? 5.695 -3.436 48.5 1 26.62 743 LEU A N 1
ATOM 5822 C CA . LEU A 1 743 ? 4.828 -3.777 49.625 1 26.62 743 LEU A CA 1
ATOM 5823 C C . LEU A 1 743 ? 3.359 -3.641 49.219 1 26.62 743 LEU A C 1
ATOM 5825 O O . LEU A 1 743 ? 2.479 -3.723 50.094 1 26.62 743 LEU A O 1
ATOM 5829 N N . ASP A 1 744 ? 2.988 -2.938 48.219 1 25.69 744 ASP A N 1
ATOM 5830 C CA . ASP A 1 744 ? 1.554 -2.707 48.375 1 25.69 744 ASP A CA 1
ATOM 5831 C C . ASP A 1 744 ? 0.799 -4.023 48.531 1 25.69 744 ASP A C 1
ATOM 5833 O O . ASP A 1 744 ? 1.169 -5.035 47.938 1 25.69 744 ASP A O 1
ATOM 5837 N N . GLY A 1 745 ? 0.056 -4.168 49.656 1 25.94 745 GLY A N 1
ATOM 5838 C CA . GLY A 1 745 ? -0.859 -5.113 50.281 1 25.94 745 GLY A CA 1
ATOM 5839 C C . GLY A 1 745 ? -1.695 -5.883 49.281 1 25.94 745 GLY A C 1
ATOM 5840 O O . GLY A 1 745 ? -1.343 -5.961 48.094 1 25.94 745 GLY A O 1
ATOM 5841 N N . ASN A 1 746 ? -3.127 -5.801 49.5 1 25.86 746 ASN A N 1
ATOM 5842 C CA . ASN A 1 746 ? -4.258 -6.719 49.406 1 25.86 746 ASN A CA 1
ATOM 5843 C C . ASN A 1 746 ? -4.742 -6.898 47.969 1 25.86 746 ASN A C 1
ATOM 5845 O O . ASN A 1 746 ? -5.844 -7.398 47.75 1 25.86 746 ASN A O 1
ATOM 5849 N N . ASP A 1 747 ? -4.488 -6.148 47.062 1 28.09 747 ASP A N 1
ATOM 5850 C CA . ASP A 1 747 ? -5.398 -6.566 46 1 28.09 747 ASP A CA 1
ATOM 5851 C C . ASP A 1 747 ? -5.246 -8.055 45.688 1 28.09 747 ASP A C 1
ATOM 5853 O O . ASP A 1 747 ? -4.145 -8.531 45.438 1 28.09 747 ASP A O 1
ATOM 5857 N N . ALA A 1 748 ? -6.125 -8.898 46.344 1 29.64 748 ALA A N 1
ATOM 5858 C CA . ALA A 1 748 ? -6.504 -10.289 46.062 1 29.64 748 ALA A CA 1
ATOM 5859 C C . ALA A 1 748 ? -6.449 -10.602 44.594 1 29.64 748 ALA A C 1
ATOM 5861 O O . ALA A 1 748 ? -7.281 -10.125 43.812 1 29.64 748 ALA A O 1
ATOM 5862 N N . THR A 1 749 ? -5.406 -10.516 44.031 1 31.56 749 THR A N 1
ATOM 5863 C CA . THR A 1 749 ? -5.262 -11.219 42.75 1 31.56 749 THR A CA 1
ATOM 5864 C C . THR A 1 749 ? -6.027 -12.539 42.781 1 31.56 749 THR A C 1
ATOM 5866 O O . THR A 1 749 ? -5.641 -13.477 43.469 1 31.56 749 THR A O 1
ATOM 5869 N N . VAL A 1 750 ? -7.449 -12.367 43 1 31.78 750 VAL A N 1
ATOM 5870 C CA . VAL A 1 750 ? -8.273 -13.539 42.719 1 31.78 750 VAL A CA 1
ATOM 5871 C C . VAL A 1 750 ? -7.707 -14.328 41.562 1 31.78 750 VAL A C 1
ATOM 5873 O O . VAL A 1 750 ? -7.707 -13.852 40.406 1 31.78 750 VAL A O 1
ATOM 5876 N N . PHE A 1 751 ? -6.582 -14.906 41.719 1 31.84 751 PHE A N 1
ATOM 5877 C CA . PHE A 1 751 ? -6.211 -16.031 40.875 1 31.84 751 PHE A CA 1
ATOM 5878 C C . PHE A 1 751 ? -7.434 -16.875 40.531 1 31.84 751 PHE A C 1
ATOM 5880 O O . PHE A 1 751 ? -8.078 -17.438 41.406 1 31.84 751 PHE A O 1
ATOM 5887 N N . SER A 1 752 ? -8.297 -16.359 39.656 1 33.88 752 SER A N 1
ATOM 5888 C CA . SER A 1 752 ? -9.32 -17.328 39.281 1 33.88 752 SER A CA 1
ATOM 5889 C C . SER A 1 752 ? -8.734 -18.734 39.188 1 33.88 752 SER A C 1
ATOM 5891 O O . SER A 1 752 ? -7.539 -18.891 38.906 1 33.88 752 SER A O 1
ATOM 5893 N N . LEU A 1 753 ? -9.328 -19.656 39.875 1 34.5 753 LEU A N 1
ATOM 5894 C CA . LEU A 1 753 ? -9.047 -21.094 39.75 1 34.5 753 LEU A CA 1
ATOM 5895 C C . LEU A 1 753 ? -8.625 -21.453 38.312 1 34.5 753 LEU A C 1
ATOM 5897 O O . LEU A 1 753 ? -7.805 -22.344 38.125 1 34.5 753 LEU A O 1
ATOM 5901 N N . ALA A 1 754 ? -9.219 -20.75 37.344 1 37.16 754 ALA A N 1
ATOM 5902 C CA . ALA A 1 754 ? -8.898 -21.047 35.938 1 37.16 754 ALA A CA 1
ATOM 5903 C C . ALA A 1 754 ? -7.438 -20.734 35.625 1 37.16 754 ALA A C 1
ATOM 5905 O O . ALA A 1 754 ? -6.797 -21.453 34.875 1 37.16 754 ALA A O 1
ATOM 5906 N N . ASP A 1 755 ? -6.879 -19.703 36.188 1 39.34 755 ASP A N 1
ATOM 5907 C CA . ASP A 1 755 ? -5.465 -19.391 35.969 1 39.34 755 ASP A CA 1
ATOM 5908 C C . ASP A 1 755 ? -4.574 -20.422 36.656 1 39.34 755 ASP A C 1
ATOM 5910 O O . ASP A 1 755 ? -3.484 -20.734 36.188 1 39.34 755 ASP A O 1
ATOM 5914 N N . ILE A 1 756 ? -4.898 -20.859 37.875 1 39.31 756 ILE A N 1
ATOM 5915 C CA . ILE A 1 756 ? -4.176 -21.922 38.562 1 39.31 756 ILE A CA 1
ATOM 5916 C C . ILE A 1 756 ? -4.273 -23.203 37.75 1 39.31 756 ILE A C 1
ATOM 5918 O O . ILE A 1 756 ? -3.291 -23.938 37.625 1 39.31 756 ILE A O 1
ATOM 5922 N N . ILE A 1 757 ? -5.543 -23.625 37.406 1 38.59 757 ILE A N 1
ATOM 5923 C CA . ILE A 1 757 ? -5.734 -24.844 36.625 1 38.59 757 ILE A CA 1
ATOM 5924 C C . ILE A 1 757 ? -4.996 -24.75 35.312 1 38.59 757 ILE A C 1
ATOM 5926 O O . ILE A 1 757 ? -4.504 -25.75 34.781 1 38.59 757 ILE A O 1
ATOM 5930 N N . GLN A 1 758 ? -5.012 -23.562 34.75 1 40 758 GLN A N 1
ATOM 5931 C CA . GLN A 1 758 ? -4.293 -23.422 33.469 1 40 758 GLN A CA 1
ATOM 5932 C C . GLN A 1 758 ? -2.789 -23.594 33.688 1 40 758 GLN A C 1
ATOM 5934 O O . GLN A 1 758 ? -2.072 -24 32.75 1 40 758 GLN A O 1
ATOM 5939 N N . ASN A 1 759 ? -2.254 -23.203 34.906 1 41.88 759 ASN A N 1
ATOM 5940 C CA . ASN A 1 759 ? -0.823 -23.344 35.156 1 41.88 759 ASN A CA 1
ATOM 5941 C C . ASN A 1 759 ? -0.45 -24.797 35.469 1 41.88 759 ASN A C 1
ATOM 5943 O O . ASN A 1 759 ? 0.619 -25.062 36 1 41.88 759 ASN A O 1
ATOM 5947 N N . SER A 1 760 ? -1.331 -25.625 35.75 1 46.53 760 SER A N 1
ATOM 5948 C CA . SER A 1 760 ? -0.731 -26.938 35.938 1 46.53 760 SER A CA 1
ATOM 5949 C C . SER A 1 760 ? 0.036 -27.359 34.688 1 46.53 760 SER A C 1
ATOM 5951 O O . SER A 1 760 ? -0.53 -27.422 33.594 1 46.53 760 SER A O 1
ATOM 5953 N N . LYS A 1 761 ? 1.264 -27.281 34.781 1 54.69 761 LYS A N 1
ATOM 5954 C CA . LYS A 1 761 ? 2.242 -27.641 33.75 1 54.69 761 LYS A CA 1
ATOM 5955 C C . LYS A 1 761 ? 1.973 -29.047 33.219 1 54.69 761 LYS A C 1
ATOM 5957 O O . LYS A 1 761 ? 2.09 -30.031 33.938 1 54.69 761 LYS A O 1
ATOM 5962 N N . ARG A 1 762 ? 1.112 -29.141 32.25 1 65.94 762 ARG A N 1
ATOM 5963 C CA . ARG A 1 762 ? 0.969 -30.406 31.547 1 65.94 762 ARG A CA 1
ATOM 5964 C C . ARG A 1 762 ? 2.332 -31 31.188 1 65.94 762 ARG A C 1
ATOM 5966 O O . ARG A 1 762 ? 3.299 -30.25 31 1 65.94 762 ARG A O 1
ATOM 5973 N N . PRO A 1 763 ? 2.363 -32.312 31.406 1 74.44 763 PRO A N 1
ATOM 5974 C CA . PRO A 1 763 ? 3.619 -32.938 30.984 1 74.44 763 PRO A CA 1
ATOM 5975 C C . PRO A 1 763 ? 3.998 -32.594 29.547 1 74.44 763 PRO A C 1
ATOM 5977 O O . PRO A 1 763 ? 3.127 -32.281 28.734 1 74.44 763 PRO A O 1
ATOM 5980 N N . PHE A 1 764 ? 5.23 -32.531 29.438 1 80.5 764 PHE A N 1
ATOM 5981 C CA . PHE A 1 764 ? 5.82 -32.156 28.156 1 80.5 764 PHE A CA 1
ATOM 5982 C C . PHE A 1 764 ? 5.203 -32.938 27.016 1 80.5 764 PHE A C 1
ATOM 5984 O O . PHE A 1 764 ? 4.867 -32.375 25.969 1 80.5 764 PHE A O 1
ATOM 5991 N N . ILE A 1 765 ? 4.945 -34.219 27.312 1 81.69 765 ILE A N 1
ATOM 5992 C CA . ILE A 1 765 ? 4.465 -35.094 26.25 1 81.69 765 ILE A CA 1
ATOM 5993 C C . ILE A 1 765 ? 3.025 -34.719 25.891 1 81.69 765 ILE A C 1
ATOM 5995 O O . ILE A 1 765 ? 2.674 -34.625 24.719 1 81.69 765 ILE A O 1
ATOM 5999 N N . VAL A 1 766 ? 2.287 -34.438 26.844 1 85.81 766 VAL A N 1
ATOM 6000 C CA . VAL A 1 766 ? 0.882 -34.125 26.609 1 85.81 766 VAL A CA 1
ATOM 6001 C C . VAL A 1 766 ? 0.755 -32.719 26.031 1 85.81 766 VAL A C 1
ATOM 6003 O O . VAL A 1 766 ? -0.083 -32.469 25.172 1 85.81 766 VAL A O 1
ATOM 6006 N N . SER A 1 767 ? 1.621 -31.922 26.453 1 84.75 767 SER A N 1
ATOM 6007 C CA . SER A 1 767 ? 1.55 -30.547 25.969 1 84.75 767 SER A CA 1
ATOM 6008 C C . SER A 1 767 ? 1.944 -30.453 24.5 1 84.75 767 SER A C 1
ATOM 6010 O O . SER A 1 767 ? 1.299 -29.75 23.719 1 84.75 767 SER A O 1
ATOM 6012 N N . ARG A 1 768 ? 2.941 -31.266 24.156 1 87.06 768 ARG A N 1
ATOM 6013 C CA . ARG A 1 768 ? 3.389 -31.25 22.766 1 87.06 768 ARG A CA 1
ATOM 6014 C C . ARG A 1 768 ? 2.346 -31.891 21.859 1 87.06 768 ARG A C 1
ATOM 6016 O O . ARG A 1 768 ? 2.133 -31.422 20.734 1 87.06 768 ARG A O 1
ATOM 6023 N N . TRP A 1 769 ? 1.731 -32.875 22.375 1 87.44 769 TRP A N 1
ATOM 6024 C CA . TRP A 1 769 ? 0.675 -33.562 21.625 1 87.44 769 TRP A CA 1
ATOM 6025 C C . TRP A 1 769 ? -0.499 -32.625 21.375 1 87.44 769 TRP A C 1
ATOM 6027 O O . TRP A 1 769 ? -1.009 -32.531 20.266 1 87.44 769 TRP A O 1
ATOM 6037 N N . ARG A 1 770 ? -0.826 -31.891 22.328 1 86.44 770 ARG A N 1
ATOM 6038 C CA . ARG A 1 770 ? -1.951 -30.969 22.203 1 86.44 770 ARG A CA 1
ATOM 6039 C C . ARG A 1 770 ? -1.599 -29.781 21.312 1 86.44 770 ARG A C 1
ATOM 6041 O O . ARG A 1 770 ? -2.424 -29.328 20.516 1 86.44 770 ARG A O 1
ATOM 6048 N N . GLN A 1 771 ? -0.398 -29.406 21.406 1 88.19 771 GLN A N 1
ATOM 6049 C CA . GLN A 1 771 ? 0.033 -28.25 20.625 1 88.19 771 GLN A CA 1
ATOM 6050 C C . GLN A 1 771 ? 0.018 -28.562 19.141 1 88.19 771 GLN A C 1
ATOM 6052 O O . GLN A 1 771 ? -0.314 -27.703 18.312 1 88.19 771 GLN A O 1
ATOM 6057 N N . PHE A 1 772 ? 0.325 -29.781 18.812 1 90.75 772 PHE A N 1
ATOM 6058 C CA . PHE A 1 772 ? 0.393 -30.156 17.406 1 90.75 772 PHE A CA 1
ATOM 6059 C C . PHE A 1 772 ? -0.998 -30.438 16.859 1 90.75 772 PHE A C 1
ATOM 6061 O O . PHE A 1 772 ? -1.376 -29.922 15.805 1 90.75 772 PHE A O 1
ATOM 6068 N N . TRP A 1 773 ? -1.779 -31.172 17.562 1 89.88 773 TRP A N 1
ATOM 6069 C CA . TRP A 1 773 ? -3.037 -31.672 17.016 1 89.88 773 TRP A CA 1
ATOM 6070 C C . TRP A 1 773 ? -4.141 -30.625 17.141 1 89.88 773 TRP A C 1
ATOM 6072 O O . TRP A 1 773 ? -5.145 -30.688 16.422 1 89.88 773 TRP A O 1
ATOM 6082 N N . PHE A 1 774 ? -4.016 -29.594 17.953 1 88.06 774 PHE A N 1
ATOM 6083 C CA . PHE A 1 774 ? -5.062 -28.594 18.125 1 88.06 774 PHE A CA 1
ATOM 6084 C C . PHE A 1 774 ? -4.789 -27.375 17.25 1 88.06 774 PHE A C 1
ATOM 6086 O O . PHE A 1 774 ? -5.586 -26.438 17.219 1 88.06 774 PHE A O 1
ATOM 6093 N N . ALA A 1 775 ? -3.695 -27.469 16.5 1 91.69 775 ALA A N 1
ATOM 6094 C CA . ALA A 1 775 ? -3.426 -26.375 15.555 1 91.69 775 ALA A CA 1
ATOM 6095 C C . ALA A 1 775 ? -4.352 -26.469 14.344 1 91.69 775 ALA A C 1
ATOM 6097 O O . ALA A 1 775 ? -4.605 -27.547 13.82 1 91.69 775 ALA A O 1
ATOM 6098 N N . PRO A 1 776 ? -4.898 -25.328 13.891 1 92.81 776 PRO A N 1
ATOM 6099 C CA . PRO A 1 776 ? -5.816 -25.328 12.75 1 92.81 776 PRO A CA 1
ATOM 6100 C C . PRO A 1 776 ? -5.18 -25.875 11.477 1 92.81 776 PRO A C 1
ATOM 6102 O O . PRO A 1 776 ? -5.863 -26.484 10.656 1 92.81 776 PRO A O 1
ATOM 6105 N N . VAL A 1 777 ? -3.879 -25.766 11.297 1 93.25 777 VAL A N 1
ATOM 6106 C CA . VAL A 1 777 ? -3.221 -26.266 10.094 1 93.25 777 VAL A CA 1
ATOM 6107 C C . VAL A 1 777 ? -3.248 -27.797 10.078 1 93.25 777 VAL A C 1
ATOM 6109 O O . VAL A 1 777 ? -3.443 -28.406 9.031 1 93.25 777 VAL A O 1
ATOM 6112 N N . THR A 1 778 ? -3.055 -28.438 11.258 1 93.81 778 THR A N 1
ATOM 6113 C CA . THR A 1 778 ? -3.088 -29.891 11.359 1 93.81 778 THR A CA 1
ATOM 6114 C C . THR A 1 778 ? -4.512 -30.406 11.172 1 93.81 778 THR A C 1
ATOM 6116 O O . THR A 1 778 ? -4.719 -31.453 10.547 1 93.81 778 THR A O 1
ATOM 6119 N N . SER A 1 779 ? -5.473 -29.641 11.742 1 92.81 779 SER A N 1
ATOM 6120 C CA . SER A 1 779 ? -6.867 -30.016 11.531 1 92.81 779 SER A CA 1
ATOM 6121 C C . SER A 1 779 ? -7.254 -29.922 10.062 1 92.81 779 SER A C 1
ATOM 6123 O O . SER A 1 779 ? -8.023 -30.734 9.555 1 92.81 779 SER A O 1
ATOM 6125 N N . PHE A 1 780 ? -6.754 -28.953 9.398 1 94.12 780 PHE A N 1
ATOM 6126 C CA . PHE A 1 780 ? -7.004 -28.781 7.977 1 94.12 780 PHE A CA 1
ATOM 6127 C C . PHE A 1 780 ? -6.453 -29.953 7.18 1 94.12 780 PHE A C 1
ATOM 6129 O O . PHE A 1 780 ? -7.141 -30.5 6.32 1 94.12 780 PHE A O 1
ATOM 6136 N N . LEU A 1 781 ? -5.199 -30.359 7.465 1 93.31 781 LEU A N 1
ATOM 6137 C CA . LEU A 1 781 ? -4.562 -31.484 6.77 1 93.31 781 LEU A CA 1
ATOM 6138 C C . LEU A 1 781 ? -5.32 -32.781 7.016 1 93.31 781 LEU A C 1
ATOM 6140 O O . LEU A 1 781 ? -5.523 -33.562 6.09 1 93.31 781 LEU A O 1
ATOM 6144 N N . GLY A 1 782 ? -5.727 -32.969 8.258 1 93.69 782 GLY A N 1
ATOM 6145 C CA . GLY A 1 782 ? -6.508 -34.156 8.578 1 93.69 782 GLY A CA 1
ATOM 6146 C C . GLY A 1 782 ? -7.848 -34.188 7.867 1 93.69 782 GLY A C 1
ATOM 6147 O O . GLY A 1 782 ? -8.258 -35.25 7.371 1 93.69 782 GLY A O 1
ATOM 6148 N N . ASN A 1 783 ? -8.492 -33.062 7.734 1 93.62 783 ASN A N 1
ATOM 6149 C CA . ASN A 1 783 ? -9.773 -33 7.051 1 93.62 783 ASN A CA 1
ATOM 6150 C C . ASN A 1 783 ? -9.625 -33.219 5.547 1 93.62 783 ASN A C 1
ATOM 6152 O O . ASN A 1 783 ? -10.484 -33.844 4.914 1 93.62 783 ASN A O 1
ATOM 6156 N N . VAL A 1 784 ? -8.531 -32.75 4.969 1 93.5 784 VAL A N 1
ATOM 6157 C CA . VAL A 1 784 ? -8.305 -32.906 3.539 1 93.5 784 VAL A CA 1
ATOM 6158 C C . VAL A 1 784 ? -8.023 -34.375 3.221 1 93.5 784 VAL A C 1
ATOM 6160 O O . VAL A 1 784 ? -8.602 -34.938 2.285 1 93.5 784 VAL A O 1
ATOM 6163 N N . LEU A 1 785 ? -7.258 -35.031 4.023 1 93.75 785 LEU A N 1
ATOM 6164 C CA . LEU A 1 785 ? -6.926 -36.438 3.807 1 93.75 785 LEU A CA 1
ATOM 6165 C C . LEU A 1 785 ? -8.156 -37.312 3.977 1 93.75 785 LEU A C 1
ATOM 6167 O O . LEU A 1 785 ? -8.422 -38.188 3.145 1 93.75 785 LEU A O 1
ATOM 6171 N N . MET A 1 786 ? -8.875 -37.062 5.02 1 94.88 786 MET A N 1
ATOM 6172 C CA . MET A 1 786 ? -10.062 -37.875 5.277 1 94.88 786 MET A CA 1
ATOM 6173 C C . MET A 1 786 ? -11.141 -37.594 4.238 1 94.88 786 MET A C 1
ATOM 6175 O O . MET A 1 786 ? -11.906 -38.5 3.889 1 94.88 786 MET A O 1
ATOM 6179 N N . TYR A 1 787 ? -11.18 -36.375 3.738 1 94.56 787 TYR A N 1
ATOM 6180 C CA . TYR A 1 787 ? -12.156 -36.062 2.701 1 94.56 787 TYR A CA 1
ATOM 6181 C C . TYR A 1 787 ? -11.836 -36.812 1.409 1 94.56 787 TYR A C 1
ATOM 6183 O O . TYR A 1 787 ? -12.734 -37.281 0.723 1 94.56 787 TYR A O 1
ATOM 6191 N N . PHE A 1 788 ? -10.578 -36.969 1.065 1 94.62 788 PHE A N 1
ATOM 6192 C CA . PHE A 1 788 ? -10.172 -37.75 -0.1 1 94.62 788 PHE A CA 1
ATOM 6193 C C . PHE A 1 788 ? -10.523 -39.219 0.084 1 94.62 788 PHE A C 1
ATOM 6195 O O . PHE A 1 788 ? -10.992 -39.875 -0.85 1 94.62 788 PHE A O 1
ATOM 6202 N N . LEU A 1 789 ? -10.375 -39.688 1.29 1 95.25 789 LEU A N 1
ATOM 6203 C CA . LEU A 1 789 ? -10.734 -41.062 1.588 1 95.25 789 LEU A CA 1
ATOM 6204 C C . LEU A 1 789 ? -12.25 -41.25 1.505 1 95.25 789 LEU A C 1
ATOM 6206 O O . LEU A 1 789 ? -12.719 -42.281 1.039 1 95.25 789 LEU A O 1
ATOM 6210 N N . PHE A 1 790 ? -12.984 -40.312 1.885 1 95.88 790 PHE A N 1
ATOM 6211 C CA . PHE A 1 790 ? -14.438 -40.312 1.795 1 95.88 790 PHE A CA 1
ATOM 6212 C C . PHE A 1 790 ? -14.891 -40.406 0.342 1 95.88 790 PHE A C 1
ATOM 6214 O O . PHE A 1 790 ? -15.758 -41.219 0.001 1 95.88 790 PHE A O 1
ATOM 6221 N N . LEU A 1 791 ? -14.258 -39.562 -0.479 1 95.25 791 LEU A N 1
ATOM 6222 C CA . LEU A 1 791 ? -14.641 -39.531 -1.888 1 95.25 791 LEU A CA 1
ATOM 6223 C C . LEU A 1 791 ? -14.281 -40.875 -2.551 1 95.25 791 LEU A C 1
ATOM 6225 O O . LEU A 1 791 ? -15.031 -41.375 -3.385 1 95.25 791 LEU A O 1
ATOM 6229 N N . CYS A 1 792 ? -13.148 -41.5 -2.146 1 95.19 792 CYS A N 1
ATOM 6230 C CA . CYS A 1 792 ? -12.75 -42.781 -2.684 1 95.19 792 CYS A CA 1
ATOM 6231 C C . CYS A 1 792 ? -13.727 -43.875 -2.246 1 95.19 792 CYS A C 1
ATOM 6233 O O . CYS A 1 792 ? -14.109 -44.75 -3.047 1 95.19 792 CYS A O 1
ATOM 6235 N N . LEU A 1 793 ? -14.133 -43.812 -0.975 1 96.06 793 LEU A N 1
ATOM 6236 C CA . LEU A 1 793 ? -15.109 -44.781 -0.475 1 96.06 793 LEU A CA 1
ATOM 6237 C C . LEU A 1 793 ? -16.453 -44.594 -1.186 1 96.06 793 LEU A C 1
ATOM 6239 O O . LEU A 1 793 ? -17.078 -45.594 -1.583 1 96.06 793 LEU A O 1
ATOM 6243 N N . PHE A 1 794 ? -16.859 -43.375 -1.328 1 96 794 PHE A N 1
ATOM 6244 C CA . PHE A 1 794 ? -18.125 -43.062 -1.989 1 96 794 PHE A CA 1
ATOM 6245 C C . PHE A 1 794 ? -18.109 -43.562 -3.432 1 96 794 PHE A C 1
ATOM 6247 O O . PHE A 1 794 ? -19.062 -44.188 -3.887 1 96 794 PHE A O 1
ATOM 6254 N N . ALA A 1 795 ? -17.062 -43.344 -4.168 1 93.81 795 ALA A N 1
ATOM 6255 C CA . ALA A 1 795 ? -16.938 -43.812 -5.547 1 93.81 795 ALA A CA 1
ATOM 6256 C C . ALA A 1 795 ? -16.922 -45.344 -5.613 1 93.81 795 ALA A C 1
ATOM 6258 O O . ALA A 1 795 ? -17.562 -45.938 -6.488 1 93.81 795 ALA A O 1
ATOM 6259 N N . TYR A 1 796 ? -16.281 -45.969 -4.637 1 92.62 796 TYR A N 1
ATOM 6260 C CA . TYR A 1 796 ? -16.203 -47.438 -4.613 1 92.62 796 TYR A CA 1
ATOM 6261 C C . TYR A 1 796 ? -17.578 -48.031 -4.383 1 92.62 796 TYR A C 1
ATOM 6263 O O . TYR A 1 796 ? -17.953 -49 -5.039 1 92.62 796 TYR A O 1
ATOM 6271 N N . VAL A 1 797 ? -18.344 -47.5 -3.457 1 93 797 VAL A N 1
ATOM 6272 C CA . VAL A 1 797 ? -19.672 -48 -3.146 1 93 797 VAL A CA 1
ATOM 6273 C C . VAL A 1 797 ? -20.594 -47.812 -4.352 1 93 797 VAL A C 1
ATOM 6275 O O . VAL A 1 797 ? -21.344 -48.719 -4.711 1 93 797 VAL A O 1
ATOM 6278 N N . LEU A 1 798 ? -20.516 -46.688 -5.008 1 91.69 798 LEU A N 1
ATOM 6279 C CA . LEU A 1 798 ? -21.406 -46.375 -6.113 1 91.69 798 LEU A CA 1
ATOM 6280 C C . LEU A 1 798 ? -21.078 -47.188 -7.34 1 91.69 798 LEU A C 1
ATOM 6282 O O . LEU A 1 798 ? -21.984 -47.656 -8.055 1 91.69 798 LEU A O 1
ATOM 6286 N N . LEU A 1 799 ? -19.812 -47.531 -7.617 1 89.19 799 LEU A N 1
ATOM 6287 C CA . LEU A 1 799 ? -19.406 -48.156 -8.859 1 89.19 799 LEU A CA 1
ATOM 6288 C C . LEU A 1 799 ? -19.375 -49.688 -8.703 1 89.19 799 LEU A C 1
ATOM 6290 O O . LEU A 1 799 ? -19.672 -50.406 -9.648 1 89.19 799 LEU A O 1
ATOM 6294 N N . VAL A 1 800 ? -19.016 -50.156 -7.484 1 87.12 800 VAL A N 1
ATOM 6295 C CA . VAL A 1 800 ? -18.734 -51.594 -7.379 1 87.12 800 VAL A CA 1
ATOM 6296 C C . VAL A 1 800 ? -19.703 -52.25 -6.398 1 87.12 800 VAL A C 1
ATOM 6298 O O . VAL A 1 800 ? -20.188 -53.344 -6.641 1 87.12 800 VAL A O 1
ATOM 6301 N N . ASP A 1 801 ? -20.016 -51.562 -5.293 1 88.06 801 ASP A N 1
ATOM 6302 C CA . ASP A 1 801 ? -20.672 -52.25 -4.188 1 88.06 801 ASP A CA 1
ATOM 6303 C C . ASP A 1 801 ? -22.062 -51.656 -3.93 1 88.06 801 ASP A C 1
ATOM 6305 O O . ASP A 1 801 ? -22.422 -51.375 -2.779 1 88.06 801 ASP A O 1
ATOM 6309 N N . PHE A 1 802 ? -22.828 -51.281 -4.895 1 90.62 802 PHE A N 1
ATOM 6310 C CA . PHE A 1 802 ? -24.172 -50.75 -4.691 1 90.62 802 PHE A CA 1
ATOM 6311 C C . PHE A 1 802 ? -25.219 -51.844 -4.867 1 90.62 802 PHE A C 1
ATOM 6313 O O . PHE A 1 802 ? -25.766 -52.031 -5.957 1 90.62 802 PHE A O 1
ATOM 6320 N N . LYS A 1 803 ? -25.547 -52.562 -3.818 1 89.19 803 LYS A N 1
ATOM 6321 C CA . LYS A 1 803 ? -26.438 -53.719 -3.848 1 89.19 803 LYS A CA 1
ATOM 6322 C C . LYS A 1 803 ? -27.906 -53.281 -3.906 1 89.19 803 LYS A C 1
ATOM 6324 O O . LYS A 1 803 ? -28.219 -52.125 -3.627 1 89.19 803 LYS A O 1
ATOM 6329 N N . PRO A 1 804 ? -28.766 -54.062 -4.34 1 88.75 804 PRO A N 1
ATOM 6330 C CA . PRO A 1 804 ? -30.203 -53.75 -4.422 1 88.75 804 PRO A CA 1
ATOM 6331 C C . PRO A 1 804 ? -30.828 -53.531 -3.053 1 88.75 804 PRO A C 1
ATOM 6333 O O . PRO A 1 804 ? -30.172 -53.656 -2.027 1 88.75 804 PRO A O 1
ATOM 6336 N N . PRO A 1 805 ? -32.094 -53 -2.922 1 90.44 805 PRO A N 1
ATOM 6337 C CA . PRO A 1 805 ? -32.75 -52.656 -1.663 1 90.44 805 PRO A CA 1
ATOM 6338 C C . PRO A 1 805 ? -32.812 -53.812 -0.679 1 90.44 805 PRO A C 1
ATOM 6340 O O . PRO A 1 805 ? -32.562 -54.938 -1.053 1 90.44 805 PRO A O 1
ATOM 6343 N N . PRO A 1 806 ? -33.188 -53.5 0.648 1 85.81 806 PRO A N 1
ATOM 6344 C CA . PRO A 1 806 ? -33.312 -54.562 1.639 1 85.81 806 PRO A CA 1
ATOM 6345 C C . PRO A 1 806 ? -34.375 -55.594 1.254 1 85.81 806 PRO A C 1
ATOM 6347 O O . PRO A 1 806 ? -35.375 -55.25 0.632 1 85.81 806 PRO A O 1
ATOM 6350 N N . PRO A 1 807 ? -33.938 -56.75 1.633 1 86.19 807 PRO A N 1
ATOM 6351 C CA . PRO A 1 807 ? -32.969 -57.25 2.623 1 86.19 807 PRO A CA 1
ATOM 6352 C C . PRO A 1 807 ? -31.594 -57.531 2.025 1 86.19 807 PRO A C 1
ATOM 6354 O O . PRO A 1 807 ? -30.656 -57.844 2.756 1 86.19 807 PRO A O 1
ATOM 6357 N N . HIS A 1 808 ? -31.391 -57.5 0.685 1 86.31 808 HIS A N 1
ATOM 6358 C CA . HIS A 1 808 ? -30.109 -57.844 0.082 1 86.31 808 HIS A CA 1
ATOM 6359 C C . HIS A 1 808 ? -29.078 -56.781 0.331 1 86.31 808 HIS A C 1
ATOM 6361 O O . HIS A 1 808 ? -27.875 -57.062 0.405 1 86.31 808 HIS A O 1
ATOM 6367 N N . GLY A 1 809 ? -29.562 -55.656 0.398 1 82.31 809 GLY A N 1
ATOM 6368 C CA . GLY A 1 809 ? -28.703 -54.5 0.676 1 82.31 809 GLY A CA 1
ATOM 6369 C C . GLY A 1 809 ? -29.172 -53.656 1.847 1 82.31 809 GLY A C 1
ATOM 6370 O O . GLY A 1 809 ? -30.25 -53.906 2.402 1 82.31 809 GLY A O 1
ATOM 6371 N N . PRO A 1 810 ? -28.281 -52.875 2.268 1 90.25 810 PRO A N 1
ATOM 6372 C CA . PRO A 1 810 ? -27.047 -52.25 1.813 1 90.25 810 PRO A CA 1
ATOM 6373 C C . PRO A 1 810 ? -25.797 -53.031 2.213 1 90.25 810 PRO A C 1
ATOM 6375 O O . PRO A 1 810 ? -25.844 -53.844 3.152 1 90.25 810 PRO A O 1
ATOM 6378 N N . SER A 1 811 ? -24.766 -52.906 1.479 1 92.62 811 SER A N 1
ATOM 6379 C CA . SER A 1 811 ? -23.5 -53.531 1.793 1 92.62 811 SER A CA 1
ATOM 6380 C C . SER A 1 811 ? -22.875 -52.938 3.057 1 92.62 811 SER A C 1
ATOM 6382 O O . SER A 1 811 ? -23.328 -51.906 3.537 1 92.62 811 SER A O 1
ATOM 6384 N N . THR A 1 812 ? -21.922 -53.594 3.725 1 93.44 812 THR A N 1
ATOM 6385 C CA . THR A 1 812 ? -21.266 -53.156 4.949 1 93.44 812 THR A CA 1
ATOM 6386 C C . THR A 1 812 ? -20.562 -51.812 4.719 1 93.44 812 THR A C 1
ATOM 6388 O O . THR A 1 812 ? -20.578 -50.938 5.574 1 93.44 812 THR A O 1
ATOM 6391 N N . LEU A 1 813 ? -19.891 -51.719 3.578 1 94.19 813 LEU A N 1
ATOM 6392 C CA . LEU A 1 813 ? -19.172 -50.469 3.281 1 94.19 813 LEU A CA 1
ATOM 6393 C C . LEU A 1 813 ? -20.125 -49.312 3.057 1 94.19 813 LEU A C 1
ATOM 6395 O O . LEU A 1 813 ? -19.797 -48.156 3.318 1 94.19 813 LEU A O 1
ATOM 6399 N N . GLU A 1 814 ? -21.359 -49.625 2.527 1 95.44 814 GLU A N 1
ATOM 6400 C CA . GLU A 1 814 ? -22.375 -48.594 2.365 1 95.44 814 GLU A CA 1
ATOM 6401 C C . GLU A 1 814 ? -22.844 -48.062 3.719 1 95.44 814 GLU A C 1
ATOM 6403 O O . GLU A 1 814 ? -23.156 -46.875 3.855 1 95.44 814 GLU A O 1
ATOM 6408 N N . PHE A 1 815 ? -22.828 -48.906 4.73 1 94.5 815 PHE A N 1
ATOM 6409 C CA . PHE A 1 815 ? -23.188 -48.469 6.07 1 94.5 815 PHE A CA 1
ATOM 6410 C C . PHE A 1 815 ? -22.109 -47.531 6.625 1 94.5 815 PHE A C 1
ATOM 6412 O O . PHE A 1 815 ? -22.422 -46.594 7.344 1 94.5 815 PHE A O 1
ATOM 6419 N N . VAL A 1 816 ? -20.891 -47.875 6.344 1 95.94 816 VAL A N 1
ATOM 6420 C CA . VAL A 1 816 ? -19.812 -47 6.762 1 95.94 816 VAL A CA 1
ATOM 6421 C C . VAL A 1 816 ? -19.969 -45.625 6.109 1 95.94 816 VAL A C 1
ATOM 6423 O O . VAL A 1 816 ? -19.719 -44.594 6.742 1 95.94 816 VAL A O 1
ATOM 6426 N N . LEU A 1 817 ? -20.359 -45.625 4.859 1 96.56 817 LEU A N 1
ATOM 6427 C CA . LEU A 1 817 ? -20.609 -44.375 4.148 1 96.56 817 LEU A CA 1
ATOM 6428 C C . LEU A 1 817 ? -21.734 -43.562 4.812 1 96.56 817 LEU A C 1
ATOM 6430 O O . LEU A 1 817 ? -21.625 -42.344 4.969 1 96.56 817 LEU A O 1
ATOM 6434 N N . TYR A 1 818 ? -22.875 -44.281 5.199 1 96.38 818 TYR A N 1
ATOM 6435 C CA . TYR A 1 818 ? -23.969 -43.625 5.871 1 96.38 818 TYR A CA 1
ATOM 6436 C C . TYR A 1 818 ? -23.516 -43 7.184 1 96.38 818 TYR A C 1
ATOM 6438 O O . TYR A 1 818 ? -23.891 -41.875 7.504 1 96.38 818 TYR A O 1
ATOM 6446 N N . PHE A 1 819 ? -22.688 -43.656 7.852 1 95.5 819 PHE A N 1
ATOM 6447 C CA . PHE A 1 819 ? -22.172 -43.156 9.117 1 95.5 819 PHE A CA 1
ATOM 6448 C C . PHE A 1 819 ? -21.281 -41.938 8.891 1 95.5 819 PHE A C 1
ATOM 6450 O O . PHE A 1 819 ? -21.328 -40.969 9.656 1 95.5 819 PHE A O 1
ATOM 6457 N N . TRP A 1 820 ? -20.453 -42.031 7.934 1 96.5 820 TRP A N 1
ATOM 6458 C CA . TRP A 1 820 ? -19.562 -40.906 7.586 1 96.5 820 TRP A CA 1
ATOM 6459 C C . TRP A 1 820 ? -20.375 -39.656 7.301 1 96.5 820 TRP A C 1
ATOM 6461 O O . TRP A 1 820 ? -20.078 -38.594 7.848 1 96.5 820 TRP A O 1
ATOM 6471 N N . VAL A 1 821 ? -21.406 -39.719 6.504 1 96.56 821 VAL A N 1
ATOM 6472 C CA . VAL A 1 821 ? -22.234 -38.562 6.152 1 96.56 821 VAL A CA 1
ATOM 6473 C C . VAL A 1 821 ? -23 -38.094 7.379 1 96.56 821 VAL A C 1
ATOM 6475 O O . VAL A 1 821 ? -23.203 -36.906 7.559 1 96.56 821 VAL A O 1
ATOM 6478 N N . PHE A 1 822 ? -23.359 -39.062 8.18 1 95.62 822 PHE A N 1
ATOM 6479 C CA . PHE A 1 822 ? -24.031 -38.688 9.414 1 95.62 822 PHE A CA 1
ATOM 6480 C C . PHE A 1 822 ? -23.141 -37.781 10.266 1 95.62 822 PHE A C 1
ATOM 6482 O O . PHE A 1 822 ? -23.625 -36.781 10.828 1 95.62 822 PHE A O 1
ATOM 6489 N N . THR A 1 823 ? -21.891 -38.031 10.383 1 95.31 823 THR A N 1
ATOM 6490 C CA . THR A 1 823 ? -20.969 -37.219 11.156 1 95.31 823 THR A CA 1
ATOM 6491 C C . THR A 1 823 ? -20.781 -35.844 10.492 1 95.31 823 THR A C 1
ATOM 6493 O O . THR A 1 823 ? -20.562 -34.844 11.172 1 95.31 823 THR A O 1
ATOM 6496 N N . LEU A 1 824 ? -20.844 -35.844 9.195 1 94.81 824 LEU A N 1
ATOM 6497 C CA . LEU A 1 824 ? -20.781 -34.562 8.492 1 94.81 824 LEU A CA 1
ATOM 6498 C C . LEU A 1 824 ? -22 -33.719 8.805 1 94.81 824 LEU A C 1
ATOM 6500 O O . LEU A 1 824 ? -21.875 -32.5 8.977 1 94.81 824 LEU A O 1
ATOM 6504 N N . VAL A 1 825 ? -23.141 -34.344 8.898 1 94.75 825 VAL A N 1
ATOM 6505 C CA . VAL A 1 825 ? -24.375 -33.656 9.227 1 94.75 825 VAL A CA 1
ATOM 6506 C C . VAL A 1 825 ? -24.297 -33.094 10.648 1 94.75 825 VAL A C 1
ATOM 6508 O O . VAL A 1 825 ? -24.703 -31.969 10.906 1 94.75 825 VAL A O 1
ATOM 6511 N N . CYS A 1 826 ? -23.719 -33.812 11.492 1 92.25 826 CYS A N 1
ATOM 6512 C CA . CYS A 1 826 ? -23.562 -33.375 12.875 1 92.25 826 CYS A CA 1
ATOM 6513 C C . CYS A 1 826 ? -22.672 -32.156 12.953 1 92.25 826 CYS A C 1
ATOM 6515 O O . CYS A 1 826 ? -22.922 -31.25 13.742 1 92.25 826 CYS A O 1
ATOM 6517 N N . GLU A 1 827 ? -21.688 -32.156 12.219 1 91.12 827 GLU A N 1
ATOM 6518 C CA . GLU A 1 827 ? -20.781 -31 12.195 1 91.12 827 GLU A CA 1
ATOM 6519 C C . GLU A 1 827 ? -21.484 -29.766 11.641 1 91.12 827 GLU A C 1
ATOM 6521 O O . GLU A 1 827 ? -21.297 -28.656 12.148 1 91.12 827 GLU A O 1
ATOM 6526 N N . GLU A 1 828 ? -22.344 -29.906 10.602 1 91.19 828 GLU A N 1
ATOM 6527 C CA . GLU A 1 828 ? -23.078 -28.781 10.039 1 91.19 828 GLU A CA 1
ATOM 6528 C C . GLU A 1 828 ? -24.094 -28.234 11.031 1 91.19 828 GLU A C 1
ATOM 6530 O O . GLU A 1 828 ? -24.328 -27.031 11.094 1 91.19 828 GLU A O 1
ATOM 6535 N N . ILE A 1 829 ? -24.625 -29.094 11.773 1 88.56 829 ILE A N 1
ATOM 6536 C CA . ILE A 1 829 ? -25.578 -28.672 12.797 1 88.56 829 ILE A CA 1
ATOM 6537 C C . ILE A 1 829 ? -24.844 -27.906 13.891 1 88.56 829 ILE A C 1
ATOM 6539 O O . ILE A 1 829 ? -25.344 -26.891 14.375 1 88.56 829 ILE A O 1
ATOM 6543 N N . ARG A 1 830 ? -23.734 -28.297 14.266 1 87.31 830 ARG A N 1
ATOM 6544 C CA . ARG A 1 830 ? -22.938 -27.609 15.281 1 87.31 830 ARG A CA 1
ATOM 6545 C C . ARG A 1 830 ? -22.531 -26.219 14.805 1 87.31 830 ARG A C 1
ATOM 6547 O O . ARG A 1 830 ? -22.609 -25.25 15.562 1 87.31 830 ARG A O 1
ATOM 6554 N N . GLN A 1 831 ? -22.094 -26.109 13.555 1 84.94 831 GLN A N 1
ATOM 6555 C CA . GLN A 1 831 ? -21.672 -24.828 13 1 84.94 831 GLN A CA 1
ATOM 6556 C C . GLN A 1 831 ? -22.828 -23.828 12.945 1 84.94 831 GLN A C 1
ATOM 6558 O O . GLN A 1 831 ? -22.625 -22.625 13.141 1 84.94 831 GLN A O 1
ATOM 6563 N N . THR A 1 832 ? -24.016 -24.328 12.688 1 82.94 832 THR A N 1
ATOM 6564 C CA . THR A 1 832 ? -25.188 -23.469 12.531 1 82.94 832 THR A CA 1
ATOM 6565 C C . THR A 1 832 ? -25.688 -22.984 13.891 1 82.94 832 THR A C 1
ATOM 6567 O O . THR A 1 832 ? -26.016 -21.812 14.055 1 82.94 832 THR A O 1
ATOM 6570 N N . PHE A 1 833 ? -25.641 -23.781 14.906 1 75.12 833 PHE A N 1
ATOM 6571 C CA . PHE A 1 833 ? -26.359 -23.438 16.125 1 75.12 833 PHE A CA 1
ATOM 6572 C C . PHE A 1 833 ? -25.391 -23.031 17.234 1 75.12 833 PHE A C 1
ATOM 6574 O O . PHE A 1 833 ? -25.75 -22.297 18.141 1 75.12 833 PHE A O 1
ATOM 6581 N N . PHE A 1 834 ? -24.203 -23.359 17.188 1 63.66 834 PHE A N 1
ATOM 6582 C CA . PHE A 1 834 ? -23.391 -23.156 18.375 1 63.66 834 PHE A CA 1
ATOM 6583 C C . PHE A 1 834 ? -22.297 -22.125 18.125 1 63.66 834 PHE A C 1
ATOM 6585 O O . PHE A 1 834 ? -21.531 -21.781 19.031 1 63.66 834 PHE A O 1
ATOM 6592 N N . VAL A 1 835 ? -22.234 -21.625 16.922 1 57.41 835 VAL A N 1
ATOM 6593 C CA . VAL A 1 835 ? -21.188 -20.625 16.688 1 57.41 835 VAL A CA 1
ATOM 6594 C C . VAL A 1 835 ? -21.812 -19.234 16.625 1 57.41 835 VAL A C 1
ATOM 6596 O O . VAL A 1 835 ? -22.719 -18.984 15.828 1 57.41 835 VAL A O 1
ATOM 6599 N N . GLY A 1 836 ? -21.594 -18.312 17.609 1 57.53 836 GLY A N 1
ATOM 6600 C CA . GLY A 1 836 ? -21.969 -16.906 17.578 1 57.53 836 GLY A CA 1
ATOM 6601 C C . GLY A 1 836 ? -23.016 -16.562 18.641 1 57.53 836 GLY A C 1
ATOM 6602 O O . GLY A 1 836 ? -23.672 -17.438 19.188 1 57.53 836 GLY A O 1
ATOM 6603 N N . GLY A 1 837 ? -22.906 -15.586 19.438 1 57.59 837 GLY A N 1
ATOM 6604 C CA . GLY A 1 837 ? -23.703 -15.133 20.562 1 57.59 837 GLY A CA 1
ATOM 6605 C C . GLY A 1 837 ? -25.047 -14.547 20.141 1 57.59 837 GLY A C 1
ATOM 6606 O O . GLY A 1 837 ? -25.812 -14.078 20.984 1 57.59 837 GLY A O 1
ATOM 6607 N N . ASN A 1 838 ? -25.484 -14.617 18.922 1 60.81 838 ASN A N 1
ATOM 6608 C CA . ASN A 1 838 ? -26.672 -13.898 18.484 1 60.81 838 ASN A CA 1
ATOM 6609 C C . ASN A 1 838 ? -27.906 -14.805 18.469 1 60.81 838 ASN A C 1
ATOM 6611 O O . ASN A 1 838 ? -27.828 -15.961 18.891 1 60.81 838 ASN A O 1
ATOM 6615 N N . PHE A 1 839 ? -28.953 -14.234 18.047 1 69 839 PHE A N 1
ATOM 6616 C CA . PHE A 1 839 ? -30.25 -14.898 17.859 1 69 839 PHE A CA 1
ATOM 6617 C C . PHE A 1 839 ? -30.125 -16.031 16.859 1 69 839 PHE A C 1
ATOM 6619 O O . PHE A 1 839 ? -29.312 -15.969 15.93 1 69 839 PHE A O 1
ATOM 6626 N N . VAL A 1 840 ? -30.766 -17.109 17.062 1 75.88 840 VAL A N 1
ATOM 6627 C CA . VAL A 1 840 ? -30.703 -18.344 16.297 1 75.88 840 VAL A CA 1
ATOM 6628 C C . VAL A 1 840 ? -30.969 -18.047 14.82 1 75.88 840 VAL A C 1
ATOM 6630 O O . VAL A 1 840 ? -30.297 -18.562 13.938 1 75.88 840 VAL A O 1
ATOM 6633 N N . ILE A 1 841 ? -31.859 -17.109 14.531 1 76 841 ILE A N 1
ATOM 6634 C CA . ILE A 1 841 ? -32.219 -16.828 13.148 1 76 841 ILE A CA 1
ATOM 6635 C C . ILE A 1 841 ? -31.094 -16.062 12.461 1 76 841 ILE A C 1
ATOM 6637 O O . ILE A 1 841 ? -30.812 -16.281 11.281 1 76 841 ILE A O 1
ATOM 6641 N N . GLN A 1 842 ? -30.484 -15.32 13.227 1 75.25 842 GLN A N 1
ATOM 6642 C CA . GLN A 1 842 ? -29.359 -14.57 12.672 1 75.25 842 GLN A CA 1
ATOM 6643 C C . GLN A 1 842 ? -28.172 -15.469 12.406 1 75.25 842 GLN A C 1
ATOM 6645 O O . GLN A 1 842 ? -27.453 -15.297 11.406 1 75.25 842 GLN A O 1
ATOM 6650 N N . ARG A 1 843 ? -28.047 -16.469 13.219 1 78.56 843 ARG A N 1
ATOM 6651 C CA . ARG A 1 843 ? -26.953 -17.406 13.031 1 78.56 843 ARG A CA 1
ATOM 6652 C C . ARG A 1 843 ? -27.172 -18.25 11.773 1 78.56 843 ARG A C 1
ATOM 6654 O O . ARG A 1 843 ? -26.234 -18.484 11.016 1 78.56 843 ARG A O 1
ATOM 6661 N N . MET A 1 844 ? -28.406 -18.609 11.57 1 80.62 844 MET A N 1
ATOM 6662 C CA . MET A 1 844 ? -28.75 -19.406 10.398 1 80.62 844 MET A CA 1
ATOM 6663 C C . MET A 1 844 ? -28.578 -18.594 9.117 1 80.62 844 MET A C 1
ATOM 6665 O O . MET A 1 844 ? -28.094 -19.125 8.117 1 80.62 844 MET A O 1
ATOM 6669 N N . ARG A 1 845 ? -28.875 -17.359 9.266 1 79.56 845 ARG A N 1
ATOM 6670 C CA . ARG A 1 845 ? -28.734 -16.5 8.102 1 79.56 845 ARG A CA 1
ATOM 6671 C C . ARG A 1 845 ? -27.266 -16.281 7.758 1 79.56 845 ARG A C 1
ATOM 6673 O O . ARG A 1 845 ? -26.891 -16.281 6.582 1 79.56 845 ARG A O 1
ATOM 6680 N N . ASN A 1 846 ? -26.469 -16.156 8.781 1 77.88 846 ASN A N 1
ATOM 6681 C CA . ASN A 1 846 ? -25.031 -15.961 8.555 1 77.88 846 ASN A CA 1
ATOM 6682 C C . ASN A 1 846 ? -24.375 -17.219 7.992 1 77.88 846 ASN A C 1
ATOM 6684 O O . ASN A 1 846 ? -23.484 -17.125 7.152 1 77.88 846 ASN A O 1
ATOM 6688 N N . TYR A 1 847 ? -24.891 -18.312 8.43 1 82.56 847 TYR A N 1
ATOM 6689 C CA . TYR A 1 847 ? -24.359 -19.578 7.945 1 82.56 847 TYR A CA 1
ATOM 6690 C C . TYR A 1 847 ? -24.688 -19.797 6.473 1 82.56 847 TYR A C 1
ATOM 6692 O O . TYR A 1 847 ? -23.844 -20.203 5.688 1 82.56 847 TYR A O 1
ATOM 6700 N N . ILE A 1 848 ? -25.891 -19.406 6.016 1 84.19 848 ILE A N 1
ATOM 6701 C CA . ILE A 1 848 ? -26.359 -19.672 4.664 1 84.19 848 ILE A CA 1
ATOM 6702 C C . ILE A 1 848 ? -25.75 -18.656 3.697 1 84.19 848 ILE A C 1
ATOM 6704 O O . ILE A 1 848 ? -25.656 -18.922 2.494 1 84.19 848 ILE A O 1
ATOM 6708 N N . GLN A 1 849 ? -25.234 -17.641 4.281 1 80.12 849 GLN A N 1
ATOM 6709 C CA . GLN A 1 849 ? -24.703 -16.594 3.408 1 80.12 849 GLN A CA 1
ATOM 6710 C C . GLN A 1 849 ? -23.375 -17.047 2.777 1 80.12 849 GLN A C 1
ATOM 6712 O O . GLN A 1 849 ? -23.016 -16.562 1.704 1 80.12 849 GLN A O 1
ATOM 6717 N N . ASP A 1 850 ? -22.797 -18.031 3.361 1 83.75 850 ASP A N 1
ATOM 6718 C CA . ASP A 1 850 ? -21.578 -18.562 2.771 1 83.75 850 ASP A CA 1
ATOM 6719 C C . ASP A 1 850 ? -21.906 -19.547 1.64 1 83.75 850 ASP A C 1
ATOM 6721 O O . ASP A 1 850 ? -22.719 -20.453 1.809 1 83.75 850 ASP A O 1
ATOM 6725 N N . VAL A 1 851 ? -21.344 -19.359 0.496 1 85.31 851 VAL A N 1
ATOM 6726 C CA . VAL A 1 851 ? -21.656 -20.125 -0.71 1 85.31 851 VAL A CA 1
ATOM 6727 C C . VAL A 1 851 ? -21.25 -21.594 -0.515 1 85.31 851 VAL A C 1
ATOM 6729 O O . VAL A 1 851 ? -21.938 -22.5 -0.996 1 85.31 851 VAL A O 1
ATOM 6732 N N . TRP A 1 852 ? -20.203 -21.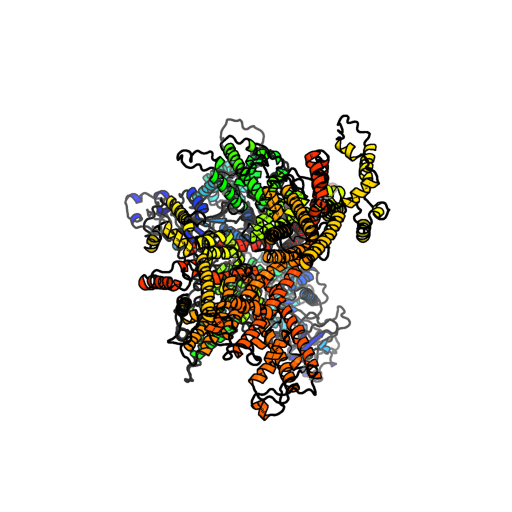875 0.197 1 85.94 852 TRP A N 1
ATOM 6733 C CA . TRP A 1 852 ? -19.719 -23.25 0.374 1 85.94 852 TRP A CA 1
ATOM 6734 C C . TRP A 1 852 ? -20.594 -24.016 1.351 1 85.94 852 TRP A C 1
ATOM 6736 O O . TRP A 1 852 ? -20.75 -25.234 1.239 1 85.94 852 TRP A O 1
ATOM 6746 N N . ASN A 1 853 ? -21.203 -23.234 2.264 1 89.12 853 ASN A N 1
ATOM 6747 C CA . ASN A 1 853 ? -22.156 -23.875 3.15 1 89.12 853 ASN A CA 1
ATOM 6748 C C . ASN A 1 853 ? -23.453 -24.234 2.414 1 89.12 853 ASN A C 1
ATOM 6750 O O . ASN A 1 853 ? -24.094 -25.234 2.732 1 89.12 853 ASN A O 1
ATOM 6754 N N . LYS A 1 854 ? -23.797 -23.453 1.455 1 90.62 854 LYS A N 1
ATOM 6755 C CA . LYS A 1 854 ? -24.938 -23.812 0.613 1 90.62 854 LYS A CA 1
ATOM 6756 C C . LYS A 1 854 ? -24.688 -25.094 -0.162 1 90.62 854 LYS A C 1
ATOM 6758 O O . LYS A 1 854 ? -25.578 -25.922 -0.333 1 90.62 854 LYS A O 1
ATOM 6763 N N . CYS A 1 855 ? -23.453 -25.234 -0.639 1 90.56 855 CYS A N 1
ATOM 6764 C CA . CYS A 1 855 ? -23.062 -26.438 -1.354 1 90.56 855 CYS A CA 1
ATOM 6765 C C . CYS A 1 855 ? -23.141 -27.656 -0.439 1 90.56 855 CYS A C 1
ATOM 6767 O O . CYS A 1 855 ? -23.625 -28.719 -0.842 1 90.56 855 CYS A O 1
ATOM 6769 N N . ASP A 1 856 ? -22.734 -27.469 0.793 1 92.69 856 ASP A N 1
ATOM 6770 C CA . ASP A 1 856 ? -22.781 -28.562 1.756 1 92.69 856 ASP A CA 1
ATOM 6771 C C . ASP A 1 856 ? -24.234 -28.938 2.09 1 92.69 856 ASP A C 1
ATOM 6773 O O . ASP A 1 856 ? -24.578 -30.109 2.168 1 92.69 856 ASP A O 1
ATOM 6777 N N . LEU A 1 857 ? -25.078 -27.922 2.225 1 93.38 857 LEU A N 1
ATOM 6778 C CA . LEU A 1 857 ? -26.484 -28.188 2.521 1 93.38 857 LEU A CA 1
ATOM 6779 C C . LEU A 1 857 ? -27.172 -28.875 1.352 1 93.38 857 LEU A C 1
ATOM 6781 O O . LEU A 1 857 ? -28 -29.781 1.555 1 93.38 857 LEU A O 1
ATOM 6785 N N . THR A 1 858 ? -26.781 -28.5 0.184 1 94.81 858 THR A N 1
ATOM 6786 C CA . THR A 1 858 ? -27.328 -29.141 -1.004 1 94.81 858 THR A CA 1
ATOM 6787 C C . THR A 1 858 ? -26.859 -30.594 -1.094 1 94.81 858 THR A C 1
ATOM 6789 O O . THR A 1 858 ? -27.656 -31.484 -1.424 1 94.81 858 THR A O 1
ATOM 6792 N N . ALA A 1 859 ? -25.641 -30.875 -0.782 1 96.25 859 ALA A N 1
ATOM 6793 C CA . ALA A 1 859 ? -25.109 -32.219 -0.821 1 96.25 859 ALA A CA 1
ATOM 6794 C C . ALA A 1 859 ? -25.781 -33.125 0.216 1 96.25 859 ALA A C 1
ATOM 6796 O O . ALA A 1 859 ? -26.172 -34.25 -0.086 1 96.25 859 ALA A O 1
ATOM 6797 N N . ILE A 1 860 ? -26.016 -32.594 1.397 1 95.62 860 ILE A N 1
ATOM 6798 C CA . ILE A 1 860 ? -26.641 -33.375 2.471 1 95.62 860 ILE A CA 1
ATOM 6799 C C . ILE A 1 860 ? -28.109 -33.625 2.145 1 95.62 860 ILE A C 1
ATOM 6801 O O . ILE A 1 860 ? -28.625 -34.719 2.367 1 95.62 860 ILE A O 1
ATOM 6805 N N . ALA A 1 861 ? -28.75 -32.594 1.609 1 96 861 ALA A N 1
ATOM 6806 C CA . ALA A 1 861 ? -30.156 -32.75 1.226 1 96 861 ALA A CA 1
ATOM 6807 C C . ALA A 1 861 ? -30.312 -33.812 0.138 1 96 861 ALA A C 1
ATOM 6809 O O . ALA A 1 861 ? -31.203 -34.656 0.211 1 96 861 ALA A O 1
ATOM 6810 N N . LEU A 1 862 ? -29.406 -33.812 -0.838 1 96.81 862 LEU A N 1
ATOM 6811 C CA . LEU A 1 862 ? -29.453 -34.781 -1.92 1 96.81 862 LEU A CA 1
ATOM 6812 C C . LEU A 1 862 ? -29.141 -36.188 -1.398 1 96.81 862 LEU A C 1
ATOM 6814 O O . LEU A 1 862 ? -29.75 -37.156 -1.823 1 96.81 862 LEU A O 1
ATOM 6818 N N . PHE A 1 863 ? -28.219 -36.25 -0.494 1 97.31 863 PHE A N 1
ATOM 6819 C CA . PHE A 1 863 ? -27.859 -37.562 0.066 1 97.31 863 PHE A CA 1
ATOM 6820 C C . PHE A 1 863 ? -29.016 -38.156 0.849 1 97.31 863 PHE A C 1
ATOM 6822 O O . PHE A 1 863 ? -29.297 -39.344 0.743 1 97.31 863 PHE A O 1
ATOM 6829 N N . THR A 1 864 ? -29.703 -37.312 1.651 1 96.5 864 THR A N 1
ATOM 6830 C CA . THR A 1 864 ? -30.844 -37.781 2.436 1 96.5 864 THR A CA 1
ATOM 6831 C C . THR A 1 864 ? -31.969 -38.219 1.522 1 96.5 864 THR A C 1
ATOM 6833 O O . THR A 1 864 ? -32.625 -39.25 1.782 1 96.5 864 THR A O 1
ATOM 6836 N N . LEU A 1 865 ? -32.156 -37.469 0.52 1 96.38 865 LEU A N 1
ATOM 6837 C CA . LEU A 1 865 ? -33.156 -37.875 -0.454 1 96.38 865 LEU A CA 1
ATOM 6838 C C . LEU A 1 865 ? -32.781 -39.188 -1.127 1 96.38 865 LEU A C 1
ATOM 6840 O O . LEU A 1 865 ? -33.656 -40.062 -1.284 1 96.38 865 LEU A O 1
ATOM 6844 N N . ALA A 1 866 ? -31.547 -39.312 -1.519 1 96.56 866 ALA A N 1
ATOM 6845 C CA . ALA A 1 866 ? -31.078 -40.531 -2.172 1 96.56 866 ALA A CA 1
ATOM 6846 C C . ALA A 1 866 ? -31.188 -41.75 -1.234 1 96.56 866 ALA A C 1
ATOM 6848 O O . ALA A 1 866 ? -31.594 -42.844 -1.65 1 96.56 866 ALA A O 1
ATOM 6849 N N . LEU A 1 867 ? -30.891 -41.562 0.045 1 95.38 867 LEU A N 1
ATOM 6850 C CA . LEU A 1 867 ? -30.953 -42.625 1.037 1 95.38 867 LEU A CA 1
ATOM 6851 C C . LEU A 1 867 ? -32.375 -43.094 1.24 1 95.38 867 LEU A C 1
ATOM 6853 O O . LEU A 1 867 ? -32.656 -44.312 1.307 1 95.38 867 LEU A O 1
ATOM 6857 N N . CYS A 1 868 ? -33.344 -42.188 1.256 1 94.81 868 CYS A N 1
ATOM 6858 C CA . CYS A 1 868 ? -34.75 -42.531 1.431 1 94.81 868 CYS A CA 1
ATOM 6859 C C . CYS A 1 868 ? -35.281 -43.281 0.213 1 94.81 868 CYS A C 1
ATOM 6861 O O . CYS A 1 868 ? -36 -44.281 0.351 1 94.81 868 CYS A O 1
ATOM 6863 N N . CYS A 1 869 ? -34.812 -42.906 -0.929 1 94.31 869 CYS A N 1
ATOM 6864 C CA . CYS A 1 869 ? -35.344 -43.5 -2.16 1 94.31 869 CYS A CA 1
ATOM 6865 C C . CYS A 1 869 ? -34.719 -44.844 -2.445 1 94.31 869 CYS A C 1
ATOM 6867 O O . CYS A 1 869 ? -35.375 -45.719 -3.047 1 94.31 869 CYS A O 1
ATOM 6869 N N . ARG A 1 870 ? -33.531 -45.031 -2.02 1 93.75 870 ARG A N 1
ATOM 6870 C CA . ARG A 1 870 ? -32.844 -46.281 -2.34 1 93.75 870 ARG A CA 1
ATOM 6871 C C . ARG A 1 870 ? -33.406 -47.406 -1.482 1 93.75 870 ARG A C 1
ATOM 6873 O O . ARG A 1 870 ? -33.25 -48.594 -1.843 1 93.75 870 ARG A O 1
ATOM 6880 N N . MET A 1 871 ? -34.188 -47.156 -0.385 1 92.31 871 MET A N 1
ATOM 6881 C CA . MET A 1 871 ? -34.625 -48.156 0.555 1 92.31 871 MET A CA 1
ATOM 6882 C C . MET A 1 871 ? -35.844 -48.906 0.022 1 92.31 871 MET A C 1
ATOM 6884 O O . MET A 1 871 ? -36.188 -50 0.496 1 92.31 871 MET A O 1
ATOM 6888 N N . PHE A 1 872 ? -36.469 -48.406 -1.104 1 92.5 872 PHE A N 1
ATOM 6889 C CA . PHE A 1 872 ? -37.688 -49.031 -1.658 1 92.5 872 PHE A CA 1
ATOM 6890 C C . PHE A 1 872 ? -37.438 -49.5 -3.08 1 92.5 872 PHE A C 1
ATOM 6892 O O . PHE A 1 872 ? -36.688 -48.875 -3.84 1 92.5 872 PHE A O 1
ATOM 6899 N N . PRO A 1 873 ? -37.969 -50.625 -3.52 1 91.38 873 PRO A N 1
ATOM 6900 C CA . PRO A 1 873 ? -37.75 -51.188 -4.852 1 91.38 873 PRO A CA 1
ATOM 6901 C C . PRO A 1 873 ? -38.281 -50.312 -5.973 1 91.38 873 PRO A C 1
ATOM 6903 O O . PRO A 1 873 ? -37.688 -50.219 -7.047 1 91.38 873 PRO A O 1
ATOM 6906 N N . TRP A 1 874 ? -39.469 -49.562 -5.684 1 89.75 874 TRP A N 1
ATOM 6907 C CA . TRP A 1 874 ? -40.062 -48.75 -6.742 1 89.75 874 TRP A CA 1
ATOM 6908 C C . TRP A 1 874 ? -39.219 -47.5 -6.977 1 89.75 874 TRP A C 1
ATOM 6910 O O . TRP A 1 874 ? -39.156 -47 -8.102 1 89.75 874 TRP A O 1
ATOM 6920 N N . SER A 1 875 ? -38.5 -47.031 -6.016 1 92.12 875 SER A N 1
ATOM 6921 C CA . SER A 1 875 ? -37.75 -45.781 -6.129 1 92.12 875 SER A CA 1
ATOM 6922 C C . SER A 1 875 ? -36.25 -46.031 -6.145 1 92.12 875 SER A C 1
ATOM 6924 O O . SER A 1 875 ? -35.438 -45.094 -6.055 1 92.12 875 SER A O 1
ATOM 6926 N N . TYR A 1 876 ? -35.875 -47.281 -6.34 1 90.88 876 TYR A N 1
ATOM 6927 C CA . TYR A 1 876 ? -34.469 -47.656 -6.219 1 90.88 876 TYR A CA 1
ATOM 6928 C C . TYR A 1 876 ? -33.656 -47.031 -7.32 1 90.88 876 TYR A C 1
ATOM 6930 O O . TYR A 1 876 ? -32.562 -46.469 -7.055 1 90.88 876 TYR A O 1
ATOM 6938 N N . GLN A 1 877 ? -34.062 -47.094 -8.602 1 89.44 877 GLN A N 1
ATOM 6939 C CA . GLN A 1 877 ? -33.281 -46.562 -9.711 1 89.44 877 GLN A CA 1
ATOM 6940 C C . GLN A 1 877 ? -33.188 -45.031 -9.609 1 89.44 877 GLN A C 1
ATOM 6942 O O . GLN A 1 877 ? -32.156 -44.469 -9.977 1 89.44 877 GLN A O 1
ATOM 6947 N N . PHE A 1 878 ? -34.219 -44.5 -9.062 1 91 878 PHE A N 1
ATOM 6948 C CA . PHE A 1 878 ? -34.188 -43.062 -8.836 1 91 878 PHE A CA 1
ATOM 6949 C C . PHE A 1 878 ? -33.188 -42.719 -7.727 1 91 878 PHE A C 1
ATOM 6951 O O . PHE A 1 878 ? -32.469 -41.75 -7.82 1 91 878 PHE A O 1
ATOM 6958 N N . GLY A 1 879 ? -33.188 -43.469 -6.758 1 92.38 879 GLY A N 1
ATOM 6959 C CA . GLY A 1 879 ? -32.219 -43.281 -5.676 1 92.38 879 GLY A CA 1
ATOM 6960 C C . GLY A 1 879 ? -30.781 -43.406 -6.117 1 92.38 879 GLY A C 1
ATOM 6961 O O . GLY A 1 879 ? -29.938 -42.594 -5.688 1 92.38 879 GLY A O 1
ATOM 6962 N N . ARG A 1 880 ? -30.516 -44.312 -6.949 1 91.75 880 ARG A N 1
ATOM 6963 C CA . ARG A 1 880 ? -29.156 -44.469 -7.465 1 91.75 880 ARG A CA 1
ATOM 6964 C C . ARG A 1 880 ? -28.734 -43.281 -8.32 1 91.75 880 ARG A C 1
ATOM 6966 O O . ARG A 1 880 ? -27.594 -42.844 -8.242 1 91.75 880 ARG A O 1
ATOM 6973 N N . ALA A 1 881 ? -29.625 -42.75 -9.141 1 92.75 881 ALA A N 1
ATOM 6974 C CA . ALA A 1 881 ? -29.328 -41.594 -9.961 1 92.75 881 ALA A CA 1
ATOM 6975 C C . ALA A 1 881 ? -29.047 -40.344 -9.094 1 92.75 881 ALA A C 1
ATOM 6977 O O . ALA A 1 881 ? -28.125 -39.594 -9.367 1 92.75 881 ALA A O 1
ATOM 6978 N N . VAL A 1 882 ? -29.812 -40.25 -8.078 1 94.38 882 VAL A N 1
ATOM 6979 C CA . VAL A 1 882 ? -29.625 -39.094 -7.191 1 94.38 882 VAL A CA 1
ATOM 6980 C C . VAL A 1 882 ? -28.312 -39.25 -6.438 1 94.38 882 VAL A C 1
ATOM 6982 O O . VAL A 1 882 ? -27.625 -38.25 -6.184 1 94.38 882 VAL A O 1
ATOM 6985 N N . MET A 1 883 ? -27.922 -40.375 -6.109 1 94.62 883 MET A N 1
ATOM 6986 C CA . MET A 1 883 ? -26.641 -40.625 -5.43 1 94.62 883 MET A CA 1
ATOM 6987 C C . MET A 1 883 ? -25.469 -40.281 -6.336 1 94.62 883 MET A C 1
ATOM 6989 O O . MET A 1 883 ? -24.453 -39.75 -5.863 1 94.62 883 MET A O 1
ATOM 6993 N N . ALA A 1 884 ? -25.609 -40.531 -7.605 1 94.06 884 ALA A N 1
ATOM 6994 C CA . ALA A 1 884 ? -24.562 -40.188 -8.555 1 94.06 884 ALA A CA 1
ATOM 6995 C C . ALA A 1 884 ? -24.391 -38.688 -8.664 1 94.06 884 ALA A C 1
ATOM 6997 O O . ALA A 1 884 ? -23.266 -38.188 -8.703 1 94.06 884 ALA A O 1
ATOM 6998 N N . ILE A 1 885 ? -25.469 -37.969 -8.664 1 94.62 885 ILE A N 1
ATOM 6999 C CA . ILE A 1 885 ? -25.422 -36.5 -8.688 1 94.62 885 ILE A CA 1
ATOM 7000 C C . ILE A 1 885 ? -24.812 -36 -7.391 1 94.62 885 ILE A C 1
ATOM 7002 O O . ILE A 1 885 ? -24.047 -35.031 -7.398 1 94.62 885 ILE A O 1
ATOM 7006 N N . ASP A 1 886 ? -25.203 -36.625 -6.371 1 96 886 ASP A N 1
ATOM 7007 C CA . ASP A 1 886 ? -24.672 -36.219 -5.07 1 96 886 ASP A CA 1
ATOM 7008 C C . ASP A 1 886 ? -23.156 -36.375 -5.031 1 96 886 ASP A C 1
ATOM 7010 O O . ASP A 1 886 ? -22.453 -35.531 -4.484 1 96 886 ASP A O 1
ATOM 7014 N N . TYR A 1 887 ? -22.641 -37.5 -5.562 1 95.12 887 TYR A N 1
ATOM 7015 C CA . TYR A 1 887 ? -21.203 -37.656 -5.633 1 95.12 887 TYR A CA 1
ATOM 7016 C C . TYR A 1 887 ? -20.547 -36.5 -6.379 1 95.12 887 TYR A C 1
ATOM 7018 O O . TYR A 1 887 ? -19.484 -36.031 -5.984 1 95.12 887 TYR A O 1
ATOM 7026 N N . MET A 1 888 ? -21.172 -36.094 -7.422 1 94.81 888 MET A N 1
ATOM 7027 C CA . MET A 1 888 ? -20.641 -34.969 -8.195 1 94.81 888 MET A CA 1
ATOM 7028 C C . MET A 1 888 ? -20.562 -33.719 -7.348 1 94.81 888 MET A C 1
ATOM 7030 O O . MET A 1 888 ? -19.562 -33 -7.391 1 94.81 888 MET A O 1
ATOM 7034 N N . VAL A 1 889 ? -21.547 -33.469 -6.59 1 94.12 889 VAL A N 1
ATOM 7035 C CA . VAL A 1 889 ? -21.594 -32.281 -5.762 1 94.12 889 VAL A CA 1
ATOM 7036 C C . VAL A 1 889 ? -20.516 -32.344 -4.684 1 94.12 889 VAL A C 1
ATOM 7038 O O . VAL A 1 889 ? -19.797 -31.375 -4.438 1 94.12 889 VAL A O 1
ATOM 7041 N N . PHE A 1 890 ? -20.344 -33.469 -4.066 1 95 890 PHE A N 1
ATOM 7042 C CA . PHE A 1 890 ? -19.297 -33.656 -3.055 1 95 890 PHE A CA 1
ATOM 7043 C C . PHE A 1 890 ? -17.922 -33.469 -3.66 1 95 890 PHE A C 1
ATOM 7045 O O . PHE A 1 890 ? -17.016 -32.938 -3.01 1 95 890 PHE A O 1
ATOM 7052 N N . THR A 1 891 ? -17.75 -34 -4.84 1 94.31 891 THR A N 1
ATOM 7053 C CA . THR A 1 891 ? -16.453 -33.875 -5.484 1 94.31 891 THR A CA 1
ATOM 7054 C C . THR A 1 891 ? -16.141 -32.406 -5.832 1 94.31 891 THR A C 1
ATOM 7056 O O . THR A 1 891 ? -15.016 -31.953 -5.676 1 94.31 891 THR A O 1
ATOM 7059 N N . LEU A 1 892 ? -17.141 -31.656 -6.273 1 91.69 892 LEU A N 1
ATOM 7060 C CA . LEU A 1 892 ? -16.953 -30.25 -6.609 1 91.69 892 LEU A CA 1
ATOM 7061 C C . LEU A 1 892 ? -16.609 -29.438 -5.367 1 91.69 892 LEU A C 1
ATOM 7063 O O . LEU A 1 892 ? -15.984 -28.391 -5.469 1 91.69 892 LEU A O 1
ATOM 7067 N N . ARG A 1 893 ? -16.969 -29.906 -4.238 1 92.75 893 ARG A N 1
ATOM 7068 C CA . ARG A 1 893 ? -16.641 -29.25 -2.977 1 92.75 893 ARG A CA 1
ATOM 7069 C C . ARG A 1 893 ? -15.141 -29.25 -2.723 1 92.75 893 ARG A C 1
ATOM 7071 O O . ARG A 1 893 ? -14.641 -28.438 -1.945 1 92.75 893 ARG A O 1
ATOM 7078 N N . LEU A 1 894 ? -14.398 -30.094 -3.424 1 90 894 LEU A N 1
ATOM 7079 C CA . LEU A 1 894 ? -12.953 -30.188 -3.291 1 90 894 LEU A CA 1
ATOM 7080 C C . LEU A 1 894 ? -12.281 -28.891 -3.732 1 90 894 LEU A C 1
ATOM 7082 O O . LEU A 1 894 ? -11.172 -28.578 -3.293 1 90 894 LEU A O 1
ATOM 7086 N N . ILE A 1 895 ? -12.938 -28.125 -4.5 1 88.12 895 ILE A N 1
ATOM 7087 C CA . ILE A 1 895 ? -12.375 -26.891 -5.012 1 88.12 895 ILE A CA 1
ATOM 7088 C C . ILE A 1 895 ? -12.125 -25.922 -3.854 1 88.12 895 ILE A C 1
ATOM 7090 O O . ILE A 1 895 ? -11.188 -25.125 -3.893 1 88.12 895 ILE A O 1
ATOM 7094 N N . HIS A 1 896 ? -12.906 -26.047 -2.799 1 87 896 HIS A N 1
ATOM 7095 C CA . HIS A 1 896 ? -12.773 -25.172 -1.645 1 87 896 HIS A CA 1
ATOM 7096 C C . HIS A 1 896 ? -11.422 -25.344 -0.961 1 87 896 HIS A C 1
ATOM 7098 O O . HIS A 1 896 ? -10.859 -24.391 -0.43 1 87 896 HIS A O 1
ATOM 7104 N N . ILE A 1 897 ? -10.859 -26.547 -1.033 1 85.62 897 ILE A N 1
ATOM 7105 C CA . ILE A 1 897 ? -9.617 -26.875 -0.354 1 85.62 897 ILE A CA 1
ATOM 7106 C C . ILE A 1 897 ? -8.461 -26.109 -1 1 85.62 897 ILE A C 1
ATOM 7108 O O . ILE A 1 897 ? -7.488 -25.766 -0.328 1 85.62 897 ILE A O 1
ATOM 7112 N N . PHE A 1 898 ? -8.578 -25.766 -2.209 1 85.44 898 PHE A N 1
ATOM 7113 C CA . PHE A 1 898 ? -7.492 -25.125 -2.926 1 85.44 898 PHE A CA 1
ATOM 7114 C C . PHE A 1 898 ? -7.465 -23.625 -2.625 1 85.44 898 PHE A C 1
ATOM 7116 O O . PHE A 1 898 ? -6.559 -22.922 -3.068 1 85.44 898 PHE A O 1
ATOM 7123 N N . ALA A 1 899 ? -8.367 -23.156 -1.789 1 86.44 899 ALA A N 1
ATOM 7124 C CA . ALA A 1 899 ? -8.453 -21.734 -1.469 1 86.44 899 ALA A CA 1
ATOM 7125 C C . ALA A 1 899 ? -7.277 -21.297 -0.603 1 86.44 899 ALA A C 1
ATOM 7127 O O . ALA A 1 899 ? -6.918 -20.109 -0.581 1 86.44 899 ALA A O 1
ATOM 7128 N N . ILE A 1 900 ? -6.629 -22.219 0.075 1 85.81 900 ILE A N 1
ATOM 7129 C CA . ILE A 1 900 ? -5.555 -21.875 1.001 1 85.81 900 ILE A CA 1
ATOM 7130 C C . ILE A 1 900 ? -4.266 -21.625 0.223 1 85.81 900 ILE A C 1
ATOM 7132 O O . ILE A 1 900 ? -3.371 -20.922 0.702 1 85.81 900 ILE A O 1
ATOM 7136 N N . HIS A 1 901 ? -4.242 -22.141 -0.981 1 86.38 901 HIS A N 1
ATOM 7137 C CA . HIS A 1 901 ? -3.02 -22 -1.765 1 86.38 901 HIS A CA 1
ATOM 7138 C C . HIS A 1 901 ? -2.916 -20.609 -2.398 1 86.38 901 HIS A C 1
ATOM 7140 O O . HIS A 1 901 ? -3.883 -20.125 -2.986 1 86.38 901 HIS A O 1
ATOM 7146 N N . LYS A 1 902 ? -1.756 -20 -2.314 1 86 902 LYS A N 1
ATOM 7147 C CA . LYS A 1 902 ? -1.545 -18.609 -2.719 1 86 902 LYS A CA 1
ATOM 7148 C C . LYS A 1 902 ? -1.798 -18.422 -4.211 1 86 902 LYS A C 1
ATOM 7150 O O . LYS A 1 902 ? -2.268 -17.375 -4.645 1 86 902 LYS A O 1
ATOM 7155 N N . GLN A 1 903 ? -1.59 -19.5 -5.059 1 85.19 903 GLN A N 1
ATOM 7156 C CA . GLN A 1 903 ? -1.739 -19.344 -6.504 1 85.19 903 GLN A CA 1
ATOM 7157 C C . GLN A 1 903 ? -3.113 -19.828 -6.965 1 85.19 903 GLN A C 1
ATOM 7159 O O . GLN A 1 903 ? -3.697 -19.25 -7.887 1 85.19 903 GLN A O 1
ATOM 7164 N N . LEU A 1 904 ? -3.664 -20.797 -6.289 1 87.25 904 LEU A N 1
ATOM 7165 C CA . LEU A 1 904 ? -4.941 -21.375 -6.703 1 87.25 904 LEU A CA 1
ATOM 7166 C C . LEU A 1 904 ? -6.105 -20.609 -6.078 1 87.25 904 LEU A C 1
ATOM 7168 O O . LEU A 1 904 ? -7.195 -20.562 -6.648 1 87.25 904 LEU A O 1
ATOM 7172 N N . GLY A 1 905 ? -5.855 -20 -4.953 1 87.69 905 GLY A N 1
ATOM 7173 C CA . GLY A 1 905 ? -6.922 -19.281 -4.258 1 87.69 905 GLY A CA 1
ATOM 7174 C C . GLY A 1 905 ? -7.566 -18.203 -5.102 1 87.69 905 GLY A C 1
ATOM 7175 O O . GLY A 1 905 ? -8.773 -18.234 -5.355 1 87.69 905 GLY A O 1
ATOM 7176 N N . PRO A 1 906 ? -6.77 -17.312 -5.637 1 87.62 906 PRO A N 1
ATOM 7177 C CA . PRO A 1 906 ? -7.352 -16.25 -6.461 1 87.62 906 PRO A CA 1
ATOM 7178 C C . PRO A 1 906 ? -8.039 -16.781 -7.715 1 87.62 906 PRO A C 1
ATOM 7180 O O . PRO A 1 906 ? -8.977 -16.172 -8.219 1 87.62 906 PRO A O 1
ATOM 7183 N N . LYS A 1 907 ? -7.613 -17.938 -8.242 1 88.69 907 LYS A N 1
ATOM 7184 C CA . LYS A 1 907 ? -8.211 -18.5 -9.445 1 88.69 907 LYS A CA 1
ATOM 7185 C C . LYS A 1 907 ? -9.625 -19.016 -9.164 1 88.69 907 LYS A C 1
ATOM 7187 O O . LYS A 1 907 ? -10.484 -19 -10.055 1 88.69 907 LYS A O 1
ATOM 7192 N N . ILE A 1 908 ? -9.859 -19.359 -7.91 1 88 908 ILE A N 1
ATOM 7193 C CA . ILE A 1 908 ? -11.211 -19.781 -7.527 1 88 908 ILE A CA 1
ATOM 7194 C C . ILE A 1 908 ? -12.141 -18.562 -7.523 1 88 908 ILE A C 1
ATOM 7196 O O . ILE A 1 908 ? -13.289 -18.656 -7.953 1 88 908 ILE A O 1
ATOM 7200 N N . ILE A 1 909 ? -11.617 -17.453 -7.051 1 88.75 909 ILE A N 1
ATOM 7201 C CA . ILE A 1 909 ? -12.414 -16.234 -7.043 1 88.75 909 ILE A CA 1
ATOM 7202 C C . ILE A 1 909 ? -12.68 -15.781 -8.477 1 88.75 909 ILE A C 1
ATOM 7204 O O . ILE A 1 909 ? -13.773 -15.32 -8.797 1 88.75 909 ILE A O 1
ATOM 7208 N N . ILE A 1 910 ? -11.695 -15.961 -9.383 1 90.38 910 ILE A N 1
ATOM 7209 C CA . ILE A 1 910 ? -11.836 -15.586 -10.789 1 90.38 910 ILE A CA 1
ATOM 7210 C C . ILE A 1 910 ? -12.914 -16.438 -11.445 1 90.38 910 ILE A C 1
ATOM 7212 O O . ILE A 1 910 ? -13.781 -15.93 -12.156 1 90.38 910 ILE A O 1
ATOM 7216 N N . VAL A 1 911 ? -12.93 -17.75 -11.086 1 88 911 VAL A N 1
ATOM 7217 C CA . VAL A 1 911 ? -13.93 -18.656 -11.641 1 88 911 VAL A CA 1
ATOM 7218 C C . VAL A 1 911 ? -15.32 -18.266 -11.148 1 88 911 VAL A C 1
ATOM 7220 O O . VAL A 1 911 ? -16.297 -18.297 -11.906 1 88 911 VAL A O 1
ATOM 7223 N N . GLY A 1 912 ? -15.414 -17.875 -9.891 1 87.5 912 GLY A N 1
ATOM 7224 C CA . GLY A 1 912 ? -16.688 -17.422 -9.344 1 87.5 912 GLY A CA 1
ATOM 7225 C C . GLY A 1 912 ? -17.234 -16.188 -10.031 1 87.5 912 GLY A C 1
ATOM 7226 O O . GLY A 1 912 ? -18.422 -16.109 -10.344 1 87.5 912 GLY A O 1
ATOM 7227 N N . LYS A 1 913 ? -16.375 -15.273 -10.266 1 89.06 913 LYS A N 1
ATOM 7228 C CA . LYS A 1 913 ? -16.797 -14.047 -10.938 1 89.06 913 LYS A CA 1
ATOM 7229 C C . LYS A 1 913 ? -17.125 -14.305 -12.406 1 89.06 913 LYS A C 1
ATOM 7231 O O . LYS A 1 913 ? -18 -13.664 -12.977 1 89.06 913 LYS A O 1
ATOM 7236 N N . MET A 1 914 ? -16.453 -15.242 -13.062 1 90.5 914 MET A N 1
ATOM 7237 C CA . MET A 1 914 ? -16.656 -15.578 -14.469 1 90.5 914 MET A CA 1
ATOM 7238 C C . MET A 1 914 ? -17.984 -16.297 -14.664 1 90.5 914 MET A C 1
ATOM 7240 O O . MET A 1 914 ? -18.547 -16.297 -15.758 1 90.5 914 MET A O 1
ATOM 7244 N N . MET A 1 915 ? -18.5 -16.922 -13.539 1 88.69 915 MET A N 1
ATOM 7245 C CA . MET A 1 915 ? -19.781 -17.594 -13.617 1 88.69 915 MET A CA 1
ATOM 7246 C C . MET A 1 915 ? -20.891 -16.609 -13.953 1 88.69 915 MET A C 1
ATOM 7248 O O . MET A 1 915 ? -21.859 -16.953 -14.633 1 88.69 915 MET A O 1
ATOM 7252 N N . LYS A 1 916 ? -20.734 -15.391 -13.492 1 87.56 916 LYS A N 1
ATOM 7253 C CA . LYS A 1 916 ? -21.719 -14.375 -13.852 1 87.56 916 LYS A CA 1
ATOM 7254 C C . LYS A 1 916 ? -21.656 -14.062 -15.344 1 87.56 916 LYS A C 1
ATOM 7256 O O . LYS A 1 916 ? -22.688 -13.875 -15.984 1 87.56 916 LYS A O 1
ATOM 7261 N N . ASP A 1 917 ? -20.453 -14.062 -15.844 1 88.5 917 ASP A N 1
ATOM 7262 C CA . ASP A 1 917 ? -20.281 -13.844 -17.266 1 88.5 917 ASP A CA 1
ATOM 7263 C C . ASP A 1 917 ? -20.875 -14.992 -18.078 1 88.5 917 ASP A C 1
ATOM 7265 O O . ASP A 1 917 ? -21.469 -14.773 -19.141 1 88.5 917 ASP A O 1
ATOM 7269 N N . VAL A 1 918 ? -20.812 -16.25 -17.609 1 90.69 918 VAL A N 1
ATOM 7270 C CA . VAL A 1 918 ? -21.344 -17.438 -18.281 1 90.69 918 VAL A CA 1
ATOM 7271 C C . VAL A 1 918 ? -22.875 -17.375 -18.297 1 90.69 918 VAL A C 1
ATOM 7273 O O . VAL A 1 918 ? -23.5 -17.75 -19.297 1 90.69 918 VAL A O 1
ATOM 7276 N N . PHE A 1 919 ? -23.422 -16.859 -17.266 1 89.25 919 PHE A N 1
ATOM 7277 C CA . PHE A 1 919 ? -24.875 -16.75 -17.188 1 89.25 919 PHE A CA 1
ATOM 7278 C C . PHE A 1 919 ? -25.406 -15.82 -18.266 1 89.25 919 PHE A C 1
ATOM 7280 O O . PHE A 1 919 ? -26.391 -16.125 -18.922 1 89.25 919 PHE A O 1
ATOM 7287 N N . PHE A 1 920 ? -24.797 -14.711 -18.453 1 87.88 920 PHE A N 1
ATOM 7288 C CA . PHE A 1 920 ? -25.203 -13.789 -19.5 1 87.88 920 PHE A CA 1
ATOM 7289 C C . PHE A 1 920 ? -24.969 -14.406 -20.875 1 87.88 920 PHE A C 1
ATOM 7291 O O . PHE A 1 920 ? -25.797 -14.242 -21.781 1 87.88 920 PHE A O 1
ATOM 7298 N N . PHE A 1 921 ? -23.875 -15.109 -21.016 1 89.62 921 PHE A N 1
ATOM 7299 C CA . PHE A 1 921 ? -23.562 -15.797 -22.266 1 89.62 921 PHE A CA 1
ATOM 7300 C C . PHE A 1 921 ? -24.609 -16.859 -22.578 1 89.62 921 PHE A C 1
ATOM 7302 O O . PHE A 1 921 ? -25.031 -16.984 -23.719 1 89.62 921 PHE A O 1
ATOM 7309 N N . LEU A 1 922 ? -25.047 -17.672 -21.547 1 91.31 922 LEU A N 1
ATOM 7310 C CA . LEU A 1 922 ? -26.031 -18.719 -21.734 1 91.31 922 LEU A CA 1
ATOM 7311 C C . LEU A 1 922 ? -27.375 -18.141 -22.172 1 91.31 922 LEU A C 1
ATOM 7313 O O . LEU A 1 922 ? -28.094 -18.766 -22.953 1 91.31 922 LEU A O 1
ATOM 7317 N N . PHE A 1 923 ? -27.625 -16.922 -21.75 1 91.12 923 PHE A N 1
ATOM 7318 C CA . PHE A 1 923 ? -28.859 -16.266 -22.172 1 91.12 923 PHE A CA 1
ATOM 7319 C C . PHE A 1 923 ? -28.828 -15.953 -23.656 1 91.12 923 PHE A C 1
ATOM 7321 O O . PHE A 1 923 ? -29.797 -16.203 -24.375 1 91.12 923 PHE A O 1
ATOM 7328 N N . PHE A 1 924 ? -27.75 -15.414 -24.141 1 91.31 924 PHE A N 1
ATOM 7329 C CA . PHE A 1 924 ? -27.609 -15.133 -25.578 1 91.31 924 PHE A CA 1
ATOM 7330 C C . PHE A 1 924 ? -27.578 -16.422 -26.375 1 91.31 924 PHE A C 1
ATOM 7332 O O . PHE A 1 924 ? -28.172 -16.5 -27.469 1 91.31 924 PHE A O 1
ATOM 7339 N N . LEU A 1 925 ? -26.875 -17.469 -25.844 1 92.25 925 LEU A N 1
ATOM 7340 C CA . LEU A 1 925 ? -26.781 -18.75 -26.531 1 92.25 925 LEU A CA 1
ATOM 7341 C C . LEU A 1 925 ? -28.156 -19.422 -26.641 1 92.25 925 LEU A C 1
ATOM 7343 O O . LEU A 1 925 ? -28.484 -20 -27.672 1 92.25 925 LEU A O 1
ATOM 7347 N N . ALA A 1 926 ? -28.969 -19.281 -25.531 1 92.88 926 ALA A N 1
ATOM 7348 C CA . ALA A 1 926 ? -30.297 -19.891 -25.531 1 92.88 926 ALA A CA 1
ATOM 7349 C C . ALA A 1 926 ? -31.172 -19.281 -26.625 1 92.88 926 ALA A C 1
ATOM 7351 O O . ALA A 1 926 ? -31.969 -20 -27.25 1 92.88 926 ALA A O 1
ATOM 7352 N N . VAL A 1 927 ? -31.016 -18.016 -26.922 1 92.56 927 VAL A N 1
ATOM 7353 C CA . VAL A 1 927 ? -31.797 -17.359 -27.969 1 92.56 927 VAL A CA 1
ATOM 7354 C C . VAL A 1 927 ? -31.406 -17.922 -29.344 1 92.56 927 VAL A C 1
ATOM 7356 O O . VAL A 1 927 ? -32.25 -18.25 -30.156 1 92.56 927 VAL A O 1
ATOM 7359 N N . TRP A 1 928 ? -30.141 -18.109 -29.531 1 92.38 928 TRP A N 1
ATOM 7360 C CA . TRP A 1 928 ? -29.672 -18.609 -30.812 1 92.38 928 TRP A CA 1
ATOM 7361 C C . TRP A 1 928 ? -30 -20.094 -30.984 1 92.38 928 TRP A C 1
ATOM 7363 O O . TRP A 1 928 ? -30.359 -20.547 -32.062 1 92.38 928 TRP A O 1
ATOM 7373 N N . LEU A 1 929 ? -29.906 -20.859 -29.891 1 94 929 LEU A N 1
ATOM 7374 C CA . LEU A 1 929 ? -30.219 -22.281 -29.906 1 94 929 LEU A CA 1
ATOM 7375 C C . LEU A 1 929 ? -31.688 -22.516 -30.25 1 94 929 LEU A C 1
ATOM 7377 O O . LEU A 1 929 ? -32 -23.375 -31.078 1 94 929 LEU A O 1
ATOM 7381 N N . THR A 1 930 ? -32.531 -21.656 -29.672 1 93.75 930 THR A N 1
ATOM 7382 C CA . THR A 1 930 ? -33.969 -21.812 -29.906 1 93.75 930 THR A CA 1
ATOM 7383 C C . THR A 1 930 ? -34.344 -21.391 -31.328 1 93.75 930 THR A C 1
ATOM 7385 O O . THR A 1 930 ? -35.125 -22.047 -32 1 93.75 930 THR A O 1
ATOM 7388 N N . ALA A 1 931 ? -33.75 -20.297 -31.766 1 93.81 931 ALA A N 1
ATOM 7389 C CA . ALA A 1 931 ? -34.031 -19.812 -33.125 1 93.81 931 ALA A CA 1
ATOM 7390 C C . ALA A 1 931 ? -33.594 -20.828 -34.188 1 93.81 931 ALA A C 1
ATOM 7392 O O . ALA A 1 931 ? -34.375 -21.188 -35.062 1 93.81 931 ALA A O 1
ATOM 7393 N N . TYR A 1 932 ? -32.438 -21.359 -34.062 1 94.94 932 TYR A N 1
ATOM 7394 C CA . TYR A 1 932 ? -31.891 -22.312 -35 1 94.94 932 TYR A CA 1
ATOM 7395 C C . TYR A 1 932 ? -32.562 -23.672 -34.844 1 94.94 932 TYR A C 1
ATOM 7397 O O . TYR A 1 932 ? -32.938 -24.328 -35.812 1 94.94 932 TYR A O 1
ATOM 7405 N N . GLY A 1 933 ? -32.75 -24.141 -33.594 1 94.06 933 GLY A N 1
ATOM 7406 C CA . GLY A 1 933 ? -33.312 -25.469 -33.344 1 94.06 933 GLY A CA 1
ATOM 7407 C C . GLY A 1 933 ? -34.719 -25.641 -33.906 1 94.06 933 GLY A C 1
ATOM 7408 O O . GLY A 1 933 ? -35 -26.625 -34.562 1 94.06 933 GLY A O 1
ATOM 7409 N N . VAL A 1 934 ? -35.562 -24.672 -33.719 1 93 934 VAL A N 1
ATOM 7410 C CA . VAL A 1 934 ? -36.938 -24.75 -34.188 1 93 934 VAL A CA 1
ATOM 7411 C C . VAL A 1 934 ? -36.938 -24.672 -35.719 1 93 934 VAL A C 1
ATOM 7413 O O . VAL A 1 934 ? -37.688 -25.422 -36.344 1 93 934 VAL A O 1
ATOM 7416 N N . ALA A 1 935 ? -36.156 -23.797 -36.25 1 92.62 935 ALA A N 1
ATOM 7417 C CA . ALA A 1 935 ? -36.094 -23.656 -37.719 1 92.62 935 ALA A CA 1
ATOM 7418 C C . ALA A 1 935 ? -35.562 -24.953 -38.344 1 92.62 935 ALA A C 1
ATOM 7420 O O . ALA A 1 935 ? -36.125 -25.406 -39.375 1 92.62 935 ALA A O 1
ATOM 7421 N N . ASN A 1 936 ? -34.562 -25.5 -37.75 1 91.31 936 ASN A N 1
ATOM 7422 C CA . ASN A 1 936 ? -33.969 -26.719 -38.281 1 91.31 936 ASN A CA 1
ATOM 7423 C C . ASN A 1 936 ? -34.938 -27.891 -38.219 1 91.31 936 ASN A C 1
ATOM 7425 O O . ASN A 1 936 ? -35.062 -28.672 -39.156 1 91.31 936 ASN A O 1
ATOM 7429 N N . GLN A 1 937 ? -35.656 -28.016 -37.125 1 89.81 937 GLN A N 1
ATOM 7430 C CA . GLN A 1 937 ? -36.625 -29.094 -36.969 1 89.81 937 GLN A CA 1
ATOM 7431 C C . GLN A 1 937 ? -37.812 -28.906 -37.906 1 89.81 937 GLN A C 1
ATOM 7433 O O . GLN A 1 937 ? -38.312 -29.891 -38.469 1 89.81 937 GLN A O 1
ATOM 7438 N N . ALA A 1 938 ? -38.25 -27.703 -38.094 1 89.62 938 ALA A N 1
ATOM 7439 C CA . ALA A 1 938 ? -39.406 -27.422 -38.969 1 89.62 938 ALA A CA 1
ATOM 7440 C C . ALA A 1 938 ? -39.062 -27.703 -40.438 1 89.62 938 ALA A C 1
ATOM 7442 O O . ALA A 1 938 ? -39.938 -28.125 -41.188 1 89.62 938 ALA A O 1
ATOM 7443 N N . LEU A 1 939 ? -37.844 -27.5 -40.781 1 89.38 939 LEU A N 1
ATOM 7444 C CA . LEU A 1 939 ? -37.438 -27.688 -42.156 1 89.38 939 LEU A CA 1
ATOM 7445 C C . LEU A 1 939 ? -37.125 -29.156 -42.469 1 89.38 939 LEU A C 1
ATOM 7447 O O . LEU A 1 939 ? -37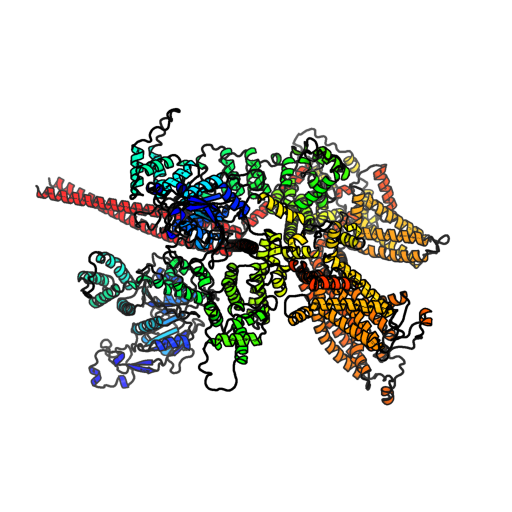.375 -29.641 -43.562 1 89.38 939 LEU A O 1
ATOM 7451 N N . LEU A 1 940 ? -36.656 -29.859 -41.5 1 88.44 940 LEU A N 1
ATOM 7452 C CA . LEU A 1 940 ? -36.25 -31.25 -41.719 1 88.44 940 LEU A CA 1
ATOM 7453 C C . LEU A 1 940 ? -37.406 -32.219 -41.562 1 88.44 940 LEU A C 1
ATOM 7455 O O . LEU A 1 940 ? -37.5 -33.188 -42.312 1 88.44 940 LEU A O 1
ATOM 7459 N N . TYR A 1 941 ? -38.219 -31.922 -40.562 1 86.25 941 TYR A N 1
ATOM 7460 C CA . TYR A 1 941 ? -39.312 -32.844 -40.281 1 86.25 941 TYR A CA 1
ATOM 7461 C C . TYR A 1 941 ? -40.656 -32.125 -40.375 1 86.25 941 TYR A C 1
ATOM 7463 O O . TYR A 1 941 ? -40.906 -31.188 -39.625 1 86.25 941 TYR A O 1
ATOM 7471 N N . SER A 1 942 ? -41.5 -32.625 -41.25 1 78.69 942 SER A N 1
ATOM 7472 C CA . SER A 1 942 ? -42.812 -32 -41.469 1 78.69 942 SER A CA 1
ATOM 7473 C C . SER A 1 942 ? -43.75 -32.312 -40.312 1 78.69 942 SER A C 1
ATOM 7475 O O . SER A 1 942 ? -44.594 -31.469 -39.969 1 78.69 942 SER A O 1
ATOM 7477 N N . TYR A 1 943 ? -43.594 -33.469 -39.781 1 79.44 943 TYR A N 1
ATOM 7478 C CA . TYR A 1 943 ? -44.5 -33.844 -38.688 1 79.44 943 TYR A CA 1
ATOM 7479 C C . TYR A 1 943 ? -43.844 -34.781 -37.688 1 79.44 943 TYR A C 1
ATOM 7481 O O . TYR A 1 943 ? -43.312 -35.844 -38.094 1 79.44 943 TYR A O 1
ATOM 7489 N N . ASP A 1 944 ? -43.688 -34.406 -36.469 1 81.69 944 ASP A N 1
ATOM 7490 C CA . ASP A 1 944 ? -43.219 -35.219 -35.344 1 81.69 944 ASP A CA 1
ATOM 7491 C C . ASP A 1 944 ? -43.875 -34.781 -34.062 1 81.69 944 ASP A C 1
ATOM 7493 O O . ASP A 1 944 ? -43.469 -33.812 -33.438 1 81.69 944 ASP A O 1
ATOM 7497 N N . PRO A 1 945 ? -44.844 -35.469 -33.531 1 80 945 PRO A N 1
ATOM 7498 C CA . PRO A 1 945 ? -45.594 -35.031 -32.344 1 80 945 PRO A CA 1
ATOM 7499 C C . PRO A 1 945 ? -44.938 -35.438 -31.047 1 80 945 PRO A C 1
ATOM 7501 O O . PRO A 1 945 ? -45.406 -35.031 -29.969 1 80 945 PRO A O 1
ATOM 7504 N N . ARG A 1 946 ? -43.938 -36.062 -30.875 1 82 946 ARG A N 1
ATOM 7505 C CA . ARG A 1 946 ? -43.281 -36.562 -29.656 1 82 946 ARG A CA 1
ATOM 7506 C C . ARG A 1 946 ? -42.5 -35.469 -28.984 1 82 946 ARG A C 1
ATOM 7508 O O . ARG A 1 946 ? -41.5 -35 -29.516 1 82 946 ARG A O 1
ATOM 7515 N N . PRO A 1 947 ? -42.906 -35.125 -27.781 1 84.19 947 PRO A N 1
ATOM 7516 C CA . PRO A 1 947 ? -42.281 -34 -27.141 1 84.19 947 PRO A CA 1
ATOM 7517 C C . PRO A 1 947 ? -40.812 -34.25 -26.781 1 84.19 947 PRO A C 1
ATOM 7519 O O . PRO A 1 947 ? -40 -33.344 -26.875 1 84.19 947 PRO A O 1
ATOM 7522 N N . ASN A 1 948 ? -40.469 -35.375 -26.297 1 81.56 948 ASN A N 1
ATOM 7523 C CA . ASN A 1 948 ? -39.094 -35.656 -25.906 1 81.56 948 ASN A CA 1
ATOM 7524 C C . ASN A 1 948 ? -38.125 -35.594 -27.094 1 81.56 948 ASN A C 1
ATOM 7526 O O . ASN A 1 948 ? -37 -35.094 -26.953 1 81.56 948 ASN A O 1
ATOM 7530 N N . TRP A 1 949 ? -38.688 -36 -28.25 1 82.56 949 TRP A N 1
ATOM 7531 C CA . TRP A 1 949 ? -37.844 -35.938 -29.438 1 82.56 949 TRP A CA 1
ATOM 7532 C C . TRP A 1 949 ? -37.719 -34.5 -29.953 1 82.56 949 TRP A C 1
ATOM 7534 O O . TRP A 1 949 ? -36.688 -34.125 -30.469 1 82.56 949 TRP A O 1
ATOM 7544 N N . ILE A 1 950 ? -38.781 -33.781 -29.734 1 86.12 950 ILE A N 1
ATOM 7545 C CA . ILE A 1 950 ? -38.75 -32.406 -30.141 1 86.12 950 ILE A CA 1
ATOM 7546 C C . ILE A 1 950 ? -37.719 -31.656 -29.297 1 86.12 950 ILE A C 1
ATOM 7548 O O . ILE A 1 950 ? -36.906 -30.891 -29.828 1 86.12 950 ILE A O 1
ATOM 7552 N N . LEU A 1 951 ? -37.656 -31.859 -27.984 1 87.88 951 LEU A N 1
ATOM 7553 C CA . LEU A 1 951 ? -36.688 -31.188 -27.109 1 87.88 951 LEU A CA 1
ATOM 7554 C C . LEU A 1 951 ? -35.25 -31.594 -27.438 1 87.88 951 LEU A C 1
ATOM 7556 O O . LEU A 1 951 ? -34.344 -30.766 -27.391 1 87.88 951 LEU A O 1
ATOM 7560 N N . ARG A 1 952 ? -35.062 -32.781 -27.797 1 86.69 952 ARG A N 1
ATOM 7561 C CA . ARG A 1 952 ? -33.719 -33.281 -28.141 1 86.69 952 ARG A CA 1
ATOM 7562 C C . ARG A 1 952 ? -33.25 -32.656 -29.453 1 86.69 952 ARG A C 1
ATOM 7564 O O . ARG A 1 952 ? -32.094 -32.25 -29.562 1 86.69 952 ARG A O 1
ATOM 7571 N N . ARG A 1 953 ? -34.156 -32.562 -30.406 1 87.12 953 ARG A N 1
ATOM 7572 C CA . ARG A 1 953 ? -33.75 -32.094 -31.719 1 87.12 953 ARG A CA 1
ATOM 7573 C C . ARG A 1 953 ? -33.625 -30.562 -31.734 1 87.12 953 ARG A C 1
ATOM 7575 O O . ARG A 1 953 ? -32.844 -30 -32.5 1 87.12 953 ARG A O 1
ATOM 7582 N N . VAL A 1 954 ? -34.375 -29.938 -30.875 1 89.56 954 VAL A N 1
ATOM 7583 C CA . VAL A 1 954 ? -34.406 -28.469 -30.875 1 89.56 954 VAL A CA 1
ATOM 7584 C C . VAL A 1 954 ? -33.312 -27.922 -29.969 1 89.56 954 VAL A C 1
ATOM 7586 O O . VAL A 1 954 ? -32.688 -26.891 -30.266 1 89.56 954 VAL A O 1
ATOM 7589 N N . PHE A 1 955 ? -32.906 -28.547 -28.844 1 89.75 955 PHE A N 1
ATOM 7590 C CA . PHE A 1 955 ? -31.953 -27.969 -27.906 1 89.75 955 PHE A CA 1
ATOM 7591 C C . PHE A 1 955 ? -30.688 -28.812 -27.828 1 89.75 955 PHE A C 1
ATOM 7593 O O . PHE A 1 955 ? -29.578 -28.297 -28 1 89.75 955 PHE A O 1
ATOM 7600 N N . TYR A 1 956 ? -30.781 -30.109 -27.656 1 88.19 956 TYR A N 1
ATOM 7601 C CA . TYR A 1 956 ? -29.656 -30.984 -27.391 1 88.19 956 TYR A CA 1
ATOM 7602 C C . TYR A 1 956 ? -28.781 -31.125 -28.641 1 88.19 956 TYR A C 1
ATOM 7604 O O . TYR A 1 956 ? -27.562 -30.969 -28.562 1 88.19 956 TYR A O 1
ATOM 7612 N N . ARG A 1 957 ? -29.391 -31.391 -29.797 1 88.81 957 ARG A N 1
ATOM 7613 C CA . ARG A 1 957 ? -28.609 -31.594 -31.016 1 88.81 957 ARG A CA 1
ATOM 7614 C C . ARG A 1 957 ? -27.875 -30.328 -31.422 1 88.81 957 ARG A C 1
ATOM 7616 O O . ARG A 1 957 ? -26.656 -30.344 -31.625 1 88.81 957 ARG A O 1
ATOM 7623 N N . PRO A 1 958 ? -28.578 -29.203 -31.469 1 90.75 958 PRO A N 1
ATOM 7624 C CA . PRO A 1 958 ? -27.828 -27.984 -31.812 1 90.75 958 PRO A CA 1
ATOM 7625 C C . PRO A 1 958 ? -26.734 -27.656 -30.797 1 90.75 958 PRO A C 1
ATOM 7627 O O . PRO A 1 958 ? -25.703 -27.094 -31.156 1 90.75 958 PRO A O 1
ATOM 7630 N N . TYR A 1 959 ? -26.953 -27.891 -29.609 1 91.12 959 TYR A N 1
ATOM 7631 C CA . TYR A 1 959 ? -25.938 -27.656 -28.594 1 91.12 959 TYR A CA 1
ATOM 7632 C C . TYR A 1 959 ? -24.703 -28.5 -28.859 1 91.12 959 TYR A C 1
ATOM 7634 O O . TYR A 1 959 ? -23.578 -28.016 -28.734 1 91.12 959 TYR A O 1
ATOM 7642 N N . LEU A 1 960 ? -24.797 -29.703 -29.234 1 89.75 960 LEU A N 1
ATOM 7643 C CA . LEU A 1 960 ? -23.672 -30.594 -29.531 1 89.75 960 LEU A CA 1
ATOM 7644 C C . LEU A 1 960 ? -22.969 -30.172 -30.812 1 89.75 960 LEU A C 1
ATOM 7646 O O . LEU A 1 960 ? -21.797 -30.5 -31 1 89.75 960 LEU A O 1
ATOM 7650 N N . HIS A 1 961 ? -23.781 -29.453 -31.719 1 89.81 961 HIS A N 1
ATOM 7651 C CA . HIS A 1 961 ? -23.156 -28.938 -32.938 1 89.81 961 HIS A CA 1
ATOM 7652 C C . HIS A 1 961 ? -22.016 -27.969 -32.594 1 89.81 961 HIS A C 1
ATOM 7654 O O . HIS A 1 961 ? -21.031 -27.891 -33.344 1 89.81 961 HIS A O 1
ATOM 7660 N N . ILE A 1 962 ? -22.188 -27.375 -31.484 1 88.56 962 ILE A N 1
ATOM 7661 C CA . ILE A 1 962 ? -21.203 -26.375 -31.078 1 88.56 962 ILE A CA 1
ATOM 7662 C C . ILE A 1 962 ? -19.875 -27.062 -30.766 1 88.56 962 ILE A C 1
ATOM 7664 O O . ILE A 1 962 ? -18.812 -26.484 -30.969 1 88.56 962 ILE A O 1
ATOM 7668 N N . PHE A 1 963 ? -19.953 -28.312 -30.359 1 87.62 963 PHE A N 1
ATOM 7669 C CA . PHE A 1 963 ? -18.75 -29.031 -29.969 1 87.62 963 PHE A CA 1
ATOM 7670 C C . PHE A 1 963 ? -18.297 -29.984 -31.062 1 87.62 963 PHE A C 1
ATOM 7672 O O . PHE A 1 963 ? -17.484 -30.875 -30.828 1 87.62 963 PHE A O 1
ATOM 7679 N N . GLY A 1 964 ? -18.844 -29.906 -32.188 1 82.5 964 GLY A N 1
ATOM 7680 C CA . GLY A 1 964 ? -18.328 -30.609 -33.344 1 82.5 964 GLY A CA 1
ATOM 7681 C C . GLY A 1 964 ? -19.094 -31.859 -33.688 1 82.5 964 GLY A C 1
ATOM 7682 O O . GLY A 1 964 ? -18.797 -32.531 -34.656 1 82.5 964 GLY A O 1
ATOM 7683 N N . GLN A 1 965 ? -20.141 -32.125 -32.844 1 86.25 965 GLN A N 1
ATOM 7684 C CA . GLN A 1 965 ? -20.938 -33.312 -33.156 1 86.25 965 GLN A CA 1
ATOM 7685 C C . GLN A 1 965 ? -22.078 -33 -34.094 1 86.25 965 GLN A C 1
ATOM 7687 O O . GLN A 1 965 ? -23.234 -32.906 -33.656 1 86.25 965 GLN A O 1
ATOM 7692 N N . ILE A 1 966 ? -21.703 -32.875 -35.375 1 86.06 966 ILE A N 1
ATOM 7693 C CA . ILE A 1 966 ? -22.688 -32.562 -36.406 1 86.06 966 ILE A CA 1
ATOM 7694 C C . ILE A 1 966 ? -23.016 -33.812 -37.219 1 86.06 966 ILE A C 1
ATOM 7696 O O . ILE A 1 966 ? -22.141 -34.344 -37.938 1 86.06 966 ILE A O 1
ATOM 7700 N N . PRO A 1 967 ? -24.219 -34.312 -36.938 1 83.38 967 PRO A N 1
ATOM 7701 C CA . PRO A 1 967 ? -24.594 -35.469 -37.75 1 83.38 967 PRO A CA 1
ATOM 7702 C C . PRO A 1 967 ? -24.922 -35.125 -39.188 1 83.38 967 PRO A C 1
ATOM 7704 O O . PRO A 1 967 ? -26.094 -35.062 -39.594 1 83.38 967 PRO A O 1
ATOM 7707 N N . ILE A 1 968 ? -24 -35.062 -39.969 1 79.81 968 ILE A N 1
ATOM 7708 C CA . ILE A 1 968 ? -24.141 -34.656 -41.344 1 79.81 968 ILE A CA 1
ATOM 7709 C C . ILE A 1 968 ? -24.953 -35.688 -42.125 1 79.81 968 ILE A C 1
ATOM 7711 O O . ILE A 1 968 ? -25.75 -35.344 -43 1 79.81 968 ILE A O 1
ATOM 7715 N N . ASN A 1 969 ? -24.891 -37 -41.594 1 77.69 969 ASN A N 1
ATOM 7716 C CA . ASN A 1 969 ? -25.594 -38.062 -42.281 1 77.69 969 ASN A CA 1
ATOM 7717 C C . ASN A 1 969 ? -27.094 -38 -42.031 1 77.69 969 ASN A C 1
ATOM 7719 O O . ASN A 1 969 ? -27.875 -38.625 -42.75 1 77.69 969 ASN A O 1
ATOM 7723 N N . GLU A 1 970 ? -27.469 -37.188 -41.094 1 77.56 970 GLU A N 1
ATOM 7724 C CA . GLU A 1 970 ? -28.891 -37.094 -40.75 1 77.56 970 GLU A CA 1
ATOM 7725 C C . GLU A 1 970 ? -29.469 -35.75 -41.156 1 77.56 970 GLU A C 1
ATOM 7727 O O . GLU A 1 970 ? -30.688 -35.562 -41.156 1 77.56 970 GLU A O 1
ATOM 7732 N N . MET A 1 971 ? -28.672 -34.844 -41.688 1 81.81 971 MET A N 1
ATOM 7733 C CA . MET A 1 971 ? -29.188 -33.5 -41.938 1 81.81 971 MET A CA 1
ATOM 7734 C C . MET A 1 971 ? -29.016 -33.125 -43.406 1 81.81 971 MET A C 1
ATOM 7736 O O . MET A 1 971 ? -29.859 -32.438 -43.969 1 81.81 971 MET A O 1
ATOM 7740 N N . ASP A 1 972 ? -28 -33.719 -43.938 1 75.25 972 ASP A N 1
ATOM 7741 C CA . ASP A 1 972 ? -27.719 -33.438 -45.344 1 75.25 972 ASP A CA 1
ATOM 7742 C C . ASP A 1 972 ? -28.312 -34.5 -46.25 1 75.25 972 ASP A C 1
ATOM 7744 O O . ASP A 1 972 ? -27.906 -35.656 -46.219 1 75.25 972 ASP A O 1
ATOM 7748 N N . ALA A 1 973 ? -29.281 -34.156 -47.062 1 76.62 973 ALA A N 1
ATOM 7749 C CA . ALA A 1 973 ? -30.016 -35.062 -47.938 1 76.62 973 ALA A CA 1
ATOM 7750 C C . ALA A 1 973 ? -29.062 -35.781 -48.875 1 76.62 973 ALA A C 1
ATOM 7752 O O . ALA A 1 973 ? -29.312 -36.938 -49.25 1 76.62 973 ALA A O 1
ATOM 7753 N N . ASP A 1 974 ? -28.016 -35.125 -49.25 1 70.88 974 ASP A N 1
ATOM 7754 C CA . ASP A 1 974 ? -27.094 -35.75 -50.188 1 70.88 974 ASP A CA 1
ATOM 7755 C C . ASP A 1 974 ? -26.281 -36.875 -49.531 1 70.88 974 ASP A C 1
ATOM 7757 O O . ASP A 1 974 ? -25.766 -37.75 -50.219 1 70.88 974 ASP A O 1
ATOM 7761 N N . LYS A 1 975 ? -26.234 -36.906 -48.219 1 73.62 975 LYS A N 1
ATOM 7762 C CA . LYS A 1 975 ? -25.453 -37.906 -47.5 1 73.62 975 LYS A CA 1
ATOM 7763 C C . LYS A 1 975 ? -26.344 -38.844 -46.688 1 73.62 975 LYS A C 1
ATOM 7765 O O . LYS A 1 975 ? -25.891 -39.531 -45.812 1 73.62 975 LYS A O 1
ATOM 7770 N N . LEU A 1 976 ? -27.562 -38.656 -47 1 69.56 976 LEU A N 1
ATOM 7771 C CA . LEU A 1 976 ? -28.562 -39.438 -46.281 1 69.56 976 LEU A CA 1
ATOM 7772 C C . LEU A 1 976 ? -28.391 -40.938 -46.594 1 69.56 976 LEU A C 1
ATOM 7774 O O . LEU A 1 976 ? -28.328 -41.312 -47.75 1 69.56 976 LEU A O 1
ATOM 7778 N N . GLY A 1 977 ? -27.766 -41.75 -45.688 1 63.53 977 GLY A N 1
ATOM 7779 C CA . GLY A 1 977 ? -27.719 -43.188 -45.906 1 63.53 977 GLY A CA 1
ATOM 7780 C C . GLY A 1 977 ? -29.078 -43.875 -45.812 1 63.53 977 GLY A C 1
ATOM 7781 O O . GLY A 1 977 ? -30.094 -43.188 -45.656 1 63.53 977 GLY A O 1
ATOM 7782 N N . ASP A 1 978 ? -29.141 -45.188 -46 1 63.91 978 ASP A N 1
ATOM 7783 C CA . ASP A 1 978 ? -30.344 -46 -45.969 1 63.91 978 ASP A CA 1
ATOM 7784 C C . ASP A 1 978 ? -30.969 -46 -44.562 1 63.91 978 ASP A C 1
ATOM 7786 O O . ASP A 1 978 ? -30.359 -46.469 -43.625 1 63.91 978 ASP A O 1
ATOM 7790 N N . MET A 1 979 ? -31.797 -44.969 -44.25 1 68.12 979 MET A N 1
ATOM 7791 C CA . MET A 1 979 ? -32.438 -44.969 -42.938 1 68.12 979 MET A CA 1
ATOM 7792 C C . MET A 1 979 ? -33.875 -45.5 -43.031 1 68.12 979 MET A C 1
ATOM 7794 O O . MET A 1 979 ? -34.562 -45.281 -44.062 1 68.12 979 MET A O 1
ATOM 7798 N N . ASN A 1 980 ? -34.219 -46.469 -42.188 1 72.31 980 ASN A N 1
ATOM 7799 C CA . ASN A 1 980 ? -35.594 -46.969 -42.094 1 72.31 980 ASN A CA 1
ATOM 7800 C C . ASN A 1 980 ? -36.531 -45.875 -41.594 1 72.31 980 ASN A C 1
ATOM 7802 O O . ASN A 1 980 ? -36.562 -45.562 -40.375 1 72.31 980 ASN A O 1
ATOM 7806 N N . CYS A 1 981 ? -37.125 -45 -42.531 1 79.31 981 CYS A N 1
ATOM 7807 C CA . CYS A 1 981 ? -38.031 -43.938 -42.125 1 79.31 981 CYS A CA 1
ATOM 7808 C C . CYS A 1 981 ? -39.406 -44.094 -42.781 1 79.31 981 CYS A C 1
ATOM 7810 O O . CYS A 1 981 ? -39.562 -44.938 -43.688 1 79.31 981 CYS A O 1
ATOM 7812 N N . THR A 1 982 ? -40.438 -43.656 -42.094 1 81.88 982 THR A N 1
ATOM 7813 C CA . THR A 1 982 ? -41.781 -43.75 -42.625 1 81.88 982 THR A CA 1
ATOM 7814 C C . THR A 1 982 ? -42.438 -42.375 -42.625 1 81.88 982 THR A C 1
ATOM 7816 O O . THR A 1 982 ? -42.094 -41.5 -41.844 1 81.88 982 THR A O 1
ATOM 7819 N N . ASN A 1 983 ? -43.219 -41.938 -43.625 1 80 983 ASN A N 1
ATOM 7820 C CA . ASN A 1 983 ? -43.969 -40.688 -43.719 1 80 983 ASN A CA 1
ATOM 7821 C C . ASN A 1 983 ? -45.406 -40.906 -43.25 1 80 983 ASN A C 1
ATOM 7823 O O . ASN A 1 983 ? -46.219 -39.969 -43.281 1 80 983 ASN A O 1
ATOM 7827 N N . ASP A 1 984 ? -45.625 -42.156 -42.75 1 80.06 984 ASP A N 1
ATOM 7828 C CA . ASP A 1 984 ? -46.969 -42.469 -42.281 1 80.06 984 ASP A CA 1
ATOM 7829 C C . ASP A 1 984 ? -47.156 -41.969 -40.844 1 80.06 984 ASP A C 1
ATOM 7831 O O . ASP A 1 984 ? -46.406 -42.281 -39.938 1 80.06 984 ASP A O 1
ATOM 7835 N N . THR A 1 985 ? -48.125 -41.031 -40.625 1 82.56 985 THR A N 1
ATOM 7836 C CA . THR A 1 985 ? -48.406 -40.344 -39.375 1 82.56 985 THR A CA 1
ATOM 7837 C C . THR A 1 985 ? -48.688 -41.344 -38.25 1 82.56 985 THR A C 1
ATOM 7839 O O . THR A 1 985 ? -48.25 -41.156 -37.125 1 82.56 985 THR A O 1
ATOM 7842 N N . THR A 1 986 ? -49.438 -42.406 -38.562 1 80.38 986 THR A N 1
ATOM 7843 C CA . THR A 1 986 ? -49.812 -43.406 -37.531 1 80.38 986 THR A CA 1
ATOM 7844 C C . THR A 1 986 ? -48.594 -44.188 -37.062 1 80.38 986 THR A C 1
ATOM 7846 O O . THR A 1 986 ? -48.469 -44.469 -35.875 1 80.38 986 THR A O 1
ATOM 7849 N N . ARG A 1 987 ? -47.719 -44.375 -37.906 1 83.94 987 ARG A N 1
ATOM 7850 C CA . ARG A 1 987 ? -46.5 -45.125 -37.562 1 83.94 987 ARG A CA 1
ATOM 7851 C C . ARG A 1 987 ? -45.531 -44.25 -36.812 1 83.94 987 ARG A C 1
ATOM 7853 O O . ARG A 1 987 ? -44.781 -44.719 -35.938 1 83.94 987 ARG A O 1
ATOM 7860 N N . ILE A 1 988 ? -45.5 -43.031 -37.125 1 83.94 988 ILE A N 1
ATOM 7861 C CA . ILE A 1 988 ? -44.625 -42.094 -36.438 1 83.94 988 ILE A CA 1
ATOM 7862 C C . ILE A 1 988 ? -45.062 -41.938 -35 1 83.94 988 ILE A C 1
ATOM 7864 O O . ILE A 1 988 ? -44.25 -41.875 -34.094 1 83.94 988 ILE A O 1
ATOM 7868 N N . GLU A 1 989 ? -46.406 -41.938 -34.875 1 81 989 GLU A N 1
ATOM 7869 C CA . GLU A 1 989 ? -46.938 -41.844 -33.5 1 81 989 GLU A CA 1
ATOM 7870 C C . GLU A 1 989 ? -46.625 -43.094 -32.688 1 81 989 GLU A C 1
ATOM 7872 O O . GLU A 1 989 ? -46.469 -43.031 -31.469 1 81 989 GLU A O 1
ATOM 7877 N N . ALA A 1 990 ? -46.438 -44.25 -33.5 1 75.88 990 ALA A N 1
ATOM 7878 C CA . ALA A 1 990 ? -46.094 -45.5 -32.844 1 75.88 990 ALA A CA 1
ATOM 7879 C C . ALA A 1 990 ? -44.625 -45.562 -32.5 1 75.88 990 ALA A C 1
ATOM 7881 O O . ALA A 1 990 ? -44.188 -46.469 -31.781 1 75.88 990 ALA A O 1
ATOM 7882 N N . GLY A 1 991 ? -43.812 -44.562 -32.906 1 75 991 GLY A N 1
ATOM 7883 C CA . GLY A 1 991 ? -42.438 -44.5 -32.438 1 75 991 GLY A CA 1
ATOM 7884 C C . GLY A 1 991 ? -41.406 -44.594 -33.562 1 75 991 GLY A C 1
ATOM 7885 O O . GLY A 1 991 ? -40.219 -44.562 -33.312 1 75 991 GLY A O 1
ATOM 7886 N N . GLU A 1 992 ? -41.906 -44.812 -34.812 1 78.75 992 GLU A N 1
ATOM 7887 C CA . GLU A 1 992 ? -40.938 -44.906 -35.906 1 78.75 992 GLU A CA 1
ATOM 7888 C C . GLU A 1 992 ? -40.406 -43.562 -36.312 1 78.75 992 GLU A C 1
ATOM 7890 O O . GLU A 1 992 ? -41.062 -42.531 -36.062 1 78.75 992 GLU A O 1
ATOM 7895 N N . GLU A 1 993 ? -39.219 -43.5 -36.938 1 83.19 993 GLU A N 1
ATOM 7896 C CA . GLU A 1 993 ? -38.531 -42.25 -37.281 1 83.19 993 GLU A CA 1
ATOM 7897 C C . GLU A 1 993 ? -39.125 -41.656 -38.562 1 83.19 993 GLU A C 1
ATOM 7899 O O . GLU A 1 993 ? -39.344 -42.344 -39.531 1 83.19 993 GLU A O 1
ATOM 7904 N N . PRO A 1 994 ? -39.562 -40.406 -38.438 1 84 994 PRO A N 1
ATOM 7905 C CA . PRO A 1 994 ? -40.062 -39.719 -39.625 1 84 994 PRO A CA 1
ATOM 7906 C C . PRO A 1 994 ? -39 -39.5 -40.688 1 84 994 PRO A C 1
ATOM 7908 O O . PRO A 1 994 ? -37.812 -39.281 -40.344 1 84 994 PRO A O 1
ATOM 7911 N N . CYS A 1 995 ? -39.438 -39.562 -41.938 1 81.69 995 CYS A N 1
ATOM 7912 C CA . CYS A 1 995 ? -38.469 -39.312 -43 1 81.69 995 CYS A CA 1
ATOM 7913 C C . CYS A 1 995 ? -38.188 -37.844 -43.156 1 81.69 995 CYS A C 1
ATOM 7915 O O . CYS A 1 995 ? -39.031 -37 -42.906 1 81.69 995 CYS A O 1
ATOM 7917 N N . MET A 1 996 ? -36.938 -37.5 -43.469 1 85.25 996 MET A N 1
ATOM 7918 C CA . MET A 1 996 ? -36.469 -36.125 -43.625 1 85.25 996 MET A CA 1
ATOM 7919 C C . MET A 1 996 ? -37.031 -35.5 -44.906 1 85.25 996 MET A C 1
ATOM 7921 O O . MET A 1 996 ? -37.156 -36.188 -45.906 1 85.25 996 MET A O 1
ATOM 7925 N N . ASN A 1 997 ? -37.5 -34.312 -44.75 1 81.38 997 ASN A N 1
ATOM 7926 C CA . ASN A 1 997 ? -37.938 -33.531 -45.906 1 81.38 997 ASN A CA 1
ATOM 7927 C C . ASN A 1 997 ? -36.781 -33.031 -46.75 1 81.38 997 ASN A C 1
ATOM 7929 O O . ASN A 1 997 ? -35.938 -32.281 -46.25 1 81.38 997 ASN A O 1
ATOM 7933 N N . THR A 1 998 ? -36.531 -33.438 -47.969 1 79.69 998 THR A N 1
ATOM 7934 C CA . THR A 1 998 ? -35.344 -33.094 -48.781 1 79.69 998 THR A CA 1
ATOM 7935 C C . THR A 1 998 ? -35.594 -31.828 -49.594 1 79.69 998 THR A C 1
ATOM 7937 O O . THR A 1 998 ? -34.688 -31.312 -50.219 1 79.69 998 THR A O 1
ATOM 7940 N N . ASN A 1 999 ? -36.781 -31.344 -49.719 1 78.56 999 ASN A N 1
ATOM 7941 C CA . ASN A 1 999 ? -37.094 -30.219 -50.594 1 78.56 999 ASN A CA 1
ATOM 7942 C C . ASN A 1 999 ? -36.25 -29 -50.219 1 78.56 999 ASN A C 1
ATOM 7944 O O . ASN A 1 999 ? -35.625 -28.391 -51.094 1 78.56 999 ASN A O 1
ATOM 7948 N N . ALA A 1 1000 ? -36.25 -28.5 -49 1 82 1000 ALA A N 1
ATOM 7949 C CA . ALA A 1 1000 ? -35.531 -27.281 -48.594 1 82 1000 ALA A CA 1
ATOM 7950 C C . ALA A 1 1000 ? -34.312 -27.625 -47.75 1 82 1000 ALA A C 1
ATOM 7952 O O . ALA A 1 1000 ? -34.031 -26.938 -46.781 1 82 1000 ALA A O 1
ATOM 7953 N N . ASN A 1 1001 ? -33.5 -28.562 -48.25 1 87.25 1001 ASN A N 1
ATOM 7954 C CA . ASN A 1 1001 ? -32.375 -29 -47.469 1 87.25 1001 ASN A CA 1
ATOM 7955 C C . ASN A 1 1001 ? -31.188 -28.031 -47.594 1 87.25 1001 ASN A C 1
ATOM 7957 O O . ASN A 1 1001 ? -30.359 -27.922 -46.688 1 87.25 1001 ASN A O 1
ATOM 7961 N N . TRP A 1 1002 ? -31.141 -27.344 -48.812 1 84.94 1002 TRP A N 1
ATOM 7962 C CA . TRP A 1 1002 ? -30.094 -26.344 -49 1 84.94 1002 TRP A CA 1
ATOM 7963 C C . TRP A 1 1002 ? -30.188 -25.266 -47.938 1 84.94 1002 TRP A C 1
ATOM 7965 O O . TRP A 1 1002 ? -29.172 -24.734 -47.469 1 84.94 1002 TRP A O 1
ATOM 7975 N N . LEU A 1 1003 ? -31.375 -24.984 -47.531 1 89.12 1003 LEU A N 1
ATOM 7976 C CA . LEU A 1 1003 ? -31.578 -23.969 -46.531 1 89.12 1003 LEU A CA 1
ATOM 7977 C C . LEU A 1 1003 ? -31.109 -24.469 -45.156 1 89.12 1003 LEU A C 1
ATOM 7979 O O . LEU A 1 1003 ? -30.609 -23.688 -44.344 1 89.12 1003 LEU A O 1
ATOM 7983 N N . VAL A 1 1004 ? -31.219 -25.688 -44.938 1 90.69 1004 VAL A N 1
ATOM 7984 C CA . VAL A 1 1004 ? -30.766 -26.281 -43.688 1 90.69 1004 VAL A CA 1
ATOM 7985 C C . VAL A 1 1004 ? -29.25 -26.141 -43.562 1 90.69 1004 VAL A C 1
ATOM 7987 O O . VAL A 1 1004 ? -28.734 -25.797 -42.5 1 90.69 1004 VAL A O 1
ATOM 7990 N N . VAL A 1 1005 ? -28.562 -26.328 -44.625 1 89.38 1005 VAL A N 1
ATOM 7991 C CA . VAL A 1 1005 ? -27.109 -26.25 -44.625 1 89.38 1005 VAL A CA 1
ATOM 7992 C C . VAL A 1 1005 ? -26.672 -24.797 -44.438 1 89.38 1005 VAL A C 1
ATOM 7994 O O . VAL A 1 1005 ? -25.734 -24.531 -43.688 1 89.38 1005 VAL A O 1
ATOM 7997 N N . ILE A 1 1006 ? -27.344 -23.906 -45.031 1 91.25 1006 ILE A N 1
ATOM 7998 C CA . ILE A 1 1006 ? -27 -22.5 -44.875 1 91.25 1006 ILE A CA 1
ATOM 7999 C C . ILE A 1 1006 ? -27.25 -22.062 -43.438 1 91.25 1006 ILE A C 1
ATOM 8001 O O . ILE A 1 1006 ? -26.453 -21.312 -42.844 1 91.25 1006 ILE A O 1
ATOM 8005 N N . LEU A 1 1007 ? -28.344 -22.469 -42.906 1 93.44 1007 LEU A N 1
ATOM 8006 C CA . LEU A 1 1007 ? -28.656 -22.094 -41.531 1 93.44 1007 LEU A CA 1
ATOM 8007 C C . LEU A 1 1007 ? -27.641 -22.672 -40.562 1 93.44 1007 LEU A C 1
ATOM 8009 O O . LEU A 1 1007 ? -27.312 -22.047 -39.531 1 93.44 1007 LEU A O 1
ATOM 8013 N N . LEU A 1 1008 ? -27.172 -23.828 -40.875 1 92.88 1008 LEU A N 1
ATOM 8014 C CA . LEU A 1 1008 ? -26.141 -24.438 -40.062 1 92.88 1008 LEU A CA 1
ATOM 8015 C C . LEU A 1 1008 ? -24.859 -23.609 -40.062 1 92.88 1008 LEU A C 1
ATOM 8017 O O . LEU A 1 1008 ? -24.234 -23.391 -39.031 1 92.88 1008 LEU A O 1
ATOM 8021 N N . VAL A 1 1009 ? -24.5 -23.125 -41.281 1 91.5 1009 VAL A N 1
ATOM 8022 C CA . VAL A 1 1009 ? -23.297 -22.312 -41.406 1 91.5 1009 VAL A CA 1
ATOM 8023 C C . VAL A 1 1009 ? -23.453 -21.031 -40.625 1 91.5 1009 VAL A C 1
ATOM 8025 O O . VAL A 1 1009 ? -22.531 -20.625 -39.906 1 91.5 1009 VAL A O 1
ATOM 8028 N N . ILE A 1 1010 ? -24.578 -20.422 -40.688 1 91.94 1010 ILE A N 1
ATOM 8029 C CA . ILE A 1 1010 ? -24.844 -19.188 -39.969 1 91.94 1010 ILE A CA 1
ATOM 8030 C C . ILE A 1 1010 ? -24.844 -19.453 -38.469 1 91.94 1010 ILE A C 1
ATOM 8032 O O . ILE A 1 1010 ? -24.266 -18.688 -37.688 1 91.94 1010 ILE A O 1
ATOM 8036 N N . TYR A 1 1011 ? -25.422 -20.5 -38.125 1 94.38 1011 TYR A N 1
ATOM 8037 C CA . TYR A 1 1011 ? -25.5 -20.875 -36.719 1 94.38 1011 TYR A CA 1
ATOM 8038 C C . TYR A 1 1011 ? -24.109 -21.094 -36.125 1 94.38 1011 TYR A C 1
ATOM 8040 O O . TYR A 1 1011 ? -23.797 -20.578 -35.062 1 94.38 1011 TYR A O 1
ATOM 8048 N N . LEU A 1 1012 ? -23.328 -21.75 -36.781 1 93.69 1012 LEU A N 1
ATOM 8049 C CA . LEU A 1 1012 ? -21.984 -22.047 -36.281 1 93.69 1012 LEU A CA 1
ATOM 8050 C C . LEU A 1 1012 ? -21.125 -20.781 -36.281 1 93.69 1012 LEU A C 1
ATOM 8052 O O . LEU A 1 1012 ? -20.266 -20.625 -35.406 1 93.69 1012 LEU A O 1
ATOM 8056 N N . LEU A 1 1013 ? -21.359 -19.938 -37.25 1 91.81 1013 LEU A N 1
ATOM 8057 C CA . LEU A 1 1013 ? -20.641 -18.656 -37.281 1 91.81 1013 LEU A CA 1
ATOM 8058 C C . LEU A 1 1013 ? -20.969 -17.828 -36.031 1 91.81 1013 LEU A C 1
ATOM 8060 O O . LEU A 1 1013 ? -20.078 -17.281 -35.375 1 91.81 1013 LEU A O 1
ATOM 8064 N N . PHE A 1 1014 ? -22.156 -17.812 -35.656 1 90.88 1014 PHE A N 1
ATOM 8065 C CA . PHE A 1 1014 ? -22.562 -16.969 -34.531 1 90.88 1014 PHE A CA 1
ATOM 8066 C C . PHE A 1 1014 ? -22.219 -17.625 -33.219 1 90.88 1014 PHE A C 1
ATOM 8068 O O . PHE A 1 1014 ? -21.781 -16.969 -32.281 1 90.88 1014 PHE A O 1
ATOM 8075 N N . THR A 1 1015 ? -22.422 -18.891 -33.094 1 92.06 1015 THR A N 1
ATOM 8076 C CA . THR A 1 1015 ? -22.219 -19.547 -31.812 1 92.06 1015 THR A CA 1
ATOM 8077 C C . THR A 1 1015 ? -20.734 -19.828 -31.562 1 92.06 1015 THR A C 1
ATOM 8079 O O . THR A 1 1015 ? -20.203 -19.453 -30.516 1 92.06 1015 THR A O 1
ATOM 8082 N N . ASN A 1 1016 ? -19.953 -20.359 -32.5 1 88.75 1016 ASN A N 1
ATOM 8083 C CA . ASN A 1 1016 ? -18.578 -20.781 -32.281 1 88.75 1016 ASN A CA 1
ATOM 8084 C C . ASN A 1 1016 ? -17.594 -19.641 -32.5 1 88.75 1016 ASN A C 1
ATOM 8086 O O . ASN A 1 1016 ? -16.531 -19.594 -31.875 1 88.75 1016 ASN A O 1
ATOM 8090 N N . ILE A 1 1017 ? -17.984 -18.703 -33.281 1 87.12 1017 ILE A N 1
ATOM 8091 C CA . ILE A 1 1017 ? -17 -17.672 -33.594 1 87.12 1017 ILE A CA 1
ATOM 8092 C C . ILE A 1 1017 ? -17.344 -16.391 -32.844 1 87.12 1017 ILE A C 1
ATOM 8094 O O . ILE A 1 1017 ? -16.516 -15.844 -32.094 1 87.12 1017 ILE A O 1
ATOM 8098 N N . VAL A 1 1018 ? -18.547 -15.953 -32.938 1 88.81 1018 VAL A N 1
ATOM 8099 C CA . VAL A 1 1018 ? -18.875 -14.656 -32.375 1 88.81 1018 VAL A CA 1
ATOM 8100 C C . VAL A 1 1018 ? -19.094 -14.797 -30.859 1 88.81 1018 VAL A C 1
ATOM 8102 O O . VAL A 1 1018 ? -18.422 -14.125 -30.062 1 88.81 1018 VAL A O 1
ATOM 8105 N N . LEU A 1 1019 ? -19.938 -15.656 -30.453 1 90.69 1019 LEU A N 1
ATOM 8106 C CA . LEU A 1 1019 ? -20.328 -15.742 -29.047 1 90.69 1019 LEU A CA 1
ATOM 8107 C C . LEU A 1 1019 ? -19.188 -16.281 -28.203 1 90.69 1019 LEU A C 1
ATOM 8109 O O . LEU A 1 1019 ? -18.953 -15.797 -27.094 1 90.69 1019 LEU A O 1
ATOM 8113 N N . VAL A 1 1020 ? -18.516 -17.266 -28.688 1 88.56 1020 VAL A N 1
ATOM 8114 C CA . VAL A 1 1020 ? -17.406 -17.828 -27.922 1 88.56 1020 VAL A CA 1
ATOM 8115 C C . VAL A 1 1020 ? -16.297 -16.797 -27.797 1 88.56 1020 VAL A C 1
ATOM 8117 O O . VAL A 1 1020 ? -15.68 -16.656 -26.734 1 88.56 1020 VAL A O 1
ATOM 8120 N N . ASN A 1 1021 ? -16.031 -16.047 -28.828 1 86.19 1021 ASN A N 1
ATOM 8121 C CA . ASN A 1 1021 ? -15 -15.016 -28.75 1 86.19 1021 ASN A CA 1
ATOM 8122 C C . ASN A 1 1021 ? -15.422 -13.867 -27.828 1 86.19 1021 ASN A C 1
ATOM 8124 O O . ASN A 1 1021 ? -14.578 -13.25 -27.188 1 86.19 1021 ASN A O 1
ATOM 8128 N N . LEU A 1 1022 ? -16.625 -13.57 -27.875 1 89 1022 LEU A N 1
ATOM 8129 C CA . LEU A 1 1022 ? -17.125 -12.586 -26.922 1 89 1022 LEU A CA 1
ATOM 8130 C C . LEU A 1 1022 ? -16.906 -13.07 -25.484 1 89 1022 LEU A C 1
ATOM 8132 O O . LEU A 1 1022 ? -16.516 -12.289 -24.625 1 89 1022 LEU A O 1
ATOM 8136 N N . LEU A 1 1023 ? -17.172 -14.242 -25.297 1 88.69 1023 LEU A N 1
ATOM 8137 C CA . LEU A 1 1023 ? -16.984 -14.812 -23.969 1 88.69 1023 LEU A CA 1
ATOM 8138 C C . LEU A 1 1023 ? -15.508 -14.781 -23.562 1 88.69 1023 LEU A C 1
ATOM 8140 O O . LEU A 1 1023 ? -15.18 -14.469 -22.422 1 88.69 1023 LEU A O 1
ATOM 8144 N N . ILE A 1 1024 ? -14.641 -15.109 -24.469 1 88.75 1024 ILE A N 1
ATOM 8145 C CA . ILE A 1 1024 ? -13.203 -15.086 -24.219 1 88.75 1024 ILE A CA 1
ATOM 8146 C C . ILE A 1 1024 ? -12.773 -13.664 -23.844 1 88.75 1024 ILE A C 1
ATOM 8148 O O . ILE A 1 1024 ? -11.977 -13.477 -22.922 1 88.75 1024 ILE A O 1
ATOM 8152 N N . ALA A 1 1025 ? -13.305 -12.711 -24.531 1 88 1025 ALA A N 1
ATOM 8153 C CA . ALA A 1 1025 ? -12.961 -11.32 -24.266 1 88 1025 ALA A CA 1
ATOM 8154 C C . ALA A 1 1025 ? -13.438 -10.906 -22.875 1 88 1025 ALA A C 1
ATOM 8156 O O . ALA A 1 1025 ? -12.711 -10.234 -22.125 1 88 1025 ALA A O 1
ATOM 8157 N N . MET A 1 1026 ? -14.609 -11.312 -22.547 1 90.31 1026 MET A N 1
ATOM 8158 C CA . MET A 1 1026 ? -15.148 -11.008 -21.219 1 90.31 1026 MET A CA 1
ATOM 8159 C C . MET A 1 1026 ? -14.305 -11.664 -20.125 1 90.31 1026 MET A C 1
ATOM 8161 O O . MET A 1 1026 ? -14.008 -11.031 -19.109 1 90.31 1026 MET A O 1
ATOM 8165 N N . PHE A 1 1027 ? -13.961 -12.891 -20.375 1 90.12 1027 PHE A N 1
ATOM 8166 C CA . PHE A 1 1027 ? -13.156 -13.617 -19.406 1 90.12 1027 PHE A CA 1
ATOM 8167 C C . PHE A 1 1027 ? -11.781 -12.977 -19.25 1 90.12 1027 PHE A C 1
ATOM 8169 O O . PHE A 1 1027 ? -11.25 -12.898 -18.141 1 90.12 1027 PHE A O 1
ATOM 8176 N N . SER A 1 1028 ? -11.18 -12.555 -20.359 1 88.81 1028 SER A N 1
ATOM 8177 C CA . SER A 1 1028 ? -9.875 -11.914 -20.297 1 88.81 1028 SER A CA 1
ATOM 8178 C C . SER A 1 1028 ? -9.93 -10.617 -19.484 1 88.81 1028 SER A C 1
ATOM 8180 O O . SER A 1 1028 ? -9.016 -10.32 -18.719 1 88.81 1028 SER A O 1
ATOM 8182 N N . TYR A 1 1029 ? -11 -9.938 -19.641 1 89.25 1029 TYR A N 1
ATOM 8183 C CA . TYR A 1 1029 ? -11.18 -8.695 -18.891 1 89.25 1029 TYR A CA 1
ATOM 8184 C C . TYR A 1 1029 ? -11.328 -8.977 -17.391 1 89.25 1029 TYR A C 1
ATOM 8186 O O . TYR A 1 1029 ? -10.656 -8.344 -16.578 1 89.25 1029 TYR A O 1
ATOM 8194 N N . THR A 1 1030 ? -12.188 -9.852 -17.047 1 89.56 1030 THR A N 1
ATOM 8195 C CA . THR A 1 1030 ? -12.414 -10.195 -15.648 1 89.56 1030 THR A CA 1
ATOM 8196 C C . THR A 1 1030 ? -11.141 -10.758 -15.016 1 89.56 1030 THR A C 1
ATOM 8198 O O . THR A 1 1030 ? -10.82 -10.43 -13.867 1 89.56 1030 THR A O 1
ATOM 8201 N N . PHE A 1 1031 ? -10.477 -11.555 -15.781 1 89.44 1031 PHE A N 1
ATOM 8202 C CA . PHE A 1 1031 ? -9.242 -12.148 -15.281 1 89.44 1031 PHE A CA 1
ATOM 8203 C C . PHE A 1 1031 ? -8.211 -11.07 -14.969 1 89.44 1031 PHE A C 1
ATOM 8205 O O . PHE A 1 1031 ? -7.59 -11.086 -13.906 1 89.44 1031 PHE A O 1
ATOM 8212 N N . SER A 1 1032 ? -8 -10.219 -15.906 1 88.75 1032 SER A N 1
ATOM 8213 C CA . SER A 1 1032 ? -6.996 -9.18 -15.727 1 88.75 1032 SER A CA 1
ATOM 8214 C C . SER A 1 1032 ? -7.324 -8.289 -14.531 1 88.75 1032 SER A C 1
ATOM 8216 O O . SER A 1 1032 ? -6.434 -7.902 -13.773 1 88.75 1032 SER A O 1
ATOM 8218 N N . LYS A 1 1033 ? -8.523 -8.008 -14.328 1 88.44 1033 LYS A N 1
ATOM 8219 C CA . LYS A 1 1033 ? -8.969 -7.152 -13.227 1 88.44 1033 LYS A CA 1
ATOM 8220 C C . LYS A 1 1033 ? -8.688 -7.809 -11.875 1 88.44 1033 LYS A C 1
ATOM 8222 O O . LYS A 1 1033 ? -8.203 -7.152 -10.953 1 88.44 1033 LYS A O 1
ATOM 8227 N N . VAL A 1 1034 ? -8.906 -9.055 -11.711 1 88.06 1034 VAL A N 1
ATOM 8228 C CA . VAL A 1 1034 ? -8.727 -9.758 -10.445 1 88.06 1034 VAL A CA 1
ATOM 8229 C C . VAL A 1 1034 ? -7.258 -10.109 -10.258 1 88.06 1034 VAL A C 1
ATOM 8231 O O . VAL A 1 1034 ? -6.734 -10.055 -9.141 1 88.06 1034 VAL A O 1
ATOM 8234 N N . GLN A 1 1035 ? -6.562 -10.445 -11.375 1 87.12 1035 GLN A N 1
ATOM 8235 C CA . GLN A 1 1035 ? -5.168 -10.859 -11.289 1 87.12 1035 GLN A CA 1
ATOM 8236 C C . GLN A 1 1035 ? -4.277 -9.703 -10.836 1 87.12 1035 GLN A C 1
ATOM 8238 O O . GLN A 1 1035 ? -3.285 -9.906 -10.141 1 87.12 1035 GLN A O 1
ATOM 8243 N N . GLU A 1 1036 ? -4.656 -8.578 -11.195 1 85.56 1036 GLU A N 1
ATOM 8244 C CA . GLU A 1 1036 ? -3.873 -7.41 -10.789 1 85.56 1036 GLU A CA 1
ATOM 8245 C C . GLU A 1 1036 ? -3.918 -7.215 -9.273 1 85.56 1036 GLU A C 1
ATOM 8247 O O . GLU A 1 1036 ? -2.963 -6.707 -8.688 1 85.56 1036 GLU A O 1
ATOM 8252 N N . HIS A 1 1037 ? -4.941 -7.699 -8.594 1 87.06 1037 HIS A N 1
ATOM 8253 C CA . HIS A 1 1037 ? -5.078 -7.598 -7.141 1 87.06 1037 HIS A CA 1
ATOM 8254 C C . HIS A 1 1037 ? -5.238 -8.977 -6.504 1 87.06 1037 HIS A C 1
ATOM 8256 O O . HIS A 1 1037 ? -5.977 -9.125 -5.527 1 87.06 1037 HIS A O 1
ATOM 8262 N N . SER A 1 1038 ? -4.598 -9.953 -7.102 1 87.06 1038 SER A N 1
ATOM 8263 C CA . SER A 1 1038 ? -4.785 -11.336 -6.684 1 87.06 1038 SER A CA 1
ATOM 8264 C C . SER A 1 1038 ? -4.32 -11.547 -5.246 1 87.06 1038 SER A C 1
ATOM 8266 O O . SER A 1 1038 ? -4.969 -12.258 -4.477 1 87.06 1038 SER A O 1
ATOM 8268 N N . ASP A 1 1039 ? -3.266 -10.836 -4.82 1 86.94 1039 ASP A N 1
ATOM 8269 C CA . ASP A 1 1039 ? -2.727 -11.008 -3.475 1 86.94 1039 ASP A CA 1
ATOM 8270 C C . ASP A 1 1039 ? -3.699 -10.484 -2.42 1 86.94 1039 ASP A C 1
ATOM 8272 O O . ASP A 1 1039 ? -3.906 -11.125 -1.387 1 86.94 1039 ASP A O 1
ATOM 8276 N N . THR A 1 1040 ? -4.324 -9.367 -2.689 1 88.94 1040 THR A N 1
ATOM 8277 C CA . THR A 1 1040 ? -5.273 -8.773 -1.754 1 88.94 1040 THR A CA 1
ATOM 8278 C C . THR A 1 1040 ? -6.516 -9.656 -1.617 1 88.94 1040 THR A C 1
ATOM 8280 O O . THR A 1 1040 ? -7.035 -9.836 -0.514 1 88.94 1040 THR A O 1
ATOM 8283 N N . TYR A 1 1041 ? -6.949 -10.273 -2.684 1 89.31 1041 TYR A N 1
ATOM 8284 C CA . TYR A 1 1041 ? -8.117 -11.148 -2.646 1 89.31 1041 TYR A CA 1
ATOM 8285 C C . TYR A 1 1041 ? -7.816 -12.43 -1.88 1 89.31 1041 TYR A C 1
ATOM 8287 O O . TYR A 1 1041 ? -8.648 -12.898 -1.099 1 89.31 1041 TYR A O 1
ATOM 8295 N N . TRP A 1 1042 ? -6.668 -12.969 -2.119 1 89.25 1042 TRP A N 1
ATOM 8296 C CA . TRP A 1 1042 ? -6.289 -14.203 -1.445 1 89.25 1042 TRP A CA 1
ATOM 8297 C C . TRP A 1 1042 ? -6.191 -14 0.062 1 89.25 1042 TRP A C 1
ATOM 8299 O O . TRP A 1 1042 ? -6.699 -14.805 0.841 1 89.25 1042 TRP A O 1
ATOM 8309 N N . LYS A 1 1043 ? -5.574 -12.898 0.455 1 89.25 1043 LYS A N 1
ATOM 8310 C CA . LYS A 1 1043 ? -5.41 -12.602 1.875 1 89.25 1043 LYS A CA 1
ATOM 8311 C C . LYS A 1 1043 ? -6.766 -12.391 2.549 1 89.25 1043 LYS A C 1
ATOM 8313 O O . LYS A 1 1043 ? -6.949 -12.766 3.709 1 89.25 1043 LYS A O 1
ATOM 8318 N N . PHE A 1 1044 ? -7.707 -11.82 1.839 1 90.5 1044 PHE A N 1
ATOM 8319 C CA . PHE A 1 1044 ? -9.055 -11.602 2.365 1 90.5 1044 PHE A CA 1
ATOM 8320 C C . PHE A 1 1044 ? -9.789 -12.922 2.523 1 90.5 1044 PHE A C 1
ATOM 8322 O O . PHE A 1 1044 ? -10.453 -13.148 3.535 1 90.5 1044 PHE A O 1
ATOM 8329 N N . GLN A 1 1045 ? -9.633 -13.844 1.591 1 88.19 1045 GLN A N 1
ATOM 8330 C CA . GLN A 1 1045 ? -10.32 -15.125 1.604 1 88.19 1045 GLN A CA 1
ATOM 8331 C C . GLN A 1 1045 ? -9.719 -16.062 2.654 1 88.19 1045 GLN A C 1
ATOM 8333 O O . GLN A 1 1045 ? -10.43 -16.906 3.219 1 88.19 1045 GLN A O 1
ATOM 8338 N N . ARG A 1 1046 ? -8.523 -15.906 2.891 1 88.75 1046 ARG A N 1
ATOM 8339 C CA . ARG A 1 1046 ? -7.812 -16.734 3.857 1 88.75 1046 ARG A CA 1
ATOM 8340 C C . ARG A 1 1046 ? -8.43 -16.609 5.246 1 88.75 1046 ARG A C 1
ATOM 8342 O O . ARG A 1 1046 ? -8.453 -17.578 6.012 1 88.75 1046 ARG A O 1
ATOM 8349 N N . TYR A 1 1047 ? -9.016 -15.445 5.551 1 90.69 1047 TYR A N 1
ATOM 8350 C CA . TYR A 1 1047 ? -9.633 -15.219 6.852 1 90.69 1047 TYR A CA 1
ATOM 8351 C C . TYR A 1 1047 ? -10.773 -16.203 7.098 1 90.69 1047 TYR A C 1
ATOM 8353 O O . TYR A 1 1047 ? -10.836 -16.844 8.156 1 90.69 1047 TYR A O 1
ATOM 8361 N N . ASN A 1 1048 ? -11.641 -16.375 6.156 1 86.5 1048 ASN A N 1
ATOM 8362 C CA . ASN A 1 1048 ? -12.797 -17.25 6.324 1 86.5 1048 ASN A CA 1
ATOM 8363 C C . ASN A 1 1048 ? -12.375 -18.703 6.492 1 86.5 1048 ASN A C 1
ATOM 8365 O O . ASN A 1 1048 ? -12.992 -19.438 7.262 1 86.5 1048 ASN A O 1
ATOM 8369 N N . LEU A 1 1049 ? -11.375 -19.062 5.828 1 89.12 1049 LEU A N 1
ATOM 8370 C CA . LEU A 1 1049 ? -10.898 -20.438 5.926 1 89.12 1049 LEU A CA 1
ATOM 8371 C C . LEU A 1 1049 ? -10.266 -20.703 7.289 1 89.12 1049 LEU A C 1
ATOM 8373 O O . LEU A 1 1049 ? -10.5 -21.75 7.902 1 89.12 1049 LEU A O 1
ATOM 8377 N N . ILE A 1 1050 ? -9.531 -19.734 7.793 1 90.75 1050 ILE A N 1
ATOM 8378 C CA . ILE A 1 1050 ? -8.852 -19.891 9.078 1 90.75 1050 ILE A CA 1
ATOM 8379 C C . ILE A 1 1050 ? -9.883 -19.922 10.203 1 90.75 1050 ILE A C 1
ATOM 8381 O O . ILE A 1 1050 ? -9.781 -20.719 11.133 1 90.75 1050 ILE A O 1
ATOM 8385 N N . VAL A 1 1051 ? -10.914 -19.031 10.102 1 88.56 1051 VAL A N 1
ATOM 8386 C CA . VAL A 1 1051 ? -11.945 -18.984 11.133 1 88.56 1051 VAL A CA 1
ATOM 8387 C C . VAL A 1 1051 ? -12.727 -20.297 11.141 1 88.56 1051 VAL A C 1
ATOM 8389 O O . VAL A 1 1051 ? -13.07 -20.812 12.203 1 88.56 1051 VAL A O 1
ATOM 8392 N N . GLU A 1 1052 ? -12.961 -20.844 10.016 1 87 1052 GLU A N 1
ATOM 8393 C CA . GLU A 1 1052 ? -13.695 -22.109 9.906 1 87 1052 GLU A CA 1
ATOM 8394 C C . GLU A 1 1052 ? -12.93 -23.25 10.562 1 87 1052 GLU A C 1
ATOM 8396 O O . GLU A 1 1052 ? -13.484 -24 11.367 1 87 1052 GLU A O 1
ATOM 8401 N N . TYR A 1 1053 ? -11.672 -23.391 10.32 1 89.75 1053 TYR A N 1
ATOM 8402 C CA . TYR A 1 1053 ? -10.922 -24.547 10.82 1 89.75 1053 TYR A CA 1
ATOM 8403 C C . TYR A 1 1053 ? -10.438 -24.297 12.242 1 89.75 1053 TYR A C 1
ATOM 8405 O O . TYR A 1 1053 ? -10.078 -25.234 12.953 1 89.75 1053 TYR A O 1
ATOM 8413 N N . HIS A 1 1054 ? -10.43 -23.047 12.617 1 89.38 1054 HIS A N 1
ATOM 8414 C CA . HIS A 1 1054 ? -10.172 -22.766 14.031 1 89.38 1054 HIS A CA 1
ATOM 8415 C C . HIS A 1 1054 ? -11.344 -23.203 14.898 1 89.38 1054 HIS A C 1
ATOM 8417 O O . HIS A 1 1054 ? -11.148 -23.672 16.016 1 89.38 1054 HIS A O 1
ATOM 8423 N N . SER A 1 1055 ? -12.523 -23.031 14.312 1 86.31 1055 SER A N 1
ATOM 8424 C CA . SER A 1 1055 ? -13.711 -23.391 15.078 1 86.31 1055 SER A CA 1
ATOM 8425 C C . SER A 1 1055 ? -13.977 -24.891 15.008 1 86.31 1055 SER A C 1
ATOM 8427 O O . SER A 1 1055 ? -14.641 -25.453 15.891 1 86.31 1055 SER A O 1
ATOM 8429 N N . ARG A 1 1056 ? -13.438 -25.547 14.031 1 87.88 1056 ARG A N 1
ATOM 8430 C CA . ARG A 1 1056 ? -13.641 -26.984 13.875 1 87.88 1056 ARG A CA 1
ATOM 8431 C C . ARG A 1 1056 ? -12.82 -27.766 14.883 1 87.88 1056 ARG A C 1
ATOM 8433 O O . ARG A 1 1056 ? -11.703 -27.375 15.227 1 87.88 1056 ARG A O 1
ATOM 8440 N N . PRO A 1 1057 ? -13.422 -28.828 15.352 1 87.75 1057 PRO A N 1
ATOM 8441 C CA . PRO A 1 1057 ? -12.656 -29.672 16.266 1 87.75 1057 PRO A CA 1
ATOM 8442 C C . PRO A 1 1057 ? -11.438 -30.297 15.609 1 87.75 1057 PRO A C 1
ATOM 8444 O O . PRO A 1 1057 ? -11.289 -30.25 14.391 1 87.75 1057 PRO A O 1
ATOM 8447 N N . CYS A 1 1058 ? -10.562 -30.969 16.359 1 87.06 1058 CYS A N 1
ATOM 8448 C CA . CYS A 1 1058 ? -9.258 -31.453 15.914 1 87.06 1058 CYS A CA 1
ATOM 8449 C C . CYS A 1 1058 ? -9.398 -32.688 15.039 1 87.06 1058 CYS A C 1
ATOM 8451 O O . CYS A 1 1058 ? -8.648 -32.875 14.078 1 87.06 1058 CYS A O 1
ATOM 8453 N N . LEU A 1 1059 ? -10.352 -33.531 15.32 1 91.81 1059 LEU A N 1
ATOM 8454 C CA . LEU A 1 1059 ? -10.492 -34.75 14.555 1 91.81 1059 LEU A CA 1
ATOM 8455 C C . LEU A 1 1059 ? -11.375 -34.531 13.328 1 91.81 1059 LEU A C 1
ATOM 8457 O O . LEU A 1 1059 ? -12.32 -33.75 13.375 1 91.81 1059 LEU A O 1
ATOM 8461 N N . ALA A 1 1060 ? -11.031 -35.188 12.281 1 93.44 1060 ALA A N 1
ATOM 8462 C CA . ALA A 1 1060 ? -11.773 -35.094 11.031 1 93.44 1060 ALA A CA 1
ATOM 8463 C C . ALA A 1 1060 ? -12.883 -36.125 10.977 1 93.44 1060 ALA A C 1
ATOM 8465 O O . ALA A 1 1060 ? -12.859 -37.125 11.719 1 93.44 1060 ALA A O 1
ATOM 8466 N N . PRO A 1 1061 ? -13.898 -35.875 10.211 1 93.94 1061 PRO A N 1
ATOM 8467 C CA . PRO A 1 1061 ? -14.93 -36.875 10.016 1 93.94 1061 PRO A CA 1
ATOM 8468 C C . PRO A 1 1061 ? -14.375 -38.156 9.391 1 93.94 1061 PRO A C 1
ATOM 8470 O O . PRO A 1 1061 ? -13.531 -38.094 8.5 1 93.94 1061 PRO A O 1
ATOM 8473 N N . PRO A 1 1062 ? -14.836 -39.344 9.914 1 94.25 1062 PRO A N 1
ATOM 8474 C CA . PRO A 1 1062 ? -15.992 -39.625 10.773 1 94.25 1062 PRO A CA 1
ATOM 8475 C C . PRO A 1 1062 ? -15.641 -39.625 12.258 1 94.25 1062 PRO A C 1
ATOM 8477 O O . PRO A 1 1062 ? -16.531 -39.75 13.102 1 94.25 1062 PRO A O 1
ATOM 8480 N N . PHE A 1 1063 ? -14.375 -39.406 12.539 1 93 1063 PHE A N 1
ATOM 8481 C CA . PHE A 1 1063 ? -13.93 -39.469 13.922 1 93 1063 PHE A CA 1
ATOM 8482 C C . PHE A 1 1063 ? -14.297 -38.219 14.688 1 93 1063 PHE A C 1
ATOM 8484 O O . PHE A 1 1063 ? -14.055 -38.125 15.891 1 93 1063 PHE A O 1
ATOM 8491 N N . ILE A 1 1064 ? -14.883 -37.25 14.008 1 93.56 1064 ILE A N 1
ATOM 8492 C CA . ILE A 1 1064 ? -15.234 -35.969 14.594 1 93.56 1064 ILE A CA 1
ATOM 8493 C C . ILE A 1 1064 ? -16.281 -36.156 15.68 1 93.56 1064 ILE A C 1
ATOM 8495 O O . ILE A 1 1064 ? -16.438 -35.312 16.562 1 93.56 1064 ILE A O 1
ATOM 8499 N N . ILE A 1 1065 ? -17.016 -37.281 15.672 1 91.56 1065 ILE A N 1
ATOM 8500 C CA . ILE A 1 1065 ? -18.094 -37.562 16.625 1 91.56 1065 ILE A CA 1
ATOM 8501 C C . ILE A 1 1065 ? -17.5 -37.688 18.031 1 91.56 1065 ILE A C 1
ATOM 8503 O O . ILE A 1 1065 ? -18.141 -37.312 19.016 1 91.56 1065 ILE A O 1
ATOM 8507 N N . ILE A 1 1066 ? -16.297 -38.156 18.062 1 91.25 1066 ILE A N 1
ATOM 8508 C CA . ILE A 1 1066 ? -15.617 -38.281 19.359 1 91.25 1066 ILE A CA 1
ATOM 8509 C C . ILE A 1 1066 ? -15.336 -36.906 19.938 1 91.25 1066 ILE A C 1
ATOM 8511 O O . ILE A 1 1066 ? -15.523 -36.688 21.141 1 91.25 1066 ILE A O 1
ATOM 8515 N N . SER A 1 1067 ? -14.961 -36.062 19.094 1 90.5 1067 SER A N 1
ATOM 8516 C CA . SER A 1 1067 ? -14.695 -34.688 19.531 1 90.5 1067 SER A CA 1
ATOM 8517 C C . SER A 1 1067 ? -15.984 -33.969 19.922 1 90.5 1067 SER A C 1
ATOM 8519 O O . SER A 1 1067 ? -15.992 -33.188 20.875 1 90.5 1067 SER A O 1
ATOM 8521 N N . HIS A 1 1068 ? -17.078 -34.281 19.234 1 90.31 1068 HIS A N 1
ATOM 8522 C CA . HIS A 1 1068 ? -18.359 -33.656 19.578 1 90.31 1068 HIS A CA 1
ATOM 8523 C C . HIS A 1 1068 ? -18.859 -34.156 20.938 1 90.31 1068 HIS A C 1
ATOM 8525 O O . HIS A 1 1068 ? -19.391 -33.375 21.719 1 90.31 1068 HIS A O 1
ATOM 8531 N N . LEU A 1 1069 ? -18.656 -35.344 21.125 1 89.81 1069 LEU A N 1
ATOM 8532 C CA . LEU A 1 1069 ? -19.062 -35.906 22.422 1 89.81 1069 LEU A CA 1
ATOM 8533 C C . LEU A 1 1069 ? -18.219 -35.312 23.547 1 89.81 1069 LEU A C 1
ATOM 8535 O O . LEU A 1 1069 ? -18.766 -35 24.609 1 89.81 1069 LEU A O 1
ATOM 8539 N N . HIS A 1 1070 ? -17 -35.188 23.281 1 88.12 1070 HIS A N 1
ATOM 8540 C CA . HIS A 1 1070 ? -16.109 -34.594 24.266 1 88.12 1070 HIS A CA 1
ATOM 8541 C C . HIS A 1 1070 ? -16.484 -33.125 24.531 1 88.12 1070 HIS A C 1
ATOM 8543 O O . HIS A 1 1070 ? -16.484 -32.688 25.688 1 88.12 1070 HIS A O 1
ATOM 8549 N N . LEU A 1 1071 ? -16.781 -32.375 23.531 1 86.69 1071 LEU A N 1
ATOM 8550 C CA . LEU A 1 1071 ? -17.156 -30.969 23.656 1 86.69 1071 LEU A CA 1
ATOM 8551 C C . LEU A 1 1071 ? -18.484 -30.844 24.391 1 86.69 1071 LEU A C 1
ATOM 8553 O O . LEU A 1 1071 ? -18.672 -29.922 25.188 1 86.69 1071 LEU A O 1
ATOM 8557 N N . PHE A 1 1072 ? -19.375 -31.812 24.156 1 85.62 1072 PHE A N 1
ATOM 8558 C CA . PHE A 1 1072 ? -20.656 -31.797 24.828 1 85.62 1072 PHE A CA 1
ATOM 8559 C C . PHE A 1 1072 ? -20.5 -32.031 26.328 1 85.62 1072 PHE A C 1
ATOM 8561 O O . PHE A 1 1072 ? -21.125 -31.344 27.125 1 85.62 1072 PHE A O 1
ATOM 8568 N N . ILE A 1 1073 ? -19.594 -32.812 26.625 1 87.31 1073 ILE A N 1
ATOM 8569 C CA . ILE A 1 1073 ? -19.328 -33.125 28.031 1 87.31 1073 ILE A CA 1
ATOM 8570 C C . ILE A 1 1073 ? -18.641 -31.922 28.688 1 87.31 1073 ILE A C 1
ATOM 8572 O O . ILE A 1 1073 ? -19 -31.5 29.781 1 87.31 1073 ILE A O 1
ATOM 8576 N N . LYS A 1 1074 ? -17.781 -31.344 28 1 85.31 1074 LYS A N 1
ATOM 8577 C CA . LYS A 1 1074 ? -16.984 -30.234 28.531 1 85.31 1074 LYS A CA 1
ATOM 8578 C C . LYS A 1 1074 ? -17.844 -28.984 28.703 1 85.31 1074 LYS A C 1
ATOM 8580 O O . LYS A 1 1074 ? -17.75 -28.297 29.719 1 85.31 1074 LYS A O 1
ATOM 8585 N N . ARG A 1 1075 ? -18.75 -28.656 27.734 1 82.12 1075 ARG A N 1
ATOM 8586 C CA . ARG A 1 1075 ? -19.469 -27.391 27.719 1 82.12 1075 ARG A CA 1
ATOM 8587 C C . ARG A 1 1075 ? -20.766 -27.484 28.547 1 82.12 1075 ARG A C 1
ATOM 8589 O O . ARG A 1 1075 ? -21.141 -26.547 29.25 1 82.12 1075 ARG A O 1
ATOM 8596 N N . TYR A 1 1076 ? -21.469 -28.625 28.484 1 81.44 1076 TYR A N 1
ATOM 8597 C CA . TYR A 1 1076 ? -22.797 -28.688 29.094 1 81.44 1076 TYR A CA 1
ATOM 8598 C C . TYR A 1 1076 ? -22.75 -29.406 30.438 1 81.44 1076 TYR A C 1
ATOM 8600 O O . TYR A 1 1076 ? -23.516 -29.078 31.344 1 81.44 1076 TYR A O 1
ATOM 8608 N N . ILE A 1 1077 ? -21.719 -30.266 30.516 1 82.12 1077 ILE A N 1
ATOM 8609 C CA . ILE A 1 1077 ? -21.656 -30.984 31.781 1 82.12 1077 ILE A CA 1
ATOM 8610 C C . ILE A 1 1077 ? -20.672 -30.281 32.719 1 82.12 1077 ILE A C 1
ATOM 8612 O O . ILE A 1 1077 ? -21.016 -29.938 33.844 1 82.12 1077 ILE A O 1
ATOM 8616 N N . ARG A 1 1078 ? -19.453 -29.891 32.219 1 84.19 1078 ARG A N 1
ATOM 8617 C CA . ARG A 1 1078 ? -18.422 -29.266 33.031 1 84.19 1078 ARG A CA 1
ATOM 8618 C C . ARG A 1 1078 ? -18.5 -27.75 32.969 1 84.19 1078 ARG A C 1
ATOM 8620 O O . ARG A 1 1078 ? -17.953 -27.047 33.844 1 84.19 1078 ARG A O 1
ATOM 8627 N N . ARG A 1 1079 ? -19.219 -27.109 32.125 1 81.81 1079 ARG A N 1
ATOM 8628 C CA . ARG A 1 1079 ? -19.469 -25.672 31.969 1 81.81 1079 ARG A CA 1
ATOM 8629 C C . ARG A 1 1079 ? -18.156 -24.891 31.922 1 81.81 1079 ARG A C 1
ATOM 8631 O O . ARG A 1 1079 ? -18 -23.891 32.625 1 81.81 1079 ARG A O 1
ATOM 8638 N N . ILE A 1 1080 ? -17.094 -25.375 31.141 1 79.62 1080 ILE A N 1
ATOM 8639 C CA . ILE A 1 1080 ? -15.836 -24.688 30.922 1 79.62 1080 ILE A CA 1
ATOM 8640 C C . ILE A 1 1080 ? -15.914 -23.859 29.641 1 79.62 1080 ILE A C 1
ATOM 8642 O O . ILE A 1 1080 ? -16.266 -24.391 28.578 1 79.62 1080 ILE A O 1
ATOM 8646 N N . PRO A 1 1081 ? -15.695 -22.469 29.781 1 77.81 1081 PRO A N 1
ATOM 8647 C CA . PRO A 1 1081 ? -15.742 -21.672 28.562 1 77.81 1081 PRO A CA 1
ATOM 8648 C C . PRO A 1 1081 ? -14.602 -21.984 27.594 1 77.81 1081 PRO A C 1
ATOM 8650 O O . PRO A 1 1081 ? -13.586 -22.547 28 1 77.81 1081 PRO A O 1
ATOM 8653 N N . SER A 1 1082 ? -14.922 -21.734 26.328 1 75.5 1082 SER A N 1
ATOM 8654 C CA . SER A 1 1082 ? -13.938 -22.031 25.297 1 75.5 1082 SER A CA 1
ATOM 8655 C C . SER A 1 1082 ? -12.789 -21.031 25.312 1 75.5 1082 SER A C 1
ATOM 8657 O O . SER A 1 1082 ? -13.016 -19.828 25.328 1 75.5 1082 SER A O 1
ATOM 8659 N N . VAL A 1 1083 ? -11.555 -21.469 25.453 1 74.25 1083 VAL A N 1
ATOM 8660 C CA . VAL A 1 1083 ? -10.352 -20.656 25.391 1 74.25 1083 VAL A CA 1
ATOM 8661 C C . VAL A 1 1083 ? -10.078 -20.219 23.953 1 74.25 1083 VAL A C 1
ATOM 8663 O O . VAL A 1 1083 ? -9.484 -19.172 23.719 1 74.25 1083 VAL A O 1
ATOM 8666 N N . LYS A 1 1084 ? -10.633 -20.984 22.984 1 77.62 1084 LYS A N 1
ATOM 8667 C CA . LYS A 1 1084 ? -10.383 -20.703 21.578 1 77.62 1084 LYS A CA 1
ATOM 8668 C C . LYS A 1 1084 ? -11.102 -19.438 21.125 1 77.62 1084 LYS A C 1
ATOM 8670 O O . LYS A 1 1084 ? -10.648 -18.766 20.203 1 77.62 1084 LYS A O 1
ATOM 8675 N N . SER A 1 1085 ? -12.141 -19.141 21.828 1 75.81 1085 SER A N 1
ATOM 8676 C CA . SER A 1 1085 ? -12.883 -17.953 21.406 1 75.81 1085 SER A CA 1
ATOM 8677 C C . SER A 1 1085 ? -12.117 -16.672 21.719 1 75.81 1085 SER A C 1
ATOM 8679 O O . SER A 1 1085 ? -12.359 -15.633 21.125 1 75.81 1085 SER A O 1
ATOM 8681 N N . LYS A 1 1086 ? -11.133 -16.812 22.562 1 75.94 1086 LYS A N 1
ATOM 8682 C CA . LYS A 1 1086 ? -10.367 -15.641 22.984 1 75.94 1086 LYS A CA 1
ATOM 8683 C C . LYS A 1 1086 ? -9.32 -15.258 21.953 1 75.94 1086 LYS A C 1
ATOM 8685 O O . LYS A 1 1086 ? -8.789 -14.148 21.984 1 75.94 1086 LYS A O 1
ATOM 8690 N N . HIS A 1 1087 ? -9.227 -16.188 20.984 1 79.88 1087 HIS A N 1
ATOM 8691 C CA . HIS A 1 1087 ? -8.211 -15.898 19.984 1 79.88 1087 HIS A CA 1
ATOM 8692 C C . HIS A 1 1087 ? -8.703 -14.844 19 1 79.88 1087 HIS A C 1
ATOM 8694 O O . HIS A 1 1087 ? -7.891 -14.133 18.391 1 79.88 1087 HIS A O 1
ATOM 8700 N N . PHE A 1 1088 ? -10.023 -14.625 18.875 1 85.5 1088 PHE A N 1
ATOM 8701 C CA . PHE A 1 1088 ? -10.547 -13.648 17.922 1 85.5 1088 PHE A CA 1
ATOM 8702 C C . PHE A 1 1088 ? -11.25 -12.516 18.656 1 85.5 1088 PHE A C 1
ATOM 8704 O O . PHE A 1 1088 ? -11.492 -11.453 18.078 1 85.5 1088 PHE A O 1
ATOM 8711 N N . VAL A 1 1089 ? -11.656 -12.727 19.922 1 88.38 1089 VAL A N 1
ATOM 8712 C CA . VAL A 1 1089 ? -12.375 -11.711 20.688 1 88.38 1089 VAL A CA 1
ATOM 8713 C C . VAL A 1 1089 ? -11.82 -11.648 22.109 1 88.38 1089 VAL A C 1
ATOM 8715 O O . VAL A 1 1089 ? -11.766 -12.656 22.812 1 88.38 1089 VAL A O 1
ATOM 8718 N N . LEU A 1 1090 ? -11.328 -10.492 22.453 1 89.5 1090 LEU A N 1
ATOM 8719 C CA . LEU A 1 1090 ? -10.758 -10.281 23.766 1 89.5 1090 LEU A CA 1
ATOM 8720 C C . LEU A 1 1090 ? -11.43 -9.109 24.469 1 89.5 1090 LEU A C 1
ATOM 8722 O O . LEU A 1 1090 ? -11.633 -8.047 23.875 1 89.5 1090 LEU A O 1
ATOM 8726 N N . GLU A 1 1091 ? -11.922 -9.297 25.641 1 88.94 1091 GLU A N 1
ATOM 8727 C CA . GLU A 1 1091 ? -12.484 -8.227 26.453 1 88.94 1091 GLU A CA 1
ATOM 8728 C C . GLU A 1 1091 ? -11.461 -7.703 27.453 1 88.94 1091 GLU A C 1
ATOM 8730 O O . GLU A 1 1091 ? -10.922 -8.469 28.266 1 88.94 1091 GLU A O 1
ATOM 8735 N N . LEU A 1 1092 ? -11.031 -6.48 27.266 1 87.44 1092 LEU A N 1
ATOM 8736 C CA . LEU A 1 1092 ? -10.07 -5.84 28.156 1 87.44 1092 LEU A CA 1
ATOM 8737 C C . LEU A 1 1092 ? -10.766 -4.82 29.047 1 87.44 1092 LEU A C 1
ATOM 8739 O O . LEU A 1 1092 ? -11.633 -4.074 28.594 1 87.44 1092 LEU A O 1
ATOM 8743 N N . ARG A 1 1093 ? -10.508 -4.938 30.359 1 79.75 1093 ARG A N 1
ATOM 8744 C CA . ARG A 1 1093 ? -11.109 -3.984 31.281 1 79.75 1093 ARG A CA 1
ATOM 8745 C C . ARG A 1 1093 ? -10.039 -3.268 32.094 1 79.75 1093 ARG A C 1
ATOM 8747 O O . ARG A 1 1093 ? -8.898 -3.73 32.188 1 79.75 1093 ARG A O 1
ATOM 8754 N N . GLY A 1 1094 ? -10.352 -2.031 32.406 1 76.94 1094 GLY A N 1
ATOM 8755 C CA . GLY A 1 1094 ? -9.586 -1.289 33.406 1 76.94 1094 GLY A CA 1
ATOM 8756 C C . GLY A 1 1094 ? -8.336 -0.651 32.812 1 76.94 1094 GLY A C 1
ATOM 8757 O O . GLY A 1 1094 ? -8.398 0.051 31.812 1 76.94 1094 GLY A O 1
ATOM 8758 N N . ARG A 1 1095 ? -7.227 -1.011 33.438 1 74.5 1095 ARG A N 1
ATOM 8759 C CA . ARG A 1 1095 ? -5.941 -0.37 33.156 1 74.5 1095 ARG A CA 1
ATOM 8760 C C . ARG A 1 1095 ? -5.383 -0.823 31.812 1 74.5 1095 ARG A C 1
ATOM 8762 O O . ARG A 1 1095 ? -4.812 -0.02 31.078 1 74.5 1095 ARG A O 1
ATOM 8769 N N . LYS A 1 1096 ? -5.605 -2.057 31.469 1 81.69 1096 LYS A N 1
ATOM 8770 C CA . LYS A 1 1096 ? -5.066 -2.572 30.219 1 81.69 1096 LYS A CA 1
ATOM 8771 C C . LYS A 1 1096 ? -5.773 -1.947 29.016 1 81.69 1096 LYS A C 1
ATOM 8773 O O . LYS A 1 1096 ? -5.137 -1.649 28 1 81.69 1096 LYS A O 1
ATOM 8778 N N . ALA A 1 1097 ? -7.047 -1.716 29.172 1 86.5 1097 ALA A N 1
ATOM 8779 C CA . ALA A 1 1097 ? -7.805 -1.091 28.094 1 86.5 1097 ALA A CA 1
ATOM 8780 C C . ALA A 1 1097 ? -7.387 0.364 27.906 1 86.5 1097 ALA A C 1
ATOM 8782 O O . ALA A 1 1097 ? -7.25 0.832 26.766 1 86.5 1097 ALA A O 1
ATOM 8783 N N . SER A 1 1098 ? -7.164 1.05 29.016 1 80.31 1098 SER A N 1
ATOM 8784 C CA . SER A 1 1098 ? -6.789 2.459 28.938 1 80.31 1098 SER A CA 1
ATOM 8785 C C . SER A 1 1098 ? -5.391 2.629 28.359 1 80.31 1098 SER A C 1
ATOM 8787 O O . SER A 1 1098 ? -5.145 3.559 27.578 1 80.31 1098 SER A O 1
ATOM 8789 N N . ARG A 1 1099 ? -4.535 1.682 28.703 1 79.81 1099 ARG A N 1
ATOM 8790 C CA . ARG A 1 1099 ? -3.178 1.741 28.172 1 79.81 1099 ARG A CA 1
ATOM 8791 C C . ARG A 1 1099 ? -3.17 1.529 26.656 1 79.81 1099 ARG A C 1
ATOM 8793 O O . ARG A 1 1099 ? -2.422 2.191 25.938 1 79.81 1099 ARG A O 1
ATOM 8800 N N . LEU A 1 1100 ? -3.99 0.641 26.234 1 88.56 1100 LEU A N 1
ATOM 8801 C CA . LEU A 1 1100 ? -4.066 0.364 24.812 1 88.56 1100 LEU A CA 1
ATOM 8802 C C . LEU A 1 1100 ? -4.664 1.55 24.062 1 88.56 1100 LEU A C 1
ATOM 8804 O O . LEU A 1 1100 ? -4.207 1.891 22.969 1 88.56 1100 LEU A O 1
ATOM 8808 N N . ASN A 1 1101 ? -5.633 2.201 24.609 1 87.06 1101 ASN A N 1
ATOM 8809 C CA . ASN A 1 1101 ? -6.258 3.357 23.984 1 87.06 1101 ASN A CA 1
ATOM 8810 C C . ASN A 1 1101 ? -5.293 4.535 23.891 1 87.06 1101 ASN A C 1
ATOM 8812 O O . ASN A 1 1101 ? -5.25 5.23 22.875 1 87.06 1101 ASN A O 1
ATOM 8816 N N . THR A 1 1102 ? -4.543 4.723 24.938 1 81.19 1102 THR A N 1
ATOM 8817 C CA . THR A 1 1102 ? -3.568 5.809 24.922 1 81.19 1102 THR A CA 1
ATOM 8818 C C . THR A 1 1102 ? -2.459 5.531 23.922 1 81.19 1102 THR A C 1
ATOM 8820 O O . THR A 1 1102 ? -2.01 6.441 23.219 1 81.19 1102 THR A O 1
ATOM 8823 N N . TRP A 1 1103 ? -2.066 4.273 23.891 1 84.12 1103 TRP A N 1
ATOM 8824 C CA . TRP A 1 1103 ? -1.032 3.881 22.938 1 84.12 1103 TRP A CA 1
ATOM 8825 C C . TRP A 1 1103 ? -1.499 4.102 21.516 1 84.12 1103 TRP A C 1
ATOM 8827 O O . TRP A 1 1103 ? -0.751 4.629 20.688 1 84.12 1103 TRP A O 1
ATOM 8837 N N . GLU A 1 1104 ? -2.66 3.74 21.188 1 91.25 1104 GLU A N 1
ATOM 8838 C CA . GLU A 1 1104 ? -3.217 3.945 19.844 1 91.25 1104 GLU A CA 1
ATOM 8839 C C . GLU A 1 1104 ? -3.342 5.43 19.516 1 91.25 1104 GLU A C 1
ATOM 8841 O O . GLU A 1 1104 ? -3.076 5.852 18.391 1 91.25 1104 GLU A O 1
ATOM 8846 N N . ALA A 1 1105 ? -3.713 6.238 20.453 1 85.75 1105 ALA A N 1
ATOM 8847 C CA . ALA A 1 1105 ? -3.887 7.676 20.25 1 85.75 1105 ALA A CA 1
ATOM 8848 C C . ALA A 1 1105 ? -2.553 8.352 19.953 1 85.75 1105 ALA A C 1
ATOM 8850 O O . ALA A 1 1105 ? -2.486 9.281 19.141 1 85.75 1105 ALA A O 1
ATOM 8851 N N . ILE A 1 1106 ? -1.515 7.879 20.594 1 79.12 1106 ILE A N 1
ATOM 8852 C CA . ILE A 1 1106 ? -0.188 8.445 20.359 1 79.12 1106 ILE A CA 1
ATOM 8853 C C . ILE A 1 1106 ? 0.267 8.141 18.938 1 79.12 1106 ILE A C 1
ATOM 8855 O O . ILE A 1 1106 ? 0.831 9 18.266 1 79.12 1106 ILE A O 1
ATOM 8859 N N . GLN A 1 1107 ? -0.016 6.922 18.547 1 85.5 1107 GLN A N 1
ATOM 8860 C CA . GLN A 1 1107 ? 0.397 6.551 17.188 1 85.5 1107 GLN A CA 1
ATOM 8861 C C . GLN A 1 1107 ? -0.39 7.332 16.141 1 85.5 1107 GLN A C 1
ATOM 8863 O O . GLN A 1 1107 ? 0.148 7.684 15.086 1 85.5 1107 GLN A O 1
ATOM 8868 N N . LYS A 1 1108 ? -1.684 7.551 16.328 1 89.5 1108 LYS A N 1
ATOM 8869 C CA . LYS A 1 1108 ? -2.486 8.375 15.422 1 89.5 1108 LYS A CA 1
ATOM 8870 C C . LYS A 1 1108 ? -1.924 9.789 15.32 1 89.5 1108 LYS A C 1
ATOM 8872 O O . LYS A 1 1108 ? -1.842 10.352 14.234 1 89.5 1108 LYS A O 1
ATOM 8877 N N . GLU A 1 1109 ? -1.543 10.352 16.438 1 80.44 1109 GLU A N 1
ATOM 8878 C CA . GLU A 1 1109 ? -0.993 11.703 16.453 1 80.44 1109 GLU A CA 1
ATOM 8879 C C . GLU A 1 1109 ? 0.324 11.773 15.68 1 80.44 1109 GLU A C 1
ATOM 8881 O O . GLU A 1 1109 ? 0.604 12.766 15.008 1 80.44 1109 GLU A O 1
ATOM 8886 N N . ASN A 1 1110 ? 1.049 10.711 15.789 1 78 1110 ASN A N 1
ATOM 8887 C CA . ASN A 1 1110 ? 2.295 10.656 15.031 1 78 1110 ASN A CA 1
ATOM 8888 C C . ASN A 1 1110 ? 2.039 10.641 13.531 1 78 1110 ASN A C 1
ATOM 8890 O O . ASN A 1 1110 ? 2.732 11.32 12.766 1 78 1110 ASN A O 1
ATOM 8894 N N . LEU A 1 1111 ? 1.069 9.906 13.18 1 87.06 1111 LEU A N 1
ATOM 8895 C CA . LEU A 1 1111 ? 0.739 9.82 11.766 1 87.06 1111 LEU A CA 1
ATOM 8896 C C . LEU A 1 1111 ? 0.196 11.156 11.25 1 87.06 1111 LEU A C 1
ATOM 8898 O O . LEU A 1 1111 ? 0.57 11.602 10.164 1 87.06 1111 LEU A O 1
ATOM 8902 N N . LEU A 1 1112 ? -0.712 11.766 11.977 1 85.69 1112 LEU A N 1
ATOM 8903 C CA . LEU A 1 1112 ? -1.321 13.023 11.562 1 85.69 1112 LEU A CA 1
ATOM 8904 C C . LEU A 1 1112 ? -0.282 14.141 11.508 1 85.69 1112 LEU A C 1
ATOM 8906 O O . LEU A 1 1112 ? -0.328 14.992 10.617 1 85.69 1112 LEU A O 1
ATOM 8910 N N . SER A 1 1113 ? 0.632 14.102 12.375 1 77.44 1113 SER A N 1
ATOM 8911 C CA . SER A 1 1113 ? 1.707 15.086 12.352 1 77.44 1113 SER A CA 1
ATOM 8912 C C . SER A 1 1113 ? 2.594 14.906 11.125 1 77.44 1113 SER A C 1
ATOM 8914 O O . SER A 1 1113 ? 3.02 15.891 10.516 1 77.44 1113 SER A O 1
ATOM 8916 N N . ALA A 1 1114 ? 2.801 13.672 10.758 1 78.75 1114 ALA A N 1
ATOM 8917 C CA . ALA A 1 1114 ? 3.594 13.391 9.562 1 78.75 1114 ALA A CA 1
ATOM 8918 C C . ALA A 1 1114 ? 2.859 13.828 8.297 1 78.75 1114 ALA A C 1
ATOM 8920 O O . ALA A 1 1114 ? 3.469 14.367 7.375 1 78.75 1114 ALA A O 1
ATOM 8921 N N . HIS A 1 1115 ? 1.615 13.625 8.305 1 82.81 1115 HIS A N 1
ATOM 8922 C CA . HIS A 1 1115 ? 0.806 14.023 7.164 1 82.81 1115 HIS A CA 1
ATOM 8923 C C . HIS A 1 1115 ? 0.762 15.547 7.031 1 82.81 1115 HIS A C 1
ATOM 8925 O O . HIS A 1 1115 ? 0.812 16.078 5.918 1 82.81 1115 HIS A O 1
ATOM 8931 N N . ASN A 1 1116 ? 0.589 16.203 8.117 1 76.81 1116 ASN A N 1
ATOM 8932 C CA . ASN A 1 1116 ? 0.553 17.656 8.094 1 76.81 1116 ASN A CA 1
ATOM 8933 C C . ASN A 1 1116 ? 1.889 18.25 7.645 1 76.81 1116 ASN A C 1
ATOM 8935 O O . ASN A 1 1116 ? 1.924 19.25 6.93 1 76.81 1116 ASN A O 1
ATOM 8939 N N . LYS A 1 1117 ? 2.914 17.578 7.953 1 71.06 1117 LYS A N 1
ATOM 8940 C CA . LYS A 1 1117 ? 4.238 18.016 7.512 1 71.06 1117 LYS A CA 1
ATOM 8941 C C . LYS A 1 1117 ? 4.402 17.828 6.004 1 71.06 1117 LYS A C 1
ATOM 8943 O O . LYS A 1 1117 ? 4.922 18.719 5.324 1 71.06 1117 LYS A O 1
ATOM 8948 N N . GLN A 1 1118 ? 3.971 16.797 5.598 1 79.56 1118 GLN A N 1
ATOM 8949 C CA . GLN A 1 1118 ? 4.051 16.547 4.164 1 79.56 1118 GLN A CA 1
ATOM 8950 C C . GLN A 1 1118 ? 3.219 17.547 3.375 1 79.56 1118 GLN A C 1
ATOM 8952 O O . GLN A 1 1118 ? 3.611 17.969 2.283 1 79.56 1118 GLN A O 1
ATOM 8957 N N . GLN A 1 1119 ? 2.131 17.938 3.93 1 78.81 1119 GLN A N 1
ATOM 8958 C CA . GLN A 1 1119 ? 1.278 18.906 3.268 1 78.81 1119 GLN A CA 1
ATOM 8959 C C . GLN A 1 1119 ? 1.911 20.297 3.295 1 78.81 1119 GLN A C 1
ATOM 8961 O O . GLN A 1 1119 ? 1.782 21.062 2.338 1 78.81 1119 GLN A O 1
ATOM 8966 N N . ARG A 1 1120 ? 2.604 20.531 4.285 1 70.94 1120 ARG A N 1
ATOM 8967 C CA . ARG A 1 1120 ? 3.281 21.812 4.395 1 70.94 1120 ARG A CA 1
ATOM 8968 C C . ARG A 1 1120 ? 4.484 21.891 3.461 1 70.94 1120 ARG A C 1
ATOM 8970 O O . ARG A 1 1120 ? 4.805 22.953 2.934 1 70.94 1120 ARG A O 1
ATOM 8977 N N . ASP A 1 1121 ? 5.039 20.688 3.232 1 71.88 1121 ASP A N 1
ATOM 8978 C CA . ASP A 1 1121 ? 6.227 20.625 2.389 1 71.88 1121 ASP A CA 1
ATOM 8979 C C . ASP A 1 1121 ? 5.852 20.422 0.921 1 71.88 1121 ASP A C 1
ATOM 8981 O O . ASP A 1 1121 ? 6.727 20.344 0.055 1 71.88 1121 ASP A O 1
ATOM 8985 N N . SER A 1 1122 ? 4.676 20.516 0.788 1 81.19 1122 SER A N 1
ATOM 8986 C CA . SER A 1 1122 ? 4.234 20.375 -0.597 1 81.19 1122 SER A CA 1
ATOM 8987 C C . SER A 1 1122 ? 4.543 21.641 -1.403 1 81.19 1122 SER A C 1
ATOM 8989 O O . SER A 1 1122 ? 4.688 22.719 -0.838 1 81.19 1122 SER A O 1
ATOM 8991 N N . ASP A 1 1123 ? 4.773 21.5 -2.646 1 80.5 1123 ASP A N 1
ATOM 8992 C CA . ASP A 1 1123 ? 5.109 22.594 -3.539 1 80.5 1123 ASP A CA 1
ATOM 8993 C C . ASP A 1 1123 ? 4.012 23.656 -3.531 1 80.5 1123 ASP A C 1
ATOM 8995 O O . ASP A 1 1123 ? 4.297 24.859 -3.594 1 80.5 1123 ASP A O 1
ATOM 8999 N N . ARG A 1 1124 ? 2.859 23.203 -3.377 1 80 1124 ARG A N 1
ATOM 9000 C CA . ARG A 1 1124 ? 1.743 24.156 -3.361 1 80 1124 ARG A CA 1
ATOM 9001 C C . ARG A 1 1124 ? 1.77 25.016 -2.1 1 80 1124 ARG A C 1
ATOM 9003 O O . ARG A 1 1124 ? 1.557 26.219 -2.162 1 80 1124 ARG A O 1
ATOM 9010 N N . ALA A 1 1125 ? 1.967 24.375 -0.998 1 79 1125 ALA A N 1
ATOM 9011 C CA . ALA A 1 1125 ? 2.014 25.109 0.265 1 79 1125 ALA A CA 1
ATOM 9012 C C . ALA A 1 1125 ? 3.23 26.031 0.319 1 79 1125 ALA A C 1
ATOM 9014 O O . ALA A 1 1125 ? 3.148 27.141 0.838 1 79 1125 ALA A O 1
ATOM 9015 N N . ARG A 1 1126 ? 4.312 25.688 -0.219 1 77.25 1126 ARG A N 1
ATOM 9016 C CA . ARG A 1 1126 ? 5.516 26.516 -0.247 1 77.25 1126 ARG A CA 1
ATOM 9017 C C . ARG A 1 1126 ? 5.324 27.734 -1.149 1 77.25 1126 ARG A C 1
ATOM 9019 O O . ARG A 1 1126 ? 5.816 28.812 -0.847 1 77.25 1126 ARG A O 1
ATOM 9026 N N . LEU A 1 1127 ? 4.711 27.469 -2.209 1 81.25 1127 LEU A N 1
ATOM 9027 C CA . LEU A 1 1127 ? 4.414 28.578 -3.111 1 81.25 1127 LEU A CA 1
ATOM 9028 C C . LEU A 1 1127 ? 3.486 29.594 -2.445 1 81.25 1127 LEU A C 1
ATOM 9030 O O . LEU A 1 1127 ? 3.658 30.797 -2.611 1 81.25 1127 LEU A O 1
ATOM 9034 N N . LYS A 1 1128 ? 2.521 29.047 -1.728 1 76.25 1128 LYS A N 1
ATOM 9035 C CA . LYS A 1 1128 ? 1.607 29.938 -1.023 1 76.25 1128 LYS A CA 1
ATOM 9036 C C . LYS A 1 1128 ? 2.336 30.734 0.066 1 76.25 1128 LYS A C 1
ATOM 9038 O O . LYS A 1 1128 ? 2.109 31.922 0.232 1 76.25 1128 LYS A O 1
ATOM 9043 N N . CYS A 1 1129 ? 3.172 30.062 0.785 1 73.12 1129 CYS A N 1
ATOM 9044 C CA . CYS A 1 1129 ? 3.936 30.719 1.84 1 73.12 1129 CYS A CA 1
ATOM 9045 C C . CYS A 1 1129 ? 4.883 31.766 1.259 1 73.12 1129 CYS A C 1
ATOM 9047 O O . CYS A 1 1129 ? 5.023 32.844 1.808 1 73.12 1129 CYS A O 1
ATOM 9049 N N . THR A 1 1130 ? 5.512 31.406 0.127 1 78.75 1130 THR A N 1
ATOM 9050 C CA . THR A 1 1130 ? 6.418 32.344 -0.526 1 78.75 1130 THR A CA 1
ATOM 9051 C C . THR A 1 1130 ? 5.652 33.562 -1.064 1 78.75 1130 THR A C 1
ATOM 9053 O O . THR A 1 1130 ? 6.145 34.688 -1.01 1 78.75 1130 THR A O 1
ATOM 9056 N N . SER A 1 1131 ? 4.52 33.281 -1.485 1 74.75 1131 SER A N 1
ATOM 9057 C CA . SER A 1 1131 ? 3.703 34.375 -1.98 1 74.75 1131 SER A CA 1
ATOM 9058 C C . SER A 1 1131 ? 3.314 35.344 -0.853 1 74.75 1131 SER A C 1
ATOM 9060 O O . SER A 1 1131 ? 3.322 36.562 -1.03 1 74.75 1131 SER A O 1
ATOM 9062 N N . VAL A 1 1132 ? 3.023 34.75 0.281 1 72.62 1132 VAL A N 1
ATOM 9063 C CA . VAL A 1 1132 ? 2.67 35.562 1.437 1 72.62 1132 VAL A CA 1
ATOM 9064 C C . VAL A 1 1132 ? 3.891 36.344 1.905 1 72.62 1132 VAL A C 1
ATOM 9066 O O . VAL A 1 1132 ? 3.777 37.531 2.287 1 72.62 1132 VAL A O 1
ATOM 9069 N N . LYS A 1 1133 ? 5.078 35.812 1.835 1 73.69 1133 LYS A N 1
ATOM 9070 C CA . LYS A 1 1133 ? 6.312 36.5 2.227 1 73.69 1133 LYS A CA 1
ATOM 9071 C C . LYS A 1 1133 ? 6.652 37.625 1.26 1 73.69 1133 LYS A C 1
ATOM 9073 O O . LYS A 1 1133 ? 7.129 38.688 1.676 1 73.69 1133 LYS A O 1
ATOM 9078 N N . VAL A 1 1134 ? 6.41 37.312 0.055 1 77.75 1134 VAL A N 1
ATOM 9079 C CA . VAL A 1 1134 ? 6.656 38.344 -0.95 1 77.75 1134 VAL A CA 1
ATOM 9080 C C . VAL A 1 1134 ? 5.699 39.5 -0.74 1 77.75 1134 VAL A C 1
ATOM 9082 O O . VAL A 1 1134 ? 6.094 40.656 -0.866 1 77.75 1134 VAL A O 1
ATOM 9085 N N . ASP A 1 1135 ? 4.52 39.094 -0.404 1 65.25 1135 ASP A N 1
ATOM 9086 C CA . ASP A 1 1135 ? 3.559 40.156 -0.119 1 65.25 1135 ASP A CA 1
ATOM 9087 C C . ASP A 1 1135 ? 3.988 41 1.097 1 65.25 1135 ASP A C 1
ATOM 9089 O O . ASP A 1 1135 ? 3.811 42.219 1.127 1 65.25 1135 ASP A O 1
ATOM 9093 N N . SER A 1 1136 ? 4.574 40.281 2.021 1 71.44 1136 SER A N 1
ATOM 9094 C CA . SER A 1 1136 ? 5.07 40.969 3.209 1 71.44 1136 SER A CA 1
ATOM 9095 C C . SER A 1 1136 ? 6.266 41.844 2.873 1 71.44 1136 SER A C 1
ATOM 9097 O O . SER A 1 1136 ? 6.398 42.969 3.412 1 71.44 1136 SER A O 1
ATOM 9099 N N . VAL A 1 1137 ? 7.082 41.406 1.952 1 75.12 1137 VAL A N 1
ATOM 9100 C CA . VAL A 1 1137 ? 8.227 42.219 1.5 1 75.12 1137 VAL A CA 1
ATOM 9101 C C . VAL A 1 1137 ? 7.734 43.469 0.777 1 75.12 1137 VAL A C 1
ATOM 9103 O O . VAL A 1 1137 ? 8.266 44.562 0.987 1 75.12 1137 VAL A O 1
ATOM 9106 N N . LEU A 1 1138 ? 6.758 43.219 0.072 1 64.75 1138 LEU A N 1
ATOM 9107 C CA . LEU A 1 1138 ? 6.223 44.344 -0.692 1 64.75 1138 LEU A CA 1
ATOM 9108 C C . LEU A 1 1138 ? 5.578 45.375 0.232 1 64.75 1138 LEU A C 1
ATOM 9110 O O . LEU A 1 1138 ? 5.684 46.594 -0.006 1 64.75 1138 LEU A O 1
ATOM 9114 N N . LYS A 1 1139 ? 5.066 44.875 1.317 1 65.88 1139 LYS A N 1
ATOM 9115 C CA . LYS A 1 1139 ? 4.477 45.75 2.312 1 65.88 1139 LYS A CA 1
ATOM 9116 C C . LYS A 1 1139 ? 5.551 46.531 3.045 1 65.88 1139 LYS A C 1
ATOM 9118 O O . LYS A 1 1139 ? 5.414 47.75 3.24 1 65.88 1139 LYS A O 1
ATOM 9123 N N . GLN A 1 1140 ? 6.586 45.875 3.303 1 70.62 1140 GLN A N 1
ATOM 9124 C CA . GLN A 1 1140 ? 7.664 46.531 4.035 1 70.62 1140 GLN A CA 1
ATOM 9125 C C . GLN A 1 1140 ? 8.422 47.5 3.137 1 70.62 1140 GLN A C 1
ATOM 9127 O O . GLN A 1 1140 ? 8.867 48.562 3.592 1 70.62 1140 GLN A O 1
ATOM 9132 N N . MET A 1 1141 ? 8.5 47.156 1.91 1 69.19 1141 MET A N 1
ATOM 9133 C CA . MET A 1 1141 ? 9.148 48.062 0.953 1 69.19 1141 MET A CA 1
ATOM 9134 C C . MET A 1 1141 ? 8.344 49.344 0.755 1 69.19 1141 MET A C 1
ATOM 9136 O O . MET A 1 1141 ? 8.914 50.406 0.597 1 69.19 1141 MET A O 1
ATOM 9140 N N . ALA A 1 1142 ? 7.039 49.188 0.858 1 61.94 1142 ALA A N 1
ATOM 9141 C CA . ALA A 1 1142 ? 6.18 50.375 0.749 1 61.94 1142 ALA A CA 1
ATOM 9142 C C . ALA A 1 1142 ? 6.344 51.281 1.963 1 61.94 1142 ALA A C 1
ATOM 9144 O O . ALA A 1 1142 ? 6.352 52.5 1.83 1 61.94 1142 ALA A O 1
ATOM 9145 N N . GLU A 1 1143 ? 6.594 50.562 3.088 1 64.19 1143 GLU A N 1
ATOM 9146 C CA . GLU A 1 1143 ? 6.809 51.344 4.309 1 64.19 1143 GLU A CA 1
ATOM 9147 C C . GLU A 1 1143 ? 8.141 52.094 4.266 1 64.19 1143 GLU A C 1
ATOM 9149 O O . GLU A 1 1143 ? 8.242 53.219 4.711 1 64.19 1143 GLU A O 1
ATOM 9154 N N . ILE A 1 1144 ? 9.109 51.438 3.666 1 66.31 1144 ILE A N 1
ATOM 9155 C CA . ILE A 1 1144 ? 10.422 52.031 3.566 1 66.31 1144 ILE A CA 1
ATOM 9156 C C . ILE A 1 1144 ? 10.375 53.188 2.574 1 66.31 1144 ILE A C 1
ATOM 9158 O O . ILE A 1 1144 ? 11.016 54.219 2.789 1 66.31 1144 ILE A O 1
ATOM 9162 N N . ARG A 1 1145 ? 9.641 53.125 1.627 1 60.81 1145 ARG A N 1
ATOM 9163 C CA . ARG A 1 1145 ? 9.492 54.188 0.66 1 60.81 1145 ARG A CA 1
ATOM 9164 C C . ARG A 1 1145 ? 8.812 55.406 1.293 1 60.81 1145 ARG A C 1
ATOM 9166 O O . ARG A 1 1145 ? 9.18 56.562 1.02 1 60.81 1145 ARG A O 1
ATOM 9173 N N . ASP A 1 1146 ? 7.969 55.125 2.191 1 57.84 1146 ASP A N 1
ATOM 9174 C CA . ASP A 1 1146 ? 7.293 56.219 2.898 1 57.84 1146 ASP A CA 1
ATOM 9175 C C . ASP A 1 1146 ? 8.258 56.938 3.83 1 57.84 1146 ASP A C 1
ATOM 9177 O O . ASP A 1 1146 ? 8.195 58.156 3.953 1 57.84 1146 ASP A O 1
ATOM 9181 N N . HIS A 1 1147 ? 9.094 56.156 4.34 1 60.47 1147 HIS A N 1
ATOM 9182 C CA . HIS A 1 1147 ? 10.094 56.781 5.203 1 60.47 1147 HIS A CA 1
ATOM 9183 C C . HIS A 1 1147 ? 11.039 57.656 4.398 1 60.47 1147 HIS A C 1
ATOM 9185 O O . HIS A 1 1147 ? 11.422 58.75 4.855 1 60.47 1147 HIS A O 1
ATOM 9191 N N . ASP A 1 1148 ? 11.336 57.219 3.27 1 58.94 1148 ASP A N 1
ATOM 9192 C CA . ASP A 1 1148 ? 12.195 58.031 2.41 1 58.94 1148 ASP A CA 1
ATOM 9193 C C . ASP A 1 1148 ? 11.539 59.375 2.061 1 58.94 1148 ASP A C 1
ATOM 9195 O O . ASP A 1 1148 ? 12.203 60.406 2.049 1 58.94 1148 ASP A O 1
ATOM 9199 N N . GLN A 1 1149 ? 10.258 59.344 1.971 1 58.25 1149 GLN A N 1
ATOM 9200 C CA . GLN A 1 1149 ? 9.547 60.562 1.686 1 58.25 1149 GLN A CA 1
ATOM 9201 C C . GLN A 1 1149 ? 9.531 61.5 2.904 1 58.25 1149 GLN A C 1
ATOM 9203 O O . GLN A 1 1149 ? 9.695 62.719 2.775 1 58.25 1149 GLN A O 1
ATOM 9208 N N . ARG A 1 1150 ? 9.547 60.906 4.023 1 59.38 1150 ARG A N 1
ATOM 9209 C CA . ARG A 1 1150 ? 9.57 61.688 5.25 1 59.38 1150 ARG A CA 1
ATOM 9210 C C . ARG A 1 1150 ? 10.961 62.281 5.496 1 59.38 1150 ARG A C 1
ATOM 9212 O O . ARG A 1 1150 ? 11.086 63.406 5.941 1 59.38 1150 ARG A O 1
ATOM 9219 N N . LEU A 1 1151 ? 11.852 61.469 5.109 1 61.38 1151 LEU A N 1
ATOM 9220 C CA . LEU A 1 1151 ? 13.219 61.969 5.246 1 61.38 1151 LEU A CA 1
ATOM 9221 C C . LEU A 1 1151 ? 13.469 63.125 4.297 1 61.38 1151 LEU A C 1
ATOM 9223 O O . LEU A 1 1151 ? 14.141 64.062 4.656 1 61.38 1151 LEU A O 1
ATOM 9227 N N . ARG A 1 1152 ? 12.836 63.094 3.24 1 59.69 1152 ARG A N 1
ATOM 9228 C CA . ARG A 1 1152 ? 12.977 64.188 2.297 1 59.69 1152 ARG A CA 1
ATOM 9229 C C . ARG A 1 1152 ? 12.273 65.438 2.809 1 59.69 1152 ARG A C 1
ATOM 9231 O O . ARG A 1 1152 ? 12.797 66.562 2.68 1 59.69 1152 ARG A O 1
ATOM 9238 N N . LEU A 1 1153 ? 11.234 65.188 3.531 1 60.03 1153 LEU A N 1
ATOM 9239 C CA . LEU A 1 1153 ? 10.508 66.312 4.102 1 60.03 1153 LEU A CA 1
ATOM 9240 C C . LEU A 1 1153 ? 11.289 66.938 5.262 1 60.03 1153 LEU A C 1
ATOM 9242 O O . LEU A 1 1153 ? 11.336 68.125 5.406 1 60.03 1153 LEU A O 1
ATOM 9246 N N . LEU A 1 1154 ? 11.922 66.062 5.934 1 60.28 1154 LEU A N 1
ATOM 9247 C CA . LEU A 1 1154 ? 12.734 66.562 7.043 1 60.28 1154 LEU A CA 1
ATOM 9248 C C . LEU A 1 1154 ? 13.969 67.312 6.531 1 60.28 1154 LEU A C 1
ATOM 9250 O O . LEU A 1 1154 ? 14.359 68.312 7.082 1 60.28 1154 LEU A O 1
ATOM 9254 N N . GLU A 1 1155 ? 14.531 66.75 5.523 1 60.41 1155 GLU A N 1
ATOM 9255 C CA . GLU A 1 1155 ? 15.68 67.438 4.906 1 60.41 1155 GLU A CA 1
ATOM 9256 C C . GLU A 1 1155 ? 15.305 68.812 4.375 1 60.41 1155 GLU A C 1
ATOM 9258 O O . GLU A 1 1155 ? 16.062 69.75 4.535 1 60.41 1155 GLU A O 1
ATOM 9263 N N . THR A 1 1156 ? 14.109 68.875 3.967 1 60.5 1156 THR A N 1
ATOM 9264 C CA . THR A 1 1156 ? 13.656 70.188 3.455 1 60.5 1156 THR A CA 1
ATOM 9265 C C . THR A 1 1156 ? 13.359 71.125 4.598 1 60.5 1156 THR A C 1
ATOM 9267 O O . THR A 1 1156 ? 13.672 72.312 4.512 1 60.5 1156 THR A O 1
ATOM 9270 N N . GLU A 1 1157 ? 12.953 70.562 5.672 1 58.34 1157 GLU A N 1
ATOM 9271 C CA . GLU A 1 1157 ? 12.656 71.438 6.824 1 58.34 1157 GLU A CA 1
ATOM 9272 C C . GLU A 1 1157 ? 13.93 71.875 7.512 1 58.34 1157 GLU A C 1
ATOM 9274 O O . GLU A 1 1157 ? 14.031 73.062 7.926 1 58.34 1157 GLU A O 1
ATOM 9279 N N . VAL A 1 1158 ? 14.867 71.062 7.539 1 61.47 1158 VAL A N 1
ATOM 9280 C CA . VAL A 1 1158 ? 16.141 71.438 8.141 1 61.47 1158 VAL A CA 1
ATOM 9281 C C . VAL A 1 1158 ? 16.859 72.438 7.242 1 61.47 1158 VAL A C 1
ATOM 9283 O O . VAL A 1 1158 ? 17.453 73.375 7.73 1 61.47 1158 VAL A O 1
ATOM 9286 N N . SER A 1 1159 ? 16.703 72.25 6.031 1 59.84 1159 SER A N 1
ATOM 9287 C CA . SER A 1 1159 ? 17.328 73.188 5.109 1 59.84 1159 SER A CA 1
ATOM 9288 C C . SER A 1 1159 ? 16.641 74.562 5.188 1 59.84 1159 SER A C 1
ATOM 9290 O O . SER A 1 1159 ? 17.312 75.625 5.172 1 59.84 1159 SER A O 1
ATOM 9292 N N . ASN A 1 1160 ? 15.43 74.562 5.449 1 59.44 1160 ASN A N 1
ATOM 9293 C CA . ASN A 1 1160 ? 14.703 75.812 5.562 1 59.44 1160 ASN A CA 1
ATOM 9294 C C . ASN A 1 1160 ? 15.023 76.562 6.871 1 59.44 1160 ASN A C 1
ATOM 9296 O O . ASN A 1 1160 ? 15.188 77.75 6.895 1 59.44 1160 ASN A O 1
ATOM 9300 N N . THR A 1 1161 ? 15.18 75.812 7.84 1 57.56 1161 THR A N 1
ATOM 9301 C CA . THR A 1 1161 ? 15.508 76.438 9.125 1 57.56 1161 THR A CA 1
ATOM 9302 C C . THR A 1 1161 ? 16.938 76.938 9.125 1 57.56 1161 THR A C 1
ATOM 9304 O O . THR A 1 1161 ? 17.203 78 9.68 1 57.56 1161 THR A O 1
ATOM 9307 N N . LEU A 1 1162 ? 17.766 76.312 8.477 1 57.47 1162 LEU A N 1
ATOM 9308 C CA . LEU A 1 1162 ? 19.141 76.812 8.352 1 57.47 1162 LEU A CA 1
ATOM 9309 C C . LEU A 1 1162 ? 19.203 78 7.477 1 57.47 1162 LEU A C 1
ATOM 9311 O O . LEU A 1 1162 ? 19.953 78.938 7.77 1 57.47 1162 LEU A O 1
ATOM 9315 N N . MET A 1 1163 ? 18.391 78.125 6.609 1 59.12 1163 MET A N 1
ATOM 9316 C CA . MET A 1 1163 ? 18.344 79.312 5.773 1 59.12 1163 MET A CA 1
ATOM 9317 C C . MET A 1 1163 ? 17.766 80.5 6.543 1 59.12 1163 MET A C 1
ATOM 9319 O O . MET A 1 1163 ? 18.25 81.625 6.426 1 59.12 1163 MET A O 1
ATOM 9323 N N . HIS A 1 1164 ? 16.891 80.25 7.391 1 56.03 1164 HIS A N 1
ATOM 9324 C CA . HIS A 1 1164 ? 16.328 81.312 8.203 1 56.03 1164 HIS A CA 1
ATOM 9325 C C . HIS A 1 1164 ? 17.328 81.75 9.258 1 56.03 1164 HIS A C 1
ATOM 9327 O O . HIS A 1 1164 ? 17.422 83 9.539 1 56.03 1164 HIS A O 1
ATOM 9333 N N . LYS A 1 1165 ? 18.156 80.938 9.719 1 53.53 1165 LYS A N 1
ATOM 9334 C CA . LYS A 1 1165 ? 19.219 81.312 10.648 1 53.53 1165 LYS A CA 1
ATOM 9335 C C . LYS A 1 1165 ? 20.297 82.125 9.945 1 53.53 1165 LYS A C 1
ATOM 9337 O O . LYS A 1 1165 ? 20.828 83.062 10.5 1 53.53 1165 LYS A O 1
ATOM 9342 N N . GLN A 1 1166 ? 20.516 81.75 8.82 1 55.66 1166 GLN A N 1
ATOM 9343 C CA . GLN A 1 1166 ? 21.5 82.5 8.07 1 55.66 1166 GLN A CA 1
ATOM 9344 C C . GLN A 1 1166 ? 20.969 83.938 7.746 1 55.66 1166 GLN A C 1
ATOM 9346 O O . GLN A 1 1166 ? 21.719 84.875 7.82 1 55.66 1166 GLN A O 1
ATOM 9351 N N . ASP A 1 1167 ? 19.734 84 7.621 1 56.81 1167 ASP A N 1
ATOM 9352 C CA . ASP A 1 1167 ? 19.141 85.312 7.367 1 56.81 1167 ASP A CA 1
ATOM 9353 C C . ASP A 1 1167 ? 19.094 86.188 8.648 1 56.81 1167 ASP A C 1
ATOM 9355 O O . ASP A 1 1167 ? 19.359 87.375 8.617 1 56.81 1167 ASP A O 1
ATOM 9359 N N . LEU A 1 1168 ? 18.891 85.562 9.766 1 52.78 1168 LEU A N 1
ATOM 9360 C CA . LEU A 1 1168 ? 18.906 86.312 11.031 1 52.78 1168 LEU A CA 1
ATOM 9361 C C . LEU A 1 1168 ? 20.312 86.75 11.398 1 52.78 1168 LEU A C 1
ATOM 9363 O O . LEU A 1 1168 ? 20.531 87.812 11.883 1 52.78 1168 LEU A O 1
ATOM 9367 N N . VAL A 1 1169 ? 21.281 85.875 11.102 1 55.06 1169 VAL A N 1
ATOM 9368 C CA . VAL A 1 1169 ? 22.672 86.25 11.352 1 55.06 1169 VAL A CA 1
ATOM 9369 C C . VAL A 1 1169 ? 23.078 87.375 10.398 1 55.06 1169 VAL A C 1
ATOM 9371 O O . VAL A 1 1169 ? 23.75 88.312 10.797 1 55.06 1169 VAL A O 1
ATOM 9374 N N . SER A 1 1170 ? 22.531 87.312 9.273 1 56.75 1170 SER A N 1
ATOM 9375 C CA . SER A 1 1170 ? 22.844 88.375 8.336 1 56.75 1170 SER A CA 1
ATOM 9376 C C . SER A 1 1170 ? 22.141 89.688 8.719 1 56.75 1170 SER A C 1
ATOM 9378 O O . SER A 1 1170 ? 22.719 90.75 8.586 1 56.75 1170 SER A O 1
ATOM 9380 N N . LEU A 1 1171 ? 20.969 89.562 9.336 1 53.53 1171 LEU A N 1
ATOM 9381 C CA . LEU A 1 1171 ? 20.266 90.75 9.781 1 53.53 1171 LEU A CA 1
ATOM 9382 C C . LEU A 1 1171 ? 20.906 91.312 11.047 1 53.53 1171 LEU A C 1
ATOM 9384 O O . LEU A 1 1171 ? 21.016 92.5 11.195 1 53.53 1171 LEU A O 1
ATOM 9388 N N . THR A 1 1172 ? 21.422 90.438 11.875 1 52.19 1172 THR A N 1
ATOM 9389 C CA . THR A 1 1172 ? 22.125 90.938 13.062 1 52.19 1172 THR A CA 1
ATOM 9390 C C . THR A 1 1172 ? 23.484 91.5 12.68 1 52.19 1172 THR A C 1
ATOM 9392 O O . THR A 1 1172 ? 23.906 92.5 13.266 1 52.19 1172 THR A O 1
ATOM 9395 N N . CYS A 1 1173 ? 24.094 91 11.664 1 51.94 1173 CYS A N 1
ATOM 9396 C CA . CYS A 1 1173 ? 25.344 91.625 11.195 1 51.94 1173 CYS A CA 1
ATOM 9397 C C . CYS A 1 1173 ? 25.078 92.938 10.477 1 51.94 1173 CYS A C 1
ATOM 9399 O O . CYS A 1 1173 ? 25.844 93.875 10.617 1 51.94 1173 CYS A O 1
ATOM 9401 N N . THR A 1 1174 ? 23.984 92.938 9.773 1 54.53 1174 THR A N 1
ATOM 9402 C CA . THR A 1 1174 ? 23.703 94.25 9.117 1 54.53 1174 THR A CA 1
ATOM 9403 C C . THR A 1 1174 ? 23.234 95.25 10.133 1 54.53 1174 THR A C 1
ATOM 9405 O O . THR A 1 1174 ? 23.547 96.438 10 1 54.53 1174 THR A O 1
ATOM 9408 N N . SER A 1 1175 ? 22.609 94.875 11.195 1 51.12 1175 SER A N 1
ATOM 9409 C CA . SER A 1 1175 ? 22.234 95.875 12.219 1 51.12 1175 SER A CA 1
ATOM 9410 C C . SER A 1 1175 ? 23.438 96.25 13.039 1 51.12 1175 SER A C 1
ATOM 9412 O O . SER A 1 1175 ? 23.562 97.438 13.43 1 51.12 1175 SER A O 1
ATOM 9414 N N . HIS A 1 1176 ? 24.438 95.5 13.258 1 49.94 1176 HIS A N 1
ATOM 9415 C CA . HIS A 1 1176 ? 25.672 95.938 13.922 1 49.94 1176 HIS A CA 1
ATOM 9416 C C . HIS A 1 1176 ? 26.5 96.812 13.008 1 49.94 1176 HIS A C 1
ATOM 9418 O O . HIS A 1 1176 ? 27.094 97.812 13.469 1 49.94 1176 HIS A O 1
ATOM 9424 N N . HIS A 1 1177 ? 26.531 96.625 11.758 1 49.59 1177 HIS A N 1
ATOM 9425 C CA . HIS A 1 1177 ? 27.266 97.562 10.875 1 49.59 1177 HIS A CA 1
ATOM 9426 C C . HIS A 1 1177 ? 26.578 98.875 10.781 1 49.59 1177 HIS A C 1
ATOM 9428 O O . HIS A 1 1177 ? 27.234 99.938 10.727 1 49.59 1177 HIS A O 1
ATOM 9434 N N . GLN A 1 1178 ? 25.312 98.938 10.844 1 48.22 1178 GLN A N 1
ATOM 9435 C CA . GLN A 1 1178 ? 24.656 100.25 10.797 1 48.22 1178 GLN A CA 1
ATOM 9436 C C . GLN A 1 1178 ? 24.859 101 12.102 1 48.22 1178 GLN A C 1
ATOM 9438 O O . GLN A 1 1178 ? 24.984 102.25 12.102 1 48.22 1178 GLN A O 1
ATOM 9443 N N . LEU A 1 1179 ? 25.094 100.375 13.195 1 45.25 1179 LEU A N 1
ATOM 9444 C CA . LEU A 1 1179 ? 25.391 101.062 14.43 1 45.25 1179 LEU A CA 1
ATOM 9445 C C . LEU A 1 1179 ? 26.812 101.625 14.422 1 45.25 1179 LEU A C 1
ATOM 9447 O O . LEU A 1 1179 ? 27.078 102.75 14.891 1 45.25 1179 LEU A O 1
ATOM 9451 N N . TYR A 1 1180 ? 27.828 101 13.797 1 45.06 1180 TYR A N 1
ATOM 9452 C CA . TYR A 1 1180 ? 29.172 101.562 13.719 1 45.06 1180 TYR A CA 1
ATOM 9453 C C . TYR A 1 1180 ? 29.188 102.75 12.797 1 45.06 1180 TYR A C 1
ATOM 9455 O O . TYR A 1 1180 ? 29.906 103.75 13.055 1 45.06 1180 TYR A O 1
ATOM 9463 N N . CYS A 1 1181 ? 28.469 102.75 11.695 1 45 1181 CYS A N 1
ATOM 9464 C CA . CYS A 1 1181 ? 28.547 103.938 10.852 1 45 1181 CYS A CA 1
ATOM 9465 C C . CYS A 1 1181 ? 27.828 105.125 11.5 1 45 1181 CYS A C 1
ATOM 9467 O O . CYS A 1 1181 ? 28.031 106.25 11.102 1 45 1181 CYS A O 1
ATOM 9469 N N . SER A 1 1182 ? 26.797 104.812 12.312 1 41.22 1182 SER A N 1
ATOM 9470 C CA . SER A 1 1182 ? 26.172 106 12.891 1 41.22 1182 SER A CA 1
ATOM 9471 C C . SER A 1 1182 ? 26.969 106.562 14.086 1 41.22 1182 SER A C 1
ATOM 9473 O O . SER A 1 1182 ? 26.641 107.562 14.648 1 41.22 1182 SER A O 1
ATOM 9475 N N . LEU A 1 1183 ? 28.031 105.812 14.648 1 33.66 1183 LEU A N 1
ATOM 9476 C CA . LEU A 1 1183 ? 28.922 106.562 15.539 1 33.66 1183 LEU A CA 1
ATOM 9477 C C . LEU A 1 1183 ? 30.047 107.25 14.758 1 33.66 1183 LEU A C 1
ATOM 9479 O O . LEU A 1 1183 ? 30.641 106.625 13.875 1 33.66 1183 LEU A O 1
ATOM 9483 N N . MET B 1 1 ? 8.586 4.414 45.438 1 62.03 1 MET B N 1
ATOM 9484 C CA . MET B 1 1 ? 7.215 4.887 45.562 1 62.03 1 MET B CA 1
ATOM 9485 C C . MET B 1 1 ? 7.18 6.383 45.875 1 62.03 1 MET B C 1
ATOM 9487 O O . MET B 1 1 ? 7.965 6.875 46.688 1 62.03 1 MET B O 1
ATOM 9491 N N . ALA B 1 2 ? 6.453 7.117 45 1 74.44 2 ALA B N 1
ATOM 9492 C CA . ALA B 1 2 ? 6.305 8.555 45.219 1 74.44 2 ALA B CA 1
ATOM 9493 C C . ALA B 1 2 ? 5.418 8.836 46.438 1 74.44 2 ALA B C 1
ATOM 9495 O O . ALA B 1 2 ? 4.547 8.031 46.781 1 74.44 2 ALA B O 1
ATOM 9496 N N . HIS B 1 3 ? 5.797 9.742 47.344 1 79.88 3 HIS B N 1
ATOM 9497 C CA . HIS B 1 3 ? 5.086 10.062 48.562 1 79.88 3 HIS B CA 1
ATOM 9498 C C . HIS B 1 3 ? 4.395 11.422 48.469 1 79.88 3 HIS B C 1
ATOM 9500 O O . HIS B 1 3 ? 4.703 12.211 47.562 1 79.88 3 HIS B O 1
ATOM 9506 N N . LYS B 1 4 ? 3.307 11.602 49.25 1 79.69 4 LYS B N 1
ATOM 9507 C CA . LYS B 1 4 ? 2.629 12.883 49.406 1 79.69 4 LYS B CA 1
ATOM 9508 C C . LYS B 1 4 ? 2.719 13.352 50.875 1 79.69 4 LYS B C 1
ATOM 9510 O O . LYS B 1 4 ? 2.746 12.539 51.781 1 79.69 4 LYS B O 1
ATOM 9515 N N . PRO B 1 5 ? 2.846 14.664 51.094 1 80.12 5 PRO B N 1
ATOM 9516 C CA . PRO B 1 5 ? 2.836 15.164 52.469 1 80.12 5 PRO B CA 1
ATOM 9517 C C . PRO B 1 5 ? 1.425 15.281 53.031 1 80.12 5 PRO B C 1
ATOM 9519 O O . PRO B 1 5 ? 0.485 15.609 52.312 1 80.12 5 PRO B O 1
ATOM 9522 N N . GLN B 1 6 ? 1.232 14.836 54.156 1 78.62 6 GLN B N 1
ATOM 9523 C CA . GLN B 1 6 ? -0.023 15.016 54.875 1 78.62 6 GLN B CA 1
ATOM 9524 C C . GLN B 1 6 ? 0.183 15.844 56.156 1 78.62 6 GLN B C 1
ATOM 9526 O O . GLN B 1 6 ? 1.083 15.562 56.938 1 78.62 6 GLN B O 1
ATOM 9531 N N . ASN B 1 7 ? -0.543 16.969 56.188 1 75.56 7 ASN B N 1
ATOM 9532 C CA . ASN B 1 7 ? -0.419 17.891 57.312 1 75.56 7 ASN B CA 1
ATOM 9533 C C . ASN B 1 7 ? -0.941 17.25 58.625 1 75.56 7 ASN B C 1
ATOM 9535 O O . ASN B 1 7 ? -2.102 16.859 58.688 1 75.56 7 ASN B O 1
ATOM 9539 N N . ASN B 1 8 ? -0.076 17.172 59.656 1 72.25 8 ASN B N 1
ATOM 9540 C CA . ASN B 1 8 ? -0.446 16.547 60.938 1 72.25 8 ASN B CA 1
ATOM 9541 C C . ASN B 1 8 ? -0.694 17.594 62 1 72.25 8 ASN B C 1
ATOM 9543 O O . ASN B 1 8 ? -1.065 17.234 63.125 1 72.25 8 ASN B O 1
ATOM 9547 N N . SER B 1 9 ? -0.409 18.906 61.719 1 75.69 9 SER B N 1
ATOM 9548 C CA . SER B 1 9 ? -0.564 19.906 62.75 1 75.69 9 SER B CA 1
ATOM 9549 C C . SER B 1 9 ? -1.349 21.109 62.25 1 75.69 9 SER B C 1
ATOM 9551 O O . SER B 1 9 ? -1.088 21.625 61.156 1 75.69 9 SER B O 1
ATOM 9553 N N . PHE B 1 10 ? -2.414 21.469 62.938 1 77.38 10 PHE B N 1
ATOM 9554 C CA . PHE B 1 10 ? -3.207 22.641 62.594 1 77.38 10 PHE B CA 1
ATOM 9555 C C . PHE B 1 10 ? -2.66 23.891 63.25 1 77.38 10 PHE B C 1
ATOM 9557 O O . PHE B 1 10 ? -2.635 24 64.5 1 77.38 10 PHE B O 1
ATOM 9564 N N . VAL B 1 11 ? -1.981 24.719 62.469 1 76.69 11 VAL B N 1
ATOM 9565 C CA . VAL B 1 11 ? -1.5 26 62.969 1 76.69 11 VAL B CA 1
ATOM 9566 C C . VAL B 1 11 ? -2.395 27.125 62.469 1 76.69 11 VAL B C 1
ATOM 9568 O O . VAL B 1 11 ? -2.355 27.469 61.281 1 76.69 11 VAL B O 1
ATOM 9571 N N . GLY B 1 12 ? -3.311 27.688 63.188 1 71.75 12 GLY B N 1
ATOM 9572 C CA . GLY B 1 12 ? -4.316 28.656 62.781 1 71.75 12 GLY B CA 1
ATOM 9573 C C . GLY B 1 12 ? -3.727 29.953 62.281 1 71.75 12 GLY B C 1
ATOM 9574 O O . GLY B 1 12 ? -2.701 30.422 62.781 1 71.75 12 GLY B O 1
ATOM 9575 N N . LEU B 1 13 ? -4.137 30.547 61.031 1 66.69 13 LEU B N 1
ATOM 9576 C CA . LEU B 1 13 ? -3.76 31.859 60.5 1 66.69 13 LEU B CA 1
ATOM 9577 C C . LEU B 1 13 ? -4.465 32.969 61.25 1 66.69 13 LEU B C 1
ATOM 9579 O O . LEU B 1 13 ? -5.664 32.906 61.531 1 66.69 13 LEU B O 1
ATOM 9583 N N . CYS B 1 14 ? -3.744 33.906 61.875 1 59.47 14 CYS B N 1
ATOM 9584 C CA . CYS B 1 14 ? -4.281 34.969 62.656 1 59.47 14 CYS B CA 1
ATOM 9585 C C . CYS B 1 14 ? -5.309 35.781 61.875 1 59.47 14 CYS B C 1
ATOM 9587 O O . CYS B 1 14 ? -6.293 36.25 62.469 1 59.47 14 CYS B O 1
ATOM 9589 N N . VAL B 1 15 ? -5.043 35.875 60.562 1 61.06 15 VAL B N 1
ATOM 9590 C CA . VAL B 1 15 ? -5.898 36.812 59.844 1 61.06 15 VAL B CA 1
ATOM 9591 C C . VAL B 1 15 ? -7.301 36.219 59.688 1 61.06 15 VAL B C 1
ATOM 9593 O O . VAL B 1 15 ? -8.289 36.969 59.719 1 61.06 15 VAL B O 1
ATOM 9596 N N . SER B 1 16 ? -7.457 35 59.531 1 63.5 16 SER B N 1
ATOM 9597 C CA . SER B 1 16 ? -8.781 34.406 59.344 1 63.5 16 SER B CA 1
ATOM 9598 C C . SER B 1 16 ? -9.383 33.906 60.625 1 63.5 16 SER B C 1
ATOM 9600 O O . SER B 1 16 ? -10.344 33.156 60.625 1 63.5 16 SER B O 1
ATOM 9602 N N . ASN B 1 17 ? -9.164 34.469 61.75 1 62.16 17 ASN B N 1
ATOM 9603 C CA . ASN B 1 17 ? -9.664 34.156 63.062 1 62.16 17 ASN B CA 1
ATOM 9604 C C . ASN B 1 17 ? -9.602 32.656 63.344 1 62.16 17 ASN B C 1
ATOM 9606 O O . ASN B 1 17 ? -10.539 32.094 63.906 1 62.16 17 ASN B O 1
ATOM 9610 N N . GLY B 1 18 ? -8.531 32 62.719 1 62.19 18 GLY B N 1
ATOM 9611 C CA . GLY B 1 18 ? -8.266 30.609 63.062 1 62.19 18 GLY B CA 1
ATOM 9612 C C . GLY B 1 18 ? -9 29.641 62.156 1 62.19 18 GLY B C 1
ATOM 9613 O O . GLY B 1 18 ? -9.016 28.438 62.406 1 62.19 18 GLY B O 1
ATOM 9614 N N . ALA B 1 19 ? -9.727 30.016 61.188 1 69.56 19 ALA B N 1
ATOM 9615 C CA . ALA B 1 19 ? -10.5 29.109 60.344 1 69.56 19 ALA B CA 1
ATOM 9616 C C . ALA B 1 19 ? -9.609 28.453 59.281 1 69.56 19 ALA B C 1
ATOM 9618 O O . ALA B 1 19 ? -9.875 27.328 58.844 1 69.56 19 ALA B O 1
ATOM 9619 N N . LEU B 1 20 ? -8.594 29.062 58.938 1 76.19 20 LEU B N 1
ATOM 9620 C CA . LEU B 1 20 ? -7.672 28.516 57.938 1 76.19 20 LEU B CA 1
ATOM 9621 C C . LEU B 1 20 ? -6.309 28.219 58.562 1 76.19 20 LEU B C 1
ATOM 9623 O O . LEU B 1 20 ? -5.852 28.969 59.438 1 76.19 20 LEU B O 1
ATOM 9627 N N . CYS B 1 21 ? -5.84 27.062 58.25 1 76.38 21 CYS B N 1
ATOM 9628 C CA . CYS B 1 21 ? -4.48 26.734 58.688 1 76.38 21 CYS B CA 1
ATOM 9629 C C . CYS B 1 21 ? -3.461 27.531 57.875 1 76.38 21 CYS B C 1
ATOM 9631 O O . CYS B 1 21 ? -3.775 28.031 56.781 1 76.38 21 CYS B O 1
ATOM 9633 N N . GLN B 1 22 ? -2.387 27.766 58.406 1 74.38 22 GLN B N 1
ATOM 9634 C CA . GLN B 1 22 ? -1.333 28.484 57.688 1 74.38 22 GLN B CA 1
ATOM 9635 C C . GLN B 1 22 ? -0.924 27.734 56.438 1 74.38 22 GLN B C 1
ATOM 9637 O O . GLN B 1 22 ? -0.287 28.297 55.531 1 74.38 22 GLN B O 1
ATOM 9642 N N . CYS B 1 23 ? -1.354 26.5 56.344 1 72.12 23 CYS B N 1
ATOM 9643 C CA . CYS B 1 23 ? -1.106 25.75 55.125 1 72.12 23 CYS B CA 1
ATOM 9644 C C . CYS B 1 23 ? -2.129 26.109 54.062 1 72.12 23 CYS B C 1
ATOM 9646 O O . CYS B 1 23 ? -1.922 25.812 52.875 1 72.12 23 CYS B O 1
ATOM 9648 N N . GLY B 1 24 ? -3.102 26.766 54.344 1 72.62 24 GLY B N 1
ATOM 9649 C CA . GLY B 1 24 ? -4.137 27.188 53.406 1 72.62 24 GLY B CA 1
ATOM 9650 C C . GLY B 1 24 ? -5.379 26.312 53.469 1 72.62 24 GLY B C 1
ATOM 9651 O O . GLY B 1 24 ? -6.383 26.609 52.812 1 72.62 24 GLY B O 1
ATOM 9652 N N . GLY B 1 25 ? -5.363 25.25 54.25 1 75.06 25 GLY B N 1
ATOM 9653 C CA . GLY B 1 25 ? -6.488 24.328 54.344 1 75.06 25 GLY B CA 1
ATOM 9654 C C . GLY B 1 25 ? -7.496 24.703 55.406 1 75.06 25 GLY B C 1
ATOM 9655 O O . GLY B 1 25 ? -7.164 25.406 56.344 1 75.06 25 GLY B O 1
ATOM 9656 N N . VAL B 1 26 ? -8.625 24.25 55.125 1 78.31 26 VAL B N 1
ATOM 9657 C CA . VAL B 1 26 ? -9.695 24.484 56.094 1 78.31 26 VAL B CA 1
ATOM 9658 C C . VAL B 1 26 ? -9.555 23.516 57.25 1 78.31 26 VAL B C 1
ATOM 9660 O O . VAL B 1 26 ? -8.992 22.422 57.094 1 78.31 26 VAL B O 1
ATOM 9663 N N . ARG B 1 27 ? -9.914 23.906 58.281 1 75.44 27 ARG B N 1
ATOM 9664 C CA . ARG B 1 27 ? -9.781 23.141 59.531 1 75.44 27 ARG B CA 1
ATOM 9665 C C . ARG B 1 27 ? -10.477 21.781 59.406 1 75.44 27 ARG B C 1
ATOM 9667 O O . ARG B 1 27 ? -9.977 20.781 59.906 1 75.44 27 ARG B O 1
ATOM 9674 N N . GLU B 1 28 ? -11.484 21.688 58.562 1 71.38 28 GLU B N 1
ATOM 9675 C CA . GLU B 1 28 ? -12.273 20.469 58.5 1 71.38 28 GLU B CA 1
ATOM 9676 C C . GLU B 1 28 ? -11.523 19.391 57.719 1 71.38 28 GLU B C 1
ATOM 9678 O O . GLU B 1 28 ? -11.789 18.188 57.906 1 71.38 28 GLU B O 1
ATOM 9683 N N . LEU B 1 29 ? -10.555 19.75 56.938 1 72.12 29 LEU B N 1
ATOM 9684 C CA . LEU B 1 29 ? -9.875 18.781 56.094 1 72.12 29 LEU B CA 1
ATOM 9685 C C . LEU B 1 29 ? -8.695 18.156 56.812 1 72.12 29 LEU B C 1
ATOM 9687 O O . LEU B 1 29 ? -8.102 17.172 56.344 1 72.12 29 LEU B O 1
ATOM 9691 N N . HIS B 1 30 ? -8.383 18.688 58 1 74.12 30 HIS B N 1
ATOM 9692 C CA . HIS B 1 30 ? -7.289 18.125 58.781 1 74.12 30 HIS B CA 1
ATOM 9693 C C . HIS B 1 30 ? -7.777 17.016 59.688 1 74.12 30 HIS B C 1
ATOM 9695 O O . HIS B 1 30 ? -8.93 17.016 60.125 1 74.12 30 HIS B O 1
ATOM 9701 N N . ASP B 1 31 ? -7.031 15.969 59.75 1 68.31 31 ASP B N 1
ATOM 9702 C CA . ASP B 1 31 ? -7.379 14.82 60.594 1 68.31 31 ASP B CA 1
ATOM 9703 C C . ASP B 1 31 ? -7.559 15.234 62.062 1 68.31 31 ASP B C 1
ATOM 9705 O O . ASP B 1 31 ? -7.012 16.25 62.5 1 68.31 31 ASP B O 1
ATOM 9709 N N . SER B 1 32 ? -8.352 14.617 62.75 1 65.19 32 SER B N 1
ATOM 9710 C CA . SER B 1 32 ? -8.711 14.867 64.125 1 65.19 32 SER B CA 1
ATOM 9711 C C . SER B 1 32 ? -7.473 14.914 65.062 1 65.19 32 SER B C 1
ATOM 9713 O O . SER B 1 32 ? -7.434 15.656 66 1 65.19 32 SER B O 1
ATOM 9715 N N . VAL B 1 33 ? -6.434 14.164 64.688 1 61.19 33 VAL B N 1
ATOM 9716 C CA . VAL B 1 33 ? -5.234 14.125 65.5 1 61.19 33 VAL B CA 1
ATOM 9717 C C . VAL B 1 33 ? -4.488 15.453 65.375 1 61.19 33 VAL B C 1
ATOM 9719 O O . VAL B 1 33 ? -3.877 15.906 66.375 1 61.19 33 VAL B O 1
ATOM 9722 N N . ALA B 1 34 ? -4.578 16.188 64.25 1 63.44 34 ALA B N 1
ATOM 9723 C CA . ALA B 1 34 ? -3.865 17.438 64 1 63.44 34 ALA B CA 1
ATOM 9724 C C . ALA B 1 34 ? -4.535 18.594 64.75 1 63.44 34 ALA B C 1
ATOM 9726 O O . ALA B 1 34 ? -3.871 19.547 65.125 1 63.44 34 ALA B O 1
ATOM 9727 N N . THR B 1 35 ? -5.941 18.453 64.875 1 62.12 35 THR B N 1
ATOM 9728 C CA . THR B 1 35 ? -6.676 19.516 65.562 1 62.12 35 THR B CA 1
ATOM 9729 C C . THR B 1 35 ? -6.609 19.344 67.125 1 62.12 35 THR B C 1
ATOM 9731 O O . THR B 1 35 ? -7 20.234 67.875 1 62.12 35 THR B O 1
ATOM 9734 N N . GLY B 1 36 ? -6.371 18.109 67.75 1 52.38 36 GLY B N 1
ATOM 9735 C CA . GLY B 1 36 ? -6.375 17.953 69.188 1 52.38 36 GLY B CA 1
ATOM 9736 C C . GLY B 1 36 ? -5.348 18.828 69.875 1 52.38 36 GLY B C 1
ATOM 9737 O O . GLY B 1 36 ? -4.367 19.25 69.25 1 52.38 36 GLY B O 1
ATOM 9738 N N . ASP B 1 37 ? -5.793 19.578 71 1 46.44 37 ASP B N 1
ATOM 9739 C CA . ASP B 1 37 ? -5.191 20.562 71.875 1 46.44 37 ASP B CA 1
ATOM 9740 C C . ASP B 1 37 ? -3.846 20.062 72.438 1 46.44 37 ASP B C 1
ATOM 9742 O O . ASP B 1 37 ? -3.773 19.469 73.5 1 46.44 37 ASP B O 1
ATOM 9746 N N . PHE B 1 38 ? -3.098 19.281 71.812 1 41.22 38 PHE B N 1
ATOM 9747 C CA . PHE B 1 38 ? -1.938 19.031 72.688 1 41.22 38 PHE B CA 1
ATOM 9748 C C . PHE B 1 38 ? -1.256 20.328 73.062 1 41.22 38 PHE B C 1
ATOM 9750 O O . PHE B 1 38 ? -1.209 21.281 72.25 1 41.22 38 PHE B O 1
ATOM 9757 N N . PHE B 1 39 ? -1.141 20.703 74.375 1 40.12 39 PHE B N 1
ATOM 9758 C CA . PHE B 1 39 ? -0.525 21.797 75.125 1 40.12 39 PHE B CA 1
ATOM 9759 C C . PHE B 1 39 ? 0.689 22.344 74.375 1 40.12 39 PHE B C 1
ATOM 9761 O O . PHE B 1 39 ? 1.019 23.516 74.438 1 40.12 39 PHE B O 1
ATOM 9768 N N . GLY B 1 40 ? 1.65 21.469 74 1 39.72 40 GLY B N 1
ATOM 9769 C CA . GLY B 1 40 ? 2.939 21.922 73.5 1 39.72 40 GLY B CA 1
ATOM 9770 C C . GLY B 1 40 ? 2.846 22.656 72.188 1 39.72 40 GLY B C 1
ATOM 9771 O O . GLY B 1 40 ? 3.863 23.062 71.562 1 39.72 40 GLY B O 1
ATOM 9772 N N . ALA B 1 41 ? 1.874 22.594 71.375 1 42.47 41 ALA B N 1
ATOM 9773 C CA . ALA B 1 41 ? 1.651 23.141 70.062 1 42.47 41 ALA B CA 1
ATOM 9774 C C . ALA B 1 41 ? 1.43 24.641 70.062 1 42.47 41 ALA B C 1
ATOM 9776 O O . ALA B 1 41 ? 1.157 25.281 69.062 1 42.47 41 ALA B O 1
ATOM 9777 N N . ALA B 1 42 ? 1.067 25.25 71.188 1 42.25 42 ALA B N 1
ATOM 9778 C CA . ALA B 1 42 ? 0.95 26.688 71.375 1 42.25 42 ALA B CA 1
ATOM 9779 C C . ALA B 1 42 ? 2.168 27.422 70.812 1 42.25 42 ALA B C 1
ATOM 9781 O O . ALA B 1 42 ? 2.076 28.578 70.438 1 42.25 42 ALA B O 1
ATOM 9782 N N . ILE B 1 43 ? 3.379 26.906 71.062 1 43.56 43 ILE B N 1
ATOM 9783 C CA . ILE B 1 43 ? 4.582 27.688 70.875 1 43.56 43 ILE B CA 1
ATOM 9784 C C . ILE B 1 43 ? 4.895 27.703 69.375 1 43.56 43 ILE B C 1
ATOM 9786 O O . ILE B 1 43 ? 5.82 28.391 68.938 1 43.56 43 ILE B O 1
ATOM 9790 N N . VAL B 1 44 ? 4.367 26.797 68.5 1 49.38 44 VAL B N 1
ATOM 9791 C CA . VAL B 1 44 ? 4.879 26.844 67.188 1 49.38 44 VAL B CA 1
ATOM 9792 C C . VAL B 1 44 ? 4.137 27.906 66.375 1 49.38 44 VAL B C 1
ATOM 9794 O O . VAL B 1 44 ? 2.924 27.812 66.125 1 49.38 44 VAL B O 1
ATOM 9797 N N . THR B 1 45 ? 4.516 29.094 66.188 1 57.44 45 THR B N 1
ATOM 9798 C CA . THR B 1 45 ? 3.992 30.312 65.562 1 57.44 45 THR B CA 1
ATOM 9799 C C . THR B 1 45 ? 4.066 30.203 64.062 1 57.44 45 THR B C 1
ATOM 9801 O O . THR B 1 45 ? 3.277 30.828 63.344 1 57.44 45 THR B O 1
ATOM 9804 N N . GLN B 1 46 ? 4.934 29.484 63.5 1 69.25 46 GLN B N 1
ATOM 9805 C CA . GLN B 1 46 ? 5.066 29.516 62.062 1 69.25 46 GLN B CA 1
ATOM 9806 C C . GLN B 1 46 ? 5.012 28.125 61.469 1 69.25 46 GLN B C 1
ATOM 9808 O O . GLN B 1 46 ? 5.656 27.203 61.969 1 69.25 46 GLN B O 1
ATOM 9813 N N . TRP B 1 47 ? 4.098 27.828 60.562 1 74.75 47 TRP B N 1
ATOM 9814 C CA . TRP B 1 47 ? 3.939 26.547 59.875 1 74.75 47 TRP B CA 1
ATOM 9815 C C . TRP B 1 47 ? 5.102 26.297 58.906 1 74.75 47 TRP B C 1
ATOM 9817 O O . TRP B 1 47 ? 5.484 27.188 58.156 1 74.75 47 TRP B O 1
ATOM 9827 N N . ASP B 1 48 ? 5.781 25.219 59.25 1 72.75 48 ASP B N 1
ATOM 9828 C CA . ASP B 1 48 ? 6.82 24.75 58.344 1 72.75 48 ASP B CA 1
ATOM 9829 C C . ASP B 1 48 ? 6.48 23.375 57.781 1 72.75 48 ASP B C 1
ATOM 9831 O O . ASP B 1 48 ? 6.199 22.438 58.531 1 72.75 48 ASP B O 1
ATOM 9835 N N . SER B 1 49 ? 6.402 23.172 56.375 1 75.88 49 SER B N 1
ATOM 9836 C CA . SER B 1 49 ? 5.969 21.969 55.688 1 75.88 49 SER B CA 1
ATOM 9837 C C . SER B 1 49 ? 6.777 20.75 56.156 1 75.88 49 SER B C 1
ATOM 9839 O O . SER B 1 49 ? 6.227 19.672 56.344 1 75.88 49 SER B O 1
ATOM 9841 N N . ARG B 1 50 ? 8.062 20.906 56.531 1 75.12 50 ARG B N 1
ATOM 9842 C CA . ARG B 1 50 ? 8.914 19.781 56.875 1 75.12 50 ARG B CA 1
ATOM 9843 C C . ARG B 1 50 ? 8.633 19.281 58.312 1 75.12 50 ARG B C 1
ATOM 9845 O O . ARG B 1 50 ? 8.664 18.078 58.562 1 75.12 50 ARG B O 1
ATOM 9852 N N . GLN B 1 51 ? 8.273 20.25 59.125 1 73.88 51 GLN B N 1
ATOM 9853 C CA . GLN B 1 51 ? 8.125 19.891 60.531 1 73.88 51 GLN B CA 1
ATOM 9854 C C . GLN B 1 51 ? 6.691 19.469 60.844 1 73.88 51 GLN B C 1
ATOM 9856 O O . GLN B 1 51 ? 6.465 18.641 61.75 1 73.88 51 GLN B O 1
ATOM 9861 N N . HIS B 1 52 ? 5.844 19.922 60.031 1 75.5 52 HIS B N 1
ATOM 9862 C CA . HIS B 1 52 ? 4.449 19.703 60.406 1 75.5 52 HIS B CA 1
ATOM 9863 C C . HIS B 1 52 ? 3.76 18.734 59.438 1 75.5 52 HIS B C 1
ATOM 9865 O O . HIS B 1 52 ? 2.533 18.609 59.469 1 75.5 52 HIS B O 1
ATOM 9871 N N . SER B 1 53 ? 4.48 18.078 58.469 1 77.94 53 SER B N 1
ATOM 9872 C CA . SER B 1 53 ? 3.848 17.156 57.531 1 77.94 53 SER B CA 1
ATOM 9873 C C . SER B 1 53 ? 4.543 15.797 57.531 1 77.94 53 SER B C 1
ATOM 9875 O O . SER B 1 53 ? 5.73 15.703 57.844 1 77.94 53 SER B O 1
ATOM 9877 N N . SER B 1 54 ? 3.805 14.672 57.469 1 79.12 54 SER B N 1
ATOM 9878 C CA . SER B 1 54 ? 4.348 13.32 57.344 1 79.12 54 SER B CA 1
ATOM 9879 C C . SER B 1 54 ? 4.18 12.812 55.906 1 79.12 54 SER B C 1
ATOM 9881 O O . SER B 1 54 ? 3.266 13.234 55.188 1 79.12 54 SER B O 1
ATOM 9883 N N . GLU B 1 55 ? 5.074 12.008 55.5 1 83.75 55 GLU B N 1
ATOM 9884 C CA . GLU B 1 55 ? 5.062 11.484 54.125 1 83.75 55 GLU B CA 1
ATOM 9885 C C . GLU B 1 55 ? 4.211 10.219 54.031 1 83.75 55 GLU B C 1
ATOM 9887 O O . GLU B 1 55 ? 4.359 9.305 54.844 1 83.75 55 GLU B O 1
ATOM 9892 N N . CYS B 1 56 ? 3.178 10.25 53.219 1 82.56 56 CYS B N 1
ATOM 9893 C CA . CYS B 1 56 ? 2.332 9.109 52.875 1 82.56 56 CYS B CA 1
ATOM 9894 C C . CYS B 1 56 ? 2.436 8.766 51.406 1 82.56 56 CYS B C 1
ATOM 9896 O O . CYS B 1 56 ? 2.906 9.57 50.594 1 82.56 56 CYS B O 1
ATOM 9898 N N . PRO B 1 57 ? 2.107 7.5 51.156 1 84.5 57 PRO B N 1
ATOM 9899 C CA . PRO B 1 57 ? 2.127 7.145 49.719 1 84.5 57 PRO B CA 1
ATOM 9900 C C . PRO B 1 57 ? 1.152 7.977 48.906 1 84.5 57 PRO B C 1
ATOM 9902 O O . PRO B 1 57 ? 0.088 8.359 49.375 1 84.5 57 PRO B O 1
ATOM 9905 N N . THR B 1 58 ? 1.522 8.25 47.656 1 88.12 58 THR B N 1
ATOM 9906 C CA . THR B 1 58 ? 0.742 9.141 46.781 1 88.12 58 THR B CA 1
ATOM 9907 C C . THR B 1 58 ? -0.595 8.5 46.438 1 88.12 58 THR B C 1
ATOM 9909 O O . THR B 1 58 ? -0.696 7.273 46.344 1 88.12 58 THR B O 1
ATOM 9912 N N . ASP B 1 59 ? -1.646 9.234 46.375 1 85.38 59 ASP B N 1
ATOM 9913 C CA . ASP B 1 59 ? -2.988 8.766 46.031 1 85.38 59 ASP B CA 1
ATOM 9914 C C . ASP B 1 59 ? -3.453 9.328 44.688 1 85.38 59 ASP B C 1
ATOM 9916 O O . ASP B 1 59 ? -4.641 9.258 44.375 1 85.38 59 ASP B O 1
ATOM 9920 N N . ALA B 1 60 ? -2.576 9.969 44 1 89.62 60 ALA B N 1
ATOM 9921 C CA . ALA B 1 60 ? -2.99 10.523 42.719 1 89.62 60 ALA B CA 1
ATOM 9922 C C . ALA B 1 60 ? -1.945 10.25 41.625 1 89.62 60 ALA B C 1
ATOM 9924 O O . ALA B 1 60 ? -0.901 10.906 41.594 1 89.62 60 ALA B O 1
ATOM 9925 N N . PHE B 1 61 ? -2.186 9.273 40.875 1 89.31 61 PHE B N 1
ATOM 9926 C CA . PHE B 1 61 ? -1.282 8.945 39.75 1 89.31 61 PHE B CA 1
ATOM 9927 C C . PHE B 1 61 ? -2.012 8.172 38.688 1 89.31 61 PHE B C 1
ATOM 9929 O O . PHE B 1 61 ? -3.08 7.605 38.906 1 89.31 61 PHE B O 1
ATOM 9936 N N . GLY B 1 62 ? -1.595 8.305 37.5 1 87.75 62 GLY B N 1
ATOM 9937 C CA . GLY B 1 62 ? -2.189 7.559 36.406 1 87.75 62 GLY B CA 1
ATOM 9938 C C . GLY B 1 62 ? -2.201 8.32 35.094 1 87.75 62 GLY B C 1
ATOM 9939 O O . GLY B 1 62 ? -1.247 9.039 34.781 1 87.75 62 GLY B O 1
ATOM 9940 N N . GLU B 1 63 ? -3.23 8.055 34.312 1 87.56 63 GLU B N 1
ATOM 9941 C CA . GLU B 1 63 ? -3.42 8.727 33.031 1 87.56 63 GLU B CA 1
ATOM 9942 C C . GLU B 1 63 ? -4.555 9.742 33.094 1 87.56 63 GLU B C 1
ATOM 9944 O O . GLU B 1 63 ? -5.57 9.5 33.75 1 87.56 63 GLU B O 1
ATOM 9949 N N . LEU B 1 64 ? -4.23 10.844 32.5 1 87.81 64 LEU B N 1
ATOM 9950 C CA . LEU B 1 64 ? -5.184 11.945 32.594 1 87.81 64 LEU B CA 1
ATOM 9951 C C . LEU B 1 64 ? -5.895 12.141 31.25 1 87.81 64 LEU B C 1
ATOM 9953 O O . LEU B 1 64 ? -5.254 12.172 30.203 1 87.81 64 LEU B O 1
ATOM 9957 N N . GLU B 1 65 ? -7.199 12.039 31.266 1 83.69 65 GLU B N 1
ATOM 9958 C CA . GLU B 1 65 ? -8.023 12.352 30.109 1 83.69 65 GLU B CA 1
ATOM 9959 C C . GLU B 1 65 ? -8.797 13.648 30.312 1 83.69 65 GLU B C 1
ATOM 9961 O O . GLU B 1 65 ? -9.516 13.805 31.297 1 83.69 65 GLU B O 1
ATOM 9966 N N . PHE B 1 66 ? -8.461 14.562 29.406 1 79.75 66 PHE B N 1
ATOM 9967 C CA . PHE B 1 66 ? -9.242 15.789 29.453 1 79.75 66 PHE B CA 1
ATOM 9968 C C . PHE B 1 66 ? -10.602 15.602 28.797 1 79.75 66 PHE B C 1
ATOM 9970 O O . PHE B 1 66 ? -10.695 15.492 27.578 1 79.75 66 PHE B O 1
ATOM 9977 N N . ALA B 1 67 ? -11.57 15.453 29.578 1 76.25 67 ALA B N 1
ATOM 9978 C CA . ALA B 1 67 ? -12.914 15.141 29.094 1 76.25 67 ALA B CA 1
ATOM 9979 C C . ALA B 1 67 ? -13.406 16.188 28.109 1 76.25 67 ALA B C 1
ATOM 9981 O O . ALA B 1 67 ? -13.484 17.375 28.438 1 76.25 67 ALA B O 1
ATOM 9982 N N . GLY B 1 68 ? -13.617 15.953 26.969 1 67.5 68 GLY B N 1
ATOM 9983 C CA . GLY B 1 68 ? -14.211 16.859 26 1 67.5 68 GLY B CA 1
ATOM 9984 C C . GLY B 1 68 ? -13.195 17.484 25.062 1 67.5 68 GLY B C 1
ATOM 9985 O O . GLY B 1 68 ? -13.555 18 24 1 67.5 68 GLY B O 1
ATOM 9986 N N . ALA B 1 69 ? -11.969 17.922 25.547 1 64.5 69 ALA B N 1
ATOM 9987 C CA . ALA B 1 69 ? -11.016 18.703 24.766 1 64.5 69 ALA B CA 1
ATOM 9988 C C . ALA B 1 69 ? -10.227 17.812 23.797 1 64.5 69 ALA B C 1
ATOM 9990 O O . ALA B 1 69 ? -9.492 18.312 22.953 1 64.5 69 ALA B O 1
ATOM 9991 N N . GLY B 1 70 ? -10.578 16.719 23.766 1 61.31 70 GLY B N 1
ATOM 9992 C CA . GLY B 1 70 ? -9.891 15.961 22.75 1 61.31 70 GLY B CA 1
ATOM 9993 C C . GLY B 1 70 ? -9.102 14.789 23.297 1 61.31 70 GLY B C 1
ATOM 9994 O O . GLY B 1 70 ? -9.086 14.562 24.516 1 61.31 70 GLY B O 1
ATOM 9995 N N . ARG B 1 71 ? -8.453 13.977 22.359 1 61.47 71 ARG B N 1
ATOM 9996 C CA . ARG B 1 71 ? -7.98 12.602 22.438 1 61.47 71 ARG B CA 1
ATOM 9997 C C . ARG B 1 71 ? -6.613 12.523 23.109 1 61.47 71 ARG B C 1
ATOM 9999 O O . ARG B 1 71 ? -6.043 11.445 23.25 1 61.47 71 ARG B O 1
ATOM 10006 N N . ARG B 1 72 ? -6.047 13.633 23.703 1 68.31 72 ARG B N 1
ATOM 10007 C CA . ARG B 1 72 ? -4.668 13.391 24.109 1 68.31 72 ARG B CA 1
ATOM 10008 C C . ARG B 1 72 ? -4.613 12.883 25.547 1 68.31 72 ARG B C 1
ATOM 10010 O O . ARG B 1 72 ? -5.336 13.375 26.422 1 68.31 72 ARG B O 1
ATOM 10017 N N . HIS B 1 73 ? -4.086 11.812 25.688 1 77.31 73 HIS B N 1
ATOM 10018 C CA . HIS B 1 73 ? -3.852 11.242 27.016 1 77.31 73 HIS B CA 1
ATOM 10019 C C . HIS B 1 73 ? -2.484 11.648 27.547 1 77.31 73 HIS B C 1
ATOM 10021 O O . HIS B 1 73 ? -1.507 11.703 26.797 1 77.31 73 HIS B O 1
ATOM 10027 N N . SER B 1 74 ? -2.617 12.219 28.781 1 86.62 74 SER B N 1
ATOM 10028 C CA . SER B 1 74 ? -1.385 12.625 29.453 1 86.62 74 SER B CA 1
ATOM 10029 C C . SER B 1 74 ? -1.149 11.805 30.719 1 86.62 74 SER B C 1
ATOM 10031 O O . SER B 1 74 ? -2.08 11.211 31.266 1 86.62 74 SER B O 1
ATOM 10033 N N . HIS B 1 75 ? 0.032 11.602 31.109 1 89.31 75 HIS B N 1
ATOM 10034 C CA . HIS B 1 75 ? 0.38 10.977 32.375 1 89.31 75 HIS B CA 1
ATOM 10035 C C . HIS B 1 75 ? 0.459 12.016 33.5 1 89.31 75 HIS B C 1
ATOM 10037 O O . HIS B 1 75 ? 0.77 13.18 33.25 1 89.31 75 HIS B O 1
ATOM 10043 N N . PHE B 1 76 ? 0.031 11.656 34.719 1 91.5 76 PHE B N 1
ATOM 10044 C CA . PHE B 1 76 ? 0.154 12.578 35.812 1 91.5 76 PHE B CA 1
ATOM 10045 C C . PHE B 1 76 ? 0.565 11.844 37.094 1 91.5 76 PHE B C 1
ATOM 10047 O O . PHE B 1 76 ? 0.287 10.648 37.25 1 91.5 76 PHE B O 1
ATOM 10054 N N . LEU B 1 77 ? 1.304 12.492 38 1 92.81 77 LEU B N 1
ATOM 10055 C CA . LEU B 1 77 ? 1.776 11.984 39.281 1 92.81 77 LEU B CA 1
ATOM 10056 C C . LEU B 1 77 ? 1.82 13.094 40.344 1 92.81 77 LEU B C 1
ATOM 10058 O O . LEU B 1 77 ? 2.324 14.188 40.062 1 92.81 77 LEU B O 1
ATOM 10062 N N . ARG B 1 78 ? 1.144 12.844 41.469 1 92.69 78 ARG B N 1
ATOM 10063 C CA . ARG B 1 78 ? 1.27 13.719 42.656 1 92.69 78 ARG B CA 1
ATOM 10064 C C . ARG B 1 78 ? 2.455 13.305 43.5 1 92.69 78 ARG B C 1
ATOM 10066 O O . ARG B 1 78 ? 2.559 12.148 43.906 1 92.69 78 ARG B O 1
ATOM 10073 N N . LEU B 1 79 ? 3.381 14.188 43.688 1 91.38 79 LEU B N 1
ATOM 10074 C CA . LEU B 1 79 ? 4.586 13.844 44.438 1 91.38 79 LEU B CA 1
ATOM 10075 C C . LEU B 1 79 ? 4.91 14.922 45.469 1 91.38 79 LEU B C 1
ATOM 10077 O O . LEU B 1 79 ? 4.418 16.047 45.375 1 91.38 79 LEU B O 1
ATOM 10081 N N . SER B 1 80 ? 5.742 14.492 46.406 1 88.69 80 SER B N 1
ATOM 10082 C CA . SER B 1 80 ? 6.23 15.422 47.406 1 88.69 80 SER B CA 1
ATOM 10083 C C . SER B 1 80 ? 7.422 16.219 46.906 1 88.69 80 SER B C 1
ATOM 10085 O O . SER B 1 80 ? 8.125 15.781 46 1 88.69 80 SER B O 1
ATOM 10087 N N . CYS B 1 81 ? 7.676 17.375 47.406 1 85.38 81 CYS B N 1
ATOM 10088 C CA . CYS B 1 81 ? 8.766 18.25 46.969 1 85.38 81 CYS B CA 1
ATOM 10089 C C . CYS B 1 81 ? 10.117 17.641 47.312 1 85.38 81 CYS B C 1
ATOM 10091 O O . CYS B 1 81 ? 11.125 17.984 46.688 1 85.38 81 CYS B O 1
ATOM 10093 N N . ASP B 1 82 ? 10.148 16.625 48.156 1 82.38 82 ASP B N 1
ATOM 10094 C CA . ASP B 1 82 ? 11.414 16.047 48.562 1 82.38 82 ASP B CA 1
ATOM 10095 C C . ASP B 1 82 ? 11.633 14.68 47.906 1 82.38 82 ASP B C 1
ATOM 10097 O O . ASP B 1 82 ? 12.578 13.961 48.25 1 82.38 82 ASP B O 1
ATOM 10101 N N . THR B 1 83 ? 10.828 14.398 46.969 1 88.81 83 THR B N 1
ATOM 10102 C CA . THR B 1 83 ? 11 13.125 46.281 1 88.81 83 THR B CA 1
ATOM 10103 C C . THR B 1 83 ? 12.281 13.141 45.438 1 88.81 83 THR B C 1
ATOM 10105 O O . THR B 1 83 ? 12.648 14.172 44.875 1 88.81 83 THR B O 1
ATOM 10108 N N . SER B 1 84 ? 12.953 12.062 45.375 1 89.44 84 SER B N 1
ATOM 10109 C CA . SER B 1 84 ? 14.203 11.961 44.656 1 89.44 84 SER B CA 1
ATOM 10110 C C . SER B 1 84 ? 13.969 12.102 43.156 1 89.44 84 SER B C 1
ATOM 10112 O O . SER B 1 84 ? 13.094 11.438 42.594 1 89.44 84 SER B O 1
ATOM 10114 N N . PRO B 1 85 ? 14.727 12.984 42.5 1 91.44 85 PRO B N 1
ATOM 10115 C CA . PRO B 1 85 ? 14.57 13.172 41.062 1 91.44 85 PRO B CA 1
ATOM 10116 C C . PRO B 1 85 ? 14.906 11.914 40.25 1 91.44 85 PRO B C 1
ATOM 10118 O O . PRO B 1 85 ? 14.414 11.742 39.125 1 91.44 85 PRO B O 1
ATOM 10121 N N . GLN B 1 86 ? 15.695 11.023 40.781 1 91.06 86 GLN B N 1
ATOM 10122 C CA . GLN B 1 86 ? 16.047 9.781 40.094 1 91.06 86 GLN B CA 1
ATOM 10123 C C . GLN B 1 86 ? 14.828 8.898 39.875 1 91.06 86 GLN B C 1
ATOM 10125 O O . GLN B 1 86 ? 14.656 8.32 38.812 1 91.06 86 GLN B O 1
ATOM 10130 N N . ILE B 1 87 ? 14.016 8.867 40.844 1 90.81 87 ILE B N 1
ATOM 10131 C CA . ILE B 1 87 ? 12.805 8.055 40.75 1 90.81 87 ILE B CA 1
ATOM 10132 C C . ILE B 1 87 ? 11.867 8.617 39.688 1 90.81 87 ILE B C 1
ATOM 10134 O O . ILE B 1 87 ? 11.273 7.867 38.906 1 90.81 87 ILE B O 1
ATOM 10138 N N . ILE B 1 88 ? 11.828 9.828 39.656 1 91.44 88 ILE B N 1
ATOM 10139 C CA . ILE B 1 88 ? 10.898 10.469 38.719 1 91.44 88 ILE B CA 1
ATOM 10140 C C . ILE B 1 88 ? 11.422 10.336 37.281 1 91.44 88 ILE B C 1
ATOM 10142 O O . ILE B 1 88 ? 10.648 10.102 36.344 1 91.44 88 ILE B O 1
ATOM 10146 N N . TYR B 1 89 ? 12.68 10.508 37.156 1 91.38 89 TYR B N 1
ATOM 10147 C CA . TYR B 1 89 ? 13.258 10.359 35.812 1 91.38 89 TYR B CA 1
ATOM 10148 C C . TYR B 1 89 ? 13.055 8.945 35.281 1 91.38 89 TYR B C 1
ATOM 10150 O O . TYR B 1 89 ? 12.719 8.75 34.125 1 91.38 89 TYR B O 1
ATOM 10158 N N . THR B 1 90 ? 13.234 8.016 36.125 1 88.06 90 THR B N 1
ATOM 10159 C CA . THR B 1 90 ? 13.039 6.621 35.719 1 88.06 90 THR B CA 1
ATOM 10160 C C . THR B 1 90 ? 11.57 6.336 35.438 1 88.06 90 THR B C 1
ATOM 10162 O O . THR B 1 90 ? 11.25 5.555 34.531 1 88.06 90 THR B O 1
ATOM 10165 N N . LEU B 1 91 ? 10.727 6.953 36.219 1 89.94 91 LEU B N 1
ATOM 10166 C CA . LEU B 1 91 ? 9.297 6.801 36 1 89.94 91 LEU B CA 1
ATOM 10167 C C . LEU B 1 91 ? 8.906 7.359 34.625 1 89.94 91 LEU B C 1
ATOM 10169 O O . LEU B 1 91 ? 8.141 6.73 33.875 1 89.94 91 LEU B O 1
ATOM 10173 N N . MET B 1 92 ? 9.445 8.414 34.281 1 89.69 92 MET B N 1
ATOM 10174 C CA . MET B 1 92 ? 9.086 9.078 33.031 1 89.69 92 MET B CA 1
ATOM 10175 C C . MET B 1 92 ? 9.641 8.32 31.828 1 89.69 92 MET B C 1
ATOM 10177 O O . MET B 1 92 ? 8.969 8.195 30.797 1 89.69 92 MET B O 1
ATOM 10181 N N . THR B 1 93 ? 10.82 7.773 31.938 1 86.06 93 THR B N 1
ATOM 10182 C CA . THR B 1 93 ? 11.477 7.156 30.797 1 86.06 93 THR B CA 1
ATOM 10183 C C . THR B 1 93 ? 11.102 5.68 30.688 1 86.06 93 THR B C 1
ATOM 10185 O O . THR B 1 93 ? 10.734 5.203 29.609 1 86.06 93 THR B O 1
ATOM 10188 N N . ALA B 1 94 ? 11.18 4.984 31.75 1 80.69 94 ALA B N 1
ATOM 10189 C CA . ALA B 1 94 ? 10.992 3.537 31.703 1 80.69 94 ALA B CA 1
ATOM 10190 C C . ALA B 1 94 ? 9.516 3.17 31.812 1 80.69 94 ALA B C 1
ATOM 10192 O O . ALA B 1 94 ? 9.031 2.305 31.078 1 80.69 94 ALA B O 1
ATOM 10193 N N . HIS B 1 95 ? 8.797 3.893 32.656 1 81 95 HIS B N 1
ATOM 10194 C CA . HIS B 1 95 ? 7.414 3.496 32.938 1 81 95 HIS B CA 1
ATOM 10195 C C . HIS B 1 95 ? 6.457 4.191 31.969 1 81 95 HIS B C 1
ATOM 10197 O O . HIS B 1 95 ? 5.57 3.553 31.391 1 81 95 HIS B O 1
ATOM 10203 N N . TRP B 1 96 ? 6.59 5.512 31.875 1 82.69 96 TRP B N 1
ATOM 10204 C CA . TRP B 1 96 ? 5.707 6.238 30.969 1 82.69 96 TRP B CA 1
ATOM 10205 C C . TRP B 1 96 ? 6.137 6.047 29.516 1 82.69 96 TRP B C 1
ATOM 10207 O O . TRP B 1 96 ? 5.348 6.27 28.594 1 82.69 96 TRP B O 1
ATOM 10217 N N . GLY B 1 97 ? 7.43 5.57 29.281 1 76.25 97 GLY B N 1
ATOM 10218 C CA . GLY B 1 97 ? 7.918 5.277 27.938 1 76.25 97 GLY B CA 1
ATOM 10219 C C . GLY B 1 97 ? 8.188 6.523 27.125 1 76.25 97 GLY B C 1
ATOM 10220 O O . GLY B 1 97 ? 8.016 6.512 25.891 1 76.25 97 GLY B O 1
ATOM 10221 N N . LEU B 1 98 ? 8.398 7.695 27.734 1 80.56 98 LEU B N 1
ATOM 10222 C CA . LEU B 1 98 ? 8.773 8.898 27 1 80.56 98 LEU B CA 1
ATOM 10223 C C . LEU B 1 98 ? 10.156 8.742 26.359 1 80.56 98 LEU B C 1
ATOM 10225 O O . LEU B 1 98 ? 11.055 8.156 26.969 1 80.56 98 LEU B O 1
ATOM 10229 N N . PRO B 1 99 ? 10.25 9.133 25.172 1 76.88 99 PRO B N 1
ATOM 10230 C CA . PRO B 1 99 ? 11.586 9.055 24.578 1 76.88 99 PRO B CA 1
ATOM 10231 C C . PRO B 1 99 ? 12.625 9.883 25.328 1 76.88 99 PRO B C 1
ATOM 10233 O O . PRO B 1 99 ? 12.281 10.914 25.906 1 76.88 99 PRO B O 1
ATOM 10236 N N . LEU B 1 100 ? 13.828 9.414 25.297 1 78.62 100 LEU B N 1
ATOM 10237 C CA . LEU B 1 100 ? 14.906 10.148 25.953 1 78.62 100 LEU B CA 1
ATOM 10238 C C . LEU B 1 100 ? 15.125 11.5 25.281 1 78.62 100 LEU B C 1
ATOM 10240 O O . LEU B 1 100 ? 15.164 11.586 24.062 1 78.62 100 LEU B O 1
ATOM 10244 N N . PRO B 1 101 ? 15.07 12.578 26.078 1 80.75 101 PRO B N 1
ATOM 10245 C CA . PRO B 1 101 ? 15.25 13.906 25.5 1 80.75 101 PRO B CA 1
ATOM 10246 C C . PRO B 1 101 ? 16.688 14.164 25.047 1 80.75 101 PRO B C 1
ATOM 10248 O O . PRO B 1 101 ? 17.641 13.711 25.703 1 80.75 101 PRO B O 1
ATOM 10251 N N . ASN B 1 102 ? 16.859 14.836 24 1 77.75 102 ASN B N 1
ATOM 10252 C CA . ASN B 1 102 ? 18.172 15.297 23.531 1 77.75 102 ASN B CA 1
ATOM 10253 C C . ASN B 1 102 ? 18.516 16.672 24.125 1 77.75 102 ASN B C 1
ATOM 10255 O O . ASN B 1 102 ? 19.688 17.062 24.156 1 77.75 102 ASN B O 1
ATOM 10259 N N . LEU B 1 103 ? 17.5 17.359 24.438 1 81.75 103 LEU B N 1
ATOM 10260 C CA . LEU B 1 103 ? 17.594 18.688 25.031 1 81.75 103 LEU B CA 1
ATOM 10261 C C . LEU B 1 103 ? 16.406 18.969 25.938 1 81.75 103 LEU B C 1
ATOM 10263 O O . LEU B 1 103 ? 15.289 18.531 25.656 1 81.75 103 LEU B O 1
ATOM 10267 N N . VAL B 1 104 ? 16.734 19.516 27.047 1 89.44 104 VAL B N 1
ATOM 10268 C CA . VAL B 1 104 ? 15.641 19.906 27.938 1 89.44 104 VAL B CA 1
ATOM 10269 C C . VAL B 1 104 ? 15.617 21.422 28.094 1 89.44 104 VAL B C 1
ATOM 10271 O O . VAL B 1 104 ? 16.641 22.031 28.406 1 89.44 104 VAL B O 1
ATOM 10274 N N . VAL B 1 105 ? 14.531 21.984 27.75 1 89.25 105 VAL B N 1
ATOM 10275 C CA . VAL B 1 105 ? 14.352 23.422 27.922 1 89.25 105 VAL B CA 1
ATOM 10276 C C . VAL B 1 105 ? 13.32 23.688 29.016 1 89.25 105 VAL B C 1
ATOM 10278 O O . VAL B 1 105 ? 12.172 23.25 28.922 1 89.25 105 VAL B O 1
ATOM 10281 N N . SER B 1 106 ? 13.797 24.297 30.016 1 91.62 106 SER B N 1
ATOM 10282 C CA . SER B 1 106 ? 12.898 24.656 31.109 1 91.62 106 SER B CA 1
ATOM 10283 C C . SER B 1 106 ? 12.492 26.125 31.016 1 91.62 106 SER B C 1
ATOM 10285 O O . SER B 1 106 ? 13.336 27.016 31.125 1 91.62 106 SER B O 1
ATOM 10287 N N . VAL B 1 107 ? 11.266 26.406 30.797 1 90.5 107 VAL B N 1
ATOM 10288 C CA . VAL B 1 107 ? 10.758 27.766 30.656 1 90.5 107 VAL B CA 1
ATOM 10289 C C . VAL B 1 107 ? 10.203 28.25 32 1 90.5 107 VAL B C 1
ATOM 10291 O O . VAL B 1 107 ? 9.32 27.609 32.562 1 90.5 107 VAL B O 1
ATOM 10294 N N . VAL B 1 108 ? 10.82 29.312 32.469 1 87.75 108 VAL B N 1
ATOM 10295 C CA . VAL B 1 108 ? 10.398 29.844 33.75 1 87.75 108 VAL B CA 1
ATOM 10296 C C . VAL B 1 108 ? 10.047 31.328 33.625 1 87.75 108 VAL B C 1
ATOM 10298 O O . VAL B 1 108 ? 10.609 32.031 32.781 1 87.75 108 VAL B O 1
ATOM 10301 N N . GLY B 1 109 ? 9.07 31.797 34.25 1 78.31 109 GLY B N 1
ATOM 10302 C CA . GLY B 1 109 ? 8.719 33.219 34.312 1 78.31 109 GLY B CA 1
ATOM 10303 C C . GLY B 1 109 ? 7.27 33.469 33.938 1 78.31 109 GLY B C 1
ATOM 10304 O O . GLY B 1 109 ? 6.57 32.594 33.469 1 78.31 109 GLY B O 1
ATOM 10305 N N . GLY B 1 110 ? 6.766 34.656 34.188 1 69.88 110 GLY B N 1
ATOM 10306 C CA . GLY B 1 110 ? 5.496 35.281 33.812 1 69.88 110 GLY B CA 1
ATOM 10307 C C . GLY B 1 110 ? 4.293 34.5 34.312 1 69.88 110 GLY B C 1
ATOM 10308 O O . GLY B 1 110 ? 3.436 34.094 33.531 1 69.88 110 GLY B O 1
ATOM 10309 N N . GLU B 1 111 ? 4.383 34.125 35.562 1 65.69 111 GLU B N 1
ATOM 10310 C CA . GLU B 1 111 ? 3.268 33.406 36.188 1 65.69 111 GLU B CA 1
ATOM 10311 C C . GLU B 1 111 ? 2.164 34.375 36.625 1 65.69 111 GLU B C 1
ATOM 10313 O O . GLU B 1 111 ? 2.408 35.562 36.781 1 65.69 111 GLU B O 1
ATOM 10318 N N . GLY B 1 112 ? 0.925 34.125 36.25 1 62.94 112 GLY B N 1
ATOM 10319 C CA . GLY B 1 112 ? -0.222 34.906 36.656 1 62.94 112 GLY B CA 1
ATOM 10320 C C . GLY B 1 112 ? -1.014 35.469 35.5 1 62.94 112 GLY B C 1
ATOM 10321 O O . GLY B 1 112 ? -1.068 34.875 34.406 1 62.94 112 GLY B O 1
ATOM 10322 N N . HIS B 1 113 ? -1.643 36.562 35.688 1 62.56 113 HIS B N 1
ATOM 10323 C CA . HIS B 1 113 ? -2.582 37.125 34.75 1 62.56 113 HIS B CA 1
ATOM 10324 C C . HIS B 1 113 ? -1.929 38.219 33.906 1 62.56 113 HIS B C 1
ATOM 10326 O O . HIS B 1 113 ? -2.621 39.094 33.344 1 62.56 113 HIS B O 1
ATOM 10332 N N . GLU B 1 114 ? -0.544 38.094 33.719 1 62.97 114 GLU B N 1
ATOM 10333 C CA . GLU B 1 114 ? 0.117 39.156 32.969 1 62.97 114 GLU B CA 1
ATOM 10334 C C . GLU B 1 114 ? -0.078 38.969 31.469 1 62.97 114 GLU B C 1
ATOM 10336 O O . GLU B 1 114 ? -0.096 37.844 30.969 1 62.97 114 GLU B O 1
ATOM 10341 N N . LYS B 1 115 ? -0.462 40.031 30.812 1 66.31 115 LYS B N 1
ATOM 10342 C CA . LYS B 1 115 ? -0.608 40.031 29.359 1 66.31 115 LYS B CA 1
ATOM 10343 C C . LYS B 1 115 ? 0.741 39.844 28.672 1 66.31 115 LYS B C 1
ATOM 10345 O O . LYS B 1 115 ? 1.694 40.562 28.953 1 66.31 115 LYS B O 1
ATOM 10350 N N . ILE B 1 116 ? 0.961 38.75 27.969 1 75.75 116 ILE B N 1
ATOM 10351 C CA . ILE B 1 116 ? 2.195 38.438 27.266 1 75.75 116 ILE B CA 1
ATOM 10352 C C . ILE B 1 116 ? 2.248 39.219 25.953 1 75.75 116 ILE B C 1
ATOM 10354 O O . ILE B 1 116 ? 1.261 39.25 25.219 1 75.75 116 ILE B O 1
ATOM 10358 N N . LYS B 1 117 ? 3.375 39.844 25.812 1 72.31 117 LYS B N 1
ATOM 10359 C CA . LYS B 1 117 ? 3.592 40.594 24.594 1 72.31 117 LYS B CA 1
ATOM 10360 C C . LYS B 1 117 ? 3.514 39.719 23.344 1 72.31 117 LYS B C 1
ATOM 10362 O O . LYS B 1 117 ? 3.842 38.531 23.406 1 72.31 117 LYS B O 1
ATOM 10367 N N . THR B 1 118 ? 3.139 40.25 22.328 1 69.31 118 THR B N 1
ATOM 10368 C CA . THR B 1 118 ? 2.895 39.5 21.094 1 69.31 118 THR B CA 1
ATOM 10369 C C . THR B 1 118 ? 4.199 38.938 20.531 1 69.31 118 THR B C 1
ATOM 10371 O O . THR B 1 118 ? 4.219 37.844 19.969 1 69.31 118 THR B O 1
ATOM 10374 N N . TRP B 1 119 ? 5.285 39.688 20.703 1 71.88 119 TRP B N 1
ATOM 10375 C CA . TRP B 1 119 ? 6.539 39.188 20.141 1 71.88 119 TRP B CA 1
ATOM 10376 C C . TRP B 1 119 ? 7.043 37.969 20.906 1 71.88 119 TRP B C 1
ATOM 10378 O O . TRP B 1 119 ? 7.715 37.125 20.328 1 71.88 119 TRP B O 1
ATOM 10388 N N . VAL B 1 120 ? 6.777 38.031 22.156 1 79.94 120 VAL B N 1
ATOM 10389 C CA . VAL B 1 120 ? 7.172 36.906 22.969 1 79.94 120 VAL B CA 1
ATOM 10390 C C . VAL B 1 120 ? 6.41 35.656 22.516 1 79.94 120 VAL B C 1
ATOM 10392 O O . VAL B 1 120 ? 6.973 34.562 22.438 1 79.94 120 VAL B O 1
ATOM 10395 N N . ARG B 1 121 ? 5.234 35.875 22.203 1 76 121 ARG B N 1
ATOM 10396 C CA . ARG B 1 121 ? 4.422 34.75 21.719 1 76 121 ARG B CA 1
ATOM 10397 C C . ARG B 1 121 ? 4.965 34.219 20.406 1 76 121 ARG B C 1
ATOM 10399 O O . ARG B 1 121 ? 4.945 33 20.156 1 76 121 ARG B O 1
ATOM 10406 N N . ASP B 1 122 ? 5.398 35.062 19.625 1 72.25 122 ASP B N 1
ATOM 10407 C CA . ASP B 1 122 ? 5.945 34.656 18.344 1 72.25 122 ASP B CA 1
ATOM 10408 C C . ASP B 1 122 ? 7.254 33.906 18.516 1 72.25 122 ASP B C 1
ATOM 10410 O O . ASP B 1 122 ? 7.523 32.938 17.797 1 72.25 122 ASP B O 1
ATOM 10414 N N . VAL B 1 123 ? 8.008 34.344 19.422 1 76.62 123 VAL B N 1
ATOM 10415 C CA . VAL B 1 123 ? 9.281 33.688 19.688 1 76.62 123 VAL B CA 1
ATOM 10416 C C . VAL B 1 123 ? 9.031 32.281 20.234 1 76.62 123 VAL B C 1
ATOM 10418 O O . VAL B 1 123 ? 9.766 31.328 19.938 1 76.62 123 VAL B O 1
ATOM 10421 N N . LEU B 1 124 ? 8.062 32.219 20.953 1 80.12 124 LEU B N 1
ATOM 10422 C CA . LEU B 1 124 ? 7.75 30.906 21.531 1 80.12 124 LEU B CA 1
ATOM 10423 C C . LEU B 1 124 ? 7.148 29.984 20.469 1 80.12 124 LEU B C 1
ATOM 10425 O O . LEU B 1 124 ? 7.48 28.797 20.406 1 80.12 124 LEU B O 1
ATOM 10429 N N . ARG B 1 125 ? 6.379 30.547 19.75 1 73.44 125 ARG B N 1
ATOM 10430 C CA . ARG B 1 125 ? 5.68 29.75 18.75 1 73.44 125 ARG B CA 1
ATOM 10431 C C . ARG B 1 125 ? 6.617 29.375 17.609 1 73.44 125 ARG B C 1
ATOM 10433 O O . ARG B 1 125 ? 6.742 28.188 17.266 1 73.44 125 ARG B O 1
ATOM 10440 N N . ASN B 1 126 ? 7.312 30.281 17.016 1 69.81 126 ASN B N 1
ATOM 10441 C CA . ASN B 1 126 ? 8.117 30.031 15.836 1 69.81 126 ASN B CA 1
ATOM 10442 C C . ASN B 1 126 ? 9.578 29.766 16.188 1 69.81 126 ASN B C 1
ATOM 10444 O O . ASN B 1 126 ? 10.336 29.219 15.375 1 69.81 126 ASN B O 1
ATOM 10448 N N . GLY B 1 127 ? 9.93 30.094 17.375 1 74.31 127 GLY B N 1
ATOM 10449 C CA . GLY B 1 127 ? 11.32 29.891 17.766 1 74.31 127 GLY B CA 1
ATOM 10450 C C . GLY B 1 127 ? 11.531 28.672 18.641 1 74.31 127 GLY B C 1
ATOM 10451 O O . GLY B 1 127 ? 12.117 27.688 18.203 1 74.31 127 GLY B O 1
ATOM 10452 N N . LEU B 1 128 ? 10.969 28.688 19.75 1 77.88 128 LEU B N 1
ATOM 10453 C CA . LEU B 1 128 ? 11.227 27.656 20.75 1 77.88 128 LEU B CA 1
ATOM 10454 C C . LEU B 1 128 ? 10.672 26.297 20.281 1 77.88 128 LEU B C 1
ATOM 10456 O O . LEU B 1 128 ? 11.391 25.297 20.297 1 77.88 128 LEU B O 1
ATOM 10460 N N . VAL B 1 129 ? 9.484 26.328 19.922 1 76.62 129 VAL B N 1
ATOM 10461 C CA . VAL B 1 129 ? 8.859 25.047 19.625 1 76.62 129 VAL B CA 1
ATOM 10462 C C . VAL B 1 129 ? 9.445 24.453 18.344 1 76.62 129 VAL B C 1
ATOM 10464 O O . VAL B 1 129 ? 9.625 23.234 18.234 1 76.62 129 VAL B O 1
ATOM 10467 N N . ARG B 1 130 ? 9.82 25.266 17.438 1 71.19 130 ARG B N 1
ATOM 10468 C CA . ARG B 1 130 ? 10.484 24.781 16.234 1 71.19 130 ARG B CA 1
ATOM 10469 C C . ARG B 1 130 ? 11.836 24.172 16.547 1 71.19 130 ARG B C 1
ATOM 10471 O O . ARG B 1 130 ? 12.203 23.125 16 1 71.19 130 ARG B O 1
ATOM 10478 N N . ALA B 1 131 ? 12.523 24.859 17.375 1 72.19 131 ALA B N 1
ATOM 10479 C CA . ALA B 1 131 ? 13.82 24.344 17.797 1 72.19 131 ALA B CA 1
ATOM 10480 C C . ALA B 1 131 ? 13.664 23.031 18.562 1 72.19 131 ALA B C 1
ATOM 10482 O O . ALA B 1 131 ? 14.477 22.109 18.391 1 72.19 131 ALA B O 1
ATOM 10483 N N . ALA B 1 132 ? 12.648 23 19.281 1 76.25 132 ALA B N 1
ATOM 10484 C CA . ALA B 1 132 ? 12.406 21.781 20.062 1 76.25 132 ALA B CA 1
ATOM 10485 C C . ALA B 1 132 ? 12 20.625 19.156 1 76.25 132 ALA B C 1
ATOM 10487 O O . ALA B 1 132 ? 12.367 19.469 19.391 1 76.25 132 ALA B O 1
ATOM 10488 N N . GLN B 1 133 ? 11.312 20.953 18.219 1 73.25 133 GLN B N 1
ATOM 10489 C CA . GLN B 1 133 ? 10.867 19.938 17.281 1 73.25 133 GLN B CA 1
ATOM 10490 C C . GLN B 1 133 ? 12.039 19.375 16.484 1 73.25 133 GLN B C 1
ATOM 10492 O O . GLN B 1 133 ? 12.102 18.172 16.219 1 73.25 133 GLN B O 1
ATOM 10497 N N . SER B 1 134 ? 12.898 20.188 16.062 1 68.38 134 SER B N 1
ATOM 10498 C CA . SER B 1 134 ? 14.055 19.766 15.273 1 68.38 134 SER B CA 1
ATOM 10499 C C . SER B 1 134 ? 15.039 18.953 16.125 1 68.38 134 SER B C 1
ATOM 10501 O O . SER B 1 134 ? 15.758 18.109 15.602 1 68.38 134 SER B O 1
ATOM 10503 N N . THR B 1 135 ? 15.07 19.156 17.438 1 70.12 135 THR B N 1
ATOM 10504 C CA . THR B 1 135 ? 16.047 18.516 18.312 1 70.12 135 THR B CA 1
ATOM 10505 C C . THR B 1 135 ? 15.406 17.375 19.094 1 70.12 135 THR B C 1
ATOM 10507 O O . THR B 1 135 ? 16.094 16.516 19.641 1 70.12 135 THR B O 1
ATOM 10510 N N . GLY B 1 136 ? 14.156 17.297 19.125 1 74.44 136 GLY B N 1
ATOM 10511 C CA . GLY B 1 136 ? 13.508 16.344 20.016 1 74.44 136 GLY B CA 1
ATOM 10512 C C . GLY B 1 136 ? 13.688 16.688 21.484 1 74.44 136 GLY B C 1
ATOM 10513 O O . GLY B 1 136 ? 14.109 15.852 22.266 1 74.44 136 GLY B O 1
ATOM 10514 N N . ALA B 1 137 ? 13.305 17.828 21.875 1 80.25 137 ALA B N 1
ATOM 10515 C CA . ALA B 1 137 ? 13.547 18.359 23.219 1 80.25 137 ALA B CA 1
ATOM 10516 C C . ALA B 1 137 ? 12.328 18.172 24.125 1 80.25 137 ALA B C 1
ATOM 10518 O O . ALA B 1 137 ? 11.219 17.953 23.625 1 80.25 137 ALA B O 1
ATOM 10519 N N . TRP B 1 138 ? 12.617 18.047 25.438 1 89.19 138 TRP B N 1
ATOM 10520 C CA . TRP B 1 138 ? 11.586 18.188 26.453 1 89.19 138 TRP B CA 1
ATOM 10521 C C . TRP B 1 138 ? 11.406 19.641 26.859 1 89.19 138 TRP B C 1
ATOM 10523 O O . TRP B 1 138 ? 12.391 20.359 27.078 1 89.19 138 TRP B O 1
ATOM 10533 N N . ILE B 1 139 ? 10.234 20.078 26.844 1 90.25 139 ILE B N 1
ATOM 10534 C CA . ILE B 1 139 ? 9.961 21.422 27.359 1 90.25 139 ILE B CA 1
ATOM 10535 C C . ILE B 1 139 ? 9.305 21.328 28.734 1 90.25 139 ILE B C 1
ATOM 10537 O O . ILE B 1 139 ? 8.211 20.781 28.875 1 90.25 139 ILE B O 1
ATOM 10541 N N . LEU B 1 140 ? 10.023 21.719 29.75 1 92.44 140 LEU B N 1
ATOM 10542 C CA . LEU B 1 140 ? 9.461 21.781 31.094 1 92.44 140 LEU B CA 1
ATOM 10543 C C . LEU B 1 140 ? 8.773 23.125 31.328 1 92.44 140 LEU B C 1
ATOM 10545 O O . LEU B 1 140 ? 9.398 24.188 31.172 1 92.44 140 LEU B O 1
ATOM 10549 N N . THR B 1 141 ? 7.457 23.109 31.609 1 91.38 141 THR B N 1
ATOM 10550 C CA . THR B 1 141 ? 6.68 24.328 31.828 1 91.38 141 THR B CA 1
ATOM 10551 C C . THR B 1 141 ? 5.871 24.234 33.125 1 91.38 141 THR B C 1
ATOM 10553 O O . THR B 1 141 ? 5.93 23.219 33.812 1 91.38 141 THR B O 1
ATOM 10556 N N . GLY B 1 142 ? 5.125 25.359 33.625 1 87 142 GLY B N 1
ATOM 10557 C CA . GLY B 1 142 ? 4.312 25.406 34.844 1 87 142 GLY B CA 1
ATOM 10558 C C . GLY B 1 142 ? 3.055 24.562 34.75 1 87 142 GLY B C 1
ATOM 10559 O O . GLY B 1 142 ? 2.404 24.281 35.75 1 87 142 GLY B O 1
ATOM 10560 N N . GLY B 1 143 ? 2.67 23.844 33.719 1 86.81 143 GLY B N 1
ATOM 10561 C CA . GLY B 1 143 ? 1.593 22.891 33.531 1 86.81 143 GLY B CA 1
ATOM 10562 C C . GLY B 1 143 ? 0.218 23.531 33.531 1 86.81 143 GLY B C 1
ATOM 10563 O O . GLY B 1 143 ? -0.746 22.953 33.031 1 86.81 143 GLY B O 1
ATOM 10564 N N . LEU B 1 144 ? -0.005 24.672 34.281 1 87.75 144 LEU B N 1
ATOM 10565 C CA . LEU B 1 144 ? -1.307 25.328 34.375 1 87.75 144 LEU B CA 1
ATOM 10566 C C . LEU B 1 144 ? -1.553 26.25 33.188 1 87.75 144 LEU B C 1
ATOM 10568 O O . LEU B 1 144 ? -0.606 26.766 32.594 1 87.75 144 LEU B O 1
ATOM 10572 N N . ARG B 1 145 ? -2.73 26.375 32.906 1 82.75 145 ARG B N 1
ATOM 10573 C CA . ARG B 1 145 ? -3.102 27.219 31.766 1 82.75 145 ARG B CA 1
ATOM 10574 C C . ARG B 1 145 ? -3.1 28.688 32.156 1 82.75 145 ARG B C 1
ATOM 10576 O O . ARG B 1 145 ? -4.148 29.344 32.156 1 82.75 145 ARG B O 1
ATOM 10583 N N . GLU B 1 146 ? -1.938 29.188 32.5 1 81.69 146 GLU B N 1
ATOM 10584 C CA . GLU B 1 146 ? -1.8 30.578 32.875 1 81.69 146 GLU B CA 1
ATOM 10585 C C . GLU B 1 146 ? -0.504 31.172 32.344 1 81.69 146 GLU B C 1
ATOM 10587 O O . GLU B 1 146 ? 0.497 30.469 32.188 1 81.69 146 GLU B O 1
ATOM 10592 N N . GLY B 1 147 ? -0.621 32.375 31.844 1 79.62 147 GLY B N 1
ATOM 10593 C CA . GLY B 1 147 ? 0.543 33.156 31.469 1 79.62 147 GLY B CA 1
ATOM 10594 C C . GLY B 1 147 ? 1.326 32.562 30.312 1 79.62 147 GLY B C 1
ATOM 10595 O O . GLY B 1 147 ? 0.756 32.25 29.266 1 79.62 147 GLY B O 1
ATOM 10596 N N . ILE B 1 148 ? 2.625 32.344 30.672 1 84.56 148 ILE B N 1
ATOM 10597 C CA . ILE B 1 148 ? 3.555 31.859 29.656 1 84.56 148 ILE B CA 1
ATOM 10598 C C . ILE B 1 148 ? 3.32 30.375 29.391 1 84.56 148 ILE B C 1
ATOM 10600 O O . ILE B 1 148 ? 3.525 29.891 28.266 1 84.56 148 ILE B O 1
ATOM 10604 N N . SER B 1 149 ? 2.938 29.656 30.422 1 85.81 149 SER B N 1
ATOM 10605 C CA . SER B 1 149 ? 2.695 28.234 30.25 1 85.81 149 SER B CA 1
ATOM 10606 C C . SER B 1 149 ? 1.576 27.969 29.25 1 85.81 149 SER B C 1
ATOM 10608 O O . SER B 1 149 ? 1.619 26.984 28.5 1 85.81 149 SER B O 1
ATOM 10610 N N . ARG B 1 150 ? 0.67 28.797 29.281 1 81.81 150 ARG B N 1
ATOM 10611 C CA . ARG B 1 150 ? -0.41 28.672 28.312 1 81.81 150 ARG B CA 1
ATOM 10612 C C . ARG B 1 150 ? 0.099 28.922 26.891 1 81.81 150 ARG B C 1
ATOM 10614 O O . ARG B 1 150 ? -0.277 28.219 25.953 1 81.81 150 ARG B O 1
ATOM 10621 N N . CYS B 1 151 ? 0.926 29.906 26.766 1 81.12 151 CYS B N 1
ATOM 10622 C CA . CYS B 1 151 ? 1.471 30.234 25.453 1 81.12 151 CYS B CA 1
ATOM 10623 C C . CYS B 1 151 ? 2.326 29.094 24.906 1 81.12 151 CYS B C 1
ATOM 10625 O O . CYS B 1 151 ? 2.291 28.797 23.719 1 81.12 151 CYS B O 1
ATOM 10627 N N . VAL B 1 152 ? 3.082 28.547 25.781 1 86.81 152 VAL B N 1
ATOM 10628 C CA . VAL B 1 152 ? 3.928 27.438 25.375 1 86.81 152 VAL B CA 1
ATOM 10629 C C . VAL B 1 152 ? 3.057 26.234 24.984 1 86.81 152 VAL B C 1
ATOM 10631 O O . VAL B 1 152 ? 3.344 25.547 24.016 1 86.81 152 VAL B O 1
ATOM 10634 N N . GLY B 1 153 ? 2.084 26 25.781 1 81.12 153 GLY B N 1
ATOM 10635 C CA . GLY B 1 153 ? 1.169 24.922 25.453 1 81.12 153 GLY B CA 1
ATOM 10636 C C . GLY B 1 153 ? 0.48 25.109 24.125 1 81.12 153 GLY B C 1
ATOM 10637 O O . GLY B 1 153 ? 0.362 24.156 23.344 1 81.12 153 GLY B O 1
ATOM 10638 N N . GLU B 1 154 ? 0.074 26.25 23.875 1 77.5 154 GLU B N 1
ATOM 10639 C CA . GLU B 1 154 ? -0.575 26.547 22.609 1 77.5 154 GLU B CA 1
ATOM 10640 C C . GLU B 1 154 ? 0.405 26.422 21.438 1 77.5 154 GLU B C 1
ATOM 10642 O O . GLU B 1 154 ? 0.029 25.984 20.344 1 77.5 154 GLU B O 1
ATOM 10647 N N . ALA B 1 155 ? 1.574 26.875 21.688 1 78.06 155 ALA B N 1
ATOM 10648 C CA . ALA B 1 155 ? 2.602 26.75 20.656 1 78.06 155 ALA B CA 1
ATOM 10649 C C . ALA B 1 155 ? 2.895 25.297 20.328 1 78.06 155 ALA B C 1
ATOM 10651 O O . ALA B 1 155 ? 3.109 24.938 19.172 1 78.06 155 ALA B O 1
ATOM 10652 N N . VAL B 1 156 ? 2.93 24.531 21.344 1 80.88 156 VAL B N 1
ATOM 10653 C CA . VAL B 1 156 ? 3.18 23.109 21.156 1 80.88 156 VAL B CA 1
ATOM 10654 C C . VAL B 1 156 ? 2.043 22.484 20.344 1 80.88 156 VAL B C 1
ATOM 10656 O O . VAL B 1 156 ? 2.277 21.625 19.5 1 80.88 156 VAL B O 1
ATOM 10659 N N . ARG B 1 157 ? 0.944 22.922 20.656 1 74.19 157 ARG B N 1
ATOM 10660 C CA . ARG B 1 157 ? -0.22 22.438 19.922 1 74.19 157 ARG B CA 1
ATOM 10661 C C . ARG B 1 157 ? -0.138 22.812 18.453 1 74.19 157 ARG B C 1
ATOM 10663 O O . ARG B 1 157 ? -0.372 21.969 17.578 1 74.19 157 ARG B O 1
ATOM 10670 N N . ASP B 1 158 ? 0.198 24 18.203 1 66.88 158 ASP B N 1
ATOM 10671 C CA . ASP B 1 158 ? 0.228 24.516 16.844 1 66.88 158 ASP B CA 1
ATOM 10672 C C . ASP B 1 158 ? 1.319 23.828 16.016 1 66.88 158 ASP B C 1
ATOM 10674 O O . ASP B 1 158 ? 1.13 23.562 14.836 1 66.88 158 ASP B O 1
ATOM 10678 N N . HIS B 1 159 ? 2.443 23.641 16.688 1 62.66 159 HIS B N 1
ATOM 10679 C CA . HIS B 1 159 ? 3.545 23.031 15.961 1 62.66 159 HIS B CA 1
ATOM 10680 C C . HIS B 1 159 ? 3.406 21.516 15.93 1 62.66 159 HIS B C 1
ATOM 10682 O O . HIS B 1 159 ? 3.928 20.859 15.023 1 62.66 159 HIS B O 1
ATOM 10688 N N . GLY B 1 160 ? 3.131 21.031 17.047 1 57.19 160 GLY B N 1
ATOM 10689 C CA . GLY B 1 160 ? 2.891 19.594 16.984 1 57.19 160 GLY B CA 1
ATOM 10690 C C . GLY B 1 160 ? 2.047 19.188 15.797 1 57.19 160 GLY B C 1
ATOM 10691 O O . GLY B 1 160 ? 2.232 18.094 15.25 1 57.19 160 GLY B O 1
ATOM 10692 N N . ALA B 1 161 ? 1.291 20.188 15.445 1 43.09 161 ALA B N 1
ATOM 10693 C CA . ALA B 1 161 ? 0.478 20.016 14.242 1 43.09 161 ALA B CA 1
ATOM 10694 C C . ALA B 1 161 ? 1.318 20.188 12.984 1 43.09 161 ALA B C 1
ATOM 10696 O O . ALA B 1 161 ? 0.983 19.641 11.922 1 43.09 161 ALA B O 1
ATOM 10697 N N . ALA B 1 162 ? 2.627 20.922 13.062 1 40.28 162 ALA B N 1
ATOM 10698 C CA . ALA B 1 162 ? 3.449 21.312 11.922 1 40.28 162 ALA B CA 1
ATOM 10699 C C . ALA B 1 162 ? 4.629 20.359 11.734 1 40.28 162 ALA B C 1
ATOM 10701 O O . ALA B 1 162 ? 5.34 20.422 10.734 1 40.28 162 ALA B O 1
ATOM 10702 N N . ALA B 1 163 ? 5.137 19.531 12.594 1 44.12 163 ALA B N 1
ATOM 10703 C CA . ALA B 1 163 ? 6.445 18.875 12.586 1 44.12 163 ALA B CA 1
ATOM 10704 C C . ALA B 1 163 ? 6.484 17.734 11.562 1 44.12 163 ALA B C 1
ATOM 10706 O O . ALA B 1 163 ? 5.52 16.984 11.43 1 44.12 163 ALA B O 1
ATOM 10707 N N . PRO B 1 164 ? 7.488 17.703 10.664 1 37.94 164 PRO B N 1
ATOM 10708 C CA . PRO B 1 164 ? 7.664 16.672 9.633 1 37.94 164 PRO B CA 1
ATOM 10709 C C . PRO B 1 164 ? 7.652 15.25 10.211 1 37.94 164 PRO B C 1
ATOM 10711 O O . PRO B 1 164 ? 8.039 15.047 11.367 1 37.94 164 PRO B O 1
ATOM 10714 N N . ALA B 1 165 ? 7.137 14.32 9.594 1 37.5 165 ALA B N 1
ATOM 10715 C CA . ALA B 1 165 ? 6.805 12.93 9.898 1 37.5 165 ALA B CA 1
ATOM 10716 C C . ALA B 1 165 ? 8.031 12.164 10.367 1 37.5 165 ALA B C 1
ATOM 10718 O O . ALA B 1 165 ? 7.941 11.312 11.25 1 37.5 165 ALA B O 1
ATOM 10719 N N . LEU B 1 166 ? 9.078 12.18 9.594 1 36.78 166 LEU B N 1
ATOM 10720 C CA . LEU B 1 166 ? 10.195 11.25 9.727 1 36.78 166 LEU B CA 1
ATOM 10721 C C . LEU B 1 166 ? 10.984 11.516 11 1 36.78 166 LEU B C 1
ATOM 10723 O O . LEU B 1 166 ? 11.93 10.797 11.32 1 36.78 166 LEU B O 1
ATOM 10727 N N . SER B 1 167 ? 10.938 12.742 11.414 1 39.03 167 SER B N 1
ATOM 10728 C CA . SER B 1 167 ? 11.789 12.938 12.586 1 39.03 167 SER B CA 1
ATOM 10729 C C . SER B 1 167 ? 11.141 12.352 13.844 1 39.03 167 SER B C 1
ATOM 10731 O O . SER B 1 167 ? 10.062 12.781 14.242 1 39.03 167 SER B O 1
ATOM 10733 N N . ARG B 1 168 ? 11.352 11.359 14.031 1 47.66 168 ARG B N 1
ATOM 10734 C CA . ARG B 1 168 ? 11.078 10.617 15.25 1 47.66 168 ARG B CA 1
ATOM 10735 C C . ARG B 1 168 ? 11.164 11.516 16.484 1 47.66 168 ARG B C 1
ATOM 10737 O O . ARG B 1 168 ? 10.922 11.078 17.609 1 47.66 168 ARG B O 1
ATOM 10744 N N . LYS B 1 169 ? 11.555 12.766 16.188 1 52.12 169 LYS B N 1
ATOM 10745 C CA . LYS B 1 169 ? 11.852 13.562 17.375 1 52.12 169 LYS B CA 1
ATOM 10746 C C . LYS B 1 169 ? 10.641 14.367 17.828 1 52.12 169 LYS B C 1
ATOM 10748 O O . LYS B 1 169 ? 10.227 15.305 17.141 1 52.12 169 LYS B O 1
ATOM 10753 N N . LYS B 1 170 ? 9.695 13.844 18.625 1 63.16 170 LYS B N 1
ATOM 10754 C CA . LYS B 1 170 ? 8.492 14.461 19.172 1 63.16 170 LYS B CA 1
ATOM 10755 C C . LYS B 1 170 ? 8.836 15.406 20.328 1 63.16 170 LYS B C 1
ATOM 10757 O O . LYS B 1 170 ? 9.781 15.156 21.078 1 63.16 170 LYS B O 1
ATOM 10762 N N . VAL B 1 171 ? 8.258 16.672 20.234 1 76.94 171 VAL B N 1
ATOM 10763 C CA . VAL B 1 171 ? 8.367 17.594 21.359 1 76.94 171 VAL B CA 1
ATOM 10764 C C . VAL B 1 171 ? 7.488 17.109 22.516 1 76.94 171 VAL B C 1
ATOM 10766 O O . VAL B 1 171 ? 6.316 16.781 22.312 1 76.94 171 VAL B O 1
ATOM 10769 N N . ILE B 1 172 ? 8.109 16.875 23.641 1 84.69 172 ILE B N 1
ATOM 10770 C CA . ILE B 1 172 ? 7.383 16.453 24.844 1 84.69 172 ILE B CA 1
ATOM 10771 C C . ILE B 1 172 ? 7.293 17.625 25.812 1 84.69 172 ILE B C 1
ATOM 10773 O O . ILE B 1 172 ? 8.312 18.188 26.219 1 84.69 172 ILE B O 1
ATOM 10777 N N . ALA B 1 173 ? 6.121 18.047 26.031 1 89.38 173 ALA B N 1
ATOM 10778 C CA . ALA B 1 173 ? 5.91 19.094 27.031 1 89.38 173 ALA B CA 1
ATOM 10779 C C . ALA B 1 173 ? 5.535 18.5 28.375 1 89.38 173 ALA B C 1
ATOM 10781 O O . ALA B 1 173 ? 4.578 17.734 28.484 1 89.38 173 ALA B O 1
ATOM 10782 N N . VAL B 1 174 ? 6.293 18.766 29.453 1 92.19 174 VAL B N 1
ATOM 10783 C CA . VAL B 1 174 ? 6.043 18.297 30.812 1 92.19 174 VAL B CA 1
ATOM 10784 C C . VAL B 1 174 ? 5.621 19.484 31.688 1 92.19 174 VAL B C 1
ATOM 10786 O O . VAL B 1 174 ? 6.332 20.484 31.766 1 92.19 174 VAL B O 1
ATOM 10789 N N . GLY B 1 175 ? 4.457 19.359 32.281 1 92.12 175 GLY B N 1
ATOM 10790 C CA . GLY B 1 175 ? 3.961 20.406 33.125 1 92.12 175 GLY B CA 1
ATOM 10791 C C . GLY B 1 175 ? 4.23 20.156 34.594 1 92.12 175 GLY B C 1
ATOM 10792 O O . GLY B 1 175 ? 3.814 19.125 35.156 1 92.12 175 GLY B O 1
ATOM 10793 N N . LEU B 1 176 ? 4.953 20.984 35.25 1 92.75 176 LEU B N 1
ATOM 10794 C CA . LEU B 1 176 ? 5.18 20.953 36.688 1 92.75 176 LEU B CA 1
ATOM 10795 C C . LEU B 1 176 ? 4.293 21.984 37.406 1 92.75 176 LEU B C 1
ATOM 10797 O O . LEU B 1 176 ? 4.445 23.188 37.188 1 92.75 176 LEU B O 1
ATOM 10801 N N . ALA B 1 177 ? 3.32 21.5 38.094 1 90.94 177 ALA B N 1
ATOM 10802 C CA . ALA B 1 177 ? 2.389 22.391 38.75 1 90.94 177 ALA B CA 1
ATOM 10803 C C . ALA B 1 177 ? 2.273 22.047 40.25 1 90.94 177 ALA B C 1
ATOM 10805 O O . ALA B 1 177 ? 2.438 20.875 40.625 1 90.94 177 ALA B O 1
ATOM 10806 N N . PRO B 1 178 ? 2.119 23.094 41.125 1 89.81 178 PRO B N 1
ATOM 10807 C CA . PRO B 1 178 ? 1.848 22.797 42.531 1 89.81 178 PRO B CA 1
ATOM 10808 C C . PRO B 1 178 ? 0.465 22.188 42.75 1 89.81 178 PRO B C 1
ATOM 10810 O O . PRO B 1 178 ? -0.533 22.719 42.25 1 89.81 178 PRO B O 1
ATOM 10813 N N . TRP B 1 179 ? 0.353 21.125 43.438 1 89.62 179 TRP B N 1
ATOM 10814 C CA . TRP B 1 179 ? -0.875 20.375 43.688 1 89.62 179 TRP B CA 1
ATOM 10815 C C . TRP B 1 179 ? -1.933 21.266 44.344 1 89.62 179 TRP B C 1
ATOM 10817 O O . TRP B 1 179 ? -3.115 21.188 44 1 89.62 179 TRP B O 1
ATOM 10827 N N . GLY B 1 180 ? -1.537 22.188 45.188 1 85.06 180 GLY B N 1
ATOM 10828 C CA . GLY B 1 180 ? -2.473 23.016 45.906 1 85.06 180 GLY B CA 1
ATOM 10829 C C . GLY B 1 180 ? -3.17 24.047 45.031 1 85.06 180 GLY B C 1
ATOM 10830 O O . GLY B 1 180 ? -4.211 24.594 45.406 1 85.06 180 GLY B O 1
ATOM 10831 N N . LEU B 1 181 ? -2.637 24.25 43.844 1 86.81 181 LEU B N 1
ATOM 10832 C CA . LEU B 1 181 ? -3.199 25.281 42.969 1 86.81 181 LEU B CA 1
ATOM 10833 C C . LEU B 1 181 ? -4.074 24.672 41.906 1 86.81 181 LEU B C 1
ATOM 10835 O O . LEU B 1 181 ? -4.836 25.375 41.219 1 86.81 181 LEU B O 1
ATOM 10839 N N . VAL B 1 182 ? -4.059 23.391 41.719 1 89.44 182 VAL B N 1
ATOM 10840 C CA . VAL B 1 182 ? -4.797 22.734 40.656 1 89.44 182 VAL B CA 1
ATOM 10841 C C . VAL B 1 182 ? -6.293 22.781 40.938 1 89.44 182 VAL B C 1
ATOM 10843 O O . VAL B 1 182 ? -6.738 22.344 42 1 89.44 182 VAL B O 1
ATOM 10846 N N . HIS B 1 183 ? -6.891 23.328 39.969 1 88.12 183 HIS B N 1
ATOM 10847 C CA . HIS B 1 183 ? -8.336 23.422 40.094 1 88.12 183 HIS B CA 1
ATOM 10848 C C . HIS B 1 183 ? -8.984 22.047 40 1 88.12 183 HIS B C 1
ATOM 10850 O O . HIS B 1 183 ? -8.594 21.219 39.188 1 88.12 183 HIS B O 1
ATOM 10856 N N . ASN B 1 184 ? -9.961 21.609 40.844 1 85.81 184 ASN B N 1
ATOM 10857 C CA . ASN B 1 184 ? -10.672 20.344 40.875 1 85.81 184 ASN B CA 1
ATOM 10858 C C . ASN B 1 184 ? -9.711 19.172 41.031 1 85.81 184 ASN B C 1
ATOM 10860 O O . ASN B 1 184 ? -9.797 18.172 40.312 1 85.81 184 ASN B O 1
ATOM 10864 N N . ARG B 1 185 ? -8.773 19.344 41.906 1 87.81 185 ARG B N 1
ATOM 10865 C CA . ARG B 1 185 ? -7.762 18.312 42.156 1 87.81 185 ARG B CA 1
ATOM 10866 C C . ARG B 1 185 ? -8.383 17.047 42.719 1 87.81 185 ARG B C 1
ATOM 10868 O O . ARG B 1 185 ? -7.805 15.969 42.625 1 87.81 185 ARG B O 1
ATOM 10875 N N . GLN B 1 186 ? -9.578 17.156 43.188 1 85.38 186 GLN B N 1
ATOM 10876 C CA . GLN B 1 186 ? -10.25 16.016 43.781 1 85.38 186 GLN B CA 1
ATOM 10877 C C . GLN B 1 186 ? -10.594 14.961 42.75 1 85.38 186 GLN B C 1
ATOM 10879 O O . GLN B 1 186 ? -10.711 13.773 43.062 1 85.38 186 GLN B O 1
ATOM 10884 N N . GLN B 1 187 ? -10.641 15.492 41.625 1 88.12 187 GLN B N 1
ATOM 10885 C CA . GLN B 1 187 ? -10.992 14.578 40.531 1 88.12 187 GLN B CA 1
ATOM 10886 C C . GLN B 1 187 ? -9.828 13.641 40.219 1 88.12 187 GLN B C 1
ATOM 10888 O O . GLN B 1 187 ? -10.016 12.602 39.594 1 88.12 187 GLN B O 1
ATOM 10893 N N . LEU B 1 188 ? -8.688 13.984 40.656 1 90.44 188 LEU B N 1
ATOM 10894 C CA . LEU B 1 188 ? -7.488 13.227 40.312 1 90.44 188 LEU B CA 1
ATOM 10895 C C . LEU B 1 188 ? -7.105 12.266 41.438 1 90.44 188 LEU B C 1
ATOM 10897 O O . LEU B 1 188 ? -6.191 11.453 41.281 1 90.44 188 LEU B O 1
ATOM 10901 N N . VAL B 1 189 ? -7.852 12.32 42.562 1 89.56 189 VAL B N 1
ATOM 10902 C CA . VAL B 1 189 ? -7.449 11.539 43.75 1 89.56 189 VAL B CA 1
ATOM 10903 C C . VAL B 1 189 ? -8.148 10.18 43.719 1 89.56 189 VAL B C 1
ATOM 10905 O O . VAL B 1 189 ? -9.383 10.117 43.719 1 89.56 189 VAL B O 1
ATOM 10908 N N . GLN B 1 190 ? -7.434 9.188 43.438 1 84.94 190 GLN B N 1
ATOM 10909 C CA . GLN B 1 190 ? -7.871 7.801 43.531 1 84.94 190 GLN B CA 1
ATOM 10910 C C . GLN B 1 190 ? -6.75 6.918 44.094 1 84.94 190 GLN B C 1
ATOM 10912 O O . GLN B 1 190 ? -5.652 6.879 43.531 1 84.94 190 GLN B O 1
ATOM 10917 N N . ALA B 1 191 ? -6.941 6.234 45.125 1 78.81 191 ALA B N 1
ATOM 10918 C CA . ALA B 1 191 ? -5.934 5.473 45.875 1 78.81 191 ALA B CA 1
ATOM 10919 C C . ALA B 1 191 ? -5.273 4.43 44.969 1 78.81 191 ALA B C 1
ATOM 10921 O O . ALA B 1 191 ? -4.074 4.172 45.094 1 78.81 191 ALA B O 1
ATOM 10922 N N . GLN B 1 192 ? -6.023 3.857 44.094 1 78.12 192 GLN B N 1
ATOM 10923 C CA . GLN B 1 192 ? -5.449 2.811 43.25 1 78.12 192 GLN B CA 1
ATOM 10924 C C . GLN B 1 192 ? -5.047 3.357 41.906 1 78.12 192 GLN B C 1
ATOM 10926 O O . GLN B 1 192 ? -4.59 2.607 41.031 1 78.12 192 GLN B O 1
ATOM 10931 N N . GLY B 1 193 ? -4.98 4.609 41.844 1 81.56 193 GLY B N 1
ATOM 10932 C CA . GLY B 1 193 ? -4.629 5.199 40.562 1 81.56 193 GLY B CA 1
ATOM 10933 C C . GLY B 1 193 ? -5.801 5.281 39.625 1 81.56 193 GLY B C 1
ATOM 10934 O O . GLY B 1 193 ? -6.773 4.539 39.75 1 81.56 193 GLY B O 1
ATOM 10935 N N . SER B 1 194 ? -5.797 6.133 38.781 1 79.75 194 SER B N 1
ATOM 10936 C CA . SER B 1 194 ? -6.887 6.324 37.812 1 79.75 194 SER B CA 1
ATOM 10937 C C . SER B 1 194 ? -6.414 6.105 36.406 1 79.75 194 SER B C 1
ATOM 10939 O O . SER B 1 194 ? -5.465 6.754 35.938 1 79.75 194 SER B O 1
ATOM 10941 N N . PHE B 1 195 ? -6.977 5.105 35.844 1 81.69 195 PHE B N 1
ATOM 10942 C CA . PHE B 1 195 ? -6.625 4.801 34.438 1 81.69 195 PHE B CA 1
ATOM 10943 C C . PHE B 1 195 ? -7.867 4.766 33.562 1 81.69 195 PHE B C 1
ATOM 10945 O O . PHE B 1 195 ? -8.484 3.713 33.406 1 81.69 195 PHE B O 1
ATOM 10952 N N . PRO B 1 196 ? -8.383 5.902 33.094 1 80.75 196 PRO B N 1
ATOM 10953 C CA . PRO B 1 196 ? -7.887 7.281 33.156 1 80.75 196 PRO B CA 1
ATOM 10954 C C . PRO B 1 196 ? -8.633 8.125 34.188 1 80.75 196 PRO B C 1
ATOM 10956 O O . PRO B 1 196 ? -9.758 7.789 34.562 1 80.75 196 PRO B O 1
ATOM 10959 N N . ALA B 1 197 ? -7.969 9.094 34.688 1 85.12 197 ALA B N 1
ATOM 10960 C CA . ALA B 1 197 ? -8.641 10.102 35.5 1 85.12 197 ALA B CA 1
ATOM 10961 C C . ALA B 1 197 ? -9.32 11.156 34.625 1 85.12 197 ALA B C 1
ATOM 10963 O O . ALA B 1 197 ? -8.68 11.766 33.75 1 85.12 197 ALA B O 1
ATOM 10964 N N . ARG B 1 198 ? -10.594 11.18 34.75 1 84.62 198 ARG B N 1
ATOM 10965 C CA . ARG B 1 198 ? -11.352 12.156 33.969 1 84.62 198 ARG B CA 1
ATOM 10966 C C . ARG B 1 198 ? -11.312 13.531 34.625 1 84.62 198 ARG B C 1
ATOM 10968 O O . ARG B 1 198 ? -11.789 13.703 35.75 1 84.62 198 ARG B O 1
ATOM 10975 N N . TYR B 1 199 ? -10.539 14.43 33.969 1 84.69 199 TYR B N 1
ATOM 10976 C CA . TYR B 1 199 ? -10.414 15.805 34.438 1 84.69 199 TYR B CA 1
ATOM 10977 C C . TYR B 1 199 ? -11.328 16.734 33.656 1 84.69 199 TYR B C 1
ATOM 10979 O O . TYR B 1 199 ? -11.234 16.828 32.438 1 84.69 199 TYR B O 1
ATOM 10987 N N . TYR B 1 200 ? -12.32 17.188 34.312 1 81.88 200 TYR B N 1
ATOM 10988 C CA . TYR B 1 200 ? -13.305 18.047 33.688 1 81.88 200 TYR B CA 1
ATOM 10989 C C . TYR B 1 200 ? -13.32 19.422 34.344 1 81.88 200 TYR B C 1
ATOM 10991 O O . TYR B 1 200 ? -13.305 19.547 35.562 1 81.88 200 TYR B O 1
ATOM 10999 N N . VAL B 1 201 ? -13.047 20.5 33.562 1 74.44 201 VAL B N 1
ATOM 11000 C CA . VAL B 1 201 ? -13.148 21.859 34.094 1 74.44 201 VAL B CA 1
ATOM 11001 C C . VAL B 1 201 ? -14.156 22.656 33.281 1 74.44 201 VAL B C 1
ATOM 11003 O O . VAL B 1 201 ? -14.109 22.641 32.031 1 74.44 201 VAL B O 1
ATOM 11006 N N . GLN B 1 202 ? -15.234 23.062 34 1 63.16 202 GLN B N 1
ATOM 11007 C CA . GLN B 1 202 ? -16.25 23.906 33.375 1 63.16 202 GLN B CA 1
ATOM 11008 C C . GLN B 1 202 ? -15.812 25.375 33.375 1 63.16 202 GLN B C 1
ATOM 11010 O O . GLN B 1 202 ? -15.227 25.859 34.344 1 63.16 202 GLN B O 1
ATOM 11015 N N . ASN B 1 203 ? -15.969 26.188 32.156 1 58.53 203 ASN B N 1
ATOM 11016 C CA . ASN B 1 203 ? -15.773 27.625 31.969 1 58.53 203 ASN B CA 1
ATOM 11017 C C . ASN B 1 203 ? -14.352 28.047 32.312 1 58.53 203 ASN B C 1
ATOM 11019 O O . ASN B 1 203 ? -14.055 28.328 33.5 1 58.53 203 ASN B O 1
ATOM 11023 N N . THR B 1 204 ? -13.414 27.641 31.766 1 58.03 204 THR B N 1
ATOM 11024 C CA . THR B 1 204 ? -12.016 27.984 31.953 1 58.03 204 THR B CA 1
ATOM 11025 C C . THR B 1 204 ? -11.844 29.5 32.125 1 58.03 204 THR B C 1
ATOM 11027 O O . THR B 1 204 ? -11.859 30.234 31.141 1 58.03 204 THR B O 1
ATOM 11030 N N . SER B 1 205 ? -12.617 30.109 33.125 1 53.84 205 SER B N 1
ATOM 11031 C CA . SER B 1 205 ? -12.352 31.516 33.375 1 53.84 205 SER B CA 1
ATOM 11032 C C . SER B 1 205 ? -10.875 31.766 33.656 1 53.84 205 SER B C 1
ATOM 11034 O O . SER B 1 205 ? -10.156 30.828 34.031 1 53.84 205 SER B O 1
ATOM 11036 N N . ARG B 1 206 ? -10.398 32.938 33.281 1 54.56 206 ARG B N 1
ATOM 11037 C CA . ARG B 1 206 ? -9.023 33.406 33.438 1 54.56 206 ARG B CA 1
ATOM 11038 C C . ARG B 1 206 ? -8.508 33.094 34.844 1 54.56 206 ARG B C 1
ATOM 11040 O O . ARG B 1 206 ? -7.301 32.906 35.031 1 54.56 206 ARG B O 1
ATOM 11047 N N . ASP B 1 207 ? -9.453 32.969 35.781 1 56.19 207 ASP B N 1
ATOM 11048 C CA . ASP B 1 207 ? -8.922 32.906 37.125 1 56.19 207 ASP B CA 1
ATOM 11049 C C . ASP B 1 207 ? -8.68 31.469 37.562 1 56.19 207 ASP B C 1
ATOM 11051 O O . ASP B 1 207 ? -8.141 31.219 38.625 1 56.19 207 ASP B O 1
ATOM 11055 N N . SER B 1 208 ? -9.055 30.453 36.719 1 64.06 208 SER B N 1
ATOM 11056 C CA . SER B 1 208 ? -8.906 29.094 37.219 1 64.06 208 SER B CA 1
ATOM 11057 C C . SER B 1 208 ? -7.621 28.453 36.719 1 64.06 208 SER B C 1
ATOM 11059 O O . SER B 1 208 ? -7.262 28.609 35.531 1 64.06 208 SER B O 1
ATOM 11061 N N . CYS B 1 209 ? -6.832 28.062 37.719 1 80.44 209 CYS B N 1
ATOM 11062 C CA . CYS B 1 209 ? -5.578 27.359 37.438 1 80.44 209 CYS B CA 1
ATOM 11063 C C . CYS B 1 209 ? -5.836 25.938 37 1 80.44 209 CYS B C 1
ATOM 11065 O O . CYS B 1 209 ? -5.801 25 37.812 1 80.44 209 CYS B O 1
ATOM 11067 N N . CYS B 1 210 ? -6.281 25.797 35.781 1 85.94 210 CYS B N 1
ATOM 11068 C CA . CYS B 1 210 ? -6.551 24.469 35.25 1 85.94 210 CYS B CA 1
ATOM 11069 C C . CYS B 1 210 ? -5.316 23.891 34.562 1 85.94 210 CYS B C 1
ATOM 11071 O O . CYS B 1 210 ? -4.418 24.625 34.156 1 85.94 210 CYS B O 1
ATOM 11073 N N . LEU B 1 211 ? -5.258 22.625 34.531 1 88.38 211 LEU B N 1
ATOM 11074 C CA . LEU B 1 211 ? -4.164 21.953 33.844 1 88.38 211 LEU B CA 1
ATOM 11075 C C . LEU B 1 211 ? -4.242 22.172 32.344 1 88.38 211 LEU B C 1
ATOM 11077 O O . LEU B 1 211 ? -5.336 22.25 31.781 1 88.38 211 LEU B O 1
ATOM 11081 N N . ASP B 1 212 ? -3.139 22.391 31.75 1 84.44 212 ASP B N 1
ATOM 11082 C CA . ASP B 1 212 ? -3.078 22.641 30.312 1 84.44 212 ASP B CA 1
ATOM 11083 C C . ASP B 1 212 ? -3.197 21.328 29.531 1 84.44 212 ASP B C 1
ATOM 11085 O O . ASP B 1 212 ? -2.393 20.406 29.719 1 84.44 212 ASP B O 1
ATOM 11089 N N . ASN B 1 213 ? -4.062 21.188 28.703 1 80.12 213 ASN B N 1
ATOM 11090 C CA . ASN B 1 213 ? -4.355 19.969 27.953 1 80.12 213 ASN B CA 1
ATOM 11091 C C . ASN B 1 213 ? -3.297 19.688 26.891 1 80.12 213 ASN B C 1
ATOM 11093 O O . ASN B 1 213 ? -3.309 18.625 26.266 1 80.12 213 ASN B O 1
ATOM 11097 N N . ASN B 1 214 ? -2.375 20.578 26.688 1 80 214 ASN B N 1
ATOM 11098 C CA . ASN B 1 214 ? -1.384 20.391 25.641 1 80 214 ASN B CA 1
ATOM 11099 C C . ASN B 1 214 ? -0.116 19.734 26.172 1 80 214 ASN B C 1
ATOM 11101 O O . ASN B 1 214 ? 0.786 19.391 25.391 1 80 214 ASN B O 1
ATOM 11105 N N . CYS B 1 215 ? -0.06 19.469 27.406 1 86.12 215 CYS B N 1
ATOM 11106 C CA . CYS B 1 215 ? 1.096 18.812 27.984 1 86.12 215 CYS B CA 1
ATOM 11107 C C . CYS B 1 215 ? 0.938 17.297 27.938 1 86.12 215 CYS B C 1
ATOM 11109 O O . CYS B 1 215 ? -0.174 16.766 28.047 1 86.12 215 CYS B O 1
ATOM 11111 N N . GLN B 1 216 ? 2.006 16.562 27.797 1 86.06 216 GLN B N 1
ATOM 11112 C CA . GLN B 1 216 ? 1.97 15.109 27.688 1 86.06 216 GLN B CA 1
ATOM 11113 C C . GLN B 1 216 ? 2.125 14.453 29.062 1 86.06 216 GLN B C 1
ATOM 11115 O O . GLN B 1 216 ? 1.783 13.281 29.234 1 86.06 216 GLN B O 1
ATOM 11120 N N . ALA B 1 217 ? 2.754 15.148 29.953 1 90.44 217 ALA B N 1
ATOM 11121 C CA . ALA B 1 217 ? 2.955 14.633 31.312 1 90.44 217 ALA B CA 1
ATOM 11122 C C . ALA B 1 217 ? 2.836 15.758 32.344 1 90.44 217 ALA B C 1
ATOM 11124 O O . ALA B 1 217 ? 3.182 16.906 32.062 1 90.44 217 ALA B O 1
ATOM 11125 N N . PHE B 1 218 ? 2.279 15.352 33.5 1 92.69 218 PHE B N 1
ATOM 11126 C CA . PHE B 1 218 ? 2.131 16.312 34.594 1 92.69 218 PHE B CA 1
ATOM 11127 C C . PHE B 1 218 ? 2.803 15.805 35.875 1 92.69 218 PHE B C 1
ATOM 11129 O O . PHE B 1 218 ? 2.586 14.664 36.281 1 92.69 218 PHE B O 1
ATOM 11136 N N . LEU B 1 219 ? 3.68 16.562 36.375 1 93.88 219 LEU B N 1
ATOM 11137 C CA . LEU B 1 219 ? 4.238 16.359 37.719 1 93.88 219 LEU B CA 1
ATOM 11138 C C . LEU B 1 219 ? 3.656 17.344 38.719 1 93.88 219 LEU B C 1
ATOM 11140 O O . LEU B 1 219 ? 4.047 18.516 38.75 1 93.88 219 LEU B O 1
ATOM 11144 N N . LEU B 1 220 ? 2.738 16.828 39.5 1 93.69 220 LEU B N 1
ATOM 11145 C CA . LEU B 1 220 ? 2.059 17.688 40.469 1 93.69 220 LEU B CA 1
ATOM 11146 C C . LEU B 1 220 ? 2.758 17.625 41.812 1 93.69 220 LEU B C 1
ATOM 11148 O O . LEU B 1 220 ? 2.588 16.672 42.594 1 93.69 220 LEU B O 1
ATOM 11152 N N . VAL B 1 221 ? 3.457 18.688 42.156 1 92.06 221 VAL B N 1
ATOM 11153 C CA . VAL B 1 221 ? 4.293 18.734 43.344 1 92.06 221 VAL B CA 1
ATOM 11154 C C . VAL B 1 221 ? 3.482 19.266 44.531 1 92.06 221 VAL B C 1
ATOM 11156 O O . VAL B 1 221 ? 2.877 20.344 44.438 1 92.06 221 VAL B O 1
ATOM 11159 N N . ASP B 1 222 ? 3.461 18.469 45.562 1 88.12 222 ASP B N 1
ATOM 11160 C CA . ASP B 1 222 ? 2.717 18.828 46.75 1 88.12 222 ASP B CA 1
ATOM 11161 C C . ASP B 1 222 ? 3.662 19.219 47.906 1 88.12 222 ASP B C 1
ATOM 11163 O O . ASP B 1 222 ? 4.469 18.406 48.344 1 88.12 222 ASP B O 1
ATOM 11167 N N . ASP B 1 223 ? 3.648 20.484 48.312 1 81.5 223 ASP B N 1
ATOM 11168 C CA . ASP B 1 223 ? 4.43 20.953 49.469 1 81.5 223 ASP B CA 1
ATOM 11169 C C . ASP B 1 223 ? 3.564 21.031 50.719 1 81.5 223 ASP B C 1
ATOM 11171 O O . ASP B 1 223 ? 4 21.562 51.75 1 81.5 223 ASP B O 1
ATOM 11175 N N . GLY B 1 224 ? 2.363 20.562 50.625 1 77.69 224 GLY B N 1
ATOM 11176 C CA . GLY B 1 224 ? 1.474 20.562 51.781 1 77.69 224 GLY B CA 1
ATOM 11177 C C . GLY B 1 224 ? 0.646 21.828 51.875 1 77.69 224 GLY B C 1
ATOM 11178 O O . GLY B 1 224 ? -0.289 21.906 52.688 1 77.69 224 GLY B O 1
ATOM 11179 N N . SER B 1 225 ? 1.024 22.844 51.125 1 78.75 225 SER B N 1
ATOM 11180 C CA . SER B 1 225 ? 0.302 24.109 51.156 1 78.75 225 SER B CA 1
ATOM 11181 C C . SER B 1 225 ? -0.815 24.156 50.125 1 78.75 225 SER B C 1
ATOM 11183 O O . SER B 1 225 ? -0.781 23.422 49.156 1 78.75 225 SER B O 1
ATOM 11185 N N . VAL B 1 226 ? -1.864 24.859 50.469 1 80.62 226 VAL B N 1
ATOM 11186 C CA . VAL B 1 226 ? -2.965 25.047 49.531 1 80.62 226 VAL B CA 1
ATOM 11187 C C . VAL B 1 226 ? -3.057 26.5 49.125 1 80.62 226 VAL B C 1
ATOM 11189 O O . VAL B 1 226 ? -3.012 27.406 49.969 1 80.62 226 VAL B O 1
ATOM 11192 N N . GLY B 1 227 ? -2.992 26.766 47.781 1 76.5 227 GLY B N 1
ATOM 11193 C CA . GLY B 1 227 ? -3.215 28.094 47.219 1 76.5 227 GLY B CA 1
ATOM 11194 C C . GLY B 1 227 ? -1.945 28.922 47.125 1 76.5 227 GLY B C 1
ATOM 11195 O O . GLY B 1 227 ? -1.999 30.125 46.875 1 76.5 227 GLY B O 1
ATOM 11196 N N . ARG B 1 228 ? -0.789 28.312 47.531 1 75.81 228 ARG B N 1
ATOM 11197 C CA . ARG B 1 228 ? 0.465 29.062 47.469 1 75.81 228 ARG B CA 1
ATOM 11198 C C . ARG B 1 228 ? 1.298 28.672 46.25 1 75.81 228 ARG B C 1
ATOM 11200 O O . ARG B 1 228 ? 1.357 27.484 45.906 1 75.81 228 ARG B O 1
ATOM 11207 N N . ARG B 1 229 ? 1.867 29.688 45.688 1 76.94 229 ARG B N 1
ATOM 11208 C CA . ARG B 1 229 ? 2.748 29.453 44.562 1 76.94 229 ARG B CA 1
ATOM 11209 C C . ARG B 1 229 ? 4.191 29.25 45 1 76.94 229 ARG B C 1
ATOM 11211 O O . ARG B 1 229 ? 4.602 29.781 46.031 1 76.94 229 ARG B O 1
ATOM 11218 N N . GLY B 1 230 ? 4.996 28.438 44.375 1 73.31 230 GLY B N 1
ATOM 11219 C CA . GLY B 1 230 ? 6.43 28.359 44.625 1 73.31 230 GLY B CA 1
ATOM 11220 C C . GLY B 1 230 ? 6.867 27.031 45.188 1 73.31 230 GLY B C 1
ATOM 11221 O O . GLY B 1 230 ? 8.07 26.766 45.312 1 73.31 230 GLY B O 1
ATOM 11222 N N . GLY B 1 231 ? 5.969 26.203 45.562 1 73.06 231 GLY B N 1
ATOM 11223 C CA . GLY B 1 231 ? 6.359 24.922 46.125 1 73.06 231 GLY B CA 1
ATOM 11224 C C . GLY B 1 231 ? 7.051 24 45.125 1 73.06 231 GLY B C 1
ATOM 11225 O O . GLY B 1 231 ? 7.781 23.094 45.531 1 73.06 231 GLY B O 1
ATOM 11226 N N . GLU B 1 232 ? 6.938 24.25 43.938 1 84.19 232 GLU B N 1
ATOM 11227 C CA . GLU B 1 232 ? 7.461 23.344 42.906 1 84.19 232 GLU B CA 1
ATOM 11228 C C . GLU B 1 232 ? 8.867 23.766 42.469 1 84.19 232 GLU B C 1
ATOM 11230 O O . GLU B 1 232 ? 9.562 23 41.812 1 84.19 232 GLU B O 1
ATOM 11235 N N . THR B 1 233 ? 9.359 24.906 42.906 1 84.69 233 THR B N 1
ATOM 11236 C CA . THR B 1 233 ? 10.594 25.469 42.375 1 84.69 233 THR B CA 1
ATOM 11237 C C . THR B 1 233 ? 11.797 24.641 42.812 1 84.69 233 THR B C 1
ATOM 11239 O O . THR B 1 233 ? 12.703 24.375 42 1 84.69 233 THR B O 1
ATOM 11242 N N . SER B 1 234 ? 11.828 24.219 44.094 1 85.56 234 SER B N 1
ATOM 11243 C CA . SER B 1 234 ? 12.961 23.453 44.562 1 85.56 234 SER B CA 1
ATOM 11244 C C . SER B 1 234 ? 13.039 22.094 43.875 1 85.56 234 SER B C 1
ATOM 11246 O O . SER B 1 234 ? 14.125 21.625 43.531 1 85.56 234 SER B O 1
ATOM 11248 N N . PHE B 1 235 ? 11.93 21.547 43.75 1 90.75 235 PHE B N 1
ATOM 11249 C CA . PHE B 1 235 ? 11.898 20.25 43.094 1 90.75 235 PHE B CA 1
ATOM 11250 C C . PHE B 1 235 ? 12.328 20.391 41.625 1 90.75 235 PHE B C 1
ATOM 11252 O O . PHE B 1 235 ? 13.086 19.562 41.094 1 90.75 235 PHE B O 1
ATOM 11259 N N . ARG B 1 236 ? 11.781 21.359 40.938 1 91.88 236 ARG B N 1
ATOM 11260 C CA . ARG B 1 236 ? 12.133 21.594 39.531 1 91.88 236 ARG B CA 1
ATOM 11261 C C . ARG B 1 236 ? 13.633 21.781 39.375 1 91.88 236 ARG B C 1
ATOM 11263 O O . ARG B 1 236 ? 14.227 21.25 38.438 1 91.88 236 ARG B O 1
ATOM 11270 N N . LEU B 1 237 ? 14.258 22.453 40.219 1 90.38 237 LEU B N 1
ATOM 11271 C CA . LEU B 1 237 ? 15.695 22.688 40.188 1 90.38 237 LEU B CA 1
ATOM 11272 C C . LEU B 1 237 ? 16.469 21.375 40.344 1 90.38 237 LEU B C 1
ATOM 11274 O O . LEU B 1 237 ? 17.438 21.141 39.625 1 90.38 237 LEU B O 1
ATOM 11278 N N . ASN B 1 238 ? 15.984 20.578 41.188 1 90.62 238 ASN B N 1
ATOM 11279 C CA . ASN B 1 238 ? 16.656 19.312 41.406 1 90.62 238 ASN B CA 1
ATOM 11280 C C . ASN B 1 238 ? 16.469 18.359 40.219 1 90.62 238 ASN B C 1
ATOM 11282 O O . ASN B 1 238 ? 17.375 17.578 39.906 1 90.62 238 ASN B O 1
ATOM 11286 N N . LEU B 1 239 ? 15.312 18.406 39.781 1 93.25 239 LEU B N 1
ATOM 11287 C CA . LEU B 1 239 ? 15.047 17.562 38.625 1 93.25 239 LEU B CA 1
ATOM 11288 C C . LEU B 1 239 ? 15.898 17.969 37.406 1 93.25 239 LEU B C 1
ATOM 11290 O O . LEU B 1 239 ? 16.469 17.125 36.719 1 93.25 239 LEU B O 1
ATOM 11294 N N . GLU B 1 240 ? 16 19.234 37.156 1 92.94 240 GLU B N 1
ATOM 11295 C CA . GLU B 1 240 ? 16.828 19.734 36.062 1 92.94 240 GLU B CA 1
ATOM 11296 C C . GLU B 1 240 ? 18.297 19.359 36.25 1 92.94 240 GLU B C 1
ATOM 11298 O O . GLU B 1 240 ? 18.984 18.984 35.312 1 92.94 240 GLU B O 1
ATOM 11303 N N . ASP B 1 241 ? 18.719 19.469 37.375 1 89.81 241 ASP B N 1
ATOM 11304 C CA . ASP B 1 241 ? 20.109 19.125 37.688 1 89.81 241 ASP B CA 1
ATOM 11305 C C . ASP B 1 241 ? 20.375 17.625 37.5 1 89.81 241 ASP B C 1
ATOM 11307 O O . ASP B 1 241 ? 21.391 17.25 36.906 1 89.81 241 ASP B O 1
ATOM 11311 N N . TYR B 1 242 ? 19.5 16.875 37.875 1 91.31 242 TYR B N 1
ATOM 11312 C CA . TYR B 1 242 ? 19.656 15.438 37.719 1 91.31 242 TYR B CA 1
ATOM 11313 C C . TYR B 1 242 ? 19.672 15.062 36.25 1 91.31 242 TYR B C 1
ATOM 11315 O O . TYR B 1 242 ? 20.484 14.234 35.812 1 91.31 242 TYR B O 1
ATOM 11323 N N . ILE B 1 243 ? 18.75 15.609 35.531 1 90.62 243 ILE B N 1
ATOM 11324 C CA . ILE B 1 243 ? 18.641 15.289 34.094 1 90.62 243 ILE B CA 1
ATOM 11325 C C . ILE B 1 243 ? 19.922 15.719 33.375 1 90.62 243 ILE B C 1
ATOM 11327 O O . ILE B 1 243 ? 20.375 15.047 32.438 1 90.62 243 ILE B O 1
ATOM 11331 N N . SER B 1 244 ? 20.531 16.781 33.781 1 86.81 244 SER B N 1
ATOM 11332 C CA . SER B 1 244 ? 21.734 17.297 33.156 1 86.81 244 SER B CA 1
ATOM 11333 C C . SER B 1 244 ? 22.891 16.297 33.281 1 86.81 244 SER B C 1
ATOM 11335 O O . SER B 1 244 ? 23.828 16.328 32.469 1 86.81 244 SER B O 1
ATOM 11337 N N . HIS B 1 245 ? 22.719 15.367 34.188 1 82.5 245 HIS B N 1
ATOM 11338 C CA . HIS B 1 245 ? 23.797 14.414 34.406 1 82.5 245 HIS B CA 1
ATOM 11339 C C . HIS B 1 245 ? 23.453 13.055 33.781 1 82.5 245 HIS B C 1
ATOM 11341 O O . HIS B 1 245 ? 24.266 12.125 33.844 1 82.5 245 HIS B O 1
ATOM 11347 N N . GLN B 1 246 ? 22.328 13.023 33.281 1 84.19 246 GLN B N 1
ATOM 11348 C CA . GLN B 1 246 ? 21.953 11.773 32.656 1 84.19 246 GLN B CA 1
ATOM 11349 C C . GLN B 1 246 ? 22.469 11.711 31.203 1 84.19 246 GLN B C 1
ATOM 11351 O O . GLN B 1 246 ? 22.703 12.75 30.578 1 84.19 246 GLN B O 1
ATOM 11356 N N . ARG B 1 247 ? 22.719 10.492 30.891 1 73.56 247 ARG B N 1
ATOM 11357 C CA . ARG B 1 247 ? 23.312 10.305 29.562 1 73.56 247 ARG B CA 1
ATOM 11358 C C . ARG B 1 247 ? 22.281 9.766 28.578 1 73.56 247 ARG B C 1
ATOM 11360 O O . ARG B 1 247 ? 21.328 9.078 28.969 1 73.56 247 ARG B O 1
ATOM 11367 N N . THR B 1 248 ? 22.094 10.406 27.516 1 64.56 248 THR B N 1
ATOM 11368 C CA . THR B 1 248 ? 21.25 9.906 26.438 1 64.56 248 THR B CA 1
ATOM 11369 C C . THR B 1 248 ? 22.109 9.383 25.281 1 64.56 248 THR B C 1
ATOM 11371 O O . THR B 1 248 ? 23.281 9.758 25.156 1 64.56 248 THR B O 1
ATOM 11374 N N . GLY B 1 249 ? 22.062 8.258 24.812 1 55.31 249 GLY B N 1
ATOM 11375 C CA . GLY B 1 249 ? 22.984 7.781 23.781 1 55.31 249 GLY B CA 1
ATOM 11376 C C . GLY B 1 249 ? 22.266 7.277 22.547 1 55.31 249 GLY B C 1
ATOM 11377 O O . GLY B 1 249 ? 21.094 6.922 22.594 1 55.31 249 GLY B O 1
ATOM 11378 N N . ILE B 1 250 ? 22.531 7.926 21.406 1 56.38 250 ILE B N 1
ATOM 11379 C CA . ILE B 1 250 ? 22.375 7.305 20.094 1 56.38 250 ILE B CA 1
ATOM 11380 C C . ILE B 1 250 ? 23.031 5.926 20.109 1 56.38 250 ILE B C 1
ATOM 11382 O O . ILE B 1 250 ? 24.016 5.699 20.828 1 56.38 250 ILE B O 1
ATOM 11386 N N . TRP B 1 251 ? 22.406 4.887 19.656 1 53.41 251 TRP B N 1
ATOM 11387 C CA . TRP B 1 251 ? 23.016 3.568 19.531 1 53.41 251 TRP B CA 1
ATOM 11388 C C . TRP B 1 251 ? 24.438 3.676 18.984 1 53.41 251 TRP B C 1
ATOM 11390 O O . TRP B 1 251 ? 24.688 4.398 18.016 1 53.41 251 TRP B O 1
ATOM 11400 N N . GLY B 1 252 ? 25.594 3.385 19.719 1 54.59 252 GLY B N 1
ATOM 11401 C CA . GLY B 1 252 ? 26.984 3.254 19.328 1 54.59 252 GLY B CA 1
ATOM 11402 C C . GLY B 1 252 ? 27.953 3.443 20.484 1 54.59 252 GLY B C 1
ATOM 11403 O O . GLY B 1 252 ? 27.828 2.789 21.516 1 54.59 252 GLY B O 1
ATOM 11404 N N . SER B 1 253 ? 29.031 4.27 20.312 1 55.47 253 SER B N 1
ATOM 11405 C CA . SER B 1 253 ? 30.188 4.375 21.188 1 55.47 253 SER B CA 1
ATOM 11406 C C . SER B 1 253 ? 29.938 5.352 22.328 1 55.47 253 SER B C 1
ATOM 11408 O O . SER B 1 253 ? 30.547 5.238 23.391 1 55.47 253 SER B O 1
ATOM 11410 N N . GLY B 1 254 ? 29.031 6.711 22.266 1 55.62 254 GLY B N 1
ATOM 11411 C CA . GLY B 1 254 ? 29.281 7.734 23.266 1 55.62 254 GLY B CA 1
ATOM 11412 C C . GLY B 1 254 ? 28.016 8.312 23.875 1 55.62 254 GLY B C 1
ATOM 11413 O O . GLY B 1 254 ? 27.031 8.539 23.156 1 55.62 254 GLY B O 1
ATOM 11414 N N . SER B 1 255 ? 27.719 7.879 25.141 1 61.47 255 SER B N 1
ATOM 11415 C CA . SER B 1 255 ? 26.641 8.43 25.938 1 61.47 255 SER B CA 1
ATOM 11416 C C . SER B 1 255 ? 26.844 9.914 26.203 1 61.47 255 SER B C 1
ATOM 11418 O O . SER B 1 255 ? 27.969 10.359 26.438 1 61.47 255 SER B O 1
ATOM 11420 N N . ILE B 1 256 ? 26.125 10.867 25.625 1 67.62 256 ILE B N 1
ATOM 11421 C CA . ILE B 1 256 ? 26.172 12.305 25.875 1 67.62 256 ILE B CA 1
ATOM 11422 C C . ILE B 1 256 ? 25.203 12.68 26.984 1 67.62 256 ILE B C 1
ATOM 11424 O O . ILE B 1 256 ? 24.125 12.086 27.109 1 67.62 256 ILE B O 1
ATOM 11428 N N . GLU B 1 257 ? 25.891 13.594 27.766 1 76.94 257 GLU B N 1
ATOM 11429 C CA . GLU B 1 257 ? 25 14.133 28.781 1 76.94 257 GLU B CA 1
ATOM 11430 C C . GLU B 1 257 ? 23.891 14.984 28.156 1 76.94 257 GLU B C 1
ATOM 11432 O O . GLU B 1 257 ? 24.125 15.641 27.141 1 76.94 257 GLU B O 1
ATOM 11437 N N . ILE B 1 258 ? 22.781 15.023 28.703 1 82.19 258 ILE B N 1
ATOM 11438 C CA . ILE B 1 258 ? 21.625 15.766 28.188 1 82.19 258 ILE B CA 1
ATOM 11439 C C . ILE B 1 258 ? 21.766 17.234 28.562 1 82.19 258 ILE B C 1
ATOM 11441 O O . ILE B 1 258 ? 21.797 17.578 29.734 1 82.19 258 ILE B O 1
ATOM 11445 N N . PRO B 1 259 ? 21.938 18.078 27.609 1 81.06 259 PRO B N 1
ATOM 11446 C CA . PRO B 1 259 ? 21.984 19.516 27.938 1 81.06 259 PRO B CA 1
ATOM 11447 C C . PRO B 1 259 ? 20.641 20.047 28.438 1 81.06 259 PRO B C 1
ATOM 11449 O O . PRO B 1 259 ? 19.594 19.703 27.891 1 81.06 259 PRO B O 1
ATOM 11452 N N . VAL B 1 260 ? 20.734 20.812 29.547 1 88.5 260 VAL B N 1
ATOM 11453 C CA . VAL B 1 260 ? 19.547 21.453 30.094 1 88.5 260 VAL B CA 1
ATOM 11454 C C . VAL B 1 260 ? 19.672 22.969 30 1 88.5 260 VAL B C 1
ATOM 11456 O O . VAL B 1 260 ? 20.688 23.531 30.391 1 88.5 260 VAL B O 1
ATOM 11459 N N . LEU B 1 261 ? 18.766 23.578 29.344 1 87.31 261 LEU B N 1
ATOM 11460 C CA . LEU B 1 261 ? 18.734 25.031 29.188 1 87.31 261 LEU B CA 1
ATOM 11461 C C . LEU B 1 261 ? 17.516 25.625 29.859 1 87.31 261 LEU B C 1
ATOM 11463 O O . LEU B 1 261 ? 16.406 25.109 29.719 1 87.31 261 LEU B O 1
ATOM 11467 N N . CYS B 1 262 ? 17.781 26.656 30.672 1 89.75 262 CYS B N 1
ATOM 11468 C CA . CYS B 1 262 ? 16.672 27.359 31.312 1 89.75 262 CYS B CA 1
ATOM 11469 C C . CYS B 1 262 ? 16.391 28.688 30.594 1 89.75 262 CYS B C 1
ATOM 11471 O O . CYS B 1 262 ? 17.312 29.391 30.203 1 89.75 262 CYS B O 1
ATOM 11473 N N . MET B 1 263 ? 15.156 28.969 30.359 1 89.31 263 MET B N 1
ATOM 11474 C CA . MET B 1 263 ? 14.742 30.203 29.688 1 89.31 263 MET B CA 1
ATOM 11475 C C . MET B 1 263 ? 13.914 31.078 30.625 1 89.31 263 MET B C 1
ATOM 11477 O O . MET B 1 263 ? 12.938 30.625 31.219 1 89.31 263 MET B O 1
ATOM 11481 N N . LEU B 1 264 ? 14.375 32.344 30.75 1 90.19 264 LEU B N 1
ATOM 11482 C CA . LEU B 1 264 ? 13.664 33.281 31.594 1 90.19 264 LEU B CA 1
ATOM 11483 C C . LEU B 1 264 ? 12.852 34.281 30.766 1 90.19 264 LEU B C 1
ATOM 11485 O O . LEU B 1 264 ? 13.398 34.969 29.891 1 90.19 264 LEU B O 1
ATOM 11489 N N . ILE B 1 265 ? 11.586 34.25 30.969 1 88.88 265 ILE B N 1
ATOM 11490 C CA . ILE B 1 265 ? 10.68 35.188 30.312 1 88.88 265 ILE B CA 1
ATOM 11491 C C . ILE B 1 265 ? 9.953 36 31.375 1 88.88 265 ILE B C 1
ATOM 11493 O O . ILE B 1 265 ? 9.281 35.469 32.25 1 88.88 265 ILE B O 1
ATOM 11497 N N . SER B 1 266 ? 10.086 37.25 31.266 1 85.62 266 SER B N 1
ATOM 11498 C CA . SER B 1 266 ? 9.539 38.188 32.25 1 85.62 266 SER B CA 1
ATOM 11499 C C . SER B 1 266 ? 9.914 37.781 33.688 1 85.62 266 SER B C 1
ATOM 11501 O O . SER B 1 266 ? 11.047 37.344 33.938 1 85.62 266 SER B O 1
ATOM 11503 N N . GLY B 1 267 ? 9.164 37.719 34.656 1 82.69 267 GLY B N 1
ATOM 11504 C CA . GLY B 1 267 ? 9.406 37.188 36 1 82.69 267 GLY B CA 1
ATOM 11505 C C . GLY B 1 267 ? 9.422 38.281 37.062 1 82.69 267 GLY B C 1
ATOM 11506 O O . GLY B 1 267 ? 9.633 39.469 36.75 1 82.69 267 GLY B O 1
ATOM 11507 N N . ASP B 1 268 ? 9.219 37.812 38.219 1 80.19 268 ASP B N 1
ATOM 11508 C CA . ASP B 1 268 ? 9.219 38.688 39.375 1 80.19 268 ASP B CA 1
ATOM 11509 C C . ASP B 1 268 ? 10.516 38.562 40.156 1 80.19 268 ASP B C 1
ATOM 11511 O O . ASP B 1 268 ? 11.469 37.938 39.719 1 80.19 268 ASP B O 1
ATOM 11515 N N . ALA B 1 269 ? 10.594 39.219 41.312 1 81.12 269 ALA B N 1
ATOM 11516 C CA . ALA B 1 269 ? 11.789 39.25 42.156 1 81.12 269 ALA B CA 1
ATOM 11517 C C . ALA B 1 269 ? 12.156 37.875 42.656 1 81.12 269 ALA B C 1
ATOM 11519 O O . ALA B 1 269 ? 13.328 37.562 42.906 1 81.12 269 ALA B O 1
ATOM 11520 N N . CYS B 1 270 ? 11.188 36.969 42.75 1 78.25 270 CYS B N 1
ATOM 11521 C CA . CYS B 1 270 ? 11.445 35.625 43.281 1 78.25 270 CYS B CA 1
ATOM 11522 C C . CYS B 1 270 ? 12.258 34.812 42.281 1 78.25 270 CYS B C 1
ATOM 11524 O O . CYS B 1 270 ? 12.914 33.844 42.656 1 78.25 270 CYS B O 1
ATOM 11526 N N . MET B 1 271 ? 12.281 35.25 41.125 1 86.38 271 MET B N 1
ATOM 11527 C CA . MET B 1 271 ? 13 34.531 40.062 1 86.38 271 MET B CA 1
ATOM 11528 C C . MET B 1 271 ? 14.508 34.719 40.219 1 86.38 271 MET B C 1
ATOM 11530 O O . MET B 1 271 ? 15.297 33.906 39.719 1 86.38 271 MET B O 1
ATOM 11534 N N . LEU B 1 272 ? 14.875 35.812 40.875 1 86.94 272 LEU B N 1
ATOM 11535 C CA . LEU B 1 272 ? 16.297 36.062 41.062 1 86.94 272 LEU B CA 1
ATOM 11536 C C . LEU B 1 272 ? 16.906 35 41.969 1 86.94 272 LEU B C 1
ATOM 11538 O O . LEU B 1 272 ? 18.062 34.594 41.781 1 86.94 272 LEU B O 1
ATOM 11542 N N . GLU B 1 273 ? 16.109 34.562 42.906 1 84.5 273 GLU B N 1
ATOM 11543 C CA . GLU B 1 273 ? 16.594 33.5 43.781 1 84.5 273 GLU B CA 1
ATOM 11544 C C . GLU B 1 273 ? 16.75 32.188 43 1 84.5 273 GLU B C 1
ATOM 11546 O O . GLU B 1 273 ? 17.703 31.453 43.219 1 84.5 273 GLU B O 1
ATOM 11551 N N . ARG B 1 274 ? 15.836 31.938 42.188 1 88.19 274 ARG B N 1
ATOM 11552 C CA . ARG B 1 274 ? 15.891 30.719 41.375 1 88.19 274 ARG B CA 1
ATOM 11553 C C . ARG B 1 274 ? 17.062 30.766 40.406 1 88.19 274 ARG B C 1
ATOM 11555 O O . ARG B 1 274 ? 17.75 29.75 40.219 1 88.19 274 ARG B O 1
ATOM 11562 N N . LEU B 1 275 ? 17.234 31.828 39.812 1 90 275 LEU B N 1
ATOM 11563 C CA . LEU B 1 275 ? 18.344 31.984 38.875 1 90 275 LEU B CA 1
ATOM 11564 C C . LEU B 1 275 ? 19.688 31.797 39.562 1 90 275 LEU B C 1
ATOM 11566 O O . LEU B 1 275 ? 20.562 31.109 39.062 1 90 275 LEU B O 1
ATOM 11570 N N . ASP B 1 276 ? 19.797 32.375 40.719 1 88.69 276 ASP B N 1
ATOM 11571 C CA . ASP B 1 276 ? 21.047 32.25 41.469 1 88.69 276 ASP B CA 1
ATOM 11572 C C . ASP B 1 276 ? 21.312 30.797 41.875 1 88.69 276 ASP B C 1
ATOM 11574 O O . ASP B 1 276 ? 22.422 30.297 41.75 1 88.69 276 ASP B O 1
ATOM 11578 N N . ALA B 1 277 ? 20.281 30.094 42.281 1 86.81 277 ALA B N 1
ATOM 11579 C CA . ALA B 1 277 ? 20.406 28.703 42.688 1 86.81 277 ALA B CA 1
ATOM 11580 C C . ALA B 1 277 ? 20.766 27.812 41.5 1 86.81 277 ALA B C 1
ATOM 11582 O O . ALA B 1 277 ? 21.562 26.875 41.625 1 86.81 277 ALA B O 1
ATOM 11583 N N . SER B 1 278 ? 20.188 28.047 40.406 1 89.88 278 SER B N 1
ATOM 11584 C CA . SER B 1 278 ? 20.438 27.266 39.219 1 89.88 278 SER B CA 1
ATOM 11585 C C . SER B 1 278 ? 21.828 27.516 38.656 1 89.88 278 SER B C 1
ATOM 11587 O O . SER B 1 278 ? 22.484 26.609 38.156 1 89.88 278 SER B O 1
ATOM 11589 N N . LEU B 1 279 ? 22.281 28.734 38.719 1 87.88 279 LEU B N 1
ATOM 11590 C CA . LEU B 1 279 ? 23.609 29.078 38.188 1 87.88 279 LEU B CA 1
ATOM 11591 C C . LEU B 1 279 ? 24.703 28.469 39.062 1 87.88 279 LEU B C 1
ATOM 11593 O O . LEU B 1 279 ? 25.781 28.125 38.562 1 87.88 279 LEU B O 1
ATOM 11597 N N . ARG B 1 280 ? 24.391 28.297 40.281 1 84.5 280 ARG B N 1
ATOM 11598 C CA . ARG B 1 280 ? 25.359 27.672 41.188 1 84.5 280 ARG B CA 1
ATOM 11599 C C . ARG B 1 280 ? 25.547 26.188 40.812 1 84.5 280 ARG B C 1
ATOM 11601 O O . ARG B 1 280 ? 26.609 25.625 41.062 1 84.5 280 ARG B O 1
ATOM 11608 N N . LYS B 1 281 ? 24.547 25.672 40.188 1 85.31 281 LYS B N 1
ATOM 11609 C CA . LYS B 1 281 ? 24.625 24.297 39.719 1 85.31 281 LYS B CA 1
ATOM 11610 C C . LYS B 1 281 ? 25.125 24.219 38.281 1 85.31 281 LYS B C 1
ATOM 11612 O O . LYS B 1 281 ? 25.031 23.188 37.625 1 85.31 281 LYS B O 1
ATOM 11617 N N . ALA B 1 282 ? 25.578 25.312 37.688 1 82 282 ALA B N 1
ATOM 11618 C CA . ALA B 1 282 ? 26.203 25.453 36.375 1 82 282 ALA B CA 1
ATOM 11619 C C . ALA B 1 282 ? 25.203 25.172 35.25 1 82 282 ALA B C 1
ATOM 11621 O O . ALA B 1 282 ? 25.562 24.562 34.25 1 82 282 ALA B O 1
ATOM 11622 N N . THR B 1 283 ? 23.953 25.5 35.469 1 87 283 THR B N 1
ATOM 11623 C CA . THR B 1 283 ? 22.969 25.375 34.406 1 87 283 THR B CA 1
ATOM 11624 C C . THR B 1 283 ? 22.891 26.656 33.562 1 87 283 THR B C 1
ATOM 11626 O O . THR B 1 283 ? 22.75 27.75 34.125 1 87 283 THR B O 1
ATOM 11629 N N . PRO B 1 284 ? 23.031 26.547 32.281 1 86.06 284 PRO B N 1
ATOM 11630 C CA . PRO B 1 284 ? 22.984 27.75 31.438 1 86.06 284 PRO B CA 1
ATOM 11631 C C . PRO B 1 284 ? 21.594 28.344 31.328 1 86.06 284 PRO B C 1
ATOM 11633 O O . PRO B 1 284 ? 20.594 27.609 31.375 1 86.06 284 PRO B O 1
ATOM 11636 N N . TRP B 1 285 ? 21.531 29.719 31.172 1 88.25 285 TRP B N 1
ATOM 11637 C CA . TRP B 1 285 ? 20.25 30.438 31.125 1 88.25 285 TRP B CA 1
ATOM 11638 C C . TRP B 1 285 ? 20.156 31.297 29.859 1 88.25 285 TRP B C 1
ATOM 11640 O O . TRP B 1 285 ? 21.156 31.891 29.438 1 88.25 285 TRP B O 1
ATOM 11650 N N . LEU B 1 286 ? 19.047 31.25 29.25 1 86.44 286 LEU B N 1
ATOM 11651 C CA . LEU B 1 286 ? 18.688 32.156 28.156 1 86.44 286 LEU B CA 1
ATOM 11652 C C . LEU B 1 286 ? 17.656 33.188 28.625 1 86.44 286 LEU B C 1
ATOM 11654 O O . LEU B 1 286 ? 16.562 32.812 29.062 1 86.44 286 LEU B O 1
ATOM 11658 N N . VAL B 1 287 ? 18.047 34.469 28.609 1 88.19 287 VAL B N 1
ATOM 11659 C CA . VAL B 1 287 ? 17.172 35.5 29.109 1 88.19 287 VAL B CA 1
ATOM 11660 C C . VAL B 1 287 ? 16.625 36.312 27.938 1 88.19 287 VAL B C 1
ATOM 11662 O O . VAL B 1 287 ? 17.375 36.781 27.094 1 88.19 287 VAL B O 1
ATOM 11665 N N . LEU B 1 288 ? 15.336 36.469 27.875 1 86.31 288 LEU B N 1
ATOM 11666 C CA . LEU B 1 288 ? 14.703 37.281 26.844 1 86.31 288 LEU B CA 1
ATOM 11667 C C . LEU B 1 288 ? 14.555 38.719 27.281 1 86.31 288 LEU B C 1
ATOM 11669 O O . LEU B 1 288 ? 13.602 39.062 27.984 1 86.31 288 LEU B O 1
ATOM 11673 N N . ALA B 1 289 ? 15.359 39.531 26.781 1 83.75 289 ALA B N 1
ATOM 11674 C CA . ALA B 1 289 ? 15.352 40.938 27.172 1 83.75 289 ALA B CA 1
ATOM 11675 C C . ALA B 1 289 ? 14.109 41.656 26.625 1 83.75 289 ALA B C 1
ATOM 11677 O O . ALA B 1 289 ? 13.695 41.406 25.5 1 83.75 289 ALA B O 1
ATOM 11678 N N . GLY B 1 290 ? 13.438 42.469 27.375 1 78.81 290 GLY B N 1
ATOM 11679 C CA . GLY B 1 290 ? 12.273 43.25 26.984 1 78.81 290 GLY B CA 1
ATOM 11680 C C . GLY B 1 290 ? 10.961 42.594 27.344 1 78.81 290 GLY B C 1
ATOM 11681 O O . GLY B 1 290 ? 9.891 43.156 27.172 1 78.81 290 GLY B O 1
ATOM 11682 N N . SER B 1 291 ? 10.867 41.406 27.891 1 82.94 291 SER B N 1
ATOM 11683 C CA . SER B 1 291 ? 9.648 40.656 28.172 1 82.94 291 SER B CA 1
ATOM 11684 C C . SER B 1 291 ? 9.055 41.062 29.516 1 82.94 291 SER B C 1
ATOM 11686 O O . SER B 1 291 ? 7.836 41 29.703 1 82.94 291 SER B O 1
ATOM 11688 N N . GLY B 1 292 ? 9.938 41.438 30.547 1 81.94 292 GLY B N 1
ATOM 11689 C CA . GLY B 1 292 ? 9.445 41.781 31.875 1 81.94 292 GLY B CA 1
ATOM 11690 C C . GLY B 1 292 ? 10.516 42.344 32.781 1 81.94 292 GLY B C 1
ATOM 11691 O O . GLY B 1 292 ? 11.648 42.562 32.344 1 81.94 292 GLY B O 1
ATOM 11692 N N . PRO B 1 293 ? 10.227 42.562 33.875 1 83.25 293 PRO B N 1
ATOM 11693 C CA . PRO B 1 293 ? 11.125 43.281 34.781 1 83.25 293 PRO B CA 1
ATOM 11694 C C . PRO B 1 293 ? 12.367 42.469 35.156 1 83.25 293 PRO B C 1
ATOM 11696 O O . PRO B 1 293 ? 13.492 42.969 35.094 1 83.25 293 PRO B O 1
ATOM 11699 N N . ALA B 1 294 ? 12.172 41.156 35.562 1 87.44 294 ALA B N 1
ATOM 11700 C CA . ALA B 1 294 ? 13.344 40.375 35.938 1 87.44 294 ALA B CA 1
ATOM 11701 C C . ALA B 1 294 ? 14.289 40.188 34.781 1 87.44 294 ALA B C 1
ATOM 11703 O O . ALA B 1 294 ? 15.508 40.312 34.906 1 87.44 294 ALA B O 1
ATOM 11704 N N . ALA B 1 295 ? 13.797 39.844 33.625 1 89.38 295 ALA B N 1
ATOM 11705 C CA . ALA B 1 295 ? 14.617 39.656 32.438 1 89.38 295 ALA B CA 1
ATOM 11706 C C . ALA B 1 295 ? 15.336 40.938 32.031 1 89.38 295 ALA B C 1
ATOM 11708 O O . ALA B 1 295 ? 16.516 40.906 31.672 1 89.38 295 ALA B O 1
ATOM 11709 N N . ASP B 1 296 ? 14.672 42.031 32.156 1 86.44 296 ASP B N 1
ATOM 11710 C CA . ASP B 1 296 ? 15.266 43.312 31.797 1 86.44 296 ASP B CA 1
ATOM 11711 C C . ASP B 1 296 ? 16.344 43.719 32.781 1 86.44 296 ASP B C 1
ATOM 11713 O O . ASP B 1 296 ? 17.359 44.312 32.438 1 86.44 296 ASP B O 1
ATOM 11717 N N . LEU B 1 297 ? 16.094 43.438 34.031 1 88.19 297 LEU B N 1
ATOM 11718 C CA . LEU B 1 297 ? 17.094 43.719 35.031 1 88.19 297 LEU B CA 1
ATOM 11719 C C . LEU B 1 297 ? 18.391 43 34.75 1 88.19 297 LEU B C 1
ATOM 11721 O O . LEU B 1 297 ? 19.484 43.562 34.812 1 88.19 297 LEU B O 1
ATOM 11725 N N . ILE B 1 298 ? 18.266 41.75 34.438 1 88.19 298 ILE B N 1
ATOM 11726 C CA . ILE B 1 298 ? 19.453 40.938 34.188 1 88.19 298 ILE B CA 1
ATOM 11727 C C . ILE B 1 298 ? 20.156 41.406 32.938 1 88.19 298 ILE B C 1
ATOM 11729 O O . ILE B 1 298 ? 21.391 41.438 32.875 1 88.19 298 ILE B O 1
ATOM 11733 N N . SER B 1 299 ? 19.422 41.781 31.938 1 87.12 299 SER B N 1
ATOM 11734 C CA . SER B 1 299 ? 20.016 42.281 30.703 1 87.12 299 SER B CA 1
ATOM 11735 C C . SER B 1 299 ? 20.812 43.562 30.969 1 87.12 299 SER B C 1
ATOM 11737 O O . SER B 1 299 ? 21.906 43.75 30.438 1 87.12 299 SER B O 1
ATOM 11739 N N . GLU B 1 300 ? 20.281 44.375 31.75 1 84.31 300 GLU B N 1
ATOM 11740 C CA . GLU B 1 300 ? 20.953 45.625 32.094 1 84.31 300 GLU B CA 1
ATOM 11741 C C . GLU B 1 300 ? 22.172 45.406 32.969 1 84.31 300 GLU B C 1
ATOM 11743 O O . GLU B 1 300 ? 23.188 46.094 32.844 1 84.31 300 GLU B O 1
ATOM 11748 N N . LEU B 1 301 ? 22.016 44.5 33.844 1 83.69 301 LEU B N 1
ATOM 11749 C CA . LEU B 1 301 ? 23.125 44.188 34.75 1 83.69 301 LEU B CA 1
ATOM 11750 C C . LEU B 1 301 ? 24.328 43.688 33.938 1 83.69 301 LEU B C 1
ATOM 11752 O O . LEU B 1 301 ? 25.469 44.031 34.25 1 83.69 301 LEU B O 1
ATOM 11756 N N . LEU B 1 302 ? 24.094 42.875 33 1 81.62 302 LEU B N 1
ATOM 11757 C CA . LEU B 1 302 ? 25.172 42.281 32.219 1 81.62 302 LEU B CA 1
ATOM 11758 C C . LEU B 1 302 ? 25.75 43.281 31.234 1 81.62 302 LEU B C 1
ATOM 11760 O O . LEU B 1 302 ? 26.953 43.25 30.938 1 81.62 302 LEU B O 1
ATOM 11764 N N . GLY B 1 303 ? 25.062 44.094 30.516 1 71.81 303 GLY B N 1
ATOM 11765 C CA . GLY B 1 303 ? 25.531 45.062 29.531 1 71.81 303 GLY B CA 1
ATOM 11766 C C . GLY B 1 303 ? 26.312 46.219 30.156 1 71.81 303 GLY B C 1
ATOM 11767 O O . GLY B 1 303 ? 27.359 46.594 29.641 1 71.81 303 GLY B O 1
ATOM 11768 N N . ASN B 1 304 ? 25.844 46.875 31.188 1 60.31 304 ASN B N 1
ATOM 11769 C CA . ASN B 1 304 ? 26.406 48.125 31.719 1 60.31 304 ASN B CA 1
ATOM 11770 C C . ASN B 1 304 ? 27.562 47.844 32.688 1 60.31 304 ASN B C 1
ATOM 11772 O O . ASN B 1 304 ? 28.531 48.594 32.719 1 60.31 304 ASN B O 1
ATOM 11776 N N . LEU B 1 305 ? 27.562 46.781 33.406 1 56.69 305 LEU B N 1
ATOM 11777 C CA . LEU B 1 305 ? 28.594 46.625 34.406 1 56.69 305 LEU B CA 1
ATOM 11778 C C . LEU B 1 305 ? 29.906 46.156 33.781 1 56.69 305 LEU B C 1
ATOM 11780 O O . LEU B 1 305 ? 30.984 46.344 34.344 1 56.69 305 LEU B O 1
ATOM 11784 N N . SER B 1 306 ? 29.875 45.469 32.625 1 53.34 306 SER B N 1
ATOM 11785 C CA . SER B 1 306 ? 31.109 45 32 1 53.34 306 SER B CA 1
ATOM 11786 C C . SER B 1 306 ? 31.984 46.156 31.547 1 53.34 306 SER B C 1
ATOM 11788 O O . SER B 1 306 ? 33.219 46.094 31.562 1 53.34 306 SER B O 1
ATOM 11790 N N . SER B 1 307 ? 31.484 47.281 31.016 1 46.59 307 SER B N 1
ATOM 11791 C CA . SER B 1 307 ? 32.312 48.375 30.516 1 46.59 307 SER B CA 1
ATOM 11792 C C . SER B 1 307 ? 33.156 48.969 31.625 1 46.59 307 SER B C 1
ATOM 11794 O O . SER B 1 307 ? 34.25 49.5 31.375 1 46.59 307 SER B O 1
ATOM 11796 N N . ALA B 1 308 ? 32.812 49.125 32.844 1 42.16 308 ALA B N 1
ATOM 11797 C CA . ALA B 1 308 ? 33.656 49.812 33.812 1 42.16 308 ALA B CA 1
ATOM 11798 C C . ALA B 1 308 ? 34.844 48.969 34.25 1 42.16 308 ALA B C 1
ATOM 11800 O O . ALA B 1 308 ? 35.906 49.5 34.562 1 42.16 308 ALA B O 1
ATOM 11801 N N . SER B 1 309 ? 34.594 47.656 34.375 1 40.5 309 SER B N 1
ATOM 11802 C CA . SER B 1 309 ? 35.656 46.938 35.062 1 40.5 309 SER B CA 1
ATOM 11803 C C . SER B 1 309 ? 36.781 46.531 34.094 1 40.5 309 SER B C 1
ATOM 11805 O O . SER B 1 309 ? 37.781 45.969 34.5 1 40.5 309 SER B O 1
ATOM 11807 N N . LEU B 1 310 ? 36.531 46.469 32.781 1 37.41 310 LEU B N 1
ATOM 11808 C CA . LEU B 1 310 ? 37.656 45.938 32.031 1 37.41 310 LEU B CA 1
ATOM 11809 C C . LEU B 1 310 ? 38.75 46.969 31.859 1 37.41 310 LEU B C 1
ATOM 11811 O O . LEU B 1 310 ? 38.906 47.562 30.781 1 37.41 310 LEU B O 1
ATOM 11815 N N . SER B 1 311 ? 39 47.906 32.688 1 32.19 311 SER B N 1
ATOM 11816 C CA . SER B 1 311 ? 40.312 48.438 32.344 1 32.19 311 SER B CA 1
ATOM 11817 C C . SER B 1 311 ? 41.375 47.312 32.375 1 32.19 311 SER B C 1
ATOM 11819 O O . SER B 1 311 ? 41.5 46.594 33.375 1 32.19 311 SER B O 1
ATOM 11821 N N . PRO B 1 312 ? 41.906 46.844 31.219 1 34.84 312 PRO B N 1
ATOM 11822 C CA . PRO B 1 312 ? 42.906 45.812 31 1 34.84 312 PRO B CA 1
ATOM 11823 C C . PRO B 1 312 ? 44.094 45.906 31.969 1 34.84 312 PRO B C 1
ATOM 11825 O O . PRO B 1 312 ? 45.062 45.156 31.859 1 34.84 312 PRO B O 1
ATOM 11828 N N . THR B 1 313 ? 44.5 47.094 32.5 1 33.84 313 THR B N 1
ATOM 11829 C CA . THR B 1 313 ? 45.906 47.125 32.938 1 33.84 313 THR B CA 1
ATOM 11830 C C . THR B 1 313 ? 46.188 46.031 33.938 1 33.84 313 THR B C 1
ATOM 11832 O O . THR B 1 313 ? 47.312 45.469 33.938 1 33.84 313 THR B O 1
ATOM 11835 N N . SER B 1 314 ? 46.094 46.125 35.312 1 34.12 314 SER B N 1
ATOM 11836 C CA . SER B 1 314 ? 46.969 45.438 36.219 1 34.12 314 SER B CA 1
ATOM 11837 C C . SER B 1 314 ? 46.594 43.969 36.344 1 34.12 314 SER B C 1
ATOM 11839 O O . SER B 1 314 ? 45.406 43.625 36.406 1 34.12 314 SER B O 1
ATOM 11841 N N . PRO B 1 315 ? 47.5 43.031 35.906 1 35.56 315 PRO B N 1
ATOM 11842 C CA . PRO B 1 315 ? 47.438 41.562 36.031 1 35.56 315 PRO B CA 1
ATOM 11843 C C . PRO B 1 315 ? 46.812 41.094 37.344 1 35.56 315 PRO B C 1
ATOM 11845 O O . PRO B 1 315 ? 47 41.75 38.375 1 35.56 315 PRO B O 1
ATOM 11848 N N . PRO B 1 316 ? 45.719 40.406 37.344 1 34.41 316 PRO B N 1
ATOM 11849 C CA . PRO B 1 316 ? 45.312 39.906 38.656 1 34.41 316 PRO B CA 1
ATOM 11850 C C . PRO B 1 316 ? 46.438 39.188 39.406 1 34.41 316 PRO B C 1
ATOM 11852 O O . PRO B 1 316 ? 47.125 38.344 38.844 1 34.41 316 PRO B O 1
ATOM 11855 N N . VAL B 1 317 ? 47.312 39.906 40.219 1 33.62 317 VAL B N 1
ATOM 11856 C CA . VAL B 1 317 ? 48.25 39.156 41.031 1 33.62 317 VAL B CA 1
ATOM 11857 C C . VAL B 1 317 ? 47.562 37.938 41.625 1 33.62 317 VAL B C 1
ATOM 11859 O O . VAL B 1 317 ? 46.375 37.938 41.938 1 33.62 317 VAL B O 1
ATOM 11862 N N . GLU B 1 318 ? 48.094 36.719 41.406 1 33.69 318 GLU B N 1
ATOM 11863 C CA . GLU B 1 318 ? 47.719 35.344 41.75 1 33.69 318 GLU B CA 1
ATOM 11864 C C . GLU B 1 318 ? 46.906 35.281 43.031 1 33.69 318 GLU B C 1
ATOM 11866 O O . GLU B 1 318 ? 46 34.469 43.125 1 33.69 318 GLU B O 1
ATOM 11871 N N . GLY B 1 319 ? 47.531 35.531 44.219 1 31.33 319 GLY B N 1
ATOM 11872 C CA . GLY B 1 319 ? 47.188 35.094 45.531 1 31.33 319 GLY B CA 1
ATOM 11873 C C . GLY B 1 319 ? 45.875 35.688 46.031 1 31.33 319 GLY B C 1
ATOM 11874 O O . GLY B 1 319 ? 45.375 35.281 47.094 1 31.33 319 GLY B O 1
ATOM 11875 N N . GLU B 1 320 ? 45.75 37.031 45.969 1 30.97 320 GLU B N 1
ATOM 11876 C CA . GLU B 1 320 ? 44.75 37.688 46.844 1 30.97 320 GLU B CA 1
ATOM 11877 C C . GLU B 1 320 ? 43.344 37.406 46.375 1 30.97 320 GLU B C 1
ATOM 11879 O O . GLU B 1 320 ? 43 37.594 45.188 1 30.97 320 GLU B O 1
ATOM 11884 N N . ALA B 1 321 ? 42.625 36.656 47.156 1 35.69 321 ALA B N 1
ATOM 11885 C CA . ALA B 1 321 ? 41.25 36.188 47.219 1 35.69 321 ALA B CA 1
ATOM 11886 C C . ALA B 1 321 ? 40.281 37.219 46.594 1 35.69 321 ALA B C 1
ATOM 11888 O O . ALA B 1 321 ? 40.656 38.375 46.406 1 35.69 321 ALA B O 1
ATOM 11889 N N . ALA B 1 322 ? 39 36.875 46.812 1 38.88 322 ALA B N 1
ATOM 11890 C CA . ALA B 1 322 ? 37.625 37.375 46.625 1 38.88 322 ALA B CA 1
ATOM 11891 C C . ALA B 1 322 ? 37.531 38.844 46.969 1 38.88 322 ALA B C 1
ATOM 11893 O O . ALA B 1 322 ? 37.188 39.219 48.094 1 38.88 322 ALA B O 1
ATOM 11894 N N . GLU B 1 323 ? 38.5 39.594 46.938 1 37.59 323 GLU B N 1
ATOM 11895 C CA . GLU B 1 323 ? 38.438 40.938 47.5 1 37.59 323 GLU B CA 1
ATOM 11896 C C . GLU B 1 323 ? 37.125 41.625 47.125 1 37.59 323 GLU B C 1
ATOM 11898 O O . GLU B 1 323 ? 36.531 41.281 46.094 1 37.59 323 GLU B O 1
ATOM 11903 N N . GLY B 1 324 ? 36.5 42.469 48.062 1 42.34 324 GLY B N 1
ATOM 11904 C CA . GLY B 1 324 ? 35.312 43.25 48.281 1 42.34 324 GLY B CA 1
ATOM 11905 C C . GLY B 1 324 ? 34.844 44.031 47.062 1 42.34 324 GLY B C 1
ATOM 11906 O O . GLY B 1 324 ? 35.625 44.719 46.438 1 42.34 324 GLY B O 1
ATOM 11907 N N . LEU B 1 325 ? 33.938 43.375 46.188 1 50 325 LEU B N 1
ATOM 11908 C CA . LEU B 1 325 ? 33.188 44.125 45.188 1 50 325 LEU B CA 1
ATOM 11909 C C . LEU B 1 325 ? 33 45.594 45.625 1 50 325 LEU B C 1
ATOM 11911 O O . LEU B 1 325 ? 32.75 45.844 46.812 1 50 325 LEU B O 1
ATOM 11915 N N . SER B 1 326 ? 33.594 46.5 45.094 1 62.25 326 SER B N 1
ATOM 11916 C CA . SER B 1 326 ? 33.656 47.938 45.406 1 62.25 326 SER B CA 1
ATOM 11917 C C . SER B 1 326 ? 32.281 48.469 45.844 1 62.25 326 SER B C 1
ATOM 11919 O O . SER B 1 326 ? 31.25 47.938 45.438 1 62.25 326 SER B O 1
ATOM 11921 N N . PRO B 1 327 ? 32 48.938 47.094 1 69.06 327 PRO B N 1
ATOM 11922 C CA . PRO B 1 327 ? 30.781 49.562 47.594 1 69.06 327 PRO B CA 1
ATOM 11923 C C . PRO B 1 327 ? 30.062 50.375 46.5 1 69.06 327 PRO B C 1
ATOM 11925 O O . PRO B 1 327 ? 28.828 50.438 46.5 1 69.06 327 PRO B O 1
ATOM 11928 N N . GLU B 1 328 ? 30.828 50.844 45.531 1 73.88 328 GLU B N 1
ATOM 11929 C CA . GLU B 1 328 ? 30.203 51.594 44.469 1 73.88 328 GLU B CA 1
ATOM 11930 C C . GLU B 1 328 ? 29.359 50.688 43.562 1 73.88 328 GLU B C 1
ATOM 11932 O O . GLU B 1 328 ? 28.266 51.062 43.156 1 73.88 328 GLU B O 1
ATOM 11937 N N . LEU B 1 329 ? 29.812 49.438 43.406 1 79.12 329 LEU B N 1
ATOM 11938 C CA . LEU B 1 329 ? 29.078 48.5 42.594 1 79.12 329 LEU B CA 1
ATOM 11939 C C . LEU B 1 329 ? 27.797 48.062 43.281 1 79.12 329 LEU B C 1
ATOM 11941 O O . LEU B 1 329 ? 26.75 47.906 42.656 1 79.12 329 LEU B O 1
ATOM 11945 N N . ARG B 1 330 ? 27.844 47.906 44.5 1 82.88 330 ARG B N 1
ATOM 11946 C CA . ARG B 1 330 ? 26.672 47.5 45.281 1 82.88 330 ARG B CA 1
ATOM 11947 C C . ARG B 1 330 ? 25.609 48.594 45.25 1 82.88 330 ARG B C 1
ATOM 11949 O O . ARG B 1 330 ? 24.406 48.281 45.125 1 82.88 330 ARG B O 1
ATOM 11956 N N . ASP B 1 331 ? 26.125 49.906 45.25 1 81.19 331 ASP B N 1
ATOM 11957 C CA . ASP B 1 331 ? 25.172 51.031 45.219 1 81.19 331 ASP B CA 1
ATOM 11958 C C . ASP B 1 331 ? 24.531 51.125 43.844 1 81.19 331 ASP B C 1
ATOM 11960 O O . ASP B 1 331 ? 23.344 51.438 43.719 1 81.19 331 ASP B O 1
ATOM 11964 N N . ARG B 1 332 ? 25.219 50.812 42.875 1 82.69 332 ARG B N 1
ATOM 11965 C CA . ARG B 1 332 ? 24.672 50.875 41.5 1 82.69 332 ARG B CA 1
ATOM 11966 C C . ARG B 1 332 ? 23.641 49.781 41.281 1 82.69 332 ARG B C 1
ATOM 11968 O O . ARG B 1 332 ? 22.609 50 40.656 1 82.69 332 ARG B O 1
ATOM 11975 N N . VAL B 1 333 ? 23.938 48.625 41.781 1 87.75 333 VAL B N 1
ATOM 11976 C CA . VAL B 1 333 ? 23.031 47.469 41.656 1 87.75 333 VAL B CA 1
ATOM 11977 C C . VAL B 1 333 ? 21.75 47.75 42.469 1 87.75 333 VAL B C 1
ATOM 11979 O O . VAL B 1 333 ? 20.656 47.375 42.031 1 87.75 333 VAL B O 1
ATOM 11982 N N . ARG B 1 334 ? 21.922 48.344 43.562 1 85.5 334 ARG B N 1
ATOM 11983 C CA . ARG B 1 334 ? 20.781 48.688 44.406 1 85.5 334 ARG B CA 1
ATOM 11984 C C . ARG B 1 334 ? 19.844 49.656 43.688 1 85.5 334 ARG B C 1
ATOM 11986 O O . ARG B 1 334 ? 18.625 49.5 43.781 1 85.5 334 ARG B O 1
ATOM 11993 N N . GLU B 1 335 ? 20.359 50.594 43.031 1 83.69 335 GLU B N 1
ATOM 11994 C CA . GLU B 1 335 ? 19.562 51.562 42.281 1 83.69 335 GLU B CA 1
ATOM 11995 C C . GLU B 1 335 ? 18.781 50.875 41.156 1 83.69 335 GLU B C 1
ATOM 11997 O O . GLU B 1 335 ? 17.625 51.188 40.906 1 83.69 335 GLU B O 1
ATOM 12002 N N . LYS B 1 336 ? 19.438 49.969 40.531 1 86.56 336 LYS B N 1
ATOM 12003 C CA . LYS B 1 336 ? 18.781 49.25 39.438 1 86.56 336 LYS B CA 1
ATOM 12004 C C . LYS B 1 336 ? 17.672 48.344 39.938 1 86.56 336 LYS B C 1
ATOM 12006 O O . LYS B 1 336 ? 16.609 48.25 39.312 1 86.56 336 LYS B O 1
ATOM 12011 N N . ILE B 1 337 ? 17.828 47.656 41 1 87.44 337 ILE B N 1
ATOM 12012 C CA . ILE B 1 337 ? 16.812 46.781 41.562 1 87.44 337 ILE B CA 1
ATOM 12013 C C . ILE B 1 337 ? 15.609 47.594 42.031 1 87.44 337 ILE B C 1
ATOM 12015 O O . ILE B 1 337 ? 14.461 47.156 41.844 1 87.44 337 ILE B O 1
ATOM 12019 N N . GLN B 1 338 ? 15.906 48.812 42.562 1 85.38 338 GLN B N 1
ATOM 12020 C CA . GLN B 1 338 ? 14.82 49.656 43 1 85.38 338 GLN B CA 1
ATOM 12021 C C . GLN B 1 338 ? 14 50.188 41.812 1 85.38 338 GLN B C 1
ATOM 12023 O O . GLN B 1 338 ? 12.797 50.406 41.938 1 85.38 338 GLN B O 1
ATOM 12028 N N . LYS B 1 339 ? 14.586 50.25 40.719 1 83.62 339 LYS B N 1
ATOM 12029 C CA . LYS B 1 339 ? 13.906 50.719 39.5 1 83.62 339 LYS B CA 1
ATOM 12030 C C . LYS B 1 339 ? 12.914 49.656 39.031 1 83.62 339 LYS B C 1
ATOM 12032 O O . LYS B 1 339 ? 11.789 50 38.656 1 83.62 339 LYS B O 1
ATOM 12037 N N . TYR B 1 340 ? 13.289 48.469 39.062 1 85.56 340 TYR B N 1
ATOM 12038 C CA . TYR B 1 340 ? 12.461 47.406 38.469 1 85.56 340 TYR B CA 1
ATOM 12039 C C . TYR B 1 340 ? 11.555 46.781 39.531 1 85.56 340 TYR B C 1
ATOM 12041 O O . TYR B 1 340 ? 10.461 46.312 39.188 1 85.56 340 TYR B O 1
ATOM 12049 N N . PHE B 1 341 ? 12.062 46.719 40.781 1 86.44 341 PHE B N 1
ATOM 12050 C CA . PHE B 1 341 ? 11.25 46.156 41.844 1 86.44 341 PHE B CA 1
ATOM 12051 C C . PHE B 1 341 ? 11.055 47.125 43 1 86.44 341 PHE B C 1
ATOM 12053 O O . PHE B 1 341 ? 11.617 46.969 44.062 1 86.44 341 PHE B O 1
ATOM 12060 N N . PRO B 1 342 ? 10.211 48.062 42.781 1 78.81 342 PRO B N 1
ATOM 12061 C CA . PRO B 1 342 ? 10.07 49.094 43.812 1 78.81 342 PRO B CA 1
ATOM 12062 C C . PRO B 1 342 ? 9.367 48.562 45.062 1 78.81 342 PRO B C 1
ATOM 12064 O O . PRO B 1 342 ? 9.602 49.094 46.156 1 78.81 342 PRO B O 1
ATOM 12067 N N . ALA B 1 343 ? 8.578 47.531 44.938 1 73.69 343 ALA B N 1
ATOM 12068 C CA . ALA B 1 343 ? 7.727 47.094 46.031 1 73.69 343 ALA B CA 1
ATOM 12069 C C . ALA B 1 343 ? 8.453 46.094 46.938 1 73.69 343 ALA B C 1
ATOM 12071 O O . ALA B 1 343 ? 7.965 45.75 48 1 73.69 343 ALA B O 1
ATOM 12072 N N . GLU B 1 344 ? 9.648 45.75 46.656 1 73.75 344 GLU B N 1
ATOM 12073 C CA . GLU B 1 344 ? 10.258 44.656 47.406 1 73.75 344 GLU B CA 1
ATOM 12074 C C . GLU B 1 344 ? 11 45.188 48.625 1 73.75 344 GLU B C 1
ATOM 12076 O O . GLU B 1 344 ? 11.75 46.156 48.531 1 73.75 344 GLU B O 1
ATOM 12081 N N . ALA B 1 345 ? 10.648 44.625 49.812 1 67.06 345 ALA B N 1
ATOM 12082 C CA . ALA B 1 345 ? 11.125 45.094 51.125 1 67.06 345 ALA B CA 1
ATOM 12083 C C . ALA B 1 345 ? 12.57 44.688 51.344 1 67.06 345 ALA B C 1
ATOM 12085 O O . ALA B 1 345 ? 13.352 45.438 51.938 1 67.06 345 ALA B O 1
ATOM 12086 N N . GLU B 1 346 ? 12.977 43.469 50.969 1 80.06 346 GLU B N 1
ATOM 12087 C CA . GLU B 1 346 ? 14.32 43 51.25 1 80.06 346 GLU B CA 1
ATOM 12088 C C . GLU B 1 346 ? 15.289 43.312 50.125 1 80.06 346 GLU B C 1
ATOM 12090 O O . GLU B 1 346 ? 15.758 42.406 49.438 1 80.06 346 GLU B O 1
ATOM 12095 N N . LEU B 1 347 ? 15.664 44.438 49.969 1 82.75 347 LEU B N 1
ATOM 12096 C CA . LEU B 1 347 ? 16.484 44.938 48.844 1 82.75 347 LEU B CA 1
ATOM 12097 C C . LEU B 1 347 ? 17.922 44.438 48.969 1 82.75 347 LEU B C 1
ATOM 12099 O O . LEU B 1 347 ? 18.547 44.094 47.969 1 82.75 347 LEU B O 1
ATOM 12103 N N . ASP B 1 348 ? 18.391 44.281 50.281 1 81.88 348 ASP B N 1
ATOM 12104 C CA . ASP B 1 348 ? 19.781 43.875 50.469 1 81.88 348 ASP B CA 1
ATOM 12105 C C . ASP B 1 348 ? 20 42.438 50.031 1 81.88 348 ASP B C 1
ATOM 12107 O O . ASP B 1 348 ? 21.031 42.125 49.438 1 81.88 348 ASP B O 1
ATOM 12111 N N . ARG B 1 349 ? 19.109 41.625 50.281 1 86.06 349 ARG B N 1
ATOM 12112 C CA . ARG B 1 349 ? 19.219 40.25 49.844 1 86.06 349 ARG B CA 1
ATOM 12113 C C . ARG B 1 349 ? 19.188 40.125 48.344 1 86.06 349 ARG B C 1
ATOM 12115 O O . ARG B 1 349 ? 19.922 39.344 47.75 1 86.06 349 ARG B O 1
ATOM 12122 N N . LEU B 1 350 ? 18.438 40.906 47.719 1 88.19 350 LEU B N 1
ATOM 12123 C CA . LEU B 1 350 ? 18.328 40.906 46.25 1 88.19 350 LEU B CA 1
ATOM 12124 C C . LEU B 1 350 ? 19.594 41.438 45.594 1 88.19 350 LEU B C 1
ATOM 12126 O O . LEU B 1 350 ? 20.016 40.938 44.531 1 88.19 350 LEU B O 1
ATOM 12130 N N . VAL B 1 351 ? 20.172 42.375 46.312 1 87.69 351 VAL B N 1
ATOM 12131 C CA . VAL B 1 351 ? 21.422 42.906 45.812 1 87.69 351 VAL B CA 1
ATOM 12132 C C . VAL B 1 351 ? 22.516 41.875 45.875 1 87.69 351 VAL B C 1
ATOM 12134 O O . VAL B 1 351 ? 23.297 41.719 44.906 1 87.69 351 VAL B O 1
ATOM 12137 N N . ASP B 1 352 ? 22.562 41.156 46.969 1 86.69 352 ASP B N 1
ATOM 12138 C CA . ASP B 1 352 ? 23.547 40.062 47.062 1 86.69 352 ASP B CA 1
ATOM 12139 C C . ASP B 1 352 ? 23.328 39 46 1 86.69 352 ASP B C 1
ATOM 12141 O O . ASP B 1 352 ? 24.281 38.5 45.406 1 86.69 352 ASP B O 1
ATOM 12145 N N . ARG B 1 353 ? 22.156 38.75 45.75 1 88.5 353 ARG B N 1
ATOM 12146 C CA . ARG B 1 353 ? 21.844 37.75 44.75 1 88.5 353 ARG B CA 1
ATOM 12147 C C . ARG B 1 353 ? 22.188 38.25 43.344 1 88.5 353 ARG B C 1
ATOM 12149 O O . ARG B 1 353 ? 22.703 37.5 42.531 1 88.5 353 ARG B O 1
ATOM 12156 N N . ALA B 1 354 ? 21.906 39.406 43.031 1 87.75 354 ALA B N 1
ATOM 12157 C CA . ALA B 1 354 ? 22.219 40 41.719 1 87.75 354 ALA B CA 1
ATOM 12158 C C . ALA B 1 354 ? 23.734 40.031 41.5 1 87.75 354 ALA B C 1
ATOM 12160 O O . ALA B 1 354 ? 24.188 39.812 40.375 1 87.75 354 ALA B O 1
ATOM 12161 N N . LEU B 1 355 ? 24.469 40.25 42.594 1 86.5 355 LEU B N 1
ATOM 12162 C CA . LEU B 1 355 ? 25.922 40.281 42.469 1 86.5 355 LEU B CA 1
ATOM 12163 C C . LEU B 1 355 ? 26.453 38.844 42.25 1 86.5 355 LEU B C 1
ATOM 12165 O O . LEU B 1 355 ? 27.406 38.656 41.5 1 86.5 355 LEU B O 1
ATOM 12169 N N . SER B 1 356 ? 25.812 37.938 42.875 1 87.56 356 SER B N 1
ATOM 12170 C CA . SER B 1 356 ? 26.188 36.562 42.656 1 87.56 356 SER B CA 1
ATOM 12171 C C . SER B 1 356 ? 25.891 36.125 41.219 1 87.56 356 SER B C 1
ATOM 12173 O O . SER B 1 356 ? 26.672 35.406 40.594 1 87.56 356 SER B O 1
ATOM 12175 N N . ILE B 1 357 ? 24.812 36.469 40.656 1 89.12 357 ILE B N 1
ATOM 12176 C CA . ILE B 1 357 ? 24.438 36.188 39.281 1 89.12 357 ILE B CA 1
ATOM 12177 C C . ILE B 1 357 ? 25.453 36.812 38.312 1 89.12 357 ILE B C 1
ATOM 12179 O O . ILE B 1 357 ? 25.844 36.188 37.312 1 89.12 357 ILE B O 1
ATOM 12183 N N . TYR B 1 358 ? 25.844 38 38.688 1 86 358 TYR B N 1
ATOM 12184 C CA . TYR B 1 358 ? 26.797 38.688 37.844 1 86 358 TYR B CA 1
ATOM 12185 C C . TYR B 1 358 ? 28.141 37.938 37.812 1 86 358 TYR B C 1
ATOM 12187 O O . TYR B 1 358 ? 28.828 37.969 36.812 1 86 358 TYR B O 1
ATOM 12195 N N . GLN B 1 359 ? 28.453 37.25 38.844 1 81.69 359 GLN B N 1
ATOM 12196 C CA . GLN B 1 359 ? 29.703 36.5 38.875 1 81.69 359 GLN B CA 1
ATOM 12197 C C . GLN B 1 359 ? 29.656 35.312 37.938 1 81.69 359 GLN B C 1
ATOM 12199 O O . GLN B 1 359 ? 30.688 34.844 37.438 1 81.69 359 GLN B O 1
ATOM 12204 N N . ASN B 1 360 ? 28.531 34.812 37.688 1 84.75 360 ASN B N 1
ATOM 12205 C CA . ASN B 1 360 ? 28.344 33.688 36.781 1 84.75 360 ASN B CA 1
ATOM 12206 C C . ASN B 1 360 ? 27.766 34.125 35.438 1 84.75 360 ASN B C 1
ATOM 12208 O O . ASN B 1 360 ? 26.922 33.438 34.875 1 84.75 360 ASN B O 1
ATOM 12212 N N . ARG B 1 361 ? 28.172 35.219 34.969 1 81.69 361 ARG B N 1
ATOM 12213 C CA . ARG B 1 361 ? 27.625 35.844 33.75 1 81.69 361 ARG B CA 1
ATOM 12214 C C . ARG B 1 361 ? 27.922 35 32.531 1 81.69 361 ARG B C 1
ATOM 12216 O O . ARG B 1 361 ? 27.203 35.062 31.531 1 81.69 361 ARG B O 1
ATOM 12223 N N . GLU B 1 362 ? 28.812 34.125 32.656 1 76.31 362 GLU B N 1
ATOM 12224 C CA . GLU B 1 362 ? 29.203 33.344 31.516 1 76.31 362 GLU B CA 1
ATOM 12225 C C . GLU B 1 362 ? 28.125 32.344 31.141 1 76.31 362 GLU B C 1
ATOM 12227 O O . GLU B 1 362 ? 28.031 31.906 29.984 1 76.31 362 GLU B O 1
ATOM 12232 N N . LEU B 1 363 ? 27.328 32 32.062 1 83 363 LEU B N 1
ATOM 12233 C CA . LEU B 1 363 ? 26.297 31 31.812 1 83 363 LEU B CA 1
ATOM 12234 C C . LEU B 1 363 ? 25 31.656 31.359 1 83 363 LEU B C 1
ATOM 12236 O O . LEU B 1 363 ? 24.016 30.953 31.078 1 83 363 LEU B O 1
ATOM 12240 N N . ILE B 1 364 ? 25.016 32.969 31.203 1 86 364 ILE B N 1
ATOM 12241 C CA . ILE B 1 364 ? 23.781 33.656 30.844 1 86 364 ILE B CA 1
ATOM 12242 C C . ILE B 1 364 ? 23.906 34.281 29.453 1 86 364 ILE B C 1
ATOM 12244 O O . ILE B 1 364 ? 24.875 34.969 29.141 1 86 364 ILE B O 1
ATOM 12248 N N . THR B 1 365 ? 23.031 33.875 28.594 1 81.69 365 THR B N 1
ATOM 12249 C CA . THR B 1 365 ? 22.938 34.438 27.266 1 81.69 365 THR B CA 1
ATOM 12250 C C . THR B 1 365 ? 21.672 35.281 27.125 1 81.69 365 THR B C 1
ATOM 12252 O O . THR B 1 365 ? 20.594 34.875 27.578 1 81.69 365 THR B O 1
ATOM 12255 N N . VAL B 1 366 ? 21.797 36.469 26.672 1 82.62 366 VAL B N 1
ATOM 12256 C CA . VAL B 1 366 ? 20.672 37.375 26.562 1 82.62 366 VAL B CA 1
ATOM 12257 C C . VAL B 1 366 ? 20.203 37.5 25.125 1 82.62 366 VAL B C 1
ATOM 12259 O O . VAL B 1 366 ? 21.016 37.688 24.219 1 82.62 366 VAL B O 1
ATOM 12262 N N . PHE B 1 367 ? 18.984 37.188 24.891 1 77.69 367 PHE B N 1
ATOM 12263 C CA . PHE B 1 367 ? 18.359 37.281 23.578 1 77.69 367 PHE B CA 1
ATOM 12264 C C . PHE B 1 367 ? 17.516 38.562 23.484 1 77.69 367 PHE B C 1
ATOM 12266 O O . PHE B 1 367 ? 16.656 38.812 24.328 1 77.69 367 PHE B O 1
ATOM 12273 N N . HIS B 1 368 ? 17.828 39.312 22.516 1 69.25 368 HIS B N 1
ATOM 12274 C CA . HIS B 1 368 ? 17.078 40.531 22.312 1 69.25 368 HIS B CA 1
ATOM 12275 C C . HIS B 1 368 ? 16.016 40.375 21.234 1 69.25 368 HIS B C 1
ATOM 12277 O O . HIS B 1 368 ? 16.328 40.406 20.047 1 69.25 368 HIS B O 1
ATOM 12283 N N . GLY B 1 369 ? 14.859 39.719 21.531 1 60.88 369 GLY B N 1
ATOM 12284 C CA . GLY B 1 369 ? 13.758 39.312 20.672 1 60.88 369 GLY B CA 1
ATOM 12285 C C . GLY B 1 369 ? 13.297 40.406 19.734 1 60.88 369 GLY B C 1
ATOM 12286 O O . GLY B 1 369 ? 12.859 40.125 18.609 1 60.88 369 GLY B O 1
ATOM 12287 N N . GLU B 1 370 ? 13.203 41.688 20.25 1 56 370 GLU B N 1
ATOM 12288 C CA . GLU B 1 370 ? 12.695 42.75 19.406 1 56 370 GLU B CA 1
ATOM 12289 C C . GLU B 1 370 ? 13.609 43 18.203 1 56 370 GLU B C 1
ATOM 12291 O O . GLU B 1 370 ? 13.141 43.375 17.125 1 56 370 GLU B O 1
ATOM 12296 N N . GLN B 1 371 ? 14.883 42.594 18.453 1 50.47 371 GLN B N 1
ATOM 12297 C CA . GLN B 1 371 ? 15.883 42.844 17.422 1 50.47 371 GLN B CA 1
ATOM 12298 C C . GLN B 1 371 ? 16.156 41.594 16.594 1 50.47 371 GLN B C 1
ATOM 12300 O O . GLN B 1 371 ? 16.375 41.688 15.383 1 50.47 371 GLN B O 1
ATOM 12305 N N . GLU B 1 372 ? 16.156 40.438 17.266 1 52.91 372 GLU B N 1
ATOM 12306 C CA . GLU B 1 372 ? 16.609 39.219 16.609 1 52.91 372 GLU B CA 1
ATOM 12307 C C . GLU B 1 372 ? 15.414 38.375 16.156 1 52.91 372 GLU B C 1
ATOM 12309 O O . GLU B 1 372 ? 14.422 38.25 16.875 1 52.91 372 GLU B O 1
ATOM 12314 N N . GLY B 1 373 ? 15.172 38.219 14.844 1 52.81 373 GLY B N 1
ATOM 12315 C CA . GLY B 1 373 ? 14.062 37.5 14.242 1 52.81 373 GLY B CA 1
ATOM 12316 C C . GLY B 1 373 ? 13.93 36.062 14.75 1 52.81 373 GLY B C 1
ATOM 12317 O O . GLY B 1 373 ? 14.805 35.562 15.461 1 52.81 373 GLY B O 1
ATOM 12318 N N . SER B 1 374 ? 12.844 35.406 14.594 1 55.81 374 SER B N 1
ATOM 12319 C CA . SER B 1 374 ? 12.461 34.062 15.016 1 55.81 374 SER B CA 1
ATOM 12320 C C . SER B 1 374 ? 13.422 33 14.469 1 55.81 374 SER B C 1
ATOM 12322 O O . SER B 1 374 ? 13.664 31.984 15.117 1 55.81 374 SER B O 1
ATOM 12324 N N . ASP B 1 375 ? 14.125 33.219 13.414 1 55.94 375 ASP B N 1
ATOM 12325 C CA . ASP B 1 375 ? 15.016 32.219 12.805 1 55.94 375 ASP B CA 1
ATOM 12326 C C . ASP B 1 375 ? 16.359 32.156 13.539 1 55.94 375 ASP B C 1
ATOM 12328 O O . ASP B 1 375 ? 17 31.109 13.562 1 55.94 375 ASP B O 1
ATOM 12332 N N . ASP B 1 376 ? 16.688 33.219 14.164 1 56.38 376 ASP B N 1
ATOM 12333 C CA . ASP B 1 376 ? 17.938 33.25 14.906 1 56.38 376 ASP B CA 1
ATOM 12334 C C . ASP B 1 376 ? 17.828 32.438 16.188 1 56.38 376 ASP B C 1
ATOM 12336 O O . ASP B 1 376 ? 18.844 31.922 16.703 1 56.38 376 ASP B O 1
ATOM 12340 N N . PHE B 1 377 ? 16.688 32.375 16.484 1 61.19 377 PHE B N 1
ATOM 12341 C CA . PHE B 1 377 ? 16.484 31.609 17.703 1 61.19 377 PHE B CA 1
ATOM 12342 C C . PHE B 1 377 ? 16.781 30.141 17.484 1 61.19 377 PHE B C 1
ATOM 12344 O O . PHE B 1 377 ? 17.328 29.469 18.359 1 61.19 377 PHE B O 1
ATOM 12351 N N . ASP B 1 378 ? 16.578 29.766 16.297 1 60.44 378 ASP B N 1
ATOM 12352 C CA . ASP B 1 378 ? 16.875 28.375 15.969 1 60.44 378 ASP B CA 1
ATOM 12353 C C . ASP B 1 378 ? 18.375 28.109 15.992 1 60.44 378 ASP B C 1
ATOM 12355 O O . ASP B 1 378 ? 18.812 27.031 16.391 1 60.44 378 ASP B O 1
ATOM 12359 N N . THR B 1 379 ? 19.031 29.062 15.531 1 57.47 379 THR B N 1
ATOM 12360 C CA . THR B 1 379 ? 20.484 28.906 15.516 1 57.47 379 THR B CA 1
ATOM 12361 C C . THR B 1 379 ? 21.047 28.953 16.938 1 57.47 379 THR B C 1
ATOM 12363 O O . THR B 1 379 ? 22.031 28.266 17.234 1 57.47 379 THR B O 1
ATOM 12366 N N . PHE B 1 380 ? 20.391 29.75 17.609 1 57.06 380 PHE B N 1
ATOM 12367 C CA . PHE B 1 380 ? 20.859 29.891 18.984 1 57.06 380 PHE B CA 1
ATOM 12368 C C . PHE B 1 380 ? 20.656 28.594 19.75 1 57.06 380 PHE B C 1
ATOM 12370 O O . PHE B 1 380 ? 21.5 28.219 20.578 1 57.06 380 PHE B O 1
ATOM 12377 N N . PHE B 1 381 ? 19.516 28.047 19.531 1 56.56 381 PHE B N 1
ATOM 12378 C CA . PHE B 1 381 ? 19.172 26.828 20.25 1 56.56 381 PHE B CA 1
ATOM 12379 C C . PHE B 1 381 ? 20.062 25.656 19.828 1 56.56 381 PHE B C 1
ATOM 12381 O O . PHE B 1 381 ? 20.234 24.703 20.562 1 56.56 381 PHE B O 1
ATOM 12388 N N . GLY B 1 382 ? 20.406 25.641 18.625 1 52.41 382 GLY B N 1
ATOM 12389 C CA . GLY B 1 382 ? 21.297 24.578 18.203 1 52.41 382 GLY B CA 1
ATOM 12390 C C . GLY B 1 382 ? 22.625 24.578 18.938 1 52.41 382 GLY B C 1
ATOM 12391 O O . GLY B 1 382 ? 23.297 23.547 18.984 1 52.41 382 GLY B O 1
ATOM 12392 N N . PHE B 1 383 ? 23.234 25.719 19.266 1 50.59 383 PHE B N 1
ATOM 12393 C CA . PHE B 1 383 ? 24.516 25.719 19.953 1 50.59 383 PHE B CA 1
ATOM 12394 C C . PHE B 1 383 ? 24.359 26.203 21.391 1 50.59 383 PHE B C 1
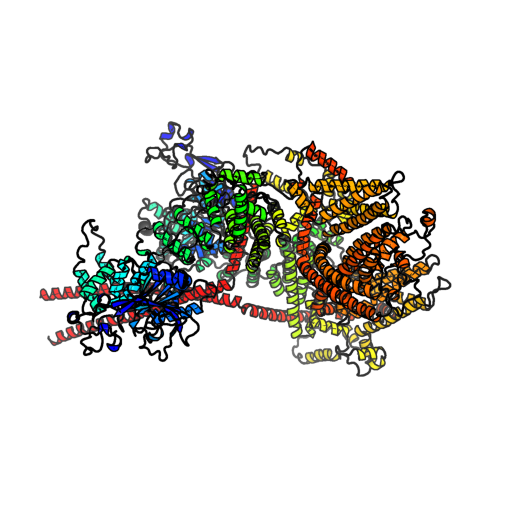ATOM 12396 O O . PHE B 1 383 ? 24.266 27.422 21.625 1 50.59 383 PHE B O 1
ATOM 12403 N N . PRO B 1 384 ? 23.75 25.5 22.172 1 47.84 384 PRO B N 1
ATOM 12404 C CA . PRO B 1 384 ? 23.703 26.062 23.516 1 47.84 384 PRO B CA 1
ATOM 12405 C C . PRO B 1 384 ? 24.938 26.891 23.859 1 47.84 384 PRO B C 1
ATOM 12407 O O . PRO B 1 384 ? 26.031 26.609 23.344 1 47.84 384 PRO B O 1
ATOM 12410 N N . PRO B 1 385 ? 24.891 28.156 24.219 1 43.56 385 PRO B N 1
ATOM 12411 C CA . PRO B 1 385 ? 26.031 28.953 24.656 1 43.56 385 PRO B CA 1
ATOM 12412 C C . PRO B 1 385 ? 27.062 28.156 25.438 1 43.56 385 PRO B C 1
ATOM 12414 O O . PRO B 1 385 ? 27.609 28.641 26.422 1 43.56 385 PRO B O 1
ATOM 12417 N N . PHE B 1 386 ? 27.125 27.031 25.391 1 47.34 386 PHE B N 1
ATOM 12418 C CA . PHE B 1 386 ? 28.219 26.375 26.094 1 47.34 386 PHE B CA 1
ATOM 12419 C C . PHE B 1 386 ? 29.547 27.031 25.75 1 47.34 386 PHE B C 1
ATOM 12421 O O . PHE B 1 386 ? 30.609 26.516 26.109 1 47.34 386 PHE B O 1
ATOM 12428 N N . ALA B 1 387 ? 29.438 27.922 24.906 1 42.81 387 ALA B N 1
ATOM 12429 C CA . ALA B 1 387 ? 30.5 28.719 24.281 1 42.81 387 ALA B CA 1
ATOM 12430 C C . ALA B 1 387 ? 31.422 29.344 25.312 1 42.81 387 ALA B C 1
ATOM 12432 O O . ALA B 1 387 ? 32.5 29.844 24.984 1 42.81 387 ALA B O 1
ATOM 12433 N N . SER B 1 388 ? 30.766 29.781 26.344 1 39.62 388 SER B N 1
ATOM 12434 C CA . SER B 1 388 ? 31.578 30.703 27.125 1 39.62 388 SER B CA 1
ATOM 12435 C C . SER B 1 388 ? 32.938 30.062 27.484 1 39.62 388 SER B C 1
ATOM 12437 O O . SER B 1 388 ? 33.812 30.719 28.047 1 39.62 388 SER B O 1
ATOM 12439 N N . LYS B 1 389 ? 32.875 28.812 27.625 1 42.91 389 LYS B N 1
ATOM 12440 C CA . LYS B 1 389 ? 34.188 28.344 28.062 1 42.91 389 LYS B CA 1
ATOM 12441 C C . LYS B 1 389 ? 35.188 28.359 26.922 1 42.91 389 LYS B C 1
ATOM 12443 O O . LYS B 1 389 ? 36.281 27.75 27.031 1 42.91 389 LYS B O 1
ATOM 12448 N N . ARG B 1 390 ? 34.875 28.953 25.906 1 47.12 390 ARG B N 1
ATOM 12449 C CA . ARG B 1 390 ? 35.625 28.875 24.656 1 47.12 390 ARG B CA 1
ATOM 12450 C C . ARG B 1 390 ? 36.938 29.656 24.781 1 47.12 390 ARG B C 1
ATOM 12452 O O . ARG B 1 390 ? 36.969 30.859 24.516 1 47.12 390 ARG B O 1
ATOM 12459 N N . VAL B 1 391 ? 37.406 29.297 25.688 1 47.88 391 VAL B N 1
ATOM 12460 C CA . VAL B 1 391 ? 38.656 30.047 25.688 1 47.88 391 VAL B CA 1
ATOM 12461 C C . VAL B 1 391 ? 39.562 29.547 24.547 1 47.88 391 VAL B C 1
ATOM 12463 O O . VAL B 1 391 ? 40.219 30.344 23.875 1 47.88 391 VAL B O 1
ATOM 12466 N N . SER B 1 392 ? 39.719 28.141 24.391 1 49.22 392 SER B N 1
ATOM 12467 C CA . SER B 1 392 ? 40.781 27.688 23.516 1 49.22 392 SER B CA 1
ATOM 12468 C C . SER B 1 392 ? 40.25 27.109 22.219 1 49.22 392 SER B C 1
ATOM 12470 O O . SER B 1 392 ? 39.094 26.641 22.172 1 49.22 392 SER B O 1
ATOM 12472 N N . SER B 1 393 ? 40.688 27.469 21.062 1 54.75 393 SER B N 1
ATOM 12473 C CA . SER B 1 393 ? 40.406 27.016 19.703 1 54.75 393 SER B CA 1
ATOM 12474 C C . SER B 1 393 ? 40.656 25.516 19.562 1 54.75 393 SER B C 1
ATOM 12476 O O . SER B 1 393 ? 40.562 24.969 18.469 1 54.75 393 SER B O 1
ATOM 12478 N N . GLU B 1 394 ? 40.812 24.828 20.641 1 62.34 394 GLU B N 1
ATOM 12479 C CA . GLU B 1 394 ? 41.156 23.406 20.484 1 62.34 394 GLU B CA 1
ATOM 12480 C C . GLU B 1 394 ? 39.875 22.578 20.281 1 62.34 394 GLU B C 1
ATOM 12482 O O . GLU B 1 394 ? 38.844 22.844 20.906 1 62.34 394 GLU B O 1
ATOM 12487 N N . ALA B 1 395 ? 39.938 21.609 19.359 1 68.62 395 ALA B N 1
ATOM 12488 C CA . ALA B 1 395 ? 38.844 20.75 18.906 1 68.62 395 ALA B CA 1
ATOM 12489 C C . ALA B 1 395 ? 38.219 19.984 20.078 1 68.62 395 ALA B C 1
ATOM 12491 O O . ALA B 1 395 ? 37.031 19.672 20.078 1 68.62 395 ALA B O 1
ATOM 12492 N N . SER B 1 396 ? 39.031 19.688 21.094 1 67.19 396 SER B N 1
ATOM 12493 C CA . SER B 1 396 ? 38.562 18.875 22.203 1 67.19 396 SER B CA 1
ATOM 12494 C C . SER B 1 396 ? 37.438 19.562 22.969 1 67.19 396 SER B C 1
ATOM 12496 O O . SER B 1 396 ? 36.594 18.891 23.578 1 67.19 396 SER B O 1
ATOM 12498 N N . GLU B 1 397 ? 37.469 20.859 22.766 1 68.44 397 GLU B N 1
ATOM 12499 C CA . GLU B 1 397 ? 36.438 21.609 23.5 1 68.44 397 GLU B CA 1
ATOM 12500 C C . GLU B 1 397 ? 35.094 21.562 22.781 1 68.44 397 GLU B C 1
ATOM 12502 O O . GLU B 1 397 ? 34.062 21.781 23.391 1 68.44 397 GLU B O 1
ATOM 12507 N N . TYR B 1 398 ? 35.281 21.047 21.484 1 76.56 398 TYR B N 1
ATOM 12508 C CA . TYR B 1 398 ? 34.062 21.094 20.672 1 76.56 398 TYR B CA 1
ATOM 12509 C C . TYR B 1 398 ? 33.531 19.703 20.391 1 76.56 398 TYR B C 1
ATOM 12511 O O . TYR B 1 398 ? 32.562 19.531 19.641 1 76.56 398 TYR B O 1
ATOM 12519 N N . THR B 1 399 ? 34.062 18.719 21 1 79.38 399 THR B N 1
ATOM 12520 C CA . THR B 1 399 ? 33.656 17.344 20.703 1 79.38 399 THR B CA 1
ATOM 12521 C C . THR B 1 399 ? 32.25 17.062 21.203 1 79.38 399 THR B C 1
ATOM 12523 O O . THR B 1 399 ? 31.484 16.328 20.562 1 79.38 399 THR B O 1
ATOM 12526 N N . GLU B 1 400 ? 31.859 17.625 22.297 1 75.19 400 GLU B N 1
ATOM 12527 C CA . GLU B 1 400 ? 30.531 17.391 22.828 1 75.19 400 GLU B CA 1
ATOM 12528 C C . GLU B 1 400 ? 29.453 18.047 21.953 1 75.19 400 GLU B C 1
ATOM 12530 O O . GLU B 1 400 ? 28.359 17.516 21.797 1 75.19 400 GLU B O 1
ATOM 12535 N N . GLU B 1 401 ? 29.875 19.234 21.484 1 75.81 401 GLU B N 1
ATOM 12536 C CA . GLU B 1 401 ? 28.953 19.906 20.594 1 75.81 401 GLU B CA 1
ATOM 12537 C C . GLU B 1 401 ? 28.766 19.125 19.281 1 75.81 401 GLU B C 1
ATOM 12539 O O . GLU B 1 401 ? 27.672 19.094 18.719 1 75.81 401 GLU B O 1
ATOM 12544 N N . LEU B 1 402 ? 29.812 18.547 18.891 1 82 402 LEU B N 1
ATOM 12545 C CA . LEU B 1 402 ? 29.734 17.766 17.672 1 82 402 LEU B CA 1
ATOM 12546 C C . LEU B 1 402 ? 28.859 16.531 17.875 1 82 402 LEU B C 1
ATOM 12548 O O . LEU B 1 402 ? 28.062 16.172 17.016 1 82 402 LEU B O 1
ATOM 12552 N N . LYS B 1 403 ? 29.062 15.898 18.984 1 80.31 403 LYS B N 1
ATOM 12553 C CA . LYS B 1 403 ? 28.25 14.727 19.281 1 80.31 403 LYS B CA 1
ATOM 12554 C C . LYS B 1 403 ? 26.781 15.086 19.375 1 80.31 403 LYS B C 1
ATOM 12556 O O . LYS B 1 403 ? 25.906 14.297 18.969 1 80.31 403 LYS B O 1
ATOM 12561 N N . LEU B 1 404 ? 26.5 16.297 19.844 1 75.19 404 LEU B N 1
ATOM 12562 C CA . LEU B 1 404 ? 25.125 16.75 19.922 1 75.19 404 LEU B CA 1
ATOM 12563 C C . LEU B 1 404 ? 24.562 17.047 18.531 1 75.19 404 LEU B C 1
ATOM 12565 O O . LEU B 1 404 ? 23.406 16.75 18.25 1 75.19 404 LEU B O 1
ATOM 12569 N N . ALA B 1 405 ? 25.391 17.625 17.719 1 78.31 405 ALA B N 1
ATOM 12570 C CA . ALA B 1 405 ? 24.953 17.922 16.359 1 78.31 405 ALA B CA 1
ATOM 12571 C C . ALA B 1 405 ? 24.609 16.641 15.602 1 78.31 405 ALA B C 1
ATOM 12573 O O . ALA B 1 405 ? 23.672 16.609 14.797 1 78.31 405 ALA B O 1
ATOM 12574 N N . VAL B 1 406 ? 25.391 15.625 15.859 1 82.75 406 VAL B N 1
ATOM 12575 C CA . VAL B 1 406 ? 25.156 14.344 15.195 1 82.75 406 VAL B CA 1
ATOM 12576 C C . VAL B 1 406 ? 23.875 13.719 15.734 1 82.75 406 VAL B C 1
ATOM 12578 O O . VAL B 1 406 ? 23.078 13.164 14.969 1 82.75 406 VAL B O 1
ATOM 12581 N N . ALA B 1 407 ? 23.672 13.82 16.984 1 74.12 407 ALA B N 1
ATOM 12582 C CA . ALA B 1 407 ? 22.484 13.258 17.594 1 74.12 407 ALA B CA 1
ATOM 12583 C C . ALA B 1 407 ? 21.219 13.945 17.078 1 74.12 407 ALA B C 1
ATOM 12585 O O . ALA B 1 407 ? 20.188 13.305 16.875 1 74.12 407 ALA B O 1
ATOM 12586 N N . TRP B 1 408 ? 21.453 15.281 16.812 1 71.12 408 TRP B N 1
ATOM 12587 C CA . TRP B 1 408 ? 20.312 16.062 16.344 1 71.12 408 TRP B CA 1
ATOM 12588 C C . TRP B 1 408 ? 20.188 15.992 14.828 1 71.12 408 TRP B C 1
ATOM 12590 O O . TRP B 1 408 ? 19.188 16.453 14.258 1 71.12 408 TRP B O 1
ATOM 12600 N N . ASN B 1 409 ? 21 15.383 14.117 1 77.56 409 ASN B N 1
ATOM 12601 C CA . ASN B 1 409 ? 21.062 15.289 12.664 1 77.56 409 ASN B CA 1
ATOM 12602 C C . ASN B 1 409 ? 20.969 16.672 12.008 1 77.56 409 ASN B C 1
ATOM 12604 O O . ASN B 1 409 ? 20.172 16.875 11.102 1 77.56 409 ASN B O 1
ATOM 12608 N N . ARG B 1 410 ? 21.594 17.656 12.625 1 78.25 410 ARG B N 1
ATOM 12609 C CA . ARG B 1 410 ? 21.656 19 12.062 1 78.25 410 ARG B CA 1
ATOM 12610 C C . ARG B 1 410 ? 23 19.25 11.398 1 78.25 410 ARG B C 1
ATOM 12612 O O . ARG B 1 410 ? 23.906 19.828 12.008 1 78.25 410 ARG B O 1
ATOM 12619 N N . VAL B 1 411 ? 23.031 18.906 10.188 1 85.19 411 VAL B N 1
ATOM 12620 C CA . VAL B 1 411 ? 24.266 19 9.422 1 85.19 411 VAL B CA 1
ATOM 12621 C C . VAL B 1 411 ? 24.531 20.469 9.062 1 85.19 411 VAL B C 1
ATOM 12623 O O . VAL B 1 411 ? 25.688 20.875 8.922 1 85.19 411 VAL B O 1
ATOM 12626 N N . ASP B 1 412 ? 23.516 21.297 8.945 1 76.5 412 ASP B N 1
ATOM 12627 C CA . ASP B 1 412 ? 23.656 22.719 8.609 1 76.5 412 ASP B CA 1
ATOM 12628 C C . ASP B 1 412 ? 24.422 23.469 9.695 1 76.5 412 ASP B C 1
ATOM 12630 O O . ASP B 1 412 ? 25.328 24.25 9.398 1 76.5 412 ASP B O 1
ATOM 12634 N N . ILE B 1 413 ? 24.062 23.109 10.906 1 73.19 413 ILE B N 1
ATOM 12635 C CA . ILE B 1 413 ? 24.703 23.766 12.039 1 73.19 413 ILE B CA 1
ATOM 12636 C C . ILE B 1 413 ? 26.156 23.297 12.156 1 73.19 413 ILE B C 1
ATOM 12638 O O . ILE B 1 413 ? 27.047 24.078 12.469 1 73.19 413 ILE B O 1
ATOM 12642 N N . ALA B 1 414 ? 26.375 22 11.898 1 82.44 414 ALA B N 1
ATOM 12643 C CA . ALA B 1 414 ? 27.734 21.469 11.977 1 82.44 414 ALA B CA 1
ATOM 12644 C C . ALA B 1 414 ? 28.625 22.109 10.914 1 82.44 414 ALA B C 1
ATOM 12646 O O . ALA B 1 414 ? 29.781 22.438 11.188 1 82.44 414 ALA B O 1
ATOM 12647 N N . LYS B 1 415 ? 28.141 22.344 9.789 1 84.19 415 LYS B N 1
ATOM 12648 C CA . LYS B 1 415 ? 28.922 22.891 8.688 1 84.19 415 LYS B CA 1
ATOM 12649 C C . LYS B 1 415 ? 29.266 24.359 8.93 1 84.19 415 LYS B C 1
ATOM 12651 O O . LYS B 1 415 ? 30.375 24.797 8.664 1 84.19 415 LYS B O 1
ATOM 12656 N N . THR B 1 416 ? 28.266 25.031 9.484 1 75.62 416 THR B N 1
ATOM 12657 C CA . THR B 1 416 ? 28.438 26.469 9.625 1 75.62 416 THR B CA 1
ATOM 12658 C C . THR B 1 416 ? 29.203 26.797 10.898 1 75.62 416 THR B C 1
ATOM 12660 O O . THR B 1 416 ? 30.047 27.703 10.906 1 75.62 416 THR B O 1
ATOM 12663 N N . GLU B 1 417 ? 29.031 26.016 11.922 1 74.81 417 GLU B N 1
ATOM 12664 C CA . GLU B 1 417 ? 29.578 26.422 13.211 1 74.81 417 GLU B CA 1
ATOM 12665 C C . GLU B 1 417 ? 30.812 25.594 13.57 1 74.81 417 GLU B C 1
ATOM 12667 O O . GLU B 1 417 ? 31.734 26.109 14.203 1 74.81 417 GLU B O 1
ATOM 12672 N N . LEU B 1 418 ? 30.844 24.375 13.203 1 81.69 418 LEU B N 1
ATOM 12673 C CA . LEU B 1 418 ? 31.906 23.516 13.703 1 81.69 418 LEU B CA 1
ATOM 12674 C C . LEU B 1 418 ? 32.969 23.266 12.641 1 81.69 418 LEU B C 1
ATOM 12676 O O . LEU B 1 418 ? 34.156 23.094 12.961 1 81.69 418 LEU B O 1
ATOM 12680 N N . PHE B 1 419 ? 32.594 23.234 11.43 1 84.69 419 PHE B N 1
ATOM 12681 C CA . PHE B 1 419 ? 33.562 22.938 10.375 1 84.69 419 PHE B CA 1
ATOM 12682 C C . PHE B 1 419 ? 33.75 24.156 9.484 1 84.69 419 PHE B C 1
ATOM 12684 O O . PHE B 1 419 ? 33.719 24.047 8.258 1 84.69 419 PHE B O 1
ATOM 12691 N N . ASN B 1 420 ? 33.75 25.344 10.07 1 74.88 420 ASN B N 1
ATOM 12692 C CA . ASN B 1 420 ? 33.938 26.594 9.336 1 74.88 420 ASN B CA 1
ATOM 12693 C C . ASN B 1 420 ? 35.438 26.875 9.078 1 74.88 420 ASN B C 1
ATOM 12695 O O . ASN B 1 420 ? 35.781 27.859 8.445 1 74.88 420 ASN B O 1
ATOM 12699 N N . GLY B 1 421 ? 36.344 25.906 9.336 1 72.81 421 GLY B N 1
ATOM 12700 C CA . GLY B 1 421 ? 37.75 26.109 9.062 1 72.81 421 GLY B CA 1
ATOM 12701 C C . GLY B 1 421 ? 38.531 26.562 10.273 1 72.81 421 GLY B C 1
ATOM 12702 O O . GLY B 1 421 ? 39.781 26.453 10.297 1 72.81 421 GLY B O 1
ATOM 12703 N N . ASP B 1 422 ? 37.812 27.094 11.344 1 71.19 422 ASP B N 1
ATOM 12704 C CA . ASP B 1 422 ? 38.5 27.641 12.523 1 71.19 422 ASP B CA 1
ATOM 12705 C C . ASP B 1 422 ? 38.938 26.531 13.461 1 71.19 422 ASP B C 1
ATOM 12707 O O . ASP B 1 422 ? 39.938 26.688 14.18 1 71.19 422 ASP B O 1
ATOM 12711 N N . ILE B 1 423 ? 38.25 25.438 13.461 1 78.5 423 ILE B N 1
ATOM 12712 C CA . ILE B 1 423 ? 38.562 24.328 14.375 1 78.5 423 ILE B CA 1
ATOM 12713 C C . ILE B 1 423 ? 39.344 23.25 13.641 1 78.5 423 ILE B C 1
ATOM 12715 O O . ILE B 1 423 ? 38.969 22.844 12.539 1 78.5 423 ILE B O 1
ATOM 12719 N N . GLN B 1 424 ? 40.438 22.891 14.172 1 78.19 424 GLN B N 1
ATOM 12720 C CA . GLN B 1 424 ? 41.25 21.828 13.555 1 78.19 424 GLN B CA 1
ATOM 12721 C C . GLN B 1 424 ? 40.875 20.469 14.148 1 78.19 424 GLN B C 1
ATOM 12723 O O . GLN B 1 424 ? 41.25 20.156 15.281 1 78.19 424 GLN B O 1
ATOM 12728 N N . TRP B 1 425 ? 40.188 19.641 13.422 1 83.88 425 TRP B N 1
ATOM 12729 C CA . TRP B 1 425 ? 39.719 18.328 13.867 1 83.88 425 TRP B CA 1
ATOM 12730 C C . TRP B 1 425 ? 40.781 17.25 13.578 1 83.88 425 TRP B C 1
ATOM 12732 O O . TRP B 1 425 ? 41.344 17.234 12.484 1 83.88 425 TRP B O 1
ATOM 12742 N N . LYS B 1 426 ? 41.156 16.562 14.625 1 82.81 426 LYS B N 1
ATOM 12743 C CA . LYS B 1 426 ? 42.062 15.438 14.445 1 82.81 426 LYS B CA 1
ATOM 12744 C C . LYS B 1 426 ? 41.281 14.141 14.258 1 82.81 426 LYS B C 1
ATOM 12746 O O . LYS B 1 426 ? 40.094 14.078 14.547 1 82.81 426 LYS B O 1
ATOM 12751 N N . TYR B 1 427 ? 41.906 13.133 13.844 1 87.06 427 TYR B N 1
ATOM 12752 C CA . TYR B 1 427 ? 41.312 11.836 13.578 1 87.06 427 TYR B CA 1
ATOM 12753 C C . TYR B 1 427 ? 40.719 11.242 14.852 1 87.06 427 TYR B C 1
ATOM 12755 O O . TYR B 1 427 ? 39.594 10.711 14.828 1 87.06 427 TYR B O 1
ATOM 12763 N N . GLU B 1 428 ? 41.344 11.352 15.922 1 82.94 428 GLU B N 1
ATOM 12764 C CA . GLU B 1 428 ? 40.938 10.719 17.172 1 82.94 428 GLU B CA 1
ATOM 12765 C C . GLU B 1 428 ? 39.656 11.344 17.703 1 82.94 428 GLU B C 1
ATOM 12767 O O . GLU B 1 428 ? 38.906 10.68 18.422 1 82.94 428 GLU B O 1
ATOM 12772 N N . ASP B 1 429 ? 39.469 12.562 17.266 1 83.94 429 ASP B N 1
ATOM 12773 C CA . ASP B 1 429 ? 38.281 13.266 17.766 1 83.94 429 ASP B CA 1
ATOM 12774 C C . ASP B 1 429 ? 37.031 12.852 17 1 83.94 429 ASP B C 1
ATOM 12776 O O . ASP B 1 429 ? 35.938 12.914 17.531 1 83.94 429 ASP B O 1
ATOM 12780 N N . LEU B 1 430 ? 37.25 12.414 15.758 1 88.88 430 LEU B N 1
ATOM 12781 C CA . LEU B 1 430 ? 36.125 12.188 14.875 1 88.88 430 LEU B CA 1
ATOM 12782 C C . LEU B 1 430 ? 35.75 10.711 14.836 1 88.88 430 LEU B C 1
ATOM 12784 O O . LEU B 1 430 ? 34.656 10.344 14.344 1 88.88 430 LEU B O 1
ATOM 12788 N N . GLU B 1 431 ? 36.5 9.883 15.43 1 88.94 431 GLU B N 1
ATOM 12789 C CA . GLU B 1 431 ? 36.312 8.438 15.312 1 88.94 431 GLU B CA 1
ATOM 12790 C C . GLU B 1 431 ? 35 7.988 15.938 1 88.94 431 GLU B C 1
ATOM 12792 O O . GLU B 1 431 ? 34.219 7.258 15.312 1 88.94 431 GLU B O 1
ATOM 12797 N N . ASP B 1 432 ? 34.688 8.414 17.078 1 84.88 432 ASP B N 1
ATOM 12798 C CA . ASP B 1 432 ? 33.469 8 17.781 1 84.88 432 ASP B CA 1
ATOM 12799 C C . ASP B 1 432 ? 32.219 8.578 17.109 1 84.88 432 ASP B C 1
ATOM 12801 O O . ASP B 1 432 ? 31.188 7.91 17 1 84.88 432 ASP B O 1
ATOM 12805 N N . SER B 1 433 ? 32.344 9.789 16.672 1 87.25 433 SER B N 1
ATOM 12806 C CA . SER B 1 433 ? 31.188 10.414 16 1 87.25 433 SER B CA 1
ATOM 12807 C C . SER B 1 433 ? 30.906 9.75 14.664 1 87.25 433 SER B C 1
ATOM 12809 O O . SER B 1 433 ? 29.75 9.68 14.227 1 87.25 433 SER B O 1
ATOM 12811 N N . MET B 1 434 ? 31.969 9.25 14.109 1 91.31 434 MET B N 1
ATOM 12812 C CA . MET B 1 434 ? 31.797 8.539 12.844 1 91.31 434 MET B CA 1
ATOM 12813 C C . MET B 1 434 ? 31.031 7.238 13.055 1 91.31 434 MET B C 1
ATOM 12815 O O . MET B 1 434 ? 30.141 6.906 12.281 1 91.31 434 MET B O 1
ATOM 12819 N N . THR B 1 435 ? 31.375 6.527 14.094 1 91.12 435 THR B N 1
ATOM 12820 C CA . THR B 1 435 ? 30.688 5.277 14.406 1 91.12 435 THR B CA 1
ATOM 12821 C C . THR B 1 435 ? 29.219 5.527 14.727 1 91.12 435 THR B C 1
ATOM 12823 O O . THR B 1 435 ? 28.344 4.766 14.305 1 91.12 435 THR B O 1
ATOM 12826 N N . ASP B 1 436 ? 28.922 6.629 15.352 1 87.75 436 ASP B N 1
ATOM 12827 C CA . ASP B 1 436 ? 27.547 6.977 15.68 1 87.75 436 ASP B CA 1
ATOM 12828 C C . ASP B 1 436 ? 26.766 7.359 14.43 1 87.75 436 ASP B C 1
ATOM 12830 O O . ASP B 1 436 ? 25.578 7.031 14.312 1 87.75 436 ASP B O 1
ATOM 12834 N N . ALA B 1 437 ? 27.406 8.062 13.586 1 90.38 437 ALA B N 1
ATOM 12835 C CA . ALA B 1 437 ? 26.75 8.477 12.352 1 90.38 437 ALA B CA 1
ATOM 12836 C C . ALA B 1 437 ? 26.406 7.266 11.484 1 90.38 437 ALA B C 1
ATOM 12838 O O . ALA B 1 437 ? 25.359 7.23 10.844 1 90.38 437 ALA B O 1
ATOM 12839 N N . LEU B 1 438 ? 27.25 6.27 11.523 1 92.81 438 LEU B N 1
ATOM 12840 C CA . LEU B 1 438 ? 27.031 5.066 10.727 1 92.81 438 LEU B CA 1
ATOM 12841 C C . LEU B 1 438 ? 25.906 4.223 11.312 1 92.81 438 LEU B C 1
ATOM 12843 O O . LEU B 1 438 ? 24.984 3.824 10.594 1 92.81 438 LEU B O 1
ATOM 12847 N N . ILE B 1 439 ? 25.953 3.996 12.578 1 89.5 439 ILE B N 1
ATOM 12848 C CA . ILE B 1 439 ? 24.984 3.121 13.242 1 89.5 439 ILE B CA 1
ATOM 12849 C C . ILE B 1 439 ? 23.594 3.74 13.172 1 89.5 439 ILE B C 1
ATOM 12851 O O . ILE B 1 439 ? 22.609 3.031 12.992 1 89.5 439 ILE B O 1
ATOM 12855 N N . ASN B 1 440 ? 23.547 5.086 13.172 1 85.56 440 ASN B N 1
ATOM 12856 C CA . ASN B 1 440 ? 22.25 5.758 13.172 1 85.56 440 ASN B CA 1
ATOM 12857 C C . ASN B 1 440 ? 21.844 6.203 11.773 1 85.56 440 ASN B C 1
ATOM 12859 O O . ASN B 1 440 ? 20.875 6.945 11.609 1 85.56 440 ASN B O 1
ATOM 12863 N N . ASP B 1 441 ? 22.469 5.77 10.688 1 89.19 441 ASP B N 1
ATOM 12864 C CA . ASP B 1 441 ? 22.156 5.98 9.281 1 89.19 441 ASP B CA 1
ATOM 12865 C C . ASP B 1 441 ? 22.047 7.469 8.961 1 89.19 441 ASP B C 1
ATOM 12867 O O . ASP B 1 441 ? 21.016 7.926 8.461 1 89.19 441 ASP B O 1
ATOM 12871 N N . LYS B 1 442 ? 23.047 8.227 9.289 1 91.81 442 LYS B N 1
ATOM 12872 C CA . LYS B 1 442 ? 23.172 9.641 8.938 1 91.81 442 LYS B CA 1
ATOM 12873 C C . LYS B 1 442 ? 24.234 9.859 7.875 1 91.81 442 LYS B C 1
ATOM 12875 O O . LYS B 1 442 ? 25.359 10.242 8.188 1 91.81 442 LYS B O 1
ATOM 12880 N N . PRO B 1 443 ? 23.844 9.727 6.605 1 93.75 443 PRO B N 1
ATOM 12881 C CA . PRO B 1 443 ? 24.844 9.75 5.535 1 93.75 443 PRO B CA 1
ATOM 12882 C C . PRO B 1 443 ? 25.453 11.133 5.344 1 93.75 443 PRO B C 1
ATOM 12884 O O . PRO B 1 443 ? 26.641 11.242 4.992 1 93.75 443 PRO B O 1
ATOM 12887 N N . GLN B 1 444 ? 24.812 12.227 5.645 1 91.88 444 GLN B N 1
ATOM 12888 C CA . GLN B 1 444 ? 25.359 13.562 5.449 1 91.88 444 GLN B CA 1
ATOM 12889 C C . GLN B 1 444 ? 26.484 13.852 6.434 1 91.88 444 GLN B C 1
ATOM 12891 O O . GLN B 1 444 ? 27.453 14.531 6.09 1 91.88 444 GLN B O 1
ATOM 12896 N N . PHE B 1 445 ? 26.406 13.328 7.629 1 91.38 445 PHE B N 1
ATOM 12897 C CA . PHE B 1 445 ? 27.484 13.492 8.609 1 91.38 445 PHE B CA 1
ATOM 12898 C C . PHE B 1 445 ? 28.703 12.656 8.219 1 91.38 445 PHE B C 1
ATOM 12900 O O . PHE B 1 445 ? 29.844 13.086 8.414 1 91.38 445 PHE B O 1
ATOM 12907 N N . VAL B 1 446 ? 28.422 11.461 7.707 1 94.19 446 VAL B N 1
ATOM 12908 C CA . VAL B 1 446 ? 29.531 10.633 7.246 1 94.19 446 VAL B CA 1
ATOM 12909 C C . VAL B 1 446 ? 30.297 11.359 6.152 1 94.19 446 VAL B C 1
ATOM 12911 O O . VAL B 1 446 ? 31.531 11.367 6.152 1 94.19 446 VAL B O 1
ATOM 12914 N N . ARG B 1 447 ? 29.547 11.93 5.242 1 92.75 447 ARG B N 1
ATOM 12915 C CA . ARG B 1 447 ? 30.172 12.695 4.172 1 92.75 447 ARG B CA 1
ATOM 12916 C C . ARG B 1 447 ? 30.969 13.875 4.738 1 92.75 447 ARG B C 1
ATOM 12918 O O . ARG B 1 447 ? 32.094 14.156 4.293 1 92.75 447 ARG B O 1
ATOM 12925 N N . LEU B 1 448 ? 30.422 14.547 5.711 1 90.75 448 LEU B N 1
ATOM 12926 C CA . LEU B 1 448 ? 31.062 15.703 6.332 1 90.75 448 LEU B CA 1
ATOM 12927 C C . LEU B 1 448 ? 32.375 15.305 7.016 1 90.75 448 LEU B C 1
ATOM 12929 O O . LEU B 1 448 ? 33.375 16.016 6.898 1 90.75 448 LEU B O 1
ATOM 12933 N N . PHE B 1 449 ? 32.469 14.188 7.66 1 92.12 449 PHE B N 1
ATOM 12934 C CA . PHE B 1 449 ? 33.656 13.742 8.383 1 92.12 449 PHE B CA 1
ATOM 12935 C C . PHE B 1 449 ? 34.75 13.305 7.418 1 92.12 449 PHE B C 1
ATOM 12937 O O . PHE B 1 449 ? 35.938 13.57 7.645 1 92.12 449 PHE B O 1
ATOM 12944 N N . CYS B 1 450 ? 34.312 12.617 6.367 1 91.19 450 CYS B N 1
ATOM 12945 C CA . CYS B 1 450 ? 35.281 12.156 5.383 1 91.19 450 CYS B CA 1
ATOM 12946 C C . CYS B 1 450 ? 35.906 13.328 4.629 1 91.19 450 CYS B C 1
ATOM 12948 O O . CYS B 1 450 ? 37.062 13.273 4.227 1 91.19 450 CYS B O 1
ATOM 12950 N N . GLU B 1 451 ? 35.156 14.391 4.469 1 87.62 451 GLU B N 1
ATOM 12951 C CA . GLU B 1 451 ? 35.656 15.562 3.762 1 87.62 451 GLU B CA 1
ATOM 12952 C C . GLU B 1 451 ? 36.531 16.422 4.668 1 87.62 451 GLU B C 1
ATOM 12954 O O . GLU B 1 451 ? 37.344 17.219 4.188 1 87.62 451 GLU B O 1
ATOM 12959 N N . ASN B 1 452 ? 36.375 16.234 5.965 1 84.69 452 ASN B N 1
ATOM 12960 C CA . ASN B 1 452 ? 37.062 17.141 6.883 1 84.69 452 ASN B CA 1
ATOM 12961 C C . ASN B 1 452 ? 38.125 16.391 7.699 1 84.69 452 ASN B C 1
ATOM 12963 O O . ASN B 1 452 ? 38.25 16.641 8.898 1 84.69 452 ASN B O 1
ATOM 12967 N N . GLY B 1 453 ? 38.812 15.461 7.105 1 78.88 453 GLY B N 1
ATOM 12968 C CA . GLY B 1 453 ? 40.031 14.984 7.746 1 78.88 453 GLY B CA 1
ATOM 12969 C C . GLY B 1 453 ? 39.969 13.516 8.141 1 78.88 453 GLY B C 1
ATOM 12970 O O . GLY B 1 453 ? 40.969 12.922 8.508 1 78.88 453 GLY B O 1
ATOM 12971 N N . LEU B 1 454 ? 38.844 12.891 8.211 1 88.75 454 LEU B N 1
ATOM 12972 C CA . LEU B 1 454 ? 38.781 11.484 8.594 1 88.75 454 LEU B CA 1
ATOM 12973 C C . LEU B 1 454 ? 39.156 10.586 7.418 1 88.75 454 LEU B C 1
ATOM 12975 O O . LEU B 1 454 ? 38.562 10.688 6.344 1 88.75 454 LEU B O 1
ATOM 12979 N N . ASN B 1 455 ? 40.188 9.852 7.652 1 89.12 455 ASN B N 1
ATOM 12980 C CA . ASN B 1 455 ? 40.594 8.867 6.66 1 89.12 455 ASN B CA 1
ATOM 12981 C C . ASN B 1 455 ? 39.938 7.504 6.922 1 89.12 455 ASN B C 1
ATOM 12983 O O . ASN B 1 455 ? 40.188 6.895 7.965 1 89.12 455 ASN B O 1
ATOM 12987 N N . ILE B 1 456 ? 39.219 6.973 5.992 1 92.12 456 ILE B N 1
ATOM 12988 C CA . ILE B 1 456 ? 38.438 5.762 6.152 1 92.12 456 ILE B CA 1
ATOM 12989 C C . ILE B 1 456 ? 39.344 4.551 6.273 1 92.12 456 ILE B C 1
ATOM 12991 O O . ILE B 1 456 ? 39 3.541 6.879 1 92.12 456 ILE B O 1
ATOM 12995 N N . LEU B 1 457 ? 40.625 4.598 5.742 1 91 457 LEU B N 1
ATOM 12996 C CA . LEU B 1 457 ? 41.562 3.49 5.805 1 91 457 LEU B CA 1
ATOM 12997 C C . LEU B 1 457 ? 42.031 3.254 7.238 1 91 457 LEU B C 1
ATOM 12999 O O . LEU B 1 457 ? 42.219 2.107 7.656 1 91 457 LEU B O 1
ATOM 13003 N N . ASP B 1 458 ? 42.156 4.277 7.879 1 90 458 ASP B N 1
ATOM 13004 C CA . ASP B 1 458 ? 42.562 4.16 9.266 1 90 458 ASP B CA 1
ATOM 13005 C C . ASP B 1 458 ? 41.406 3.826 10.18 1 90 458 ASP B C 1
ATOM 13007 O O . ASP B 1 458 ? 41.562 3.188 11.219 1 90 458 ASP B O 1
ATOM 13011 N N . TYR B 1 459 ? 40.312 4.254 9.781 1 93.19 459 TYR B N 1
ATOM 13012 C CA . TYR B 1 459 ? 39.125 4.082 10.617 1 93.19 459 TYR B CA 1
ATOM 13013 C C . TYR B 1 459 ? 38.656 2.637 10.594 1 93.19 459 TYR B C 1
ATOM 13015 O O . TYR B 1 459 ? 38.344 2.064 11.641 1 93.19 459 TYR B O 1
ATOM 13023 N N . LEU B 1 460 ? 38.531 2.01 9.414 1 95 460 LEU B N 1
ATOM 13024 C CA . LEU B 1 460 ? 37.844 0.729 9.305 1 95 460 LEU B CA 1
ATOM 13025 C C . LEU B 1 460 ? 38.844 -0.431 9.477 1 95 460 LEU B C 1
ATOM 13027 O O . LEU B 1 460 ? 39.469 -0.87 8.516 1 95 460 LEU B O 1
ATOM 13031 N N . THR B 1 461 ? 39 -0.893 10.633 1 93.56 461 THR B N 1
ATOM 13032 C CA . THR B 1 461 ? 39.688 -2.143 10.961 1 93.56 461 THR B CA 1
ATOM 13033 C C . THR B 1 461 ? 38.688 -3.297 11.023 1 93.56 461 THR B C 1
ATOM 13035 O O . THR B 1 461 ? 37.469 -3.078 11.031 1 93.56 461 THR B O 1
ATOM 13038 N N . TYR B 1 462 ? 39.062 -4.492 11.016 1 94.12 462 TYR B N 1
ATOM 13039 C CA . TYR B 1 462 ? 38.156 -5.633 11.086 1 94.12 462 TYR B CA 1
ATOM 13040 C C . TYR B 1 462 ? 37.469 -5.695 12.438 1 94.12 462 TYR B C 1
ATOM 13042 O O . TYR B 1 462 ? 36.312 -6.168 12.531 1 94.12 462 TYR B O 1
ATOM 13050 N N . ARG B 1 463 ? 38.094 -5.168 13.461 1 90.62 463 ARG B N 1
ATOM 13051 C CA . ARG B 1 463 ? 37.469 -5.062 14.766 1 90.62 463 ARG B CA 1
ATOM 13052 C C . ARG B 1 463 ? 36.281 -4.117 14.711 1 90.62 463 ARG B C 1
ATOM 13054 O O . ARG B 1 463 ? 35.188 -4.438 15.227 1 90.62 463 ARG B O 1
ATOM 13061 N N . ARG B 1 464 ? 36.5 -3.023 14.055 1 92.69 464 ARG B N 1
ATOM 13062 C CA . ARG B 1 464 ? 35.438 -2.043 13.922 1 92.69 464 ARG B CA 1
ATOM 13063 C C . ARG B 1 464 ? 34.312 -2.572 13.039 1 92.69 464 ARG B C 1
ATOM 13065 O O . ARG B 1 464 ? 33.125 -2.305 13.289 1 92.69 464 ARG B O 1
ATOM 13072 N N . LEU B 1 465 ? 34.656 -3.209 11.992 1 94.62 465 LEU B N 1
ATOM 13073 C CA . LEU B 1 465 ? 33.656 -3.787 11.109 1 94.62 465 LEU B CA 1
ATOM 13074 C C . LEU B 1 465 ? 32.812 -4.801 11.852 1 94.62 465 LEU B C 1
ATOM 13076 O O . LEU B 1 465 ? 31.578 -4.859 11.648 1 94.62 465 LEU B O 1
ATOM 13080 N N . GLU B 1 466 ? 33.406 -5.633 12.719 1 93.12 466 GLU B N 1
ATOM 13081 C CA . GLU B 1 466 ? 32.688 -6.582 13.539 1 93.12 466 GLU B CA 1
ATOM 13082 C C . GLU B 1 466 ? 31.75 -5.863 14.516 1 93.12 466 GLU B C 1
ATOM 13084 O O . GLU B 1 466 ? 30.625 -6.309 14.75 1 93.12 466 GLU B O 1
ATOM 13089 N N . SER B 1 467 ? 32.25 -4.758 15.023 1 90.56 467 SER B N 1
ATOM 13090 C CA . SER B 1 467 ? 31.422 -3.986 15.953 1 90.56 467 SER B CA 1
ATOM 13091 C C . SER B 1 467 ? 30.203 -3.393 15.25 1 90.56 467 SER B C 1
ATOM 13093 O O . SER B 1 467 ? 29.125 -3.271 15.844 1 90.56 467 SER B O 1
ATOM 13095 N N . LEU B 1 468 ? 30.406 -3.008 13.984 1 92.75 468 LEU B N 1
ATOM 13096 C CA . LEU B 1 468 ? 29.281 -2.49 13.203 1 92.75 468 LEU B CA 1
ATOM 13097 C C . LEU B 1 468 ? 28.234 -3.572 12.977 1 92.75 468 LEU B C 1
ATOM 13099 O O . LEU B 1 468 ? 27.031 -3.299 13.047 1 92.75 468 LEU B O 1
ATOM 13103 N N . TYR B 1 469 ? 28.609 -4.805 12.766 1 93.81 469 TYR B N 1
ATOM 13104 C CA . TYR B 1 469 ? 27.672 -5.898 12.547 1 93.81 469 TYR B CA 1
ATOM 13105 C C . TYR B 1 469 ? 27.016 -6.324 13.852 1 93.81 469 TYR B C 1
ATOM 13107 O O . TYR B 1 469 ? 25.938 -6.914 13.852 1 93.81 469 TYR B O 1
ATOM 13115 N N . HIS B 1 470 ? 27.641 -6.004 14.984 1 88.06 470 HIS B N 1
ATOM 13116 C CA . HIS B 1 470 ? 27.031 -6.273 16.281 1 88.06 470 HIS B CA 1
ATOM 13117 C C . HIS B 1 470 ? 25.922 -5.281 16.594 1 88.06 470 HIS B C 1
ATOM 13119 O O . HIS B 1 470 ? 25.016 -5.582 17.375 1 88.06 470 HIS B O 1
ATOM 13125 N N . SER B 1 471 ? 26.062 -4.16 15.938 1 86.88 471 SER B N 1
ATOM 13126 C CA . SER B 1 471 ? 25.109 -3.096 16.266 1 86.88 471 SER B CA 1
ATOM 13127 C C . SER B 1 471 ? 23.906 -3.125 15.328 1 86.88 471 SER B C 1
ATOM 13129 O O . SER B 1 471 ? 23.172 -2.145 15.227 1 86.88 471 SER B O 1
ATOM 13131 N N . LEU B 1 472 ? 23.625 -4.258 14.688 1 88.25 472 LEU B N 1
ATOM 13132 C CA . LEU B 1 472 ? 22.453 -4.375 13.828 1 88.25 472 LEU B CA 1
ATOM 13133 C C . LEU B 1 472 ? 21.172 -4.441 14.648 1 88.25 472 LEU B C 1
ATOM 13135 O O . LEU B 1 472 ? 21.172 -4.934 15.781 1 88.25 472 LEU B O 1
ATOM 13139 N N . SER B 1 473 ? 20.156 -3.883 14.117 1 80.5 473 SER B N 1
ATOM 13140 C CA . SER B 1 473 ? 18.859 -3.938 14.797 1 80.5 473 SER B CA 1
ATOM 13141 C C . SER B 1 473 ? 18.328 -5.363 14.844 1 80.5 473 SER B C 1
ATOM 13143 O O . SER B 1 473 ? 18.5 -6.129 13.891 1 80.5 473 SER B O 1
ATOM 13145 N N . ASP B 1 474 ? 17.656 -5.746 15.836 1 74.81 474 ASP B N 1
ATOM 13146 C CA . ASP B 1 474 ? 17.125 -7.094 16.047 1 74.81 474 ASP B CA 1
ATOM 13147 C C . ASP B 1 474 ? 16 -7.406 15.07 1 74.81 474 ASP B C 1
ATOM 13149 O O . ASP B 1 474 ? 15.711 -8.57 14.789 1 74.81 474 ASP B O 1
ATOM 13153 N N . SER B 1 475 ? 15.43 -6.352 14.57 1 74 475 SER B N 1
ATOM 13154 C CA . SER B 1 475 ? 14.281 -6.574 13.695 1 74 475 SER B CA 1
ATOM 13155 C C . SER B 1 475 ? 14.719 -6.66 12.234 1 74 475 SER B C 1
ATOM 13157 O O . SER B 1 475 ? 13.914 -6.988 11.359 1 74 475 SER B O 1
ATOM 13159 N N . SER B 1 476 ? 15.984 -6.566 12.031 1 86 476 SER B N 1
ATOM 13160 C CA . SER B 1 476 ? 16.453 -6.598 10.648 1 86 476 SER B CA 1
ATOM 13161 C C . SER B 1 476 ? 16.672 -8.031 10.172 1 86 476 SER B C 1
ATOM 13163 O O . SER B 1 476 ? 16.969 -8.922 10.977 1 86 476 SER B O 1
ATOM 13165 N N . LEU B 1 477 ? 16.375 -8.305 8.914 1 89.81 477 LEU B N 1
ATOM 13166 C CA . LEU B 1 477 ? 16.562 -9.625 8.32 1 89.81 477 LEU B CA 1
ATOM 13167 C C . LEU B 1 477 ? 18.031 -10.062 8.414 1 89.81 477 LEU B C 1
ATOM 13169 O O . LEU B 1 477 ? 18.312 -11.234 8.656 1 89.81 477 LEU B O 1
ATOM 13173 N N . ALA B 1 478 ? 18.922 -9.094 8.203 1 92.69 478 ALA B N 1
ATOM 13174 C CA . ALA B 1 478 ? 20.344 -9.406 8.273 1 92.69 478 ALA B CA 1
ATOM 13175 C C . ALA B 1 478 ? 20.734 -9.93 9.656 1 92.69 478 ALA B C 1
ATOM 13177 O O . ALA B 1 478 ? 21.547 -10.836 9.773 1 92.69 478 ALA B O 1
ATOM 13178 N N . TYR B 1 479 ? 20.156 -9.383 10.664 1 90.81 479 TYR B N 1
ATOM 13179 C CA . TYR B 1 479 ? 20.438 -9.836 12.023 1 90.81 479 TYR B CA 1
ATOM 13180 C C . TYR B 1 479 ? 19.969 -11.273 12.227 1 90.81 479 TYR B C 1
ATOM 13182 O O . TYR B 1 479 ? 20.719 -12.094 12.781 1 90.81 479 TYR B O 1
ATOM 13190 N N . VAL B 1 480 ? 18.812 -11.633 11.766 1 86.94 480 VAL B N 1
ATOM 13191 C CA . VAL B 1 480 ? 18.25 -12.969 11.938 1 86.94 480 VAL B CA 1
ATOM 13192 C C . VAL B 1 480 ? 19.094 -13.992 11.188 1 86.94 480 VAL B C 1
ATOM 13194 O O . VAL B 1 480 ? 19.359 -15.086 11.711 1 86.94 480 VAL B O 1
ATOM 13197 N N . LEU B 1 481 ? 19.516 -13.617 10.016 1 92.62 481 LEU B N 1
ATOM 13198 C CA . LEU B 1 481 ? 20.312 -14.539 9.219 1 92.62 481 LEU B CA 1
ATOM 13199 C C . LEU B 1 481 ? 21.688 -14.758 9.852 1 92.62 481 LEU B C 1
ATOM 13201 O O . LEU B 1 481 ? 22.203 -15.867 9.836 1 92.62 481 LEU B O 1
ATOM 13205 N N . LEU B 1 482 ? 22.203 -13.711 10.414 1 93.94 482 LEU B N 1
ATOM 13206 C CA . LEU B 1 482 ? 23.516 -13.82 11.055 1 93.94 482 LEU B CA 1
ATOM 13207 C C . LEU B 1 482 ? 23.406 -14.617 12.352 1 93.94 482 LEU B C 1
ATOM 13209 O O . LEU B 1 482 ? 24.312 -15.398 12.68 1 93.94 482 LEU B O 1
ATOM 13213 N N . GLN B 1 483 ? 22.312 -14.477 13.07 1 88.12 483 GLN B N 1
ATOM 13214 C CA . GLN B 1 483 ? 22.125 -15.219 14.312 1 88.12 483 GLN B CA 1
ATOM 13215 C C . GLN B 1 483 ? 21.938 -16.703 14.031 1 88.12 483 GLN B C 1
ATOM 13217 O O . GLN B 1 483 ? 22.359 -17.547 14.828 1 88.12 483 GLN B O 1
ATOM 13222 N N . ARG B 1 484 ? 21.344 -17 12.984 1 86.25 484 ARG B N 1
ATOM 13223 C CA . ARG B 1 484 ? 21.188 -18.391 12.594 1 86.25 484 ARG B CA 1
ATOM 13224 C C . ARG B 1 484 ? 22.531 -19.047 12.328 1 86.25 484 ARG B C 1
ATOM 13226 O O . ARG B 1 484 ? 22.781 -20.188 12.734 1 86.25 484 ARG B O 1
ATOM 13233 N N . ARG B 1 485 ? 23.406 -18.312 11.703 1 89.12 485 ARG B N 1
ATOM 13234 C CA . ARG B 1 485 ? 24.734 -18.844 11.414 1 89.12 485 ARG B CA 1
ATOM 13235 C C . ARG B 1 485 ? 25.578 -18.938 12.688 1 89.12 485 ARG B C 1
ATOM 13237 O O . ARG B 1 485 ? 26.391 -19.859 12.836 1 89.12 485 ARG B O 1
ATOM 13244 N N . LEU B 1 486 ? 25.375 -17.984 13.523 1 89.06 486 LEU B N 1
ATOM 13245 C CA . LEU B 1 486 ? 26.062 -18.031 14.805 1 89.06 486 LEU B CA 1
ATOM 13246 C C . LEU B 1 486 ? 25.641 -19.25 15.617 1 89.06 486 LEU B C 1
ATOM 13248 O O . LEU B 1 486 ? 26.469 -19.922 16.219 1 89.06 486 LEU B O 1
ATOM 13252 N N . SER B 1 487 ? 24.344 -19.609 15.57 1 85.19 487 SER B N 1
ATOM 13253 C CA . SER B 1 487 ? 23.812 -20.766 16.297 1 85.19 487 SER B CA 1
ATOM 13254 C C . SER B 1 487 ? 24.359 -22.078 15.727 1 85.19 487 SER B C 1
ATOM 13256 O O . SER B 1 487 ? 24.609 -23.031 16.469 1 85.19 487 SER B O 1
ATOM 13258 N N . GLU B 1 488 ? 24.594 -22.047 14.477 1 83.75 488 GLU B N 1
ATOM 13259 C CA . GLU B 1 488 ? 25.172 -23.234 13.836 1 83.75 488 GLU B CA 1
ATOM 13260 C C . GLU B 1 488 ? 26.594 -23.484 14.312 1 83.75 488 GLU B C 1
ATOM 13262 O O . GLU B 1 488 ? 27 -24.625 14.508 1 83.75 488 GLU B O 1
ATOM 13267 N N . ARG B 1 489 ? 27.344 -22.391 14.469 1 83.44 489 ARG B N 1
ATOM 13268 C CA . ARG B 1 489 ? 28.703 -22.547 14.961 1 83.44 489 ARG B CA 1
ATOM 13269 C C . ARG B 1 489 ? 28.719 -22.984 16.422 1 83.44 489 ARG B C 1
ATOM 13271 O O . ARG B 1 489 ? 29.531 -23.828 16.812 1 83.44 489 ARG B O 1
ATOM 13278 N N . GLN B 1 490 ? 27.797 -22.484 17.156 1 81.94 490 GLN B N 1
ATOM 13279 C CA . GLN B 1 490 ? 27.734 -22.797 18.578 1 81.94 490 GLN B CA 1
ATOM 13280 C C . GLN B 1 490 ? 27.312 -24.25 18.797 1 81.94 490 GLN B C 1
ATOM 13282 O O . GLN B 1 490 ? 27.719 -24.875 19.781 1 81.94 490 GLN B O 1
ATOM 13287 N N . ASP B 1 491 ? 26.453 -24.719 17.938 1 75.5 491 ASP B N 1
ATOM 13288 C CA . ASP B 1 491 ? 26 -26.094 18.047 1 75.5 491 ASP B CA 1
ATOM 13289 C C . ASP B 1 491 ? 27.156 -27.078 17.812 1 75.5 491 ASP B C 1
ATOM 13291 O O . ASP B 1 491 ? 27.203 -28.141 18.438 1 75.5 491 ASP B O 1
ATOM 13295 N N . VAL B 1 492 ? 27.984 -26.656 16.969 1 72.69 492 VAL B N 1
ATOM 13296 C CA . VAL B 1 492 ? 29.094 -27.547 16.656 1 72.69 492 VAL B CA 1
ATOM 13297 C C . VAL B 1 492 ? 30.141 -27.469 17.75 1 72.69 492 VAL B C 1
ATOM 13299 O O . VAL B 1 492 ? 30.812 -28.469 18.047 1 72.69 492 VAL B O 1
ATOM 13302 N N . THR B 1 493 ? 30.234 -26.266 18.391 1 64.5 493 THR B N 1
ATOM 13303 C CA . THR B 1 493 ? 31.297 -26.109 19.391 1 64.5 493 THR B CA 1
ATOM 13304 C C . THR B 1 493 ? 30.828 -26.625 20.75 1 64.5 493 THR B C 1
ATOM 13306 O O . THR B 1 493 ? 31.625 -26.703 21.688 1 64.5 493 THR B O 1
ATOM 13309 N N . VAL B 1 494 ? 29.469 -26.656 21.141 1 53.06 494 VAL B N 1
ATOM 13310 C CA . VAL B 1 494 ? 29.188 -27.062 22.516 1 53.06 494 VAL B CA 1
ATOM 13311 C C . VAL B 1 494 ? 29.656 -28.5 22.75 1 53.06 494 VAL B C 1
ATOM 13313 O O . VAL B 1 494 ? 29.109 -29.438 22.156 1 53.06 494 VAL B O 1
ATOM 13316 N N . PRO B 1 495 ? 30.859 -28.859 23 1 46.06 495 PRO B N 1
ATOM 13317 C CA . PRO B 1 495 ? 31.188 -30.141 23.625 1 46.06 495 PRO B CA 1
ATOM 13318 C C . PRO B 1 495 ? 30.219 -30.516 24.75 1 46.06 495 PRO B C 1
ATOM 13320 O O . PRO B 1 495 ? 29.656 -29.641 25.391 1 46.06 495 PRO B O 1
ATOM 13323 N N . LEU B 1 496 ? 29.734 -31.938 24.859 1 38.69 496 LEU B N 1
ATOM 13324 C CA . LEU B 1 496 ? 28.969 -32.656 25.891 1 38.69 496 LEU B CA 1
ATOM 13325 C C . LEU B 1 496 ? 29.234 -32.062 27.266 1 38.69 496 LEU B C 1
ATOM 13327 O O . LEU B 1 496 ? 28.281 -31.75 28 1 38.69 496 LEU B O 1
ATOM 13331 N N . LYS B 1 497 ? 30.188 -32.969 28.172 1 36.84 497 LYS B N 1
ATOM 13332 C CA . LYS B 1 497 ? 30.219 -33.219 29.609 1 36.84 497 LYS B CA 1
ATOM 13333 C C . LYS B 1 497 ? 30.609 -31.969 30.391 1 36.84 497 LYS B C 1
ATOM 13335 O O . LYS B 1 497 ? 30.344 -31.875 31.594 1 36.84 497 LYS B O 1
ATOM 13340 N N . SER B 1 498 ? 31.891 -31.453 30.172 1 33.66 498 SER B N 1
ATOM 13341 C CA . SER B 1 498 ? 32.406 -30.859 31.406 1 33.66 498 SER B CA 1
ATOM 13342 C C . SER B 1 498 ? 31.719 -29.547 31.734 1 33.66 498 SER B C 1
ATOM 13344 O O . SER B 1 498 ? 31.562 -28.688 30.859 1 33.66 498 SER B O 1
ATOM 13346 N N . SER B 1 499 ? 30.719 -29.578 32.719 1 35.78 499 SER B N 1
ATOM 13347 C CA . SER B 1 499 ? 29.938 -28.672 33.531 1 35.78 499 SER B CA 1
ATOM 13348 C C . SER B 1 499 ? 30.625 -27.312 33.656 1 35.78 499 SER B C 1
ATOM 13350 O O . SER B 1 499 ? 29.984 -26.312 34 1 35.78 499 SER B O 1
ATOM 13352 N N . GLN B 1 500 ? 31.984 -27.391 34.188 1 34.28 500 GLN B N 1
ATOM 13353 C CA . GLN B 1 500 ? 32.594 -26.266 34.875 1 34.28 500 GLN B CA 1
ATOM 13354 C C . GLN B 1 500 ? 32.781 -25.062 33.969 1 34.28 500 GLN B C 1
ATOM 13356 O O . GLN B 1 500 ? 32.688 -23.922 34.406 1 34.28 500 GLN B O 1
ATOM 13361 N N . SER B 1 501 ? 33.5 -25.203 32.781 1 34.28 501 SER B N 1
ATOM 13362 C CA . SER B 1 501 ? 34.094 -24.016 32.188 1 34.28 501 SER B CA 1
ATOM 13363 C C . SER B 1 501 ? 33.125 -23.266 31.312 1 34.28 501 SER B C 1
ATOM 13365 O O . SER B 1 501 ? 33.5 -22.562 30.375 1 34.28 501 SER B O 1
ATOM 13367 N N . ALA B 1 502 ? 31.906 -23.516 31.25 1 39.22 502 ALA B N 1
ATOM 13368 C CA . ALA B 1 502 ? 30.844 -22.812 30.516 1 39.22 502 ALA B CA 1
ATOM 13369 C C . ALA B 1 502 ? 30.891 -21.312 30.797 1 39.22 502 ALA B C 1
ATOM 13371 O O . ALA B 1 502 ? 30.5 -20.5 29.969 1 39.22 502 ALA B O 1
ATOM 13372 N N . LEU B 1 503 ? 30.984 -21.016 32.125 1 36.59 503 LEU B N 1
ATOM 13373 C CA . LEU B 1 503 ? 30.906 -19.641 32.594 1 36.59 503 LEU B CA 1
ATOM 13374 C C . LEU B 1 503 ? 32.062 -18.812 32.031 1 36.59 503 LEU B C 1
ATOM 13376 O O . LEU B 1 503 ? 31.984 -17.578 31.969 1 36.59 503 LEU B O 1
ATOM 13380 N N . THR B 1 504 ? 33.375 -19.391 31.984 1 37.09 504 THR B N 1
ATOM 13381 C CA . THR B 1 504 ? 34.531 -18.562 31.719 1 37.09 504 THR B CA 1
ATOM 13382 C C . THR B 1 504 ? 34.906 -18.609 30.234 1 37.09 504 THR B C 1
ATOM 13384 O O . THR B 1 504 ? 36.062 -18.297 29.859 1 37.09 504 THR B O 1
ATOM 13387 N N . GLY B 1 505 ? 34.344 -19.297 29.297 1 44.47 505 GLY B N 1
ATOM 13388 C CA . GLY B 1 505 ? 34.844 -19.172 27.938 1 44.47 505 GLY B CA 1
ATOM 13389 C C . GLY B 1 505 ? 34.781 -17.75 27.422 1 44.47 505 GLY B C 1
ATOM 13390 O O . GLY B 1 505 ? 34.031 -16.922 27.938 1 44.47 505 GLY B O 1
ATOM 13391 N N . PRO B 1 506 ? 35.938 -17.172 26.672 1 52.34 506 PRO B N 1
ATOM 13392 C CA . PRO B 1 506 ? 36.062 -15.766 26.312 1 52.34 506 PRO B CA 1
ATOM 13393 C C . PRO B 1 506 ? 34.844 -15.273 25.516 1 52.34 506 PRO B C 1
ATOM 13395 O O . PRO B 1 506 ? 34.219 -16.062 24.797 1 52.34 506 PRO B O 1
ATOM 13398 N N . ALA B 1 507 ? 34.156 -14.242 25.984 1 59.25 507 ALA B N 1
ATOM 13399 C CA . ALA B 1 507 ? 33.062 -13.422 25.469 1 59.25 507 ALA B CA 1
ATOM 13400 C C . ALA B 1 507 ? 33.094 -13.367 23.938 1 59.25 507 ALA B C 1
ATOM 13402 O O . ALA B 1 507 ? 32.031 -13.266 23.297 1 59.25 507 ALA B O 1
ATOM 13403 N N . SER B 1 508 ? 34.25 -13.68 23.453 1 65.56 508 SER B N 1
ATOM 13404 C CA . SER B 1 508 ? 34.438 -13.516 22.016 1 65.56 508 SER B CA 1
ATOM 13405 C C . SER B 1 508 ? 33.812 -14.68 21.234 1 65.56 508 SER B C 1
ATOM 13407 O O . SER B 1 508 ? 33.375 -14.508 20.094 1 65.56 508 SER B O 1
ATOM 13409 N N . THR B 1 509 ? 33.625 -15.883 21.828 1 66.5 509 THR B N 1
ATOM 13410 C CA . THR B 1 509 ? 33.094 -17.031 21.094 1 66.5 509 THR B CA 1
ATOM 13411 C C . THR B 1 509 ? 31.578 -16.938 20.953 1 66.5 509 THR B C 1
ATOM 13413 O O . THR B 1 509 ? 30.984 -17.547 20.062 1 66.5 509 THR B O 1
ATOM 13416 N N . MET B 1 510 ? 31.047 -16.125 21.844 1 75.31 510 MET B N 1
ATOM 13417 C CA . MET B 1 510 ? 29.594 -16.062 21.828 1 75.31 510 MET B CA 1
ATOM 13418 C C . MET B 1 510 ? 29.109 -14.906 20.953 1 75.31 510 MET B C 1
ATOM 13420 O O . MET B 1 510 ? 27.922 -14.805 20.656 1 75.31 510 MET B O 1
ATOM 13424 N N . GLU B 1 511 ? 30.125 -14.156 20.422 1 85.69 511 GLU B N 1
ATOM 13425 C CA . GLU B 1 511 ? 29.75 -12.992 19.641 1 85.69 511 GLU B CA 1
ATOM 13426 C C . GLU B 1 511 ? 29.953 -13.25 18.141 1 85.69 511 GLU B C 1
ATOM 13428 O O . GLU B 1 511 ? 30.578 -14.234 17.75 1 85.69 511 GLU B O 1
ATOM 13433 N N . LEU B 1 512 ? 29.422 -12.453 17.328 1 90.06 512 LEU B N 1
ATOM 13434 C CA . LEU B 1 512 ? 29.516 -12.539 15.875 1 90.06 512 LEU B CA 1
ATOM 13435 C C . LEU B 1 512 ? 30.922 -12.25 15.398 1 90.06 512 LEU B C 1
ATOM 13437 O O . LEU B 1 512 ? 31.578 -11.328 15.898 1 90.06 512 LEU B O 1
ATOM 13441 N N . SER B 1 513 ? 31.484 -13.07 14.664 1 90.94 513 SER B N 1
ATOM 13442 C CA . SER B 1 513 ? 32.781 -12.875 14.031 1 90.94 513 SER B CA 1
ATOM 13443 C C . SER B 1 513 ? 32.625 -12.633 12.531 1 90.94 513 SER B C 1
ATOM 13445 O O . SER B 1 513 ? 31.531 -12.711 11.992 1 90.94 513 SER B O 1
ATOM 13447 N N . MET B 1 514 ? 33.719 -12.367 11.883 1 92.31 514 MET B N 1
ATOM 13448 C CA . MET B 1 514 ? 33.719 -12.086 10.445 1 92.31 514 MET B CA 1
ATOM 13449 C C . MET B 1 514 ? 33.438 -13.352 9.648 1 92.31 514 MET B C 1
ATOM 13451 O O . MET B 1 514 ? 33.094 -13.281 8.469 1 92.31 514 MET B O 1
ATOM 13455 N N . TYR B 1 515 ? 33.531 -14.461 10.305 1 91.69 515 TYR B N 1
ATOM 13456 C CA . TYR B 1 515 ? 33.281 -15.711 9.609 1 91.69 515 TYR B CA 1
ATOM 13457 C C . TYR B 1 515 ? 31.797 -15.852 9.289 1 91.69 515 TYR B C 1
ATOM 13459 O O . TYR B 1 515 ? 31.422 -16.297 8.203 1 91.69 515 TYR B O 1
ATOM 13467 N N . GLU B 1 516 ? 30.906 -15.523 10.211 1 93.44 516 GLU B N 1
ATOM 13468 C CA . GLU B 1 516 ? 29.469 -15.594 9.969 1 93.44 516 GLU B CA 1
ATOM 13469 C C . GLU B 1 516 ? 29.047 -14.641 8.852 1 93.44 516 GLU B C 1
ATOM 13471 O O . GLU B 1 516 ? 28.141 -14.945 8.086 1 93.44 516 GLU B O 1
ATOM 13476 N N . VAL B 1 517 ? 29.719 -13.539 8.797 1 94.56 517 VAL B N 1
ATOM 13477 C CA . VAL B 1 517 ? 29.406 -12.586 7.738 1 94.56 517 VAL B CA 1
ATOM 13478 C C . VAL B 1 517 ? 29.828 -13.164 6.387 1 94.56 517 VAL B C 1
ATOM 13480 O O . VAL B 1 517 ? 29.125 -13.008 5.391 1 94.56 517 VAL B O 1
ATOM 13483 N N . SER B 1 518 ? 31.016 -13.773 6.402 1 93.19 518 SER B N 1
ATOM 13484 C CA . SER B 1 518 ? 31.484 -14.406 5.176 1 93.19 518 SER B CA 1
ATOM 13485 C C . SER B 1 518 ? 30.531 -15.5 4.711 1 93.19 518 SER B C 1
ATOM 13487 O O . SER B 1 518 ? 30.25 -15.609 3.518 1 93.19 518 SER B O 1
ATOM 13489 N N . ARG B 1 519 ? 29.984 -16.25 5.617 1 92 519 ARG B N 1
ATOM 13490 C CA . ARG B 1 519 ? 29.062 -17.328 5.277 1 92 519 ARG B CA 1
ATOM 13491 C C . ARG B 1 519 ? 27.75 -16.766 4.75 1 92 519 ARG B C 1
ATOM 13493 O O . ARG B 1 519 ? 27.156 -17.312 3.816 1 92 519 ARG B O 1
ATOM 13500 N N . LEU B 1 520 ? 27.297 -15.773 5.363 1 94.62 520 LEU B N 1
ATOM 13501 C CA . LEU B 1 520 ? 26.078 -15.133 4.898 1 94.62 520 LEU B CA 1
ATOM 13502 C C . LEU B 1 520 ? 26.234 -14.609 3.477 1 94.62 520 LEU B C 1
ATOM 13504 O O . LEU B 1 520 ? 25.375 -14.805 2.629 1 94.62 520 LEU B O 1
ATOM 13508 N N . LEU B 1 521 ? 27.359 -13.977 3.217 1 94.62 521 LEU B N 1
ATOM 13509 C CA . LEU B 1 521 ? 27.609 -13.43 1.89 1 94.62 521 LEU B CA 1
ATOM 13510 C C . LEU B 1 521 ? 27.766 -14.539 0.858 1 94.62 521 LEU B C 1
ATOM 13512 O O . LEU B 1 521 ? 27.375 -14.375 -0.301 1 94.62 521 LEU B O 1
ATOM 13516 N N . TRP B 1 522 ? 28.297 -15.594 1.311 1 91.06 522 TRP B N 1
ATOM 13517 C CA . TRP B 1 522 ? 28.438 -16.734 0.409 1 91.06 522 TRP B CA 1
ATOM 13518 C C . TRP B 1 522 ? 27.078 -17.297 0.04 1 91.06 522 TRP B C 1
ATOM 13520 O O . TRP B 1 522 ? 26.844 -17.719 -1.101 1 91.06 522 TRP B O 1
ATOM 13530 N N . ASP B 1 523 ? 26.156 -17.328 0.976 1 91.06 523 ASP B N 1
ATOM 13531 C CA . ASP B 1 523 ? 24.812 -17.797 0.709 1 91.06 523 ASP B CA 1
ATOM 13532 C C . ASP B 1 523 ? 24.078 -16.859 -0.247 1 91.06 523 ASP B C 1
ATOM 13534 O O . ASP B 1 523 ? 23.281 -17.312 -1.068 1 91.06 523 ASP B O 1
ATOM 13538 N N . LEU B 1 524 ? 24.359 -15.641 -0.139 1 94.06 524 LEU B N 1
ATOM 13539 C CA . LEU B 1 524 ? 23.641 -14.656 -0.946 1 94.06 524 LEU B CA 1
ATOM 13540 C C . LEU B 1 524 ? 24.266 -14.547 -2.34 1 94.06 524 LEU B C 1
ATOM 13542 O O . LEU B 1 524 ? 23.531 -14.461 -3.334 1 94.06 524 LEU B O 1
ATOM 13546 N N . LEU B 1 525 ? 25.578 -14.547 -2.455 1 93.12 525 LEU B N 1
ATOM 13547 C CA . LEU B 1 525 ? 26.25 -14.344 -3.732 1 93.12 525 LEU B CA 1
ATOM 13548 C C . LEU B 1 525 ? 26.453 -15.672 -4.449 1 93.12 525 LEU B C 1
ATOM 13550 O O . LEU B 1 525 ? 26.625 -15.703 -5.672 1 93.12 525 LEU B O 1
ATOM 13554 N N . GLY B 1 526 ? 26.359 -16.719 -3.76 1 82.69 526 GLY B N 1
ATOM 13555 C CA . GLY B 1 526 ? 26.469 -18.016 -4.387 1 82.69 526 GLY B CA 1
ATOM 13556 C C . GLY B 1 526 ? 27.859 -18.359 -4.855 1 82.69 526 GLY B C 1
ATOM 13557 O O . GLY B 1 526 ? 28.844 -17.938 -4.246 1 82.69 526 GLY B O 1
ATOM 13558 N N . ASP B 1 527 ? 27.953 -18.984 -5.93 1 79.5 527 ASP B N 1
ATOM 13559 C CA . ASP B 1 527 ? 29.219 -19.531 -6.406 1 79.5 527 ASP B CA 1
ATOM 13560 C C . ASP B 1 527 ? 29.891 -18.562 -7.387 1 79.5 527 ASP B C 1
ATOM 13562 O O . ASP B 1 527 ? 30.969 -18.859 -7.93 1 79.5 527 ASP B O 1
ATOM 13566 N N . VAL B 1 528 ? 29.359 -17.391 -7.477 1 84 528 VAL B N 1
ATOM 13567 C CA . VAL B 1 528 ? 29.938 -16.438 -8.422 1 84 528 VAL B CA 1
ATOM 13568 C C . VAL B 1 528 ? 31.188 -15.812 -7.828 1 84 528 VAL B C 1
ATOM 13570 O O . VAL B 1 528 ? 32.156 -15.539 -8.547 1 84 528 VAL B O 1
ATOM 13573 N N . CYS B 1 529 ? 31.141 -15.641 -6.512 1 88.44 529 CYS B N 1
ATOM 13574 C CA . CYS B 1 529 ? 32.281 -15.008 -5.832 1 88.44 529 CYS B CA 1
ATOM 13575 C C . CYS B 1 529 ? 32.938 -15.977 -4.859 1 88.44 529 CYS B C 1
ATOM 13577 O O . CYS B 1 529 ? 32.281 -16.891 -4.336 1 88.44 529 CYS B O 1
ATOM 13579 N N . GLN B 1 530 ? 34.25 -15.844 -4.777 1 87.75 530 GLN B N 1
ATOM 13580 C CA . GLN B 1 530 ? 34.938 -16.516 -3.676 1 87.75 530 GLN B CA 1
ATOM 13581 C C . GLN B 1 530 ? 34.531 -15.93 -2.33 1 87.75 530 GLN B C 1
ATOM 13583 O O . GLN B 1 530 ? 34.094 -14.781 -2.26 1 87.75 530 GLN B O 1
ATOM 13588 N N . PRO B 1 531 ? 34.531 -16.75 -1.397 1 89.56 531 PRO B N 1
ATOM 13589 C CA . PRO B 1 531 ? 34.062 -16.266 -0.093 1 89.56 531 PRO B CA 1
ATOM 13590 C C . PRO B 1 531 ? 34.875 -15.047 0.386 1 89.56 531 PRO B C 1
ATOM 13592 O O . PRO B 1 531 ? 36.094 -15.008 0.243 1 89.56 531 PRO B O 1
ATOM 13595 N N . PHE B 1 532 ? 34.125 -14.117 0.86 1 91.75 532 PHE B N 1
ATOM 13596 C CA . PHE B 1 532 ? 34.688 -12.875 1.353 1 91.75 532 PHE B CA 1
ATOM 13597 C C . PHE B 1 532 ? 35.406 -13.094 2.686 1 91.75 532 PHE B C 1
ATOM 13599 O O . PHE B 1 532 ? 34.938 -13.898 3.504 1 91.75 532 PHE B O 1
ATOM 13606 N N . TYR B 1 533 ? 36.531 -12.508 2.979 1 91.5 533 TYR B N 1
ATOM 13607 C CA . TYR B 1 533 ? 37.219 -12.352 4.254 1 91.5 533 TYR B CA 1
ATOM 13608 C C . TYR B 1 533 ? 37.875 -13.656 4.676 1 91.5 533 TYR B C 1
ATOM 13610 O O . TYR B 1 533 ? 38.125 -13.883 5.863 1 91.5 533 TYR B O 1
ATOM 13618 N N . TYR B 1 534 ? 38.094 -14.594 3.875 1 88.75 534 TYR B N 1
ATOM 13619 C CA . TYR B 1 534 ? 38.844 -15.812 4.191 1 88.75 534 TYR B CA 1
ATOM 13620 C C . TYR B 1 534 ? 40.312 -15.523 4.367 1 88.75 534 TYR B C 1
ATOM 13622 O O . TYR B 1 534 ? 41 -16.156 5.188 1 88.75 534 TYR B O 1
ATOM 13630 N N . GLY B 1 535 ? 40.844 -14.469 3.672 1 86.44 535 GLY B N 1
ATOM 13631 C CA . GLY B 1 535 ? 42.25 -14.094 3.779 1 86.44 535 GLY B CA 1
ATOM 13632 C C . GLY B 1 535 ? 42.625 -13.672 5.18 1 86.44 535 GLY B C 1
ATOM 13633 O O . GLY B 1 535 ? 43.469 -14.312 5.809 1 86.44 535 GLY B O 1
ATOM 13634 N N . PRO B 1 536 ? 41.938 -12.711 5.668 1 88.31 536 PRO B N 1
ATOM 13635 C CA . PRO B 1 536 ? 42.25 -12.258 7.02 1 88.31 536 PRO B CA 1
ATOM 13636 C C . PRO B 1 536 ? 42.031 -13.344 8.07 1 88.31 536 PRO B C 1
ATOM 13638 O O . PRO B 1 536 ? 42.719 -13.344 9.109 1 88.31 536 PRO B O 1
ATOM 13641 N N . LEU B 1 537 ? 41.188 -14.359 7.809 1 89.31 537 LEU B N 1
ATOM 13642 C CA . LEU B 1 537 ? 40.906 -15.422 8.758 1 89.31 537 LEU B CA 1
ATOM 13643 C C . LEU B 1 537 ? 41.844 -16.594 8.578 1 89.31 537 LEU B C 1
ATOM 13645 O O . LEU B 1 537 ? 41.844 -17.547 9.359 1 89.31 537 LEU B O 1
ATOM 13649 N N . GLY B 1 538 ? 42.719 -16.5 7.59 1 84.62 538 GLY B N 1
ATOM 13650 C CA . GLY B 1 538 ? 43.688 -17.547 7.355 1 84.62 538 GLY B CA 1
ATOM 13651 C C . GLY B 1 538 ? 43.094 -18.812 6.781 1 84.62 538 GLY B C 1
ATOM 13652 O O . GLY B 1 538 ? 43.625 -19.906 7.004 1 84.62 538 GLY B O 1
ATOM 13653 N N . LEU B 1 539 ? 41.969 -18.734 6.195 1 88.5 539 LEU B N 1
ATOM 13654 C CA . LEU B 1 539 ? 41.312 -19.906 5.633 1 88.5 539 LEU B CA 1
ATOM 13655 C C . LEU B 1 539 ? 41.594 -20.031 4.141 1 88.5 539 LEU B C 1
ATOM 13657 O O . LEU B 1 539 ? 41.719 -19.031 3.441 1 88.5 539 LEU B O 1
ATOM 13661 N N . ASP B 1 540 ? 41.781 -21.219 3.773 1 84.06 540 ASP B N 1
ATOM 13662 C CA . ASP B 1 540 ? 41.938 -21.469 2.348 1 84.06 540 ASP B CA 1
ATOM 13663 C C . ASP B 1 540 ? 40.594 -21.516 1.631 1 84.06 540 ASP B C 1
ATOM 13665 O O . ASP B 1 540 ? 39.562 -21.875 2.229 1 84.06 540 ASP B O 1
ATOM 13669 N N . HIS B 1 541 ? 40.562 -21.141 0.412 1 77.69 541 HIS B N 1
ATOM 13670 C CA . HIS B 1 541 ? 39.344 -21.062 -0.353 1 77.69 541 HIS B CA 1
ATOM 13671 C C . HIS B 1 541 ? 38.781 -22.453 -0.629 1 77.69 541 HIS B C 1
ATOM 13673 O O . HIS B 1 541 ? 37.562 -22.609 -0.894 1 77.69 541 HIS B O 1
ATOM 13679 N N . SER B 1 542 ? 39.562 -23.516 -0.435 1 76.62 542 SER B N 1
ATOM 13680 C CA . SER B 1 542 ? 39.094 -24.859 -0.775 1 76.62 542 SER B CA 1
ATOM 13681 C C . SER B 1 542 ? 38.781 -25.672 0.477 1 76.62 542 SER B C 1
ATOM 13683 O O . SER B 1 542 ? 38.438 -26.859 0.39 1 76.62 542 SER B O 1
ATOM 13685 N N . ILE B 1 543 ? 38.625 -25 1.644 1 79.94 543 ILE B N 1
ATOM 13686 C CA . ILE B 1 543 ? 38.438 -25.719 2.9 1 79.94 543 ILE B CA 1
ATOM 13687 C C . ILE B 1 543 ? 36.969 -26.062 3.07 1 79.94 543 ILE B C 1
ATOM 13689 O O . ILE B 1 543 ? 36.094 -25.312 2.645 1 79.94 543 ILE B O 1
ATOM 13693 N N . SER B 1 544 ? 36.719 -27.266 3.543 1 80.62 544 SER B N 1
ATOM 13694 C CA . SER B 1 544 ? 35.375 -27.688 3.826 1 80.62 544 SER B CA 1
ATOM 13695 C C . SER B 1 544 ? 34.75 -26.875 4.961 1 80.62 544 SER B C 1
ATOM 13697 O O . SER B 1 544 ? 35.469 -26.297 5.773 1 80.62 544 SER B O 1
ATOM 13699 N N . THR B 1 545 ? 33.438 -26.625 4.938 1 82.81 545 THR B N 1
ATOM 13700 C CA . THR B 1 545 ? 32.719 -25.797 5.898 1 82.81 545 THR B CA 1
ATOM 13701 C C . THR B 1 545 ? 32.938 -26.297 7.32 1 82.81 545 THR B C 1
ATOM 13703 O O . THR B 1 545 ? 33.094 -25.516 8.25 1 82.81 545 THR B O 1
ATOM 13706 N N . ARG B 1 546 ? 33.031 -27.641 7.617 1 82.75 546 ARG B N 1
ATOM 13707 C CA . ARG B 1 546 ? 33.188 -28.188 8.961 1 82.75 546 ARG B CA 1
ATOM 13708 C C . ARG B 1 546 ? 34.594 -27.922 9.508 1 82.75 546 ARG B C 1
ATOM 13710 O O . ARG B 1 546 ? 34.719 -27.578 10.68 1 82.75 546 ARG B O 1
ATOM 13717 N N . ARG B 1 547 ? 35.625 -28 8.688 1 85.69 547 ARG B N 1
ATOM 13718 C CA . ARG B 1 547 ? 37 -27.734 9.102 1 85.69 547 ARG B CA 1
ATOM 13719 C C . ARG B 1 547 ? 37.188 -26.234 9.359 1 85.69 547 ARG B C 1
ATOM 13721 O O . ARG B 1 547 ? 37.969 -25.844 10.25 1 85.69 547 ARG B O 1
ATOM 13728 N N . ALA B 1 548 ? 36.5 -25.484 8.406 1 88.19 548 ALA B N 1
ATOM 13729 C CA . ALA B 1 548 ? 36.594 -24.047 8.586 1 88.19 548 ALA B CA 1
ATOM 13730 C C . ALA B 1 548 ? 36.031 -23.625 9.938 1 88.19 548 ALA B C 1
ATOM 13732 O O . ALA B 1 548 ? 36.594 -22.766 10.617 1 88.19 548 ALA B O 1
ATOM 13733 N N . LEU B 1 549 ? 34.969 -24.25 10.344 1 88.19 549 LEU B N 1
ATOM 13734 C CA . LEU B 1 549 ? 34.312 -23.922 11.609 1 88.19 549 LEU B CA 1
ATOM 13735 C C . LEU B 1 549 ? 35.219 -24.297 12.789 1 88.19 549 LEU B C 1
ATOM 13737 O O . LEU B 1 549 ? 35.312 -23.547 13.758 1 88.19 549 LEU B O 1
ATOM 13741 N N . LYS B 1 550 ? 35.906 -25.406 12.719 1 84.81 550 LYS B N 1
ATOM 13742 C CA . LYS B 1 550 ? 36.812 -25.844 13.781 1 84.81 550 LYS B CA 1
ATOM 13743 C C . LYS B 1 550 ? 38.031 -24.938 13.898 1 84.81 550 LYS B C 1
ATOM 13745 O O . LYS B 1 550 ? 38.469 -24.609 15 1 84.81 550 LYS B O 1
ATOM 13750 N N . GLN B 1 551 ? 38.469 -24.531 12.727 1 87 551 GLN B N 1
ATOM 13751 C CA . GLN B 1 551 ? 39.656 -23.656 12.719 1 87 551 GLN B CA 1
ATOM 13752 C C . GLN B 1 551 ? 39.312 -22.266 13.266 1 87 551 GLN B C 1
ATOM 13754 O O . GLN B 1 551 ? 40.094 -21.656 13.984 1 87 551 GLN B O 1
ATOM 13759 N N . VAL B 1 552 ? 38.219 -21.75 12.836 1 88.56 552 VAL B N 1
ATOM 13760 C CA . VAL B 1 552 ? 37.781 -20.422 13.289 1 88.56 552 VAL B CA 1
ATOM 13761 C C . VAL B 1 552 ? 37.531 -20.453 14.797 1 88.56 552 VAL B C 1
ATOM 13763 O O . VAL B 1 552 ? 37.875 -19.5 15.508 1 88.56 552 VAL B O 1
ATOM 13766 N N . ASN B 1 553 ? 36.969 -21.547 15.312 1 84.12 553 ASN B N 1
ATOM 13767 C CA . ASN B 1 553 ? 36.719 -21.656 16.75 1 84.12 553 ASN B CA 1
ATOM 13768 C C . ASN B 1 553 ? 38.031 -21.703 17.531 1 84.12 553 ASN B C 1
ATOM 13770 O O . ASN B 1 553 ? 38.125 -21.125 18.625 1 84.12 553 ASN B O 1
ATOM 13774 N N . LYS B 1 554 ? 38.969 -22.422 16.984 1 82.88 554 LYS B N 1
ATOM 13775 C CA . LYS B 1 554 ? 40.281 -22.469 17.625 1 82.88 554 LYS B CA 1
ATOM 13776 C C . LYS B 1 554 ? 40.938 -21.094 17.656 1 82.88 554 LYS B C 1
ATOM 13778 O O . LYS B 1 554 ? 41.562 -20.719 18.641 1 82.88 554 LYS B O 1
ATOM 13783 N N . MET B 1 555 ? 40.75 -20.391 16.562 1 86.56 555 MET B N 1
ATOM 13784 C CA . MET B 1 555 ? 41.312 -19.047 16.469 1 86.56 555 MET B CA 1
ATOM 13785 C C . MET B 1 555 ? 40.656 -18.094 17.438 1 86.56 555 MET B C 1
ATOM 13787 O O . MET B 1 555 ? 41.312 -17.234 18.031 1 86.56 555 MET B O 1
ATOM 13791 N N . LEU B 1 556 ? 39.375 -18.188 17.578 1 86 556 LEU B N 1
ATOM 13792 C CA . LEU B 1 556 ? 38.625 -17.281 18.422 1 86 556 LEU B CA 1
ATOM 13793 C C . LEU B 1 556 ? 38.906 -17.531 19.891 1 86 556 LEU B C 1
ATOM 13795 O O . LEU B 1 556 ? 38.719 -16.641 20.734 1 86 556 LEU B O 1
ATOM 13799 N N . LEU B 1 557 ? 39.406 -18.766 20.297 1 80.12 557 LEU B N 1
ATOM 13800 C CA . LEU B 1 557 ? 39.781 -19.094 21.656 1 80.12 557 LEU B CA 1
ATOM 13801 C C . LEU B 1 557 ? 41.125 -18.469 22.031 1 80.12 557 LEU B C 1
ATOM 13803 O O . LEU B 1 557 ? 41.406 -18.219 23.203 1 80.12 557 LEU B O 1
ATOM 13807 N N . GLY B 1 558 ? 41.875 -18.188 20.938 1 78.06 558 GLY B N 1
ATOM 13808 C CA . GLY B 1 558 ? 43.188 -17.578 21.188 1 78.06 558 GLY B CA 1
ATOM 13809 C C . GLY B 1 558 ? 43.188 -16.078 20.953 1 78.06 558 GLY B C 1
ATOM 13810 O O . GLY B 1 558 ? 42.188 -15.406 21.141 1 78.06 558 GLY B O 1
ATOM 13811 N N . GLU B 1 559 ? 44.375 -15.523 20.766 1 79.5 559 GLU B N 1
ATOM 13812 C CA . GLU B 1 559 ? 44.531 -14.102 20.453 1 79.5 559 GLU B CA 1
ATOM 13813 C C . GLU B 1 559 ? 44.188 -13.836 18.984 1 79.5 559 GLU B C 1
ATOM 13815 O O . GLU B 1 559 ? 44.781 -14.461 18.094 1 79.5 559 GLU B O 1
ATOM 13820 N N . CYS B 1 560 ? 43.094 -13.203 18.641 1 83.44 560 CYS B N 1
ATOM 13821 C CA . CYS B 1 560 ? 42.656 -12.906 17.297 1 83.44 560 CYS B CA 1
ATOM 13822 C C . CYS B 1 560 ? 43.438 -11.734 16.703 1 83.44 560 CYS B C 1
ATOM 13824 O O . CYS B 1 560 ? 43.031 -10.578 16.859 1 83.44 560 CYS B O 1
ATOM 13826 N N . MET B 1 561 ? 44.469 -11.867 15.977 1 85.38 561 MET B N 1
ATOM 13827 C CA . MET B 1 561 ? 45.344 -10.844 15.422 1 85.38 561 MET B CA 1
ATOM 13828 C C . MET B 1 561 ? 44.688 -10.172 14.211 1 85.38 561 MET B C 1
ATOM 13830 O O . MET B 1 561 ? 45.062 -9.047 13.852 1 85.38 561 MET B O 1
ATOM 13834 N N . TYR B 1 562 ? 43.75 -10.805 13.523 1 89.31 562 TYR B N 1
ATOM 13835 C CA . TYR B 1 562 ? 43.156 -10.234 12.32 1 89.31 562 TYR B CA 1
ATOM 13836 C C . TYR B 1 562 ? 42.312 -9.016 12.648 1 89.31 562 TYR B C 1
ATOM 13838 O O . TYR B 1 562 ? 42.062 -8.172 11.789 1 89.31 562 TYR B O 1
ATOM 13846 N N . ARG B 1 563 ? 41.875 -8.922 13.867 1 89.75 563 ARG B N 1
ATOM 13847 C CA . ARG B 1 563 ? 40.969 -7.848 14.289 1 89.75 563 ARG B CA 1
ATOM 13848 C C . ARG B 1 563 ? 41.688 -6.496 14.227 1 89.75 563 ARG B C 1
ATOM 13850 O O . ARG B 1 563 ? 41.031 -5.469 14 1 89.75 563 ARG B O 1
ATOM 13857 N N . ASP B 1 564 ? 42.938 -6.465 14.289 1 89 564 ASP B N 1
ATOM 13858 C CA . ASP B 1 564 ? 43.656 -5.199 14.32 1 89 564 ASP B CA 1
ATOM 13859 C C . ASP B 1 564 ? 44.188 -4.84 12.938 1 89 564 ASP B C 1
ATOM 13861 O O . ASP B 1 564 ? 44.75 -3.754 12.742 1 89 564 ASP B O 1
ATOM 13865 N N . GLN B 1 565 ? 43.906 -5.629 12.016 1 92.19 565 GLN B N 1
ATOM 13866 C CA . GLN B 1 565 ? 44.312 -5.332 10.648 1 92.19 565 GLN B CA 1
ATOM 13867 C C . GLN B 1 565 ? 43.312 -4.402 9.953 1 92.19 565 GLN B C 1
ATOM 13869 O O . GLN B 1 565 ? 42.125 -4.441 10.242 1 92.19 565 GLN B O 1
ATOM 13874 N N . ARG B 1 566 ? 43.875 -3.555 9.102 1 92.62 566 ARG B N 1
ATOM 13875 C CA . ARG B 1 566 ? 43.062 -2.629 8.336 1 92.62 566 ARG B CA 1
ATOM 13876 C C . ARG B 1 566 ? 42.406 -3.336 7.152 1 92.62 566 ARG B C 1
ATOM 13878 O O . ARG B 1 566 ? 42.938 -4.293 6.605 1 92.62 566 ARG B O 1
ATOM 13885 N N . CYS B 1 567 ? 41.219 -2.906 6.863 1 92.12 567 CYS B N 1
ATOM 13886 C CA . CYS B 1 567 ? 40.531 -3.455 5.715 1 92.12 567 CYS B CA 1
ATOM 13887 C C . CYS B 1 567 ? 41.094 -2.934 4.406 1 92.12 567 CYS B C 1
ATOM 13889 O O . CYS B 1 567 ? 41.344 -1.733 4.27 1 92.12 567 CYS B O 1
ATOM 13891 N N . LEU B 1 568 ? 41.375 -3.773 3.559 1 87.62 568 LEU B N 1
ATOM 13892 C CA . LEU B 1 568 ? 42.031 -3.412 2.303 1 87.62 568 LEU B CA 1
ATOM 13893 C C . LEU B 1 568 ? 41.125 -2.531 1.455 1 87.62 568 LEU B C 1
ATOM 13895 O O . LEU B 1 568 ? 41.562 -1.557 0.853 1 87.62 568 LEU B O 1
ATOM 13899 N N . SER B 1 569 ? 39.844 -2.879 1.375 1 92.81 569 SER B N 1
ATOM 13900 C CA . SER B 1 569 ? 38.844 -2.09 0.655 1 92.81 569 SER B CA 1
ATOM 13901 C C . SER B 1 569 ? 37.719 -1.656 1.578 1 92.81 569 SER B C 1
ATOM 13903 O O . SER B 1 569 ? 36.625 -2.23 1.543 1 92.81 569 SER B O 1
ATOM 13905 N N . PRO B 1 570 ? 37.938 -0.587 2.27 1 94.75 570 PRO B N 1
ATOM 13906 C CA . PRO B 1 570 ? 36.969 -0.183 3.297 1 94.75 570 PRO B CA 1
ATOM 13907 C C . PRO B 1 570 ? 35.656 0.28 2.711 1 94.75 570 PRO B C 1
ATOM 13909 O O . PRO B 1 570 ? 34.594 -0.025 3.262 1 94.75 570 PRO B O 1
ATOM 13912 N N . TRP B 1 571 ? 35.656 0.994 1.559 1 95.25 571 TRP B N 1
ATOM 13913 C CA . TRP B 1 571 ? 34.438 1.513 0.976 1 95.25 571 TRP B CA 1
ATOM 13914 C C . TRP B 1 571 ? 33.531 0.376 0.497 1 95.25 571 TRP B C 1
ATOM 13916 O O . TRP B 1 571 ? 32.312 0.433 0.651 1 95.25 571 TRP B O 1
ATOM 13926 N N . ALA B 1 572 ? 34.094 -0.634 -0.066 1 95.38 572 ALA B N 1
ATOM 13927 C CA . ALA B 1 572 ? 33.312 -1.786 -0.511 1 95.38 572 ALA B CA 1
ATOM 13928 C C . ALA B 1 572 ? 32.719 -2.543 0.678 1 95.38 572 ALA B C 1
ATOM 13930 O O . ALA B 1 572 ? 31.594 -3.029 0.613 1 95.38 572 ALA B O 1
ATOM 13931 N N . ALA B 1 573 ? 33.5 -2.664 1.73 1 96 573 ALA B N 1
ATOM 13932 C CA . ALA B 1 573 ? 33.031 -3.344 2.928 1 96 573 ALA B CA 1
ATOM 13933 C C . ALA B 1 573 ? 31.859 -2.588 3.549 1 96 573 ALA B C 1
ATOM 13935 O O . ALA B 1 573 ? 30.875 -3.197 3.969 1 96 573 ALA B O 1
ATOM 13936 N N . LEU B 1 574 ? 31.938 -1.295 3.582 1 96.62 574 LEU B N 1
ATOM 13937 C CA . LEU B 1 574 ? 30.859 -0.48 4.125 1 96.62 574 LEU B CA 1
ATOM 13938 C C . LEU B 1 574 ? 29.656 -0.501 3.197 1 96.62 574 LEU B C 1
ATOM 13940 O O . LEU B 1 574 ? 28.516 -0.437 3.66 1 96.62 574 LEU B O 1
ATOM 13944 N N . PHE B 1 575 ? 29.953 -0.554 1.871 1 97.12 575 PHE B N 1
ATOM 13945 C CA . PHE B 1 575 ? 28.875 -0.667 0.898 1 97.12 575 PHE B CA 1
ATOM 13946 C C . PHE B 1 575 ? 28.047 -1.932 1.138 1 97.12 575 PHE B C 1
ATOM 13948 O O . PHE B 1 575 ? 26.828 -1.885 1.183 1 97.12 575 PHE B O 1
ATOM 13955 N N . ILE B 1 576 ? 28.719 -3.031 1.379 1 97.12 576 ILE B N 1
ATOM 13956 C CA . ILE B 1 576 ? 28.062 -4.305 1.625 1 97.12 576 ILE B CA 1
ATOM 13957 C C . ILE B 1 576 ? 27.297 -4.242 2.941 1 97.12 576 ILE B C 1
ATOM 13959 O O . ILE B 1 576 ? 26.156 -4.707 3.025 1 97.12 576 ILE B O 1
ATOM 13963 N N . TRP B 1 577 ? 27.906 -3.637 3.904 1 96.44 577 TRP B N 1
ATOM 13964 C CA . TRP B 1 577 ? 27.266 -3.482 5.207 1 96.44 577 TRP B CA 1
ATOM 13965 C C . TRP B 1 577 ? 25.984 -2.666 5.09 1 96.44 577 TRP B C 1
ATOM 13967 O O . TRP B 1 577 ? 24.969 -3.012 5.691 1 96.44 577 TRP B O 1
ATOM 13977 N N . ALA B 1 578 ? 26 -1.616 4.301 1 96.56 578 ALA B N 1
ATOM 13978 C CA . ALA B 1 578 ? 24.828 -0.753 4.117 1 96.56 578 ALA B CA 1
ATOM 13979 C C . ALA B 1 578 ? 23.75 -1.455 3.303 1 96.56 578 ALA B C 1
ATOM 13981 O O . ALA B 1 578 ? 22.562 -1.325 3.598 1 96.56 578 ALA B O 1
ATOM 13982 N N . VAL B 1 579 ? 24.141 -2.207 2.291 1 97.12 579 VAL B N 1
ATOM 13983 C CA . VAL B 1 579 ? 23.219 -2.91 1.417 1 97.12 579 VAL B CA 1
ATOM 13984 C C . VAL B 1 579 ? 22.5 -4.004 2.201 1 97.12 579 VAL B C 1
ATOM 13986 O O . VAL B 1 579 ? 21.297 -4.234 2.002 1 97.12 579 VAL B O 1
ATOM 13989 N N . LEU B 1 580 ? 23.203 -4.645 3.109 1 96.12 580 LEU B N 1
ATOM 13990 C CA . LEU B 1 580 ? 22.594 -5.707 3.91 1 96.12 580 LEU B CA 1
ATOM 13991 C C . LEU B 1 580 ? 21.516 -5.152 4.824 1 96.12 580 LEU B C 1
ATOM 13993 O O . LEU B 1 580 ? 20.562 -5.867 5.176 1 96.12 580 LEU B O 1
ATOM 13997 N N . GLN B 1 581 ? 21.594 -3.869 5.105 1 94.25 581 GLN B N 1
ATOM 13998 C CA . GLN B 1 581 ? 20.609 -3.246 5.988 1 94.25 581 GLN B CA 1
ATOM 13999 C C . GLN B 1 581 ? 19.578 -2.467 5.191 1 94.25 581 GLN B C 1
ATOM 14001 O O . GLN B 1 581 ? 18.703 -1.814 5.77 1 94.25 581 GLN B O 1
ATOM 14006 N N . ASN B 1 582 ? 19.609 -2.527 3.885 1 94.06 582 ASN B N 1
ATOM 14007 C CA . ASN B 1 582 ? 18.688 -1.843 2.986 1 94.06 582 ASN B CA 1
ATOM 14008 C C . ASN B 1 582 ? 18.656 -0.341 3.256 1 94.06 582 ASN B C 1
ATOM 14010 O O . ASN B 1 582 ? 17.578 0.261 3.307 1 94.06 582 ASN B O 1
ATOM 14014 N N . ARG B 1 583 ? 19.844 0.272 3.57 1 94.88 583 ARG B N 1
ATOM 14015 C CA . ARG B 1 583 ? 19.969 1.718 3.727 1 94.88 583 ARG B CA 1
ATOM 14016 C C . ARG B 1 583 ? 20.25 2.391 2.385 1 94.88 583 ARG B C 1
ATOM 14018 O O . ARG B 1 583 ? 21.375 2.408 1.912 1 94.88 583 ARG B O 1
ATOM 14025 N N . SER B 1 584 ? 19.328 2.967 1.734 1 95 584 SER B N 1
ATOM 14026 C CA . SER B 1 584 ? 19.391 3.43 0.352 1 95 584 SER B CA 1
ATOM 14027 C C . SER B 1 584 ? 20.391 4.57 0.202 1 95 584 SER B C 1
ATOM 14029 O O . SER B 1 584 ? 21.375 4.449 -0.535 1 95 584 SER B O 1
ATOM 14031 N N . ASP B 1 585 ? 20.312 5.688 1.037 1 93.62 585 ASP B N 1
ATOM 14032 C CA . ASP B 1 585 ? 21.172 6.859 0.87 1 93.62 585 ASP B CA 1
ATOM 14033 C C . ASP B 1 585 ? 22.609 6.547 1.259 1 93.62 585 ASP B C 1
ATOM 14035 O O . ASP B 1 585 ? 23.547 6.984 0.589 1 93.62 585 ASP B O 1
ATOM 14039 N N . MET B 1 586 ? 22.812 5.781 2.322 1 95.88 586 MET B N 1
ATOM 14040 C CA . MET B 1 586 ? 24.156 5.422 2.76 1 95.88 586 MET B CA 1
ATOM 14041 C C . MET B 1 586 ? 24.828 4.492 1.751 1 95.88 586 MET B C 1
ATOM 14043 O O . MET B 1 586 ? 26.016 4.637 1.463 1 95.88 586 MET B O 1
ATOM 14047 N N . ALA B 1 587 ? 24.047 3.543 1.197 1 97.31 587 ALA B N 1
ATOM 14048 C CA . ALA B 1 587 ? 24.594 2.609 0.218 1 97.31 587 ALA B CA 1
ATOM 14049 C C . ALA B 1 587 ? 25 3.332 -1.063 1 97.31 587 ALA B C 1
ATOM 14051 O O . ALA B 1 587 ? 26.031 3.029 -1.652 1 97.31 587 ALA B O 1
ATOM 14052 N N . VAL B 1 588 ? 24.172 4.301 -1.533 1 96.19 588 VAL B N 1
ATOM 14053 C CA . VAL B 1 588 ? 24.5 5.043 -2.748 1 96.19 588 VAL B CA 1
ATOM 14054 C C . VAL B 1 588 ? 25.75 5.887 -2.525 1 96.19 588 VAL B C 1
ATOM 14056 O O . VAL B 1 588 ? 26.609 5.98 -3.408 1 96.19 588 VAL B O 1
ATOM 14059 N N . TYR B 1 589 ? 25.922 6.5 -1.321 1 94.75 589 TYR B N 1
ATOM 14060 C CA . TYR B 1 589 ? 27.125 7.281 -1.025 1 94.75 589 TYR B CA 1
ATOM 14061 C C . TYR B 1 589 ? 28.359 6.402 -1.032 1 94.75 589 TYR B C 1
ATOM 14063 O O . TYR B 1 589 ? 29.391 6.773 -1.603 1 94.75 589 TYR B O 1
ATOM 14071 N N . PHE B 1 590 ? 28.266 5.223 -0.387 1 97.31 590 PHE B N 1
ATOM 14072 C CA . PHE B 1 590 ? 29.422 4.332 -0.349 1 97.31 590 PHE B CA 1
ATOM 14073 C C . PHE B 1 590 ? 29.734 3.799 -1.741 1 97.31 590 PHE B C 1
ATOM 14075 O O . PHE B 1 590 ? 30.906 3.578 -2.074 1 97.31 590 PHE B O 1
ATOM 14082 N N . TRP B 1 591 ? 28.719 3.549 -2.518 1 96.88 591 TRP B N 1
ATOM 14083 C CA . TRP B 1 591 ? 28.922 3.141 -3.902 1 96.88 591 TRP B CA 1
ATOM 14084 C C . TRP B 1 591 ? 29.656 4.227 -4.684 1 96.88 591 TRP B C 1
ATOM 14086 O O . TRP B 1 591 ? 30.531 3.93 -5.5 1 96.88 591 TRP B O 1
ATOM 14096 N N . GLU B 1 592 ? 29.312 5.535 -4.398 1 94.94 592 GLU B N 1
ATOM 14097 C CA . GLU B 1 592 ? 29.984 6.648 -5.062 1 94.94 592 GLU B CA 1
ATOM 14098 C C . GLU B 1 592 ? 31.469 6.68 -4.727 1 94.94 592 GLU B C 1
ATOM 14100 O O . GLU B 1 592 ? 32.312 7.027 -5.574 1 94.94 592 GLU B O 1
ATOM 14105 N N . MET B 1 593 ? 31.812 6.273 -3.52 1 93.75 593 MET B N 1
ATOM 14106 C CA . MET B 1 593 ? 33.188 6.355 -3.064 1 93.75 593 MET B CA 1
ATOM 14107 C C . MET B 1 593 ? 33.969 5.09 -3.422 1 93.75 593 MET B C 1
ATOM 14109 O O . MET B 1 593 ? 35.188 5.113 -3.541 1 93.75 593 MET B O 1
ATOM 14113 N N . ALA B 1 594 ? 33.25 3.994 -3.648 1 93.38 594 ALA B N 1
ATOM 14114 C CA . ALA B 1 594 ? 33.906 2.715 -3.918 1 93.38 594 ALA B CA 1
ATOM 14115 C C . ALA B 1 594 ? 34.406 2.648 -5.355 1 93.38 594 ALA B C 1
ATOM 14117 O O . ALA B 1 594 ? 33.969 3.396 -6.219 1 93.38 594 ALA B O 1
ATOM 14118 N N . GLY B 1 595 ? 35.438 1.832 -5.562 1 91.56 595 GLY B N 1
ATOM 14119 C CA . GLY B 1 595 ? 35.938 1.575 -6.902 1 91.56 595 GLY B CA 1
ATOM 14120 C C . GLY B 1 595 ? 35.156 0.499 -7.637 1 91.56 595 GLY B C 1
ATOM 14121 O O . GLY B 1 595 ? 34.219 -0.061 -7.094 1 91.56 595 GLY B O 1
ATOM 14122 N N . GLU B 1 596 ? 35.438 0.266 -8.898 1 95.06 596 GLU B N 1
ATOM 14123 C CA . GLU B 1 596 ? 34.719 -0.702 -9.727 1 95.06 596 GLU B CA 1
ATOM 14124 C C . GLU B 1 596 ? 33.219 -0.511 -9.617 1 95.06 596 GLU B C 1
ATOM 14126 O O . GLU B 1 596 ? 32.5 -1.419 -9.195 1 95.06 596 GLU B O 1
ATOM 14131 N N . SER B 1 597 ? 32.75 0.566 -10.031 1 95.75 597 SER B N 1
ATOM 14132 C CA . SER B 1 597 ? 31.406 1.04 -9.789 1 95.75 597 SER B CA 1
ATOM 14133 C C . SER B 1 597 ? 30.375 0.137 -10.461 1 95.75 597 SER B C 1
ATOM 14135 O O . SER B 1 597 ? 29.328 -0.163 -9.883 1 95.75 597 SER B O 1
ATOM 14137 N N . VAL B 1 598 ? 30.641 -0.355 -11.695 1 97.62 598 VAL B N 1
ATOM 14138 C CA . VAL B 1 598 ? 29.672 -1.182 -12.406 1 97.62 598 VAL B CA 1
ATOM 14139 C C . VAL B 1 598 ? 29.484 -2.508 -11.672 1 97.62 598 VAL B C 1
ATOM 14141 O O . VAL B 1 598 ? 28.359 -2.912 -11.383 1 97.62 598 VAL B O 1
ATOM 14144 N N . LEU B 1 599 ? 30.578 -3.135 -11.297 1 97.19 599 LEU B N 1
ATOM 14145 C CA . LEU B 1 599 ? 30.531 -4.426 -10.625 1 97.19 599 LEU B CA 1
ATOM 14146 C C . LEU B 1 599 ? 29.938 -4.293 -9.227 1 97.19 599 LEU B C 1
ATOM 14148 O O . LEU B 1 599 ? 29.156 -5.145 -8.789 1 97.19 599 LEU B O 1
ATOM 14152 N N . SER B 1 600 ? 30.297 -3.268 -8.508 1 97.44 600 SER B N 1
ATOM 14153 C CA . SER B 1 600 ? 29.766 -3.061 -7.164 1 97.44 600 SER B CA 1
ATOM 14154 C C . SER B 1 600 ? 28.25 -2.83 -7.207 1 97.44 600 SER B C 1
ATOM 14156 O O . SER B 1 600 ? 27.531 -3.297 -6.328 1 97.44 600 SER B O 1
ATOM 14158 N N . ALA B 1 601 ? 27.797 -2.098 -8.203 1 98 601 ALA B N 1
ATOM 14159 C CA . ALA B 1 601 ? 26.359 -1.88 -8.352 1 98 601 ALA B CA 1
ATOM 14160 C C . ALA B 1 601 ? 25.641 -3.189 -8.641 1 98 601 ALA B C 1
ATOM 14162 O O . ALA B 1 601 ? 24.562 -3.451 -8.086 1 98 601 ALA B O 1
ATOM 14163 N N . LEU B 1 602 ? 26.203 -3.996 -9.492 1 97.88 602 LEU B N 1
ATOM 14164 C CA . LEU B 1 602 ? 25.594 -5.285 -9.812 1 97.88 602 LEU B CA 1
ATOM 14165 C C . LEU B 1 602 ? 25.641 -6.219 -8.609 1 97.88 602 LEU B C 1
ATOM 14167 O O . LEU B 1 602 ? 24.719 -7.008 -8.391 1 97.88 602 LEU B O 1
ATOM 14171 N N . GLY B 1 603 ? 26.781 -6.125 -7.863 1 96.75 603 GLY B N 1
ATOM 14172 C CA . GLY B 1 603 ? 26.844 -6.891 -6.629 1 96.75 603 GLY B CA 1
ATOM 14173 C C . GLY B 1 603 ? 25.781 -6.5 -5.625 1 96.75 603 GLY B C 1
ATOM 14174 O O . GLY B 1 603 ? 25.172 -7.359 -4.98 1 96.75 603 GLY B O 1
ATOM 14175 N N . GLY B 1 604 ? 25.562 -5.211 -5.477 1 96.88 604 GLY B N 1
ATOM 14176 C CA . GLY B 1 604 ? 24.469 -4.746 -4.625 1 96.88 604 GLY B CA 1
ATOM 14177 C C . GLY B 1 604 ? 23.109 -5.195 -5.094 1 96.88 604 GLY B C 1
ATOM 14178 O O . GLY B 1 604 ? 22.25 -5.551 -4.281 1 96.88 604 GLY B O 1
ATOM 14179 N N . CYS B 1 605 ? 22.906 -5.203 -6.379 1 97.44 605 CYS B N 1
ATOM 14180 C CA . CYS B 1 605 ? 21.656 -5.668 -6.965 1 97.44 605 CYS B CA 1
ATOM 14181 C C . CYS B 1 605 ? 21.422 -7.137 -6.641 1 97.44 605 CYS B C 1
ATOM 14183 O O . CYS B 1 605 ? 20.312 -7.52 -6.254 1 97.44 605 CYS B O 1
ATOM 14185 N N . LYS B 1 606 ? 22.453 -7.949 -6.715 1 97.44 606 LYS B N 1
ATOM 14186 C CA . LYS B 1 606 ? 22.328 -9.383 -6.457 1 97.44 606 LYS B CA 1
ATOM 14187 C C . LYS B 1 606 ? 22 -9.648 -4.992 1 97.44 606 LYS B C 1
ATOM 14189 O O . LYS B 1 606 ? 21.094 -10.43 -4.691 1 97.44 606 LYS B O 1
ATOM 14194 N N . ILE B 1 607 ? 22.625 -8.984 -4.125 1 97.12 607 ILE B N 1
ATOM 14195 C CA . ILE B 1 607 ? 22.422 -9.18 -2.693 1 97.12 607 ILE B CA 1
ATOM 14196 C C . ILE B 1 607 ? 20.984 -8.797 -2.33 1 97.12 607 ILE B C 1
ATOM 14198 O O . ILE B 1 607 ? 20.297 -9.547 -1.637 1 97.12 607 ILE B O 1
ATOM 14202 N N . LEU B 1 608 ? 20.547 -7.684 -2.867 1 97.25 608 LEU B N 1
ATOM 14203 C CA . LEU B 1 608 ? 19.219 -7.16 -2.525 1 97.25 608 LEU B CA 1
ATOM 14204 C C . LEU B 1 608 ? 18.125 -8.047 -3.104 1 97.25 608 LEU B C 1
ATOM 14206 O O . LEU B 1 608 ? 17.094 -8.266 -2.461 1 97.25 608 LEU B O 1
ATOM 14210 N N . ARG B 1 609 ? 18.312 -8.594 -4.242 1 96.69 609 ARG B N 1
ATOM 14211 C CA . ARG B 1 609 ? 17.312 -9.469 -4.844 1 96.69 609 ARG B CA 1
ATOM 14212 C C . ARG B 1 609 ? 17.188 -10.781 -4.07 1 96.69 609 ARG B C 1
ATOM 14214 O O . ARG B 1 609 ? 16.078 -11.281 -3.863 1 96.69 609 ARG B O 1
ATOM 14221 N N . GLU B 1 610 ? 18.266 -11.336 -3.609 1 95.69 610 GLU B N 1
ATOM 14222 C CA . GLU B 1 610 ? 18.219 -12.555 -2.811 1 95.69 610 GLU B CA 1
ATOM 14223 C C . GLU B 1 610 ? 17.609 -12.297 -1.438 1 95.69 610 GLU B C 1
ATOM 14225 O O . GLU B 1 610 ? 16.875 -13.141 -0.916 1 95.69 610 GLU B O 1
ATOM 14230 N N . LEU B 1 611 ? 17.953 -11.125 -0.906 1 95.31 611 LEU B N 1
ATOM 14231 C CA . LEU B 1 611 ? 17.375 -10.766 0.383 1 95.31 611 LEU B CA 1
ATOM 14232 C C . LEU B 1 611 ? 15.867 -10.578 0.264 1 95.31 611 LEU B C 1
ATOM 14234 O O . LEU B 1 611 ? 15.117 -10.914 1.184 1 95.31 611 LEU B O 1
ATOM 14238 N N . SER B 1 612 ? 15.422 -10.031 -0.849 1 94.19 612 SER B N 1
ATOM 14239 C CA . SER B 1 612 ? 14 -9.789 -1.059 1 94.19 612 SER B CA 1
ATOM 14240 C C . SER B 1 612 ? 13.211 -11.102 -1.095 1 94.19 612 SER B C 1
ATOM 14242 O O . SER B 1 612 ? 12.047 -11.141 -0.698 1 94.19 612 SER B O 1
ATOM 14244 N N . LYS B 1 613 ? 13.883 -12.188 -1.483 1 91.25 613 LYS B N 1
ATOM 14245 C CA . LYS B 1 613 ? 13.227 -13.492 -1.533 1 91.25 613 LYS B CA 1
ATOM 14246 C C . LYS B 1 613 ? 13.062 -14.078 -0.133 1 91.25 613 LYS B C 1
ATOM 14248 O O . LYS B 1 613 ? 12.102 -14.812 0.129 1 91.25 613 LYS B O 1
ATOM 14253 N N . LEU B 1 614 ? 13.93 -13.703 0.717 1 89.81 614 LEU B N 1
ATOM 14254 C CA . LEU B 1 614 ? 13.922 -14.266 2.064 1 89.81 614 LEU B CA 1
ATOM 14255 C C . LEU B 1 614 ? 13.062 -13.422 2.998 1 89.81 614 LEU B C 1
ATOM 14257 O O . LEU B 1 614 ? 12.656 -13.891 4.062 1 89.81 614 LEU B O 1
ATOM 14261 N N . GLU B 1 615 ? 12.734 -12.227 2.547 1 88.44 615 GLU B N 1
ATOM 14262 C CA . GLU B 1 615 ? 11.969 -11.305 3.389 1 88.44 615 GLU B CA 1
ATOM 14263 C C . GLU B 1 615 ? 10.484 -11.641 3.359 1 88.44 615 GLU B C 1
ATOM 14265 O O . GLU B 1 615 ? 9.922 -11.906 2.293 1 88.44 615 GLU B O 1
ATOM 14270 N N . SER B 1 616 ? 9.859 -11.719 4.523 1 78.06 616 SER B N 1
ATOM 14271 C CA . SER B 1 616 ? 8.453 -12.086 4.633 1 78.06 616 SER B CA 1
ATOM 14272 C C . SER B 1 616 ? 7.559 -10.852 4.656 1 78.06 616 SER B C 1
ATOM 14274 O O . SER B 1 616 ? 6.402 -10.906 4.234 1 78.06 616 SER B O 1
ATOM 14276 N N . GLU B 1 617 ? 8.117 -9.672 5.102 1 79.19 617 GLU B N 1
ATOM 14277 C CA . GLU B 1 617 ? 7.328 -8.445 5.152 1 79.19 617 GLU B CA 1
ATOM 14278 C C . GLU B 1 617 ? 7.223 -7.801 3.773 1 79.19 617 GLU B C 1
ATOM 14280 O O . GLU B 1 617 ? 8.242 -7.555 3.117 1 79.19 617 GLU B O 1
ATOM 14285 N N . THR B 1 618 ? 6.07 -7.469 3.326 1 78.94 618 THR B N 1
ATOM 14286 C CA . THR B 1 618 ? 5.816 -7.004 1.966 1 78.94 618 THR B CA 1
ATOM 14287 C C . THR B 1 618 ? 6.414 -5.617 1.748 1 78.94 618 THR B C 1
ATOM 14289 O O . THR B 1 618 ? 6.984 -5.34 0.691 1 78.94 618 THR B O 1
ATOM 14292 N N . GLU B 1 619 ? 6.301 -4.734 2.734 1 78.88 619 GLU B N 1
ATOM 14293 C CA . GLU B 1 619 ? 6.809 -3.379 2.541 1 78.88 619 GLU B CA 1
ATOM 14294 C C . GLU B 1 619 ? 8.328 -3.375 2.395 1 78.88 619 GLU B C 1
ATOM 14296 O O . GLU B 1 619 ? 8.867 -2.684 1.531 1 78.88 619 GLU B O 1
ATOM 14301 N N . ASN B 1 620 ? 8.953 -4.133 3.236 1 85.75 620 ASN B N 1
ATOM 14302 C CA . ASN B 1 620 ? 10.406 -4.23 3.135 1 85.75 620 ASN B CA 1
ATOM 14303 C C . ASN B 1 620 ? 10.836 -4.945 1.856 1 85.75 620 ASN B C 1
ATOM 14305 O O . ASN B 1 620 ? 11.867 -4.613 1.267 1 85.75 620 ASN B O 1
ATOM 14309 N N . LYS B 1 621 ? 10.039 -5.871 1.484 1 89.88 621 LYS B N 1
ATOM 14310 C CA . LYS B 1 621 ? 10.32 -6.582 0.239 1 89.88 621 LYS B CA 1
ATOM 14311 C C . LYS B 1 621 ? 10.273 -5.633 -0.955 1 89.88 621 LYS B C 1
ATOM 14313 O O . LYS B 1 621 ? 11.164 -5.656 -1.81 1 89.88 621 LYS B O 1
ATOM 14318 N N . LEU B 1 622 ? 9.297 -4.758 -0.97 1 90.06 622 LEU B N 1
ATOM 14319 C CA . LEU B 1 622 ? 9.164 -3.801 -2.064 1 90.06 622 LEU B CA 1
ATOM 14320 C C . LEU B 1 622 ? 10.297 -2.781 -2.027 1 90.06 622 LEU B C 1
ATOM 14322 O O . LEU B 1 622 ? 10.836 -2.406 -3.072 1 90.06 622 LEU B O 1
ATOM 14326 N N . ALA B 1 623 ? 10.68 -2.379 -0.832 1 91.5 623 ALA B N 1
ATOM 14327 C CA . ALA B 1 623 ? 11.773 -1.424 -0.699 1 91.5 623 ALA B CA 1
ATOM 14328 C C . ALA B 1 623 ? 13.094 -2.027 -1.187 1 91.5 623 ALA B C 1
ATOM 14330 O O . ALA B 1 623 ? 13.891 -1.347 -1.834 1 91.5 623 ALA B O 1
ATOM 14331 N N . MET B 1 624 ? 13.352 -3.283 -0.916 1 95.38 624 MET B N 1
ATOM 14332 C CA . MET B 1 624 ? 14.57 -3.959 -1.358 1 95.38 624 MET B CA 1
ATOM 14333 C C . MET B 1 624 ? 14.586 -4.109 -2.877 1 95.38 624 MET B C 1
ATOM 14335 O O . MET B 1 624 ? 15.625 -3.92 -3.512 1 95.38 624 MET B O 1
ATOM 14339 N N . LYS B 1 625 ? 13.453 -4.375 -3.475 1 95.38 625 LYS B N 1
ATOM 14340 C CA . LYS B 1 625 ? 13.383 -4.504 -4.926 1 95.38 625 LYS B CA 1
ATOM 14341 C C . LYS B 1 625 ? 13.602 -3.16 -5.613 1 95.38 625 LYS B C 1
ATOM 14343 O O . LYS B 1 625 ? 14.258 -3.092 -6.656 1 95.38 625 LYS B O 1
ATOM 14348 N N . GLU B 1 626 ? 13.07 -2.129 -5.004 1 94.88 626 GLU B N 1
ATOM 14349 C CA . GLU B 1 626 ? 13.273 -0.797 -5.566 1 94.88 626 GLU B CA 1
ATOM 14350 C C . GLU B 1 626 ? 14.742 -0.387 -5.492 1 94.88 626 GLU B C 1
ATOM 14352 O O . GLU B 1 626 ? 15.273 0.204 -6.434 1 94.88 626 GLU B O 1
ATOM 14357 N N . LEU B 1 627 ? 15.312 -0.652 -4.383 1 96.62 627 LEU B N 1
ATOM 14358 C CA . LEU B 1 627 ? 16.734 -0.331 -4.25 1 96.62 627 LEU B CA 1
ATOM 14359 C C . LEU B 1 627 ? 17.562 -1.183 -5.195 1 96.62 627 LEU B C 1
ATOM 14361 O O . LEU B 1 627 ? 18.562 -0.705 -5.758 1 96.62 627 LEU B O 1
ATOM 14365 N N . ALA B 1 628 ? 17.219 -2.453 -5.379 1 97.69 628 ALA B N 1
ATOM 14366 C CA . ALA B 1 628 ? 17.906 -3.311 -6.332 1 97.69 6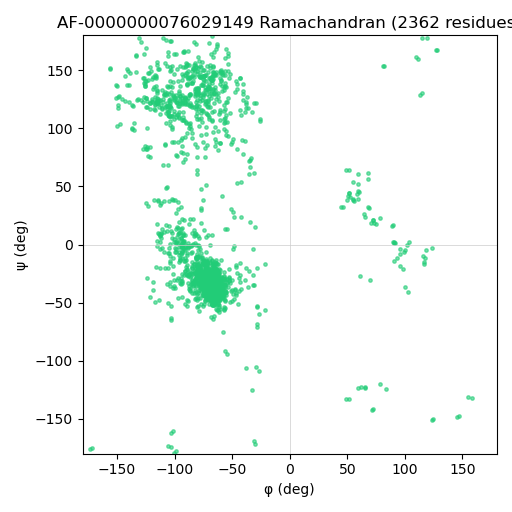28 ALA B CA 1
ATOM 14367 C C . ALA B 1 628 ? 17.797 -2.756 -7.75 1 97.69 628 ALA B C 1
ATOM 14369 O O . ALA B 1 628 ? 18.781 -2.748 -8.5 1 97.69 628 ALA B O 1
ATOM 14370 N N . GLN B 1 629 ? 16.641 -2.252 -8.109 1 96.69 629 GLN B N 1
ATOM 14371 C CA . GLN B 1 629 ? 16.438 -1.656 -9.422 1 96.69 629 GLN B CA 1
ATOM 14372 C C . GLN B 1 629 ? 17.25 -0.369 -9.57 1 96.69 629 GLN B C 1
ATOM 14374 O O . GLN B 1 629 ? 17.75 -0.071 -10.656 1 96.69 629 GLN B O 1
ATOM 14379 N N . LYS B 1 630 ? 17.328 0.371 -8.531 1 96.5 630 LYS B N 1
ATOM 14380 C CA . LYS B 1 630 ? 18.141 1.585 -8.57 1 96.5 630 LYS B CA 1
ATOM 14381 C C . LYS B 1 630 ? 19.594 1.263 -8.867 1 96.5 630 LYS B C 1
ATOM 14383 O O . LYS B 1 630 ? 20.234 1.941 -9.672 1 96.5 630 LYS B O 1
ATOM 14388 N N . PHE B 1 631 ? 20.094 0.248 -8.25 1 97.62 631 PHE B N 1
ATOM 14389 C CA . PHE B 1 631 ? 21.484 -0.122 -8.484 1 97.62 631 PHE B CA 1
ATOM 14390 C C . PHE B 1 631 ? 21.672 -0.711 -9.875 1 97.62 631 PHE B C 1
ATOM 14392 O O . PHE B 1 631 ? 22.703 -0.508 -10.516 1 97.62 631 PHE B O 1
ATOM 14399 N N . GLU B 1 632 ? 20.75 -1.439 -10.344 1 97.75 632 GLU B N 1
ATOM 14400 C CA . GLU B 1 632 ? 20.828 -1.908 -11.719 1 97.75 632 GLU B CA 1
ATOM 14401 C C . GLU B 1 632 ? 20.828 -0.738 -12.703 1 97.75 632 GLU B C 1
ATOM 14403 O O . GLU B 1 632 ? 21.578 -0.745 -13.68 1 97.75 632 GLU B O 1
ATOM 14408 N N . ASN B 1 633 ? 20.047 0.292 -12.461 1 96.12 633 ASN B N 1
ATOM 14409 C CA . ASN B 1 633 ? 20.016 1.481 -13.305 1 96.12 633 ASN B CA 1
ATOM 14410 C C . ASN B 1 633 ? 21.344 2.24 -13.25 1 96.12 633 ASN B C 1
ATOM 14412 O O . ASN B 1 633 ? 21.812 2.76 -14.273 1 96.12 633 ASN B O 1
ATOM 14416 N N . LEU B 1 634 ? 21.875 2.236 -12.039 1 96.56 634 LEU B N 1
ATOM 14417 C CA . LEU B 1 634 ? 23.156 2.912 -11.906 1 96.56 634 LEU B CA 1
ATOM 14418 C C . LEU B 1 634 ? 24.25 2.172 -12.68 1 96.56 634 LEU B C 1
ATOM 14420 O O . LEU B 1 634 ? 25.078 2.799 -13.344 1 96.56 634 LEU B O 1
ATOM 14424 N N . ALA B 1 635 ? 24.266 0.848 -12.547 1 97.69 635 ALA B N 1
ATOM 14425 C CA . ALA B 1 635 ? 25.219 0.059 -13.312 1 97.69 635 ALA B CA 1
ATOM 14426 C C . ALA B 1 635 ? 25.031 0.262 -14.812 1 97.69 635 ALA B C 1
ATOM 14428 O O . ALA B 1 635 ? 26 0.416 -15.555 1 97.69 635 ALA B O 1
ATOM 14429 N N . HIS B 1 636 ? 23.781 0.299 -15.258 1 96.75 636 HIS B N 1
ATOM 14430 C CA . HIS B 1 636 ? 23.438 0.497 -16.656 1 96.75 636 HIS B CA 1
ATOM 14431 C C . HIS B 1 636 ? 23.891 1.866 -17.156 1 96.75 636 HIS B C 1
ATOM 14433 O O . HIS B 1 636 ? 24.469 1.979 -18.234 1 96.75 636 HIS B O 1
ATOM 14439 N N . ASP B 1 637 ? 23.734 2.938 -16.359 1 95.94 637 ASP B N 1
ATOM 14440 C CA . ASP B 1 637 ? 24.062 4.301 -16.766 1 95.94 637 ASP B CA 1
ATOM 14441 C C . ASP B 1 637 ? 25.578 4.52 -16.797 1 95.94 637 ASP B C 1
ATOM 14443 O O . ASP B 1 637 ? 26.109 5.164 -17.703 1 95.94 637 ASP B O 1
ATOM 14447 N N . VAL B 1 638 ? 26.234 4.012 -15.75 1 97.25 638 VAL B N 1
ATOM 14448 C CA . VAL B 1 638 ? 27.688 4.164 -15.734 1 97.25 638 VAL B CA 1
ATOM 14449 C C . VAL B 1 638 ? 28.297 3.41 -16.922 1 97.25 638 VAL B C 1
ATOM 14451 O O . VAL B 1 638 ? 29.188 3.926 -17.594 1 97.25 638 VAL B O 1
ATOM 14454 N N . PHE B 1 639 ? 27.859 2.209 -17.141 1 97.44 639 PHE B N 1
ATOM 14455 C CA . PHE B 1 639 ? 28.375 1.439 -18.266 1 97.44 639 PHE B CA 1
ATOM 14456 C C . PHE B 1 639 ? 28.047 2.125 -19.594 1 97.44 639 PHE B C 1
ATOM 14458 O O . PHE B 1 639 ? 28.828 2.08 -20.531 1 97.44 639 PHE B O 1
ATOM 14465 N N . GLY B 1 640 ? 26.922 2.703 -19.656 1 95.69 640 GLY B N 1
ATOM 14466 C CA . GLY B 1 640 ? 26.562 3.457 -20.844 1 95.69 640 GLY B CA 1
ATOM 14467 C C . GLY B 1 640 ? 27.516 4.598 -21.141 1 95.69 640 GLY B C 1
ATOM 14468 O O . GLY B 1 640 ? 27.891 4.82 -22.297 1 95.69 640 GLY B O 1
ATOM 14469 N N . GLU B 1 641 ? 27.938 5.289 -20.109 1 95.81 641 GLU B N 1
ATOM 14470 C CA . GLU B 1 641 ? 28.922 6.352 -20.266 1 95.81 641 GLU B CA 1
ATOM 14471 C C . GLU B 1 641 ? 30.281 5.785 -20.672 1 95.81 641 GLU B C 1
ATOM 14473 O O . GLU B 1 641 ? 31 6.402 -21.453 1 95.81 641 GLU B O 1
ATOM 14478 N N . CYS B 1 642 ? 30.609 4.648 -20.125 1 96.5 642 CYS B N 1
ATOM 14479 C CA . CYS B 1 642 ? 31.875 3.998 -20.484 1 96.5 642 CYS B CA 1
ATOM 14480 C C . CYS B 1 642 ? 31.859 3.553 -21.938 1 96.5 642 CYS B C 1
ATOM 14482 O O . CYS B 1 642 ? 32.844 3.738 -22.656 1 96.5 642 CYS B O 1
ATOM 14484 N N . TYR B 1 643 ? 30.766 3.018 -22.391 1 96.12 643 TYR B N 1
ATOM 14485 C CA . TYR B 1 643 ? 30.641 2.531 -23.766 1 96.12 643 TYR B CA 1
ATOM 14486 C C . TYR B 1 643 ? 30.719 3.684 -24.766 1 96.12 643 TYR B C 1
ATOM 14488 O O . TYR B 1 643 ? 31.297 3.545 -25.844 1 96.12 643 TYR B O 1
ATOM 14496 N N . GLN B 1 644 ? 30.188 4.812 -24.406 1 94 644 GLN B N 1
ATOM 14497 C CA . GLN B 1 644 ? 30.219 5.98 -25.281 1 94 644 GLN B CA 1
ATOM 14498 C C . GLN B 1 644 ? 31.641 6.547 -25.391 1 94 644 GLN B C 1
ATOM 14500 O O . GLN B 1 644 ? 32.031 7.074 -26.422 1 94 644 GLN B O 1
ATOM 14505 N N . SER B 1 645 ? 32.406 6.359 -24.312 1 93.12 645 SER B N 1
ATOM 14506 C CA . SER B 1 645 ? 33.781 6.867 -24.312 1 93.12 645 SER B CA 1
ATOM 14507 C C . SER B 1 645 ? 34.719 5.969 -25.125 1 93.12 645 SER B C 1
ATOM 14509 O O . SER B 1 645 ? 35.469 6.449 -25.969 1 93.12 645 SER B O 1
ATOM 14511 N N . SER B 1 646 ? 34.625 4.621 -24.75 1 94.06 646 SER B N 1
ATOM 14512 C CA . SER B 1 646 ? 35.469 3.674 -25.453 1 94.06 646 SER B CA 1
ATOM 14513 C C . SER B 1 646 ? 34.844 2.291 -25.516 1 94.06 646 SER B C 1
ATOM 14515 O O . SER B 1 646 ? 34.531 1.696 -24.484 1 94.06 646 SER B O 1
ATOM 14517 N N . GLU B 1 647 ? 34.75 1.795 -26.656 1 93.56 647 GLU B N 1
ATOM 14518 C CA . GLU B 1 647 ? 34.156 0.482 -26.844 1 93.56 647 GLU B CA 1
ATOM 14519 C C . GLU B 1 647 ? 35.094 -0.632 -26.391 1 93.56 647 GLU B C 1
ATOM 14521 O O . GLU B 1 647 ? 34.688 -1.54 -25.656 1 93.56 647 GLU B O 1
ATOM 14526 N N . ASN B 1 648 ? 36.344 -0.576 -26.672 1 91.5 648 ASN B N 1
ATOM 14527 C CA . ASN B 1 648 ? 37.281 -1.633 -26.359 1 91.5 648 ASN B CA 1
ATOM 14528 C C . ASN B 1 648 ? 37.531 -1.746 -24.859 1 91.5 648 ASN B C 1
ATOM 14530 O O . ASN B 1 648 ? 37.625 -2.852 -24.328 1 91.5 648 ASN B O 1
ATOM 14534 N N . ARG B 1 649 ? 37.656 -0.623 -24.281 1 94 649 ARG B N 1
ATOM 14535 C CA . ARG B 1 649 ? 37.875 -0.647 -22.844 1 94 649 ARG B CA 1
ATOM 14536 C C . ARG B 1 649 ? 36.656 -1.164 -22.109 1 94 649 ARG B C 1
ATOM 14538 O O . ARG B 1 649 ? 36.781 -1.812 -21.062 1 94 649 ARG B O 1
ATOM 14545 N N . SER B 1 650 ? 35.5 -0.852 -22.703 1 95.69 650 SER B N 1
ATOM 14546 C CA . SER B 1 650 ? 34.281 -1.328 -22.078 1 95.69 650 SER B CA 1
ATOM 14547 C C . SER B 1 650 ? 34.156 -2.85 -22.141 1 95.69 650 SER B C 1
ATOM 14549 O O . SER B 1 650 ? 33.656 -3.482 -21.219 1 95.69 650 SER B O 1
ATOM 14551 N N . PHE B 1 651 ? 34.688 -3.463 -23.203 1 94.88 651 PHE B N 1
ATOM 14552 C CA . PHE B 1 651 ? 34.719 -4.918 -23.328 1 94.88 651 PHE B CA 1
ATOM 14553 C C . PHE B 1 651 ? 35.625 -5.535 -22.266 1 94.88 651 PHE B C 1
ATOM 14555 O O . PHE B 1 651 ? 35.25 -6.531 -21.641 1 94.88 651 PHE B O 1
ATOM 14562 N N . THR B 1 652 ? 36.688 -4.887 -22.062 1 94.06 652 THR B N 1
ATOM 14563 C CA . THR B 1 652 ? 37.625 -5.375 -21.062 1 94.06 652 THR B CA 1
ATOM 14564 C C . THR B 1 652 ? 37.062 -5.238 -19.656 1 94.06 652 THR B C 1
ATOM 14566 O O . THR B 1 652 ? 37.312 -6.078 -18.781 1 94.06 652 THR B O 1
ATOM 14569 N N . LEU B 1 653 ? 36.281 -4.227 -19.469 1 95.44 653 LEU B N 1
ATOM 14570 C CA . LEU B 1 653 ? 35.656 -3.992 -18.172 1 95.44 653 LEU B CA 1
ATOM 14571 C C . LEU B 1 653 ? 34.656 -5.105 -17.828 1 95.44 653 LEU B C 1
ATOM 14573 O O . LEU B 1 653 ? 34.562 -5.52 -16.672 1 95.44 653 LEU B O 1
ATOM 14577 N N . LEU B 1 654 ? 33.969 -5.602 -18.844 1 95.69 654 LEU B N 1
ATOM 14578 C CA . LEU B 1 654 ? 32.938 -6.617 -18.656 1 95.69 654 LEU B CA 1
ATOM 14579 C C . LEU B 1 654 ? 33.562 -7.961 -18.297 1 95.69 654 LEU B C 1
ATOM 14581 O O . LEU B 1 654 ? 32.938 -8.758 -17.578 1 95.69 654 LEU B O 1
ATOM 14585 N N . ILE B 1 655 ? 34.812 -8.25 -18.672 1 94.69 655 ILE B N 1
ATOM 14586 C CA . ILE B 1 655 ? 35.344 -9.586 -18.531 1 94.69 655 ILE B CA 1
ATOM 14587 C C . ILE B 1 655 ? 36.5 -9.57 -17.516 1 94.69 655 ILE B C 1
ATOM 14589 O O . ILE B 1 655 ? 37.062 -10.617 -17.203 1 94.69 655 ILE B O 1
ATOM 14593 N N . ARG B 1 656 ? 36.719 -8.469 -16.969 1 94.19 656 ARG B N 1
ATOM 14594 C CA . ARG B 1 656 ? 37.844 -8.367 -16 1 94.19 656 ARG B CA 1
ATOM 14595 C C . ARG B 1 656 ? 37.438 -9 -14.672 1 94.19 656 ARG B C 1
ATOM 14597 O O . ARG B 1 656 ? 36.344 -8.797 -14.172 1 94.19 656 ARG B O 1
ATOM 14604 N N . LYS B 1 657 ? 38.375 -9.766 -14.086 1 93.31 657 LYS B N 1
ATOM 14605 C CA . LYS B 1 657 ? 38.188 -10.328 -12.75 1 93.31 657 LYS B CA 1
ATOM 14606 C C . LYS B 1 657 ? 38.5 -9.297 -11.672 1 93.31 657 LYS B C 1
ATOM 14608 O O . LYS B 1 657 ? 39.5 -8.594 -11.75 1 93.31 657 LYS B O 1
ATOM 14613 N N . SER B 1 658 ? 37.625 -9.234 -10.773 1 93.31 658 SER B N 1
ATOM 14614 C CA . SER B 1 658 ? 37.781 -8.258 -9.703 1 93.31 658 SER B CA 1
ATOM 14615 C C . SER B 1 658 ? 38.406 -8.898 -8.461 1 93.31 658 SER B C 1
ATOM 14617 O O . SER B 1 658 ? 37.906 -9.922 -7.977 1 93.31 658 SER B O 1
ATOM 14619 N N . PRO B 1 659 ? 39.469 -8.352 -7.965 1 89.31 659 PRO B N 1
ATOM 14620 C CA . PRO B 1 659 ? 40 -8.859 -6.707 1 89.31 659 PRO B CA 1
ATOM 14621 C C . PRO B 1 659 ? 39.156 -8.484 -5.496 1 89.31 659 PRO B C 1
ATOM 14623 O O . PRO B 1 659 ? 39.188 -9.164 -4.469 1 89.31 659 PRO B O 1
ATOM 14626 N N . VAL B 1 660 ? 38.375 -7.43 -5.648 1 91.12 660 VAL B N 1
ATOM 14627 C CA . VAL B 1 660 ? 37.562 -6.953 -4.539 1 91.12 660 VAL B CA 1
ATOM 14628 C C . VAL B 1 660 ? 36.344 -7.855 -4.371 1 91.12 660 VAL B C 1
ATOM 14630 O O . VAL B 1 660 ? 35.969 -8.203 -3.248 1 91.12 660 VAL B O 1
ATOM 14633 N N . TRP B 1 661 ? 35.719 -8.289 -5.492 1 93.62 661 TRP B N 1
ATOM 14634 C CA . TRP B 1 661 ? 34.5 -9.094 -5.461 1 93.62 661 TRP B CA 1
ATOM 14635 C C . TRP B 1 661 ? 34.844 -10.57 -5.672 1 93.62 661 TRP B C 1
ATOM 14637 O O . TRP B 1 661 ? 34.125 -11.273 -6.391 1 93.62 661 TRP B O 1
ATOM 14647 N N . GLY B 1 662 ? 35.969 -11.062 -5.105 1 89.12 662 GLY B N 1
ATOM 14648 C CA . GLY B 1 662 ? 36.281 -12.477 -5.074 1 89.12 662 GLY B CA 1
ATOM 14649 C C . GLY B 1 662 ? 36.531 -13.07 -6.453 1 89.12 662 GLY B C 1
ATOM 14650 O O . GLY B 1 662 ? 36.125 -14.203 -6.723 1 89.12 662 GLY B O 1
ATOM 14651 N N . GLY B 1 663 ? 36.906 -12.297 -7.391 1 89.56 663 GLY B N 1
ATOM 14652 C CA . GLY B 1 663 ? 37.219 -12.82 -8.711 1 89.56 663 GLY B CA 1
ATOM 14653 C C . GLY B 1 663 ? 36.031 -12.875 -9.641 1 89.56 663 GLY B C 1
ATOM 14654 O O . GLY B 1 663 ? 36.062 -13.586 -10.641 1 89.56 663 GLY B O 1
ATOM 14655 N N . ALA B 1 664 ? 34.969 -12.195 -9.352 1 92.62 664 ALA B N 1
ATOM 14656 C CA . ALA B 1 664 ? 33.781 -12.172 -10.203 1 92.62 664 ALA B CA 1
ATOM 14657 C C . ALA B 1 664 ? 33.969 -11.164 -11.328 1 92.62 664 ALA B C 1
ATOM 14659 O O . ALA B 1 664 ? 34.719 -10.195 -11.211 1 92.62 664 ALA B O 1
ATOM 14660 N N . THR B 1 665 ? 33.375 -11.422 -12.461 1 94.56 665 THR B N 1
ATOM 14661 C CA . THR B 1 665 ? 33.312 -10.469 -13.57 1 94.56 665 THR B CA 1
ATOM 14662 C C . THR B 1 665 ? 31.953 -9.773 -13.609 1 94.56 665 THR B C 1
ATOM 14664 O O . THR B 1 665 ? 31.016 -10.195 -12.945 1 94.56 665 THR B O 1
ATOM 14667 N N . CYS B 1 666 ? 31.875 -8.688 -14.336 1 95.19 666 CYS B N 1
ATOM 14668 C CA . CYS B 1 666 ? 30.609 -7.953 -14.469 1 95.19 666 CYS B CA 1
ATOM 14669 C C . CYS B 1 666 ? 29.562 -8.797 -15.18 1 95.19 666 CYS B C 1
ATOM 14671 O O . CYS B 1 666 ? 28.391 -8.789 -14.797 1 95.19 666 CYS B O 1
ATOM 14673 N N . LEU B 1 667 ? 30.016 -9.539 -16.141 1 93.5 667 LEU B N 1
ATOM 14674 C CA . LEU B 1 667 ? 29.094 -10.367 -16.906 1 93.5 667 LEU B CA 1
ATOM 14675 C C . LEU B 1 667 ? 28.531 -11.5 -16.047 1 93.5 667 LEU B C 1
ATOM 14677 O O . LEU B 1 667 ? 27.328 -11.766 -16.062 1 93.5 667 LEU B O 1
ATOM 14681 N N . GLN B 1 668 ? 29.406 -12.156 -15.297 1 92.06 668 GLN B N 1
ATOM 14682 C CA . GLN B 1 668 ? 28.969 -13.242 -14.422 1 92.06 668 GLN B CA 1
ATOM 14683 C C . GLN B 1 668 ? 28.031 -12.727 -13.344 1 92.06 668 GLN B C 1
ATOM 14685 O O . GLN B 1 668 ? 27.016 -13.359 -13.047 1 92.06 668 GLN B O 1
ATOM 14690 N N . MET B 1 669 ? 28.344 -11.594 -12.766 1 94.38 669 MET B N 1
ATOM 14691 C CA . MET B 1 669 ? 27.516 -11.016 -11.711 1 94.38 669 MET B CA 1
ATOM 14692 C C . MET B 1 669 ? 26.156 -10.578 -12.258 1 94.38 669 MET B C 1
ATOM 14694 O O . MET B 1 669 ? 25.141 -10.711 -11.586 1 94.38 669 MET B O 1
ATOM 14698 N N . ALA B 1 670 ? 26.141 -10.016 -13.469 1 94.94 670 ALA B N 1
ATOM 14699 C CA . ALA B 1 670 ? 24.891 -9.555 -14.086 1 94.94 670 ALA B CA 1
ATOM 14700 C C . ALA B 1 670 ? 23.938 -10.719 -14.344 1 94.94 670 ALA B C 1
ATOM 14702 O O . ALA B 1 670 ? 22.734 -10.594 -14.164 1 94.94 670 ALA B O 1
ATOM 14703 N N . ILE B 1 671 ? 24.469 -11.891 -14.695 1 91.94 671 ILE B N 1
ATOM 14704 C CA . ILE B 1 671 ? 23.641 -13.07 -14.938 1 91.94 671 ILE B CA 1
ATOM 14705 C C . ILE B 1 671 ? 23.125 -13.625 -13.617 1 91.94 671 ILE B C 1
ATOM 14707 O O . ILE B 1 671 ? 21.953 -14 -13.508 1 91.94 671 ILE B O 1
ATOM 14711 N N . ALA B 1 672 ? 24.047 -13.656 -12.68 1 91.75 672 ALA B N 1
ATOM 14712 C CA . ALA B 1 672 ? 23.656 -14.18 -11.375 1 91.75 672 ALA B CA 1
ATOM 14713 C C . ALA B 1 672 ? 22.609 -13.289 -10.719 1 91.75 672 ALA B C 1
ATOM 14715 O O . ALA B 1 672 ? 21.734 -13.773 -9.992 1 91.75 672 ALA B O 1
ATOM 14716 N N . ALA B 1 673 ? 22.688 -11.984 -10.984 1 94.38 673 ALA B N 1
ATOM 14717 C CA . ALA B 1 673 ? 21.75 -11.023 -10.406 1 94.38 673 ALA B CA 1
ATOM 14718 C C . ALA B 1 673 ? 20.469 -10.93 -11.242 1 94.38 673 ALA B C 1
ATOM 14720 O O . ALA B 1 673 ? 19.531 -10.219 -10.875 1 94.38 673 ALA B O 1
ATOM 14721 N N . ASP B 1 674 ? 20.328 -11.641 -12.312 1 92.62 674 ASP B N 1
ATOM 14722 C CA . ASP B 1 674 ? 19.188 -11.547 -13.219 1 92.62 674 ASP B CA 1
ATOM 14723 C C . ASP B 1 674 ? 18.922 -10.102 -13.625 1 92.62 674 ASP B C 1
ATOM 14725 O O . ASP B 1 674 ? 17.797 -9.617 -13.539 1 92.62 674 ASP B O 1
ATOM 14729 N N . ALA B 1 675 ? 20.062 -9.367 -13.914 1 95.5 675 ALA B N 1
ATOM 14730 C CA . ALA B 1 675 ? 19.969 -7.973 -14.344 1 95.5 675 ALA B CA 1
ATOM 14731 C C . ALA B 1 675 ? 19.672 -7.871 -15.836 1 95.5 675 ALA B C 1
ATOM 14733 O O . ALA B 1 675 ? 20.578 -7.594 -16.641 1 95.5 675 ALA B O 1
ATOM 14734 N N . ARG B 1 676 ? 18.5 -7.895 -16.25 1 93.94 676 ARG B N 1
ATOM 14735 C CA . ARG B 1 676 ? 18.062 -7.988 -17.641 1 93.94 676 ARG B CA 1
ATOM 14736 C C . ARG B 1 676 ? 18.219 -6.648 -18.344 1 93.94 676 ARG B C 1
ATOM 14738 O O . ARG B 1 676 ? 18.578 -6.602 -19.531 1 93.94 676 ARG B O 1
ATOM 14745 N N . LEU B 1 677 ? 18 -5.625 -17.641 1 93.75 677 LEU B N 1
ATOM 14746 C CA . LEU B 1 677 ? 18.156 -4.305 -18.25 1 93.75 677 LEU B CA 1
ATOM 14747 C C . LEU B 1 677 ? 19.625 -4.039 -18.594 1 93.75 677 LEU B C 1
ATOM 14749 O O . LEU B 1 677 ? 19.938 -3.549 -19.688 1 93.75 677 LEU B O 1
ATOM 14753 N N . PHE B 1 678 ? 20.5 -4.391 -17.703 1 95.19 678 PHE B N 1
ATOM 14754 C CA . PHE B 1 678 ? 21.922 -4.223 -17.938 1 95.19 678 PHE B CA 1
ATOM 14755 C C . PHE B 1 678 ? 22.391 -5.055 -19.125 1 95.19 678 PHE B C 1
ATOM 14757 O O . PHE B 1 678 ? 23.156 -4.578 -19.953 1 95.19 678 PHE B O 1
ATOM 14764 N N . PHE B 1 679 ? 21.891 -6.234 -19.234 1 92.75 679 PHE B N 1
ATOM 14765 C CA . PHE B 1 679 ? 22.297 -7.145 -20.312 1 92.75 679 PHE B CA 1
ATOM 14766 C C . PHE B 1 679 ? 21.766 -6.652 -21.656 1 92.75 679 PHE B C 1
ATOM 14768 O O . PHE B 1 679 ? 22.328 -6.984 -22.703 1 92.75 679 PHE B O 1
ATOM 14775 N N . SER B 1 680 ? 20.703 -5.91 -21.594 1 92.88 680 SER B N 1
ATOM 14776 C CA . SER B 1 680 ? 20.094 -5.453 -22.844 1 92.88 680 SER B CA 1
ATOM 14777 C C . SER B 1 680 ? 20.812 -4.23 -23.391 1 92.88 680 SER B C 1
ATOM 14779 O O . SER B 1 680 ? 20.5 -3.764 -24.5 1 92.88 680 SER B O 1
ATOM 14781 N N . HIS B 1 681 ? 21.797 -3.82 -22.672 1 94.25 681 HIS B N 1
ATOM 14782 C CA . HIS B 1 681 ? 22.578 -2.689 -23.156 1 94.25 681 HIS B CA 1
ATOM 14783 C C . HIS B 1 681 ? 23.328 -3.053 -24.438 1 94.25 681 HIS B C 1
ATOM 14785 O O . HIS B 1 681 ? 23.797 -4.184 -24.578 1 94.25 681 HIS B O 1
ATOM 14791 N N . ASP B 1 682 ? 23.5 -2.158 -25.312 1 93.69 682 ASP B N 1
ATOM 14792 C CA . ASP B 1 682 ? 24.125 -2.387 -26.625 1 93.69 682 ASP B CA 1
ATOM 14793 C C . ASP B 1 682 ? 25.594 -2.773 -26.469 1 93.69 682 ASP B C 1
ATOM 14795 O O . ASP B 1 682 ? 26.125 -3.549 -27.266 1 93.69 682 ASP B O 1
ATOM 14799 N N . GLY B 1 683 ? 26.203 -2.217 -25.422 1 94.88 683 GLY B N 1
ATOM 14800 C CA . GLY B 1 683 ? 27.609 -2.568 -25.203 1 94.88 683 GLY B CA 1
ATOM 14801 C C . GLY B 1 683 ? 27.797 -4.031 -24.844 1 94.88 683 GLY B C 1
ATOM 14802 O O . GLY B 1 683 ? 28.719 -4.676 -25.328 1 94.88 683 GLY B O 1
ATOM 14803 N N . VAL B 1 684 ? 27.016 -4.57 -23.984 1 95.69 684 VAL B N 1
ATOM 14804 C CA . VAL B 1 684 ? 27.094 -5.969 -23.578 1 95.69 684 VAL B CA 1
ATOM 14805 C C . VAL B 1 684 ? 26.766 -6.867 -24.766 1 95.69 684 VAL B C 1
ATOM 14807 O O . VAL B 1 684 ? 27.438 -7.863 -25.016 1 95.69 684 VAL B O 1
ATOM 14810 N N . GLN B 1 685 ? 25.75 -6.48 -25.547 1 93.12 685 GLN B N 1
ATOM 14811 C CA . GLN B 1 685 ? 25.328 -7.27 -26.703 1 93.12 685 GLN B CA 1
ATOM 14812 C C . GLN B 1 685 ? 26.375 -7.246 -27.812 1 93.12 685 GLN B C 1
ATOM 14814 O O . GLN B 1 685 ? 26.562 -8.234 -28.531 1 93.12 685 GLN B O 1
ATOM 14819 N N . SER B 1 686 ? 27.031 -6.137 -27.922 1 93.38 686 SER B N 1
ATOM 14820 C CA . SER B 1 686 ? 28.094 -6.051 -28.922 1 93.38 686 SER B CA 1
ATOM 14821 C C . SER B 1 686 ? 29.25 -6.988 -28.578 1 93.38 686 SER B C 1
ATOM 14823 O O . SER B 1 686 ? 29.844 -7.598 -29.469 1 93.38 686 SER B O 1
ATOM 14825 N N . LEU B 1 687 ? 29.594 -7.047 -27.312 1 93.88 687 LEU B N 1
ATOM 14826 C CA . LEU B 1 687 ? 30.625 -7.984 -26.906 1 93.88 687 LEU B CA 1
ATOM 14827 C C . LEU B 1 687 ? 30.203 -9.422 -27.188 1 93.88 687 LEU B C 1
ATOM 14829 O O . LEU B 1 687 ? 30.984 -10.219 -27.703 1 93.88 687 LEU B O 1
ATOM 14833 N N . LEU B 1 688 ? 29.016 -9.773 -26.875 1 93.06 688 LEU B N 1
ATOM 14834 C CA . LEU B 1 688 ? 28.516 -11.133 -27.078 1 93.06 688 LEU B CA 1
ATOM 14835 C C . LEU B 1 688 ? 28.453 -11.469 -28.562 1 93.06 688 LEU B C 1
ATOM 14837 O O . LEU B 1 688 ? 28.734 -12.602 -28.969 1 93.06 688 LEU B O 1
ATOM 14841 N N . SER B 1 689 ? 28.031 -10.492 -29.344 1 92.31 689 SER B N 1
ATOM 14842 C CA . SER B 1 689 ? 28.031 -10.711 -30.781 1 92.31 689 SER B CA 1
ATOM 14843 C C . SER B 1 689 ? 29.438 -10.922 -31.328 1 92.31 689 SER B C 1
ATOM 14845 O O . SER B 1 689 ? 29.641 -11.711 -32.25 1 92.31 689 SER B O 1
ATOM 14847 N N . GLN B 1 690 ? 30.375 -10.227 -30.75 1 91.5 690 GLN B N 1
ATOM 14848 C CA . GLN B 1 690 ? 31.75 -10.414 -31.156 1 91.5 690 GLN B CA 1
ATOM 14849 C C . GLN B 1 690 ? 32.25 -11.812 -30.812 1 91.5 690 GLN B C 1
ATOM 14851 O O . GLN B 1 690 ? 32.969 -12.438 -31.609 1 91.5 690 GLN B O 1
ATOM 14856 N N . ILE B 1 691 ? 31.922 -12.25 -29.672 1 91.75 691 ILE B N 1
ATOM 14857 C CA . ILE B 1 691 ? 32.344 -13.586 -29.266 1 91.75 691 ILE B CA 1
ATOM 14858 C C . ILE B 1 691 ? 31.609 -14.633 -30.125 1 91.75 691 ILE B C 1
ATOM 14860 O O . ILE B 1 691 ? 32.188 -15.633 -30.516 1 91.75 691 ILE B O 1
ATOM 14864 N N . TRP B 1 692 ? 30.375 -14.375 -30.453 1 91.88 692 TRP B N 1
ATOM 14865 C CA . TRP B 1 692 ? 29.547 -15.297 -31.234 1 91.88 692 TRP B CA 1
ATOM 14866 C C . TRP B 1 692 ? 30.109 -15.477 -32.625 1 91.88 692 TRP B C 1
ATOM 14868 O O . TRP B 1 692 ? 30.188 -16.594 -33.125 1 91.88 692 TRP B O 1
ATOM 14878 N N . TRP B 1 693 ? 30.594 -14.43 -33.219 1 91.81 693 TRP B N 1
ATOM 14879 C CA . TRP B 1 693 ? 31.078 -14.477 -34.594 1 91.81 693 TRP B CA 1
ATOM 14880 C C . TRP B 1 693 ? 32.594 -14.75 -34.625 1 91.81 693 TRP B C 1
ATOM 14882 O O . TRP B 1 693 ? 33.125 -15.047 -35.688 1 91.81 693 TRP B O 1
ATOM 14892 N N . GLY B 1 694 ? 33.188 -14.766 -33.375 1 89.44 694 GLY B N 1
ATOM 14893 C CA . GLY B 1 694 ? 34.625 -15.008 -33.312 1 89.44 694 GLY B CA 1
ATOM 14894 C C . GLY B 1 694 ? 35.438 -13.969 -34.094 1 89.44 694 GLY B C 1
ATOM 14895 O O . GLY B 1 694 ? 35.281 -12.766 -33.875 1 89.44 694 GLY B O 1
ATOM 14896 N N . ASP B 1 695 ? 36.25 -14.414 -35.031 1 86.94 695 ASP B N 1
ATOM 14897 C CA . ASP B 1 695 ? 37.094 -13.516 -35.812 1 86.94 695 ASP B CA 1
ATOM 14898 C C . ASP B 1 695 ? 36.406 -13.047 -37.062 1 86.94 695 ASP B C 1
ATOM 14900 O O . ASP B 1 695 ? 36.969 -12.227 -37.812 1 86.94 695 ASP B O 1
ATOM 14904 N N . MET B 1 696 ? 35.219 -13.531 -37.25 1 88.75 696 MET B N 1
ATOM 14905 C CA . MET B 1 696 ? 34.469 -13.102 -38.406 1 88.75 696 MET B CA 1
ATOM 14906 C C . MET B 1 696 ? 33.781 -11.758 -38.156 1 88.75 696 MET B C 1
ATOM 14908 O O . MET B 1 696 ? 33.5 -11.414 -37 1 88.75 696 MET B O 1
ATOM 14912 N N . GLU B 1 697 ? 33.562 -11.102 -39.188 1 87.25 697 GLU B N 1
ATOM 14913 C CA . GLU B 1 697 ? 32.875 -9.82 -39.062 1 87.25 697 GLU B CA 1
ATOM 14914 C C . GLU B 1 697 ? 31.422 -10 -38.594 1 87.25 697 GLU B C 1
ATOM 14916 O O . GLU B 1 697 ? 30.734 -10.914 -39.062 1 87.25 697 GLU B O 1
ATOM 14921 N N . ARG B 1 698 ? 30.984 -9.164 -37.812 1 82.38 698 ARG B N 1
ATOM 14922 C CA . ARG B 1 698 ? 29.672 -9.242 -37.156 1 82.38 698 ARG B CA 1
ATOM 14923 C C . ARG B 1 698 ? 28.562 -9.039 -38.188 1 82.38 698 ARG B C 1
ATOM 14925 O O . ARG B 1 698 ? 27.438 -9.531 -38 1 82.38 698 ARG B O 1
ATOM 14932 N N . SER B 1 699 ? 28.859 -8.359 -39.25 1 81.25 699 SER B N 1
ATOM 14933 C CA . SER B 1 699 ? 27.828 -8.016 -40.219 1 81.25 699 SER B CA 1
ATOM 14934 C C . SER B 1 699 ? 27.75 -9.062 -41.344 1 81.25 699 SER B C 1
ATOM 14936 O O . SER B 1 699 ? 27.094 -8.844 -42.344 1 81.25 699 SER B O 1
ATOM 14938 N N . THR B 1 700 ? 28.391 -10.219 -41.094 1 87.56 700 THR B N 1
ATOM 14939 C CA . THR B 1 700 ? 28.344 -11.258 -42.094 1 87.56 700 THR B CA 1
ATOM 14940 C C . THR B 1 700 ? 26.922 -11.781 -42.281 1 87.56 700 THR B C 1
ATOM 14942 O O . THR B 1 700 ? 26.203 -12 -41.312 1 87.56 700 THR B O 1
ATOM 14945 N N . GLU B 1 701 ? 26.516 -11.891 -43.5 1 88.06 701 GLU B N 1
ATOM 14946 C CA . GLU B 1 701 ? 25.172 -12.398 -43.781 1 88.06 701 GLU B CA 1
ATOM 14947 C C . GLU B 1 701 ? 25.094 -13.898 -43.531 1 88.06 701 GLU B C 1
ATOM 14949 O O . GLU B 1 701 ? 26.047 -14.633 -43.812 1 88.06 701 GLU B O 1
ATOM 14954 N N . VAL B 1 702 ? 24.062 -14.391 -43.094 1 87.88 702 VAL B N 1
ATOM 14955 C CA . VAL B 1 702 ? 23.859 -15.766 -42.656 1 87.88 702 VAL B CA 1
ATOM 14956 C C . VAL B 1 702 ? 23.984 -16.719 -43.844 1 87.88 702 VAL B C 1
ATOM 14958 O O . VAL B 1 702 ? 24.484 -17.828 -43.719 1 87.88 702 VAL B O 1
ATOM 14961 N N . TRP B 1 703 ? 23.516 -16.281 -45.156 1 89.12 703 TRP B N 1
ATOM 14962 C CA . TRP B 1 703 ? 23.562 -17.188 -46.312 1 89.12 703 TRP B CA 1
ATOM 14963 C C . TRP B 1 703 ? 25 -17.469 -46.719 1 89.12 703 TRP B C 1
ATOM 14965 O O . TRP B 1 703 ? 25.328 -18.578 -47.156 1 89.12 703 TRP B O 1
ATOM 14975 N N . LYS B 1 704 ? 25.953 -16.5 -46.562 1 91.62 704 LYS B N 1
ATOM 14976 C CA . LYS B 1 704 ? 27.359 -16.719 -46.875 1 91.62 704 LYS B CA 1
ATOM 14977 C C . LYS B 1 704 ? 27.984 -17.719 -45.906 1 91.62 704 LYS B C 1
ATOM 14979 O O . LYS B 1 704 ? 28.812 -18.547 -46.312 1 91.62 704 LYS B O 1
ATOM 14984 N N . LEU B 1 705 ? 27.516 -17.625 -44.688 1 91.19 705 LEU B N 1
ATOM 14985 C CA . LEU B 1 705 ? 28 -18.562 -43.656 1 91.19 705 LEU B CA 1
ATOM 14986 C C . LEU B 1 705 ? 27.562 -19.984 -43.969 1 91.19 705 LEU B C 1
ATOM 14988 O O . LEU B 1 705 ? 28.359 -20.922 -43.906 1 91.19 705 LEU B O 1
ATOM 14992 N N . VAL B 1 706 ? 26.297 -20.156 -44.375 1 91.69 706 VAL B N 1
ATOM 14993 C CA . VAL B 1 706 ? 25.734 -21.484 -44.656 1 91.69 706 VAL B CA 1
ATOM 14994 C C . VAL B 1 706 ? 26.375 -22.062 -45.906 1 91.69 706 VAL B C 1
ATOM 14996 O O . VAL B 1 706 ? 26.703 -23.234 -45.969 1 91.69 706 VAL B O 1
ATOM 14999 N N . LEU B 1 707 ? 26.609 -21.188 -46.875 1 92 707 LEU B N 1
ATOM 15000 C CA . LEU B 1 707 ? 27.234 -21.609 -48.125 1 92 707 LEU B CA 1
ATOM 15001 C C . LEU B 1 707 ? 28.672 -22.062 -47.875 1 92 707 LEU B C 1
ATOM 15003 O O . LEU B 1 707 ? 29.094 -23.094 -48.406 1 92 707 LEU B O 1
ATOM 15007 N N . THR B 1 708 ? 29.375 -21.375 -47.062 1 91.88 708 THR B N 1
ATOM 15008 C CA . THR B 1 708 ? 30.766 -21.703 -46.781 1 91.88 708 THR B CA 1
ATOM 15009 C C . THR B 1 708 ? 30.859 -22.953 -45.906 1 91.88 708 THR B C 1
ATOM 15011 O O . THR B 1 708 ? 31.828 -23.719 -46.031 1 91.88 708 THR B O 1
ATOM 15014 N N . PHE B 1 709 ? 29.891 -23.141 -45.156 1 92.06 709 PHE B N 1
ATOM 15015 C CA . PHE B 1 709 ? 29.859 -24.328 -44.312 1 92.06 709 PHE B CA 1
ATOM 15016 C C . PHE B 1 709 ? 29.766 -25.594 -45.156 1 92.06 709 PHE B C 1
ATOM 15018 O O . PHE B 1 709 ? 30.453 -26.578 -44.875 1 92.06 709 PHE B O 1
ATOM 15025 N N . PHE B 1 710 ? 29 -25.578 -46.219 1 92.5 710 PHE B N 1
ATOM 15026 C CA . PHE B 1 710 ? 28.812 -26.75 -47.062 1 92.5 710 PHE B CA 1
ATOM 15027 C C . PHE B 1 710 ? 29.891 -26.844 -48.125 1 92.5 710 PHE B C 1
ATOM 15029 O O . PHE B 1 710 ? 30.219 -27.922 -48.594 1 92.5 710 PHE B O 1
ATOM 15036 N N . LEU B 1 711 ? 30.516 -25.578 -48.438 1 93.38 711 LEU B N 1
ATOM 15037 C CA . LEU B 1 711 ? 31.609 -25.531 -49.406 1 93.38 711 LEU B CA 1
ATOM 15038 C C . LEU B 1 711 ? 32.844 -24.844 -48.812 1 93.38 711 LEU B C 1
ATOM 15040 O O . LEU B 1 711 ? 33.094 -23.672 -49.094 1 93.38 711 LEU B O 1
ATOM 15044 N N . PRO B 1 712 ? 33.719 -25.609 -48.062 1 90.62 712 PRO B N 1
ATOM 15045 C CA . PRO B 1 712 ? 34.844 -25.031 -47.312 1 90.62 712 PRO B CA 1
ATOM 15046 C C . PRO B 1 712 ? 35.875 -24.344 -48.219 1 90.62 712 PRO B C 1
ATOM 15048 O O . PRO B 1 712 ? 36.5 -23.375 -47.781 1 90.62 712 PRO B O 1
ATOM 15051 N N . PRO B 1 713 ? 35.969 -24.656 -49.5 1 88 713 PRO B N 1
ATOM 15052 C CA . PRO B 1 713 ? 36.969 -23.938 -50.312 1 88 713 PRO B CA 1
ATOM 15053 C C . PRO B 1 713 ? 36.625 -22.469 -50.531 1 88 713 PRO B C 1
ATOM 15055 O O . PRO B 1 713 ? 37.5 -21.672 -50.875 1 88 713 PRO B O 1
ATOM 15058 N N . LEU B 1 714 ? 35.469 -22.094 -50.219 1 90.62 714 LEU B N 1
ATOM 15059 C CA . LEU B 1 714 ? 35.031 -20.703 -50.375 1 90.62 714 LEU B CA 1
ATOM 15060 C C . LEU B 1 714 ? 35.625 -19.828 -49.281 1 90.62 714 LEU B C 1
ATOM 15062 O O . LEU B 1 714 ? 35.594 -18.594 -49.375 1 90.62 714 LEU B O 1
ATOM 15066 N N . LEU B 1 715 ? 36.156 -20.391 -48.281 1 89.5 715 LEU B N 1
ATOM 15067 C CA . LEU B 1 715 ? 36.781 -19.688 -47.156 1 89.5 715 LEU B CA 1
ATOM 15068 C C . LEU B 1 715 ? 37.969 -18.875 -47.625 1 89.5 715 LEU B C 1
ATOM 15070 O O . LEU B 1 715 ? 38.312 -17.844 -47.031 1 89.5 715 LEU B O 1
ATOM 15074 N N . TYR B 1 716 ? 38.531 -19.359 -48.688 1 86.31 716 TYR B N 1
ATOM 15075 C CA . TYR B 1 716 ? 39.781 -18.734 -49.125 1 86.31 716 TYR B CA 1
ATOM 15076 C C . TYR B 1 716 ? 39.5 -17.688 -50.188 1 86.31 716 TYR B C 1
ATOM 15078 O O . TYR B 1 716 ? 40.438 -17.094 -50.75 1 86.31 716 TYR B O 1
ATOM 15086 N N . THR B 1 717 ? 38.156 -17.453 -50.281 1 86 717 THR B N 1
ATOM 15087 C CA . THR B 1 717 ? 37.781 -16.375 -51.188 1 86 717 THR B CA 1
ATOM 15088 C C . THR B 1 717 ? 37.406 -15.117 -50.406 1 86 717 THR B C 1
ATOM 15090 O O . THR B 1 717 ? 37.5 -15.094 -49.188 1 86 717 THR B O 1
ATOM 15093 N N . ASN B 1 718 ? 37.125 -14 -51.062 1 82.44 718 ASN B N 1
ATOM 15094 C CA . ASN B 1 718 ? 36.781 -12.727 -50.469 1 82.44 718 ASN B CA 1
ATOM 15095 C C . ASN B 1 718 ? 35.312 -12.633 -50.125 1 82.44 718 ASN B C 1
ATOM 15097 O O . ASN B 1 718 ? 34.781 -11.531 -49.969 1 82.44 718 ASN B O 1
ATOM 15101 N N . LEU B 1 719 ? 34.75 -13.75 -50 1 85.88 719 LEU B N 1
ATOM 15102 C CA . LEU B 1 719 ? 33.312 -13.734 -49.688 1 85.88 719 LEU B CA 1
ATOM 15103 C C . LEU B 1 719 ? 33.062 -13.297 -48.25 1 85.88 719 LEU B C 1
ATOM 15105 O O . LEU B 1 719 ? 32.094 -12.578 -47.969 1 85.88 719 LEU B O 1
ATOM 15109 N N . MET B 1 720 ? 33.906 -13.758 -47.312 1 86.88 720 MET B N 1
ATOM 15110 C CA . MET B 1 720 ? 33.75 -13.398 -45.906 1 86.88 720 MET B CA 1
ATOM 15111 C C . MET B 1 720 ? 34.969 -12.586 -45.438 1 86.88 720 MET B C 1
ATOM 15113 O O . MET B 1 720 ? 36.094 -12.828 -45.875 1 86.88 720 MET B O 1
ATOM 15117 N N . SER B 1 721 ? 34.531 -11.547 -44.688 1 85.25 721 SER B N 1
ATOM 15118 C CA . SER B 1 721 ? 35.594 -10.703 -44.156 1 85.25 721 SER B CA 1
ATOM 15119 C C . SER B 1 721 ? 35.969 -11.094 -42.719 1 85.25 721 SER B C 1
ATOM 15121 O O . SER B 1 721 ? 35.062 -11.453 -41.938 1 85.25 721 SER B O 1
ATOM 15123 N N . PHE B 1 722 ? 37.219 -11.273 -42.406 1 86.56 722 PHE B N 1
ATOM 15124 C CA . PHE B 1 722 ? 37.719 -11.617 -41.062 1 86.56 722 PHE B CA 1
ATOM 15125 C C . PHE B 1 722 ? 38.438 -10.445 -40.438 1 86.56 722 PHE B C 1
ATOM 15127 O O . PHE B 1 722 ? 39.031 -9.625 -41.125 1 86.56 722 PHE B O 1
ATOM 15134 N N . ARG B 1 723 ? 38.156 -10.094 -39.25 1 72.56 723 ARG B N 1
ATOM 15135 C CA . ARG B 1 723 ? 38.781 -9 -38.531 1 72.56 723 ARG B CA 1
ATOM 15136 C C . ARG B 1 723 ? 40.312 -9.164 -38.469 1 72.56 723 ARG B C 1
ATOM 15138 O O . ARG B 1 723 ? 40.812 -10.266 -38.281 1 72.56 723 ARG B O 1
ATOM 15145 N N . ASP B 1 724 ? 41.125 -8.414 -39.219 1 59.59 724 ASP B N 1
ATOM 15146 C CA . ASP B 1 724 ? 42.594 -8.445 -39.281 1 59.59 724 ASP B CA 1
ATOM 15147 C C . ASP B 1 724 ? 43.188 -8.289 -37.875 1 59.59 724 ASP B C 1
ATOM 15149 O O . ASP B 1 724 ? 42.875 -7.34 -37.156 1 59.59 724 ASP B O 1
ATOM 15153 N N . GLN B 1 725 ? 43.5 -9.211 -37.125 1 49.59 725 GLN B N 1
ATOM 15154 C CA . GLN B 1 725 ? 44.25 -9.133 -35.875 1 49.59 725 GLN B CA 1
ATOM 15155 C C . GLN B 1 725 ? 45.375 -8.109 -35.969 1 49.59 725 GLN B C 1
ATOM 15157 O O . GLN B 1 725 ? 45.969 -7.723 -34.938 1 49.59 725 GLN B O 1
ATOM 15162 N N . GLU B 1 726 ? 46.031 -7.777 -37.031 1 43.62 726 GLU B N 1
ATOM 15163 C CA . GLU B 1 726 ? 47.219 -6.98 -37.25 1 43.62 726 GLU B CA 1
ATOM 15164 C C . GLU B 1 726 ? 47 -5.523 -36.844 1 43.62 726 GLU B C 1
ATOM 15166 O O . GLU B 1 726 ? 47.938 -4.836 -36.406 1 43.62 726 GLU B O 1
ATOM 15171 N N . GLU B 1 727 ? 45.938 -4.91 -37 1 41.47 727 GLU B N 1
ATOM 15172 C CA . GLU B 1 727 ? 45.781 -3.492 -36.688 1 41.47 727 GLU B CA 1
ATOM 15173 C C . GLU B 1 727 ? 45.875 -3.246 -35.188 1 41.47 727 GLU B C 1
ATOM 15175 O O . GLU B 1 727 ? 46.312 -2.184 -34.75 1 41.47 727 GLU B O 1
ATOM 15180 N N . GLU B 1 728 ? 45.438 -4.062 -34.312 1 39.81 728 GLU B N 1
ATOM 15181 C CA . GLU B 1 728 ? 45.688 -3.881 -32.875 1 39.81 728 GLU B CA 1
ATOM 15182 C C . GLU B 1 728 ? 47.156 -4.035 -32.531 1 39.81 728 GLU B C 1
ATOM 15184 O O . GLU B 1 728 ? 47.688 -3.348 -31.656 1 39.81 728 GLU B O 1
ATOM 15189 N N . VAL B 1 729 ? 47.938 -4.922 -33.156 1 40.75 729 VAL B N 1
ATOM 15190 C CA . VAL B 1 729 ? 49.375 -5.027 -32.938 1 40.75 729 VAL B CA 1
ATOM 15191 C C . VAL B 1 729 ? 50.062 -3.844 -33.594 1 40.75 729 VAL B C 1
ATOM 15193 O O . VAL B 1 729 ? 51.094 -3.35 -33.062 1 40.75 729 VAL B O 1
ATOM 15196 N N . LYS B 1 730 ? 49.75 -3.336 -34.781 1 39.62 730 LYS B N 1
ATOM 15197 C CA . LYS B 1 730 ? 50.375 -2.137 -35.344 1 39.62 730 LYS B CA 1
ATOM 15198 C C . LYS B 1 730 ? 50 -0.897 -34.562 1 39.62 730 LYS B C 1
ATOM 15200 O O . LYS B 1 730 ? 50.781 0.031 -34.406 1 39.62 730 LYS B O 1
ATOM 15205 N N . SER B 1 731 ? 48.75 -0.812 -34 1 38.53 731 SER B N 1
ATOM 15206 C CA . SER B 1 731 ? 48.469 0.357 -33.188 1 38.53 731 SER B CA 1
ATOM 15207 C C . SER B 1 731 ? 49.25 0.326 -31.875 1 38.53 731 SER B C 1
ATOM 15209 O O . SER B 1 731 ? 49.594 1.375 -31.328 1 38.53 731 SER B O 1
ATOM 15211 N N . LEU B 1 732 ? 49.531 -0.816 -31.25 1 37.91 732 LEU B N 1
ATOM 15212 C CA . LEU B 1 732 ? 50.469 -0.854 -30.125 1 37.91 732 LEU B CA 1
ATOM 15213 C C . LEU B 1 732 ? 51.906 -0.542 -30.609 1 37.91 732 LEU B C 1
ATOM 15215 O O . LEU B 1 732 ? 52.656 0.083 -29.875 1 37.91 732 LEU B O 1
ATOM 15219 N N . GLU B 1 733 ? 52.312 -0.986 -31.797 1 37.47 733 GLU B N 1
ATOM 15220 C CA . GLU B 1 733 ? 53.656 -0.657 -32.25 1 37.47 733 GLU B CA 1
ATOM 15221 C C . GLU B 1 733 ? 53.781 0.825 -32.594 1 37.47 733 GLU B C 1
ATOM 15223 O O . GLU B 1 733 ? 54.812 1.436 -32.375 1 37.47 733 GLU B O 1
ATOM 15228 N N . VAL B 1 734 ? 52.75 1.434 -33.25 1 37.78 734 VAL B N 1
ATOM 15229 C CA . VAL B 1 734 ? 52.938 2.834 -33.594 1 37.78 734 VAL B CA 1
ATOM 15230 C C . VAL B 1 734 ? 53 3.688 -32.344 1 37.78 734 VAL B C 1
ATOM 15232 O O . VAL B 1 734 ? 53.75 4.664 -32.281 1 37.78 734 VAL B O 1
ATOM 15235 N N . ASN B 1 735 ? 52.219 3.408 -31.344 1 34.22 735 ASN B N 1
ATOM 15236 C CA . ASN B 1 735 ? 52.344 4.301 -30.203 1 34.22 735 ASN B CA 1
ATOM 15237 C C . ASN B 1 735 ? 53.625 4.082 -29.453 1 34.22 735 ASN B C 1
ATOM 15239 O O . ASN B 1 735 ? 53.938 4.797 -28.484 1 34.22 735 ASN B O 1
ATOM 15243 N N . HIS B 1 736 ? 54.312 2.926 -29.641 1 32.81 736 HIS B N 1
ATOM 15244 C CA . HIS B 1 736 ? 55.625 2.912 -29.016 1 32.81 736 HIS B CA 1
ATOM 15245 C C . HIS B 1 736 ? 56.594 3.873 -29.719 1 32.81 736 HIS B C 1
ATOM 15247 O O . HIS B 1 736 ? 57.688 4.109 -29.234 1 32.81 736 HIS B O 1
ATOM 15253 N N . ILE B 1 737 ? 56.469 4.199 -31.016 1 31.22 737 ILE B N 1
ATOM 15254 C CA . ILE B 1 737 ? 57.5 5.066 -31.547 1 31.22 737 ILE B CA 1
ATOM 15255 C C . ILE B 1 737 ? 57.438 6.434 -30.875 1 31.22 737 ILE B C 1
ATOM 15257 O O . ILE B 1 737 ? 58.469 7.074 -30.656 1 31.22 737 ILE B O 1
ATOM 15261 N N . ARG B 1 738 ? 56.25 7.012 -30.75 1 32.97 738 ARG B N 1
ATOM 15262 C CA . ARG B 1 738 ? 56.406 8.391 -30.297 1 32.97 738 ARG B CA 1
ATOM 15263 C C . ARG B 1 738 ? 56.969 8.453 -28.875 1 32.97 738 ARG B C 1
ATOM 15265 O O . ARG B 1 738 ? 57.5 9.469 -28.453 1 32.97 738 ARG B O 1
ATOM 15272 N N . ASP B 1 739 ? 56.5 7.609 -27.938 1 30.78 739 ASP B N 1
ATOM 15273 C CA . ASP B 1 739 ? 57.062 7.879 -26.609 1 30.78 739 ASP B CA 1
ATOM 15274 C C . ASP B 1 739 ? 58.5 7.375 -26.531 1 30.78 739 ASP B C 1
ATOM 15276 O O . ASP B 1 739 ? 58.75 6.254 -26.078 1 30.78 739 ASP B O 1
ATOM 15280 N N . ASN B 1 740 ? 59.375 7.477 -27.578 1 28.25 740 ASN B N 1
ATOM 15281 C CA . ASN B 1 740 ? 60.812 7.297 -27.469 1 28.25 740 ASN B CA 1
ATOM 15282 C C . ASN B 1 740 ? 61.375 8.031 -26.266 1 28.25 740 ASN B C 1
ATOM 15284 O O . ASN B 1 740 ? 62.531 7.789 -25.875 1 28.25 740 ASN B O 1
ATOM 15288 N N . GLU B 1 741 ? 61.094 9.375 -26.031 1 29.16 741 GLU B N 1
ATOM 15289 C CA . GLU B 1 741 ? 62.125 10.094 -25.266 1 29.16 741 GLU B CA 1
ATOM 15290 C C . GLU B 1 741 ? 62.188 9.578 -23.828 1 29.16 741 GLU B C 1
ATOM 15292 O O . GLU B 1 741 ? 63.094 9.945 -23.078 1 29.16 741 GLU B O 1
ATOM 15297 N N . SER B 1 742 ? 61.062 9.273 -23.141 1 27.5 742 SER B N 1
ATOM 15298 C CA . SER B 1 742 ? 61.406 9.102 -21.734 1 27.5 742 SER B CA 1
ATOM 15299 C C . SER B 1 742 ? 62.219 7.836 -21.531 1 27.5 742 SER B C 1
ATOM 15301 O O . SER B 1 742 ? 61.938 6.789 -22.094 1 27.5 742 SER B O 1
ATOM 15303 N N . LEU B 1 743 ? 63.594 7.922 -21.188 1 28.17 743 LEU B N 1
ATOM 15304 C CA . LEU B 1 743 ? 64.75 7.156 -20.797 1 28.17 743 LEU B CA 1
ATOM 15305 C C . LEU B 1 743 ? 64.438 6.098 -19.75 1 28.17 743 LEU B C 1
ATOM 15307 O O . LEU B 1 743 ? 65.312 5.434 -19.203 1 28.17 743 LEU B O 1
ATOM 15311 N N . ASP B 1 744 ? 63.281 6.148 -19.047 1 26.94 744 ASP B N 1
ATOM 15312 C CA . ASP B 1 744 ? 63.438 5.23 -17.922 1 26.94 744 ASP B CA 1
ATOM 15313 C C . ASP B 1 744 ? 63.688 3.807 -18.406 1 26.94 744 ASP B C 1
ATOM 15315 O O . ASP B 1 744 ? 63.062 3.346 -19.359 1 26.94 744 ASP B O 1
ATOM 15319 N N . GLY B 1 745 ? 64.938 3.174 -18.156 1 26.84 745 GLY B N 1
ATOM 15320 C CA . GLY B 1 745 ? 65.75 2.002 -18.391 1 26.84 745 GLY B CA 1
ATOM 15321 C C . GLY B 1 745 ? 65 0.706 -18.406 1 26.84 745 GLY B C 1
ATOM 15322 O O . GLY B 1 745 ? 64.688 0.143 -19.469 1 26.84 745 GLY B O 1
ATOM 15323 N N . ASN B 1 746 ? 65.125 -0.182 -17.312 1 26.47 746 ASN B N 1
ATOM 15324 C CA . ASN B 1 746 ? 65.375 -1.619 -17.141 1 26.47 746 ASN B CA 1
ATOM 15325 C C . ASN B 1 746 ? 64 -2.379 -17.266 1 26.47 746 ASN B C 1
ATOM 15327 O O . ASN B 1 746 ? 63.938 -3.551 -16.891 1 26.47 746 ASN B O 1
ATOM 15331 N N . ASP B 1 747 ? 62.938 -1.839 -17.203 1 27.94 747 ASP B N 1
ATOM 15332 C CA . ASP B 1 747 ? 61.938 -2.869 -16.953 1 27.94 747 ASP B CA 1
ATOM 15333 C C . ASP B 1 747 ? 61.875 -3.873 -18.109 1 27.94 747 ASP B C 1
ATOM 15335 O O . ASP B 1 747 ? 61.719 -3.486 -19.266 1 27.94 747 ASP B O 1
ATOM 15339 N N . ALA B 1 748 ? 62.562 -5.07 -17.984 1 30.47 748 ALA B N 1
ATOM 15340 C CA . ALA B 1 748 ? 62.594 -6.344 -18.688 1 30.47 748 ALA B CA 1
ATOM 15341 C C . ALA B 1 748 ? 61.219 -6.688 -19.234 1 30.47 748 ALA B C 1
ATOM 15343 O O . ALA B 1 748 ? 60.281 -6.988 -18.469 1 30.47 748 ALA B O 1
ATOM 15344 N N . THR B 1 749 ? 60.844 -6.094 -20.188 1 32.16 749 THR B N 1
ATOM 15345 C CA . THR B 1 749 ? 59.719 -6.602 -20.969 1 32.16 749 THR B CA 1
ATOM 15346 C C . THR B 1 749 ? 59.875 -8.094 -21.234 1 32.16 749 THR B C 1
ATOM 15348 O O . THR B 1 749 ? 60.688 -8.5 -22.078 1 32.16 749 THR B O 1
ATOM 15351 N N . VAL B 1 750 ? 60.094 -8.938 -20.094 1 33.81 750 VAL B N 1
ATOM 15352 C CA . VAL B 1 750 ? 60 -10.383 -20.25 1 33.81 750 VAL B CA 1
ATOM 15353 C C . VAL B 1 750 ? 58.906 -10.727 -21.25 1 33.81 750 VAL B C 1
ATOM 15355 O O . VAL B 1 750 ? 57.719 -10.492 -20.969 1 33.81 750 VAL B O 1
ATOM 15358 N N . PHE B 1 751 ? 59.125 -10.469 -22.516 1 33.34 751 PHE B N 1
ATOM 15359 C CA . PHE B 1 751 ? 58.312 -11.109 -23.547 1 33.34 751 PHE B CA 1
ATOM 15360 C C . PHE B 1 751 ? 58.062 -12.57 -23.203 1 33.34 751 PHE B C 1
ATOM 15362 O O . PHE B 1 751 ? 59 -13.352 -23.031 1 33.34 751 PHE B O 1
ATOM 15369 N N . SER B 1 752 ? 57.188 -12.844 -22.328 1 34.97 752 SER B N 1
ATOM 15370 C CA . SER B 1 752 ? 56.875 -14.25 -22.109 1 34.97 752 SER B CA 1
ATOM 15371 C C . SER B 1 752 ? 56.875 -15.031 -23.422 1 34.97 752 SER B C 1
ATOM 15373 O O . SER B 1 752 ? 56.594 -14.469 -24.484 1 34.97 752 SER B O 1
ATOM 15375 N N . LEU B 1 753 ? 57.656 -16.031 -23.516 1 36.97 753 LEU B N 1
ATOM 15376 C CA . LEU B 1 753 ? 57.719 -17.047 -24.562 1 36.97 753 LEU B CA 1
ATOM 15377 C C . LEU B 1 753 ? 56.344 -17.312 -25.156 1 36.97 753 LEU B C 1
ATOM 15379 O O . LEU B 1 753 ? 56.219 -17.562 -26.344 1 36.97 753 LEU B O 1
ATOM 15383 N N . ALA B 1 754 ? 55.281 -17.25 -24.359 1 39.66 754 ALA B N 1
ATOM 15384 C CA . ALA B 1 754 ? 53.938 -17.484 -24.859 1 39.66 754 ALA B CA 1
ATOM 15385 C C . ALA B 1 754 ? 53.562 -16.484 -25.938 1 39.66 754 ALA B C 1
ATOM 15387 O O . ALA B 1 754 ? 52.875 -16.828 -26.906 1 39.66 754 ALA B O 1
ATOM 15388 N N . ASP B 1 755 ? 54 -15.305 -25.906 1 41.38 755 ASP B N 1
ATOM 15389 C CA . ASP B 1 755 ? 53.75 -14.297 -26.938 1 41.38 755 ASP B CA 1
ATOM 15390 C C . ASP B 1 755 ? 54.531 -14.602 -28.203 1 41.38 755 ASP B C 1
ATOM 15392 O O . ASP B 1 755 ? 54.094 -14.289 -29.312 1 41.38 755 ASP B O 1
ATOM 15396 N N . ILE B 1 756 ? 55.781 -15.094 -28.141 1 41.03 756 ILE B N 1
ATOM 15397 C CA . ILE B 1 756 ? 56.562 -15.492 -29.312 1 41.03 756 ILE B CA 1
ATOM 15398 C C . ILE B 1 756 ? 55.875 -16.656 -30.016 1 41.03 756 ILE B C 1
ATOM 15400 O O . ILE B 1 756 ? 55.812 -16.703 -31.234 1 41.03 756 ILE B O 1
ATOM 15404 N N . ILE B 1 757 ? 55.531 -17.75 -29.297 1 39.66 757 ILE B N 1
ATOM 15405 C CA . ILE B 1 757 ? 54.844 -18.906 -29.875 1 39.66 757 ILE B CA 1
ATOM 15406 C C . ILE B 1 757 ? 53.5 -18.484 -30.469 1 39.66 757 ILE B C 1
ATOM 15408 O O . ILE B 1 757 ? 53.062 -19.047 -31.469 1 39.66 757 ILE B O 1
ATOM 15412 N N . GLN B 1 758 ? 52.812 -17.609 -29.844 1 40 758 GLN B N 1
ATOM 15413 C CA . GLN B 1 758 ? 51.562 -17.125 -30.406 1 40 758 GLN B CA 1
ATOM 15414 C C . GLN B 1 758 ? 51.812 -16.344 -31.688 1 40 758 GLN B C 1
ATOM 15416 O O . GLN B 1 758 ? 50.906 -16.234 -32.531 1 40 758 GLN B O 1
ATOM 15421 N N . ASN B 1 759 ? 53 -15.719 -31.859 1 42.44 759 ASN B N 1
ATOM 15422 C CA . ASN B 1 759 ? 53.312 -14.953 -33.062 1 42.44 759 ASN B CA 1
ATOM 15423 C C . ASN B 1 759 ? 53.719 -15.852 -34.219 1 42.44 759 ASN B C 1
ATOM 15425 O O . ASN B 1 759 ? 54.312 -15.391 -35.188 1 42.44 759 ASN B O 1
ATOM 15429 N N . SER B 1 760 ? 54.062 -17.047 -34.031 1 45.38 760 SER B N 1
ATOM 15430 C CA . SER B 1 760 ? 54.312 -17.766 -35.281 1 45.38 760 SER B CA 1
ATOM 15431 C C . SER B 1 760 ? 53.125 -17.719 -36.219 1 45.38 760 SER B C 1
ATOM 15433 O O . SER B 1 760 ? 52.031 -18.141 -35.844 1 45.38 760 SER B O 1
ATOM 15435 N N . LYS B 1 761 ? 53.125 -16.891 -37.094 1 53.09 761 LYS B N 1
ATOM 15436 C CA . LYS B 1 761 ? 52.156 -16.625 -38.156 1 53.09 761 LYS B CA 1
ATOM 15437 C C . LYS B 1 761 ? 51.719 -17.922 -38.844 1 53.09 761 LYS B C 1
ATOM 15439 O O . LYS B 1 761 ? 52.5 -18.594 -39.5 1 53.09 761 LYS B O 1
ATOM 15444 N N . ARG B 1 762 ? 50.781 -18.641 -38.281 1 64.44 762 ARG B N 1
ATOM 15445 C CA . ARG B 1 762 ? 50.156 -19.766 -38.969 1 64.44 762 ARG B CA 1
ATOM 15446 C C . ARG B 1 762 ? 49.906 -19.438 -40.438 1 64.44 762 ARG B C 1
ATOM 15448 O O . ARG B 1 762 ? 49.688 -18.281 -40.812 1 64.44 762 ARG B O 1
ATOM 15455 N N . PRO B 1 763 ? 50.312 -20.375 -41.281 1 75.62 763 PRO B N 1
ATOM 15456 C CA . PRO B 1 763 ? 49.969 -20.125 -42.656 1 75.62 763 PRO B CA 1
ATOM 15457 C C . PRO B 1 763 ? 48.531 -19.703 -42.875 1 75.62 763 PRO B C 1
ATOM 15459 O O . PRO B 1 763 ? 47.656 -20.031 -42.062 1 75.62 763 PRO B O 1
ATOM 15462 N N . PHE B 1 764 ? 48.438 -18.734 -43.812 1 79.06 764 PHE B N 1
ATOM 15463 C CA . PHE B 1 764 ? 47.156 -18.125 -44.156 1 79.06 764 PHE B CA 1
ATOM 15464 C C . PHE B 1 764 ? 46.062 -19.188 -44.25 1 79.06 764 PHE B C 1
ATOM 15466 O O . PHE B 1 764 ? 44.969 -19 -43.719 1 79.06 764 PHE B O 1
ATOM 15473 N N . ILE B 1 765 ? 46.406 -20.344 -44.781 1 81.12 765 ILE B N 1
ATOM 15474 C CA . ILE B 1 765 ? 45.406 -21.375 -45 1 81.12 765 ILE B CA 1
ATOM 15475 C C . ILE B 1 765 ? 44.969 -21.984 -43.688 1 81.12 765 ILE B C 1
ATOM 15477 O O . ILE B 1 765 ? 43.781 -22.172 -43.438 1 81.12 765 ILE B O 1
ATOM 15481 N N . VAL B 1 766 ? 45.812 -22.188 -42.875 1 85.81 766 VAL B N 1
ATOM 15482 C CA . VAL B 1 766 ? 45.5 -22.812 -41.594 1 85.81 766 VAL B CA 1
ATOM 15483 C C . VAL B 1 766 ? 44.812 -21.812 -40.656 1 85.81 766 VAL B C 1
ATOM 15485 O O . VAL B 1 766 ? 43.906 -22.172 -39.906 1 85.81 766 VAL B O 1
ATOM 15488 N N . SER B 1 767 ? 45.25 -20.625 -40.812 1 84.06 767 SER B N 1
ATOM 15489 C CA . SER B 1 767 ? 44.656 -19.609 -39.938 1 84.06 767 SER B CA 1
ATOM 15490 C C . SER B 1 767 ? 43.219 -19.344 -40.312 1 84.06 767 SER B C 1
ATOM 15492 O O . SER B 1 767 ? 42.344 -19.219 -39.406 1 84.06 767 SER B O 1
ATOM 15494 N N . ARG B 1 768 ? 42.938 -19.312 -41.562 1 86.88 768 ARG B N 1
ATOM 15495 C CA . ARG B 1 768 ? 41.562 -19.078 -42 1 86.88 768 ARG B CA 1
ATOM 15496 C C . ARG B 1 768 ? 40.656 -20.266 -41.656 1 86.88 768 ARG B C 1
ATOM 15498 O O . ARG B 1 768 ? 39.5 -20.078 -41.312 1 86.88 768 ARG B O 1
ATOM 15505 N N . TRP B 1 769 ? 41.281 -21.406 -41.781 1 86.94 769 TRP B N 1
ATOM 15506 C CA . TRP B 1 769 ? 40.531 -22.625 -41.438 1 86.94 769 TRP B CA 1
ATOM 15507 C C . TRP B 1 769 ? 40.156 -22.625 -39.969 1 86.94 769 TRP B C 1
ATOM 15509 O O . TRP B 1 769 ? 39.031 -22.922 -39.594 1 86.94 769 TRP B O 1
ATOM 15519 N N . ARG B 1 770 ? 41 -22.266 -39.156 1 86.12 770 ARG B N 1
ATOM 15520 C CA . ARG B 1 770 ? 40.781 -22.25 -37.719 1 86.12 770 ARG B CA 1
ATOM 15521 C C . ARG B 1 770 ? 39.812 -21.125 -37.344 1 86.12 770 ARG B C 1
ATOM 15523 O O . ARG B 1 770 ? 38.969 -21.312 -36.469 1 86.12 770 ARG B O 1
ATOM 15530 N N . GLN B 1 771 ? 39.938 -20.062 -38.031 1 88.38 771 GLN B N 1
ATOM 15531 C CA . GLN B 1 771 ? 39.094 -18.922 -37.688 1 88.38 771 GLN B CA 1
ATOM 15532 C C . GLN B 1 771 ? 37.625 -19.219 -38 1 88.38 771 GLN B C 1
ATOM 15534 O O . GLN B 1 771 ? 36.719 -18.766 -37.281 1 88.38 771 GLN B O 1
ATOM 15539 N N . PHE B 1 772 ? 37.438 -19.953 -39 1 90.25 772 PHE B N 1
ATOM 15540 C CA . PHE B 1 772 ? 36.062 -20.25 -39.406 1 90.25 772 PHE B CA 1
ATOM 15541 C C . PHE B 1 772 ? 35.469 -21.375 -38.531 1 90.25 772 PHE B C 1
ATOM 15543 O O . PHE B 1 772 ? 34.375 -21.234 -38 1 90.25 772 PHE B O 1
ATOM 15550 N N . TRP B 1 773 ? 36.188 -22.438 -38.344 1 89.56 773 TRP B N 1
ATOM 15551 C CA . TRP B 1 773 ? 35.656 -23.625 -37.719 1 89.56 773 TRP B CA 1
ATOM 15552 C C . TRP B 1 773 ? 35.656 -23.484 -36.188 1 89.56 773 TRP B C 1
ATOM 15554 O O . TRP B 1 773 ? 34.906 -24.188 -35.5 1 89.56 773 TRP B O 1
ATOM 15564 N N . PHE B 1 774 ? 36.344 -22.594 -35.562 1 87.88 774 PHE B N 1
ATOM 15565 C CA . PHE B 1 774 ? 36.375 -22.453 -34.125 1 87.88 774 PHE B CA 1
ATOM 15566 C C . PHE B 1 774 ? 35.438 -21.359 -33.656 1 87.88 774 PHE B C 1
ATOM 15568 O O . PHE B 1 774 ? 35.312 -21.125 -32.438 1 87.88 774 PHE B O 1
ATOM 15575 N N . ALA B 1 775 ? 34.75 -20.766 -34.625 1 91.31 775 ALA B N 1
ATOM 15576 C CA . ALA B 1 775 ? 33.75 -19.781 -34.219 1 91.31 775 ALA B CA 1
ATOM 15577 C C . ALA B 1 775 ? 32.531 -20.453 -33.656 1 91.31 775 ALA B C 1
ATOM 15579 O O . ALA B 1 775 ? 32.062 -21.484 -34.188 1 91.31 775 ALA B O 1
ATOM 15580 N N . PRO B 1 776 ? 31.953 -19.938 -32.594 1 92.88 776 PRO B N 1
ATOM 15581 C CA . PRO B 1 776 ? 30.781 -20.547 -31.953 1 92.88 776 PRO B CA 1
ATOM 15582 C C . PRO B 1 776 ? 29.578 -20.609 -32.906 1 92.88 776 PRO B C 1
ATOM 15584 O O . PRO B 1 776 ? 28.781 -21.547 -32.812 1 92.88 776 PRO B O 1
ATOM 15587 N N . VAL B 1 777 ? 29.438 -19.703 -33.812 1 92.94 777 VAL B N 1
ATOM 15588 C CA . VAL B 1 777 ? 28.312 -19.703 -34.719 1 92.94 777 VAL B CA 1
ATOM 15589 C C . VAL B 1 777 ? 28.406 -20.922 -35.656 1 92.94 777 VAL B C 1
ATOM 15591 O O . VAL B 1 777 ? 27.391 -21.547 -35.969 1 92.94 777 VAL B O 1
ATOM 15594 N N . THR B 1 778 ? 29.625 -21.25 -36.156 1 93.19 778 THR B N 1
ATOM 15595 C CA . THR B 1 778 ? 29.828 -22.406 -37.031 1 93.19 778 THR B CA 1
ATOM 15596 C C . THR B 1 778 ? 29.625 -23.703 -36.25 1 93.19 778 THR B C 1
ATOM 15598 O O . THR B 1 778 ? 29.078 -24.672 -36.812 1 93.19 778 THR B O 1
ATOM 15601 N N . SER B 1 779 ? 30.156 -23.734 -35.031 1 92.69 779 SER B N 1
ATOM 15602 C CA . SER B 1 779 ? 29.906 -24.906 -34.188 1 92.69 779 SER B CA 1
ATOM 15603 C C . SER B 1 779 ? 28.422 -25.109 -33.938 1 92.69 779 SER B C 1
ATOM 15605 O O . SER B 1 779 ? 27.938 -26.234 -33.906 1 92.69 779 SER B O 1
ATOM 15607 N N . PHE B 1 780 ? 27.719 -24.031 -33.75 1 93.19 780 PHE B N 1
ATOM 15608 C CA . PHE B 1 780 ? 26.281 -24.094 -33.562 1 93.19 780 PHE B CA 1
ATOM 15609 C C . PHE B 1 780 ? 25.594 -24.688 -34.781 1 93.19 780 PHE B C 1
ATOM 15611 O O . PHE B 1 780 ? 24.75 -25.578 -34.656 1 93.19 780 PHE B O 1
ATOM 15618 N N . LEU B 1 781 ? 25.938 -24.219 -35.969 1 92.56 781 LEU B N 1
ATOM 15619 C CA . LEU B 1 781 ? 25.344 -24.719 -37.219 1 92.56 781 LEU B CA 1
ATOM 15620 C C . LEU B 1 781 ? 25.656 -26.188 -37.406 1 92.56 781 LEU B C 1
ATOM 15622 O O . LEU B 1 781 ? 24.781 -26.953 -37.844 1 92.56 781 LEU B O 1
ATOM 15626 N N . GLY B 1 782 ? 26.922 -26.562 -37.125 1 93.56 782 GLY B N 1
ATOM 15627 C CA . GLY B 1 782 ? 27.297 -27.969 -37.25 1 93.56 782 GLY B CA 1
ATOM 15628 C C . GLY B 1 782 ? 26.531 -28.859 -36.281 1 93.56 782 GLY B C 1
ATOM 15629 O O . GLY B 1 782 ? 26.109 -29.953 -36.656 1 93.56 782 GLY B O 1
ATOM 15630 N N . ASN B 1 783 ? 26.344 -28.438 -35.094 1 93.69 783 ASN B N 1
ATOM 15631 C CA . ASN B 1 783 ? 25.609 -29.219 -34.125 1 93.69 783 ASN B CA 1
ATOM 15632 C C . ASN B 1 783 ? 24.125 -29.344 -34.5 1 93.69 783 ASN B C 1
ATOM 15634 O O . ASN B 1 783 ? 23.516 -30.391 -34.25 1 93.69 783 ASN B O 1
ATOM 15638 N N . VAL B 1 784 ? 23.516 -28.281 -35.062 1 93.12 784 VAL B N 1
ATOM 15639 C CA . VAL B 1 784 ? 22.109 -28.312 -35.469 1 93.12 784 VAL B CA 1
ATOM 15640 C C . VAL B 1 784 ? 21.922 -29.297 -36.625 1 93.12 784 VAL B C 1
ATOM 15642 O O . VAL B 1 784 ? 20.984 -30.109 -36.594 1 93.12 784 VAL B O 1
ATOM 15645 N N . LEU B 1 785 ? 22.812 -29.297 -37.531 1 93.12 785 LEU B N 1
ATOM 15646 C CA . LEU B 1 785 ? 22.719 -30.188 -38.688 1 93.12 785 LEU B CA 1
ATOM 15647 C C . LEU B 1 785 ? 22.891 -31.641 -38.25 1 93.12 785 LEU B C 1
ATOM 15649 O O . LEU B 1 785 ? 22.109 -32.5 -38.656 1 93.12 785 LEU B O 1
ATOM 15653 N N . MET B 1 786 ? 23.906 -31.891 -37.531 1 95 786 MET B N 1
ATOM 15654 C CA . MET B 1 786 ? 24.172 -33.25 -37.094 1 95 786 MET B CA 1
ATOM 15655 C C . MET B 1 786 ? 23.062 -33.75 -36.188 1 95 786 MET B C 1
ATOM 15657 O O . MET B 1 786 ? 22.75 -34.938 -36.156 1 95 786 MET B O 1
ATOM 15661 N N . TYR B 1 787 ? 22.469 -32.844 -35.375 1 94.5 787 TYR B N 1
ATOM 15662 C CA . TYR B 1 787 ? 21.359 -33.25 -34.531 1 94.5 787 TYR B CA 1
ATOM 15663 C C . TYR B 1 787 ? 20.156 -33.688 -35.344 1 94.5 787 TYR B C 1
ATOM 15665 O O . TYR B 1 787 ? 19.469 -34.656 -35 1 94.5 787 TYR B O 1
ATOM 15673 N N . PHE B 1 788 ? 19.859 -33 -36.438 1 94.81 788 PHE B N 1
ATOM 15674 C CA . PHE B 1 788 ? 18.781 -33.406 -37.344 1 94.81 788 PHE B CA 1
ATOM 15675 C C . PHE B 1 788 ? 19.062 -34.75 -37.969 1 94.81 788 PHE B C 1
ATOM 15677 O O . PHE B 1 788 ? 18.156 -35.594 -38.094 1 94.81 788 PHE B O 1
ATOM 15684 N N . LEU B 1 789 ? 20.328 -35 -38.25 1 95.69 789 LEU B N 1
ATOM 15685 C CA . LEU B 1 789 ? 20.719 -36.281 -38.812 1 95.69 789 LEU B CA 1
ATOM 15686 C C . LEU B 1 789 ? 20.562 -37.375 -37.75 1 95.69 789 LEU B C 1
ATOM 15688 O O . LEU B 1 789 ? 20.156 -38.5 -38.062 1 95.69 789 LEU B O 1
ATOM 15692 N N . PHE B 1 790 ? 20.922 -37.031 -36.562 1 96.19 790 PHE B N 1
ATOM 15693 C CA . PHE B 1 790 ? 20.766 -37.969 -35.469 1 96.19 790 PHE B CA 1
ATOM 15694 C C . PHE B 1 790 ? 19.312 -38.375 -35.281 1 96.19 790 PHE B C 1
ATOM 15696 O O . PHE B 1 790 ? 19 -39.562 -35.125 1 96.19 790 PHE B O 1
ATOM 15703 N N . LEU B 1 791 ? 18.375 -37.344 -35.312 1 95.38 791 LEU B N 1
ATOM 15704 C CA . LEU B 1 791 ? 16.953 -37.594 -35.125 1 95.38 791 LEU B CA 1
ATOM 15705 C C . LEU B 1 791 ? 16.406 -38.438 -36.281 1 95.38 791 LEU B C 1
ATOM 15707 O O . LEU B 1 791 ? 15.586 -39.344 -36.094 1 95.38 791 LEU B O 1
ATOM 15711 N N . CYS B 1 792 ? 16.906 -38.25 -37.5 1 96.06 792 CYS B N 1
ATOM 15712 C CA . CYS B 1 792 ? 16.484 -39.031 -38.656 1 96.06 792 CYS B CA 1
ATOM 15713 C C . CYS B 1 792 ? 16.953 -40.469 -38.531 1 96.06 792 CYS B C 1
ATOM 15715 O O . CYS B 1 792 ? 16.203 -41.406 -38.844 1 96.06 792 CYS B O 1
ATOM 15717 N N . LEU B 1 793 ? 18.203 -40.625 -38.094 1 96.12 793 LEU B N 1
ATOM 15718 C CA . LEU B 1 793 ? 18.734 -41.969 -37.906 1 96.12 793 LEU B CA 1
ATOM 15719 C C . LEU B 1 793 ? 17.938 -42.719 -36.812 1 96.12 793 LEU B C 1
ATOM 15721 O O . LEU B 1 793 ? 17.594 -43.875 -36.969 1 96.12 793 LEU B O 1
ATOM 15725 N N . PHE B 1 794 ? 17.688 -42.031 -35.719 1 96.19 794 PHE B N 1
ATOM 15726 C CA . PHE B 1 794 ? 16.938 -42.594 -34.625 1 96.19 794 PHE B CA 1
ATOM 15727 C C . PHE B 1 794 ? 15.539 -43.031 -35.062 1 96.19 794 PHE B C 1
ATOM 15729 O O . PHE B 1 794 ? 15.094 -44.125 -34.75 1 96.19 794 PHE B O 1
ATOM 15736 N N . ALA B 1 795 ? 14.875 -42.188 -35.812 1 95.06 795 ALA B N 1
ATOM 15737 C CA . ALA B 1 795 ? 13.547 -42.5 -36.344 1 95.06 795 ALA B CA 1
ATOM 15738 C C . ALA B 1 795 ? 13.594 -43.688 -37.281 1 95.06 795 ALA B C 1
ATOM 15740 O O . ALA B 1 795 ? 12.734 -44.594 -37.219 1 95.06 795 ALA B O 1
ATOM 15741 N N . TYR B 1 796 ? 14.625 -43.781 -38.062 1 92.31 796 TYR B N 1
ATOM 15742 C CA . TYR B 1 796 ? 14.766 -44.875 -39 1 92.31 796 TYR B CA 1
ATOM 15743 C C . TYR B 1 796 ? 14.977 -46.188 -38.312 1 92.31 796 TYR B C 1
ATOM 15745 O O . TYR B 1 796 ? 14.375 -47.219 -38.656 1 92.31 796 TYR B O 1
ATOM 15753 N N . VAL B 1 797 ? 15.805 -46.219 -37.312 1 94.44 797 VAL B N 1
ATOM 15754 C CA . VAL B 1 797 ? 16.094 -47.438 -36.594 1 94.44 797 VAL B CA 1
ATOM 15755 C C . VAL B 1 797 ? 14.836 -47.906 -35.875 1 94.44 797 VAL B C 1
ATOM 15757 O O . VAL B 1 797 ? 14.523 -49.094 -35.875 1 94.44 797 VAL B O 1
ATOM 15760 N N . LEU B 1 798 ? 14.039 -47.031 -35.281 1 92.25 798 LEU B N 1
ATOM 15761 C CA . LEU B 1 798 ? 12.867 -47.375 -34.469 1 92.25 798 LEU B CA 1
ATOM 15762 C C . LEU B 1 798 ? 11.727 -47.844 -35.375 1 92.25 798 LEU B C 1
ATOM 15764 O O . LEU B 1 798 ? 11.016 -48.781 -35 1 92.25 798 LEU B O 1
ATOM 15768 N N . LEU B 1 799 ? 11.586 -47.312 -36.562 1 92.06 799 LEU B N 1
ATOM 15769 C CA . LEU B 1 799 ? 10.414 -47.594 -37.406 1 92.06 799 LEU B CA 1
ATOM 15770 C C . LEU B 1 799 ? 10.695 -48.75 -38.344 1 92.06 799 LEU B C 1
ATOM 15772 O O . LEU B 1 799 ? 9.797 -49.531 -38.656 1 92.06 799 LEU B O 1
ATOM 15776 N N . VAL B 1 800 ? 12.008 -48.906 -38.781 1 90.06 800 VAL B N 1
ATOM 15777 C CA . VAL B 1 800 ? 12.258 -49.812 -39.875 1 90.06 800 VAL B CA 1
ATOM 15778 C C . VAL B 1 800 ? 13.242 -50.906 -39.406 1 90.06 800 VAL B C 1
ATOM 15780 O O . VAL B 1 800 ? 13.055 -52.094 -39.719 1 90.06 800 VAL B O 1
ATOM 15783 N N . ASP B 1 801 ? 14.289 -50.562 -38.719 1 89.12 801 ASP B N 1
ATOM 15784 C CA . ASP B 1 801 ? 15.422 -51.438 -38.5 1 89.12 801 ASP B CA 1
ATOM 15785 C C . ASP B 1 801 ? 15.555 -51.844 -37.031 1 89.12 801 ASP B C 1
ATOM 15787 O O . ASP B 1 801 ? 16.656 -51.844 -36.469 1 89.12 801 ASP B O 1
ATOM 15791 N N . PHE B 1 802 ? 14.5 -52 -36.312 1 91.25 802 PHE B N 1
ATOM 15792 C CA . PHE B 1 802 ? 14.602 -52.406 -34.938 1 91.25 802 PHE B CA 1
ATOM 15793 C C . PHE B 1 802 ? 14.461 -53.938 -34.781 1 91.25 802 PHE B C 1
ATOM 15795 O O . PHE B 1 802 ? 13.367 -54.438 -34.562 1 91.25 802 PHE B O 1
ATOM 15802 N N . LYS B 1 803 ? 15.539 -54.656 -34.844 1 90.19 803 LYS B N 1
ATOM 15803 C CA . LYS B 1 803 ? 15.555 -56.125 -34.875 1 90.19 803 LYS B CA 1
ATOM 15804 C C . LYS B 1 803 ? 15.375 -56.688 -33.469 1 90.19 803 LYS B C 1
ATOM 15806 O O . LYS B 1 803 ? 15.562 -55.969 -32.469 1 90.19 803 LYS B O 1
ATOM 15811 N N . PRO B 1 804 ? 15.023 -57.875 -33.312 1 88.81 804 PRO B N 1
ATOM 15812 C CA . PRO B 1 804 ? 14.844 -58.562 -32.031 1 88.81 804 PRO B CA 1
ATOM 15813 C C . PRO B 1 804 ? 16.156 -58.719 -31.266 1 88.81 804 PRO B C 1
ATOM 15815 O O . PRO B 1 804 ? 17.219 -58.406 -31.797 1 88.81 804 PRO B O 1
ATOM 15818 N N . PRO B 1 805 ? 16.125 -59.062 -29.969 1 90.06 805 PRO B N 1
ATOM 15819 C CA . PRO B 1 805 ? 17.328 -59.156 -29.109 1 90.06 805 PRO B CA 1
ATOM 15820 C C . PRO B 1 805 ? 18.391 -60.062 -29.688 1 90.06 805 PRO B C 1
ATOM 15822 O O . PRO B 1 805 ? 18.109 -60.812 -30.625 1 90.06 805 PRO B O 1
ATOM 15825 N N . PRO B 1 806 ? 19.703 -59.969 -29.125 1 85.44 806 PRO B N 1
ATOM 15826 C CA . PRO B 1 806 ? 20.766 -60.875 -29.594 1 85.44 806 PRO B CA 1
ATOM 15827 C C . PRO B 1 806 ? 20.406 -62.344 -29.453 1 85.44 806 PRO B C 1
ATOM 15829 O O . PRO B 1 806 ? 19.703 -62.719 -28.5 1 85.44 806 PRO B O 1
ATOM 15832 N N . PRO B 1 807 ? 21.016 -62.938 -30.531 1 85.06 807 PRO B N 1
ATOM 15833 C CA . PRO B 1 807 ? 22.094 -62.688 -31.484 1 85.06 807 PRO B CA 1
ATOM 15834 C C . PRO B 1 807 ? 21.594 -62.062 -32.781 1 85.06 807 PRO B C 1
ATOM 15836 O O . PRO B 1 807 ? 22.391 -61.719 -33.656 1 85.06 807 PRO B O 1
ATOM 15839 N N . HIS B 1 808 ? 20.25 -62.062 -33.031 1 85.56 808 HIS B N 1
ATOM 15840 C CA . HIS B 1 808 ? 19.734 -61.531 -34.312 1 85.56 808 HIS B CA 1
ATOM 15841 C C . HIS B 1 808 ? 19.953 -60.031 -34.406 1 85.56 808 HIS B C 1
ATOM 15843 O O . HIS B 1 808 ? 20.109 -59.5 -35.531 1 85.56 808 HIS B O 1
ATOM 15849 N N . GLY B 1 809 ? 19.875 -59.438 -33.344 1 82.69 809 GLY B N 1
ATOM 15850 C CA . GLY B 1 809 ? 20.125 -58 -33.281 1 82.69 809 GLY B CA 1
ATOM 15851 C C . GLY B 1 809 ? 21.188 -57.625 -32.281 1 82.69 809 GLY B C 1
ATOM 15852 O O . GLY B 1 809 ? 21.672 -58.469 -31.516 1 82.69 809 GLY B O 1
ATOM 15853 N N . PRO B 1 810 ? 21.547 -56.344 -32.438 1 89.94 810 PRO B N 1
ATOM 15854 C CA . PRO B 1 810 ? 21.078 -55.094 -33.062 1 89.94 810 PRO B CA 1
ATOM 15855 C C . PRO B 1 810 ? 21.578 -54.938 -34.5 1 89.94 810 PRO B C 1
ATOM 15857 O O . PRO B 1 810 ? 22.578 -55.531 -34.875 1 89.94 810 PRO B O 1
ATOM 15860 N N . SER B 1 811 ? 20.938 -54.219 -35.281 1 91.75 811 SER B N 1
ATOM 15861 C CA . SER B 1 811 ? 21.359 -53.906 -36.656 1 91.75 811 SER B CA 1
ATOM 15862 C C . SER B 1 811 ? 22.594 -53.031 -36.656 1 91.75 811 SER B C 1
ATOM 15864 O O . SER B 1 811 ? 22.969 -52.469 -35.594 1 91.75 811 SER B O 1
ATOM 15866 N N . THR B 1 812 ? 23.312 -52.906 -37.75 1 93.56 812 THR B N 1
ATOM 15867 C CA . THR B 1 812 ? 24.516 -52.094 -37.844 1 93.56 812 THR B CA 1
ATOM 15868 C C . THR B 1 812 ? 24.203 -50.625 -37.594 1 93.56 812 THR B C 1
ATOM 15870 O O . THR B 1 812 ? 24.984 -49.906 -36.969 1 93.56 812 THR B O 1
ATOM 15873 N N . LEU B 1 813 ? 23.078 -50.219 -38.125 1 93.81 813 LEU B N 1
ATOM 15874 C CA . LEU B 1 813 ? 22.719 -48.812 -37.969 1 93.81 813 LEU B CA 1
ATOM 15875 C C . LEU B 1 813 ? 22.359 -48.531 -36.5 1 93.81 813 LEU B C 1
ATOM 15877 O O . LEU B 1 813 ? 22.547 -47.406 -36.031 1 93.81 813 LEU B O 1
ATOM 15881 N N . GLU B 1 814 ? 21.828 -49.562 -35.812 1 95.19 814 GLU B N 1
ATOM 15882 C CA . GLU B 1 814 ? 21.531 -49.406 -34.406 1 95.19 814 GLU B CA 1
ATOM 15883 C C . GLU B 1 814 ? 22.812 -49.219 -33.594 1 95.19 814 GLU B C 1
ATOM 15885 O O . GLU B 1 814 ? 22.844 -48.5 -32.594 1 95.19 814 GLU B O 1
ATOM 15890 N N . PHE B 1 815 ? 23.859 -49.875 -33.969 1 95 815 PHE B N 1
ATOM 15891 C CA . PHE B 1 815 ? 25.141 -49.688 -33.312 1 95 815 PHE B CA 1
ATOM 15892 C C . PHE B 1 815 ? 25.672 -48.281 -33.531 1 95 815 PHE B C 1
ATOM 15894 O O . PHE B 1 815 ? 26.312 -47.688 -32.656 1 95 815 PHE B O 1
ATOM 15901 N N . VAL B 1 816 ? 25.438 -47.781 -34.75 1 95.94 816 VAL B N 1
ATOM 15902 C CA . VAL B 1 816 ? 25.844 -46.406 -35 1 95.94 816 VAL B CA 1
ATOM 15903 C C . VAL B 1 816 ? 25.078 -45.469 -34.094 1 95.94 816 VAL B C 1
ATOM 15905 O O . VAL B 1 816 ? 25.641 -44.469 -33.594 1 95.94 816 VAL B O 1
ATOM 15908 N N . LEU B 1 817 ? 23.859 -45.75 -33.875 1 96.44 817 LEU B N 1
ATOM 15909 C CA . LEU B 1 817 ? 23.047 -44.938 -32.969 1 96.44 817 LEU B CA 1
ATOM 15910 C C . LEU B 1 817 ? 23.578 -45 -31.562 1 96.44 817 LEU B C 1
ATOM 15912 O O . LEU B 1 817 ? 23.656 -43.969 -30.875 1 96.44 817 LEU B O 1
ATOM 15916 N N . TYR B 1 818 ? 23.953 -46.281 -31.078 1 96.44 818 TYR B N 1
ATOM 15917 C CA . TYR B 1 818 ? 24.516 -46.406 -29.734 1 96.44 818 TYR B CA 1
ATOM 15918 C C . TYR B 1 818 ? 25.797 -45.594 -29.594 1 96.44 818 TYR B C 1
ATOM 15920 O O . TYR B 1 818 ? 26.016 -44.938 -28.578 1 96.44 818 TYR B O 1
ATOM 15928 N N . PHE B 1 819 ? 26.547 -45.625 -30.625 1 95.94 819 PHE B N 1
ATOM 15929 C CA . PHE B 1 819 ? 27.781 -44.875 -30.594 1 95.94 819 PHE B CA 1
ATOM 15930 C C . PHE B 1 819 ? 27.516 -43.375 -30.562 1 95.94 819 PHE B C 1
ATOM 15932 O O . PHE B 1 819 ? 28.203 -42.625 -29.859 1 95.94 819 PHE B O 1
ATOM 15939 N N . TRP B 1 820 ? 26.625 -42.938 -31.328 1 96.44 820 TRP B N 1
ATOM 15940 C CA . TRP B 1 820 ? 26.25 -41.531 -31.359 1 96.44 820 TRP B CA 1
ATOM 15941 C C . TRP B 1 820 ? 25.828 -41.062 -29.969 1 96.44 820 TRP B C 1
ATOM 15943 O O . TRP B 1 820 ? 26.297 -40.031 -29.484 1 96.44 820 TRP B O 1
ATOM 15953 N N . VAL B 1 821 ? 24.969 -41.781 -29.281 1 96.62 821 VAL B N 1
ATOM 15954 C CA . VAL B 1 821 ? 24.484 -41.406 -27.953 1 96.62 821 VAL B CA 1
ATOM 15955 C C . VAL B 1 821 ? 25.641 -41.469 -26.953 1 96.62 821 VAL B C 1
ATOM 15957 O O . VAL B 1 821 ? 25.719 -40.656 -26.016 1 96.62 821 VAL B O 1
ATOM 15960 N N . PHE B 1 822 ? 26.484 -42.406 -27.219 1 95.75 822 PHE B N 1
ATOM 15961 C CA . PHE B 1 822 ? 27.656 -42.531 -26.359 1 95.75 822 PHE B CA 1
ATOM 15962 C C . PHE B 1 822 ? 28.484 -41.25 -26.422 1 95.75 822 PHE B C 1
ATOM 15964 O O . PHE B 1 822 ? 28.969 -40.75 -25.391 1 95.75 822 PHE B O 1
ATOM 15971 N N . THR B 1 823 ? 28.672 -40.656 -27.547 1 95.62 823 THR B N 1
ATOM 15972 C CA . THR B 1 823 ? 29.422 -39.438 -27.688 1 95.62 823 THR B CA 1
ATOM 15973 C C . THR B 1 823 ? 28.672 -38.25 -27.031 1 95.62 823 THR B C 1
ATOM 15975 O O . THR B 1 823 ? 29.281 -37.344 -26.516 1 95.62 823 THR B O 1
ATOM 15978 N N . LEU B 1 824 ? 27.391 -38.344 -27.125 1 94.56 824 LEU B N 1
ATOM 15979 C CA . LEU B 1 824 ? 26.594 -37.312 -26.438 1 94.56 824 LEU B CA 1
ATOM 15980 C C . LEU B 1 824 ? 26.797 -37.406 -24.922 1 94.56 824 LEU B C 1
ATOM 15982 O O . LEU B 1 824 ? 26.875 -36.375 -24.25 1 94.56 824 LEU B O 1
ATOM 15986 N N . VAL B 1 825 ? 26.844 -38.625 -24.391 1 94.94 825 VAL B N 1
ATOM 15987 C CA . VAL B 1 825 ? 27.062 -38.844 -22.969 1 94.94 825 VAL B CA 1
ATOM 15988 C C . VAL B 1 825 ? 28.438 -38.312 -22.562 1 94.94 825 VAL B C 1
ATOM 15990 O O . VAL B 1 825 ? 28.594 -37.688 -21.516 1 94.94 825 VAL B O 1
ATOM 15993 N N . CYS B 1 826 ? 29.375 -38.5 -23.406 1 92.56 826 CYS B N 1
ATOM 15994 C CA . CYS B 1 826 ? 30.719 -38.031 -23.125 1 92.56 826 CYS B CA 1
ATOM 15995 C C . CYS B 1 826 ? 30.75 -36.5 -23.062 1 92.56 826 CYS B C 1
ATOM 15997 O O . CYS B 1 826 ? 31.469 -35.938 -22.25 1 92.56 826 CYS B O 1
ATOM 15999 N N . GLU B 1 827 ? 30.094 -35.938 -23.922 1 91.19 827 GLU B N 1
ATOM 16000 C CA . GLU B 1 827 ? 30.016 -34.469 -23.891 1 91.19 827 GLU B CA 1
ATOM 16001 C C . GLU B 1 827 ? 29.344 -33.969 -22.625 1 91.19 827 GLU B C 1
ATOM 16003 O O . GLU B 1 827 ? 29.781 -32.969 -22.031 1 91.19 827 GLU B O 1
ATOM 16008 N N . GLU B 1 828 ? 28.266 -34.625 -22.156 1 91.5 828 GLU B N 1
ATOM 16009 C CA . GLU B 1 828 ? 27.594 -34.219 -20.922 1 91.5 828 GLU B CA 1
ATOM 16010 C C . GLU B 1 828 ? 28.5 -34.438 -19.703 1 91.5 828 GLU B C 1
ATOM 16012 O O . GLU B 1 828 ? 28.469 -33.625 -18.766 1 91.5 828 GLU B O 1
ATOM 16017 N N . ILE B 1 829 ? 29.266 -35.438 -19.781 1 88.38 829 ILE B N 1
ATOM 16018 C CA . ILE B 1 829 ? 30.219 -35.656 -18.688 1 88.38 829 ILE B CA 1
ATOM 16019 C C . ILE B 1 829 ? 31.297 -34.594 -18.703 1 88.38 829 ILE B C 1
ATOM 16021 O O . ILE B 1 829 ? 31.688 -34.094 -17.641 1 88.38 829 ILE B O 1
ATOM 16025 N N . ARG B 1 830 ? 31.734 -34.156 -19.797 1 87.5 830 ARG B N 1
ATOM 16026 C CA . ARG B 1 830 ? 32.75 -33.094 -19.906 1 87.5 830 ARG B CA 1
ATOM 16027 C C . ARG B 1 830 ? 32.188 -31.766 -19.391 1 87.5 830 ARG B C 1
ATOM 16029 O O . ARG B 1 830 ? 32.875 -31.062 -18.641 1 87.5 830 ARG B O 1
ATOM 16036 N N . GLN B 1 831 ? 30.984 -31.453 -19.766 1 85 831 GLN B N 1
ATOM 16037 C CA . GLN B 1 831 ? 30.359 -30.203 -19.344 1 85 831 GLN B CA 1
ATOM 16038 C C . GLN B 1 831 ? 30.172 -30.172 -17.828 1 85 831 GLN B C 1
ATOM 16040 O O . GLN B 1 831 ? 30.281 -29.109 -17.203 1 85 831 GLN B O 1
ATOM 16045 N N . THR B 1 832 ? 29.844 -31.312 -17.219 1 83.12 832 THR B N 1
ATOM 16046 C CA . THR B 1 832 ? 29.578 -31.375 -15.781 1 83.12 832 THR B CA 1
ATOM 16047 C C . THR B 1 832 ? 30.875 -31.281 -14.984 1 83.12 832 THR B C 1
ATOM 16049 O O . THR B 1 832 ? 30.938 -30.562 -13.984 1 83.12 832 THR B O 1
ATOM 16052 N N . PHE B 1 833 ? 31.938 -31.906 -15.453 1 75 833 PHE B N 1
ATOM 16053 C CA . PHE B 1 833 ? 33.094 -32.031 -14.594 1 75 833 PHE B CA 1
ATOM 16054 C C . PHE B 1 833 ? 34.219 -31.078 -15.016 1 75 833 PHE B C 1
ATOM 16056 O O . PHE B 1 833 ? 35.062 -30.703 -14.203 1 75 833 PHE B O 1
ATOM 16063 N N . PHE B 1 834 ? 34.219 -30.625 -16.172 1 63.09 834 PHE B N 1
ATOM 16064 C CA . PHE B 1 834 ? 35.438 -29.922 -16.594 1 63.09 834 PHE B CA 1
ATOM 16065 C C . PHE B 1 834 ? 35.188 -28.438 -16.812 1 63.09 834 PHE B C 1
ATOM 16067 O O . PHE B 1 834 ? 36.094 -27.672 -17.094 1 63.09 834 PHE B O 1
ATOM 16074 N N . VAL B 1 835 ? 33.875 -28.078 -16.656 1 56.75 835 VAL B N 1
ATOM 16075 C CA . VAL B 1 835 ? 33.625 -26.656 -16.875 1 56.75 835 VAL B CA 1
ATOM 16076 C C . VAL B 1 835 ? 33.469 -25.953 -15.523 1 56.75 835 VAL B C 1
ATOM 16078 O O . VAL B 1 835 ? 32.625 -26.344 -14.711 1 56.75 835 VAL B O 1
ATOM 16081 N N . GLY B 1 836 ? 34.406 -25.094 -15.094 1 57.72 836 GLY B N 1
ATOM 16082 C CA . GLY B 1 836 ? 34.312 -24.234 -13.93 1 57.72 836 GLY B CA 1
ATOM 16083 C C . GLY B 1 836 ? 35.281 -24.594 -12.828 1 57.72 836 GLY B C 1
ATOM 16084 O O . GLY B 1 836 ? 35.844 -25.703 -12.82 1 57.72 836 GLY B O 1
ATOM 16085 N N . GLY B 1 837 ? 36.062 -23.75 -12.289 1 57.12 837 GLY B N 1
ATOM 16086 C CA . GLY B 1 837 ? 37.125 -23.891 -11.305 1 57.12 837 GLY B CA 1
ATOM 16087 C C . GLY B 1 837 ? 36.594 -24.297 -9.938 1 57.12 837 GLY B C 1
ATOM 16088 O O . GLY B 1 837 ? 37.375 -24.406 -8.984 1 57.12 837 GLY B O 1
ATOM 16089 N N . ASN B 1 838 ? 35.344 -24.641 -9.727 1 60.88 838 ASN B N 1
ATOM 16090 C CA . ASN B 1 838 ? 34.844 -24.828 -8.375 1 60.88 838 ASN B CA 1
ATOM 16091 C C . ASN B 1 838 ? 34.781 -26.312 -7.992 1 60.88 838 ASN B C 1
ATOM 16093 O O . ASN B 1 838 ? 35.25 -27.156 -8.758 1 60.88 838 ASN B O 1
ATOM 16097 N N . PHE B 1 839 ? 34.344 -26.562 -6.836 1 68.19 839 PHE B N 1
ATOM 16098 C CA . PHE B 1 839 ? 34.125 -27.891 -6.266 1 68.19 839 PHE B CA 1
ATOM 16099 C C . PHE B 1 839 ? 33.188 -28.719 -7.133 1 68.19 839 PHE B C 1
ATOM 16101 O O . PHE B 1 839 ? 32.312 -28.172 -7.793 1 68.19 839 PHE B O 1
ATOM 16108 N N . VAL B 1 840 ? 33.5 -29.938 -7.289 1 75.31 840 VAL B N 1
ATOM 16109 C CA . VAL B 1 840 ? 32.781 -30.891 -8.156 1 75.31 840 VAL B CA 1
ATOM 16110 C C . VAL B 1 840 ? 31.281 -30.844 -7.852 1 75.31 840 VAL B C 1
ATOM 16112 O O . VAL B 1 840 ? 30.453 -30.844 -8.766 1 75.31 840 VAL B O 1
ATOM 16115 N N . ILE B 1 841 ? 30.922 -30.719 -6.605 1 75.56 841 ILE B N 1
ATOM 16116 C CA . ILE B 1 841 ? 29.516 -30.75 -6.234 1 75.56 841 ILE B CA 1
ATOM 16117 C C . ILE B 1 841 ? 28.828 -29.469 -6.68 1 75.56 841 ILE B C 1
ATOM 16119 O O . ILE B 1 841 ? 27.672 -29.484 -7.109 1 75.56 841 ILE B O 1
ATOM 16123 N N . GLN B 1 842 ? 29.531 -28.484 -6.672 1 75.25 842 GLN B N 1
ATOM 16124 C CA . GLN B 1 842 ? 28.969 -27.203 -7.102 1 75.25 842 GLN B CA 1
ATOM 16125 C C . GLN B 1 842 ? 28.797 -27.156 -8.617 1 75.25 842 GLN B C 1
ATOM 16127 O O . GLN B 1 842 ? 27.812 -26.609 -9.117 1 75.25 842 GLN B O 1
ATOM 16132 N N . ARG B 1 843 ? 29.703 -27.797 -9.258 1 78.44 843 ARG B N 1
ATOM 16133 C CA . ARG B 1 843 ? 29.609 -27.844 -10.711 1 78.44 843 ARG B CA 1
ATOM 16134 C C . ARG B 1 843 ? 28.406 -28.672 -11.156 1 78.44 843 ARG B C 1
ATOM 16136 O O . ARG B 1 843 ? 27.703 -28.297 -12.086 1 78.44 843 ARG B O 1
ATOM 16143 N N . MET B 1 844 ? 28.234 -29.719 -10.414 1 80.31 844 MET B N 1
ATOM 16144 C CA . MET B 1 844 ? 27.109 -30.594 -10.727 1 80.31 844 MET B CA 1
ATOM 16145 C C . MET B 1 844 ? 25.781 -29.891 -10.445 1 80.31 844 MET B C 1
ATOM 16147 O O . MET B 1 844 ? 24.828 -30 -11.219 1 80.31 844 MET B O 1
ATOM 16151 N N . ARG B 1 845 ? 25.797 -29.094 -9.445 1 79.44 845 ARG B N 1
ATOM 16152 C CA . ARG B 1 845 ? 24.594 -28.359 -9.086 1 79.44 845 ARG B CA 1
ATOM 16153 C C . ARG B 1 845 ? 24.281 -27.281 -10.117 1 79.44 845 ARG B C 1
ATOM 16155 O O . ARG B 1 845 ? 23.125 -27.094 -10.5 1 79.44 845 ARG B O 1
ATOM 16162 N N . ASN B 1 846 ? 25.297 -26.672 -10.555 1 77.5 846 ASN B N 1
ATOM 16163 C CA . ASN B 1 846 ? 25.109 -25.625 -11.562 1 77.5 846 ASN B CA 1
ATOM 16164 C C . ASN B 1 846 ? 24.641 -26.203 -12.891 1 77.5 846 ASN B C 1
ATOM 16166 O O . ASN B 1 846 ? 23.828 -25.609 -13.586 1 77.5 846 ASN B O 1
ATOM 16170 N N . TYR B 1 847 ? 25.203 -27.359 -13.117 1 83.19 847 TYR B N 1
ATOM 16171 C CA . TYR B 1 847 ? 24.828 -28.031 -14.352 1 83.19 847 TYR B CA 1
ATOM 16172 C C . TYR B 1 847 ? 23.344 -28.438 -14.312 1 83.19 847 TYR B C 1
ATOM 16174 O O . TYR B 1 847 ? 22.625 -28.25 -15.289 1 83.19 847 TYR B O 1
ATOM 16182 N N . ILE B 1 848 ? 22.812 -28.891 -13.188 1 84.19 848 ILE B N 1
ATOM 16183 C CA . ILE B 1 848 ? 21.469 -29.422 -13.062 1 84.19 848 ILE B CA 1
ATOM 16184 C C . ILE B 1 848 ? 20.453 -28.281 -12.977 1 84.19 848 ILE B C 1
ATOM 16186 O O . ILE B 1 848 ? 19.281 -28.453 -13.289 1 84.19 848 ILE B O 1
ATOM 16190 N N . GLN B 1 849 ? 20.953 -27.125 -12.688 1 80 849 GLN B N 1
ATOM 16191 C CA . GLN B 1 849 ? 20.047 -26 -12.516 1 80 849 GLN B CA 1
ATOM 16192 C C . GLN B 1 849 ? 19.484 -25.547 -13.859 1 80 849 GLN B C 1
ATOM 16194 O O . GLN B 1 849 ? 18.406 -24.953 -13.914 1 80 849 GLN B O 1
ATOM 16199 N N . ASP B 1 850 ? 20.172 -25.906 -14.922 1 84.06 850 ASP B N 1
ATOM 16200 C CA . ASP B 1 850 ? 19.656 -25.562 -16.25 1 84.06 850 ASP B CA 1
ATOM 16201 C C . ASP B 1 850 ? 18.578 -26.547 -16.688 1 84.06 850 ASP B C 1
ATOM 16203 O O . ASP B 1 850 ? 18.766 -27.766 -16.594 1 84.06 850 ASP B O 1
ATOM 16207 N N . VAL B 1 851 ? 17.453 -26.094 -17.156 1 85.19 851 VAL B N 1
ATOM 16208 C CA . VAL B 1 851 ? 16.281 -26.906 -17.484 1 85.19 851 VAL B CA 1
ATOM 16209 C C . VAL B 1 851 ? 16.594 -27.797 -18.688 1 85.19 851 VAL B C 1
ATOM 16211 O O . VAL B 1 851 ? 16.141 -28.938 -18.75 1 85.19 851 VAL B O 1
ATOM 16214 N N . TRP B 1 852 ? 17.406 -27.328 -19.625 1 85.81 852 TRP B N 1
ATOM 16215 C CA . TRP B 1 852 ? 17.703 -28.094 -20.844 1 85.81 852 TRP B CA 1
ATOM 16216 C C . TRP B 1 852 ? 18.672 -29.234 -20.547 1 85.81 852 TRP B C 1
ATOM 16218 O O . TRP B 1 852 ? 18.625 -30.281 -21.188 1 85.81 852 TRP B O 1
ATOM 16228 N N . ASN B 1 853 ? 19.5 -29 -19.516 1 89.44 853 ASN B N 1
ATOM 16229 C CA . ASN B 1 853 ? 20.375 -30.078 -19.094 1 89.44 853 ASN B CA 1
ATOM 16230 C C . ASN B 1 853 ? 19.594 -31.172 -18.375 1 89.44 853 ASN B C 1
ATOM 16232 O O . ASN B 1 853 ? 19.953 -32.344 -18.453 1 89.44 853 ASN B O 1
ATOM 16236 N N . LYS B 1 854 ? 18.594 -30.797 -17.719 1 90.5 854 LYS B N 1
ATOM 16237 C CA . LYS B 1 854 ? 17.719 -31.797 -17.125 1 90.5 854 LYS B CA 1
ATOM 16238 C C . LYS B 1 854 ? 17.047 -32.656 -18.188 1 90.5 854 LYS B C 1
ATOM 16240 O O . LYS B 1 854 ? 16.875 -33.875 -18 1 90.5 854 LYS B O 1
ATOM 16245 N N . CYS B 1 855 ? 16.641 -31.984 -19.266 1 90 855 CYS B N 1
ATOM 16246 C CA . CYS B 1 855 ? 16.031 -32.719 -20.359 1 90 855 CYS B CA 1
ATOM 16247 C C . CYS B 1 855 ? 17.031 -33.688 -20.984 1 90 855 CYS B C 1
ATOM 16249 O O . CYS B 1 855 ? 16.672 -34.844 -21.297 1 90 855 CYS B O 1
ATOM 16251 N N . ASP B 1 856 ? 18.281 -33.281 -21.078 1 93.12 856 ASP B N 1
ATOM 16252 C CA . ASP B 1 856 ? 19.312 -34.156 -21.641 1 93.12 856 ASP B CA 1
ATOM 16253 C C . ASP B 1 856 ? 19.578 -35.344 -20.703 1 93.12 856 ASP B C 1
ATOM 16255 O O . ASP B 1 856 ? 19.719 -36.469 -21.156 1 93.12 856 ASP B O 1
ATOM 16259 N N . LEU B 1 857 ? 19.609 -35.062 -19.438 1 93.38 857 LEU B N 1
ATOM 16260 C CA . LEU B 1 857 ? 19.844 -36.156 -18.469 1 93.38 857 LEU B CA 1
ATOM 16261 C C . LEU B 1 857 ? 18.688 -37.125 -18.469 1 93.38 857 LEU B C 1
ATOM 16263 O O . LEU B 1 857 ? 18.906 -38.344 -18.344 1 93.38 857 LEU B O 1
ATOM 16267 N N . THR B 1 858 ? 17.531 -36.656 -18.641 1 95 858 THR B N 1
ATOM 16268 C CA . THR B 1 858 ? 16.359 -37.5 -18.703 1 95 858 THR B CA 1
ATOM 16269 C C . THR B 1 858 ? 16.391 -38.375 -19.969 1 95 858 THR B C 1
ATOM 16271 O O . THR B 1 858 ? 16.078 -39.562 -19.922 1 95 858 THR B O 1
ATOM 16274 N N . ALA B 1 859 ? 16.781 -37.781 -21.062 1 95.38 859 ALA B N 1
ATOM 16275 C CA . ALA B 1 859 ? 16.875 -38.5 -22.328 1 95.38 859 ALA B CA 1
ATOM 16276 C C . ALA B 1 859 ? 17.922 -39.594 -22.266 1 95.38 859 ALA B C 1
ATOM 16278 O O . ALA B 1 859 ? 17.672 -40.75 -22.688 1 95.38 859 ALA B O 1
ATOM 16279 N N . ILE B 1 860 ? 19.047 -39.281 -21.656 1 95.88 860 ILE B N 1
ATOM 16280 C CA . ILE B 1 860 ? 20.141 -40.25 -21.562 1 95.88 860 ILE B CA 1
ATOM 16281 C C . ILE B 1 860 ? 19.75 -41.375 -20.609 1 95.88 860 ILE B C 1
ATOM 16283 O O . ILE B 1 860 ? 20.031 -42.562 -20.875 1 95.88 860 ILE B O 1
ATOM 16287 N N . ALA B 1 861 ? 19.109 -41.031 -19.531 1 96.44 861 ALA B N 1
ATOM 16288 C CA . ALA B 1 861 ? 18.672 -42.062 -18.562 1 96.44 861 ALA B CA 1
ATOM 16289 C C . ALA B 1 861 ? 17.641 -43 -19.188 1 96.44 861 ALA B C 1
ATOM 16291 O O . ALA B 1 861 ? 17.719 -44.219 -19 1 96.44 861 ALA B O 1
ATOM 16292 N N . LEU B 1 862 ? 16.734 -42.406 -19.969 1 96.69 862 LEU B N 1
ATOM 16293 C CA . LEU B 1 862 ? 15.734 -43.219 -20.625 1 96.69 862 LEU B CA 1
ATOM 16294 C C . LEU B 1 862 ? 16.359 -44.125 -21.688 1 96.69 862 LEU B C 1
ATOM 16296 O O . LEU B 1 862 ? 15.992 -45.281 -21.844 1 96.69 862 LEU B O 1
ATOM 16300 N N . PHE B 1 863 ? 17.328 -43.531 -22.406 1 97.12 863 PHE B N 1
ATOM 16301 C CA . PHE B 1 863 ? 18 -44.312 -23.438 1 97.12 863 PHE B CA 1
ATOM 16302 C C . PHE B 1 863 ? 18.766 -45.469 -22.828 1 97.12 863 PHE B C 1
ATOM 16304 O O . PHE B 1 863 ? 18.734 -46.594 -23.359 1 97.12 863 PHE B O 1
ATOM 16311 N N . THR B 1 864 ? 19.453 -45.25 -21.703 1 96.81 864 THR B N 1
ATOM 16312 C CA . THR B 1 864 ? 20.203 -46.312 -21.031 1 96.81 864 THR B CA 1
ATOM 16313 C C . THR B 1 864 ? 19.266 -47.406 -20.5 1 96.81 864 THR B C 1
ATOM 16315 O O . THR B 1 864 ? 19.578 -48.594 -20.594 1 96.81 864 THR B O 1
ATOM 16318 N N . LEU B 1 865 ? 18.188 -46.938 -20.016 1 96.75 865 LEU B N 1
ATOM 16319 C CA . LEU B 1 865 ? 17.203 -47.875 -19.531 1 96.75 865 LEU B CA 1
ATOM 16320 C C . LEU B 1 865 ? 16.641 -48.719 -20.688 1 96.75 865 LEU B C 1
ATOM 16322 O O . LEU B 1 865 ? 16.5 -49.938 -20.578 1 96.75 865 LEU B O 1
ATOM 16326 N N . ALA B 1 866 ? 16.359 -48.031 -21.797 1 96.12 866 ALA B N 1
ATOM 16327 C CA . ALA B 1 866 ? 15.836 -48.719 -22.969 1 96.12 866 ALA B CA 1
ATOM 16328 C C . ALA B 1 866 ? 16.844 -49.719 -23.531 1 96.12 866 ALA B C 1
ATOM 16330 O O . ALA B 1 866 ? 16.5 -50.844 -23.922 1 96.12 866 ALA B O 1
ATOM 16331 N N . LEU B 1 867 ? 18.156 -49.344 -23.594 1 95.44 867 LEU B N 1
ATOM 16332 C CA . LEU B 1 867 ? 19.219 -50.219 -24.109 1 95.44 867 LEU B CA 1
ATOM 16333 C C . LEU B 1 867 ? 19.391 -51.469 -23.25 1 95.44 867 LEU B C 1
ATOM 16335 O O . LEU B 1 867 ? 19.531 -52.562 -23.781 1 95.44 867 LEU B O 1
ATOM 16339 N N . CYS B 1 868 ? 19.281 -51.344 -21.969 1 95.31 868 CYS B N 1
ATOM 16340 C CA . CYS B 1 868 ? 19.406 -52.5 -21.062 1 95.31 868 CYS B CA 1
ATOM 16341 C C . CYS B 1 868 ? 18.234 -53.438 -21.203 1 95.31 868 CYS B C 1
ATOM 16343 O O . CYS B 1 868 ? 18.406 -54.656 -21.234 1 95.31 868 CYS B O 1
ATOM 16345 N N . CYS B 1 869 ? 17.062 -52.875 -21.406 1 94.12 869 CYS B N 1
ATOM 16346 C CA . CYS B 1 869 ? 15.859 -53.688 -21.453 1 94.12 869 CYS B CA 1
ATOM 16347 C C . CYS B 1 869 ? 15.711 -54.375 -22.812 1 94.12 869 CYS B C 1
ATOM 16349 O O . CYS B 1 869 ? 15.148 -55.469 -22.906 1 94.12 869 CYS B O 1
ATOM 16351 N N . ARG B 1 870 ? 16.203 -53.75 -23.859 1 93.56 870 ARG B N 1
ATOM 16352 C CA . ARG B 1 870 ? 16.016 -54.312 -25.188 1 93.56 870 ARG B CA 1
ATOM 16353 C C . ARG B 1 870 ? 16.938 -55.531 -25.406 1 93.56 870 ARG B C 1
ATOM 16355 O O . ARG B 1 870 ? 16.672 -56.375 -26.266 1 93.56 870 ARG B O 1
ATOM 16362 N N . MET B 1 871 ? 17.984 -55.75 -24.516 1 92.81 871 MET B N 1
ATOM 16363 C CA . MET B 1 871 ? 18.969 -56.812 -24.734 1 92.81 871 MET B CA 1
ATOM 16364 C C . MET B 1 871 ? 18.422 -58.156 -24.281 1 92.81 871 MET B C 1
ATOM 16366 O O . MET B 1 871 ? 18.969 -59.188 -24.656 1 92.81 871 MET B O 1
ATOM 16370 N N . PHE B 1 872 ? 17.281 -58.156 -23.562 1 93.19 872 PHE B N 1
ATOM 16371 C CA . PHE B 1 872 ? 16.719 -59.406 -23.062 1 93.19 872 PHE B CA 1
ATOM 16372 C C . PHE B 1 872 ? 15.352 -59.688 -23.688 1 93.19 872 PHE B C 1
ATOM 16374 O O . PHE B 1 872 ? 14.578 -58.75 -23.922 1 93.19 872 PHE B O 1
ATOM 16381 N N . PRO B 1 873 ? 15 -60.906 -23.984 1 90.69 873 PRO B N 1
ATOM 16382 C CA . PRO B 1 873 ? 13.734 -61.25 -24.641 1 90.69 873 PRO B CA 1
ATOM 16383 C C . PRO B 1 873 ? 12.516 -60.938 -23.781 1 90.69 873 PRO B C 1
ATOM 16385 O O . PRO B 1 873 ? 11.477 -60.531 -24.297 1 90.69 873 PRO B O 1
ATOM 16388 N N . TRP B 1 874 ? 12.602 -61.125 -22.406 1 90.44 874 TRP B N 1
ATOM 16389 C CA . TRP B 1 874 ? 11.453 -60.906 -21.547 1 90.44 874 TRP B CA 1
ATOM 16390 C C . TRP B 1 874 ? 11.148 -59.406 -21.438 1 90.44 874 TRP B C 1
ATOM 16392 O O . TRP B 1 874 ? 10 -59 -21.266 1 90.44 874 TRP B O 1
ATOM 16402 N N . SER B 1 875 ? 12.102 -58.5 -21.578 1 93.12 875 SER B N 1
ATOM 16403 C CA . SER B 1 875 ? 11.93 -57.062 -21.391 1 93.12 875 SER B CA 1
ATOM 16404 C C . SER B 1 875 ? 12.008 -56.344 -22.734 1 93.12 875 SER B C 1
ATOM 16406 O O . SER B 1 875 ? 12.047 -55.094 -22.766 1 93.12 875 SER B O 1
ATOM 16408 N N . TYR B 1 876 ? 11.992 -57.062 -23.844 1 90.69 876 TYR B N 1
ATOM 16409 C CA . TYR B 1 876 ? 12.219 -56.469 -25.156 1 90.69 876 TYR B CA 1
ATOM 16410 C C . TYR B 1 876 ? 11.117 -55.5 -25.516 1 90.69 876 TYR B C 1
ATOM 16412 O O . TYR B 1 876 ? 11.391 -54.375 -25.969 1 90.69 876 TYR B O 1
ATOM 16420 N N . GLN B 1 877 ? 9.812 -55.844 -25.344 1 90.69 877 GLN B N 1
ATOM 16421 C CA . GLN B 1 877 ? 8.703 -55 -25.734 1 90.69 877 GLN B CA 1
ATOM 16422 C C . GLN B 1 877 ? 8.672 -53.719 -24.875 1 90.69 877 GLN B C 1
ATOM 16424 O O . GLN B 1 877 ? 8.328 -52.656 -25.359 1 90.69 877 GLN B O 1
ATOM 16429 N N . PHE B 1 878 ? 9.078 -53.906 -23.625 1 91.94 878 PHE B N 1
ATOM 16430 C CA . PHE B 1 878 ? 9.188 -52.75 -22.75 1 91.94 878 PHE B CA 1
ATOM 16431 C C . PHE B 1 878 ? 10.328 -51.844 -23.203 1 91.94 878 PHE B C 1
ATOM 16433 O O . PHE B 1 878 ? 10.188 -50.594 -23.172 1 91.94 878 PHE B O 1
ATOM 16440 N N . GLY B 1 879 ? 11.352 -52.438 -23.594 1 92.5 879 GLY B N 1
ATOM 16441 C CA . GLY B 1 879 ? 12.469 -51.656 -24.094 1 92.5 879 GLY B CA 1
ATOM 16442 C C . GLY B 1 879 ? 12.125 -50.844 -25.344 1 92.5 879 GLY B C 1
ATOM 16443 O O . GLY B 1 879 ? 12.539 -49.688 -25.484 1 92.5 879 GLY B O 1
ATOM 16444 N N . ARG B 1 880 ? 11.352 -51.438 -26.203 1 91.19 880 ARG B N 1
ATOM 16445 C CA . ARG B 1 880 ? 10.938 -50.75 -27.422 1 91.19 880 ARG B CA 1
ATOM 16446 C C . ARG B 1 880 ? 10.023 -49.562 -27.094 1 91.19 880 ARG B C 1
ATOM 16448 O O . ARG B 1 880 ? 10.148 -48.5 -27.703 1 91.19 880 ARG B O 1
ATOM 16455 N N . ALA B 1 881 ? 9.133 -49.75 -26.109 1 93.19 881 ALA B N 1
ATOM 16456 C CA . ALA B 1 881 ? 8.234 -48.656 -25.688 1 93.19 881 ALA B CA 1
ATOM 16457 C C . ALA B 1 881 ? 9.008 -47.5 -25.062 1 93.19 881 ALA B C 1
ATOM 16459 O O . ALA B 1 881 ? 8.734 -46.344 -25.359 1 93.19 881 ALA B O 1
ATOM 16460 N N . VAL B 1 882 ? 9.961 -47.844 -24.297 1 94.38 882 VAL B N 1
ATOM 16461 C CA . VAL B 1 882 ? 10.766 -46.812 -23.641 1 94.38 882 VAL B CA 1
ATOM 16462 C C . VAL B 1 882 ? 11.594 -46.094 -24.688 1 94.38 882 VAL B C 1
ATOM 16464 O O . VAL B 1 882 ? 11.805 -44.875 -24.562 1 94.38 882 VAL B O 1
ATOM 16467 N N . MET B 1 883 ? 12.078 -46.719 -25.688 1 93.44 883 MET B N 1
ATOM 16468 C CA . MET B 1 883 ? 12.844 -46.094 -26.766 1 93.44 883 MET B CA 1
ATOM 16469 C C . MET B 1 883 ? 11.984 -45.125 -27.547 1 93.44 883 MET B C 1
ATOM 16471 O O . MET B 1 883 ? 12.469 -44.062 -27.969 1 93.44 883 MET B O 1
ATOM 16475 N N . ALA B 1 884 ? 10.742 -45.5 -27.719 1 93.94 884 ALA B N 1
ATOM 16476 C CA . ALA B 1 884 ? 9.828 -44.594 -28.422 1 93.94 884 ALA B CA 1
ATOM 16477 C C . ALA B 1 884 ? 9.594 -43.312 -27.625 1 93.94 884 ALA B C 1
ATOM 16479 O O . ALA B 1 884 ? 9.57 -42.219 -28.188 1 93.94 884 ALA B O 1
ATOM 16480 N N . ILE B 1 885 ? 9.43 -43.406 -26.297 1 94.5 885 ILE B N 1
ATOM 16481 C CA . ILE B 1 885 ? 9.273 -42.25 -25.438 1 94.5 885 ILE B CA 1
ATOM 16482 C C . ILE B 1 885 ? 10.555 -41.406 -25.453 1 94.5 885 ILE B C 1
ATOM 16484 O O . ILE B 1 885 ? 10.5 -40.188 -25.438 1 94.5 885 ILE B O 1
ATOM 16488 N N . ASP B 1 886 ? 11.664 -42.094 -25.469 1 95.06 886 ASP B N 1
ATOM 16489 C CA . ASP B 1 886 ? 12.953 -41.438 -25.516 1 95.06 886 ASP B CA 1
ATOM 16490 C C . ASP B 1 886 ? 13.094 -40.594 -26.781 1 95.06 886 ASP B C 1
ATOM 16492 O O . ASP B 1 886 ? 13.633 -39.469 -26.75 1 95.06 886 ASP B O 1
ATOM 16496 N N . TYR B 1 887 ? 12.68 -41.188 -27.922 1 94.06 887 TYR B N 1
ATOM 16497 C CA . TYR B 1 887 ? 12.703 -40.406 -29.172 1 94.06 887 TYR B CA 1
ATOM 16498 C C . TYR B 1 887 ? 11.906 -39.125 -29.047 1 94.06 887 TYR B C 1
ATOM 16500 O O . TYR B 1 887 ? 12.312 -38.094 -29.562 1 94.06 887 TYR B O 1
ATOM 16508 N N . MET B 1 888 ? 10.766 -39.219 -28.359 1 93.31 888 MET B N 1
ATOM 16509 C CA . MET B 1 888 ? 9.938 -38.031 -28.156 1 93.31 888 MET B CA 1
ATOM 16510 C C . MET B 1 888 ? 10.695 -37 -27.359 1 93.31 888 MET B C 1
ATOM 16512 O O . MET B 1 888 ? 10.648 -35.812 -27.688 1 93.31 888 MET B O 1
ATOM 16516 N N . VAL B 1 889 ? 11.406 -37.375 -26.344 1 93.56 889 VAL B N 1
ATOM 16517 C CA . VAL B 1 889 ? 12.141 -36.438 -25.484 1 93.56 889 VAL B CA 1
ATOM 16518 C C . VAL B 1 889 ? 13.273 -35.812 -26.281 1 93.56 889 VAL B C 1
ATOM 16520 O O . VAL B 1 889 ? 13.484 -34.594 -26.203 1 93.56 889 VAL B O 1
ATOM 16523 N N . PHE B 1 890 ? 13.992 -36.562 -27.094 1 94 890 PHE B N 1
ATOM 16524 C CA . PHE B 1 890 ? 15.07 -36.031 -27.906 1 94 890 PHE B CA 1
ATOM 16525 C C . PHE B 1 890 ? 14.531 -35.031 -28.922 1 94 890 PHE B C 1
ATOM 16527 O O . PHE B 1 890 ? 15.18 -34.031 -29.234 1 94 890 PHE B O 1
ATOM 16534 N N . THR B 1 891 ? 13.375 -35.406 -29.484 1 92.88 891 THR B N 1
ATOM 16535 C CA . THR B 1 891 ? 12.781 -34.5 -30.484 1 92.88 891 THR B CA 1
ATOM 16536 C C . THR B 1 891 ? 12.359 -33.188 -29.844 1 92.88 891 THR B C 1
ATOM 16538 O O . THR B 1 891 ? 12.531 -32.125 -30.422 1 92.88 891 THR B O 1
ATOM 16541 N N . LEU B 1 892 ? 11.828 -33.219 -28.625 1 91.5 892 LEU B N 1
ATOM 16542 C CA . LEU B 1 892 ? 11.414 -32.031 -27.906 1 91.5 892 LEU B CA 1
ATOM 16543 C C . LEU B 1 892 ? 12.617 -31.141 -27.578 1 91.5 892 LEU B C 1
ATOM 16545 O O . LEU B 1 892 ? 12.484 -29.922 -27.453 1 91.5 892 LEU B O 1
ATOM 16549 N N . ARG B 1 893 ? 13.766 -31.703 -27.469 1 92 893 ARG B N 1
ATOM 16550 C CA . ARG B 1 893 ? 14.992 -30.969 -27.188 1 92 893 ARG B CA 1
ATOM 16551 C C . ARG B 1 893 ? 15.344 -30.031 -28.328 1 92 893 ARG B C 1
ATOM 16553 O O . ARG B 1 893 ? 16.078 -29.062 -28.141 1 92 893 ARG B O 1
ATOM 16560 N N . LEU B 1 894 ? 14.711 -30.203 -29.562 1 88.19 894 LEU B N 1
ATOM 16561 C CA . LEU B 1 894 ? 14.93 -29.359 -30.734 1 88.19 894 LEU B CA 1
ATOM 16562 C C . LEU B 1 894 ? 14.445 -27.938 -30.469 1 88.19 894 LEU B C 1
ATOM 16564 O O . LEU B 1 894 ? 14.922 -26.984 -31.094 1 88.19 894 LEU B O 1
ATOM 16568 N N . ILE B 1 895 ? 13.594 -27.766 -29.516 1 88.62 895 ILE B N 1
ATOM 16569 C CA . ILE B 1 895 ? 13.031 -26.453 -29.234 1 88.62 895 ILE B CA 1
ATOM 16570 C C . ILE B 1 895 ? 14.125 -25.516 -28.734 1 88.62 895 ILE B C 1
ATOM 16572 O O . ILE B 1 895 ? 14.086 -24.312 -29 1 88.62 895 ILE B O 1
ATOM 16576 N N . HIS B 1 896 ? 15.133 -26.078 -28.094 1 87.38 896 HIS B N 1
ATOM 16577 C CA . HIS B 1 896 ? 16.219 -25.281 -27.547 1 87.38 896 HIS B CA 1
ATOM 16578 C C . HIS B 1 896 ? 16.984 -24.547 -28.641 1 87.38 896 HIS B C 1
ATOM 16580 O O . HIS B 1 896 ? 17.469 -23.438 -28.438 1 87.38 896 HIS B O 1
ATOM 16586 N N . ILE B 1 897 ? 17.031 -25.109 -29.875 1 85.88 897 ILE B N 1
ATOM 16587 C CA . ILE B 1 897 ? 17.797 -24.562 -30.984 1 85.88 897 ILE B CA 1
ATOM 16588 C C . ILE B 1 897 ? 17.156 -23.25 -31.453 1 85.88 897 ILE B C 1
ATOM 16590 O O . ILE B 1 897 ? 17.859 -22.344 -31.891 1 85.88 897 ILE B O 1
ATOM 16594 N N . PHE B 1 898 ? 15.938 -23.078 -31.234 1 85.38 898 PHE B N 1
ATOM 16595 C CA . PHE B 1 898 ? 15.227 -21.906 -31.734 1 85.38 898 PHE B CA 1
ATOM 16596 C C . PHE B 1 898 ? 15.398 -20.734 -30.781 1 85.38 898 PHE B C 1
ATOM 16598 O O . PHE B 1 898 ? 14.93 -19.625 -31.062 1 85.38 898 PHE B O 1
ATOM 16605 N N . ALA B 1 899 ? 16.125 -20.891 -29.688 1 86.94 899 ALA B N 1
ATOM 16606 C CA . ALA B 1 899 ? 16.328 -19.844 -28.688 1 86.94 899 ALA B CA 1
ATOM 16607 C C . ALA B 1 899 ? 17.203 -18.719 -29.266 1 86.94 899 ALA B C 1
ATOM 16609 O O . ALA B 1 899 ? 17.141 -17.578 -28.797 1 86.94 899 ALA B O 1
ATOM 16610 N N . ILE B 1 900 ? 17.984 -18.984 -30.312 1 85.94 900 ILE B N 1
ATOM 16611 C CA . ILE B 1 900 ? 18.922 -18.016 -30.859 1 85.94 900 ILE B CA 1
ATOM 16612 C C . ILE B 1 900 ? 18.172 -17.016 -31.75 1 85.94 900 ILE B C 1
ATOM 16614 O O . ILE B 1 900 ? 18.625 -15.883 -31.922 1 85.94 900 ILE B O 1
ATOM 16618 N N . HIS B 1 901 ? 17.016 -17.422 -32.219 1 86.38 901 HIS B N 1
ATOM 16619 C CA . HIS B 1 901 ? 16.281 -16.562 -33.156 1 86.38 901 HIS B CA 1
ATOM 16620 C C . HIS B 1 901 ? 15.547 -15.461 -32.406 1 86.38 901 HIS B C 1
ATOM 16622 O O . HIS B 1 901 ? 14.883 -15.711 -31.391 1 86.38 901 HIS B O 1
ATOM 16628 N N . LYS B 1 902 ? 15.648 -14.234 -32.875 1 87.31 902 LYS B N 1
ATOM 16629 C CA . LYS B 1 902 ? 15.133 -13.039 -32.219 1 87.31 902 LYS B CA 1
ATOM 16630 C C . LYS B 1 902 ? 13.625 -13.117 -32.031 1 87.31 902 LYS B C 1
ATOM 16632 O O . LYS B 1 902 ? 13.086 -12.617 -31.031 1 87.31 902 LYS B O 1
ATOM 16637 N N . GLN B 1 903 ? 12.867 -13.789 -32.938 1 87.12 903 GLN B N 1
ATOM 16638 C CA . GLN B 1 903 ? 11.414 -13.82 -32.844 1 87.12 903 GLN B CA 1
ATOM 16639 C C . GLN B 1 903 ? 10.93 -15.062 -32.125 1 87.12 903 GLN B C 1
ATOM 16641 O O . GLN B 1 903 ? 9.938 -15.016 -31.391 1 87.12 903 GLN B O 1
ATOM 16646 N N . LEU B 1 904 ? 11.656 -16.203 -32.281 1 88.94 904 LEU B N 1
ATOM 16647 C CA . LEU B 1 904 ? 11.211 -17.469 -31.688 1 88.94 904 LEU B CA 1
ATOM 16648 C C . LEU B 1 904 ? 11.727 -17.594 -30.25 1 88.94 904 LEU B C 1
ATOM 16650 O O . LEU B 1 904 ? 11.117 -18.297 -29.438 1 88.94 904 LEU B O 1
ATOM 16654 N N . GLY B 1 905 ? 12.781 -16.938 -29.969 1 88.12 905 GLY B N 1
ATOM 16655 C CA . GLY B 1 905 ? 13.359 -17.031 -28.641 1 88.12 905 GLY B CA 1
ATOM 16656 C C . GLY B 1 905 ? 12.398 -16.641 -27.547 1 88.12 905 GLY B C 1
ATOM 16657 O O . GLY B 1 905 ? 12.094 -17.453 -26.656 1 88.12 905 GLY B O 1
ATOM 16658 N N . PRO B 1 906 ? 11.859 -15.445 -27.609 1 88.25 906 PRO B N 1
ATOM 16659 C CA . PRO B 1 906 ? 10.922 -15.023 -26.562 1 88.25 906 PRO B CA 1
ATOM 16660 C C . PRO B 1 906 ? 9.68 -15.914 -26.484 1 88.25 906 PRO B C 1
ATOM 16662 O O . PRO B 1 906 ? 9.086 -16.062 -25.422 1 88.25 906 PRO B O 1
ATOM 16665 N N . LYS B 1 907 ? 9.281 -16.5 -27.641 1 90.56 907 LYS B N 1
ATOM 16666 C CA . LYS B 1 907 ? 8.102 -17.359 -27.656 1 90.56 907 LYS B CA 1
ATOM 16667 C C . LYS B 1 907 ? 8.344 -18.641 -26.859 1 90.56 907 LYS B C 1
ATOM 16669 O O . LYS B 1 907 ? 7.418 -19.188 -26.266 1 90.56 907 LYS B O 1
ATOM 16674 N N . ILE B 1 908 ? 9.586 -19.094 -26.766 1 88.44 908 ILE B N 1
ATOM 16675 C CA . ILE B 1 908 ? 9.93 -20.266 -25.969 1 88.44 908 ILE B CA 1
ATOM 16676 C C . ILE B 1 908 ? 9.812 -19.922 -24.484 1 88.44 908 ILE B C 1
ATOM 16678 O O . ILE B 1 908 ? 9.359 -20.75 -23.688 1 88.44 908 ILE B O 1
ATOM 16682 N N . ILE B 1 909 ? 10.203 -18.75 -24.094 1 88.94 909 ILE B N 1
ATOM 16683 C CA . ILE B 1 909 ? 10.078 -18.312 -22.703 1 88.94 909 ILE B CA 1
ATOM 16684 C C . ILE B 1 909 ? 8.602 -18.188 -22.328 1 88.94 909 ILE B C 1
ATOM 16686 O O . ILE B 1 909 ? 8.195 -18.562 -21.234 1 88.94 909 ILE B O 1
ATOM 16690 N N . ILE B 1 910 ? 7.816 -17.625 -23.297 1 91.56 910 ILE B N 1
ATOM 16691 C CA . ILE B 1 910 ? 6.383 -17.484 -23.062 1 91.56 910 ILE B CA 1
ATOM 16692 C C . ILE B 1 910 ? 5.75 -18.844 -22.828 1 91.56 910 ILE B C 1
ATOM 16694 O O . ILE B 1 910 ? 4.961 -19.031 -21.891 1 91.56 910 ILE B O 1
ATOM 16698 N N . VAL B 1 911 ? 6.164 -19.906 -23.641 1 89.69 911 VAL B N 1
ATOM 16699 C CA . VAL B 1 911 ? 5.625 -21.25 -23.5 1 89.69 911 VAL B CA 1
ATOM 16700 C C . VAL B 1 911 ? 6.027 -21.844 -22.156 1 89.69 911 VAL B C 1
ATOM 16702 O O . VAL B 1 911 ? 5.234 -22.531 -21.5 1 89.69 911 VAL B O 1
ATOM 16705 N N . GLY B 1 912 ? 7.246 -21.609 -21.75 1 88.19 912 GLY B N 1
ATOM 16706 C CA . GLY B 1 912 ? 7.688 -22.078 -20.453 1 88.19 912 GLY B CA 1
ATOM 16707 C C . GLY B 1 912 ? 6.871 -21.5 -19.312 1 88.19 912 GLY B C 1
ATOM 16708 O O . GLY B 1 912 ? 6.484 -22.234 -18.391 1 88.19 912 GLY B O 1
ATOM 16709 N N . LYS B 1 913 ? 6.578 -20.297 -19.312 1 89.56 913 LYS B N 1
ATOM 16710 C CA . LYS B 1 913 ? 5.781 -19.656 -18.266 1 89.56 913 LYS B CA 1
ATOM 16711 C C . LYS B 1 913 ? 4.324 -20.094 -18.328 1 89.56 913 LYS B C 1
ATOM 16713 O O . LYS B 1 913 ? 3.666 -20.234 -17.297 1 89.56 913 LYS B O 1
ATOM 16718 N N . MET B 1 914 ? 3.818 -20.328 -19.562 1 91.31 914 MET B N 1
ATOM 16719 C CA . MET B 1 914 ? 2.443 -20.781 -19.75 1 91.31 914 MET B CA 1
ATOM 16720 C C . MET B 1 914 ? 2.258 -22.203 -19.234 1 91.31 914 MET B C 1
ATOM 16722 O O . MET B 1 914 ? 1.145 -22.594 -18.875 1 91.31 914 MET B O 1
ATOM 16726 N N . MET B 1 915 ? 3.348 -23.016 -19.156 1 89.44 915 MET B N 1
ATOM 16727 C CA . MET B 1 915 ? 3.264 -24.375 -18.625 1 89.44 915 MET B CA 1
ATOM 16728 C C . MET B 1 915 ? 2.852 -24.375 -17.156 1 89.44 915 MET B C 1
ATOM 16730 O O . MET B 1 915 ? 2.156 -25.281 -16.703 1 89.44 915 MET B O 1
ATOM 16734 N N . LYS B 1 916 ? 3.195 -23.391 -16.406 1 87.56 916 LYS B N 1
ATOM 16735 C CA . LYS B 1 916 ? 2.746 -23.266 -15.023 1 87.56 916 LYS B CA 1
ATOM 16736 C C . LYS B 1 916 ? 1.24 -23.031 -14.953 1 87.56 916 LYS B C 1
ATOM 16738 O O . LYS B 1 916 ? 0.555 -23.594 -14.094 1 87.56 916 LYS B O 1
ATOM 16743 N N . ASP B 1 917 ? 0.771 -22.25 -15.828 1 88.06 917 ASP B N 1
ATOM 16744 C CA . ASP B 1 917 ? -0.664 -22 -15.898 1 88.06 917 ASP B CA 1
ATOM 16745 C C . ASP B 1 917 ? -1.434 -23.266 -16.25 1 88.06 917 ASP B C 1
ATOM 16747 O O . ASP B 1 917 ? -2.514 -23.516 -15.703 1 88.06 917 ASP B O 1
ATOM 16751 N N . VAL B 1 918 ? -0.828 -24.078 -17.203 1 91.19 918 VAL B N 1
ATOM 16752 C CA . VAL B 1 918 ? -1.471 -25.328 -17.609 1 91.19 918 VAL B CA 1
ATOM 16753 C C . VAL B 1 918 ? -1.543 -26.281 -16.422 1 91.19 918 VAL B C 1
ATOM 16755 O O . VAL B 1 918 ? -2.527 -27 -16.25 1 91.19 918 VAL B O 1
ATOM 16758 N N . PHE B 1 919 ? -0.56 -26.25 -15.602 1 88.88 919 PHE B N 1
ATOM 16759 C CA . PHE B 1 919 ? -0.542 -27.109 -14.43 1 88.88 919 PHE B CA 1
ATOM 16760 C C . PHE B 1 919 ? -1.697 -26.766 -13.492 1 88.88 919 PHE B C 1
ATOM 16762 O O . PHE B 1 919 ? -2.377 -27.672 -12.992 1 88.88 919 PHE B O 1
ATOM 16769 N N . PHE B 1 920 ? -1.971 -25.578 -13.266 1 86.81 920 PHE B N 1
ATOM 16770 C CA . PHE B 1 920 ? -3.082 -25.172 -12.414 1 86.81 920 PHE B CA 1
ATOM 16771 C C . PHE B 1 920 ? -4.418 -25.5 -13.07 1 86.81 920 PHE B C 1
ATOM 16773 O O . PHE B 1 920 ? -5.359 -25.922 -12.398 1 86.81 920 PHE B O 1
ATOM 16780 N N . PHE B 1 921 ? -4.516 -25.25 -14.359 1 87.94 921 PHE B N 1
ATOM 16781 C CA . PHE B 1 921 ? -5.703 -25.594 -15.133 1 87.94 921 PHE B CA 1
ATOM 16782 C C . PHE B 1 921 ? -6.004 -27.094 -15.016 1 87.94 921 PHE B C 1
ATOM 16784 O O . PHE B 1 921 ? -7.16 -27.484 -14.859 1 87.94 921 PHE B O 1
ATOM 16791 N N . LEU B 1 922 ? -4.906 -27.969 -15.07 1 90.38 922 LEU B N 1
ATOM 16792 C CA . LEU B 1 922 ? -5.074 -29.406 -14.992 1 90.38 922 LEU B CA 1
ATOM 16793 C C . LEU B 1 922 ? -5.645 -29.812 -13.633 1 90.38 922 LEU B C 1
ATOM 16795 O O . LEU B 1 922 ? -6.41 -30.781 -13.547 1 90.38 922 LEU B O 1
ATOM 16799 N N . PHE B 1 923 ? -5.359 -29.094 -12.68 1 88.31 923 PHE B N 1
ATOM 16800 C CA . PHE B 1 923 ? -5.906 -29.391 -11.359 1 88.31 923 PHE B CA 1
ATOM 16801 C C . PHE B 1 923 ? -7.414 -29.172 -11.336 1 88.31 923 PHE B C 1
ATOM 16803 O O . PHE B 1 923 ? -8.164 -30.016 -10.836 1 88.31 923 PHE B O 1
ATOM 16810 N N . PHE B 1 924 ? -7.883 -28.078 -11.859 1 89.5 924 PHE B N 1
ATOM 16811 C CA . PHE B 1 924 ? -9.312 -27.797 -11.938 1 89.5 924 PHE B CA 1
ATOM 16812 C C . PHE B 1 924 ? -10.008 -28.812 -12.844 1 89.5 924 PHE B C 1
ATOM 16814 O O . PHE B 1 924 ? -11.109 -29.281 -12.531 1 89.5 924 PHE B O 1
ATOM 16821 N N . LEU B 1 925 ? -9.32 -29.109 -13.984 1 92.12 925 LEU B N 1
ATOM 16822 C CA . LEU B 1 925 ? -9.883 -30.062 -14.93 1 92.12 925 LEU B CA 1
ATOM 16823 C C . LEU B 1 925 ? -10.008 -31.453 -14.297 1 92.12 925 LEU B C 1
ATOM 16825 O O . LEU B 1 925 ? -11.008 -32.156 -14.516 1 92.12 925 LEU B O 1
ATOM 16829 N N . ALA B 1 926 ? -9.008 -31.859 -13.461 1 92.19 926 ALA B N 1
ATOM 16830 C CA . ALA B 1 926 ? -9.039 -33.156 -12.805 1 92.19 926 ALA B CA 1
ATOM 16831 C C . ALA B 1 926 ? -10.242 -33.312 -11.883 1 92.19 926 ALA B C 1
ATOM 16833 O O . ALA B 1 926 ? -10.859 -34.375 -11.797 1 92.19 926 ALA B O 1
ATOM 16834 N N . VAL B 1 927 ? -10.602 -32.219 -11.219 1 91 927 VAL B N 1
ATOM 16835 C CA . VAL B 1 927 ? -11.742 -32.25 -10.305 1 91 927 VAL B CA 1
ATOM 16836 C C . VAL B 1 927 ? -13.031 -32.469 -11.094 1 91 927 VAL B C 1
ATOM 16838 O O . VAL B 1 927 ? -13.852 -33.312 -10.734 1 91 927 VAL B O 1
ATOM 16841 N N . TRP B 1 928 ? -13.188 -31.797 -12.219 1 92.06 928 TRP B N 1
ATOM 16842 C CA . TRP B 1 928 ? -14.398 -31.906 -13.031 1 92.06 928 TRP B CA 1
ATOM 16843 C C . TRP B 1 928 ? -14.453 -33.25 -13.734 1 92.06 928 TRP B C 1
ATOM 16845 O O . TRP B 1 928 ? -15.523 -33.844 -13.859 1 92.06 928 TRP B O 1
ATOM 16855 N N . LEU B 1 929 ? -13.273 -33.75 -14.164 1 93.69 929 LEU B N 1
ATOM 16856 C CA . LEU B 1 929 ? -13.195 -35.031 -14.836 1 93.69 929 LEU B CA 1
ATOM 16857 C C . LEU B 1 929 ? -13.609 -36.156 -13.891 1 93.69 929 LEU B C 1
ATOM 16859 O O . LEU B 1 929 ? -14.375 -37.062 -14.273 1 93.69 929 LEU B O 1
ATOM 16863 N N . THR B 1 930 ? -13.141 -36.062 -12.68 1 93.12 930 THR B N 1
ATOM 16864 C CA . THR B 1 930 ? -13.469 -37.094 -11.703 1 93.12 930 THR B CA 1
ATOM 16865 C C . THR B 1 930 ? -14.938 -37.031 -11.32 1 93.12 930 THR B C 1
ATOM 16867 O O . THR B 1 930 ? -15.609 -38.062 -11.211 1 93.12 930 THR B O 1
ATOM 16870 N N . ALA B 1 931 ? -15.422 -35.781 -11.141 1 93.62 931 ALA B N 1
ATOM 16871 C CA . ALA B 1 931 ? -16.828 -35.625 -10.758 1 93.62 931 ALA B CA 1
ATOM 16872 C C . ALA B 1 931 ? -17.766 -36.156 -11.828 1 93.62 931 ALA B C 1
ATOM 16874 O O . ALA B 1 931 ? -18.656 -36.969 -11.539 1 93.62 931 ALA B O 1
ATOM 16875 N N . TYR B 1 932 ? -17.562 -35.812 -13.133 1 94.19 932 TYR B N 1
ATOM 16876 C CA . TYR B 1 932 ? -18.406 -36.25 -14.234 1 94.19 932 TYR B CA 1
ATOM 16877 C C . TYR B 1 932 ? -18.188 -37.719 -14.547 1 94.19 932 TYR B C 1
ATOM 16879 O O . TYR B 1 932 ? -19.141 -38.469 -14.766 1 94.19 932 TYR B O 1
ATOM 16887 N N . GLY B 1 933 ? -16.906 -38.156 -14.539 1 93.75 933 GLY B N 1
ATOM 16888 C CA . GLY B 1 933 ? -16.578 -39.531 -14.922 1 93.75 933 GLY B CA 1
ATOM 16889 C C . GLY B 1 933 ? -17.203 -40.562 -14.008 1 93.75 933 GLY B C 1
ATOM 16890 O O . GLY B 1 933 ? -17.812 -41.531 -14.484 1 93.75 933 GLY B O 1
ATOM 16891 N N . VAL B 1 934 ? -17.109 -40.344 -12.742 1 92.5 934 VAL B N 1
ATOM 16892 C CA . VAL B 1 934 ? -17.656 -41.312 -11.805 1 92.5 934 VAL B CA 1
ATOM 16893 C C . VAL B 1 934 ? -19.188 -41.281 -11.867 1 92.5 934 VAL B C 1
ATOM 16895 O O . VAL B 1 934 ? -19.828 -42.344 -11.859 1 92.5 934 VAL B O 1
ATOM 16898 N N . ALA B 1 935 ? -19.766 -40.094 -11.969 1 92.69 935 ALA B N 1
ATOM 16899 C CA . ALA B 1 935 ? -21.219 -39.969 -12.055 1 92.69 935 ALA B CA 1
ATOM 16900 C C . ALA B 1 935 ? -21.734 -40.625 -13.328 1 92.69 935 ALA B C 1
ATOM 16902 O O . ALA B 1 935 ? -22.734 -41.344 -13.297 1 92.69 935 ALA B O 1
ATOM 16903 N N . ASN B 1 936 ? -21.062 -40.375 -14.43 1 90.94 936 ASN B N 1
ATOM 16904 C CA . ASN B 1 936 ? -21.469 -40.938 -15.711 1 90.94 936 ASN B CA 1
ATOM 16905 C C . ASN B 1 936 ? -21.359 -42.469 -15.703 1 90.94 936 ASN B C 1
ATOM 16907 O O . ASN B 1 936 ? -22.266 -43.156 -16.188 1 90.94 936 ASN B O 1
ATOM 16911 N N . GLN B 1 937 ? -20.344 -42.969 -15.156 1 90.5 937 GLN B N 1
ATOM 16912 C CA . GLN B 1 937 ? -20.172 -44.438 -15.102 1 90.5 937 GLN B CA 1
ATOM 16913 C C . GLN B 1 937 ? -21.219 -45.062 -14.18 1 90.5 937 GLN B C 1
ATOM 16915 O O . GLN B 1 937 ? -21.734 -46.125 -14.477 1 90.5 937 GLN B O 1
ATOM 16920 N N . ALA B 1 938 ? -21.5 -44.406 -13.086 1 89.56 938 ALA B N 1
ATOM 16921 C CA . ALA B 1 938 ? -22.469 -44.938 -12.125 1 89.56 938 ALA B CA 1
ATOM 16922 C C . ALA B 1 938 ? -23.875 -44.938 -12.719 1 89.56 938 ALA B C 1
ATOM 16924 O O . ALA B 1 938 ? -24.688 -45.812 -12.383 1 89.56 938 ALA B O 1
ATOM 16925 N N . LEU B 1 939 ? -24.172 -44.031 -13.609 1 89.56 939 LEU B N 1
ATOM 16926 C CA . LEU B 1 939 ? -25.516 -43.938 -14.188 1 89.56 939 LEU B CA 1
ATOM 16927 C C . LEU B 1 939 ? -25.656 -44.906 -15.359 1 89.56 939 LEU B C 1
ATOM 16929 O O . LEU B 1 939 ? -26.734 -45.469 -15.57 1 89.56 939 LEU B O 1
ATOM 16933 N N . LEU B 1 940 ? -24.641 -45.094 -16.094 1 87.81 940 LEU B N 1
ATOM 16934 C CA . LEU B 1 940 ? -24.719 -45.906 -17.312 1 87.81 940 LEU B CA 1
ATOM 16935 C C . LEU B 1 940 ? -24.609 -47.375 -16.984 1 87.81 940 LEU B C 1
ATOM 16937 O O . LEU B 1 940 ? -25.297 -48.219 -17.609 1 87.81 940 LEU B O 1
ATOM 16941 N N . TYR B 1 941 ? -23.703 -47.656 -15.992 1 86.75 941 TYR B N 1
ATOM 16942 C CA . TYR B 1 941 ? -23.469 -49.062 -15.719 1 86.75 941 TYR B CA 1
ATOM 16943 C C . TYR B 1 941 ? -23.703 -49.375 -14.25 1 86.75 941 TYR B C 1
ATOM 16945 O O . TYR B 1 941 ? -23.094 -48.781 -13.367 1 86.75 941 TYR B O 1
ATOM 16953 N N . SER B 1 942 ? -24.641 -50.219 -14.047 1 80.06 942 SER B N 1
ATOM 16954 C CA . SER B 1 942 ? -25 -50.594 -12.68 1 80.06 942 SER B CA 1
ATOM 16955 C C . SER B 1 942 ? -23.891 -51.375 -12.008 1 80.06 942 SER B C 1
ATOM 16957 O O . SER B 1 942 ? -23.719 -51.312 -10.789 1 80.06 942 SER B O 1
ATOM 16959 N N . TYR B 1 943 ? -23.188 -52.219 -12.812 1 80.38 943 TYR B N 1
ATOM 16960 C CA . TYR B 1 943 ? -22.141 -53.031 -12.195 1 80.38 943 TYR B CA 1
ATOM 16961 C C . TYR B 1 943 ? -21.016 -53.312 -13.18 1 80.38 943 TYR B C 1
ATOM 16963 O O . TYR B 1 943 ? -21.25 -53.812 -14.273 1 80.38 943 TYR B O 1
ATOM 16971 N N . ASP B 1 944 ? -19.891 -52.906 -12.859 1 81.06 944 ASP B N 1
ATOM 16972 C CA . ASP B 1 944 ? -18.672 -53.25 -13.609 1 81.06 944 ASP B CA 1
ATOM 16973 C C . ASP B 1 944 ? -17.469 -53.281 -12.68 1 81.06 944 ASP B C 1
ATOM 16975 O O . ASP B 1 944 ? -16.922 -52.25 -12.305 1 81.06 944 ASP B O 1
ATOM 16979 N N . PRO B 1 945 ? -16.984 -54.438 -12.258 1 81 945 PRO B N 1
ATOM 16980 C CA . PRO B 1 945 ? -15.922 -54.531 -11.258 1 81 945 PRO B CA 1
ATOM 16981 C C . PRO B 1 945 ? -14.523 -54.438 -11.867 1 81 945 PRO B C 1
ATOM 16983 O O . PRO B 1 945 ? -13.531 -54.406 -11.141 1 81 945 PRO B O 1
ATOM 16986 N N . ARG B 1 946 ? -14.312 -54.438 -13.156 1 85.44 946 ARG B N 1
ATOM 16987 C CA . ARG B 1 946 ? -13.008 -54.406 -13.805 1 85.44 946 ARG B CA 1
ATOM 16988 C C . ARG B 1 946 ? -12.344 -53.031 -13.664 1 85.44 946 ARG B C 1
ATOM 16990 O O . ARG B 1 946 ? -12.836 -52.031 -14.188 1 85.44 946 ARG B O 1
ATOM 16997 N N . PRO B 1 947 ? -11.078 -53 -12.961 1 86.06 947 PRO B N 1
ATOM 16998 C CA . PRO B 1 947 ? -10.469 -51.719 -12.664 1 86.06 947 PRO B CA 1
ATOM 16999 C C . PRO B 1 947 ? -9.977 -51 -13.914 1 86.06 947 PRO B C 1
ATOM 17001 O O . PRO B 1 947 ? -10.078 -49.75 -14.008 1 86.06 947 PRO B O 1
ATOM 17004 N N . ASN B 1 948 ? -9.344 -51.688 -14.867 1 85.06 948 ASN B N 1
ATOM 17005 C CA . ASN B 1 948 ? -8.836 -51.062 -16.078 1 85.06 948 ASN B CA 1
ATOM 17006 C C . ASN B 1 948 ? -9.953 -50.406 -16.875 1 85.06 948 ASN B C 1
ATOM 17008 O O . ASN B 1 948 ? -9.766 -49.312 -17.438 1 85.06 948 ASN B O 1
ATOM 17012 N N . TRP B 1 949 ? -11.078 -51.062 -16.953 1 84.88 949 TRP B N 1
ATOM 17013 C CA . TRP B 1 949 ? -12.203 -50.5 -17.688 1 84.88 949 TRP B CA 1
ATOM 17014 C C . TRP B 1 949 ? -12.805 -49.312 -16.953 1 84.88 949 TRP B C 1
ATOM 17016 O O . TRP B 1 949 ? -13.266 -48.344 -17.562 1 84.88 949 TRP B O 1
ATOM 17026 N N . ILE B 1 950 ? -12.734 -49.375 -15.625 1 87 950 ILE B N 1
ATOM 17027 C CA . ILE B 1 950 ? -13.234 -48.25 -14.828 1 87 950 ILE B CA 1
ATOM 17028 C C . ILE B 1 950 ? -12.375 -47.031 -15.07 1 87 950 ILE B C 1
ATOM 17030 O O . ILE B 1 950 ? -12.898 -45.938 -15.266 1 87 950 ILE B O 1
ATOM 17034 N N . LEU B 1 951 ? -11.047 -47.188 -15.031 1 88.88 951 LEU B N 1
ATOM 17035 C CA . LEU B 1 951 ? -10.148 -46.062 -15.242 1 88.88 951 LEU B CA 1
ATOM 17036 C C . LEU B 1 951 ? -10.328 -45.469 -16.641 1 88.88 951 LEU B C 1
ATOM 17038 O O . LEU B 1 951 ? -10.273 -44.25 -16.812 1 88.88 951 LEU B O 1
ATOM 17042 N N . ARG B 1 952 ? -10.562 -46.281 -17.625 1 87.44 952 ARG B N 1
ATOM 17043 C CA . ARG B 1 952 ? -10.773 -45.812 -19 1 87.44 952 ARG B CA 1
ATOM 17044 C C . ARG B 1 952 ? -12.078 -45.062 -19.109 1 87.44 952 ARG B C 1
ATOM 17046 O O . ARG B 1 952 ? -12.133 -44 -19.766 1 87.44 952 ARG B O 1
ATOM 17053 N N . ARG B 1 953 ? -13.062 -45.562 -18.484 1 87.62 953 ARG B N 1
ATOM 17054 C CA . ARG B 1 953 ? -14.375 -44.938 -18.641 1 87.62 953 ARG B CA 1
ATOM 17055 C C . ARG B 1 953 ? -14.508 -43.688 -17.766 1 87.62 953 ARG B C 1
ATOM 17057 O O . ARG B 1 953 ? -15.242 -42.781 -18.094 1 87.62 953 ARG B O 1
ATOM 17064 N N . VAL B 1 954 ? -13.781 -43.656 -16.656 1 89.88 954 VAL B N 1
ATOM 17065 C CA . VAL B 1 954 ? -13.93 -42.531 -15.711 1 89.88 954 VAL B CA 1
ATOM 17066 C C . VAL B 1 954 ? -13 -41.406 -16.109 1 89.88 954 VAL B C 1
ATOM 17068 O O . VAL B 1 954 ? -13.359 -40.219 -15.969 1 89.88 954 VAL B O 1
ATOM 17071 N N . PHE B 1 955 ? -11.812 -41.656 -16.625 1 90.31 955 PHE B N 1
ATOM 17072 C CA . PHE B 1 955 ? -10.859 -40.594 -16.891 1 90.31 955 PHE B CA 1
ATOM 17073 C C . PHE B 1 955 ? -10.625 -40.438 -18.391 1 90.31 955 PHE B C 1
ATOM 17075 O O . PHE B 1 955 ? -10.781 -39.344 -18.938 1 90.31 955 PHE B O 1
ATOM 17082 N N . TYR B 1 956 ? -10.391 -41.5 -19.141 1 89.06 956 TYR B N 1
ATOM 17083 C CA . TYR B 1 956 ? -9.992 -41.438 -20.547 1 89.06 956 TYR B CA 1
ATOM 17084 C C . TYR B 1 956 ? -11.141 -40.969 -21.422 1 89.06 956 TYR B C 1
ATOM 17086 O O . TYR B 1 956 ? -10.992 -40.062 -22.219 1 89.06 956 TYR B O 1
ATOM 17094 N N . ARG B 1 957 ? -12.281 -41.562 -21.312 1 89.62 957 ARG B N 1
ATOM 17095 C CA . ARG B 1 957 ? -13.414 -41.25 -22.188 1 89.62 957 ARG B CA 1
ATOM 17096 C C . ARG B 1 957 ? -13.867 -39.812 -21.984 1 89.62 957 ARG B C 1
ATOM 17098 O O . ARG B 1 957 ? -13.969 -39.031 -22.938 1 89.62 957 ARG B O 1
ATOM 17105 N N . PRO B 1 958 ? -14.023 -39.375 -20.672 1 91.19 958 PRO B N 1
ATOM 17106 C CA . PRO B 1 958 ? -14.414 -37.969 -20.5 1 91.19 958 PRO B CA 1
ATOM 17107 C C . PRO B 1 958 ? -13.352 -37 -21.016 1 91.19 958 PRO B C 1
ATOM 17109 O O . PRO B 1 958 ? -13.695 -35.906 -21.516 1 91.19 958 PRO B O 1
ATOM 17112 N N . TYR B 1 959 ? -12.18 -37.312 -20.891 1 91.81 959 TYR B N 1
ATOM 17113 C CA . TYR B 1 959 ? -11.125 -36.438 -21.422 1 91.81 959 TYR B CA 1
ATOM 17114 C C . TYR B 1 959 ? -11.242 -36.281 -22.938 1 91.81 959 TYR B C 1
ATOM 17116 O O . TYR B 1 959 ? -11.062 -35.188 -23.469 1 91.81 959 TYR B O 1
ATOM 17124 N N . LEU B 1 960 ? -11.57 -37.312 -23.672 1 89.81 960 LEU B N 1
ATOM 17125 C CA . LEU B 1 960 ? -11.719 -37.281 -25.125 1 89.81 960 LEU B CA 1
ATOM 17126 C C . LEU B 1 960 ? -12.969 -36.531 -25.531 1 89.81 960 LEU B C 1
ATOM 17128 O O . LEU B 1 960 ? -13.047 -36 -26.641 1 89.81 960 LEU B O 1
ATOM 17132 N N . HIS B 1 961 ? -13.961 -36.469 -24.562 1 89.5 961 HIS B N 1
ATOM 17133 C CA . HIS B 1 961 ? -15.164 -35.688 -24.844 1 89.5 961 HIS B CA 1
ATOM 17134 C C . HIS B 1 961 ? -14.836 -34.219 -25.062 1 89.5 961 HIS B C 1
ATOM 17136 O O . HIS B 1 961 ? -15.5 -33.531 -25.844 1 89.5 961 HIS B O 1
ATOM 17142 N N . ILE B 1 962 ? -13.766 -33.812 -24.406 1 88.5 962 ILE B N 1
ATOM 17143 C CA . ILE B 1 962 ? -13.391 -32.406 -24.469 1 88.5 962 ILE B CA 1
ATOM 17144 C C . ILE B 1 962 ? -12.938 -32.062 -25.891 1 88.5 962 ILE B C 1
ATOM 17146 O O . ILE B 1 962 ? -13.141 -30.938 -26.359 1 88.5 962 ILE B O 1
ATOM 17150 N N . PHE B 1 963 ? -12.375 -33.031 -26.562 1 84.81 963 PHE B N 1
ATOM 17151 C CA . PHE B 1 963 ? -11.852 -32.812 -27.891 1 84.81 963 PHE B CA 1
ATOM 17152 C C . PHE B 1 963 ? -12.875 -33.188 -28.953 1 84.81 963 PHE B C 1
ATOM 17154 O O . PHE B 1 963 ? -12.547 -33.25 -30.141 1 84.81 963 PHE B O 1
ATOM 17161 N N . GLY B 1 964 ? -14.062 -33.531 -28.609 1 83.81 964 GLY B N 1
ATOM 17162 C CA . GLY B 1 964 ? -15.141 -33.719 -29.562 1 83.81 964 GLY B CA 1
ATOM 17163 C C . GLY B 1 964 ? -15.453 -35.188 -29.828 1 83.81 964 GLY B C 1
ATOM 17164 O O . GLY B 1 964 ? -16.391 -35.531 -30.562 1 83.81 964 GLY B O 1
ATOM 17165 N N . GLN B 1 965 ? -14.703 -36.094 -29.094 1 85.94 965 GLN B N 1
ATOM 17166 C CA . GLN B 1 965 ? -14.984 -37.5 -29.297 1 85.94 965 GLN B CA 1
ATOM 17167 C C . GLN B 1 965 ? -16.016 -38.031 -28.297 1 85.94 965 GLN B C 1
ATOM 17169 O O . GLN B 1 965 ? -15.656 -38.625 -27.281 1 85.94 965 GLN B O 1
ATOM 17174 N N . ILE B 1 966 ? -17.203 -37.719 -28.609 1 88 966 ILE B N 1
ATOM 17175 C CA . ILE B 1 966 ? -18.312 -38.125 -27.75 1 88 966 ILE B CA 1
ATOM 17176 C C . ILE B 1 966 ? -19.047 -39.312 -28.375 1 88 966 ILE B C 1
ATOM 17178 O O . ILE B 1 966 ? -19.641 -39.188 -29.453 1 88 966 ILE B O 1
ATOM 17182 N N . PRO B 1 967 ? -18.844 -40.438 -27.672 1 82.81 967 PRO B N 1
ATOM 17183 C CA . PRO B 1 967 ? -19.562 -41.594 -28.219 1 82.81 967 PRO B CA 1
ATOM 17184 C C . PRO B 1 967 ? -21.062 -41.531 -27.938 1 82.81 967 PRO B C 1
ATOM 17186 O O . PRO B 1 967 ? -21.562 -42.219 -27.047 1 82.81 967 PRO B O 1
ATOM 17189 N N . ILE B 1 968 ? -21.766 -40.844 -28.719 1 81.31 968 ILE B N 1
ATOM 17190 C CA . ILE B 1 968 ? -23.188 -40.625 -28.531 1 81.31 968 ILE B CA 1
ATOM 17191 C C . ILE B 1 968 ? -23.953 -41.938 -28.656 1 81.31 968 ILE B C 1
ATOM 17193 O O . ILE B 1 968 ? -24.906 -42.188 -27.922 1 81.31 968 ILE B O 1
ATOM 17197 N N . ASN B 1 969 ? -23.453 -42.844 -29.453 1 77.88 969 ASN B N 1
ATOM 17198 C CA . ASN B 1 969 ? -24.125 -44.094 -29.719 1 77.88 969 ASN B CA 1
ATOM 17199 C C . ASN B 1 969 ? -23.984 -45.062 -28.531 1 77.88 969 ASN B C 1
ATOM 17201 O O . ASN B 1 969 ? -24.75 -46 -28.406 1 77.88 969 ASN B O 1
ATOM 17205 N N . GLU B 1 970 ? -23.109 -44.688 -27.609 1 77.56 970 GLU B N 1
ATOM 17206 C CA . GLU B 1 970 ? -22.906 -45.562 -26.453 1 77.56 970 GLU B CA 1
ATOM 17207 C C . GLU B 1 970 ? -23.484 -44.938 -25.188 1 77.56 970 GLU B C 1
ATOM 17209 O O . GLU B 1 970 ? -23.688 -45.594 -24.172 1 77.56 970 GLU B O 1
ATOM 17214 N N . MET B 1 971 ? -23.922 -43.75 -25.312 1 81.62 971 MET B N 1
ATOM 17215 C CA . MET B 1 971 ? -24.344 -43.062 -24.094 1 81.62 971 MET B CA 1
ATOM 17216 C C . MET B 1 971 ? -25.828 -42.688 -24.156 1 81.62 971 MET B C 1
ATOM 17218 O O . MET B 1 971 ? -26.516 -42.719 -23.125 1 81.62 971 MET B O 1
ATOM 17222 N N . ASP B 1 972 ? -26.172 -42.438 -25.359 1 76.38 972 ASP B N 1
ATOM 17223 C CA . ASP B 1 972 ? -27.578 -42.062 -25.547 1 76.38 972 ASP B CA 1
ATOM 17224 C C . ASP B 1 972 ? -28.438 -43.281 -25.875 1 76.38 972 ASP B C 1
ATOM 17226 O O . ASP B 1 972 ? -28.281 -43.875 -26.922 1 76.38 972 ASP B O 1
ATOM 17230 N N . ALA B 1 973 ? -29.375 -43.656 -24.953 1 76 973 ALA B N 1
ATOM 17231 C CA . ALA B 1 973 ? -30.234 -44.844 -25.062 1 76 973 ALA B CA 1
ATOM 17232 C C . ALA B 1 973 ? -31.047 -44.812 -26.344 1 76 973 ALA B C 1
ATOM 17234 O O . ALA B 1 973 ? -31.344 -45.875 -26.906 1 76 973 ALA B O 1
ATOM 17235 N N . ASP B 1 974 ? -31.344 -43.625 -26.797 1 71.5 974 ASP B N 1
ATOM 17236 C CA . ASP B 1 974 ? -32.188 -43.5 -27.969 1 71.5 974 ASP B CA 1
ATOM 17237 C C . ASP B 1 974 ? -31.406 -43.812 -29.25 1 71.5 974 ASP B C 1
ATOM 17239 O O . ASP B 1 974 ? -32 -44.156 -30.281 1 71.5 974 ASP B O 1
ATOM 17243 N N . LYS B 1 975 ? -30.156 -43.781 -29.156 1 72.25 975 LYS B N 1
ATOM 17244 C CA . LYS B 1 975 ? -29.312 -44.031 -30.328 1 72.25 975 LYS B CA 1
ATOM 17245 C C . LYS B 1 975 ? -28.5 -45.281 -30.141 1 72.25 975 LYS B C 1
ATOM 17247 O O . LYS B 1 975 ? -27.484 -45.469 -30.812 1 72.25 975 LYS B O 1
ATOM 17252 N N . LEU B 1 976 ? -29 -46 -29.188 1 70.19 976 LEU B N 1
ATOM 17253 C CA . LEU B 1 976 ? -28.266 -47.219 -28.859 1 70.19 976 LEU B CA 1
ATOM 17254 C C . LEU B 1 976 ? -28.406 -48.25 -29.969 1 70.19 976 LEU B C 1
ATOM 17256 O O . LEU B 1 976 ? -29.516 -48.531 -30.438 1 70.19 976 LEU B O 1
ATOM 17260 N N . GLY B 1 977 ? -27.359 -48.531 -30.781 1 63.62 977 GLY B N 1
ATOM 17261 C CA . GLY B 1 977 ? -27.391 -49.625 -31.766 1 63.62 977 GLY B CA 1
ATOM 17262 C C . GLY B 1 977 ? -27.375 -51 -31.156 1 63.62 977 GLY B C 1
ATOM 17263 O O . GLY B 1 977 ? -27.453 -51.125 -29.922 1 63.62 977 GLY B O 1
ATOM 17264 N N . ASP B 1 978 ? -27.531 -52 -31.922 1 65.88 978 ASP B N 1
ATOM 17265 C CA . ASP B 1 978 ? -27.547 -53.375 -31.531 1 65.88 978 ASP B CA 1
ATOM 17266 C C . ASP B 1 978 ? -26.219 -53.781 -30.891 1 65.88 978 ASP B C 1
ATOM 17268 O O . ASP B 1 978 ? -25.172 -53.75 -31.531 1 65.88 978 ASP B O 1
ATOM 17272 N N . MET B 1 979 ? -26.109 -53.562 -29.469 1 69.5 979 MET B N 1
ATOM 17273 C CA . MET B 1 979 ? -24.859 -54 -28.844 1 69.5 979 MET B CA 1
ATOM 17274 C C . MET B 1 979 ? -25.062 -55.312 -28.078 1 69.5 979 MET B C 1
ATOM 17276 O O . MET B 1 979 ? -26.141 -55.531 -27.516 1 69.5 979 MET B O 1
ATOM 17280 N N . ASN B 1 980 ? -24.188 -56.312 -28.281 1 76 980 ASN B N 1
ATOM 17281 C CA . ASN B 1 980 ? -24.172 -57.531 -27.5 1 76 980 ASN B CA 1
ATOM 17282 C C . ASN B 1 980 ? -23.812 -57.281 -26.047 1 76 980 ASN B C 1
ATOM 17284 O O . ASN B 1 980 ? -22.656 -56.969 -25.734 1 76 980 ASN B O 1
ATOM 17288 N N . CYS B 1 981 ? -24.875 -57.031 -25.109 1 81.25 981 CYS B N 1
ATOM 17289 C CA . CYS B 1 981 ? -24.609 -56.75 -23.703 1 81.25 981 CYS B CA 1
ATOM 17290 C C . CYS B 1 981 ? -25.312 -57.75 -22.812 1 81.25 981 CYS B C 1
ATOM 17292 O O . CYS B 1 981 ? -26.141 -58.531 -23.266 1 81.25 981 CYS B O 1
ATOM 17294 N N . THR B 1 982 ? -24.688 -58.062 -21.656 1 82.06 982 THR B N 1
ATOM 17295 C CA . THR B 1 982 ? -25.297 -58.969 -20.703 1 82.06 982 THR B CA 1
ATOM 17296 C C . THR B 1 982 ? -25.453 -58.312 -19.344 1 82.06 982 THR B C 1
ATOM 17298 O O . THR B 1 982 ? -24.703 -57.375 -19 1 82.06 982 THR B O 1
ATOM 17301 N N . ASN B 1 983 ? -26.547 -58.5 -18.547 1 81.31 983 ASN B N 1
ATOM 17302 C CA . ASN B 1 983 ? -26.766 -58 -17.188 1 81.31 983 ASN B CA 1
ATOM 17303 C C . ASN B 1 983 ? -26.359 -59.031 -16.141 1 81.31 983 ASN B C 1
ATOM 17305 O O . ASN B 1 983 ? -26.516 -58.781 -14.945 1 81.31 983 ASN B O 1
ATOM 17309 N N . ASP B 1 984 ? -25.797 -60.156 -16.672 1 80 984 ASP B N 1
ATOM 17310 C CA . ASP B 1 984 ? -25.391 -61.219 -15.75 1 80 984 ASP B CA 1
ATOM 17311 C C . ASP B 1 984 ? -24.031 -60.906 -15.133 1 80 984 ASP B C 1
ATOM 17313 O O . ASP B 1 984 ? -23.062 -60.656 -15.859 1 80 984 ASP B O 1
ATOM 17317 N N . THR B 1 985 ? -23.906 -60.844 -13.844 1 82.06 985 THR B N 1
ATOM 17318 C CA . THR B 1 985 ? -22.734 -60.469 -13.086 1 82.06 985 THR B CA 1
ATOM 17319 C C . THR B 1 985 ? -21.562 -61.406 -13.359 1 82.06 985 THR B C 1
ATOM 17321 O O . THR B 1 985 ? -20.422 -60.969 -13.477 1 82.06 985 THR B O 1
ATOM 17324 N N . THR B 1 986 ? -21.859 -62.719 -13.438 1 81.31 986 THR B N 1
ATOM 17325 C CA . THR B 1 986 ? -20.812 -63.719 -13.641 1 81.31 986 THR B CA 1
ATOM 17326 C C . THR B 1 986 ? -20.188 -63.562 -15.031 1 81.31 986 THR B C 1
ATOM 17328 O O . THR B 1 986 ? -18.984 -63.688 -15.188 1 81.31 986 THR B O 1
ATOM 17331 N N . ARG B 1 987 ? -21.031 -63.25 -15.977 1 85.31 987 ARG B N 1
ATOM 17332 C CA . ARG B 1 987 ? -20.547 -63.094 -17.344 1 85.31 987 ARG B CA 1
ATOM 17333 C C . ARG B 1 987 ? -19.781 -61.781 -17.5 1 85.31 987 ARG B C 1
ATOM 17335 O O . ARG B 1 987 ? -18.844 -61.719 -18.281 1 85.31 987 ARG B O 1
ATOM 17342 N N . ILE B 1 988 ? -20.172 -60.812 -16.781 1 85.56 988 ILE B N 1
ATOM 17343 C CA . ILE B 1 988 ? -19.484 -59.5 -16.812 1 85.56 988 ILE B CA 1
ATOM 17344 C C . ILE B 1 988 ? -18.078 -59.656 -16.234 1 85.56 988 ILE B C 1
ATOM 17346 O O . ILE B 1 988 ? -17.125 -59.094 -16.781 1 85.56 988 ILE B O 1
ATOM 17350 N N . GLU B 1 989 ? -18.016 -60.438 -15.164 1 82 989 GLU B N 1
ATOM 17351 C CA . GLU B 1 989 ? -16.703 -60.688 -14.547 1 82 989 GLU B CA 1
ATOM 17352 C C . GLU B 1 989 ? -15.789 -61.469 -15.492 1 82 989 GLU B C 1
ATOM 17354 O O . GLU B 1 989 ? -14.562 -61.312 -15.438 1 82 989 GLU B O 1
ATOM 17359 N N . ALA B 1 990 ? -16.516 -62.312 -16.422 1 77.88 990 ALA B N 1
ATOM 17360 C CA . ALA B 1 990 ? -15.766 -63.094 -17.391 1 77.88 990 ALA B CA 1
ATOM 17361 C C . ALA B 1 990 ? -15.289 -62.219 -18.547 1 77.88 990 ALA B C 1
ATOM 17363 O O . ALA B 1 990 ? -14.453 -62.656 -19.344 1 77.88 990 ALA B O 1
ATOM 17364 N N . GLY B 1 991 ? -15.758 -61 -18.656 1 78.12 991 GLY B N 1
ATOM 17365 C CA . GLY B 1 991 ? -15.188 -60.094 -19.641 1 78.12 991 GLY B CA 1
ATOM 17366 C C . GLY B 1 991 ? -16.219 -59.531 -20.609 1 78.12 991 GLY B C 1
ATOM 17367 O O . GLY B 1 991 ? -15.883 -58.75 -21.5 1 78.12 991 GLY B O 1
ATOM 17368 N N . GLU B 1 992 ? -17.484 -59.938 -20.516 1 81.12 992 GLU B N 1
ATOM 17369 C CA . GLU B 1 992 ? -18.5 -59.438 -21.422 1 81.12 992 GLU B CA 1
ATOM 17370 C C . GLU B 1 992 ? -18.938 -58.031 -21.047 1 81.12 992 GLU B C 1
ATOM 17372 O O . GLU B 1 992 ? -18.797 -57.625 -19.891 1 81.12 992 GLU B O 1
ATOM 17377 N N . GLU B 1 993 ? -19.391 -57.25 -22.016 1 85.12 993 GLU B N 1
ATOM 17378 C CA . GLU B 1 993 ? -19.766 -55.875 -21.812 1 85.12 993 GLU B CA 1
ATOM 17379 C C . GLU B 1 993 ? -21.125 -55.75 -21.125 1 85.12 993 GLU B C 1
ATOM 17381 O O . GLU B 1 993 ? -22.078 -56.438 -21.484 1 85.12 993 GLU B O 1
ATOM 17386 N N . PRO B 1 994 ? -21.094 -55.031 -20 1 85.69 994 PRO B N 1
ATOM 17387 C CA . PRO B 1 994 ? -22.375 -54.812 -19.312 1 85.69 994 PRO B CA 1
ATOM 17388 C C . PRO B 1 994 ? -23.344 -54 -20.141 1 85.69 994 PRO B C 1
ATOM 17390 O O . PRO B 1 994 ? -22.922 -53.094 -20.891 1 85.69 994 PRO B O 1
ATOM 17393 N N . CYS B 1 995 ? -24.641 -54.312 -19.938 1 81.69 995 CYS B N 1
ATOM 17394 C CA . CYS B 1 995 ? -25.672 -53.562 -20.641 1 81.69 995 CYS B CA 1
ATOM 17395 C C . CYS B 1 995 ? -25.891 -52.188 -20 1 81.69 995 CYS B C 1
ATOM 17397 O O . CYS B 1 995 ? -25.75 -52.031 -18.781 1 81.69 995 CYS B O 1
ATOM 17399 N N . MET B 1 996 ? -26.156 -51.219 -20.797 1 85.81 996 MET B N 1
ATOM 17400 C CA . MET B 1 996 ? -26.375 -49.844 -20.328 1 85.81 996 MET B CA 1
ATOM 17401 C C . MET B 1 996 ? -27.734 -49.719 -19.625 1 85.81 996 MET B C 1
ATOM 17403 O O . MET B 1 996 ? -28.703 -50.344 -20.047 1 85.81 996 MET B O 1
ATOM 17407 N N . ASN B 1 997 ? -27.719 -49.094 -18.5 1 82.25 997 ASN B N 1
ATOM 17408 C CA . ASN B 1 997 ? -28.953 -48.812 -17.781 1 82.25 997 ASN B CA 1
ATOM 17409 C C . ASN B 1 997 ? -29.734 -47.656 -18.453 1 82.25 997 ASN B C 1
ATOM 17411 O O . ASN B 1 997 ? -29.25 -46.531 -18.547 1 82.25 997 ASN B O 1
ATOM 17415 N N . THR B 1 998 ? -30.938 -47.875 -19.016 1 80.06 998 THR B N 1
ATOM 17416 C CA . THR B 1 998 ? -31.703 -46.875 -19.781 1 80.06 998 THR B CA 1
ATOM 17417 C C . THR B 1 998 ? -32.625 -46.062 -18.875 1 80.06 998 THR B C 1
ATOM 17419 O O . THR B 1 998 ? -33.25 -45.094 -19.312 1 80.06 998 THR B O 1
ATOM 17422 N N . ASN B 1 999 ? -32.781 -46.438 -17.609 1 76.44 999 ASN B N 1
ATOM 17423 C CA . ASN B 1 999 ? -33.75 -45.75 -16.734 1 76.44 999 ASN B CA 1
ATOM 17424 C C . ASN B 1 999 ? -33.406 -44.25 -16.594 1 76.44 999 ASN B C 1
ATOM 17426 O O . ASN B 1 999 ? -34.25 -43.406 -16.719 1 76.44 999 ASN B O 1
ATOM 17430 N N . ALA B 1 1000 ? -32.25 -43.875 -16.188 1 81.62 1000 ALA B N 1
ATOM 17431 C CA . ALA B 1 1000 ? -31.906 -42.5 -15.945 1 81.62 1000 ALA B CA 1
ATOM 17432 C C . ALA B 1 1000 ? -30.953 -41.969 -17.031 1 81.62 1000 ALA B C 1
ATOM 17434 O O . ALA B 1 1000 ? -30.016 -41.219 -16.734 1 81.62 1000 ALA B O 1
ATOM 17435 N N . ASN B 1 1001 ? -31.328 -42.219 -18.281 1 86.25 1001 ASN B N 1
ATOM 17436 C CA . ASN B 1 1001 ? -30.422 -41.812 -19.359 1 86.25 1001 ASN B CA 1
ATOM 17437 C C . ASN B 1 1001 ? -30.562 -40.344 -19.672 1 86.25 1001 ASN B C 1
ATOM 17439 O O . ASN B 1 1001 ? -29.625 -39.719 -20.172 1 86.25 1001 ASN B O 1
ATOM 17443 N N . TRP B 1 1002 ? -31.828 -39.75 -19.391 1 82.94 1002 TRP B N 1
ATOM 17444 C CA . TRP B 1 1002 ? -32 -38.312 -19.578 1 82.94 1002 TRP B CA 1
ATOM 17445 C C . TRP B 1 1002 ? -31.016 -37.531 -18.719 1 82.94 1002 TRP B C 1
ATOM 17447 O O . TRP B 1 1002 ? -30.547 -36.469 -19.125 1 82.94 1002 TRP B O 1
ATOM 17457 N N . LEU B 1 1003 ? -30.609 -38.062 -17.609 1 87.69 1003 LEU B N 1
ATOM 17458 C CA . LEU B 1 1003 ? -29.688 -37.375 -16.703 1 87.69 1003 LEU B CA 1
ATOM 17459 C C . LEU B 1 1003 ? -28.266 -37.438 -17.234 1 87.69 1003 LEU B C 1
ATOM 17461 O O . LEU B 1 1003 ? -27.5 -36.5 -17.047 1 87.69 1003 LEU B O 1
ATOM 17465 N N . VAL B 1 1004 ? -27.969 -38.531 -17.906 1 89.62 1004 VAL B N 1
ATOM 17466 C CA . VAL B 1 1004 ? -26.656 -38.656 -18.5 1 89.62 1004 VAL B CA 1
ATOM 17467 C C . VAL B 1 1004 ? -26.438 -37.594 -19.547 1 89.62 1004 VAL B C 1
ATOM 17469 O O . VAL B 1 1004 ? -25.375 -36.969 -19.609 1 89.62 1004 VAL B O 1
ATOM 17472 N N . VAL B 1 1005 ? -27.469 -37.281 -20.312 1 87.19 1005 VAL B N 1
ATOM 17473 C CA . VAL B 1 1005 ? -27.406 -36.281 -21.359 1 87.19 1005 VAL B CA 1
ATOM 17474 C C . VAL B 1 1005 ? -27.25 -34.906 -20.75 1 87.19 1005 VAL B C 1
ATOM 17476 O O . VAL B 1 1005 ? -26.453 -34.094 -21.219 1 87.19 1005 VAL B O 1
ATOM 17479 N N . ILE B 1 1006 ? -27.922 -34.625 -19.672 1 88.69 1006 ILE B N 1
ATOM 17480 C CA . ILE B 1 1006 ? -27.844 -33.312 -19.031 1 88.69 1006 ILE B CA 1
ATOM 17481 C C . ILE B 1 1006 ? -26.469 -33.125 -18.406 1 88.69 1006 ILE B C 1
ATOM 17483 O O . ILE B 1 1006 ? -25.891 -32.031 -18.5 1 88.69 1006 ILE B O 1
ATOM 17487 N N . LEU B 1 1007 ? -25.922 -34.156 -17.766 1 91.81 1007 LEU B N 1
ATOM 17488 C CA . LEU B 1 1007 ? -24.594 -34.062 -17.156 1 91.81 1007 LEU B CA 1
ATOM 17489 C C . LEU B 1 1007 ? -23.516 -33.844 -18.203 1 91.81 1007 LEU B C 1
ATOM 17491 O O . LEU B 1 1007 ? -22.547 -33.125 -17.969 1 91.81 1007 LEU B O 1
ATOM 17495 N N . LEU B 1 1008 ? -23.75 -34.438 -19.328 1 91 1008 LEU B N 1
ATOM 17496 C CA . LEU B 1 1008 ? -22.812 -34.219 -20.422 1 91 1008 LEU B CA 1
ATOM 17497 C C . LEU B 1 1008 ? -22.812 -32.781 -20.875 1 91 1008 LEU B C 1
ATOM 17499 O O . LEU B 1 1008 ? -21.766 -32.188 -21.109 1 91 1008 LEU B O 1
ATOM 17503 N N . VAL B 1 1009 ? -24.031 -32.188 -21.016 1 89.12 1009 VAL B N 1
ATOM 17504 C CA . VAL B 1 1009 ? -24.172 -30.797 -21.438 1 89.12 1009 VAL B CA 1
ATOM 17505 C C . VAL B 1 1009 ? -23.469 -29.891 -20.422 1 89.12 1009 VAL B C 1
ATOM 17507 O O . VAL B 1 1009 ? -22.734 -28.984 -20.797 1 89.12 1009 VAL B O 1
ATOM 17510 N N . ILE B 1 1010 ? -23.625 -30.156 -19.141 1 90.12 1010 ILE B N 1
ATOM 17511 C CA . ILE B 1 1010 ? -23.031 -29.344 -18.094 1 90.12 1010 ILE B CA 1
ATOM 17512 C C . ILE B 1 1010 ? -21.516 -29.516 -18.109 1 90.12 1010 ILE B C 1
ATOM 17514 O O . ILE B 1 1010 ? -20.766 -28.547 -17.953 1 90.12 1010 ILE B O 1
ATOM 17518 N N . TYR B 1 1011 ? -21.141 -30.75 -18.297 1 92.62 1011 TYR B N 1
ATOM 17519 C CA . TYR B 1 1011 ? -19.719 -31.078 -18.328 1 92.62 1011 TYR B CA 1
ATOM 17520 C C . TYR B 1 1011 ? -19.016 -30.344 -19.469 1 92.62 1011 TYR B C 1
ATOM 17522 O O . TYR B 1 1011 ? -17.969 -29.734 -19.281 1 92.62 1011 TYR B O 1
ATOM 17530 N N . LEU B 1 1012 ? -19.578 -30.328 -20.625 1 91.44 1012 LEU B N 1
ATOM 17531 C CA . LEU B 1 1012 ? -18.984 -29.656 -21.781 1 91.44 1012 LEU B CA 1
ATOM 17532 C C . LEU B 1 1012 ? -19.016 -28.141 -21.609 1 91.44 1012 LEU B C 1
ATOM 17534 O O . LEU B 1 1012 ? -18.094 -27.453 -22.062 1 91.44 1012 LEU B O 1
ATOM 17538 N N . LEU B 1 1013 ? -20.047 -27.688 -20.984 1 89.12 1013 LEU B N 1
ATOM 17539 C CA . LEU B 1 1013 ? -20.109 -26.266 -20.688 1 89.12 1013 LEU B CA 1
ATOM 17540 C C . LEU B 1 1013 ? -18.953 -25.828 -19.781 1 89.12 1013 LEU B C 1
ATOM 17542 O O . LEU B 1 1013 ? -18.281 -24.844 -20.078 1 89.12 1013 LEU B O 1
ATOM 17546 N N . PHE B 1 1014 ? -18.656 -26.562 -18.797 1 90.38 1014 PHE B N 1
ATOM 17547 C CA . PHE B 1 1014 ? -17.656 -26.156 -17.828 1 90.38 1014 PHE B CA 1
ATOM 17548 C C . PHE B 1 1014 ? -16.25 -26.422 -18.344 1 90.38 1014 PHE B C 1
ATOM 17550 O O . PHE B 1 1014 ? -15.344 -25.609 -18.156 1 90.38 1014 PHE B O 1
ATOM 17557 N N . THR B 1 1015 ? -16 -27.562 -18.969 1 91.38 1015 THR B N 1
ATOM 17558 C CA . THR B 1 1015 ? -14.648 -27.922 -19.406 1 91.38 1015 THR B CA 1
ATOM 17559 C C . THR B 1 1015 ? -14.289 -27.172 -20.688 1 91.38 1015 THR B C 1
ATOM 17561 O O . THR B 1 1015 ? -13.234 -26.531 -20.766 1 91.38 1015 THR B O 1
ATOM 17564 N N . ASN B 1 1016 ? -15.164 -27.109 -21.719 1 88.56 1016 ASN B N 1
ATOM 17565 C CA . ASN B 1 1016 ? -14.82 -26.547 -23.016 1 88.56 1016 ASN B CA 1
ATOM 17566 C C . ASN B 1 1016 ? -15.086 -25.031 -23.062 1 88.56 1016 ASN B C 1
ATOM 17568 O O . ASN B 1 1016 ? -14.383 -24.297 -23.75 1 88.56 1016 ASN B O 1
ATOM 17572 N N . ILE B 1 1017 ? -16 -24.656 -22.266 1 86.38 1017 ILE B N 1
ATOM 17573 C CA . ILE B 1 1017 ? -16.344 -23.234 -22.375 1 86.38 1017 ILE B CA 1
ATOM 17574 C C . ILE B 1 1017 ? -15.719 -22.469 -21.203 1 86.38 1017 ILE B C 1
ATOM 17576 O O . ILE B 1 1017 ? -14.977 -21.516 -21.406 1 86.38 1017 ILE B O 1
ATOM 17580 N N . VAL B 1 1018 ? -15.945 -22.891 -20.047 1 87.44 1018 VAL B N 1
ATOM 17581 C CA . VAL B 1 1018 ? -15.508 -22.094 -18.906 1 87.44 1018 VAL B CA 1
ATOM 17582 C C . VAL B 1 1018 ? -14.008 -22.312 -18.688 1 87.44 1018 VAL B C 1
ATOM 17584 O O . VAL B 1 1018 ? -13.242 -21.344 -18.688 1 87.44 1018 VAL B O 1
ATOM 17587 N N . LEU B 1 1019 ? -13.562 -23.531 -18.5 1 89.62 1019 LEU B N 1
ATOM 17588 C CA . LEU B 1 1019 ? -12.18 -23.812 -18.125 1 89.62 1019 LEU B CA 1
ATOM 17589 C C . LEU B 1 1019 ? -11.219 -23.484 -19.266 1 89.62 1019 LEU B C 1
ATOM 17591 O O . LEU B 1 1019 ? -10.141 -22.938 -19.031 1 89.62 1019 LEU B O 1
ATOM 17595 N N . VAL B 1 1020 ? -11.547 -23.828 -20.453 1 89 1020 VAL B N 1
ATOM 17596 C CA . VAL B 1 1020 ? -10.664 -23.531 -21.578 1 89 1020 VAL B CA 1
ATOM 17597 C C . VAL B 1 1020 ? -10.539 -22.031 -21.766 1 89 1020 VAL B C 1
ATOM 17599 O O . VAL B 1 1020 ? -9.453 -21.516 -22.031 1 89 1020 VAL B O 1
ATOM 17602 N N . ASN B 1 1021 ? -11.633 -21.391 -21.609 1 85.75 1021 ASN B N 1
ATOM 17603 C CA . ASN B 1 1021 ? -11.562 -19.938 -21.766 1 85.75 1021 ASN B CA 1
ATOM 17604 C C . ASN B 1 1021 ? -10.812 -19.297 -20.594 1 85.75 1021 ASN B C 1
ATOM 17606 O O . ASN B 1 1021 ? -10.172 -18.25 -20.766 1 85.75 1021 ASN B O 1
ATOM 17610 N N . LEU B 1 1022 ? -10.945 -19.844 -19.484 1 87.5 1022 LEU B N 1
ATOM 17611 C CA . LEU B 1 1022 ? -10.102 -19.391 -18.375 1 87.5 1022 LEU B CA 1
ATOM 17612 C C . LEU B 1 1022 ? -8.625 -19.562 -18.703 1 87.5 1022 LEU B C 1
ATOM 17614 O O . LEU B 1 1022 ? -7.82 -18.672 -18.438 1 87.5 1022 LEU B O 1
ATOM 17618 N N . LEU B 1 1023 ? -8.281 -20.625 -19.281 1 88.81 1023 LEU B N 1
ATOM 17619 C CA . LEU B 1 1023 ? -6.906 -20.891 -19.688 1 88.81 1023 LEU B CA 1
ATOM 17620 C C . LEU B 1 1023 ? -6.441 -19.891 -20.734 1 88.81 1023 LEU B C 1
ATOM 17622 O O . LEU B 1 1023 ? -5.32 -19.391 -20.672 1 88.81 1023 LEU B O 1
ATOM 17626 N N . ILE B 1 1024 ? -7.25 -19.625 -21.641 1 89.19 1024 ILE B N 1
ATOM 17627 C CA . ILE B 1 1024 ? -6.914 -18.688 -22.703 1 89.19 1024 ILE B CA 1
ATOM 17628 C C . ILE B 1 1024 ? -6.695 -17.297 -22.109 1 89.19 1024 ILE B C 1
ATOM 17630 O O . ILE B 1 1024 ? -5.781 -16.578 -22.516 1 89.19 1024 ILE B O 1
ATOM 17634 N N . ALA B 1 1025 ? -7.547 -16.953 -21.188 1 87.5 1025 ALA B N 1
ATOM 17635 C CA . ALA B 1 1025 ? -7.379 -15.664 -20.516 1 87.5 1025 ALA B CA 1
ATOM 17636 C C . ALA B 1 1025 ? -6.051 -15.602 -19.781 1 87.5 1025 ALA B C 1
ATOM 17638 O O . ALA B 1 1025 ? -5.352 -14.586 -19.812 1 87.5 1025 ALA B O 1
ATOM 17639 N N . MET B 1 1026 ? -5.734 -16.594 -19.078 1 89.56 1026 MET B N 1
ATOM 17640 C CA . MET B 1 1026 ? -4.457 -16.672 -18.375 1 89.56 1026 MET B CA 1
ATOM 17641 C C . MET B 1 1026 ? -3.289 -16.562 -19.344 1 89.56 1026 MET B C 1
ATOM 17643 O O . MET B 1 1026 ? -2.33 -15.828 -19.078 1 89.56 1026 MET B O 1
ATOM 17647 N N . PHE B 1 1027 ? -3.408 -17.25 -20.5 1 90.5 1027 PHE B N 1
ATOM 17648 C CA . PHE B 1 1027 ? -2.371 -17.234 -21.531 1 90.5 1027 PHE B CA 1
ATOM 17649 C C . PHE B 1 1027 ? -2.223 -15.836 -22.125 1 90.5 1027 PHE B C 1
ATOM 17651 O O . PHE B 1 1027 ? -1.105 -15.375 -22.359 1 90.5 1027 PHE B O 1
ATOM 17658 N N . SER B 1 1028 ? -3.334 -15.203 -22.328 1 87.38 1028 SER B N 1
ATOM 17659 C CA . SER B 1 1028 ? -3.287 -13.859 -22.891 1 87.38 1028 SER B CA 1
ATOM 17660 C C . SER B 1 1028 ? -2.596 -12.883 -21.953 1 87.38 1028 SER B C 1
ATOM 17662 O O . SER B 1 1028 ? -1.835 -12.023 -22.391 1 87.38 1028 SER B O 1
ATOM 17664 N N . TYR B 1 1029 ? -2.859 -13.031 -20.703 1 88.94 1029 TYR B N 1
ATOM 17665 C CA . TYR B 1 1029 ? -2.227 -12.164 -19.719 1 88.94 1029 TYR B CA 1
ATOM 17666 C C . TYR B 1 1029 ? -0.722 -12.398 -19.672 1 88.94 1029 TYR B C 1
ATOM 17668 O O . TYR B 1 1029 ? 0.065 -11.453 -19.703 1 88.94 1029 TYR B O 1
ATOM 17676 N N . THR B 1 1030 ? -0.318 -13.648 -19.562 1 88.56 1030 THR B N 1
ATOM 17677 C CA . THR B 1 1030 ? 1.096 -14 -19.5 1 88.56 1030 THR B CA 1
ATOM 17678 C C . THR B 1 1030 ? 1.813 -13.578 -20.781 1 88.56 1030 THR B C 1
ATOM 17680 O O . THR B 1 1030 ? 2.938 -13.078 -20.719 1 88.56 1030 THR B O 1
ATOM 17683 N N . PHE B 1 1031 ? 1.123 -13.75 -21.922 1 89.94 1031 PHE B N 1
ATOM 17684 C CA . PHE B 1 1031 ? 1.674 -13.359 -23.203 1 89.94 1031 PHE B CA 1
ATOM 17685 C C . PHE B 1 1031 ? 1.936 -11.859 -23.25 1 89.94 1031 PHE B C 1
ATOM 17687 O O . PHE B 1 1031 ? 3.014 -11.422 -23.656 1 89.94 1031 PHE B O 1
ATOM 17694 N N . SER B 1 1032 ? 0.991 -11.125 -22.75 1 88.38 1032 SER B N 1
ATOM 17695 C CA . SER B 1 1032 ? 1.119 -9.672 -22.812 1 88.38 1032 SER B CA 1
ATOM 17696 C C . SER B 1 1032 ? 2.232 -9.18 -21.891 1 88.38 1032 SER B C 1
ATOM 17698 O O . SER B 1 1032 ? 2.977 -8.266 -22.25 1 88.38 1032 SER B O 1
ATOM 17700 N N . LYS B 1 1033 ? 2.383 -9.773 -20.797 1 87.5 1033 LYS B N 1
ATOM 17701 C CA . LYS B 1 1033 ? 3.398 -9.367 -19.844 1 87.5 1033 LYS B CA 1
ATOM 17702 C C . LYS B 1 1033 ? 4.805 -9.633 -20.375 1 87.5 1033 LYS B C 1
ATOM 17704 O O . LYS B 1 1033 ? 5.695 -8.797 -20.234 1 87.5 1033 LYS B O 1
ATOM 17709 N N . VAL B 1 1034 ? 5.121 -10.734 -21.062 1 88.19 1034 VAL B N 1
ATOM 17710 C CA . VAL B 1 1034 ? 6.441 -11.094 -21.578 1 88.19 1034 VAL B CA 1
ATOM 17711 C C . VAL B 1 1034 ? 6.691 -10.383 -22.906 1 88.19 1034 VAL B C 1
ATOM 17713 O O . VAL B 1 1034 ? 7.809 -9.938 -23.172 1 88.19 1034 VAL B O 1
ATOM 17716 N N . GLN B 1 1035 ? 5.574 -10.172 -23.703 1 87.62 1035 GLN B N 1
ATOM 17717 C CA . GLN B 1 1035 ? 5.711 -9.562 -25.031 1 87.62 1035 GLN B CA 1
ATOM 17718 C C . GLN B 1 1035 ? 6.117 -8.094 -24.906 1 87.62 1035 GLN B C 1
ATOM 17720 O O . GLN B 1 1035 ? 6.852 -7.574 -25.75 1 87.62 1035 GLN B O 1
ATOM 17725 N N . GLU B 1 1036 ? 5.703 -7.516 -23.859 1 86.56 1036 GLU B N 1
ATOM 17726 C CA . GLU B 1 1036 ? 6.059 -6.117 -23.672 1 86.56 1036 GLU B CA 1
ATOM 17727 C C . GLU B 1 1036 ? 7.562 -5.957 -23.438 1 86.56 1036 GLU B C 1
ATOM 17729 O O . GLU B 1 1036 ? 8.141 -4.938 -23.828 1 86.56 1036 GLU B O 1
ATOM 17734 N N . HIS B 1 1037 ? 8.25 -6.984 -22.938 1 88.81 1037 HIS B N 1
ATOM 17735 C CA . HIS B 1 1037 ? 9.688 -6.949 -22.688 1 88.81 1037 HIS B CA 1
ATOM 17736 C C . HIS B 1 1037 ? 10.406 -8.086 -23.406 1 88.81 1037 HIS B C 1
ATOM 17738 O O . HIS B 1 1037 ? 11.367 -8.656 -22.875 1 88.81 1037 HIS B O 1
ATOM 17744 N N . SER B 1 1038 ? 9.914 -8.422 -24.594 1 88.69 1038 SER B N 1
ATOM 17745 C CA . SER B 1 1038 ? 10.406 -9.586 -25.312 1 88.69 1038 SER B CA 1
ATOM 17746 C C . SER B 1 1038 ? 11.867 -9.414 -25.703 1 88.69 1038 SER B C 1
ATOM 17748 O O . SER B 1 1038 ? 12.656 -10.359 -25.625 1 88.69 1038 SER B O 1
ATOM 17750 N N . ASP B 1 1039 ? 12.273 -8.227 -26.031 1 89.81 1039 ASP B N 1
ATOM 17751 C CA . ASP B 1 1039 ? 13.641 -7.973 -26.453 1 89.81 1039 ASP B CA 1
ATOM 17752 C C . ASP B 1 1039 ? 14.617 -8.164 -25.297 1 89.81 1039 ASP B C 1
ATOM 17754 O O . ASP B 1 1039 ? 15.688 -8.758 -25.469 1 89.81 1039 ASP B O 1
ATOM 17758 N N . THR B 1 1040 ? 14.273 -7.711 -24.156 1 90.44 1040 THR B N 1
ATOM 17759 C CA . THR B 1 1040 ? 15.133 -7.832 -22.984 1 90.44 1040 THR B CA 1
ATOM 17760 C C . THR B 1 1040 ? 15.281 -9.289 -22.578 1 90.44 1040 THR B C 1
ATOM 17762 O O . THR B 1 1040 ? 16.359 -9.727 -22.188 1 90.44 1040 THR B O 1
ATOM 17765 N N . TYR B 1 1041 ? 14.273 -10.055 -22.734 1 89.88 1041 TYR B N 1
ATOM 17766 C CA . TYR B 1 1041 ? 14.32 -11.469 -22.391 1 89.88 1041 TYR B CA 1
ATOM 17767 C C . TYR B 1 1041 ? 15.188 -12.25 -23.375 1 89.88 1041 TYR B C 1
ATOM 17769 O O . TYR B 1 1041 ? 15.953 -13.133 -22.969 1 89.88 1041 TYR B O 1
ATOM 17777 N N . TRP B 1 1042 ? 15.023 -11.914 -24.625 1 89.62 1042 TRP B N 1
ATOM 17778 C CA . TRP B 1 1042 ? 15.789 -12.617 -25.656 1 89.62 1042 TRP B CA 1
ATOM 17779 C C . TRP B 1 1042 ? 17.281 -12.359 -25.484 1 89.62 1042 TRP B C 1
ATOM 17781 O O . TRP B 1 1042 ? 18.094 -13.289 -25.547 1 89.62 1042 TRP B O 1
ATOM 17791 N N . LYS B 1 1043 ? 17.641 -11.133 -25.25 1 91.06 1043 LYS B N 1
ATOM 17792 C CA . LYS B 1 1043 ? 19.047 -10.758 -25.078 1 91.06 1043 LYS B CA 1
ATOM 17793 C C . LYS B 1 1043 ? 19.656 -11.445 -23.859 1 91.06 1043 LYS B C 1
ATOM 17795 O O . LYS B 1 1043 ? 20.828 -11.812 -23.859 1 91.06 1043 LYS B O 1
ATOM 17800 N N . PHE B 1 1044 ? 18.875 -11.602 -22.875 1 90.44 1044 PHE B N 1
ATOM 17801 C CA . PHE B 1 1044 ? 19.344 -12.273 -21.656 1 90.44 1044 PHE B CA 1
ATOM 17802 C C . PHE B 1 1044 ? 19.547 -13.766 -21.922 1 90.44 1044 PHE B C 1
ATOM 17804 O O . PHE B 1 1044 ? 20.547 -14.344 -21.469 1 90.44 1044 PHE B O 1
ATOM 17811 N N . GLN B 1 1045 ? 18.688 -14.383 -22.656 1 87.62 1045 GLN B N 1
ATOM 17812 C CA . GLN B 1 1045 ? 18.766 -15.812 -22.938 1 87.62 1045 GLN B CA 1
ATOM 17813 C C . GLN B 1 1045 ? 19.891 -16.125 -23.922 1 87.62 1045 GLN B C 1
ATOM 17815 O O . GLN B 1 1045 ? 20.484 -17.203 -23.875 1 87.62 1045 GLN B O 1
ATOM 17820 N N . ARG B 1 1046 ? 20.188 -15.227 -24.75 1 88.94 1046 ARG B N 1
ATOM 17821 C CA . ARG B 1 1046 ? 21.25 -15.383 -25.75 1 88.94 1046 ARG B CA 1
ATOM 17822 C C . ARG B 1 1046 ? 22.594 -15.641 -25.094 1 88.94 1046 ARG B C 1
ATOM 17824 O O . ARG B 1 1046 ? 23.422 -16.391 -25.625 1 88.94 1046 ARG B O 1
ATOM 17831 N N . TYR B 1 1047 ? 22.766 -15.117 -23.906 1 90.25 1047 TYR B N 1
ATOM 17832 C CA . TYR B 1 1047 ? 24.031 -15.297 -23.203 1 90.25 1047 TYR B CA 1
ATOM 17833 C C . TYR B 1 1047 ? 24.281 -16.766 -22.906 1 90.25 1047 TYR B C 1
ATOM 17835 O O . TYR B 1 1047 ? 25.375 -17.281 -23.172 1 90.25 1047 TYR B O 1
ATOM 17843 N N . ASN B 1 1048 ? 23.328 -17.469 -22.422 1 86.75 1048 ASN B N 1
ATOM 17844 C CA . ASN B 1 1048 ? 23.516 -18.875 -22.047 1 86.75 1048 ASN B CA 1
ATOM 17845 C C . ASN B 1 1048 ? 23.812 -19.734 -23.281 1 86.75 1048 ASN B C 1
ATOM 17847 O O . ASN B 1 1048 ? 24.594 -20.672 -23.203 1 86.75 1048 ASN B O 1
ATOM 17851 N N . LEU B 1 1049 ? 23.203 -19.391 -24.328 1 88.25 1049 LEU B N 1
ATOM 17852 C CA . LEU B 1 1049 ? 23.422 -20.156 -25.562 1 88.25 1049 LEU B CA 1
ATOM 17853 C C . LEU B 1 1049 ? 24.828 -19.922 -26.094 1 88.25 1049 LEU B C 1
ATOM 17855 O O . LEU B 1 1049 ? 25.5 -20.859 -26.531 1 88.25 1049 LEU B O 1
ATOM 17859 N N . ILE B 1 1050 ? 25.281 -18.703 -26.031 1 90.56 1050 ILE B N 1
ATOM 17860 C CA . ILE B 1 1050 ? 26.594 -18.359 -26.547 1 90.56 1050 ILE B CA 1
ATOM 17861 C C . ILE B 1 1050 ? 27.672 -19 -25.672 1 90.56 1050 ILE B C 1
ATOM 17863 O O . ILE B 1 1050 ? 28.656 -19.547 -26.203 1 90.56 1050 ILE B O 1
ATOM 17867 N N . VAL B 1 1051 ? 27.484 -18.984 -24.359 1 88.69 1051 VAL B N 1
ATOM 17868 C CA . VAL B 1 1051 ? 28.469 -19.562 -23.453 1 88.69 1051 VAL B CA 1
ATOM 17869 C C . VAL B 1 1051 ? 28.531 -21.078 -23.656 1 88.69 1051 VAL B C 1
ATOM 17871 O O . VAL B 1 1051 ? 29.609 -21.672 -23.609 1 88.69 1051 VAL B O 1
ATOM 17874 N N . GLU B 1 1052 ? 27.438 -21.672 -23.875 1 87 1052 GLU B N 1
ATOM 17875 C CA . GLU B 1 1052 ? 27.391 -23.125 -24.094 1 87 1052 GLU B CA 1
ATOM 17876 C C . GLU B 1 1052 ? 28.141 -23.516 -25.344 1 87 1052 GLU B C 1
ATOM 17878 O O . GLU B 1 1052 ? 28.969 -24.422 -25.312 1 87 1052 GLU B O 1
ATOM 17883 N N . TYR B 1 1053 ? 27.969 -22.828 -26.469 1 89.5 1053 TYR B N 1
ATOM 17884 C CA . TYR B 1 1053 ? 28.578 -23.234 -27.719 1 89.5 1053 TYR B CA 1
ATOM 17885 C C . TYR B 1 1053 ? 30 -22.703 -27.828 1 89.5 1053 TYR B C 1
ATOM 17887 O O . TYR B 1 1053 ? 30.797 -23.188 -28.656 1 89.5 1053 TYR B O 1
ATOM 17895 N N . HIS B 1 1054 ? 30.281 -21.688 -27.047 1 89.38 1054 HIS B N 1
ATOM 17896 C CA . HIS B 1 1054 ? 31.672 -21.281 -26.953 1 89.38 1054 HIS B CA 1
ATOM 17897 C C . HIS B 1 1054 ? 32.531 -22.328 -26.25 1 89.38 1054 HIS B C 1
ATOM 17899 O O . HIS B 1 1054 ? 33.688 -22.547 -26.594 1 89.38 1054 HIS B O 1
ATOM 17905 N N . SER B 1 1055 ? 31.906 -22.953 -25.25 1 86.31 1055 SER B N 1
ATOM 17906 C CA . SER B 1 1055 ? 32.656 -23.953 -24.484 1 86.31 1055 SER B CA 1
ATOM 17907 C C . SER B 1 1055 ? 32.656 -25.281 -25.219 1 86.31 1055 SER B C 1
ATOM 17909 O O . SER B 1 1055 ? 33.562 -26.109 -24.969 1 86.31 1055 SER B O 1
ATOM 17911 N N . ARG B 1 1056 ? 31.781 -25.516 -26.094 1 87.5 1056 ARG B N 1
ATOM 17912 C CA . ARG B 1 1056 ? 31.719 -26.766 -26.844 1 87.5 1056 ARG B CA 1
ATOM 17913 C C . ARG B 1 1056 ? 32.812 -26.844 -27.891 1 87.5 1056 ARG B C 1
ATOM 17915 O O . ARG B 1 1056 ? 33.188 -25.828 -28.5 1 87.5 1056 ARG B O 1
ATOM 17922 N N . PRO B 1 1057 ? 33.281 -28 -27.984 1 88.06 1057 PRO B N 1
ATOM 17923 C CA . PRO B 1 1057 ? 34.281 -28.156 -29.047 1 88.06 1057 PRO B CA 1
ATOM 17924 C C . PRO B 1 1057 ? 33.719 -27.906 -30.438 1 88.06 1057 PRO B C 1
ATOM 17926 O O . PRO B 1 1057 ? 32.5 -27.844 -30.609 1 88.06 1057 PRO B O 1
ATOM 17929 N N . CYS B 1 1058 ? 34.594 -27.828 -31.469 1 87.44 1058 CYS B N 1
ATOM 17930 C CA . CYS B 1 1058 ? 34.219 -27.391 -32.812 1 87.44 1058 CYS B CA 1
ATOM 17931 C C . CYS B 1 1058 ? 33.438 -28.484 -33.531 1 87.44 1058 CYS B C 1
ATOM 17933 O O . CYS B 1 1058 ? 32.5 -28.188 -34.312 1 87.44 1058 CYS B O 1
ATOM 17935 N N . LEU B 1 1059 ? 33.75 -29.734 -33.281 1 91.94 1059 LEU B N 1
ATOM 17936 C CA . LEU B 1 1059 ? 33.094 -30.797 -34 1 91.94 1059 LEU B CA 1
ATOM 17937 C C . LEU B 1 1059 ? 31.812 -31.219 -33.281 1 91.94 1059 LEU B C 1
ATOM 17939 O O . LEU B 1 1059 ? 31.734 -31.172 -32.062 1 91.94 1059 LEU B O 1
ATOM 17943 N N . ALA B 1 1060 ? 30.828 -31.516 -34.031 1 93.75 1060 ALA B N 1
ATOM 17944 C CA . ALA B 1 1060 ? 29.547 -31.953 -33.5 1 93.75 1060 ALA B CA 1
ATOM 17945 C C . ALA B 1 1060 ? 29.531 -33.469 -33.281 1 93.75 1060 ALA B C 1
ATOM 17947 O O . ALA B 1 1060 ? 30.328 -34.188 -33.875 1 93.75 1060 ALA B O 1
ATOM 17948 N N . PRO B 1 1061 ? 28.75 -34 -32.406 1 93.94 1061 PRO B N 1
ATOM 17949 C CA . PRO B 1 1061 ? 28.594 -35.438 -32.281 1 93.94 1061 PRO B CA 1
ATOM 17950 C C . PRO B 1 1061 ? 28.078 -36.094 -33.531 1 93.94 1061 PRO B C 1
ATOM 17952 O O . PRO B 1 1061 ? 27.219 -35.562 -34.25 1 93.94 1061 PRO B O 1
ATOM 17955 N N . PRO B 1 1062 ? 28.641 -37.281 -33.812 1 94.56 1062 PRO B N 1
ATOM 17956 C CA . PRO B 1 1062 ? 29.469 -38.219 -33.031 1 94.56 1062 PRO B CA 1
ATOM 17957 C C . PRO B 1 1062 ? 30.953 -37.938 -33.188 1 94.56 1062 PRO B C 1
ATOM 17959 O O . PRO B 1 1062 ? 31.781 -38.562 -32.531 1 94.56 1062 PRO B O 1
ATOM 17962 N N . PHE B 1 1063 ? 31.266 -36.969 -34.062 1 93.62 1063 PHE B N 1
ATOM 17963 C CA . PHE B 1 1063 ? 32.688 -36.719 -34.344 1 93.62 1063 PHE B CA 1
ATOM 17964 C C . PHE B 1 1063 ? 33.312 -35.906 -33.219 1 93.62 1063 PHE B C 1
ATOM 17966 O O . PHE B 1 1063 ? 34.531 -35.625 -33.25 1 93.62 1063 PHE B O 1
ATOM 17973 N N . ILE B 1 1064 ? 32.531 -35.562 -32.25 1 93.81 1064 ILE B N 1
ATOM 17974 C CA . ILE B 1 1064 ? 33.031 -34.75 -31.125 1 93.81 1064 ILE B CA 1
ATOM 17975 C C . ILE B 1 1064 ? 34.062 -35.531 -30.344 1 93.81 1064 ILE B C 1
ATOM 17977 O O . ILE B 1 1064 ? 34.906 -34.938 -29.641 1 93.81 1064 ILE B O 1
ATOM 17981 N N . ILE B 1 1065 ? 34.094 -36.875 -30.422 1 92.06 1065 ILE B N 1
ATOM 17982 C CA . ILE B 1 1065 ? 35.031 -37.719 -29.703 1 92.06 1065 ILE B CA 1
ATOM 17983 C C . ILE B 1 1065 ? 36.469 -37.406 -30.125 1 92.06 1065 ILE B C 1
ATOM 17985 O O . ILE B 1 1065 ? 37.406 -37.469 -29.312 1 92.06 1065 ILE B O 1
ATOM 17989 N N . ILE B 1 1066 ? 36.594 -37 -31.391 1 92.12 1066 ILE B N 1
ATOM 17990 C CA . ILE B 1 1066 ? 37.906 -36.656 -31.891 1 92.12 1066 ILE B CA 1
ATOM 17991 C C . ILE B 1 1066 ? 38.406 -35.375 -31.203 1 92.12 1066 ILE B C 1
ATOM 17993 O O . ILE B 1 1066 ? 39.562 -35.281 -30.828 1 92.12 1066 ILE B O 1
ATOM 17997 N N . SER B 1 1067 ? 37.469 -34.5 -31.047 1 90.94 1067 SER B N 1
ATOM 17998 C CA . SER B 1 1067 ? 37.812 -33.281 -30.359 1 90.94 1067 SER B CA 1
ATOM 17999 C C . SER B 1 1067 ? 38.094 -33.5 -28.891 1 90.94 1067 SER B C 1
ATOM 18001 O O . SER B 1 1067 ? 39 -32.875 -28.312 1 90.94 1067 SER B O 1
ATOM 18003 N N . HIS B 1 1068 ? 37.438 -34.438 -28.266 1 90.44 1068 HIS B N 1
ATOM 18004 C CA . HIS B 1 1068 ? 37.656 -34.75 -26.875 1 90.44 1068 HIS B CA 1
ATOM 18005 C C . HIS B 1 1068 ? 39.031 -35.375 -26.688 1 90.44 1068 HIS B C 1
ATOM 18007 O O . HIS B 1 1068 ? 39.75 -35.094 -25.719 1 90.44 1068 HIS B O 1
ATOM 18013 N N . LEU B 1 1069 ? 39.312 -36.219 -27.594 1 89.88 1069 LEU B N 1
ATOM 18014 C CA . LEU B 1 1069 ? 40.625 -36.875 -27.516 1 89.88 1069 LEU B CA 1
ATOM 18015 C C . LEU B 1 1069 ? 41.75 -35.875 -27.719 1 89.88 1069 LEU B C 1
ATOM 18017 O O . LEU B 1 1069 ? 42.781 -35.906 -27.016 1 89.88 1069 LEU B O 1
ATOM 18021 N N . HIS B 1 1070 ? 41.531 -34.969 -28.609 1 88.31 1070 HIS B N 1
ATOM 18022 C CA . HIS B 1 1070 ? 42.5 -33.938 -28.844 1 88.31 1070 HIS B CA 1
ATOM 18023 C C . HIS B 1 1070 ? 42.656 -33.031 -27.625 1 88.31 1070 HIS B C 1
ATOM 18025 O O . HIS B 1 1070 ? 43.75 -32.656 -27.25 1 88.31 1070 HIS B O 1
ATOM 18031 N N . LEU B 1 1071 ? 41.594 -32.625 -27.062 1 87.06 1071 LEU B N 1
ATOM 18032 C CA . LEU B 1 1071 ? 41.594 -31.781 -25.875 1 87.06 1071 LEU B CA 1
ATOM 18033 C C . LEU B 1 1071 ? 42.25 -32.5 -24.703 1 87.06 1071 LEU B C 1
ATOM 18035 O O . LEU B 1 1071 ? 42.969 -31.891 -23.906 1 87.06 1071 LEU B O 1
ATOM 18039 N N . PHE B 1 1072 ? 42.031 -33.812 -24.641 1 85.94 1072 PHE B N 1
ATOM 18040 C CA . PHE B 1 1072 ? 42.625 -34.594 -23.578 1 85.94 1072 PHE B CA 1
ATOM 18041 C C . PHE B 1 1072 ? 44.156 -34.625 -23.719 1 85.94 1072 PHE B C 1
ATOM 18043 O O . PHE B 1 1072 ? 44.875 -34.469 -22.734 1 85.94 1072 PHE B O 1
ATOM 18050 N N . ILE B 1 1073 ? 44.594 -34.719 -24.922 1 87.12 1073 ILE B N 1
ATOM 18051 C CA . ILE B 1 1073 ? 46.031 -34.719 -25.188 1 87.12 1073 ILE B CA 1
ATOM 18052 C C . ILE B 1 1073 ? 46.625 -33.344 -24.938 1 87.12 1073 ILE B C 1
ATOM 18054 O O . ILE B 1 1073 ? 47.656 -33.219 -24.312 1 87.12 1073 ILE B O 1
ATOM 18058 N N . LYS B 1 1074 ? 45.906 -32.375 -25.297 1 85.56 1074 LYS B N 1
ATOM 18059 C CA . LYS B 1 1074 ? 46.406 -31.016 -25.172 1 85.56 1074 LYS B CA 1
ATOM 18060 C C . LYS B 1 1074 ? 46.438 -30.578 -23.703 1 85.56 1074 LYS B C 1
ATOM 18062 O O . LYS B 1 1074 ? 47.406 -29.969 -23.266 1 85.56 1074 LYS B O 1
ATOM 18067 N N . ARG B 1 1075 ? 45.438 -30.891 -22.938 1 82.38 1075 ARG B N 1
ATOM 18068 C CA . ARG B 1 1075 ? 45.312 -30.359 -21.578 1 82.38 1075 ARG B CA 1
ATOM 18069 C C . ARG B 1 1075 ? 46.062 -31.234 -20.578 1 82.38 1075 ARG B C 1
ATOM 18071 O O . ARG B 1 1075 ? 46.688 -30.734 -19.641 1 82.38 1075 ARG B O 1
ATOM 18078 N N . TYR B 1 1076 ? 46.062 -32.562 -20.75 1 81.31 1076 TYR B N 1
ATOM 18079 C CA . TYR B 1 1076 ? 46.625 -33.438 -19.719 1 81.31 1076 TYR B CA 1
ATOM 18080 C C . TYR B 1 1076 ? 48.031 -33.906 -20.094 1 81.31 1076 TYR B C 1
ATOM 18082 O O . TYR B 1 1076 ? 48.875 -34.125 -19.234 1 81.31 1076 TYR B O 1
ATOM 18090 N N . ILE B 1 1077 ? 48.188 -34 -21.438 1 82.81 1077 ILE B N 1
ATOM 18091 C CA . ILE B 1 1077 ? 49.5 -34.5 -21.844 1 82.81 1077 ILE B CA 1
ATOM 18092 C C . ILE B 1 1077 ? 50.438 -33.312 -22.109 1 82.81 1077 ILE B C 1
ATOM 18094 O O . ILE B 1 1077 ? 51.531 -33.219 -21.531 1 82.81 1077 ILE B O 1
ATOM 18098 N N . ARG B 1 1078 ? 49.969 -32.25 -22.844 1 84.06 1078 ARG B N 1
ATOM 18099 C CA . ARG B 1 1078 ? 50.812 -31.125 -23.188 1 84.06 1078 ARG B CA 1
ATOM 18100 C C . ARG B 1 1078 ? 50.656 -29.984 -22.188 1 84.06 1078 ARG B C 1
ATOM 18102 O O . ARG B 1 1078 ? 51.469 -29.078 -22.125 1 84.06 1078 ARG B O 1
ATOM 18109 N N . ARG B 1 1079 ? 49.625 -30.031 -21.281 1 84.56 1079 ARG B N 1
ATOM 18110 C CA . ARG B 1 1079 ? 49.344 -29.078 -20.203 1 84.56 1079 ARG B CA 1
ATOM 18111 C C . ARG B 1 1079 ? 49.312 -27.641 -20.734 1 84.56 1079 ARG B C 1
ATOM 18113 O O . ARG B 1 1079 ? 49.906 -26.75 -20.156 1 84.56 1079 ARG B O 1
ATOM 18120 N N . ILE B 1 1080 ? 48.625 -27.281 -21.953 1 78.38 1080 ILE B N 1
ATOM 18121 C CA . ILE B 1 1080 ? 48.438 -25.953 -22.5 1 78.38 1080 ILE B CA 1
ATOM 18122 C C . ILE B 1 1080 ? 47.094 -25.406 -22.016 1 78.38 1080 ILE B C 1
ATOM 18124 O O . ILE B 1 1080 ? 46.062 -26.062 -22.156 1 78.38 1080 ILE B O 1
ATOM 18128 N N . PRO B 1 1081 ? 47.156 -24.219 -21.328 1 78.06 1081 PRO B N 1
ATOM 18129 C CA . PRO B 1 1081 ? 45.875 -23.656 -20.859 1 78.06 1081 PRO B CA 1
ATOM 18130 C C . PRO B 1 1081 ? 44.969 -23.203 -22 1 78.06 1081 PRO B C 1
ATOM 18132 O O . PRO B 1 1081 ? 45.469 -22.969 -23.109 1 78.06 1081 PRO B O 1
ATOM 18135 N N . SER B 1 1082 ? 43.688 -23.219 -21.734 1 75.5 1082 SER B N 1
ATOM 18136 C CA . SER B 1 1082 ? 42.719 -22.844 -22.766 1 75.5 1082 SER B CA 1
ATOM 18137 C C . SER B 1 1082 ? 42.719 -21.344 -23.016 1 75.5 1082 SER B C 1
ATOM 18139 O O . SER B 1 1082 ? 42.656 -20.547 -22.078 1 75.5 1082 SER B O 1
ATOM 18141 N N . VAL B 1 1083 ? 42.938 -20.875 -24.203 1 74.75 1083 VAL B N 1
ATOM 18142 C CA . VAL B 1 1083 ? 42.875 -19.484 -24.609 1 74.75 1083 VAL B CA 1
ATOM 18143 C C . VAL B 1 1083 ? 41.406 -19.016 -24.672 1 74.75 1083 VAL B C 1
ATOM 18145 O O . VAL B 1 1083 ? 41.125 -17.844 -24.484 1 74.75 1083 VAL B O 1
ATOM 18148 N N . LYS B 1 1084 ? 40.469 -19.953 -24.859 1 77.12 1084 LYS B N 1
ATOM 18149 C CA . LYS B 1 1084 ? 39.062 -19.625 -24.984 1 77.12 1084 LYS B CA 1
ATOM 18150 C C . LYS B 1 1084 ? 38.5 -19.109 -23.672 1 77.12 1084 LYS B C 1
ATOM 18152 O O . LYS B 1 1084 ? 37.562 -18.312 -23.672 1 77.12 1084 LYS B O 1
ATOM 18157 N N . SER B 1 1085 ? 39.062 -19.516 -22.641 1 76.56 1085 SER B N 1
ATOM 18158 C CA . SER B 1 1085 ? 38.562 -19.094 -21.359 1 76.56 1085 SER B CA 1
ATOM 18159 C C . SER B 1 1085 ? 38.812 -17.609 -21.109 1 76.56 1085 SER B C 1
ATOM 18161 O O . SER B 1 1085 ? 38.125 -16.969 -20.312 1 76.56 1085 SER B O 1
ATOM 18163 N N . LYS B 1 1086 ? 39.688 -17.047 -21.891 1 74.69 1086 LYS B N 1
ATOM 18164 C CA . LYS B 1 1086 ? 40.094 -15.641 -21.703 1 74.69 1086 LYS B CA 1
ATOM 18165 C C . LYS B 1 1086 ? 39.062 -14.711 -22.344 1 74.69 1086 LYS B C 1
ATOM 18167 O O . LYS B 1 1086 ? 39.031 -13.508 -22.047 1 74.69 1086 LYS B O 1
ATOM 18172 N N . HIS B 1 1087 ? 38.219 -15.336 -23.125 1 79.5 1087 HIS B N 1
ATOM 18173 C CA . HIS B 1 1087 ? 37.219 -14.5 -23.781 1 79.5 1087 HIS B CA 1
ATOM 18174 C C . HIS B 1 1087 ? 36.156 -14.031 -22.797 1 79.5 1087 HIS B C 1
ATOM 18176 O O . HIS B 1 1087 ? 35.531 -12.977 -23 1 79.5 1087 HIS B O 1
ATOM 18182 N N . PHE B 1 1088 ? 35.969 -14.727 -21.75 1 86.31 1088 PHE B N 1
ATOM 18183 C CA . PHE B 1 1088 ? 34.969 -14.344 -20.781 1 86.31 1088 PHE B CA 1
ATOM 18184 C C . PHE B 1 1088 ? 35.594 -13.906 -19.469 1 86.31 1088 PHE B C 1
ATOM 18186 O O . PHE B 1 1088 ? 34.938 -13.25 -18.656 1 86.31 1088 PHE B O 1
ATOM 18193 N N . VAL B 1 1089 ? 36.812 -14.297 -19.234 1 88.88 1089 VAL B N 1
ATOM 18194 C CA . VAL B 1 1089 ? 37.5 -13.969 -17.969 1 88.88 1089 VAL B CA 1
ATOM 18195 C C . VAL B 1 1089 ? 38.938 -13.516 -18.266 1 88.88 1089 VAL B C 1
ATOM 18197 O O . VAL B 1 1089 ? 39.688 -14.234 -18.906 1 88.88 1089 VAL B O 1
ATOM 18200 N N . LEU B 1 1090 ? 39.188 -12.305 -17.875 1 90.38 1090 LEU B N 1
ATOM 18201 C CA . LEU B 1 1090 ? 40.5 -11.742 -18.094 1 90.38 1090 LEU B CA 1
ATOM 18202 C C . LEU B 1 1090 ? 41.094 -11.258 -16.781 1 90.38 1090 LEU B C 1
ATOM 18204 O O . LEU B 1 1090 ? 40.438 -10.594 -15.984 1 90.38 1090 LEU B O 1
ATOM 18208 N N . GLU B 1 1091 ? 42.281 -11.719 -16.453 1 89.94 1091 GLU B N 1
ATOM 18209 C CA . GLU B 1 1091 ? 43 -11.234 -15.281 1 89.94 1091 GLU B CA 1
ATOM 18210 C C . GLU B 1 1091 ? 44 -10.148 -15.656 1 89.94 1091 GLU B C 1
ATOM 18212 O O . GLU B 1 1091 ? 44.844 -10.359 -16.516 1 89.94 1091 GLU B O 1
ATOM 18217 N N . LEU B 1 1092 ? 43.719 -8.953 -15.266 1 89.94 1092 LEU B N 1
ATOM 18218 C CA . LEU B 1 1092 ? 44.594 -7.82 -15.523 1 89.94 1092 LEU B CA 1
ATOM 18219 C C . LEU B 1 1092 ? 45.406 -7.457 -14.281 1 89.94 1092 LEU B C 1
ATOM 18221 O O . LEU B 1 1092 ? 44.875 -7.488 -13.164 1 89.94 1092 LEU B O 1
ATOM 18225 N N . ARG B 1 1093 ? 46.688 -7.344 -14.43 1 85.81 1093 ARG B N 1
ATOM 18226 C CA . ARG B 1 1093 ? 47.531 -6.969 -13.289 1 85.81 1093 ARG B CA 1
ATOM 18227 C C . ARG B 1 1093 ? 48.312 -5.699 -13.586 1 85.81 1093 ARG B C 1
ATOM 18229 O O . ARG B 1 1093 ? 48.469 -5.312 -14.742 1 85.81 1093 ARG B O 1
ATOM 18236 N N . GLY B 1 1094 ? 48.625 -4.988 -12.562 1 84.31 1094 GLY B N 1
ATOM 18237 C CA . GLY B 1 1094 ? 49.562 -3.898 -12.578 1 84.31 1094 GLY B CA 1
ATOM 18238 C C . GLY B 1 1094 ? 49 -2.613 -13.148 1 84.31 1094 GLY B C 1
ATOM 18239 O O . GLY B 1 1094 ? 47.938 -2.146 -12.719 1 84.31 1094 GLY B O 1
ATOM 18240 N N . ARG B 1 1095 ? 49.594 -2.104 -14.219 1 86.12 1095 ARG B N 1
ATOM 18241 C CA . ARG B 1 1095 ? 49.312 -0.784 -14.781 1 86.12 1095 ARG B CA 1
ATOM 18242 C C . ARG B 1 1095 ? 48.031 -0.793 -15.602 1 86.12 1095 ARG B C 1
ATOM 18244 O O . ARG B 1 1095 ? 47.281 0.169 -15.578 1 86.12 1095 ARG B O 1
ATOM 18251 N N . LYS B 1 1096 ? 47.781 -1.857 -16.281 1 89.38 1096 LYS B N 1
ATOM 18252 C CA . LYS B 1 1096 ? 46.594 -1.931 -17.109 1 89.38 1096 LYS B CA 1
ATOM 18253 C C . LYS B 1 1096 ? 45.312 -1.949 -16.25 1 89.38 1096 LYS B C 1
ATOM 18255 O O . LYS B 1 1096 ? 44.312 -1.332 -16.594 1 89.38 1096 LYS B O 1
ATOM 18260 N N . ALA B 1 1097 ? 45.438 -2.598 -15.172 1 91.94 1097 ALA B N 1
ATOM 18261 C CA . ALA B 1 1097 ? 44.281 -2.654 -14.266 1 91.94 1097 ALA B CA 1
ATOM 18262 C C . ALA B 1 1097 ? 44 -1.286 -13.648 1 91.94 1097 ALA B C 1
ATOM 18264 O O . ALA B 1 1097 ? 42.844 -0.88 -13.516 1 91.94 1097 ALA B O 1
ATOM 18265 N N . SER B 1 1098 ? 45.062 -0.558 -13.305 1 91.25 1098 SER B N 1
ATOM 18266 C CA . SER B 1 1098 ? 44.906 0.752 -12.68 1 91.25 1098 SER B CA 1
ATOM 18267 C C . SER B 1 1098 ? 44.375 1.778 -13.664 1 91.25 1098 SER B C 1
ATOM 18269 O O . SER B 1 1098 ? 43.562 2.637 -13.297 1 91.25 1098 SER B O 1
ATOM 18271 N N . ARG B 1 1099 ? 44.812 1.605 -14.898 1 91.12 1099 ARG B N 1
ATOM 18272 C CA . ARG B 1 1099 ? 44.312 2.52 -15.93 1 91.12 1099 ARG B CA 1
ATOM 18273 C C . ARG B 1 1099 ? 42.812 2.312 -16.172 1 91.12 1099 ARG B C 1
ATOM 18275 O O . ARG B 1 1099 ? 42.062 3.277 -16.359 1 91.12 1099 ARG B O 1
ATOM 18282 N N . LEU B 1 1100 ? 42.438 1.12 -16.188 1 94.25 1100 LEU B N 1
ATOM 18283 C CA . LEU B 1 1100 ? 41.031 0.812 -16.406 1 94.25 1100 LEU B CA 1
ATOM 18284 C C . LEU B 1 1100 ? 40.188 1.3 -15.227 1 94.25 1100 LEU B C 1
ATOM 18286 O O . LEU B 1 1100 ? 39.094 1.83 -15.422 1 94.25 1100 LEU B O 1
ATOM 18290 N N . ASN B 1 1101 ? 40.688 1.164 -14.07 1 93.5 1101 ASN B N 1
ATOM 18291 C CA . ASN B 1 1101 ? 39.969 1.607 -12.883 1 93.5 1101 ASN B CA 1
ATOM 18292 C C . ASN B 1 1101 ? 39.812 3.125 -12.852 1 93.5 1101 ASN B C 1
ATOM 18294 O O . ASN B 1 1101 ? 38.75 3.641 -12.492 1 93.5 1101 ASN B O 1
ATOM 18298 N N . THR B 1 1102 ? 40.875 3.812 -13.195 1 93.56 1102 THR B N 1
ATOM 18299 C CA . THR B 1 1102 ? 40.844 5.27 -13.219 1 93.56 1102 THR B CA 1
ATOM 18300 C C . THR B 1 1102 ? 39.875 5.762 -14.305 1 93.56 1102 THR B C 1
ATOM 18302 O O . THR B 1 1102 ? 39.156 6.727 -14.094 1 93.56 1102 THR B O 1
ATOM 18305 N N . TRP B 1 1103 ? 40 5.062 -15.438 1 94.81 1103 TRP B N 1
ATOM 18306 C CA . TRP B 1 1103 ? 39.094 5.414 -16.531 1 94.81 1103 TRP B CA 1
ATOM 18307 C C . TRP B 1 1103 ? 37.656 5.223 -16.141 1 94.81 1103 TRP B C 1
ATOM 18309 O O . TRP B 1 1103 ? 36.812 6.086 -16.391 1 94.81 1103 TRP B O 1
ATOM 18319 N N . GLU B 1 1104 ? 37.25 4.188 -15.555 1 96.44 1104 GLU B N 1
ATOM 18320 C CA . GLU B 1 1104 ? 35.875 3.934 -15.078 1 96.44 1104 GLU B CA 1
ATOM 18321 C C . GLU B 1 1104 ? 35.469 4.965 -14.039 1 96.44 1104 GLU B C 1
ATOM 18323 O O . GLU B 1 1104 ? 34.312 5.43 -14.047 1 96.44 1104 GLU B O 1
ATOM 18328 N N . ALA B 1 1105 ? 36.312 5.336 -13.164 1 95.19 1105 ALA B N 1
ATOM 18329 C CA . ALA B 1 1105 ? 36.031 6.297 -12.109 1 95.19 1105 ALA B CA 1
ATOM 18330 C C . ALA B 1 1105 ? 35.719 7.676 -12.688 1 95.19 1105 ALA B C 1
ATOM 18332 O O . ALA B 1 1105 ? 34.875 8.398 -12.172 1 95.19 1105 ALA B O 1
ATOM 18333 N N . ILE B 1 1106 ? 36.438 8.039 -13.742 1 94.38 1106 ILE B N 1
ATOM 18334 C CA . ILE B 1 1106 ? 36.219 9.328 -14.383 1 94.38 1106 ILE B CA 1
ATOM 18335 C C . ILE B 1 1106 ? 34.812 9.352 -15.008 1 94.38 1106 ILE B C 1
ATOM 18337 O O . ILE B 1 1106 ? 34.094 10.352 -14.914 1 94.38 1106 ILE B O 1
ATOM 18341 N N . GLN B 1 1107 ? 34.5 8.273 -15.656 1 95.44 1107 GLN B N 1
ATOM 18342 C CA . GLN B 1 1107 ? 33.188 8.219 -16.281 1 95.44 1107 GLN B CA 1
ATOM 18343 C C . GLN B 1 1107 ? 32.062 8.258 -15.234 1 95.44 1107 GLN B C 1
ATOM 18345 O O . GLN B 1 1107 ? 31.016 8.844 -15.461 1 95.44 1107 GLN B O 1
ATOM 18350 N N . LYS B 1 1108 ? 32.188 7.613 -14.117 1 96.06 1108 LYS B N 1
ATOM 18351 C CA . LYS B 1 1108 ? 31.234 7.668 -13.023 1 96.06 1108 LYS B CA 1
ATOM 18352 C C . LYS B 1 1108 ? 31.062 9.094 -12.508 1 96.06 1108 LYS B C 1
ATOM 18354 O O . LYS B 1 1108 ? 29.953 9.539 -12.266 1 96.06 1108 LYS B O 1
ATOM 18359 N N . GLU B 1 1109 ? 32.188 9.828 -12.367 1 93.31 1109 GLU B N 1
ATOM 18360 C CA . GLU B 1 1109 ? 32.156 11.203 -11.875 1 93.31 1109 GLU B CA 1
ATOM 18361 C C . GLU B 1 1109 ? 31.406 12.109 -12.859 1 93.31 1109 GLU B C 1
ATOM 18363 O O . GLU B 1 1109 ? 30.688 13.023 -12.445 1 93.31 1109 GLU B O 1
ATOM 18368 N N . ASN B 1 1110 ? 31.625 11.797 -14.094 1 92.31 1110 ASN B N 1
ATOM 18369 C CA . ASN B 1 1110 ? 30.906 12.57 -15.102 1 92.31 1110 ASN B CA 1
ATOM 18370 C C . ASN B 1 1110 ? 29.406 12.344 -15.016 1 92.31 1110 ASN B C 1
ATOM 18372 O O . ASN B 1 1110 ? 28.625 13.281 -15.141 1 92.31 1110 ASN B O 1
ATOM 18376 N N . LEU B 1 1111 ? 29.031 11.164 -14.805 1 94.69 1111 LEU B N 1
ATOM 18377 C CA . LEU B 1 1111 ? 27.609 10.836 -14.695 1 94.69 1111 LEU B CA 1
ATOM 18378 C C . LEU B 1 1111 ? 27 11.453 -13.438 1 94.69 1111 LEU B C 1
ATOM 18380 O O . LEU B 1 1111 ? 25.906 12.016 -13.484 1 94.69 1111 LEU B O 1
ATOM 18384 N N . LEU B 1 1112 ? 27.672 11.367 -12.352 1 94.12 1112 LEU B N 1
ATOM 18385 C CA . LEU B 1 1112 ? 27.172 11.898 -11.086 1 94.12 1112 LEU B CA 1
ATOM 18386 C C . LEU B 1 1112 ? 27.062 13.414 -11.141 1 94.12 1112 LEU B C 1
ATOM 18388 O O . LEU B 1 1112 ? 26.125 13.992 -10.586 1 94.12 1112 LEU B O 1
ATOM 18392 N N . SER B 1 1113 ? 27.984 14.023 -11.797 1 92.19 1113 SER B N 1
ATOM 18393 C CA . SER B 1 1113 ? 27.938 15.477 -11.945 1 92.19 1113 SER B CA 1
ATOM 18394 C C . SER B 1 1113 ? 26.734 15.898 -12.805 1 92.19 1113 SER B C 1
ATOM 18396 O O . SER B 1 1113 ? 26.094 16.906 -12.516 1 92.19 1113 SER B O 1
ATOM 18398 N N . ALA B 1 1114 ? 26.484 15.125 -13.781 1 90.81 1114 ALA B N 1
ATOM 18399 C CA . ALA B 1 1114 ? 25.328 15.406 -14.625 1 90.81 1114 ALA B CA 1
ATOM 18400 C C . ALA B 1 1114 ? 24.031 15.211 -13.859 1 90.81 1114 ALA B C 1
ATOM 18402 O O . ALA B 1 1114 ? 23.078 16 -14.016 1 90.81 1114 ALA B O 1
ATOM 18403 N N . HIS B 1 1115 ? 24 14.227 -13.047 1 90.75 1115 HIS B N 1
ATOM 18404 C CA . HIS B 1 1115 ? 22.812 13.961 -12.234 1 90.75 1115 HIS B CA 1
ATOM 18405 C C . HIS B 1 1115 ? 22.594 15.07 -11.211 1 90.75 1115 HIS B C 1
ATOM 18407 O O . HIS B 1 1115 ? 21.453 15.469 -10.961 1 90.75 1115 HIS B O 1
ATOM 18413 N N . ASN B 1 1116 ? 23.625 15.508 -10.625 1 87.5 1116 ASN B N 1
ATOM 18414 C CA . ASN B 1 1116 ? 23.516 16.578 -9.641 1 87.5 1116 ASN B CA 1
ATOM 18415 C C . ASN B 1 1116 ? 23.062 17.891 -10.273 1 87.5 1116 ASN B C 1
ATOM 18417 O O . ASN B 1 1116 ? 22.312 18.641 -9.672 1 87.5 1116 ASN B O 1
ATOM 18421 N N . LYS B 1 1117 ? 23.484 18.062 -11.414 1 85.5 1117 LYS B N 1
ATOM 18422 C CA . LYS B 1 1117 ? 23.062 19.25 -12.133 1 85.5 1117 LYS B CA 1
ATOM 18423 C C . LYS B 1 1117 ? 21.578 19.188 -12.469 1 85.5 1117 LYS B C 1
ATOM 18425 O O . LYS B 1 1117 ? 20.859 20.188 -12.328 1 85.5 1117 LYS B O 1
ATOM 18430 N N . GLN B 1 1118 ? 21.141 18.094 -12.828 1 89.06 1118 GLN B N 1
ATOM 18431 C CA . GLN B 1 1118 ? 19.719 17.922 -13.133 1 89.06 1118 GLN B CA 1
ATOM 18432 C C . GLN B 1 1118 ? 18.859 18.094 -11.883 1 89.06 1118 GLN B C 1
ATOM 18434 O O . GLN B 1 1118 ? 17.766 18.641 -11.953 1 89.06 1118 GLN B O 1
ATOM 18439 N N . GLN B 1 1119 ? 19.266 17.641 -10.742 1 86.94 1119 GLN B N 1
ATOM 18440 C CA . GLN B 1 1119 ? 18.531 17.781 -9.484 1 86.94 1119 GLN B CA 1
ATOM 18441 C C . GLN B 1 1119 ? 18.469 19.234 -9.039 1 86.94 1119 GLN B C 1
ATOM 18443 O O . GLN B 1 1119 ? 17.469 19.688 -8.492 1 86.94 1119 GLN B O 1
ATOM 18448 N N . ARG B 1 1120 ? 19.516 19.906 -9.289 1 80.19 1120 ARG B N 1
ATOM 18449 C CA . ARG B 1 1120 ? 19.562 21.328 -8.938 1 80.19 1120 ARG B CA 1
ATOM 18450 C C . ARG B 1 1120 ? 18.641 22.141 -9.836 1 80.19 1120 ARG B C 1
ATOM 18452 O O . ARG B 1 1120 ? 18.078 23.156 -9.414 1 80.19 1120 ARG B O 1
ATOM 18459 N N . ASP B 1 1121 ? 18.438 21.562 -10.961 1 79.75 1121 ASP B N 1
ATOM 18460 C CA . ASP B 1 1121 ? 17.609 22.281 -11.922 1 79.75 1121 ASP B CA 1
ATOM 18461 C C . ASP B 1 1121 ? 16.156 21.844 -11.828 1 79.75 1121 ASP B C 1
ATOM 18463 O O . ASP B 1 1121 ? 15.312 22.312 -12.602 1 79.75 1121 ASP B O 1
ATOM 18467 N N . SER B 1 1122 ? 15.898 21.219 -10.867 1 86.62 1122 SER B N 1
ATOM 18468 C CA . SER B 1 1122 ? 14.523 20.781 -10.688 1 86.62 1122 SER B CA 1
ATOM 18469 C C . SER B 1 1122 ? 13.656 21.891 -10.102 1 86.62 1122 SER B C 1
ATOM 18471 O O . SER B 1 1122 ? 14.172 22.797 -9.438 1 86.62 1122 SER B O 1
ATOM 18473 N N . ASP B 1 1123 ? 12.414 21.906 -10.352 1 80.06 1123 ASP B N 1
ATOM 18474 C CA . ASP B 1 1123 ? 11.469 22.922 -9.898 1 80.06 1123 ASP B CA 1
ATOM 18475 C C . ASP B 1 1123 ? 11.414 22.969 -8.375 1 80.06 1123 ASP B C 1
ATOM 18477 O O . ASP B 1 1123 ? 11.289 24.047 -7.793 1 80.06 1123 ASP B O 1
ATOM 18481 N N . ARG B 1 1124 ? 11.531 21.922 -7.848 1 83.44 1124 ARG B N 1
ATOM 18482 C CA . ARG B 1 1124 ? 11.492 21.859 -6.391 1 83.44 1124 ARG B CA 1
ATOM 18483 C C . ARG B 1 1124 ? 12.703 22.578 -5.789 1 83.44 1124 ARG B C 1
ATOM 18485 O O . ARG B 1 1124 ? 12.562 23.344 -4.832 1 83.44 1124 ARG B O 1
ATOM 18492 N N . ALA B 1 1125 ? 13.773 22.266 -6.316 1 82 1125 ALA B N 1
ATOM 18493 C CA . ALA B 1 1125 ? 14.984 22.891 -5.801 1 82 1125 ALA B CA 1
ATOM 18494 C C . ALA B 1 1125 ? 14.992 24.391 -6.086 1 82 1125 ALA B C 1
ATOM 18496 O O . ALA B 1 1125 ? 15.453 25.188 -5.262 1 82 1125 ALA B O 1
ATOM 18497 N N . ARG B 1 1126 ? 14.516 24.797 -7.184 1 79.94 1126 ARG B N 1
ATOM 18498 C CA . ARG B 1 1126 ? 14.43 26.219 -7.523 1 79.94 1126 ARG B CA 1
ATOM 18499 C C . ARG B 1 1126 ? 13.461 26.953 -6.598 1 79.94 1126 ARG B C 1
ATOM 18501 O O . ARG B 1 1126 ? 13.719 28.094 -6.195 1 79.94 1126 ARG B O 1
ATOM 18508 N N . LEU B 1 1127 ? 12.422 26.359 -6.328 1 81.38 1127 LEU B N 1
ATOM 18509 C CA . LEU B 1 1127 ? 11.461 26.953 -5.41 1 81.38 1127 LEU B CA 1
ATOM 18510 C C . LEU B 1 1127 ? 12.055 27.094 -4.012 1 81.38 1127 LEU B C 1
ATOM 18512 O O . LEU B 1 1127 ? 11.797 28.078 -3.318 1 81.38 1127 LEU B O 1
ATOM 18516 N N . LYS B 1 1128 ? 12.734 26.094 -3.617 1 79.5 1128 LYS B N 1
ATOM 18517 C CA . LYS B 1 1128 ? 13.367 26.156 -2.307 1 79.5 1128 LYS B CA 1
ATOM 18518 C C . LYS B 1 1128 ? 14.406 27.281 -2.256 1 79.5 1128 LYS B C 1
ATOM 18520 O O . LYS B 1 1128 ? 14.492 28.016 -1.265 1 79.5 1128 LYS B O 1
ATOM 18525 N N . CYS B 1 1129 ? 15.164 27.391 -3.293 1 76.38 1129 CYS B N 1
ATOM 18526 C CA . CYS B 1 1129 ? 16.156 28.469 -3.369 1 76.38 1129 CYS B CA 1
ATOM 18527 C C . CYS B 1 1129 ? 15.492 29.828 -3.352 1 76.38 1129 CYS B C 1
ATOM 18529 O O . CYS B 1 1129 ? 15.977 30.75 -2.688 1 76.38 1129 CYS B O 1
ATOM 18531 N N . THR B 1 1130 ? 14.406 29.953 -4.004 1 80.38 1130 THR B N 1
ATOM 18532 C CA . THR B 1 1130 ? 13.688 31.219 -4.047 1 80.38 1130 THR B CA 1
ATOM 18533 C C . THR B 1 1130 ? 13.094 31.547 -2.682 1 80.38 1130 THR B C 1
ATOM 18535 O O . THR B 1 1130 ? 13.094 32.719 -2.266 1 80.38 1130 THR B O 1
ATOM 18538 N N . SER B 1 1131 ? 12.656 30.594 -2.035 1 78.69 1131 SER B N 1
ATOM 18539 C CA . SER B 1 1131 ? 12.102 30.812 -0.704 1 78.69 1131 SER B CA 1
ATOM 18540 C C . SER B 1 1131 ? 13.18 31.312 0.266 1 78.69 1131 SER B C 1
ATOM 18542 O O . SER B 1 1131 ? 12.922 32.188 1.091 1 78.69 1131 SER B O 1
ATOM 18544 N N . VAL B 1 1132 ? 14.297 30.766 0.11 1 75.31 1132 VAL B N 1
ATOM 18545 C CA . VAL B 1 1132 ? 15.398 31.156 0.979 1 75.31 1132 VAL B CA 1
ATOM 18546 C C . VAL B 1 1132 ? 15.828 32.594 0.651 1 75.31 1132 VAL B C 1
ATOM 18548 O O . VAL B 1 1132 ? 16.156 33.375 1.55 1 75.31 1132 VAL B O 1
ATOM 18551 N N . LYS B 1 1133 ? 15.805 33 -0.566 1 75.94 1133 LYS B N 1
ATOM 18552 C CA . LYS B 1 1133 ? 16.141 34.344 -0.974 1 75.94 1133 LYS B CA 1
ATOM 18553 C C . LYS B 1 1133 ? 15.125 35.344 -0.437 1 75.94 1133 LYS B C 1
ATOM 18555 O O . LYS B 1 1133 ? 15.492 36.438 -0.017 1 75.94 1133 LYS B O 1
ATOM 18560 N N . VAL B 1 1134 ? 13.945 34.906 -0.497 1 80.62 1134 VAL B N 1
ATOM 18561 C CA . VAL B 1 1134 ? 12.906 35.812 0.018 1 80.62 1134 VAL B CA 1
ATOM 18562 C C . VAL B 1 1134 ? 13.062 35.969 1.528 1 80.62 1134 VAL B C 1
ATOM 18564 O O . VAL B 1 1134 ? 12.859 37.062 2.066 1 80.62 1134 VAL B O 1
ATOM 18567 N N . ASP B 1 1135 ? 13.406 34.906 2.135 1 73.06 1135 ASP B N 1
ATOM 18568 C CA . ASP B 1 1135 ? 13.656 35 3.568 1 73.06 1135 ASP B CA 1
ATOM 18569 C C . ASP B 1 1135 ? 14.82 35.938 3.867 1 73.06 1135 ASP B C 1
ATOM 18571 O O . ASP B 1 1135 ? 14.781 36.688 4.848 1 73.06 1135 ASP B O 1
ATOM 18575 N N . SER B 1 1136 ? 15.789 35.938 3.012 1 73.94 1136 SER B N 1
ATOM 18576 C CA . SER B 1 1136 ? 16.938 36.812 3.174 1 73.94 1136 SER B CA 1
ATOM 18577 C C . SER B 1 1136 ? 16.531 38.281 2.941 1 73.94 1136 SER B C 1
ATOM 18579 O O . SER B 1 1136 ? 17.016 39.188 3.643 1 73.94 1136 SER B O 1
ATOM 18581 N N . VAL B 1 1137 ? 15.648 38.406 2.023 1 77.69 1137 VAL B N 1
ATOM 18582 C CA . VAL B 1 1137 ? 15.164 39.781 1.746 1 77.69 1137 VAL B CA 1
ATOM 18583 C C . VAL B 1 1137 ? 14.344 40.281 2.932 1 77.69 1137 VAL B C 1
ATOM 18585 O O . VAL B 1 1137 ? 14.445 41.469 3.301 1 77.69 1137 VAL B O 1
ATOM 18588 N N . LEU B 1 1138 ? 13.641 39.469 3.473 1 73.75 1138 LEU B N 1
ATOM 18589 C CA . LEU B 1 1138 ? 12.828 39.844 4.621 1 73.75 1138 LEU B CA 1
ATOM 18590 C C . LEU B 1 1138 ? 13.703 40.219 5.816 1 73.75 1138 LEU B C 1
ATOM 18592 O O . LEU B 1 1138 ? 13.375 41.125 6.582 1 73.75 1138 LEU B O 1
ATOM 18596 N N . LYS B 1 1139 ? 14.805 39.5 5.875 1 68.56 1139 LYS B N 1
ATOM 18597 C CA . LYS B 1 1139 ? 15.75 39.812 6.941 1 68.56 1139 LYS B CA 1
ATOM 18598 C C . LYS B 1 1139 ? 16.406 41.156 6.719 1 68.56 1139 LYS B C 1
ATOM 18600 O O . LYS B 1 1139 ? 16.562 41.938 7.66 1 68.56 1139 LYS B O 1
ATOM 18605 N N . GLN B 1 1140 ? 16.734 41.406 5.527 1 71.69 1140 GLN B N 1
ATOM 18606 C CA . GLN B 1 1140 ? 17.359 42.688 5.195 1 71.69 1140 GLN B CA 1
ATOM 18607 C C . GLN B 1 1140 ? 16.359 43.844 5.375 1 71.69 1140 GLN B C 1
ATOM 18609 O O . GLN B 1 1140 ? 16.734 44.938 5.828 1 71.69 1140 GLN B O 1
ATOM 18614 N N . MET B 1 1141 ? 15.18 43.531 5.09 1 71.75 1141 MET B N 1
ATOM 18615 C CA . MET B 1 1141 ? 14.148 44.531 5.23 1 71.75 1141 MET B CA 1
ATOM 18616 C C . MET B 1 1141 ? 13.898 44.875 6.703 1 71.75 1141 MET B C 1
ATOM 18618 O O . MET B 1 1141 ? 13.633 46 7.059 1 71.75 1141 MET B O 1
ATOM 18622 N N . ALA B 1 1142 ? 13.961 43.875 7.516 1 66.31 1142 ALA B N 1
ATOM 18623 C CA . ALA B 1 1142 ? 13.82 44.094 8.953 1 66.31 1142 ALA B CA 1
ATOM 18624 C C . ALA B 1 1142 ? 14.961 44.938 9.5 1 66.31 1142 ALA B C 1
ATOM 18626 O O . ALA B 1 1142 ? 14.742 45.781 10.375 1 66.31 1142 ALA B O 1
ATOM 18627 N N . GLU B 1 1143 ? 16.109 44.812 8.898 1 63.38 1143 GLU B N 1
ATOM 18628 C CA . GLU B 1 1143 ? 17.25 45.625 9.297 1 63.38 1143 GLU B CA 1
ATOM 18629 C C . GLU B 1 1143 ? 17.062 47.094 8.875 1 63.38 1143 GLU B C 1
ATOM 18631 O O . GLU B 1 1143 ? 17.406 48 9.617 1 63.38 1143 GLU B O 1
ATOM 18636 N N . ILE B 1 1144 ? 16.406 47.125 7.785 1 66.19 1144 ILE B N 1
ATOM 18637 C CA . ILE B 1 1144 ? 16.156 48.469 7.285 1 66.19 1144 ILE B CA 1
ATOM 18638 C C . ILE B 1 1144 ? 15.109 49.156 8.156 1 66.19 1144 ILE B C 1
ATOM 18640 O O . ILE B 1 1144 ? 15.211 50.375 8.422 1 66.19 1144 ILE B O 1
ATOM 18644 N N . ARG B 1 1145 ? 14.195 48.531 8.633 1 61.72 1145 ARG B N 1
ATOM 18645 C CA . ARG B 1 1145 ? 13.172 49.094 9.516 1 61.72 1145 ARG B CA 1
ATOM 18646 C C . ARG B 1 1145 ? 13.773 49.562 10.828 1 61.72 1145 ARG B C 1
ATOM 18648 O O . ARG B 1 1145 ? 13.359 50.594 11.375 1 61.72 1145 ARG B O 1
ATOM 18655 N N . ASP B 1 1146 ? 14.781 48.844 11.203 1 57.69 1146 ASP B N 1
ATOM 18656 C CA . ASP B 1 1146 ? 15.477 49.25 12.422 1 57.69 1146 ASP B CA 1
ATOM 18657 C C . ASP B 1 1146 ? 16.203 50.562 12.234 1 57.69 1146 ASP B C 1
ATOM 18659 O O . ASP B 1 1146 ? 16.234 51.406 13.141 1 57.69 1146 ASP B O 1
ATOM 18663 N N . HIS B 1 1147 ? 16.672 50.688 11.133 1 59.53 1147 HIS B N 1
ATOM 18664 C CA . HIS B 1 1147 ? 17.312 51.969 10.852 1 59.53 1147 HIS B CA 1
ATOM 18665 C C . HIS B 1 1147 ? 16.297 53.125 10.836 1 59.53 1147 HIS B C 1
ATOM 18667 O O . HIS B 1 1147 ? 16.609 54.219 11.25 1 59.53 1147 HIS B O 1
ATOM 18673 N N . ASP B 1 1148 ? 15.133 52.719 10.555 1 58.62 1148 ASP B N 1
ATOM 18674 C CA . ASP B 1 1148 ? 14.07 53.75 10.547 1 58.62 1148 ASP B CA 1
ATOM 18675 C C . ASP B 1 1148 ? 13.719 54.188 11.961 1 58.62 1148 ASP B C 1
ATOM 18677 O O . ASP B 1 1148 ? 13.508 55.375 12.211 1 58.62 1148 ASP B O 1
ATOM 18681 N N . GLN B 1 1149 ? 13.742 53.281 12.836 1 57.78 1149 GLN B N 1
ATOM 18682 C CA . GLN B 1 1149 ? 13.469 53.656 14.227 1 57.78 1149 GLN B CA 1
ATOM 18683 C C . GLN B 1 1149 ? 14.578 54.531 14.797 1 57.78 1149 GLN B C 1
ATOM 18685 O O . GLN B 1 1149 ? 14.312 55.469 15.547 1 57.78 1149 GLN B O 1
ATOM 18690 N N . ARG B 1 1150 ? 15.727 54.312 14.344 1 57.22 1150 ARG B N 1
ATOM 18691 C CA . ARG B 1 1150 ? 16.844 55.188 14.766 1 57.22 1150 ARG B CA 1
ATOM 18692 C C . ARG B 1 1150 ? 16.703 56.562 14.188 1 57.22 1150 ARG B C 1
ATOM 18694 O O . ARG B 1 1150 ? 17.016 57.562 14.859 1 57.22 1150 ARG B O 1
ATOM 18701 N N . LEU B 1 1151 ? 16.109 56.469 13.094 1 58.5 1151 LEU B N 1
ATOM 18702 C CA . LEU B 1 1151 ? 15.898 57.781 12.469 1 58.5 1151 LEU B CA 1
ATOM 18703 C C . LEU B 1 1151 ? 14.797 58.562 13.188 1 58.5 1151 LEU B C 1
ATOM 18705 O O . LEU B 1 1151 ? 14.906 59.781 13.359 1 58.5 1151 LEU B O 1
ATOM 18709 N N . ARG B 1 1152 ? 13.875 57.938 13.719 1 59.97 1152 ARG B N 1
ATOM 18710 C CA . ARG B 1 1152 ? 12.828 58.594 14.484 1 59.97 1152 ARG B CA 1
ATOM 18711 C C . ARG B 1 1152 ? 13.367 59.125 15.805 1 59.97 1152 ARG B C 1
ATOM 18713 O O . ARG B 1 1152 ? 13 60.25 16.219 1 59.97 1152 ARG B O 1
ATOM 18720 N N . LEU B 1 1153 ? 14.211 58.375 16.312 1 59.25 1153 LEU B N 1
ATOM 18721 C CA . LEU B 1 1153 ? 14.836 58.844 17.547 1 59.25 1153 LEU B CA 1
ATOM 18722 C C . LEU B 1 1153 ? 15.703 60.062 17.297 1 59.25 1153 LEU B C 1
ATOM 18724 O O . LEU B 1 1153 ? 15.719 61 18.094 1 59.25 1153 LEU B O 1
ATOM 18728 N N . LEU B 1 1154 ? 16.281 60 16.172 1 58.75 1154 LEU B N 1
ATOM 18729 C CA . LEU B 1 1154 ? 17.109 61.156 15.812 1 58.75 1154 LEU B CA 1
ATOM 18730 C C . LEU B 1 1154 ? 16.234 62.375 15.516 1 58.75 1154 LEU B C 1
ATOM 18732 O O . LEU B 1 1154 ? 16.594 63.5 15.883 1 58.75 1154 LEU B O 1
ATOM 18736 N N . GLU B 1 1155 ? 15.109 62.125 14.977 1 60.31 1155 GLU B N 1
ATOM 18737 C CA . GLU B 1 1155 ? 14.164 63.219 14.688 1 60.31 1155 GLU B CA 1
ATOM 18738 C C . GLU B 1 1155 ? 13.641 63.844 15.977 1 60.31 1155 GLU B C 1
ATOM 18740 O O . GLU B 1 1155 ? 13.523 65.062 16.062 1 60.31 1155 GLU B O 1
ATOM 18745 N N . THR B 1 1156 ? 13.438 63 16.891 1 61.03 1156 THR B N 1
ATOM 18746 C CA . THR B 1 1156 ? 12.945 63.531 18.156 1 61.03 1156 THR B CA 1
ATOM 18747 C C . THR B 1 1156 ? 14.047 64.25 18.891 1 61.03 1156 THR B C 1
ATOM 18749 O O . THR B 1 1156 ? 13.789 65.312 19.516 1 61.03 1156 THR B O 1
ATOM 18752 N N . GLU B 1 1157 ? 15.164 63.844 18.719 1 57.78 1157 GLU B N 1
ATOM 18753 C CA . GLU B 1 1157 ? 16.281 64.562 19.359 1 57.78 1157 GLU B CA 1
ATOM 18754 C C . GLU B 1 1157 ? 16.562 65.875 18.688 1 57.78 1157 GLU B C 1
ATOM 18756 O O . GLU B 1 1157 ? 16.828 66.875 19.375 1 57.78 1157 GLU B O 1
ATOM 18761 N N . VAL B 1 1158 ? 16.391 65.875 17.469 1 60.47 1158 VAL B N 1
ATOM 18762 C CA . VAL B 1 1158 ? 16.625 67.125 16.734 1 60.47 1158 VAL B CA 1
ATOM 18763 C C . VAL B 1 1158 ? 15.492 68.062 17.031 1 60.47 1158 VAL B C 1
ATOM 18765 O O . VAL B 1 1158 ? 15.742 69.25 17.234 1 60.47 1158 VAL B O 1
ATOM 18768 N N . SER B 1 1159 ? 14.398 67.688 17.188 1 60 1159 SER B N 1
ATOM 18769 C CA . SER B 1 1159 ? 13.273 68.562 17.516 1 60 1159 SER B CA 1
ATOM 18770 C C . SER B 1 1159 ? 13.398 69.125 18.938 1 60 1159 SER B C 1
ATOM 18772 O O . SER B 1 1159 ? 13.109 70.25 19.172 1 60 1159 SER B O 1
ATOM 18774 N N . ASN B 1 1160 ? 13.914 68.375 19.766 1 58.81 1160 ASN B N 1
ATOM 18775 C CA . ASN B 1 1160 ? 14.133 68.812 21.141 1 58.81 1160 ASN B CA 1
ATOM 18776 C C . ASN B 1 1160 ? 15.258 69.875 21.203 1 58.81 1160 ASN B C 1
ATOM 18778 O O . ASN B 1 1160 ? 15.148 70.875 21.922 1 58.81 1160 ASN B O 1
ATOM 18782 N N . THR B 1 1161 ? 16.188 69.625 20.453 1 58.09 1161 THR B N 1
ATOM 18783 C CA . THR B 1 1161 ? 17.281 70.562 20.438 1 58.09 1161 THR B CA 1
ATOM 18784 C C . THR B 1 1161 ? 16.844 71.875 19.812 1 58.09 1161 THR B C 1
ATOM 18786 O O . THR B 1 1161 ? 17.234 72.938 20.266 1 58.09 1161 THR B O 1
ATOM 18789 N N . LEU B 1 1162 ? 15.969 71.75 18.922 1 56.16 1162 LEU B N 1
ATOM 18790 C CA . LEU B 1 1162 ? 15.461 72.938 18.297 1 56.16 1162 LEU B CA 1
ATOM 18791 C C . LEU B 1 1162 ? 14.516 73.688 19.234 1 56.16 1162 LEU B C 1
ATOM 18793 O O . LEU B 1 1162 ? 14.539 74.938 19.281 1 56.16 1162 LEU B O 1
ATOM 18797 N N . MET B 1 1163 ? 13.844 73.125 19.969 1 57.03 1163 MET B N 1
ATOM 18798 C CA . MET B 1 1163 ? 12.969 73.75 20.953 1 57.03 1163 MET B CA 1
ATOM 18799 C C . MET B 1 1163 ? 13.789 74.438 22.062 1 57.03 1163 MET B C 1
ATOM 18801 O O . MET B 1 1163 ? 13.469 75.5 22.5 1 57.03 1163 MET B O 1
ATOM 18805 N N . HIS B 1 1164 ? 14.836 73.812 22.375 1 55.78 1164 HIS B N 1
ATOM 18806 C CA . HIS B 1 1164 ? 15.68 74.438 23.406 1 55.78 1164 HIS B CA 1
ATOM 18807 C C . HIS B 1 1164 ? 16.391 75.688 22.875 1 55.78 1164 HIS B C 1
ATOM 18809 O O . HIS B 1 1164 ? 16.516 76.688 23.594 1 55.78 1164 HIS B O 1
ATOM 18815 N N . LYS B 1 1165 ? 16.688 75.625 21.688 1 55.34 1165 LYS B N 1
ATOM 18816 C CA . LYS B 1 1165 ? 17.359 76.812 21.125 1 55.34 1165 LYS B CA 1
ATOM 18817 C C . LYS B 1 1165 ? 16.359 77.938 20.859 1 55.34 1165 LYS B C 1
ATOM 18819 O O . LYS B 1 1165 ? 16.703 79.125 21 1 55.34 1165 LYS B O 1
ATOM 18824 N N . GLN B 1 1166 ? 15.195 77.625 20.656 1 53.22 1166 GLN B N 1
ATOM 18825 C CA . GLN B 1 1166 ? 14.172 78.625 20.547 1 53.22 1166 GLN B CA 1
ATOM 18826 C C . GLN B 1 1166 ? 13.891 79.312 21.906 1 53.22 1166 GLN B C 1
ATOM 18828 O O . GLN B 1 1166 ? 13.703 80.5 22 1 53.22 1166 GLN B O 1
ATOM 18833 N N . ASP B 1 1167 ? 14 78.625 22.938 1 55.22 1167 ASP B N 1
ATOM 18834 C CA . ASP B 1 1167 ? 13.852 79.125 24.281 1 55.22 1167 ASP B CA 1
ATOM 18835 C C . ASP B 1 1167 ? 15.047 80.062 24.656 1 55.22 1167 ASP B C 1
ATOM 18837 O O . ASP B 1 1167 ? 14.875 81.062 25.297 1 55.22 1167 ASP B O 1
ATOM 18841 N N . LEU B 1 1168 ? 16.156 79.688 24.141 1 52.97 1168 LEU B N 1
ATOM 18842 C CA . LEU B 1 1168 ? 17.312 80.5 24.422 1 52.97 1168 LEU B CA 1
ATOM 18843 C C . LEU B 1 1168 ? 17.234 81.812 23.656 1 52.97 1168 LEU B C 1
ATOM 18845 O O . LEU B 1 1168 ? 17.594 82.875 24.188 1 52.97 1168 LEU B O 1
ATOM 18849 N N . VAL B 1 1169 ? 16.688 81.75 22.5 1 54.16 1169 VAL B N 1
ATOM 18850 C CA . VAL B 1 1169 ? 16.562 83 21.734 1 54.16 1169 VAL B CA 1
ATOM 18851 C C . VAL B 1 1169 ? 15.469 83.875 22.344 1 54.16 1169 VAL B C 1
ATOM 18853 O O . VAL B 1 1169 ? 15.633 85.062 22.453 1 54.16 1169 VAL B O 1
ATOM 18856 N N . SER B 1 1170 ? 14.508 83.312 22.906 1 54.09 1170 SER B N 1
ATOM 18857 C CA . SER B 1 1170 ? 13.484 84.062 23.578 1 54.09 1170 SER B CA 1
ATOM 18858 C C . SER B 1 1170 ? 14 84.688 24.891 1 54.09 1170 SER B C 1
ATOM 18860 O O . SER B 1 1170 ? 13.68 85.812 25.234 1 54.09 1170 SER B O 1
ATOM 18862 N N . LEU B 1 1171 ? 14.898 83.938 25.484 1 53.25 1171 LEU B N 1
ATOM 18863 C CA . LEU B 1 1171 ? 15.5 84.5 26.703 1 53.25 1171 LEU B CA 1
ATOM 18864 C C . LEU B 1 1171 ? 16.484 85.562 26.391 1 53.25 1171 LEU B C 1
ATOM 18866 O O . LEU B 1 1171 ? 16.562 86.562 27.125 1 53.25 1171 LEU B O 1
ATOM 18870 N N . THR B 1 1172 ? 17.172 85.438 25.281 1 51.28 1172 THR B N 1
ATOM 18871 C CA . THR B 1 1172 ? 18.109 86.5 24.938 1 51.28 1172 THR B CA 1
ATOM 18872 C C . THR B 1 1172 ? 17.359 87.688 24.453 1 51.28 1172 THR B C 1
ATOM 18874 O O . THR B 1 1172 ? 17.781 88.875 24.719 1 51.28 1172 THR B O 1
ATOM 18877 N N . CYS B 1 1173 ? 16.25 87.562 23.875 1 49.44 1173 CYS B N 1
ATOM 18878 C CA . CYS B 1 1173 ? 15.461 88.688 23.469 1 49.44 1173 CYS B CA 1
ATOM 18879 C C . CYS B 1 1173 ? 14.797 89.375 24.688 1 49.44 1173 CYS B C 1
ATOM 18881 O O . CYS B 1 1173 ? 14.727 90.562 24.766 1 49.44 1173 CYS B O 1
ATOM 18883 N N . THR B 1 1174 ? 14.43 88.562 25.656 1 52.16 1174 THR B N 1
ATOM 18884 C CA . THR B 1 1174 ? 13.875 89.188 26.859 1 52.16 1174 THR B CA 1
ATOM 18885 C C . THR B 1 1174 ? 14.977 89.875 27.672 1 52.16 1174 THR B C 1
ATOM 18887 O O . THR B 1 1174 ? 14.75 90.938 28.281 1 52.16 1174 THR B O 1
ATOM 18890 N N . SER B 1 1175 ? 16.156 89.312 27.641 1 50.31 1175 SER B N 1
ATOM 18891 C CA . SER B 1 1175 ? 17.219 90 28.375 1 50.31 1175 SER B CA 1
ATOM 18892 C C . SER B 1 1175 ? 17.672 91.25 27.672 1 50.31 1175 SER B C 1
ATOM 18894 O O . SER B 1 1175 ? 18 92.25 28.328 1 50.31 1175 SER B O 1
ATOM 18896 N N . HIS B 1 1176 ? 17.625 91.312 26.422 1 47.56 1176 HIS B N 1
ATOM 18897 C CA . HIS B 1 1176 ? 17.969 92.562 25.734 1 47.56 1176 HIS B CA 1
ATOM 18898 C C . HIS B 1 1176 ? 16.875 93.625 25.891 1 47.56 1176 HIS B C 1
ATOM 18900 O O . HIS B 1 1176 ? 17.156 94.812 26.047 1 47.56 1176 HIS B O 1
ATOM 18906 N N . HIS B 1 1177 ? 15.672 93.312 26 1 46.69 1177 HIS B N 1
ATOM 18907 C CA . HIS B 1 1177 ? 14.633 94.312 26.281 1 46.69 1177 HIS B CA 1
ATOM 18908 C C . HIS B 1 1177 ? 14.758 94.812 27.703 1 46.69 1177 HIS B C 1
ATOM 18910 O O . HIS B 1 1177 ? 14.531 96 27.938 1 46.69 1177 HIS B O 1
ATOM 18916 N N . GLN B 1 1178 ? 15.219 94.062 28.625 1 47.78 1178 GLN B N 1
ATOM 18917 C CA . GLN B 1 1178 ? 15.398 94.625 29.984 1 47.78 1178 GLN B CA 1
ATOM 18918 C C . GLN B 1 1178 ? 16.594 95.562 30.047 1 47.78 1178 GLN B C 1
ATOM 18920 O O . GLN B 1 1178 ? 16.562 96.562 30.766 1 47.78 1178 GLN B O 1
ATOM 18925 N N . LEU B 1 1179 ? 17.609 95.375 29.25 1 43.81 1179 LEU B N 1
ATOM 18926 C CA . LEU B 1 1179 ? 18.734 96.312 29.281 1 43.81 1179 LEU B CA 1
ATOM 18927 C C . LEU B 1 1179 ? 18.359 97.625 28.625 1 43.81 1179 LEU B C 1
ATOM 18929 O O . LEU B 1 1179 ? 18.75 98.688 29.094 1 43.81 1179 LEU B O 1
ATOM 18933 N N . TYR B 1 1180 ? 17.469 97.688 27.641 1 42.25 1180 TYR B N 1
ATOM 18934 C CA . TYR B 1 1180 ? 17.078 99 27.078 1 42.25 1180 TYR B CA 1
ATOM 18935 C C . TYR B 1 1180 ? 16.188 99.75 28.047 1 42.25 1180 TYR B C 1
ATOM 18937 O O . TYR B 1 1180 ? 16.266 101 28.109 1 42.25 1180 TYR B O 1
ATOM 18945 N N . CYS B 1 1181 ? 15.336 99.125 28.812 1 42.78 1181 CYS B N 1
ATOM 18946 C CA . CYS B 1 1181 ? 14.539 99.938 29.734 1 42.78 1181 CYS B CA 1
ATOM 18947 C C . CYS B 1 1181 ? 15.391 100.438 30.891 1 42.78 1181 CYS B C 1
ATOM 18949 O O . CYS B 1 1181 ? 14.992 101.375 31.594 1 42.78 1181 CYS B O 1
ATOM 18951 N N . SER B 1 1182 ? 16.469 99.688 31.25 1 41.25 1182 SER B N 1
ATOM 18952 C CA . SER B 1 1182 ? 17.203 100.25 32.375 1 41.25 1182 SER B CA 1
ATOM 18953 C C . SER B 1 1182 ? 18.156 101.312 31.922 1 41.25 1182 SER B C 1
ATOM 18955 O O . SER B 1 1182 ? 18.797 102 32.75 1 41.25 1182 SER B O 1
ATOM 18957 N N . LEU B 1 1183 ? 18.531 101.438 30.594 1 31.88 1183 LEU B N 1
ATOM 18958 C CA . LEU B 1 1183 ? 19.281 102.688 30.281 1 31.88 1183 LEU B CA 1
ATOM 18959 C C . LEU B 1 1183 ? 18.328 103.812 29.906 1 31.88 1183 LEU B C 1
ATOM 18961 O O . LEU B 1 1183 ? 17.375 103.625 29.141 1 31.88 1183 LEU B O 1
#